Protein 5UJ6 (pdb70)

Organism: NCBI:txid1339349

Radius of gyration: 36.15 Å; Cα contacts (8 Å, |Δi|>4): 4536; chains: 2; bounding box: 78×77×113 Å

B-factor: mean 30.23, std 11.71, range [11.15, 104.85]

Structure (mmCIF, N/CA/C/O backbone):
data_5UJ6
#
_entry.id   5UJ6
#
_cell.length_a   74.728
_cell.length_b   142.943
_cell.length_c   181.686
_cell.angle_alpha   90.00
_cell.angle_beta   90.00
_cell.angle_gamma   90.00
#
_symmetry.space_group_name_H-M   'P 21 21 21'
#
loop_
_entity.id
_entity.type
_entity.pdbx_description
1 polymer 'Glycosyl hydrolases family 2, sugar binding domain protein'
2 non-polymer GLYCEROL
3 non-polymer 'CALCIUM ION'
4 non-polymer 'SODIUM ION'
5 water water
#
loop_
_atom_site.group_PDB
_atom_site.id
_atom_site.type_symbol
_atom_site.label_atom_id
_atom_site.label_alt_id
_atom_site.label_comp_id
_atom_site.label_asym_id
_atom_site.label_entity_id
_atom_site.label_seq_id
_atom_site.pdbx_PDB_ins_code
_atom_site.Cartn_x
_atom_site.Cartn_y
_atom_site.Cartn_z
_atom_site.occupancy
_atom_site.B_iso_or_equiv
_atom_site.auth_seq_id
_atom_site.auth_comp_id
_atom_site.auth_asym_id
_atom_site.auth_atom_id
_atom_site.pdbx_PDB_model_num
ATOM 1 N N . GLN A 1 24 ? -26.266 -6.071 -6.843 1.00 52.44 32 GLN A N 1
ATOM 2 C CA . GLN A 1 24 ? -24.961 -6.726 -6.747 1.00 38.58 32 GLN A CA 1
ATOM 3 C C . GLN A 1 24 ? -24.042 -6.343 -7.934 1.00 39.46 32 GLN A C 1
ATOM 4 O O . GLN A 1 24 ? -24.419 -5.549 -8.811 1.00 39.29 32 GLN A O 1
ATOM 17 N N . ARG A 1 25 ? -22.834 -6.908 -7.947 1.00 29.19 33 ARG A N 1
ATOM 18 C CA . ARG A 1 25 ? -21.859 -6.613 -8.997 1.00 26.34 33 ARG A CA 1
ATOM 19 C C . ARG A 1 25 ? -22.117 -7.481 -10.234 1.00 28.55 33 ARG A C 1
ATOM 20 O O . ARG A 1 25 ? -22.324 -8.692 -10.123 1.00 29.13 33 ARG A O 1
ATOM 41 N N . GLN A 1 26 ? -22.062 -6.870 -11.410 1.00 26.48 34 GLN A N 1
ATOM 42 C CA . GLN A 1 26 ? -22.032 -7.638 -12.651 1.00 29.29 34 GLN A CA 1
ATOM 43 C C . GLN A 1 26 ? -20.889 -7.187 -13.531 1.00 28.41 34 GLN A C 1
ATOM 44 O O . GLN A 1 26 ? -20.810 -6.018 -13.876 1.00 26.28 34 GLN A O 1
ATOM 58 N N . THR A 1 27 ? -20.026 -8.132 -13.889 1.00 27.30 35 THR A N 1
ATOM 59 C CA . THR A 1 27 ? -18.878 -7.876 -14.756 1.00 23.55 35 THR A CA 1
ATOM 60 C C . THR A 1 27 ? -18.952 -8.717 -16.033 1.00 23.65 35 THR A C 1
ATOM 61 O O . THR A 1 27 ? -19.163 -9.938 -15.973 1.00 19.23 35 THR A O 1
ATOM 72 N N . GLN A 1 28 ? -18.755 -8.061 -17.170 1.00 22.68 36 GLN A N 1
ATOM 73 C CA . GLN A 1 28 ? -18.726 -8.743 -18.449 1.00 21.47 36 GLN A CA 1
ATOM 74 C C . GLN A 1 28 ? -17.897 -7.946 -19.454 1.00 22.16 36 GLN A C 1
ATOM 75 O O . GLN A 1 28 ? -17.661 -6.737 -19.278 1.00 19.41 36 GLN A O 1
ATOM 89 N N . THR A 1 29 ? -17.452 -8.619 -20.506 1.00 22.49 37 THR A N 1
ATOM 90 C CA . THR A 1 29 ? -16.631 -7.952 -21.526 1.00 21.10 37 THR A CA 1
ATOM 91 C C . THR A 1 29 ? -17.478 -7.177 -22.502 1.00 19.33 37 THR A C 1
ATOM 92 O O . THR A 1 29 ? -18.653 -7.502 -22.745 1.00 20.02 37 THR A O 1
ATOM 103 N N . ILE A 1 30 ? -16.869 -6.134 -23.060 1.00 17.70 38 ILE A N 1
ATOM 104 C CA . ILE A 1 30 ? -17.369 -5.477 -24.235 1.00 15.19 38 ILE A CA 1
ATOM 105 C C . ILE A 1 30 ? -16.275 -5.513 -25.322 1.00 19.37 38 ILE A C 1
ATOM 106 O O . ILE A 1 30 ? -15.905 -4.492 -25.918 1.00 20.70 38 ILE A O 1
ATOM 122 N N . ASN A 1 31 ? -15.779 -6.721 -25.587 1.00 18.95 39 ASN A N 1
ATOM 123 C CA . ASN A 1 31 ? -14.777 -6.946 -26.645 1.00 20.08 39 ASN A CA 1
ATOM 124 C C . ASN A 1 31 ? -15.324 -7.009 -28.076 1.00 19.23 39 ASN A C 1
ATOM 125 O O . ASN A 1 31 ? -14.580 -6.884 -29.059 1.00 18.77 39 ASN A O 1
ATOM 136 N N . ASP A 1 32 ? -16.625 -7.257 -28.180 1.00 18.47 40 ASP A N 1
ATOM 137 C CA . ASP A 1 32 ? -17.299 -7.465 -29.441 1.00 16.91 40 ASP A CA 1
ATOM 138 C C . ASP A 1 32 ? -17.778 -6.163 -30.032 1.00 19.53 40 ASP A C 1
ATOM 139 O O . ASP A 1 32 ? -17.847 -5.145 -29.340 1.00 20.52 40 ASP A O 1
ATOM 148 N N . SER A 1 33 ? -18.051 -6.220 -31.327 1.00 16.85 41 SER A N 1
ATOM 149 C CA . SER A 1 33 ? -18.816 -5.220 -32.081 1.00 22.64 41 SER A CA 1
ATOM 150 C C . SER A 1 33 ? -18.142 -3.855 -32.217 1.00 23.37 41 SER A C 1
ATOM 151 O O . SER A 1 33 ? -18.804 -2.813 -32.199 1.00 25.73 41 SER A O 1
ATOM 159 N N . TRP A 1 34 ? -16.830 -3.858 -32.400 1.00 22.92 42 TRP A N 1
ATOM 160 C CA . TRP A 1 34 ? -16.090 -2.614 -32.600 1.00 16.60 42 TRP A CA 1
ATOM 161 C C . TRP A 1 34 ? -15.887 -2.253 -34.074 1.00 21.92 42 TRP A C 1
ATOM 162 O O . TRP A 1 34 ? -15.902 -3.115 -34.963 1.00 21.10 42 TRP A O 1
ATOM 183 N N . LYS A 1 35 ? -15.718 -0.955 -34.303 1.00 22.38 43 LYS A N 1
ATOM 184 C CA . LYS A 1 35 ? -15.190 -0.419 -35.553 1.00 19.94 43 LYS A CA 1
ATOM 185 C C . LYS A 1 35 ? -13.803 0.198 -35.301 1.00 22.28 43 LYS A C 1
ATOM 186 O O . LYS A 1 35 ? -13.548 0.771 -34.233 1.00 20.94 43 LYS A O 1
ATOM 205 N N . PHE A 1 36 ? -12.913 0.072 -36.280 1.00 19.75 44 PHE A N 1
ATOM 206 C CA . PHE A 1 36 ? -11.537 0.537 -36.126 1.00 20.30 44 PHE A CA 1
ATOM 207 C C . PHE A 1 36 ? -11.081 1.340 -37.350 1.00 19.45 44 PHE A C 1
ATOM 208 O O . PHE A 1 36 ? -11.432 1.024 -38.487 1.00 20.19 44 PHE A O 1
ATOM 225 N N . LEU A 1 37 ? -10.302 2.388 -37.087 1.00 19.03 45 LEU A N 1
ATOM 226 C CA . LEU A 1 37 ? -9.675 3.192 -38.135 1.00 22.97 45 LEU A CA 1
ATOM 227 C C . LEU A 1 37 ? -8.218 3.445 -37.777 1.00 18.59 45 LEU A C 1
ATOM 228 O O . LEU A 1 37 ? -7.905 3.954 -36.697 1.00 19.45 45 LEU A O 1
ATOM 244 N N . LYS A 1 38 ? -7.312 3.079 -38.680 1.00 18.68 46 LYS A N 1
ATOM 245 C CA . LYS A 1 38 ? -5.914 3.419 -38.466 1.00 20.89 46 LYS A CA 1
ATOM 246 C C . LYS A 1 38 ? -5.678 4.881 -38.903 1.00 26.24 46 LYS A C 1
ATOM 247 O O . LYS A 1 38 ? -6.106 5.288 -39.977 1.00 29.13 46 LYS A O 1
ATOM 266 N N . GLY A 1 39 ? -4.988 5.640 -38.060 1.00 24.68 47 GLY A N 1
ATOM 267 C CA . GLY A 1 39 ? -4.673 7.034 -38.321 1.00 28.54 47 GLY A CA 1
ATOM 268 C C . GLY A 1 39 ? -5.542 8.004 -37.547 1.00 28.33 47 GLY A C 1
ATOM 269 O O . GLY A 1 39 ? -6.464 7.578 -36.836 1.00 25.22 47 GLY A O 1
ATOM 273 N N . GLU A 1 40 ? -5.230 9.302 -37.669 1.00 33.96 48 GLU A N 1
ATOM 274 C CA . GLU A 1 40 ? -5.960 10.356 -36.953 1.00 34.16 48 GLU A CA 1
ATOM 275 C C . GLU A 1 40 ? -7.229 10.644 -37.715 1.00 32.62 48 GLU A C 1
ATOM 276 O O . GLU A 1 40 ? -7.355 10.313 -38.905 1.00 32.16 48 GLU A O 1
ATOM 288 N N . CYS A 1 41 ? -8.208 11.228 -37.039 1.00 33.72 49 CYS A N 1
ATOM 289 C CA . CYS A 1 41 ? -9.486 11.428 -37.684 1.00 30.96 49 CYS A CA 1
ATOM 290 C C . CYS A 1 41 ? -10.349 12.447 -36.981 1.00 40.68 49 CYS A C 1
ATOM 291 O O . CYS A 1 41 ? -10.562 12.351 -35.769 1.00 34.31 49 CYS A O 1
ATOM 299 N N . THR A 1 42 ? -10.876 13.364 -37.792 1.00 46.74 50 THR A N 1
ATOM 300 C CA . THR A 1 42 ? -11.723 14.472 -37.359 1.00 50.42 50 THR A CA 1
ATOM 301 C C . THR A 1 42 ? -13.105 14.023 -36.902 1.00 41.29 50 THR A C 1
ATOM 302 O O . THR A 1 42 ? -13.821 13.331 -37.629 1.00 45.08 50 THR A O 1
ATOM 313 N N . ALA A 1 43 ? -13.475 14.420 -35.692 1.00 32.57 51 ALA A N 1
ATOM 314 C CA . ALA A 1 43 ? -14.802 14.162 -35.167 1.00 44.04 51 ALA A CA 1
ATOM 315 C C . ALA A 1 43 ? -15.031 12.679 -34.883 1.00 31.38 51 ALA A C 1
ATOM 316 O O . ALA A 1 43 ? -16.174 12.275 -34.678 1.00 32.57 51 ALA A O 1
ATOM 323 N N . ALA A 1 44 ? -13.956 11.881 -34.856 1.00 28.43 52 ALA A N 1
ATOM 324 C CA . ALA A 1 44 ? -14.077 10.428 -34.625 1.00 33.90 52 ALA A CA 1
ATOM 325 C C . ALA A 1 44 ? -14.713 10.049 -33.276 1.00 28.26 52 ALA A C 1
ATOM 326 O O . ALA A 1 44 ? -15.299 8.976 -33.166 1.00 30.32 52 ALA A O 1
ATOM 333 N N . ALA A 1 45 ? -14.591 10.907 -32.263 1.00 27.47 53 ALA A N 1
ATOM 334 C CA . ALA A 1 45 ? -15.221 10.647 -30.954 1.00 28.96 53 ALA A CA 1
ATOM 335 C C . ALA A 1 45 ? -16.731 10.955 -30.896 1.00 42.30 53 ALA A C 1
ATOM 336 O O . ALA A 1 45 ? -17.402 10.542 -29.950 1.00 37.33 53 ALA A O 1
ATOM 343 N N . ASP A 1 46 ? -17.271 11.646 -31.898 1.00 36.61 54 ASP A N 1
ATOM 344 C CA . ASP A 1 46 ? -18.671 12.081 -31.853 1.00 40.97 54 ASP A CA 1
ATOM 345 C C . ASP A 1 46 ? -19.686 10.959 -31.977 1.00 38.48 54 ASP A C 1
ATOM 346 O O . ASP A 1 46 ? -19.515 10.023 -32.749 1.00 35.49 54 ASP A O 1
ATOM 355 N N . SER A 1 47 ? -20.787 11.101 -31.252 1.00 36.67 55 SER A N 1
ATOM 356 C CA . SER A 1 47 ? -21.850 10.109 -31.283 1.00 42.95 55 SER A CA 1
ATOM 357 C C . SER A 1 47 ? -22.436 9.927 -32.676 1.00 44.34 55 SER A C 1
ATOM 358 O O . SER A 1 47 ? -22.802 8.817 -33.068 1.00 51.33 55 SER A O 1
ATOM 366 N N . ALA A 1 48 ? -22.525 11.026 -33.416 1.00 40.70 56 ALA A N 1
ATOM 367 C CA . ALA A 1 48 ? -23.252 11.027 -34.674 1.00 45.74 56 ALA A CA 1
ATOM 368 C C . ALA A 1 48 ? -22.338 10.755 -35.864 1.00 49.13 56 ALA A C 1
ATOM 369 O O . ALA A 1 48 ? -22.784 10.755 -37.014 1.00 57.60 56 ALA A O 1
ATOM 376 N N . PHE A 1 49 ? -21.062 10.519 -35.580 1.00 48.84 57 PHE A N 1
ATOM 377 C CA . PHE A 1 49 ? -20.077 10.161 -36.605 1.00 39.99 57 PHE A CA 1
ATOM 378 C C . PHE A 1 49 ? -20.484 8.925 -37.417 1.00 44.22 57 PHE A C 1
ATOM 379 O O . PHE A 1 49 ? -20.997 7.951 -36.859 1.00 45.09 57 PHE A O 1
ATOM 396 N N . ASP A 1 50 ? -20.273 8.976 -38.734 1.00 37.77 58 ASP A N 1
ATOM 397 C CA . ASP A 1 50 ? -20.522 7.823 -39.594 1.00 39.04 58 ASP A CA 1
ATOM 398 C C . ASP A 1 50 ? -19.272 6.935 -39.701 1.00 35.64 58 ASP A C 1
ATOM 399 O O . ASP A 1 50 ? -18.301 7.279 -40.394 1.00 30.53 58 ASP A O 1
ATOM 408 N N . ASP A 1 51 ? -19.307 5.783 -39.046 1.00 34.41 59 ASP A N 1
ATOM 409 C CA . ASP A 1 51 ? -18.148 4.903 -39.064 1.00 31.12 59 ASP A CA 1
ATOM 410 C C . ASP A 1 51 ? -18.450 3.619 -39.812 1.00 30.87 59 ASP A C 1
ATOM 411 O O . ASP A 1 51 ? -17.760 2.632 -39.638 1.00 26.89 59 ASP A O 1
ATOM 420 N N . SER A 1 52 ? -19.458 3.656 -40.680 1.00 32.89 60 SER A N 1
ATOM 421 C CA . SER A 1 52 ? -19.878 2.471 -41.423 1.00 33.69 60 SER A CA 1
ATOM 422 C C . SER A 1 52 ? -18.783 1.892 -42.341 1.00 42.74 60 SER A C 1
ATOM 423 O O . SER A 1 52 ? -18.733 0.675 -42.556 1.00 35.70 60 SER A O 1
ATOM 431 N N . LYS A 1 53 ? -17.915 2.753 -42.876 1.00 32.61 61 LYS A N 1
ATOM 432 C CA . LYS A 1 53 ? -16.806 2.306 -43.720 1.00 35.14 61 LYS A CA 1
ATOM 433 C C . LYS A 1 53 ? -15.524 1.935 -42.933 1.00 27.32 61 LYS A C 1
ATOM 434 O O . LYS A 1 53 ? -14.531 1.503 -43.522 1.00 28.56 61 LYS A O 1
ATOM 453 N N . TRP A 1 54 ? -15.550 2.089 -41.615 1.00 25.43 62 TRP A N 1
ATOM 454 C CA . TRP A 1 54 ? -14.453 1.626 -40.775 1.00 24.77 62 TRP A CA 1
ATOM 455 C C . TRP A 1 54 ? -14.379 0.078 -40.804 1.00 22.82 62 TRP A C 1
ATOM 456 O O . TRP A 1 54 ? -15.294 -0.586 -41.281 1.00 23.53 62 TRP A O 1
ATOM 477 N N . THR A 1 55 ? -13.287 -0.475 -40.288 1.00 22.90 63 THR A N 1
ATOM 478 C CA . THR A 1 55 ? -13.076 -1.903 -40.272 1.00 21.49 63 THR A CA 1
ATOM 479 C C . THR A 1 55 ? -13.757 -2.514 -39.043 1.00 21.43 63 THR A C 1
ATOM 480 O O . THR A 1 55 ? -13.537 -2.072 -37.917 1.00 22.01 63 THR A O 1
ATOM 491 N N . SER A 1 56 ? -14.587 -3.530 -39.269 1.00 24.24 64 SER A N 1
ATOM 492 C CA . SER A 1 56 ? -15.132 -4.338 -38.173 1.00 22.10 64 SER A CA 1
ATOM 493 C C . SER A 1 56 ? -14.087 -5.220 -37.507 1.00 23.52 64 SER A C 1
ATOM 494 O O . SER A 1 56 ? -13.419 -5.992 -38.173 1.00 21.19 64 SER A O 1
ATOM 502 N N . ILE A 1 57 ? -13.950 -5.100 -36.191 1.00 18.84 65 ILE A N 1
ATOM 503 C CA . ILE A 1 57 ? -12.968 -5.865 -35.451 1.00 19.32 65 ILE A CA 1
ATOM 504 C C . ILE A 1 57 ? -13.530 -6.363 -34.129 1.00 22.01 65 ILE A C 1
ATOM 505 O O . ILE A 1 57 ? -14.558 -5.886 -33.665 1.00 19.47 65 ILE A O 1
ATOM 521 N N . HIS A 1 58 ? -12.828 -7.307 -33.525 1.00 21.04 66 HIS A N 1
ATOM 522 C CA . HIS A 1 58 ? -13.190 -7.847 -32.212 1.00 15.59 66 HIS A CA 1
ATOM 523 C C . HIS A 1 58 ? -11.930 -7.803 -31.372 1.00 22.65 66 HIS A C 1
ATOM 524 O O . HIS A 1 58 ? -10.863 -8.208 -31.822 1.00 18.69 66 HIS A O 1
ATOM 538 N N . LEU A 1 59 ? -12.033 -7.311 -30.150 1.00 16.85 67 LEU A N 1
ATOM 539 C CA . LEU A 1 59 ? -10.888 -7.246 -29.263 1.00 16.58 67 LEU A CA 1
ATOM 540 C C . LEU A 1 59 ? -10.632 -8.631 -28.711 1.00 14.94 67 LEU A C 1
ATOM 541 O O . LEU A 1 59 ? -11.575 -9.417 -28.589 1.00 19.11 67 LEU A O 1
ATOM 557 N N . PRO A 1 60 ? -9.371 -8.949 -28.371 1.00 17.68 68 PRO A N 1
ATOM 558 C CA . PRO A 1 60 ? -8.196 -8.063 -28.448 1.00 16.43 68 PRO A CA 1
ATOM 559 C C . PRO A 1 60 ? -7.765 -7.847 -29.894 1.00 19.29 68 PRO A C 1
ATOM 560 O O . PRO A 1 60 ? -8.047 -8.673 -30.767 1.00 17.94 68 PRO A O 1
ATOM 571 N N . HIS A 1 61 ? -7.096 -6.719 -30.125 1.00 18.17 69 HIS A N 1
ATOM 572 C CA . HIS A 1 61 ? -6.729 -6.261 -31.462 1.00 20.21 69 HIS A CA 1
ATOM 573 C C . HIS A 1 61 ? -5.399 -5.497 -31.383 1.00 20.44 69 HIS A C 1
ATOM 574 O O . HIS A 1 61 ? -5.125 -4.778 -30.415 1.00 17.28 69 HIS A O 1
ATOM 588 N N . THR A 1 62 ? -4.564 -5.706 -32.394 1.00 16.94 70 THR A N 1
ATOM 589 C CA . THR A 1 62 ? -3.455 -4.819 -32.673 1.00 15.97 70 THR A CA 1
ATOM 590 C C . THR A 1 62 ? -3.517 -4.391 -34.141 1.00 17.54 70 THR A C 1
ATOM 591 O O . THR A 1 62 ? -3.936 -5.169 -35.003 1.00 17.42 70 THR A O 1
ATOM 602 N N . TRP A 1 63 ? -3.105 -3.156 -34.425 1.00 17.82 71 TRP A N 1
ATOM 603 C CA . TRP A 1 63 ? -2.981 -2.729 -35.797 1.00 17.41 71 TRP A CA 1
ATOM 604 C C . TRP A 1 63 ? -1.591 -3.009 -36.387 1.00 17.31 71 TRP A C 1
ATOM 605 O O . TRP A 1 63 ? -1.305 -2.622 -37.519 1.00 19.65 71 TRP A O 1
ATOM 626 N N . ASN A 1 64 ? -0.769 -3.731 -35.647 1.00 16.46 72 ASN A N 1
ATOM 627 C CA . ASN A 1 64 ? 0.614 -3.954 -36.045 1.00 18.12 72 ASN A CA 1
ATOM 628 C C . ASN A 1 64 ? 0.979 -5.408 -36.406 1.00 19.52 72 ASN A C 1
ATOM 629 O O . ASN A 1 64 ? 2.046 -5.894 -36.056 1.00 19.18 72 ASN A O 1
ATOM 640 N N A THR A 1 65 ? 0.098 -6.119 -37.101 0.55 17.49 73 THR A N 1
ATOM 641 N N B THR A 1 65 ? 0.084 -6.098 -37.093 0.45 17.55 73 THR A N 1
ATOM 642 C CA A THR A 1 65 ? 0.504 -7.411 -37.631 0.55 18.63 73 THR A CA 1
ATOM 643 C CA B THR A 1 65 ? 0.454 -7.370 -37.671 0.45 18.65 73 THR A CA 1
ATOM 644 C C A THR A 1 65 ? 1.543 -7.198 -38.740 0.55 22.79 73 THR A C 1
ATOM 645 C C B THR A 1 65 ? 1.603 -7.165 -38.656 0.45 22.81 73 THR A C 1
ATOM 646 O O A THR A 1 65 ? 2.249 -8.136 -39.128 0.55 19.58 73 THR A O 1
ATOM 647 O O B THR A 1 65 ? 2.422 -8.069 -38.889 0.45 19.22 73 THR A O 1
ATOM 668 N N . ASP A 1 66 ? 1.671 -5.952 -39.198 1.00 19.80 74 ASP A N 1
ATOM 669 C CA . ASP A 1 66 ? 2.684 -5.584 -40.186 1.00 25.01 74 ASP A CA 1
ATOM 670 C C . ASP A 1 66 ? 4.103 -5.806 -39.659 1.00 25.54 74 ASP A C 1
ATOM 671 O O . ASP A 1 66 ? 5.035 -6.074 -40.434 1.00 19.24 74 ASP A O 1
ATOM 681 N N . ALA A 1 67 ? 4.262 -5.758 -38.345 1.00 22.50 75 ALA A N 1
ATOM 682 C CA . ALA A 1 67 ? 5.561 -5.930 -37.738 1.00 17.47 75 ALA A CA 1
ATOM 683 C C . ALA A 1 67 ? 6.172 -7.313 -37.990 1.00 18.35 75 ALA A C 1
ATOM 684 O O . ALA A 1 67 ? 7.368 -7.497 -37.769 1.00 17.56 75 ALA A O 1
ATOM 691 N N . TYR A 1 68 ? 5.362 -8.285 -38.385 1.00 21.25 76 TYR A N 1
ATOM 692 C CA . TYR A 1 68 ? 5.890 -9.620 -38.682 1.00 19.69 76 TYR A CA 1
ATOM 693 C C . TYR A 1 68 ? 6.495 -9.708 -40.097 1.00 20.55 76 TYR A C 1
ATOM 694 O O . TYR A 1 68 ? 7.095 -10.718 -40.438 1.00 22.78 76 TYR A O 1
ATOM 712 N N . THR A 1 69 ? 6.368 -8.660 -40.896 1.00 18.90 77 THR A N 1
ATOM 713 C CA . THR A 1 69 ? 7.064 -8.614 -42.174 1.00 26.59 77 THR A CA 1
ATOM 714 C C . THR A 1 69 ? 7.881 -7.322 -42.325 1.00 26.34 77 THR A C 1
ATOM 715 O O . THR A 1 69 ? 9.027 -7.357 -42.792 1.00 27.91 77 THR A O 1
ATOM 726 N N . GLU A 1 70 ? 7.329 -6.197 -41.874 1.00 23.07 78 GLU A N 1
ATOM 727 C CA . GLU A 1 70 ? 7.961 -4.880 -42.073 1.00 25.01 78 GLU A CA 1
ATOM 728 C C . GLU A 1 70 ? 8.741 -4.421 -40.875 1.00 23.60 78 GLU A C 1
ATOM 729 O O . GLU A 1 70 ? 8.228 -4.396 -39.767 1.00 24.87 78 GLU A O 1
ATOM 741 N N . LYS A 1 71 ? 9.974 -3.999 -41.097 1.00 21.08 79 LYS A N 1
ATOM 742 C CA . LYS A 1 71 ? 10.778 -3.433 -40.028 1.00 20.57 79 LYS A CA 1
ATOM 743 C C . LYS A 1 71 ? 10.194 -2.102 -39.549 1.00 26.55 79 LYS A C 1
ATOM 744 O O . LYS A 1 71 ? 10.208 -1.795 -38.361 1.00 22.44 79 LYS A O 1
ATOM 763 N N . ASP A 1 72 ? 9.666 -1.325 -40.485 1.00 23.72 80 ASP A N 1
ATOM 764 C CA . ASP A 1 72 ? 9.135 -0.010 -40.173 1.00 31.90 80 ASP A CA 1
ATOM 765 C C . ASP A 1 72 ? 7.619 -0.099 -39.956 1.00 24.28 80 ASP A C 1
ATOM 766 O O . ASP A 1 72 ? 6.814 0.415 -40.747 1.00 23.56 80 ASP A O 1
ATOM 775 N N . TYR A 1 73 ? 7.234 -0.773 -38.881 1.00 28.03 81 TYR A N 1
ATOM 776 C CA . TYR A 1 73 ? 5.823 -0.951 -38.572 1.00 19.86 81 TYR A CA 1
ATOM 777 C C . TYR A 1 73 ? 5.191 0.374 -38.129 1.00 20.47 81 TYR A C 1
ATOM 778 O O . TYR A 1 73 ? 5.868 1.254 -37.557 1.00 22.26 81 TYR A O 1
ATOM 796 N N . TYR A 1 74 ? 3.893 0.504 -38.377 1.00 21.03 82 TYR A N 1
ATOM 797 C CA . TYR A 1 74 ? 3.187 1.763 -38.121 1.00 24.15 82 TYR A CA 1
ATOM 798 C C . TYR A 1 74 ? 3.130 2.145 -36.646 1.00 24.57 82 TYR A C 1
ATOM 799 O O . TYR A 1 74 ? 2.640 1.384 -35.787 1.00 21.60 82 TYR A O 1
ATOM 817 N N A ARG A 1 75 ? 3.645 3.331 -36.350 0.61 23.62 83 ARG A N 1
ATOM 818 N N B ARG A 1 75 ? 3.643 3.334 -36.349 0.39 23.65 83 ARG A N 1
ATOM 819 C CA A ARG A 1 75 ? 3.520 3.906 -35.022 0.61 24.48 83 ARG A CA 1
ATOM 820 C CA B ARG A 1 75 ? 3.511 3.919 -35.023 0.39 24.50 83 ARG A CA 1
ATOM 821 C C A ARG A 1 75 ? 2.808 5.242 -35.167 0.61 26.47 83 ARG A C 1
ATOM 822 C C B ARG A 1 75 ? 2.806 5.251 -35.165 0.39 26.44 83 ARG A C 1
ATOM 823 O O A ARG A 1 75 ? 3.284 6.145 -35.857 0.61 22.10 83 ARG A O 1
ATOM 824 O O B ARG A 1 75 ? 3.287 6.158 -35.842 0.39 22.25 83 ARG A O 1
ATOM 865 N N . GLY A 1 76 ? 1.631 5.339 -34.555 1.00 23.56 84 GLY A N 1
ATOM 866 C CA . GLY A 1 76 ? 0.800 6.518 -34.680 1.00 27.55 84 GLY A CA 1
ATOM 867 C C . GLY A 1 76 ? -0.482 6.283 -33.929 1.00 26.26 84 GLY A C 1
ATOM 868 O O . GLY A 1 76 ? -0.483 5.607 -32.909 1.00 22.62 84 GLY A O 1
ATOM 873 N N . THR A 1 77 ? -1.562 6.816 -34.481 1.00 20.87 85 THR A N 1
ATOM 874 C CA . THR A 1 77 ? -2.877 6.809 -33.872 1.00 24.95 85 THR A CA 1
ATOM 875 C C . THR A 1 77 ? -3.812 5.777 -34.535 1.00 26.92 85 THR A C 1
ATOM 876 O O . THR A 1 77 ? -3.726 5.510 -35.728 1.00 26.36 85 THR A O 1
ATOM 887 N N . GLY A 1 78 ? -4.677 5.174 -33.723 1.00 22.89 86 GLY A N 1
ATOM 888 C CA . GLY A 1 78 ? -5.767 4.347 -34.191 1.00 24.56 86 GLY A CA 1
ATOM 889 C C . GLY A 1 78 ? -6.988 4.636 -33.316 1.00 21.09 86 GLY A C 1
ATOM 890 O O . GLY A 1 78 ? -6.863 4.851 -32.114 1.00 23.81 86 GLY A O 1
ATOM 894 N N . TRP A 1 79 ? -8.148 4.692 -33.949 1.00 22.77 87 TRP A N 1
ATOM 895 C CA . TRP A 1 79 ? -9.409 4.943 -33.265 1.00 22.13 87 TRP A CA 1
ATOM 896 C C . TRP A 1 79 ? -10.267 3.703 -33.205 1.00 20.36 87 TRP A C 1
ATOM 897 O O . TRP A 1 79 ? -10.337 2.943 -34.161 1.00 20.54 87 TRP A O 1
ATOM 918 N N . TYR A 1 80 ? -10.945 3.546 -32.075 1.00 20.91 88 TYR A N 1
ATOM 919 C CA . TYR A 1 80 ? -11.898 2.472 -31.882 1.00 16.53 88 TYR A CA 1
ATOM 920 C C . TYR A 1 80 ? -13.242 3.047 -31.456 1.00 20.01 88 TYR A C 1
ATOM 921 O O . TYR A 1 80 ? -13.274 3.931 -30.608 1.00 26.09 88 TYR A O 1
ATOM 939 N N . ARG A 1 81 ? -14.327 2.509 -32.011 1.00 19.73 89 ARG A N 1
ATOM 940 C CA . ARG A 1 81 ? -15.698 2.899 -31.655 1.00 19.95 89 ARG A CA 1
ATOM 941 C C . ARG A 1 81 ? -16.606 1.704 -31.396 1.00 22.83 89 ARG A C 1
ATOM 942 O O . ARG A 1 81 ? -16.584 0.727 -32.144 1.00 24.44 89 ARG A O 1
ATOM 963 N N . ARG A 1 82 ? -17.392 1.785 -30.322 1.00 21.49 90 ARG A N 1
ATOM 964 C CA . ARG A 1 82 ? -18.430 0.802 -30.006 1.00 25.55 90 ARG A CA 1
ATOM 965 C C . ARG A 1 82 ? -19.658 1.498 -29.430 1.00 31.81 90 ARG A C 1
ATOM 966 O O . ARG A 1 82 ? -19.540 2.449 -28.640 1.00 29.17 90 ARG A O 1
ATOM 987 N N . GLN A 1 83 ? -20.827 1.011 -29.815 1.00 27.42 91 GLN A N 1
ATOM 988 C CA . GLN A 1 83 ? -22.068 1.420 -29.175 1.00 31.63 91 GLN A CA 1
ATOM 989 C C . GLN A 1 83 ? -22.224 0.715 -27.843 1.00 28.27 91 GLN A C 1
ATOM 990 O O . GLN A 1 83 ? -21.896 -0.453 -27.704 1.00 29.15 91 GLN A O 1
ATOM 1004 N N . LEU A 1 84 ? -22.703 1.454 -26.849 1.00 28.58 92 LEU A N 1
ATOM 1005 C CA . LEU A 1 84 ? -23.023 0.900 -25.539 1.00 34.35 92 LEU A CA 1
ATOM 1006 C C . LEU A 1 84 ? -24.500 1.126 -25.322 1.00 36.71 92 LEU A C 1
ATOM 1007 O O . LEU A 1 84 ? -24.930 2.275 -25.215 1.00 31.74 92 LEU A O 1
ATOM 1023 N N . THR A 1 85 ? -25.269 0.048 -25.299 1.00 35.62 93 THR A N 1
ATOM 1024 C CA . THR A 1 85 ? -26.668 0.124 -24.917 1.00 42.97 93 THR A CA 1
ATOM 1025 C C . THR A 1 85 ? -26.830 -0.620 -23.603 1.00 37.14 93 THR A C 1
ATOM 1026 O O . THR A 1 85 ? -26.663 -1.834 -23.530 1.00 40.67 93 THR A O 1
ATOM 1037 N N . LEU A 1 86 ? -27.133 0.147 -22.566 1.00 35.87 94 LEU A N 1
ATOM 1038 C CA . LEU A 1 86 ? -27.095 -0.340 -21.207 1.00 38.62 94 LEU A CA 1
ATOM 1039 C C . LEU A 1 86 ? -28.385 -1.046 -20.821 1.00 40.14 94 LEU A C 1
ATOM 1040 O O . LEU A 1 86 ? -29.472 -0.614 -21.203 1.00 40.79 94 LEU A O 1
ATOM 1056 N N . PRO A 1 87 ? -28.268 -2.116 -20.028 1.00 37.40 95 PRO A N 1
ATOM 1057 C CA . PRO A 1 87 ? -29.481 -2.717 -19.482 1.00 41.93 95 PRO A CA 1
ATOM 1058 C C . PRO A 1 87 ? -30.253 -1.712 -18.623 1.00 47.63 95 PRO A C 1
ATOM 1059 O O . PRO A 1 87 ? -29.650 -0.782 -18.057 1.00 37.41 95 PRO A O 1
ATOM 1070 N N . GLN A 1 88 ? -31.564 -1.898 -18.523 1.00 44.32 96 GLN A N 1
ATOM 1071 C CA . GLN A 1 88 ? -32.381 -1.075 -17.629 1.00 55.35 96 GLN A CA 1
ATOM 1072 C C . GLN A 1 88 ? -32.063 -1.416 -16.191 1.00 47.02 96 GLN A C 1
ATOM 1073 O O . GLN A 1 88 ? -32.153 -0.570 -15.305 1.00 46.51 96 GLN A O 1
ATOM 1087 N N . GLY A 1 89 ? -31.665 -2.663 -15.969 1.00 39.95 97 GLY A N 1
ATOM 1088 C CA . GLY A 1 89 ? -31.256 -3.110 -14.657 1.00 33.01 97 GLY A CA 1
ATOM 1089 C C . GLY A 1 89 ? -30.047 -2.392 -14.076 1.00 36.61 97 GLY A C 1
ATOM 1090 O O . GLY A 1 89 ? -29.742 -2.569 -12.898 1.00 37.64 97 GLY A O 1
ATOM 1094 N N . TRP A 1 90 ? -29.355 -1.591 -14.889 1.00 42.26 98 TRP A N 1
ATOM 1095 C CA . TRP A 1 90 ? -28.151 -0.868 -14.447 1.00 40.42 98 TRP A CA 1
ATOM 1096 C C . TRP A 1 90 ? -28.428 0.599 -14.176 1.00 35.38 98 TRP A C 1
ATOM 1097 O O . TRP A 1 90 ? -27.545 1.329 -13.739 1.00 36.38 98 TRP A O 1
ATOM 1118 N N . LYS A 1 91 ? -29.655 1.022 -14.461 1.00 37.74 99 LYS A N 1
ATOM 1119 C CA . LYS A 1 91 ? -30.058 2.426 -14.376 1.00 44.68 99 LYS A CA 1
ATOM 1120 C C . LYS A 1 91 ? -29.631 3.130 -13.072 1.00 38.81 99 LYS A C 1
ATOM 1121 O O . LYS A 1 91 ? -29.294 4.318 -13.100 1.00 45.77 99 LYS A O 1
ATOM 1140 N N . GLU A 1 92 ? -29.610 2.401 -11.955 1.00 31.88 100 GLU A N 1
ATOM 1141 C CA . GLU A 1 92 ? -29.266 2.992 -10.660 1.00 49.66 100 GLU A CA 1
ATOM 1142 C C . GLU A 1 92 ? -27.889 2.554 -10.131 1.00 43.88 100 GLU A C 1
ATOM 1143 O O . GLU A 1 92 ? -27.589 2.718 -8.948 1.00 37.70 100 GLU A O 1
ATOM 1155 N N . LYS A 1 93 ? -27.047 2.012 -11.006 1.00 37.47 101 LYS A N 1
ATOM 1156 C CA . LYS A 1 93 ? -25.755 1.486 -10.580 1.00 30.19 101 LYS A CA 1
ATOM 1157 C C . LYS A 1 93 ? -24.606 2.391 -11.068 1.00 28.32 101 LYS A C 1
ATOM 1158 O O . LYS A 1 93 ? -24.804 3.233 -11.947 1.00 33.87 101 LYS A O 1
ATOM 1177 N N . GLN A 1 94 ? -23.427 2.249 -10.455 1.00 30.04 102 GLN A N 1
ATOM 1178 C CA . GLN A 1 94 ? -22.211 2.861 -10.986 1.00 27.81 102 GLN A CA 1
ATOM 1179 C C . GLN A 1 94 ? -21.651 1.917 -12.062 1.00 26.36 102 GLN A C 1
ATOM 1180 O O . GLN A 1 94 ? -21.640 0.706 -11.869 1.00 27.94 102 GLN A O 1
ATOM 1194 N N . ILE A 1 95 ? -21.214 2.485 -13.185 1.00 25.44 103 ILE A N 1
ATOM 1195 C CA . ILE A 1 95 ? -20.679 1.714 -14.306 1.00 27.65 103 ILE A CA 1
ATOM 1196 C C . ILE A 1 95 ? -19.203 2.022 -14.495 1.00 22.08 103 ILE A C 1
ATOM 1197 O O . ILE A 1 95 ? -18.850 3.146 -14.834 1.00 25.89 103 ILE A O 1
ATOM 1213 N N . ILE A 1 96 ? -18.349 1.026 -14.233 1.00 25.62 104 ILE A N 1
ATOM 1214 C CA . ILE A 1 96 ? -16.895 1.200 -14.320 1.00 20.56 104 ILE A CA 1
ATOM 1215 C C . ILE A 1 96 ? -16.387 0.514 -15.589 1.00 25.54 104 ILE A C 1
ATOM 1216 O O . ILE A 1 96 ? -16.641 -0.660 -15.825 1.00 22.20 104 ILE A O 1
ATOM 1232 N N . LEU A 1 97 ? -15.709 1.296 -16.410 1.00 21.40 105 LEU A N 1
ATOM 1233 C CA . LEU A 1 97 ? -15.059 0.811 -17.632 1.00 21.62 105 LEU A CA 1
ATOM 1234 C C . LEU A 1 97 ? -13.617 0.459 -17.309 1.00 24.79 105 LEU A C 1
ATOM 1235 O O . LEU A 1 97 ? -12.914 1.286 -16.721 1.00 26.51 105 LEU A O 1
ATOM 1251 N N . ARG A 1 98 ? -13.179 -0.756 -17.663 1.00 19.99 106 ARG A N 1
ATOM 1252 C CA . ARG A 1 98 ? -11.795 -1.162 -17.448 1.00 18.58 106 ARG A CA 1
ATOM 1253 C C . ARG A 1 98 ? -11.216 -1.607 -18.788 1.00 23.64 106 ARG A C 1
ATOM 1254 O O . ARG A 1 98 ? -11.780 -2.476 -19.434 1.00 18.68 106 ARG A O 1
ATOM 1275 N N . LEU A 1 99 ? -10.102 -0.991 -19.171 1.00 20.20 107 LEU A N 1
ATOM 1276 C CA . LEU A 1 99 ? -9.264 -1.428 -20.297 1.00 19.04 107 LEU A CA 1
ATOM 1277 C C . LEU A 1 99 ? -8.045 -2.124 -19.713 1.00 16.48 107 LEU A C 1
ATOM 1278 O O . LEU A 1 99 ? -7.205 -1.486 -19.076 1.00 19.78 107 LEU A O 1
ATOM 1294 N N . ASP A 1 100 ? -7.942 -3.435 -19.911 1.00 18.27 108 ASP A N 1
ATOM 1295 C CA . ASP A 1 100 ? -6.838 -4.175 -19.302 1.00 14.53 108 ASP A CA 1
ATOM 1296 C C . ASP A 1 100 ? -5.496 -3.796 -19.932 1.00 13.96 108 ASP A C 1
ATOM 1297 O O . ASP A 1 100 ? -4.472 -3.855 -19.256 1.00 17.71 108 ASP A O 1
ATOM 1306 N N . ALA A 1 101 ? -5.513 -3.382 -21.190 1.00 19.29 109 ALA A N 1
ATOM 1307 C CA . ALA A 1 101 ? -4.294 -2.877 -21.847 1.00 18.85 109 ALA A CA 1
ATOM 1308 C C . ALA A 1 101 ? -4.585 -2.218 -23.174 1.00 19.41 109 ALA A C 1
ATOM 1309 O O . ALA A 1 101 ? -5.441 -2.654 -23.958 1.00 19.50 109 ALA A O 1
ATOM 1316 N N . ALA A 1 102 ? -3.869 -1.130 -23.427 1.00 20.13 110 ALA A N 1
ATOM 1317 C CA . ALA A 1 102 ? -3.901 -0.465 -24.724 1.00 18.90 110 ALA A CA 1
ATOM 1318 C C . ALA A 1 102 ? -2.521 0.134 -24.988 1.00 22.85 110 ALA A C 1
ATOM 1319 O O . ALA A 1 102 ? -2.044 0.919 -24.185 1.00 22.05 110 ALA A O 1
ATOM 1326 N N . GLY A 1 103 ? -1.878 -0.252 -26.089 1.00 19.53 111 GLY A N 1
ATOM 1327 C CA . GLY A 1 103 ? -0.506 0.166 -26.339 1.00 24.33 111 GLY A CA 1
ATOM 1328 C C . GLY A 1 103 ? -0.478 1.370 -27.266 1.00 17.84 111 GLY A C 1
ATOM 1329 O O . GLY A 1 103 ? -1.109 1.291 -28.333 1.00 18.86 111 GLY A O 1
ATOM 1333 N N . LYS A 1 104 ? 0.228 2.468 -26.929 1.00 17.14 112 LYS A N 1
ATOM 1334 C CA . LYS A 1 104 ? 0.993 2.713 -25.697 1.00 21.09 112 LYS A CA 1
ATOM 1335 C C . LYS A 1 104 ? 0.231 3.586 -24.712 1.00 21.29 112 LYS A C 1
ATOM 1336 O O . LYS A 1 104 ? 0.644 3.726 -23.560 1.00 20.78 112 LYS A O 1
ATOM 1355 N N . SER A 1 105 ? -0.825 4.221 -25.208 1.00 21.74 113 SER A N 1
ATOM 1356 C CA . SER A 1 105 ? -1.607 5.186 -24.442 1.00 26.29 113 SER A CA 1
ATOM 1357 C C . SER A 1 105 ? -3.007 5.232 -25.013 1.00 25.18 113 SER A C 1
ATOM 1358 O O . SER A 1 105 ? -3.221 4.869 -26.167 1.00 22.89 113 SER A O 1
ATOM 1366 N N . ALA A 1 106 ? -3.973 5.660 -24.215 1.00 23.39 114 ALA A N 1
ATOM 1367 C CA . ALA A 1 106 ? -5.354 5.695 -24.683 1.00 21.89 114 ALA A CA 1
ATOM 1368 C C . ALA A 1 106 ? -6.082 6.882 -24.098 1.00 23.91 114 ALA A C 1
ATOM 1369 O O . ALA A 1 106 ? -5.848 7.231 -22.953 1.00 24.30 114 ALA A O 1
ATOM 1376 N N . THR A 1 107 ? -6.962 7.468 -24.905 1.00 21.32 115 THR A N 1
ATOM 1377 C CA . THR A 1 107 ? -7.880 8.506 -24.463 1.00 25.14 115 THR A CA 1
ATOM 1378 C C . THR A 1 107 ? -9.295 8.034 -24.698 1.00 17.68 115 THR A C 1
ATOM 1379 O O . THR A 1 107 ? -9.661 7.637 -25.808 1.00 21.57 115 THR A O 1
ATOM 1390 N N . ILE A 1 108 ? -10.079 8.035 -23.629 1.00 22.12 116 ILE A N 1
ATOM 1391 C CA . ILE A 1 108 ? -11.465 7.544 -23.680 1.00 22.12 116 ILE A CA 1
ATOM 1392 C C . ILE A 1 108 ? -12.514 8.658 -23.785 1.00 24.57 116 ILE A C 1
ATOM 1393 O O . ILE A 1 108 ? -12.504 9.619 -23.001 1.00 25.13 116 ILE A O 1
ATOM 1409 N N . TYR A 1 109 ? -13.431 8.486 -24.726 1.00 21.33 117 TYR A N 1
ATOM 1410 C CA . TYR A 1 109 ? -14.557 9.379 -24.924 1.00 24.48 117 TYR A CA 1
ATOM 1411 C C . TYR A 1 109 ? -15.867 8.617 -24.777 1.00 30.82 117 TYR A C 1
ATOM 1412 O O . TYR A 1 109 ? -15.995 7.508 -25.283 1.00 28.00 117 TYR A O 1
ATOM 1430 N N . ILE A 1 110 ? -16.844 9.229 -24.111 1.00 25.86 118 ILE A N 1
ATOM 1431 C CA . ILE A 1 110 ? -18.208 8.704 -24.033 1.00 25.33 118 ILE A CA 1
ATOM 1432 C C . ILE A 1 110 ? -19.113 9.792 -24.579 1.00 26.22 118 ILE A C 1
ATOM 1433 O O . ILE A 1 110 ? -19.132 10.897 -24.051 1.00 30.12 118 ILE A O 1
ATOM 1449 N N . ASN A 1 111 ? -19.843 9.481 -25.635 1.00 28.23 119 ASN A N 1
ATOM 1450 C CA . ASN A 1 111 ? -20.716 10.450 -26.304 1.00 33.06 119 ASN A CA 1
ATOM 1451 C C . ASN A 1 111 ? -20.035 11.778 -26.649 1.00 39.47 119 ASN A C 1
ATOM 1452 O O . ASN A 1 111 ? -20.634 12.854 -26.538 1.00 33.05 119 ASN A O 1
ATOM 1463 N N . GLY A 1 112 ? -18.780 11.693 -27.086 1.00 33.50 120 GLY A N 1
ATOM 1464 C CA . GLY A 1 112 ? -18.048 12.854 -27.558 1.00 37.68 120 GLY A CA 1
ATOM 1465 C C . GLY A 1 112 ? -17.241 13.536 -26.466 1.00 29.46 120 GLY A C 1
ATOM 1466 O O . GLY A 1 112 ? -16.416 14.393 -26.756 1.00 38.39 120 GLY A O 1
ATOM 1470 N N . LYS A 1 113 ? -17.467 13.147 -25.216 1.00 30.31 121 LYS A N 1
ATOM 1471 C CA . LYS A 1 113 ? -16.830 13.794 -24.076 1.00 31.91 121 LYS A CA 1
ATOM 1472 C C . LYS A 1 113 ? -15.635 13.007 -23.561 1.00 34.26 121 LYS A C 1
ATOM 1473 O O . LYS A 1 113 ? -15.744 11.826 -23.254 1.00 27.48 121 LYS A O 1
ATOM 1492 N N . ASN A 1 114 ? -14.506 13.698 -23.437 1.00 29.46 122 ASN A N 1
ATOM 1493 C CA . ASN A 1 114 ? -13.271 13.130 -22.908 1.00 34.12 122 ASN A CA 1
ATOM 1494 C C . ASN A 1 114 ? -13.448 12.731 -21.456 1.00 34.59 122 ASN A C 1
ATOM 1495 O O . ASN A 1 114 ? -13.680 13.571 -20.613 1.00 38.28 122 ASN A O 1
ATOM 1506 N N . VAL A 1 115 ? -13.349 11.431 -21.181 1.00 24.21 123 VAL A N 1
ATOM 1507 C CA . VAL A 1 115 ? -13.551 10.879 -19.857 1.00 27.39 123 VAL A CA 1
ATOM 1508 C C . VAL A 1 115 ? -12.261 10.759 -19.077 1.00 33.10 123 VAL A C 1
ATOM 1509 O O . VAL A 1 115 ? -12.264 10.840 -17.858 1.00 32.47 123 VAL A O 1
ATOM 1522 N N . GLY A 1 116 ? -11.151 10.555 -19.777 1.00 27.12 124 GLY A N 1
ATOM 1523 C CA . GLY A 1 116 ? -9.886 10.304 -19.117 1.00 28.94 124 GLY A CA 1
ATOM 1524 C C . GLY A 1 116 ? -8.853 9.716 -20.076 1.00 20.67 124 GLY A C 1
ATOM 1525 O O . GLY A 1 116 ? -9.115 9.526 -21.272 1.00 25.43 124 GLY A O 1
ATOM 1529 N N . GLU A 1 117 ? -7.683 9.415 -19.549 1.00 24.67 125 GLU A N 1
ATOM 1530 C CA . GLU A 1 117 ? -6.626 8.892 -20.394 1.00 26.27 125 GLU A CA 1
ATOM 1531 C C . GLU A 1 117 ? -5.703 8.025 -19.600 1.00 27.52 125 GLU A C 1
ATOM 1532 O O . GLU A 1 117 ? -5.732 8.062 -18.376 1.00 25.60 125 GLU A O 1
ATOM 1544 N N . HIS A 1 118 ? -4.880 7.245 -20.306 1.00 21.93 126 HIS A N 1
ATOM 1545 C CA . HIS A 1 118 ? -3.898 6.403 -19.659 1.00 20.04 126 HIS A CA 1
ATOM 1546 C C . HIS A 1 118 ? -2.642 6.290 -20.504 1.00 18.23 126 HIS A C 1
ATOM 1547 O O . HIS A 1 118 ? -2.718 6.135 -21.704 1.00 21.75 126 HIS A O 1
ATOM 1562 N N . ALA A 1 119 ? -1.506 6.405 -19.836 1.00 24.08 127 ALA A N 1
ATOM 1563 C CA . ALA A 1 119 ? -0.199 6.309 -20.445 1.00 26.42 127 ALA A CA 1
ATOM 1564 C C . ALA A 1 119 ? 0.449 5.017 -19.970 1.00 24.94 127 ALA A C 1
ATOM 1565 O O . ALA A 1 119 ? 0.702 4.845 -18.779 1.00 21.28 127 ALA A O 1
ATOM 1572 N N . GLY A 1 120 ? 0.692 4.096 -20.908 1.00 22.52 128 GLY A N 1
ATOM 1573 C CA . GLY A 1 120 ? 1.407 2.863 -20.614 1.00 23.54 128 GLY A CA 1
ATOM 1574 C C . GLY A 1 120 ? 0.682 1.692 -21.262 1.00 20.39 128 GLY A C 1
ATOM 1575 O O . GLY A 1 120 ? -0.532 1.551 -21.128 1.00 19.31 128 GLY A O 1
ATOM 1579 N N . GLY A 1 121 ? 1.414 0.862 -21.990 1.00 20.50 129 GLY A N 1
ATOM 1580 C CA . GLY A 1 121 ? 0.778 -0.151 -22.812 1.00 21.07 129 GLY A CA 1
ATOM 1581 C C . GLY A 1 121 ? 0.551 -1.506 -22.169 1.00 17.80 129 GLY A C 1
ATOM 1582 O O . GLY A 1 121 ? 0.088 -2.383 -22.861 1.00 20.31 129 GLY A O 1
ATOM 1586 N N . TYR A 1 122 ? 0.878 -1.679 -20.883 1.00 15.56 130 TYR A N 1
ATOM 1587 C CA . TYR A 1 122 ? 0.861 -3.008 -20.279 1.00 18.11 130 TYR A CA 1
ATOM 1588 C C . TYR A 1 122 ? 0.146 -3.082 -18.937 1.00 20.23 130 TYR A C 1
ATOM 1589 O O . TYR A 1 122 ? 0.126 -4.131 -18.294 1.00 18.36 130 TYR A O 1
ATOM 1607 N N . THR A 1 123 ? -0.418 -1.958 -18.523 1.00 21.53 131 THR A N 1
ATOM 1608 C CA . THR A 1 123 ? -1.180 -1.889 -17.282 1.00 21.07 131 THR A CA 1
ATOM 1609 C C . THR A 1 123 ? -2.611 -1.433 -17.542 1.00 16.35 131 THR A C 1
ATOM 1610 O O . THR A 1 123 ? -2.893 -0.748 -18.524 1.00 21.18 131 THR A O 1
ATOM 1621 N N . ALA A 1 124 ? -3.517 -1.822 -16.645 1.00 18.44 132 ALA A N 1
ATOM 1622 C CA . ALA A 1 124 ? -4.929 -1.504 -16.837 1.00 16.91 132 ALA A CA 1
ATOM 1623 C C . ALA A 1 124 ? -5.242 -0.062 -16.444 1.00 15.09 132 ALA A C 1
ATOM 1624 O O . ALA A 1 124 ? -4.507 0.558 -15.669 1.00 18.87 132 ALA A O 1
ATOM 1631 N N . CYS A 1 125 ? -6.339 0.446 -16.984 1.00 21.80 133 CYS A N 1
ATOM 1632 C CA . CYS A 1 125 ? -6.942 1.680 -16.507 1.00 20.48 133 CYS A CA 1
ATOM 1633 C C . CYS A 1 125 ? -8.441 1.471 -16.376 1.00 27.33 133 CYS A C 1
ATOM 1634 O O . CYS A 1 125 ? -9.028 0.584 -17.008 1.00 22.50 133 CYS A O 1
ATOM 1642 N N . SER A 1 126 ? -9.049 2.293 -15.533 1.00 22.91 134 SER A N 1
ATOM 1643 C CA . SER A 1 126 ? -10.473 2.233 -15.323 1.00 19.79 134 SER A CA 1
ATOM 1644 C C . SER A 1 126 ? -11.056 3.583 -14.972 1.00 23.09 134 SER A C 1
ATOM 1645 O O . SER A 1 126 ? -10.381 4.455 -14.433 1.00 21.79 134 SER A O 1
ATOM 1653 N N . PHE A 1 127 ? -12.320 3.745 -15.306 1.00 23.56 135 PHE A N 1
ATOM 1654 C CA . PHE A 1 127 ? -13.007 5.008 -15.163 1.00 24.93 135 PHE A CA 1
ATOM 1655 C C . PHE A 1 127 ? -14.425 4.763 -14.734 1.00 27.99 135 PHE A C 1
ATOM 1656 O O . PHE A 1 127 ? -15.083 3.885 -15.277 1.00 21.87 135 PHE A O 1
ATOM 1673 N N . ASN A 1 128 ? -14.910 5.534 -13.769 1.00 27.95 136 ASN A N 1
ATOM 1674 C CA . ASN A 1 128 ? -16.344 5.570 -13.543 1.00 24.81 136 ASN A CA 1
ATOM 1675 C C . ASN A 1 128 ? -16.997 6.411 -14.624 1.00 26.48 136 ASN A C 1
ATOM 1676 O O . ASN A 1 128 ? -16.804 7.642 -14.691 1.00 24.60 136 ASN A O 1
ATOM 1687 N N . ILE A 1 129 ? -17.783 5.767 -15.484 1.00 20.80 137 ILE A N 1
ATOM 1688 C CA . ILE A 1 129 ? -18.318 6.470 -16.638 1.00 21.65 137 ILE A CA 1
ATOM 1689 C C . ILE A 1 129 ? -19.798 6.829 -16.480 1.00 20.58 137 ILE A C 1
ATOM 1690 O O . ILE A 1 129 ? -20.402 7.370 -17.398 1.00 22.57 137 ILE A O 1
ATOM 1706 N N . THR A 1 130 ? -20.343 6.585 -15.297 1.00 25.88 138 THR A N 1
ATOM 1707 C CA . THR A 1 130 ? -21.776 6.760 -15.051 1.00 30.93 138 THR A CA 1
ATOM 1708 C C . THR A 1 130 ? -22.300 8.144 -15.438 1.00 26.29 138 THR A C 1
ATOM 1709 O O . THR A 1 130 ? -23.314 8.252 -16.129 1.00 31.55 138 THR A O 1
ATOM 1720 N N . PRO A 1 131 ? -21.586 9.208 -15.059 1.00 28.57 139 PRO A N 1
ATOM 1721 C CA . PRO A 1 131 ? -22.126 10.548 -15.355 1.00 37.51 139 PRO A CA 1
ATOM 1722 C C . PRO A 1 131 ? -22.267 10.875 -16.840 1.00 45.75 139 PRO A C 1
ATOM 1723 O O . PRO A 1 131 ? -23.078 11.729 -17.197 1.00 35.64 139 PRO A O 1
ATOM 1734 N N . PHE A 1 132 ? -21.507 10.197 -17.698 1.00 34.74 140 PHE A N 1
ATOM 1735 C CA . PHE A 1 132 ? -21.481 10.535 -19.107 1.00 26.85 140 PHE A CA 1
ATOM 1736 C C . PHE A 1 132 ? -22.477 9.752 -19.932 1.00 26.87 140 PHE A C 1
ATOM 1737 O O . PHE A 1 132 ? -22.632 10.019 -21.121 1.00 35.06 140 PHE A O 1
ATOM 1754 N N . LEU A 1 133 ? -23.110 8.762 -19.312 1.00 29.08 141 LEU A N 1
ATOM 1755 C CA . LEU A 1 133 ? -23.977 7.825 -20.013 1.00 26.70 141 LEU A CA 1
ATOM 1756 C C . LEU A 1 133 ? -25.446 8.219 -19.943 1.00 44.31 141 LEU A C 1
ATOM 1757 O O . LEU A 1 133 ? -25.894 8.796 -18.949 1.00 37.49 141 LEU A O 1
ATOM 1773 N N . SER A 1 134 ? -26.174 7.894 -21.009 1.00 34.14 142 SER A N 1
ATOM 1774 C CA . SER A 1 134 ? -27.633 7.927 -21.024 1.00 39.62 142 SER A CA 1
ATOM 1775 C C . SER A 1 134 ? -28.197 6.511 -20.899 1.00 46.96 142 SER A C 1
ATOM 1776 O O . SER A 1 134 ? -27.536 5.538 -21.282 1.00 47.76 142 SER A O 1
ATOM 1784 N N . PHE A 1 135 ? -29.404 6.393 -20.346 1.00 43.33 143 PHE A N 1
ATOM 1785 C CA . PHE A 1 135 ? -30.105 5.114 -20.288 1.00 41.25 143 PHE A CA 1
ATOM 1786 C C . PHE A 1 135 ? -31.342 5.094 -21.170 1.00 43.35 143 PHE A C 1
ATOM 1787 O O . PHE A 1 135 ? -32.069 4.108 -21.182 1.00 49.72 143 PHE A O 1
ATOM 1804 N N . ASP A 1 136 ? -31.568 6.182 -21.904 1.00 43.02 144 ASP A N 1
ATOM 1805 C CA . ASP A 1 136 ? -32.668 6.278 -22.865 1.00 49.42 144 ASP A CA 1
ATOM 1806 C C . ASP A 1 136 ? -32.194 6.036 -24.286 1.00 55.42 144 ASP A C 1
ATOM 1807 O O . ASP A 1 136 ? -32.801 5.270 -25.033 1.00 65.04 144 ASP A O 1
ATOM 1816 N N . THR A 1 137 ? -31.116 6.724 -24.658 1.00 57.10 145 THR A N 1
ATOM 1817 C CA . THR A 1 137 ? -30.522 6.603 -25.985 1.00 58.49 145 THR A CA 1
ATOM 1818 C C . THR A 1 137 ? -29.257 5.749 -25.966 1.00 47.58 145 THR A C 1
ATOM 1819 O O . THR A 1 137 ? -28.669 5.516 -24.905 1.00 48.22 145 THR A O 1
ATOM 1830 N N . PRO A 1 138 ? -28.829 5.278 -27.146 1.00 52.50 146 PRO A N 1
ATOM 1831 C CA . PRO A 1 138 ? -27.567 4.533 -27.219 1.00 48.32 146 PRO A CA 1
ATOM 1832 C C . PRO A 1 138 ? -26.362 5.435 -27.004 1.00 40.55 146 PRO A C 1
ATOM 1833 O O . PRO A 1 138 ? -26.381 6.593 -27.412 1.00 49.83 146 PRO A O 1
ATOM 1844 N N . ASN A 1 139 ? -25.335 4.899 -26.355 1.00 34.88 147 ASN A N 1
ATOM 1845 C CA . ASN A 1 139 ? -24.107 5.641 -26.096 1.00 28.10 147 ASN A CA 1
ATOM 1846 C C . ASN A 1 139 ? -22.994 5.243 -27.056 1.00 38.39 147 ASN A C 1
ATOM 1847 O O . ASN A 1 139 ? -23.037 4.160 -27.653 1.00 36.64 147 ASN A O 1
ATOM 1858 N N . THR A 1 140 ? -22.024 6.136 -27.221 1.00 31.39 148 THR A N 1
ATOM 1859 C CA . THR A 1 140 ? -20.881 5.905 -28.102 1.00 28.93 148 THR A CA 1
ATOM 1860 C C . THR A 1 140 ? -19.615 5.904 -27.273 1.00 30.50 148 THR A C 1
ATOM 1861 O O . THR A 1 140 ? -19.286 6.904 -26.630 1.00 32.18 148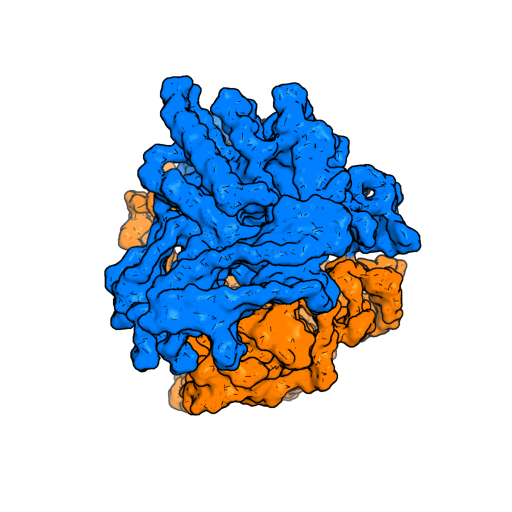 THR A O 1
ATOM 1872 N N . LEU A 1 141 ? -18.919 4.766 -27.256 1.00 28.22 149 LEU A N 1
ATOM 1873 C CA . LEU A 1 141 ? -17.596 4.666 -26.637 1.00 19.59 149 LEU A CA 1
ATOM 1874 C C . LEU A 1 141 ? -16.572 4.817 -27.751 1.00 28.65 149 LEU A C 1
ATOM 1875 O O . LEU A 1 141 ? -16.618 4.072 -28.726 1.00 23.77 149 LEU A O 1
ATOM 1891 N N . ALA A 1 142 ? -15.679 5.792 -27.623 1.00 23.09 150 ALA A N 1
ATOM 1892 C CA . ALA A 1 142 ? -14.603 5.958 -28.589 1.00 20.66 150 ALA A CA 1
ATOM 1893 C C . ALA A 1 142 ? -13.288 6.045 -27.850 1.00 22.92 150 ALA A C 1
ATOM 1894 O O . ALA A 1 142 ? -13.186 6.647 -26.775 1.00 27.36 150 ALA A O 1
ATOM 1901 N N . VAL A 1 143 ? -12.292 5.358 -28.395 1.00 22.01 151 VAL A N 1
ATOM 1902 C CA . VAL A 1 143 ? -10.983 5.289 -27.772 1.00 23.35 151 VAL A CA 1
ATOM 1903 C C . VAL A 1 143 ? -9.945 5.648 -28.810 1.00 22.64 151 VAL A C 1
ATOM 1904 O O . VAL A 1 143 ? -9.901 5.045 -29.874 1.00 22.59 151 VAL A O 1
ATOM 1917 N N . CYS A 1 144 ? -9.121 6.629 -28.471 1.00 18.21 152 CYS A N 1
ATOM 1918 C CA . CYS A 1 144 ? -8.036 7.075 -29.321 1.00 19.84 152 CYS A CA 1
ATOM 1919 C C . CYS A 1 144 ? -6.747 6.511 -28.771 1.00 21.99 152 CYS A C 1
ATOM 1920 O O . CYS A 1 144 ? -6.322 6.889 -27.671 1.00 24.33 152 CYS A O 1
ATOM 1928 N N . VAL A 1 145 ? -6.139 5.578 -29.510 1.00 20.43 153 VAL A N 1
ATOM 1929 C CA . VAL A 1 145 ? -4.969 4.864 -29.027 1.00 20.39 153 VAL A CA 1
ATOM 1930 C C . VAL A 1 145 ? -3.788 5.372 -29.826 1.00 15.13 153 VAL A C 1
ATOM 1931 O O . VAL A 1 145 ? -3.950 5.698 -30.986 1.00 19.61 153 VAL A O 1
ATOM 1944 N N . ASP A 1 146 ? -2.619 5.444 -29.191 1.00 18.72 154 ASP A N 1
ATOM 1945 C CA . ASP A 1 146 ? -1.425 6.016 -29.801 1.00 22.77 154 ASP A CA 1
ATOM 1946 C C . ASP A 1 146 ? -0.234 5.191 -29.408 1.00 16.91 154 ASP A C 1
ATOM 1947 O O . ASP A 1 146 ? -0.005 4.985 -28.216 1.00 20.41 154 ASP A O 1
ATOM 1956 N N . ASN A 1 147 ? 0.542 4.707 -30.380 1.00 21.53 155 ASN A N 1
ATOM 1957 C CA . ASN A 1 147 ? 1.789 3.996 -30.019 1.00 18.87 155 ASN A CA 1
ATOM 1958 C C . ASN A 1 147 ? 3.052 4.656 -30.544 1.00 23.91 155 ASN A C 1
ATOM 1959 O O . ASN A 1 147 ? 4.072 3.992 -30.685 1.00 22.12 155 ASN A O 1
ATOM 1970 N N . ALA A 1 148 ? 2.979 5.968 -30.778 1.00 22.37 156 ALA A N 1
ATOM 1971 C CA . ALA A 1 148 ? 4.147 6.764 -31.182 1.00 25.76 156 ALA A CA 1
ATOM 1972 C C . ALA A 1 148 ? 4.810 7.543 -30.062 1.00 36.53 156 ALA A C 1
ATOM 1973 O O . ALA A 1 148 ? 5.895 8.096 -30.248 1.00 35.63 156 ALA A O 1
ATOM 1980 N N . ARG A 1 149 ? 4.171 7.591 -28.902 1.00 29.06 157 ARG A N 1
ATOM 1981 C CA . ARG A 1 149 ? 4.592 8.489 -27.820 1.00 29.36 157 ARG A CA 1
ATOM 1982 C C . ARG A 1 149 ? 5.931 8.173 -27.163 1.00 24.33 157 ARG A C 1
ATOM 1983 O O . ARG A 1 149 ? 6.130 7.117 -26.576 1.00 30.93 157 ARG A O 1
ATOM 2004 N N . GLN A 1 150 ? 6.849 9.127 -27.252 1.00 20.77 158 GLN A N 1
ATOM 2005 C CA . GLN A 1 150 ? 8.206 8.936 -26.752 1.00 21.63 158 GLN A CA 1
ATOM 2006 C C . GLN A 1 150 ? 8.365 9.196 -25.250 1.00 23.59 158 GLN A C 1
ATOM 2007 O O . GLN A 1 150 ? 9.443 9.011 -24.697 1.00 28.43 158 GLN A O 1
ATOM 2021 N N . ASP A 1 151 ? 7.302 9.624 -24.591 1.00 23.65 159 ASP A N 1
ATOM 2022 C CA . ASP A 1 151 ? 7.368 9.870 -23.155 1.00 22.44 159 ASP A CA 1
ATOM 2023 C C . ASP A 1 151 ? 6.824 8.709 -22.328 1.00 24.72 159 ASP A C 1
ATOM 2024 O O . ASP A 1 151 ? 6.613 8.878 -21.134 1.00 21.93 159 ASP A O 1
ATOM 2033 N N . ILE A 1 152 ? 6.612 7.549 -22.960 1.00 18.83 160 ILE A N 1
ATOM 2034 C CA . ILE A 1 152 ? 6.026 6.366 -22.303 1.00 18.12 160 ILE A CA 1
ATOM 2035 C C . ILE A 1 152 ? 6.922 5.163 -22.565 1.00 21.83 160 ILE A C 1
ATOM 2036 O O . ILE A 1 152 ? 7.233 4.879 -23.706 1.00 24.15 160 ILE A O 1
ATOM 2052 N N . ALA A 1 153 ? 7.358 4.500 -21.503 1.00 22.59 161 ALA A N 1
ATOM 2053 C CA . ALA A 1 153 ? 8.186 3.308 -21.620 1.00 21.65 161 ALA A CA 1
ATOM 2054 C C . ALA A 1 153 ? 7.396 2.172 -22.304 1.00 21.45 161 ALA A C 1
ATOM 2055 O O . ALA A 1 153 ? 6.201 1.996 -22.051 1.00 20.27 161 ALA A O 1
ATOM 2062 N N . PRO A 1 154 ? 8.053 1.396 -23.173 1.00 20.61 162 PRO A N 1
ATOM 2063 C CA . PRO A 1 154 ? 9.463 1.462 -23.553 1.00 22.78 162 PRO A CA 1
ATOM 2064 C C . PRO A 1 154 ? 9.688 2.482 -24.661 1.00 23.46 162 PRO A C 1
ATOM 2065 O O . PRO A 1 154 ? 8.787 2.685 -25.464 1.00 20.99 162 PRO A O 1
ATOM 2076 N N . ILE A 1 155 ? 10.867 3.091 -24.738 1.00 23.85 163 ILE A N 1
ATOM 2077 C CA . ILE A 1 155 ? 11.201 3.849 -25.945 1.00 29.92 163 ILE A CA 1
ATOM 2078 C C . ILE A 1 155 ? 12.318 3.172 -26.701 1.00 22.48 163 ILE A C 1
ATOM 2079 O O . ILE A 1 155 ? 12.703 3.583 -27.792 1.00 26.89 163 ILE A O 1
ATOM 2095 N N . SER A 1 156 ? 12.827 2.108 -26.123 1.00 22.47 164 SER A N 1
ATOM 2096 C CA . SER A 1 156 ? 13.883 1.335 -26.751 1.00 26.44 164 SER A CA 1
ATOM 2097 C C . SER A 1 156 ? 13.801 -0.066 -26.152 1.00 28.06 164 SER A C 1
ATOM 2098 O O . SER A 1 156 ? 13.447 -0.217 -24.987 1.00 27.21 164 SER A O 1
ATOM 2106 N N . GLY A 1 157 ? 14.093 -1.094 -26.939 1.00 22.91 165 GLY A N 1
ATOM 2107 C CA . GLY A 1 157 ? 14.118 -2.442 -26.410 1.00 19.99 165 GLY A CA 1
ATOM 2108 C C . GLY A 1 157 ? 13.940 -3.427 -27.550 1.00 20.38 165 GLY A C 1
ATOM 2109 O O . GLY A 1 157 ? 13.441 -3.066 -28.591 1.00 20.62 165 GLY A O 1
ATOM 2113 N N . ASP A 1 158 ? 14.307 -4.672 -27.316 1.00 20.49 166 ASP A N 1
ATOM 2114 C CA . ASP A 1 158 ? 14.357 -5.662 -28.377 1.00 21.18 166 ASP A CA 1
ATOM 2115 C C . ASP A 1 158 ? 13.002 -6.392 -28.528 1.00 18.14 166 ASP A C 1
ATOM 2116 O O . ASP A 1 158 ? 12.919 -7.598 -28.399 1.00 20.17 166 ASP A O 1
ATOM 2125 N N . PHE A 1 159 ? 11.946 -5.632 -28.772 1.00 15.96 167 PHE A N 1
ATOM 2126 C CA . PHE A 1 159 ? 10.646 -6.200 -29.091 1.00 17.54 167 PHE A CA 1
ATOM 2127 C C . PHE A 1 159 ? 9.812 -5.131 -29.749 1.00 16.91 167 PHE A C 1
ATOM 2128 O O . PHE A 1 159 ? 10.169 -3.946 -29.772 1.00 19.72 167 PHE A O 1
ATOM 2145 N N . THR A 1 160 ? 8.696 -5.547 -30.309 1.00 15.53 168 THR A N 1
ATOM 2146 C CA . THR A 1 160 ? 7.836 -4.677 -31.080 1.00 17.58 168 THR A CA 1
ATOM 2147 C C . THR A 1 160 ? 6.896 -3.943 -30.151 1.00 24.65 168 THR A C 1
ATOM 2148 O O . THR A 1 160 ? 6.347 -4.559 -29.227 1.00 16.74 168 THR A O 1
ATOM 2159 N N . PHE A 1 161 ? 6.732 -2.634 -30.381 1.00 19.15 169 PHE A N 1
ATOM 2160 C CA . PHE A 1 161 ? 5.844 -1.797 -29.547 1.00 21.33 169 PHE A CA 1
ATOM 2161 C C . PHE A 1 161 ? 4.455 -1.738 -30.179 1.00 19.89 169 PHE A C 1
ATOM 2162 O O . PHE A 1 161 ? 4.009 -0.715 -30.710 1.00 18.56 169 PHE A O 1
ATOM 2179 N N . PHE A 1 162 ? 3.775 -2.880 -30.130 1.00 19.83 170 PHE A N 1
ATOM 2180 C CA . PHE A 1 162 ? 2.486 -3.066 -30.791 1.00 16.43 170 PHE A CA 1
ATOM 2181 C C . PHE A 1 162 ? 1.454 -2.036 -30.355 1.00 16.02 170 PHE A C 1
ATOM 2182 O O . PHE A 1 162 ? 1.314 -1.764 -29.158 1.00 21.09 170 PHE A O 1
ATOM 2199 N N . GLY A 1 163 ? 0.710 -1.511 -31.316 1.00 18.94 171 GLY A N 1
ATOM 2200 C CA . GLY A 1 163 ? -0.356 -0.568 -31.031 1.00 17.38 171 GLY A CA 1
ATOM 2201 C C . GLY A 1 163 ? -1.717 -1.238 -30.965 1.00 20.97 171 GLY A C 1
ATOM 2202 O O . GLY A 1 163 ? -1.979 -2.172 -31.705 1.00 15.72 171 GLY A O 1
ATOM 2206 N N . GLY A 1 164 ? -2.557 -0.797 -30.027 1.00 16.77 172 GLY A N 1
ATOM 2207 C CA . GLY A 1 164 ? -3.971 -1.149 -30.033 1.00 17.12 172 GLY A CA 1
ATOM 2208 C C . GLY A 1 164 ? -4.462 -1.703 -28.696 1.00 14.24 172 GLY A C 1
ATOM 2209 O O . GLY A 1 164 ? -3.725 -1.756 -27.729 1.00 19.20 172 GLY A O 1
ATOM 2213 N N . ILE A 1 165 ? -5.727 -2.086 -28.679 1.00 15.92 173 ILE A N 1
ATOM 2214 C CA . ILE A 1 165 ? -6.380 -2.577 -27.472 1.00 18.12 173 ILE A CA 1
ATOM 2215 C C . ILE A 1 165 ? -6.327 -4.098 -27.510 1.00 15.55 173 ILE A C 1
ATOM 2216 O O . ILE A 1 165 ? -7.224 -4.749 -28.062 1.00 17.39 173 ILE A O 1
ATOM 2232 N N . TYR A 1 166 ? -5.260 -4.645 -26.932 1.00 16.85 174 TYR A N 1
ATOM 2233 C CA A TYR A 1 166 ? -4.939 -6.058 -27.128 0.53 17.06 174 TYR A CA 1
ATOM 2234 C CA B TYR A 1 166 ? -4.901 -6.049 -27.118 0.47 17.07 174 TYR A CA 1
ATOM 2235 C C . TYR A 1 166 ? -5.144 -6.910 -25.875 1.00 19.73 174 TYR A C 1
ATOM 2236 O O . TYR A 1 166 ? -4.671 -8.042 -25.809 1.00 22.38 174 TYR A O 1
ATOM 2271 N N . ARG A 1 167 ? -5.862 -6.375 -24.879 1.00 16.69 175 ARG A N 1
ATOM 2272 C CA . ARG A 1 167 ? -6.375 -7.188 -23.762 1.00 14.34 175 ARG A CA 1
ATOM 2273 C C . ARG A 1 167 ? -7.864 -6.879 -23.577 1.00 15.61 175 ARG A C 1
ATOM 2274 O O . ARG A 1 167 ? -8.402 -5.965 -24.219 1.00 17.89 175 ARG A O 1
ATOM 2295 N N . ASP A 1 168 ? -8.505 -7.656 -22.710 1.00 18.15 176 ASP A N 1
ATOM 2296 C CA . ASP A 1 168 ? -9.945 -7.559 -22.442 1.00 16.61 176 ASP A CA 1
ATOM 2297 C C . ASP A 1 168 ? -10.367 -6.138 -22.062 1.00 20.43 176 ASP A C 1
ATOM 2298 O O . ASP A 1 168 ? -9.629 -5.423 -21.399 1.00 16.61 176 ASP A O 1
ATOM 2307 N N . VAL A 1 169 ? -11.551 -5.746 -22.508 1.00 16.70 177 VAL A N 1
ATOM 2308 C CA . VAL A 1 169 ? -12.217 -4.534 -22.036 1.00 20.10 177 VAL A CA 1
ATOM 2309 C C . VAL A 1 169 ? -13.495 -4.943 -21.328 1.00 24.69 177 VAL A C 1
ATOM 2310 O O . VAL A 1 169 ? -14.276 -5.738 -21.869 1.00 19.09 177 VAL A O 1
ATOM 2323 N N . TRP A 1 170 ? -13.721 -4.360 -20.154 1.00 20.02 178 TRP A N 1
ATOM 2324 C CA . TRP A 1 170 ? -14.829 -4.754 -19.296 1.00 21.90 178 TRP A CA 1
ATOM 2325 C C . TRP A 1 170 ? -15.766 -3.595 -18.956 1.00 25.30 178 TRP A C 1
ATOM 2326 O O . TRP A 1 170 ? -15.360 -2.427 -18.914 1.00 20.54 178 TRP A O 1
ATOM 2347 N N . LEU A 1 171 ? -17.021 -3.938 -18.692 1.00 22.27 179 LEU A N 1
ATOM 2348 C CA . LEU A 1 171 ? -17.912 -3.061 -17.933 1.00 18.95 179 LEU A CA 1
ATOM 2349 C C . LEU A 1 171 ? -18.281 -3.767 -16.662 1.00 27.41 179 LEU A C 1
ATOM 2350 O O . LEU A 1 171 ? -18.580 -4.947 -16.691 1.00 24.48 179 LEU A O 1
ATOM 2366 N N . THR A 1 172 ? -18.208 -3.054 -15.545 1.00 22.32 180 THR A N 1
ATOM 2367 C CA . THR A 1 172 ? -18.598 -3.600 -14.256 1.00 21.43 180 THR A CA 1
ATOM 2368 C C . THR A 1 172 ? -19.651 -2.641 -13.711 1.00 33.52 180 THR A C 1
ATOM 2369 O O . THR A 1 172 ? -19.419 -1.425 -13.646 1.00 27.75 180 THR A O 1
ATOM 2380 N N . ALA A 1 173 ? -20.813 -3.193 -13.386 1.00 28.33 181 ALA A N 1
ATOM 2381 C CA . ALA A 1 173 ? -21.915 -2.437 -12.806 1.00 30.47 181 ALA A CA 1
ATOM 2382 C C . ALA A 1 173 ? -22.007 -2.811 -11.333 1.00 25.15 181 ALA A C 1
ATOM 2383 O O . ALA A 1 173 ? -22.012 -3.997 -10.993 1.00 25.03 181 ALA A O 1
ATOM 2390 N N . VAL A 1 174 ? -22.007 -1.802 -10.458 1.00 23.96 182 VAL A N 1
ATOM 2391 C CA . VAL A 1 174 ? -22.036 -2.027 -9.020 1.00 24.17 182 VAL A CA 1
ATOM 2392 C C . VAL A 1 174 ? -23.028 -1.071 -8.402 1.00 24.02 182 VAL A C 1
ATOM 2393 O O . VAL A 1 174 ? -23.348 -0.054 -8.997 1.00 26.33 182 VAL A O 1
ATOM 2406 N N . PRO A 1 175 ? -23.530 -1.398 -7.202 1.00 27.26 183 PRO A N 1
ATOM 2407 C CA . PRO A 1 175 ? -24.456 -0.445 -6.582 1.00 26.46 183 PRO A CA 1
ATOM 2408 C C . PRO A 1 175 ? -23.725 0.796 -6.056 1.00 32.08 183 PRO A C 1
ATOM 2409 O O . PRO A 1 175 ? -22.494 0.835 -6.094 1.00 31.01 183 PRO A O 1
ATOM 2420 N N . ASN A 1 176 ? -24.449 1.806 -5.575 1.00 33.36 184 ASN A N 1
ATOM 2421 C CA . ASN A 1 176 ? -23.788 3.063 -5.203 1.00 28.67 184 ASN A CA 1
ATOM 2422 C C . ASN A 1 176 ? -22.764 2.945 -4.081 1.00 30.18 184 ASN A C 1
ATOM 2423 O O . ASN A 1 176 ? -21.870 3.788 -3.995 1.00 31.79 184 ASN A O 1
ATOM 2434 N N . GLN A 1 177 ? -22.881 1.924 -3.236 1.00 25.72 185 GLN A N 1
ATOM 2435 C CA . GLN A 1 177 ? -21.828 1.612 -2.278 1.00 31.48 185 GLN A CA 1
ATOM 2436 C C . GLN A 1 177 ? -21.113 0.344 -2.754 1.00 29.94 185 GLN A C 1
ATOM 2437 O O . GLN A 1 177 ? -21.740 -0.688 -2.953 1.00 27.41 185 GLN A O 1
ATOM 2451 N N . HIS A 1 178 ? -19.796 0.437 -2.906 1.00 28.42 186 HIS A N 1
ATOM 2452 C CA . HIS A 1 178 ? -19.024 -0.581 -3.621 1.00 24.70 186 HIS A CA 1
ATOM 2453 C C . HIS A 1 178 ? -17.553 -0.430 -3.318 1.00 30.17 186 HIS A C 1
ATOM 2454 O O . HIS A 1 178 ? -17.109 0.584 -2.775 1.00 30.71 186 HIS A O 1
ATOM 2469 N N . PHE A 1 179 ? -16.787 -1.454 -3.636 1.00 26.93 187 PHE A N 1
ATOM 2470 C CA . PHE A 1 179 ? -15.355 -1.371 -3.416 1.00 26.02 187 PHE A CA 1
ATOM 2471 C C . PHE A 1 179 ? -14.790 -0.423 -4.480 1.00 23.22 187 PHE A C 1
ATOM 2472 O O . PHE A 1 179 ? -15.371 -0.272 -5.558 1.00 23.23 187 PHE A O 1
ATOM 2489 N N . ASN A 1 180 ? -13.696 0.253 -4.137 1.00 24.33 188 ASN A N 1
ATOM 2490 C CA . ASN A 1 180 ? -13.116 1.252 -5.015 1.00 24.75 188 ASN A CA 1
ATOM 2491 C C . ASN A 1 180 ? -12.534 0.514 -6.221 1.00 17.78 188 ASN A C 1
ATOM 2492 O O . ASN A 1 180 ? -11.646 -0.313 -6.068 1.00 25.11 188 ASN A O 1
ATOM 2503 N N . LEU A 1 181 ? -13.087 0.793 -7.379 1.00 22.62 189 LEU A N 1
ATOM 2504 C CA . LEU A 1 181 ? -12.614 0.194 -8.624 1.00 29.85 189 LEU A CA 1
ATOM 2505 C C . LEU A 1 181 ? -11.806 1.147 -9.500 1.00 32.85 189 LEU A C 1
ATOM 2506 O O . LEU A 1 181 ? -11.448 0.771 -10.609 1.00 23.70 189 LEU A O 1
ATOM 2522 N N . THR A 1 182 ? -11.516 2.359 -9.006 1.00 24.91 190 THR A N 1
ATOM 2523 C CA . THR A 1 182 ? -10.774 3.340 -9.776 1.00 20.90 190 THR A CA 1
ATOM 2524 C C . THR A 1 182 ? -9.506 3.829 -9.071 1.00 24.20 190 THR A C 1
ATOM 2525 O O . THR A 1 182 ? -9.093 4.974 -9.246 1.00 29.13 190 THR A O 1
ATOM 2536 N N . ASN A 1 183 ? -8.897 2.940 -8.293 1.00 20.04 191 ASN A N 1
ATOM 2537 C CA . ASN A 1 183 ? -7.560 3.130 -7.729 1.00 27.61 191 ASN A CA 1
ATOM 2538 C C . ASN A 1 183 ? -6.502 2.489 -8.636 1.00 21.92 191 ASN A C 1
ATOM 2539 O O . ASN A 1 183 ? -6.169 1.322 -8.469 1.00 20.80 191 ASN A O 1
ATOM 2550 N N . HIS A 1 184 ? -6.009 3.246 -9.607 1.00 23.24 192 HIS A N 1
ATOM 2551 C CA . HIS A 1 184 ? -4.893 2.786 -10.451 1.00 20.02 192 HIS A CA 1
ATOM 2552 C C . HIS A 1 184 ? -5.253 1.510 -11.207 1.00 22.25 192 HIS A C 1
ATOM 2553 O O . HIS A 1 184 ? -4.430 0.609 -11.336 1.00 22.66 192 HIS A O 1
ATOM 2567 N N . GLY A 1 185 ? -6.484 1.453 -11.685 1.00 18.65 193 GLY A N 1
ATOM 2568 C CA . GLY A 1 185 ? -6.979 0.332 -12.445 1.00 24.06 193 GLY A CA 1
ATOM 2569 C C . GLY A 1 185 ? -6.996 -1.012 -11.745 1.00 27.31 193 GLY A C 1
ATOM 2570 O O . GLY A 1 185 ? -7.055 -2.039 -12.424 1.00 23.54 193 GLY A O 1
ATOM 2574 N N . SER A 1 186 ? -6.950 -1.013 -10.410 1.00 22.20 194 SER A N 1
ATOM 2575 C CA . SER A 1 186 ? -6.925 -2.242 -9.616 1.00 19.99 194 SER A CA 1
ATOM 2576 C C . SER A 1 186 ? -8.306 -2.632 -9.063 1.00 22.48 194 SER A C 1
ATOM 2577 O O . SER A 1 186 ? -9.309 -1.949 -9.302 1.00 25.40 194 SER A O 1
ATOM 2585 N N . ASP A 1 187 ? -8.340 -3.742 -8.331 1.00 22.32 195 ASP A N 1
ATOM 2586 C CA . ASP A 1 187 ? -9.558 -4.210 -7.661 1.00 28.36 195 ASP A CA 1
ATOM 2587 C C . ASP A 1 187 ? -9.852 -3.404 -6.383 1.00 26.19 195 ASP A C 1
ATOM 2588 O O . ASP A 1 187 ? -10.948 -3.493 -5.843 1.00 34.95 195 ASP A O 1
ATOM 2597 N N . GLY A 1 188 ? -8.860 -2.668 -5.884 1.00 25.55 196 GLY A N 1
ATOM 2598 C CA . GLY A 1 188 ? -9.078 -1.778 -4.744 1.00 34.63 196 GLY A CA 1
ATOM 2599 C C . GLY A 1 188 ? -8.892 -2.435 -3.385 1.00 28.81 196 GLY A C 1
ATOM 2600 O O . GLY A 1 188 ? -9.046 -1.776 -2.339 1.00 28.72 196 GLY A O 1
ATOM 2604 N N . LEU A 1 189 ? -8.553 -3.726 -3.407 1.00 22.76 197 LEU A N 1
ATOM 2605 C CA . LEU A 1 189 ? -8.252 -4.502 -2.211 1.00 20.86 197 LEU A CA 1
ATOM 2606 C C . LEU A 1 189 ? -6.854 -5.043 -2.244 1.00 26.00 197 LEU A C 1
ATOM 2607 O O . LEU A 1 189 ? -6.329 -5.463 -3.279 1.00 27.29 197 LEU A O 1
ATOM 2623 N N . PHE A 1 190 ? -6.264 -5.067 -1.069 1.00 21.38 198 PHE A N 1
ATOM 2624 C CA . PHE A 1 190 ? -4.876 -5.436 -0.900 1.00 24.89 198 PHE A CA 1
ATOM 2625 C C . PHE A 1 190 ? -4.763 -6.330 0.327 1.00 31.19 198 PHE A C 1
ATOM 2626 O O . PHE A 1 190 ? -5.142 -5.945 1.431 1.00 25.81 198 PHE A O 1
ATOM 2643 N N . ILE A 1 191 ? -4.303 -7.553 0.086 1.00 24.98 199 ILE A N 1
ATOM 2644 C CA . ILE A 1 191 ? -4.167 -8.589 1.100 1.00 24.56 199 ILE A CA 1
ATOM 2645 C C . ILE A 1 191 ? -2.728 -9.044 1.201 1.00 27.70 199 ILE A C 1
ATOM 2646 O O . ILE A 1 191 ? -2.105 -9.325 0.196 1.00 27.35 199 ILE A O 1
ATOM 2662 N N . SER A 1 192 ? -2.188 -9.112 2.412 1.00 27.73 200 SER A N 1
ATOM 2663 C CA . SER A 1 192 ? -0.813 -9.546 2.594 1.00 28.55 200 SER A CA 1
ATOM 2664 C C . SER A 1 192 ? -0.658 -10.257 3.928 1.00 28.15 200 SER A C 1
ATOM 2665 O O . SER A 1 192 ? -1.573 -10.240 4.757 1.00 27.03 200 SER A O 1
ATOM 2673 N N . THR A 1 193 ? 0.503 -10.878 4.111 1.00 28.07 201 THR A N 1
ATOM 2674 C CA . THR A 1 193 ? 0.779 -11.746 5.253 1.00 27.19 201 THR A CA 1
ATOM 2675 C C . THR A 1 193 ? 2.038 -11.222 5.939 1.00 35.52 201 THR A C 1
ATOM 2676 O O . THR A 1 193 ? 3.151 -11.579 5.564 1.00 28.26 201 THR A O 1
ATOM 2687 N N . PRO A 1 194 ? 1.862 -10.358 6.952 1.00 36.14 202 PRO A N 1
ATOM 2688 C CA . PRO A 1 194 ? 3.008 -9.673 7.546 1.00 27.73 202 PRO A CA 1
ATOM 2689 C C . PRO A 1 194 ? 3.998 -10.623 8.198 1.00 28.45 202 PRO A C 1
ATOM 2690 O O . PRO A 1 194 ? 5.189 -10.345 8.193 1.00 36.64 202 PRO A O 1
ATOM 2701 N N . GLN A 1 195 ? 3.515 -11.724 8.752 1.00 34.21 203 GLN A N 1
ATOM 2702 C CA . GLN A 1 195 ? 4.404 -12.745 9.305 1.00 32.84 203 GLN A CA 1
ATOM 2703 C C . GLN A 1 195 ? 3.996 -14.131 8.812 1.00 28.81 203 GLN A C 1
ATOM 2704 O O . GLN A 1 195 ? 2.813 -14.463 8.779 1.00 32.36 203 GLN A O 1
ATOM 2718 N N . VAL A 1 196 ? 4.987 -14.929 8.418 1.00 27.91 204 VAL A N 1
ATOM 2719 C CA . VAL A 1 196 ? 4.758 -16.316 8.037 1.00 28.82 204 VAL A CA 1
ATOM 2720 C C . VAL A 1 196 ? 5.871 -17.214 8.541 1.00 32.49 204 VAL A C 1
ATOM 2721 O O . VAL A 1 196 ? 7.062 -16.925 8.387 1.00 29.67 204 VAL A O 1
ATOM 2734 N N . SER A 1 197 ? 5.450 -18.309 9.155 1.00 30.33 205 SER A N 1
ATOM 2735 C CA . SER A 1 197 ? 6.337 -19.382 9.553 1.00 30.56 205 SER A CA 1
ATOM 2736 C C . SER A 1 197 ? 5.550 -20.670 9.503 1.00 27.86 205 SER A C 1
ATOM 2737 O O . SER A 1 197 ? 4.348 -20.665 9.238 1.00 39.86 205 SER A O 1
ATOM 2745 N N . GLU A 1 198 ? 6.222 -21.781 9.760 1.00 29.75 206 GLU A N 1
ATOM 2746 C CA . GLU A 1 198 ? 5.548 -23.056 9.787 1.00 37.75 206 GLU A CA 1
ATOM 2747 C C . GLU A 1 198 ? 4.456 -23.068 10.879 1.00 39.26 206 GLU A C 1
ATOM 2748 O O . GLU A 1 198 ? 3.366 -23.592 10.686 1.00 35.92 206 GLU A O 1
ATOM 2760 N N . GLU A 1 199 ? 4.747 -22.442 12.010 1.00 40.28 207 GLU A N 1
ATOM 2761 C CA . GLU A 1 199 ? 3.879 -22.537 13.181 1.00 43.73 207 GLU A CA 1
ATOM 2762 C C . GLU A 1 199 ? 2.646 -21.655 13.039 1.00 32.72 207 GLU A C 1
ATOM 2763 O O . GLU A 1 199 ? 1.529 -22.052 13.389 1.00 35.13 207 GLU A O 1
ATOM 2775 N N . GLN A 1 200 ? 2.830 -20.456 12.507 1.00 34.73 208 GLN A N 1
ATOM 2776 C CA . GLN A 1 200 ? 1.686 -19.583 12.294 1.00 39.15 208 GLN A CA 1
ATOM 2777 C C . GLN A 1 200 ? 1.992 -18.488 11.303 1.00 35.40 208 GLN A C 1
ATOM 2778 O O . GLN A 1 200 ? 3.149 -18.215 10.986 1.00 34.73 208 GLN A O 1
ATOM 2792 N N . ALA A 1 201 ? 0.928 -17.871 10.810 1.00 33.92 209 ALA A N 1
ATOM 2793 C CA . ALA A 1 201 ? 1.061 -16.724 9.953 1.00 33.64 209 ALA A CA 1
ATOM 2794 C C . ALA A 1 201 ? -0.046 -15.751 10.256 1.00 36.12 209 ALA A C 1
ATOM 2795 O O . ALA A 1 201 ? -1.124 -16.140 10.706 1.00 37.90 209 ALA A O 1
ATOM 2802 N N . THR A 1 202 ? 0.246 -14.479 10.017 1.00 37.70 210 THR A N 1
ATOM 2803 C CA . THR A 1 202 ? -0.712 -13.409 10.182 1.00 38.53 210 THR A CA 1
ATOM 2804 C C . THR A 1 202 ? -1.199 -12.954 8.812 1.00 38.62 210 THR A C 1
ATOM 2805 O O . THR A 1 202 ? -0.557 -13.213 7.801 1.00 31.14 210 THR A O 1
ATOM 2816 N N . LEU A 1 203 ? -2.343 -12.286 8.798 1.00 36.05 211 LEU A N 1
ATOM 2817 C CA . LEU A 1 203 ? -3.043 -11.952 7.570 1.00 32.98 211 LEU A CA 1
ATOM 2818 C C . LEU A 1 203 ? -3.702 -10.605 7.697 1.00 38.09 211 LEU A C 1
ATOM 2819 O O . LEU A 1 203 ? -4.536 -10.395 8.576 1.00 33.75 211 LEU A O 1
ATOM 2835 N N . SER A 1 204 ? -3.335 -9.706 6.796 1.00 28.08 212 SER A N 1
ATOM 2836 C CA . SER A 1 204 ? -3.884 -8.360 6.751 1.00 29.99 212 SER A CA 1
ATOM 2837 C C . SER A 1 204 ? -4.705 -8.121 5.483 1.00 32.81 212 SER A C 1
ATOM 2838 O O . SER A 1 204 ? -4.220 -8.343 4.373 1.00 28.94 212 SER A O 1
ATOM 2846 N N . ILE A 1 205 ? -5.926 -7.637 5.670 1.00 26.83 213 ILE A N 1
ATOM 2847 C CA . ILE A 1 205 ? -6.895 -7.405 4.590 1.00 23.67 213 ILE A CA 1
ATOM 2848 C C . ILE A 1 205 ? -7.323 -5.939 4.514 1.00 40.42 213 ILE A C 1
ATOM 2849 O O . ILE A 1 205 ? -8.039 -5.438 5.389 1.00 34.04 213 ILE A O 1
ATOM 2865 N N . ARG A 1 206 ? -6.899 -5.259 3.454 1.00 30.73 214 ARG A N 1
ATOM 2866 C CA . ARG A 1 206 ? -7.038 -3.811 3.350 1.00 24.29 214 ARG A CA 1
ATOM 2867 C C . ARG A 1 206 ? -7.734 -3.401 2.058 1.00 36.59 214 ARG A C 1
ATOM 2868 O O . ARG A 1 206 ? -7.769 -4.173 1.093 1.00 28.95 214 ARG A O 1
ATOM 2889 N N . GLY A 1 207 ? -8.295 -2.197 2.034 1.00 32.88 215 GLY A N 1
ATOM 2890 C CA . GLY A 1 207 ? -8.973 -1.713 0.841 1.00 29.51 215 GLY A CA 1
ATOM 2891 C C . GLY A 1 207 ? -9.768 -0.445 1.048 1.00 31.62 215 GLY A C 1
ATOM 2892 O O . GLY A 1 207 ? -9.633 0.211 2.077 1.00 34.71 215 GLY A O 1
ATOM 2896 N N . GLU A 1 208 ? -10.586 -0.103 0.061 1.00 28.93 216 GLU A N 1
ATOM 2897 C CA . GLU A 1 208 ? -11.425 1.087 0.138 1.00 34.44 216 GLU A CA 1
ATOM 2898 C C . GLU A 1 208 ? -12.847 0.792 -0.304 1.00 32.33 216 GLU A C 1
ATOM 2899 O O . GLU A 1 208 ? -13.083 0.018 -1.237 1.00 26.25 216 GLU A O 1
ATOM 2911 N N . VAL A 1 209 ? -13.793 1.402 0.403 1.00 29.10 217 VAL A N 1
ATOM 2912 C CA . VAL A 1 209 ? -15.204 1.411 0.017 1.00 28.02 217 VAL A CA 1
ATOM 2913 C C . VAL A 1 209 ? -15.570 2.815 -0.374 1.00 32.27 217 VAL A C 1
ATOM 2914 O O . VAL A 1 209 ? -15.142 3.786 0.270 1.00 31.66 217 VAL A O 1
ATOM 2927 N N . LYS A 1 210 ? -16.378 2.912 -1.419 1.00 24.64 218 LYS A N 1
ATOM 2928 C CA . LYS A 1 210 ? -16.813 4.175 -1.975 1.00 31.13 218 LYS A CA 1
ATOM 2929 C C . LYS A 1 210 ? -18.323 4.275 -1.865 1.00 36.65 218 LYS A C 1
ATOM 2930 O O . LYS A 1 210 ? -19.042 3.343 -2.205 1.00 28.18 218 LYS A O 1
ATOM 2949 N N . ASN A 1 211 ? -18.800 5.417 -1.390 1.00 33.75 219 ASN A N 1
ATOM 2950 C CA . ASN A 1 211 ? -20.223 5.717 -1.423 1.00 32.18 219 ASN A CA 1
ATOM 2951 C C . ASN A 1 211 ? -20.528 6.752 -2.488 1.00 30.94 219 ASN A C 1
ATOM 2952 O O . ASN A 1 211 ? -20.248 7.936 -2.312 1.00 36.65 219 ASN A O 1
ATOM 2963 N N . ASP A 1 212 ? -21.099 6.307 -3.601 1.00 26.14 220 ASP A N 1
ATOM 2964 C CA . ASP A 1 212 ? -21.327 7.186 -4.735 1.00 26.15 220 ASP A CA 1
ATOM 2965 C C . ASP A 1 212 ? -22.770 7.671 -4.754 1.00 34.32 220 ASP A C 1
ATOM 2966 O O . ASP A 1 212 ? -23.188 8.371 -5.676 1.00 32.37 220 ASP A O 1
ATOM 2975 N N . ALA A 1 213 ? -23.513 7.314 -3.712 1.00 37.74 221 ALA A N 1
ATOM 2976 C CA . ALA A 1 213 ? -24.875 7.809 -3.516 1.00 41.39 221 ALA A CA 1
ATOM 2977 C C . ALA A 1 213 ? -24.879 9.257 -3.012 1.00 36.81 221 ALA A C 1
ATOM 2978 O O . ALA A 1 213 ? -23.891 9.726 -2.441 1.00 31.53 221 ALA A O 1
ATOM 2985 N N . PRO A 1 214 ? -25.998 9.973 -3.222 1.00 41.20 222 PRO A N 1
ATOM 2986 C CA . PRO A 1 214 ? -26.117 11.352 -2.738 1.00 46.76 222 PRO A CA 1
ATOM 2987 C C . PRO A 1 214 ? -26.412 11.421 -1.231 1.00 56.44 222 PRO A C 1
ATOM 2988 O O . PRO A 1 214 ? -26.306 12.489 -0.623 1.00 51.07 222 PRO A O 1
ATOM 2999 N N . GLU A 1 215 ? -26.761 10.286 -0.636 1.00 43.99 223 GLU A N 1
ATOM 3000 C CA . GLU A 1 215 ? -27.056 10.229 0.789 1.00 44.38 223 GLU A CA 1
ATOM 3001 C C . GLU A 1 215 ? -26.058 9.350 1.542 1.00 48.77 223 GLU A C 1
ATOM 3002 O O . GLU A 1 215 ? -25.451 8.451 0.958 1.00 45.15 223 GLU A O 1
ATOM 3014 N N . LYS A 1 216 ? -25.892 9.603 2.840 1.00 37.85 224 LYS A N 1
ATOM 3015 C CA . LYS A 1 216 ? -25.010 8.783 3.665 1.00 34.39 224 LYS A CA 1
ATOM 3016 C C . LYS A 1 216 ? -25.477 7.317 3.677 1.00 33.19 224 LYS A C 1
ATOM 3017 O O . LYS A 1 216 ? -26.568 6.990 3.193 1.00 36.41 224 LYS A O 1
ATOM 3036 N N . ALA A 1 217 ? -24.632 6.437 4.202 1.00 32.32 225 ALA A N 1
ATOM 3037 C CA . ALA A 1 217 ? -24.938 5.018 4.198 1.00 34.70 225 ALA A CA 1
ATOM 3038 C C . ALA A 1 217 ? -24.284 4.293 5.354 1.00 28.42 225 ALA A C 1
ATOM 3039 O O . ALA A 1 217 ? -23.189 4.655 5.810 1.00 34.10 225 ALA A O 1
ATOM 3046 N N . THR A 1 218 ? -24.976 3.265 5.839 1.00 28.75 226 THR A N 1
ATOM 3047 C CA . THR A 1 218 ? -24.498 2.463 6.962 1.00 33.41 226 THR A CA 1
ATOM 3048 C C . THR A 1 218 ? -24.393 1.046 6.470 1.00 30.32 226 THR A C 1
ATOM 3049 O O . THR A 1 218 ? -25.376 0.454 6.012 1.00 38.32 226 THR A O 1
ATOM 3060 N N . LEU A 1 219 ? -23.182 0.517 6.583 1.00 36.52 227 LEU A N 1
ATOM 3061 C CA . LEU A 1 219 ? -22.810 -0.709 5.915 1.00 36.03 227 LEU A CA 1
ATOM 3062 C C . LEU A 1 219 ? -22.177 -1.673 6.887 1.00 37.40 227 LEU A C 1
ATOM 3063 O O . LEU A 1 219 ? -21.687 -1.271 7.948 1.00 38.82 227 LEU A O 1
ATOM 3079 N N . GLU A 1 220 ? -22.204 -2.949 6.518 1.00 32.25 228 GLU A N 1
ATOM 3080 C CA . GLU A 1 220 ? -21.414 -3.963 7.194 1.00 33.49 228 GLU A CA 1
ATOM 3081 C C . GLU A 1 220 ? -20.455 -4.580 6.178 1.00 36.85 228 GLU A C 1
ATOM 3082 O O . GLU A 1 220 ? -20.844 -4.936 5.076 1.00 34.60 228 GLU A O 1
ATOM 3094 N N . LEU A 1 221 ? -19.205 -4.708 6.585 1.00 32.65 229 LEU A N 1
ATOM 3095 C CA . LEU A 1 221 ? -18.156 -5.236 5.749 1.00 39.18 229 LEU A CA 1
ATOM 3096 C C . LEU A 1 221 ? -17.773 -6.590 6.319 1.00 38.16 229 LEU A C 1
ATOM 3097 O O . LEU A 1 221 ? -17.517 -6.699 7.515 1.00 31.51 229 LEU A O 1
ATOM 3113 N N . THR A 1 222 ? -17.758 -7.629 5.488 1.00 33.10 230 THR A N 1
ATOM 3114 C CA . THR A 1 222 ? -17.368 -8.966 5.967 1.00 29.87 230 THR A CA 1
ATOM 3115 C C . THR A 1 222 ? -16.232 -9.575 5.140 1.00 29.69 230 THR A C 1
ATOM 3116 O O . THR A 1 222 ? -16.267 -9.537 3.922 1.00 34.19 230 THR A O 1
ATOM 3127 N N . HIS A 1 223 ? -15.226 -10.104 5.827 1.00 33.53 231 HIS A N 1
ATOM 3128 C CA . HIS A 1 223 ? -14.166 -10.882 5.182 1.00 33.37 231 HIS A CA 1
ATOM 3129 C C . HIS A 1 223 ? -14.334 -12.308 5.641 1.00 35.66 231 HIS A C 1
ATOM 3130 O O . HIS A 1 223 ? -14.222 -12.594 6.831 1.00 39.41 231 HIS A O 1
ATOM 3144 N N . THR A 1 224 ? -14.613 -13.196 4.694 1.00 32.16 232 THR A N 1
ATOM 3145 C CA . THR A 1 224 ? -14.616 -14.624 4.952 1.00 28.53 232 THR A CA 1
ATOM 3146 C C . THR A 1 224 ? -13.364 -15.281 4.393 1.00 33.20 232 THR A C 1
ATOM 3147 O O . THR A 1 224 ? -13.035 -15.085 3.231 1.00 28.69 232 THR A O 1
ATOM 3158 N N . ILE A 1 225 ? -12.667 -16.046 5.224 1.00 27.76 233 ILE A N 1
ATOM 3159 C CA . ILE A 1 225 ? -11.443 -16.719 4.815 1.00 28.30 233 ILE A CA 1
ATOM 3160 C C . ILE A 1 225 ? -11.600 -18.235 4.842 1.00 35.28 233 ILE A C 1
ATOM 3161 O O . ILE A 1 225 ? -12.050 -18.819 5.840 1.00 31.53 233 ILE A O 1
ATOM 3177 N N . TYR A 1 226 ? -11.199 -18.859 3.736 1.00 27.80 234 TYR A N 1
ATOM 3178 C CA . TYR A 1 226 ? -11.398 -20.276 3.503 1.00 25.89 234 TYR A CA 1
ATOM 3179 C C . TYR A 1 226 ? -10.070 -21.016 3.388 1.00 31.58 234 TYR A C 1
ATOM 3180 O O . TYR A 1 226 ? -9.077 -20.499 2.853 1.00 28.43 234 TYR A O 1
ATOM 3198 N N . ARG A 1 227 ? -10.057 -22.240 3.893 1.00 24.96 235 ARG A N 1
ATOM 3199 C CA . ARG A 1 227 ? -8.897 -23.098 3.777 1.00 26.96 235 ARG A CA 1
ATOM 3200 C C . ARG A 1 227 ? -8.803 -23.562 2.330 1.00 24.96 235 ARG A C 1
ATOM 3201 O O . ARG A 1 227 ? -9.775 -23.472 1.591 1.00 24.81 235 ARG A O 1
ATOM 3222 N N . PRO A 1 228 ? -7.637 -24.079 1.937 1.00 27.12 236 PRO A N 1
ATOM 3223 C CA . PRO A 1 228 ? -7.450 -24.674 0.606 1.00 28.32 236 PRO A CA 1
ATOM 3224 C C . PRO A 1 228 ? -8.516 -25.710 0.279 1.00 30.75 236 PRO A C 1
ATOM 3225 O O . PRO A 1 228 ? -8.980 -25.736 -0.851 1.00 31.84 236 PRO A O 1
ATOM 3236 N N . ASP A 1 229 ? -8.945 -26.519 1.250 1.00 31.96 237 ASP A N 1
ATOM 3237 C CA . ASP A 1 229 ? -9.986 -27.514 0.968 1.00 27.71 237 ASP A CA 1
ATOM 3238 C C . ASP A 1 229 ? -11.367 -26.894 0.843 1.00 29.58 237 ASP A C 1
ATOM 3239 O O . ASP A 1 229 ? -12.318 -27.573 0.483 1.00 38.80 237 ASP A O 1
ATOM 3248 N N . GLY A 1 230 ? -11.490 -25.608 1.152 1.00 29.40 238 GLY A N 1
ATOM 3249 C CA . GLY A 1 230 ? -12.732 -24.894 0.894 1.00 28.05 238 GLY A CA 1
ATOM 3250 C C . GLY A 1 230 ? -13.586 -24.661 2.133 1.00 32.77 238 GLY A C 1
ATOM 3251 O O . GLY A 1 230 ? -14.632 -24.010 2.062 1.00 35.26 238 GLY A O 1
ATOM 3255 N N . THR A 1 231 ? -13.143 -25.193 3.267 1.00 32.74 239 THR A N 1
ATOM 3256 C CA . THR A 1 231 ? -13.877 -25.031 4.517 1.00 36.30 239 THR A CA 1
ATOM 3257 C C . THR A 1 231 ? -13.661 -23.637 5.113 1.00 36.88 239 THR A C 1
ATOM 3258 O O . THR A 1 231 ? -12.616 -23.015 4.922 1.00 29.18 239 THR A O 1
ATOM 3269 N N . LEU A 1 232 ? -14.666 -23.132 5.824 1.00 32.44 240 LEU A N 1
ATOM 3270 C CA . LEU A 1 232 ? -14.563 -21.817 6.454 1.00 34.50 240 LEU A CA 1
ATOM 3271 C C . LEU A 1 232 ? -13.549 -21.825 7.607 1.00 39.74 240 LEU A C 1
ATOM 3272 O O . LEU A 1 232 ? -13.624 -22.667 8.513 1.00 38.00 240 LEU A O 1
ATOM 3288 N N . LEU A 1 233 ? -12.582 -20.906 7.556 1.00 30.22 241 LEU A N 1
ATOM 3289 C CA . LEU A 1 233 ? -11.576 -20.785 8.607 1.00 30.12 241 LEU A CA 1
ATOM 3290 C C . LEU A 1 233 ? -11.969 -19.687 9.555 1.00 39.13 241 LEU A C 1
ATOM 3291 O O . LEU A 1 233 ? -11.716 -19.767 10.763 1.00 37.71 241 LEU A O 1
ATOM 3307 N N . GLN A 1 234 ? -12.601 -18.655 9.028 1.00 32.15 242 GLN A N 1
ATOM 3308 C CA . GLN A 1 234 ? -12.710 -17.471 9.830 1.00 36.20 242 GLN A CA 1
ATOM 3309 C C . GLN A 1 234 ? -13.566 -16.426 9.175 1.00 43.31 242 GLN A C 1
ATOM 3310 O O . GLN A 1 234 ? -13.593 -16.315 7.947 1.00 37.13 242 GLN A O 1
ATOM 3324 N N . THR A 1 235 ? -14.294 -15.686 10.002 1.00 33.50 243 THR A N 1
ATOM 3325 C CA . THR A 1 235 ? -15.087 -14.547 9.539 1.00 45.50 243 THR A CA 1
ATOM 3326 C C . THR A 1 235 ? -14.755 -13.279 10.300 1.00 47.64 243 THR A C 1
ATOM 3327 O O . THR A 1 235 ? -14.722 -13.282 11.523 1.00 44.54 243 THR A O 1
ATOM 3338 N N . LEU A 1 236 ? -14.529 -12.196 9.562 1.00 38.87 244 LEU A N 1
ATOM 3339 C CA . LEU A 1 236 ? -14.303 -10.892 10.147 1.00 40.99 244 LEU A CA 1
ATOM 3340 C C . LEU A 1 236 ? -15.443 -9.994 9.757 1.00 44.18 244 LEU A C 1
ATOM 3341 O O . LEU A 1 236 ? -15.767 -9.906 8.583 1.00 33.54 244 LEU A O 1
ATOM 3357 N N . LYS A 1 237 ? -16.027 -9.304 10.735 1.00 45.18 245 LYS A N 1
ATOM 3358 C CA . LYS A 1 237 ? -17.108 -8.356 10.475 1.00 36.67 245 LYS A CA 1
ATOM 3359 C C . LYS A 1 237 ? -16.810 -6.981 11.070 1.00 45.79 245 LYS A C 1
ATOM 3360 O O . LYS A 1 237 ? -16.179 -6.852 12.117 1.00 46.36 245 LYS A O 1
ATOM 3379 N N . LYS A 1 238 ? -17.271 -5.948 10.387 1.00 36.84 246 LYS A N 1
ATOM 3380 C CA . LYS A 1 238 ? -17.008 -4.594 10.821 1.00 50.54 246 LYS A CA 1
ATOM 3381 C C . LYS A 1 238 ? -18.041 -3.647 10.220 1.00 49.12 246 LYS A C 1
ATOM 3382 O O . LYS A 1 238 ? -18.269 -3.647 9.012 1.00 41.25 246 LYS A O 1
ATOM 3401 N N . ASN A 1 239 ? -18.678 -2.852 11.073 1.00 48.95 247 ASN A N 1
ATOM 3402 C CA . ASN A 1 239 ? -19.643 -1.876 10.600 1.00 36.70 247 ASN A CA 1
ATOM 3403 C C . ASN A 1 239 ? -18.911 -0.622 10.161 1.00 40.04 247 ASN A C 1
ATOM 3404 O O . ASN A 1 239 ? -17.847 -0.291 10.694 1.00 40.41 247 ASN A O 1
ATOM 3415 N N . ILE A 1 240 ? -19.465 0.064 9.168 1.00 32.00 248 ILE A N 1
ATOM 3416 C CA . ILE A 1 240 ? -18.850 1.286 8.673 1.00 34.43 248 ILE A CA 1
ATOM 3417 C C . ILE A 1 240 ? -19.932 2.251 8.231 1.00 33.98 248 ILE A C 1
ATOM 3418 O O . ILE A 1 240 ? -20.989 1.842 7.748 1.00 33.91 248 ILE A O 1
ATOM 3434 N N . GLN A 1 241 ? -19.658 3.538 8.409 1.00 30.32 249 GLN A N 1
ATOM 3435 C CA . GLN A 1 241 ? -20.577 4.578 7.992 1.00 30.52 249 GLN A CA 1
ATOM 3436 C C . GLN A 1 241 ? -19.846 5.538 7.065 1.00 31.43 249 GLN A C 1
ATOM 3437 O O . GLN A 1 241 ? -18.714 5.948 7.341 1.00 42.12 249 GLN A O 1
ATOM 3451 N N . LEU A 1 242 ? -20.498 5.858 5.955 1.00 33.35 250 LEU A N 1
ATOM 3452 C CA . LEU A 1 242 ? -19.931 6.721 4.933 1.00 41.35 250 LEU A CA 1
ATOM 3453 C C . LEU A 1 242 ? -20.878 7.861 4.594 1.00 30.50 250 LEU A C 1
ATOM 3454 O O . LEU A 1 242 ? -22.040 7.641 4.244 1.00 38.86 250 LEU A O 1
ATOM 3470 N N . LYS A 1 243 ? -20.364 9.082 4.633 1.00 37.63 251 LYS A N 1
ATOM 3471 C CA . LYS A 1 243 ? -21.099 10.212 4.086 1.00 35.53 251 LYS A CA 1
ATOM 3472 C C . LYS A 1 243 ? -21.262 10.064 2.576 1.00 41.15 251 LYS A C 1
ATOM 3473 O O . LYS A 1 243 ? -20.528 9.310 1.941 1.00 34.05 251 LYS A O 1
ATOM 3492 N N . ALA A 1 244 ? -22.198 10.802 1.993 1.00 38.54 252 ALA A N 1
ATOM 3493 C CA . ALA A 1 244 ? -22.324 10.837 0.546 1.00 36.08 252 ALA A CA 1
ATOM 3494 C C . ALA A 1 244 ? -20.990 11.246 -0.083 1.00 37.71 252 ALA A C 1
ATOM 3495 O O . ALA A 1 244 ? -20.340 12.207 0.348 1.00 29.65 252 ALA A O 1
ATOM 3502 N N . GLY A 1 245 ? -20.561 10.471 -1.074 1.00 36.07 253 GLY A N 1
ATOM 3503 C CA . GLY A 1 245 ? -19.327 10.745 -1.779 1.00 27.83 253 GLY A CA 1
ATOM 3504 C C . GLY A 1 245 ? -18.043 10.342 -1.087 1.00 30.27 253 GLY A C 1
ATOM 3505 O O . GLY A 1 245 ? -16.954 10.578 -1.618 1.00 37.62 253 GLY A O 1
ATOM 3509 N N . GLU A 1 246 ? -18.145 9.731 0.087 1.00 34.60 254 GLU A N 1
ATOM 3510 C CA . GLU A 1 246 ? -16.962 9.404 0.877 1.00 32.34 254 GLU A CA 1
ATOM 3511 C C . GLU A 1 246 ? -16.287 8.131 0.402 1.00 37.20 254 GLU A C 1
ATOM 3512 O O . GLU A 1 246 ? -16.945 7.194 -0.047 1.00 34.16 254 GLU A O 1
ATOM 3524 N N . THR A 1 247 ? -14.965 8.120 0.517 1.00 32.70 255 THR A N 1
ATOM 3525 C CA . THR A 1 247 ? -14.173 6.921 0.338 1.00 36.60 255 THR A CA 1
ATOM 3526 C C . THR A 1 247 ? -13.650 6.507 1.688 1.00 33.36 255 THR A C 1
ATOM 3527 O O . THR A 1 247 ? -12.892 7.245 2.323 1.00 43.51 255 THR A O 1
ATOM 3538 N N . TYR A 1 248 ? -14.065 5.332 2.136 1.00 30.66 256 TYR A N 1
ATOM 3539 C CA . TYR A 1 248 ? -13.591 4.766 3.387 1.00 30.27 256 TYR A CA 1
ATOM 3540 C C . TYR A 1 248 ? -12.478 3.739 3.232 1.00 33.82 256 TYR A C 1
ATOM 3541 O O . TYR A 1 248 ? -12.679 2.712 2.594 1.00 36.71 256 TYR A O 1
ATOM 3559 N N . ALA A 1 249 ? -11.333 3.984 3.865 1.00 31.42 257 ALA A N 1
ATOM 3560 C CA . ALA A 1 249 ? -10.250 3.005 3.886 1.00 29.19 257 ALA A CA 1
ATOM 3561 C C . ALA A 1 249 ? -10.262 2.073 5.096 1.00 38.57 257 ALA A C 1
ATOM 3562 O O . ALA A 1 249 ? -10.100 2.522 6.221 1.00 39.88 257 ALA A O 1
ATOM 3569 N N . PHE A 1 250 ? -10.437 0.770 4.860 1.00 34.98 258 PHE A N 1
ATOM 3570 C CA . PHE A 1 250 ? -10.367 -0.232 5.935 1.00 31.65 258 PHE A CA 1
ATOM 3571 C C . PHE A 1 250 ? -9.049 -1.006 5.931 1.00 38.22 258 PHE A C 1
ATOM 3572 O O . PHE A 1 250 ? -8.363 -1.099 4.910 1.00 34.60 258 PHE A O 1
ATOM 3589 N N . SER A 1 251 ? -8.706 -1.550 7.091 1.00 28.12 259 SER A N 1
ATOM 3590 C CA . SER A 1 251 ? -7.548 -2.413 7.254 1.00 31.38 259 SER A CA 1
ATOM 3591 C C . SER A 1 251 ? -7.818 -3.361 8.404 1.00 36.62 259 SER A C 1
ATOM 3592 O O . SER A 1 251 ? -7.764 -2.974 9.568 1.00 37.23 259 SER A O 1
ATOM 3600 N N . ASN A 1 252 ? -8.131 -4.602 8.078 1.00 34.03 260 ASN A N 1
ATOM 3601 C CA . ASN A 1 252 ? -8.580 -5.558 9.078 1.00 34.10 260 ASN A CA 1
ATOM 3602 C C . ASN A 1 252 ? -7.613 -6.710 9.191 1.00 43.87 260 ASN A C 1
ATOM 3603 O O . ASN A 1 252 ? -7.174 -7.287 8.201 1.00 34.25 260 ASN A O 1
ATOM 3614 N N . GLU A 1 253 ? -7.242 -7.020 10.418 1.00 36.98 261 GLU A N 1
ATOM 3615 C CA . GLU A 1 253 ? -6.345 -8.125 10.656 1.00 30.65 261 GLU A CA 1
ATOM 3616 C C . GLU A 1 253 ? -7.158 -9.357 11.032 1.00 42.43 261 GLU A C 1
ATOM 3617 O O . GLU A 1 253 ? -8.174 -9.254 11.719 1.00 39.83 261 GLU A O 1
ATOM 3629 N N . ALA A 1 254 ? -6.739 -10.521 10.555 1.00 32.93 262 ALA A N 1
ATOM 3630 C CA . ALA A 1 254 ? -7.415 -11.745 10.922 1.00 37.31 262 ALA A CA 1
ATOM 3631 C C . ALA A 1 254 ? -6.804 -12.315 12.184 1.00 37.90 262 ALA A C 1
ATOM 3632 O O . ALA A 1 254 ? -5.747 -11.877 12.618 1.00 37.86 262 ALA A O 1
ATOM 3639 N N . THR A 1 255 ? -7.488 -13.294 12.769 1.00 42.71 263 THR A N 1
ATOM 3640 C CA . THR A 1 255 ? -6.889 -14.174 13.766 1.00 47.01 263 THR A CA 1
ATOM 3641 C C . THR A 1 255 ? -5.700 -14.860 13.114 1.00 42.03 263 THR A C 1
ATOM 3642 O O . THR A 1 255 ? -5.839 -15.373 12.017 1.00 40.90 263 THR A O 1
ATOM 3653 N N . PRO A 1 256 ? -4.535 -14.879 13.779 1.00 46.56 264 PRO A N 1
ATOM 3654 C CA . PRO A 1 256 ? -3.396 -15.604 13.205 1.00 45.37 264 PRO A CA 1
ATOM 3655 C C . PRO A 1 256 ? -3.765 -17.016 12.757 1.00 45.26 264 PRO A C 1
ATOM 3656 O O . PRO A 1 256 ? -4.545 -17.703 13.438 1.00 42.99 264 PRO A O 1
ATOM 3667 N N . VAL A 1 257 ? -3.239 -17.430 11.606 1.00 37.40 265 VAL A N 1
ATOM 3668 C CA . VAL A 1 257 ? -3.520 -18.757 11.070 1.00 37.99 265 VAL A CA 1
ATOM 3669 C C . VAL A 1 257 ? -2.506 -19.741 11.604 1.00 37.51 265 VAL A C 1
ATOM 3670 O O . VAL A 1 257 ? -1.291 -19.550 11.463 1.00 33.23 265 VAL A O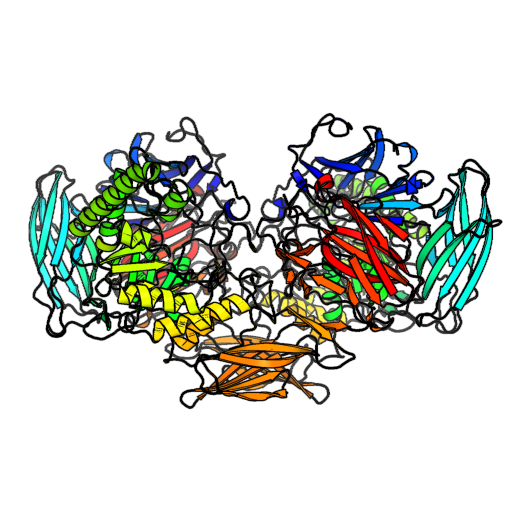 1
ATOM 3683 N N . LEU A 1 258 ? -3.018 -20.791 12.240 1.00 37.97 266 LEU A N 1
ATOM 3684 C CA . LEU A 1 258 ? -2.166 -21.768 12.895 1.00 36.42 266 LEU A CA 1
ATOM 3685 C C . LEU A 1 258 ? -1.847 -22.913 11.940 1.00 29.43 266 LEU A C 1
ATOM 3686 O O . LEU A 1 258 ? -2.727 -23.410 11.234 1.00 35.59 266 LEU A O 1
ATOM 3702 N N . LYS A 1 259 ? -0.582 -23.322 11.955 1.00 33.36 267 LYS A N 1
ATOM 3703 C CA . LYS A 1 259 ? -0.069 -24.378 11.084 1.00 41.09 267 LYS A CA 1
ATOM 3704 C C . LYS A 1 259 ? -0.548 -24.180 9.643 1.00 31.60 267 LYS A C 1
ATOM 3705 O O . LYS A 1 259 ? -1.130 -25.081 9.036 1.00 34.44 267 LYS A O 1
ATOM 3724 N N . PRO A 1 260 ? -0.303 -22.982 9.105 1.00 37.56 268 PRO A N 1
ATOM 3725 C CA . PRO A 1 260 ? -0.746 -22.653 7.747 1.00 33.54 268 PRO A CA 1
ATOM 3726 C C . PRO A 1 260 ? -0.212 -23.650 6.722 1.00 26.14 268 PRO A C 1
ATOM 3727 O O . PRO A 1 260 ? 0.925 -24.128 6.827 1.00 28.70 268 PRO A O 1
ATOM 3738 N N . GLU A 1 261 ? -1.076 -24.002 5.781 1.00 31.93 269 GLU A N 1
ATOM 3739 C CA . GLU A 1 261 ? -0.689 -24.780 4.622 1.00 33.42 269 GLU A CA 1
ATOM 3740 C C . GLU A 1 261 ? 0.098 -23.876 3.663 1.00 25.64 269 GLU A C 1
ATOM 3741 O O . GLU A 1 261 ? -0.444 -22.898 3.127 1.00 26.20 269 GLU A O 1
ATOM 3753 N N . LEU A 1 262 ? 1.379 -24.196 3.503 1.00 29.01 270 LEU A N 1
ATOM 3754 C CA . LEU A 1 262 ? 2.323 -23.340 2.802 1.00 28.86 270 LEU A CA 1
ATOM 3755 C C . LEU A 1 262 ? 2.232 -23.510 1.278 1.00 27.72 270 LEU A C 1
ATOM 3756 O O . LEU A 1 262 ? 1.966 -24.584 0.772 1.00 25.57 270 LEU A O 1
ATOM 3772 N N . TRP A 1 263 ? 2.464 -22.410 0.579 1.00 27.25 271 TRP A N 1
ATOM 3773 C CA . TRP A 1 263 ? 2.431 -22.373 -0.875 1.00 25.06 271 TRP A CA 1
ATOM 3774 C C . TRP A 1 263 ? 3.836 -22.585 -1.431 1.00 26.42 271 TRP A C 1
ATOM 3775 O O . TRP A 1 263 ? 4.797 -21.962 -0.976 1.00 22.08 271 TRP A O 1
ATOM 3796 N N . THR A 1 264 ? 3.945 -23.500 -2.388 1.00 25.40 272 THR A N 1
ATOM 3797 C CA . THR A 1 264 ? 5.112 -23.618 -3.254 1.00 24.87 272 THR A CA 1
ATOM 3798 C C . THR A 1 264 ? 4.581 -23.915 -4.653 1.00 25.74 272 THR A C 1
ATOM 3799 O O . THR A 1 264 ? 3.398 -24.254 -4.811 1.00 22.33 272 THR A O 1
ATOM 3810 N N . PRO A 1 265 ? 5.441 -23.795 -5.670 1.00 23.51 273 PRO A N 1
ATOM 3811 C CA . PRO A 1 265 ? 4.954 -24.163 -7.012 1.00 22.68 273 PRO A CA 1
ATOM 3812 C C . PRO A 1 265 ? 4.502 -25.625 -7.096 1.00 20.31 273 PRO A C 1
ATOM 3813 O O . PRO A 1 265 ? 3.619 -25.936 -7.880 1.00 22.80 273 PRO A O 1
ATOM 3824 N N . GLU A 1 266 ? 5.132 -26.501 -6.311 1.00 21.53 274 GLU A N 1
ATOM 3825 C CA . GLU A 1 266 ? 4.751 -27.917 -6.262 1.00 29.54 274 GLU A CA 1
ATOM 3826 C C . GLU A 1 266 ? 3.455 -28.149 -5.475 1.00 34.08 274 GLU A C 1
ATOM 3827 O O . GLU A 1 266 ? 2.676 -29.047 -5.784 1.00 33.15 274 GLU A O 1
ATOM 3839 N N . THR A 1 267 ? 3.254 -27.337 -4.440 1.00 29.46 275 THR A N 1
ATOM 3840 C CA . THR A 1 267 ? 2.080 -27.407 -3.582 1.00 23.44 275 THR A CA 1
ATOM 3841 C C . THR A 1 267 ? 1.393 -26.043 -3.481 1.00 24.60 275 THR A C 1
ATOM 3842 O O . THR A 1 267 ? 1.511 -25.350 -2.471 1.00 28.05 275 THR A O 1
ATOM 3853 N N . PRO A 1 268 ? 0.672 -25.649 -4.536 1.00 23.42 276 PRO A N 1
ATOM 3854 C CA . PRO A 1 268 ? 0.137 -24.288 -4.609 1.00 24.07 276 PRO A CA 1
ATOM 3855 C C . PRO A 1 268 ? -1.113 -24.085 -3.754 1.00 26.71 276 PRO A C 1
ATOM 3856 O O . PRO A 1 268 ? -2.183 -23.810 -4.287 1.00 20.33 276 PRO A O 1
ATOM 3867 N N . ARG A 1 269 ? -0.958 -24.192 -2.431 1.00 23.52 277 ARG A N 1
ATOM 3868 C CA . ARG A 1 269 ? -2.097 -24.041 -1.509 1.00 31.69 277 ARG A CA 1
ATOM 3869 C C . ARG A 1 269 ? -2.530 -22.583 -1.381 1.00 22.43 277 ARG A C 1
ATOM 3870 O O . ARG A 1 269 ? -1.752 -21.726 -0.990 1.00 22.63 277 ARG A O 1
ATOM 3891 N N . LEU A 1 270 ? -3.789 -22.333 -1.697 1.00 19.12 278 LEU A N 1
ATOM 3892 C CA . LEU A 1 270 ? -4.355 -21.007 -1.680 1.00 23.53 278 LEU A CA 1
ATOM 3893 C C . LEU A 1 270 ? -5.499 -20.906 -0.659 1.00 28.74 278 LEU A C 1
ATOM 3894 O O . LEU A 1 270 ? -6.313 -21.818 -0.565 1.00 28.81 278 LEU A O 1
ATOM 3910 N N . TYR A 1 271 ? -5.556 -19.791 0.072 1.00 25.51 279 TYR A N 1
ATOM 3911 C CA . TYR A 1 271 ? -6.686 -19.480 0.948 1.00 23.16 279 TYR A CA 1
ATOM 3912 C C . TYR A 1 271 ? -7.570 -18.441 0.279 1.00 24.45 279 TYR A C 1
ATOM 3913 O O . TYR A 1 271 ? -7.132 -17.320 0.001 1.00 26.95 279 TYR A O 1
ATOM 3931 N N . ARG A 1 272 ? -8.820 -18.789 -0.006 1.00 21.99 280 ARG A N 1
ATOM 3932 C CA . ARG A 1 272 ? -9.719 -17.813 -0.596 1.00 20.54 280 ARG A CA 1
ATOM 3933 C C . ARG A 1 272 ? -10.170 -16.779 0.453 1.00 29.35 280 ARG A C 1
ATOM 3934 O O . ARG A 1 272 ? -10.535 -17.144 1.570 1.00 26.72 280 ARG A O 1
ATOM 3955 N N . VAL A 1 273 ? -10.119 -15.498 0.076 1.00 25.52 281 VAL A N 1
ATOM 3956 C CA . VAL A 1 273 ? -10.652 -14.404 0.881 1.00 26.04 281 VAL A CA 1
ATOM 3957 C C . VAL A 1 273 ? -11.785 -13.744 0.119 1.00 27.29 281 VAL A C 1
ATOM 3958 O O . VAL A 1 273 ? -11.597 -13.133 -0.925 1.00 25.78 281 VAL A O 1
ATOM 3971 N N . GLU A 1 274 ? -12.979 -13.869 0.672 1.00 23.54 282 GLU A N 1
ATOM 3972 C CA . GLU A 1 274 ? -14.189 -13.320 0.083 1.00 22.68 282 GLU A CA 1
ATOM 3973 C C . GLU A 1 274 ? -14.566 -12.084 0.872 1.00 31.75 282 GLU A C 1
ATOM 3974 O O . GLU A 1 274 ? -14.780 -12.171 2.084 1.00 26.01 282 GLU A O 1
ATOM 3986 N N . THR A 1 275 ? -14.660 -10.946 0.198 1.00 27.53 283 THR A N 1
ATOM 3987 C CA . THR A 1 275 ? -14.937 -9.690 0.888 1.00 33.55 283 THR A CA 1
ATOM 3988 C C . THR A 1 275 ? -16.273 -9.186 0.410 1.00 30.19 283 THR A C 1
ATOM 3989 O O . THR A 1 275 ? -16.511 -9.040 -0.781 1.00 27.16 283 THR A O 1
ATOM 4000 N N . THR A 1 276 ? -17.170 -8.941 1.360 1.00 28.10 284 THR A N 1
ATOM 4001 C CA . THR A 1 276 ? -18.556 -8.637 1.023 1.00 23.76 284 THR A CA 1
ATOM 4002 C C . THR A 1 276 ? -19.041 -7.410 1.769 1.00 28.59 284 THR A C 1
ATOM 4003 O O . THR A 1 276 ? -18.644 -7.162 2.908 1.00 32.44 284 THR A O 1
ATOM 4014 N N . LEU A 1 277 ? -19.915 -6.673 1.104 1.00 28.39 285 LEU A N 1
ATOM 4015 C CA . LEU A 1 277 ? -20.457 -5.429 1.587 1.00 31.11 285 LEU A CA 1
ATOM 4016 C C . LEU A 1 277 ? -21.981 -5.518 1.609 1.00 40.44 285 LEU A C 1
ATOM 4017 O O . LEU A 1 277 ? -22.597 -5.838 0.586 1.00 32.88 285 LEU A O 1
ATOM 4033 N N . ARG A 1 278 ? -22.575 -5.233 2.772 1.00 38.96 286 ARG A N 1
ATOM 4034 C CA . ARG A 1 278 ? -24.033 -5.291 2.961 1.00 37.13 286 ARG A CA 1
ATOM 4035 C C . ARG A 1 278 ? -24.594 -4.007 3.545 1.00 33.69 286 ARG A C 1
ATOM 4036 O O . ARG A 1 278 ? -23.924 -3.341 4.322 1.00 36.40 286 ARG A O 1
ATOM 4057 N N . ASN A 1 279 ? -25.822 -3.669 3.176 1.00 32.70 287 ASN A N 1
ATOM 4058 C CA . ASN A 1 279 ? -26.555 -2.638 3.890 1.00 42.94 287 ASN A CA 1
ATOM 4059 C C . ASN A 1 279 ? -26.812 -3.148 5.307 1.00 46.05 287 ASN A C 1
ATOM 4060 O O . ASN A 1 279 ? -27.375 -4.220 5.478 1.00 47.44 287 ASN A O 1
ATOM 4071 N N . ARG A 1 280 ? -26.383 -2.393 6.317 1.00 34.73 288 ARG A N 1
ATOM 4072 C CA . ARG A 1 280 ? -26.388 -2.889 7.696 1.00 50.14 288 ARG A CA 1
ATOM 4073 C C . ARG A 1 280 ? -27.786 -3.257 8.192 1.00 53.81 288 ARG A C 1
ATOM 4074 O O . ARG A 1 280 ? -27.983 -4.323 8.784 1.00 50.32 288 ARG A O 1
ATOM 4095 N N . LYS A 1 281 ? -28.744 -2.370 7.933 1.00 51.57 289 LYS A N 1
ATOM 4096 C CA . LYS A 1 281 ? -30.139 -2.572 8.325 1.00 58.37 289 LYS A CA 1
ATOM 4097 C C . LYS A 1 281 ? -30.765 -3.753 7.586 1.00 54.23 289 LYS A C 1
ATOM 4098 O O . LYS A 1 281 ? -31.088 -4.781 8.188 1.00 59.28 289 LYS A O 1
ATOM 4117 N N . THR A 1 282 ? -30.920 -3.594 6.274 1.00 48.93 290 THR A N 1
ATOM 4118 C CA . THR A 1 282 ? -31.584 -4.585 5.429 1.00 50.02 290 THR A CA 1
ATOM 4119 C C . THR A 1 282 ? -30.755 -5.849 5.169 1.00 46.64 290 THR A C 1
ATOM 4120 O O . THR A 1 282 ? -31.294 -6.859 4.726 1.00 51.79 290 THR A O 1
ATOM 4131 N N . LYS A 1 283 ? -29.450 -5.778 5.429 1.00 51.08 291 LYS A N 1
ATOM 4132 C CA . LYS A 1 283 ? -28.533 -6.921 5.284 1.00 51.28 291 LYS A CA 1
ATOM 4133 C C . LYS A 1 283 ? -28.404 -7.393 3.823 1.00 47.25 291 LYS A C 1
ATOM 4134 O O . LYS A 1 283 ? -27.729 -8.395 3.535 1.00 45.25 291 LYS A O 1
ATOM 4153 N N . THR A 1 284 ? -29.021 -6.656 2.902 1.00 44.01 292 THR A N 1
ATOM 4154 C CA . THR A 1 284 ? -28.974 -7.015 1.493 1.00 49.48 292 THR A CA 1
ATOM 4155 C C . THR A 1 284 ? -27.565 -6.801 0.947 1.00 45.64 292 THR A C 1
ATOM 4156 O O . THR A 1 284 ? -26.911 -5.787 1.231 1.00 36.55 292 THR A O 1
ATOM 4167 N N . LEU A 1 285 ? -27.112 -7.771 0.160 1.00 45.26 293 LEU A N 1
ATOM 4168 C CA . LEU A 1 285 ? -25.771 -7.773 -0.391 1.00 37.18 293 LEU A CA 1
ATOM 4169 C C . LEU A 1 285 ? -25.608 -6.662 -1.417 1.00 36.03 293 LEU A C 1
ATOM 4170 O O . LEU A 1 285 ? -26.469 -6.500 -2.298 1.00 35.85 293 LEU A O 1
ATOM 4186 N N . LEU A 1 286 ? -24.519 -5.891 -1.302 1.00 30.44 294 LEU A N 1
ATOM 4187 C CA . LEU A 1 286 ? -24.264 -4.790 -2.243 1.00 32.49 294 LEU A CA 1
ATOM 4188 C C . LEU A 1 286 ? -23.120 -5.098 -3.228 1.00 34.54 294 LEU A C 1
ATOM 4189 O O . LEU A 1 286 ? -23.310 -5.024 -4.434 1.00 37.96 294 LEU A O 1
ATOM 4205 N N . ASP A 1 287 ? -21.944 -5.423 -2.711 1.00 32.38 295 ASP A N 1
ATOM 4206 C CA . ASP A 1 287 ? -20.780 -5.679 -3.559 1.00 29.18 295 ASP A CA 1
ATOM 4207 C C . ASP A 1 287 ? -19.988 -6.821 -2.950 1.00 30.63 295 ASP A C 1
ATOM 4208 O O . ASP A 1 287 ? -20.099 -7.127 -1.760 1.00 30.01 295 ASP A O 1
ATOM 4217 N N . GLN A 1 288 ? -19.220 -7.498 -3.793 1.00 30.32 296 GLN A N 1
ATOM 4218 C CA . GLN A 1 288 ? -18.444 -8.640 -3.357 1.00 29.91 296 GLN A CA 1
ATOM 4219 C C . GLN A 1 288 ? -17.213 -8.798 -4.247 1.00 24.35 296 GLN A C 1
ATOM 4220 O O . GLN A 1 288 ? -17.290 -8.545 -5.444 1.00 27.94 296 GLN A O 1
ATOM 4234 N N . SER A 1 289 ? -16.106 -9.212 -3.644 1.00 28.01 297 SER A N 1
ATOM 4235 C CA . SER A 1 289 ? -14.825 -9.306 -4.340 1.00 35.11 297 SER A CA 1
ATOM 4236 C C . SER A 1 289 ? -14.049 -10.464 -3.762 1.00 28.76 297 SER A C 1
ATOM 4237 O O . SER A 1 289 ? -13.800 -10.497 -2.562 1.00 33.73 297 SER A O 1
ATOM 4245 N N . ASN A 1 290 ? -13.692 -11.426 -4.612 1.00 27.81 298 ASN A N 1
ATOM 4246 C CA . ASN A 1 290 ? -12.878 -12.568 -4.208 1.00 23.09 298 ASN A CA 1
ATOM 4247 C C . ASN A 1 290 ? -11.420 -12.426 -4.609 1.00 22.26 298 ASN A C 1
ATOM 4248 O O . ASN A 1 290 ? -11.116 -11.958 -5.694 1.00 26.14 298 ASN A O 1
ATOM 4259 N N . HIS A 1 291 ? -10.543 -12.855 -3.719 1.00 24.86 299 HIS A N 1
ATOM 4260 C CA . HIS A 1 291 ? -9.119 -12.935 -3.980 1.00 24.62 299 HIS A CA 1
ATOM 4261 C C . HIS A 1 291 ? -8.564 -14.175 -3.309 1.00 31.20 299 HIS A C 1
ATOM 4262 O O . HIS A 1 291 ? -9.186 -14.738 -2.404 1.00 30.21 299 HIS A O 1
ATOM 4276 N N . TYR A 1 292 ? -7.389 -14.594 -3.749 1.00 23.78 300 TYR A N 1
ATOM 4277 C CA . TYR A 1 292 ? -6.614 -15.587 -3.022 1.00 23.26 300 TYR A CA 1
ATOM 4278 C C . TYR A 1 292 ? -5.469 -14.940 -2.278 1.00 30.81 300 TYR A C 1
ATOM 4279 O O . TYR A 1 292 ? -4.901 -13.943 -2.713 1.00 32.07 300 TYR A O 1
ATOM 4297 N N . THR A 1 293 ? -5.130 -15.531 -1.153 1.00 26.50 301 THR A N 1
ATOM 4298 C CA . THR A 1 293 ? -3.894 -15.240 -0.495 1.00 26.59 301 THR A CA 1
ATOM 4299 C C . THR A 1 293 ? -3.243 -16.584 -0.307 1.00 22.85 301 THR A C 1
ATOM 4300 O O . THR A 1 293 ? -3.829 -17.614 -0.634 1.00 26.90 301 THR A O 1
ATOM 4311 N N . ALA A 1 294 ? -2.015 -16.564 0.184 1.00 22.98 302 ALA A N 1
ATOM 4312 C CA . ALA A 1 294 ? -1.235 -17.765 0.379 1.00 29.68 302 ALA A CA 1
ATOM 4313 C C . ALA A 1 294 ? -0.141 -17.454 1.371 1.00 25.38 302 ALA A C 1
ATOM 4314 O O . ALA A 1 294 ? 0.229 -16.287 1.558 1.00 25.32 302 ALA A O 1
ATOM 4321 N N . PHE A 1 295 ? 0.388 -18.510 1.977 1.00 24.08 303 PHE A N 1
ATOM 4322 C CA . PHE A 1 295 ? 1.411 -18.389 3.004 1.00 26.96 303 PHE A CA 1
ATOM 4323 C C . PHE A 1 295 ? 2.749 -18.947 2.566 1.00 24.26 303 PHE A C 1
ATOM 4324 O O . PHE A 1 295 ? 2.919 -20.161 2.377 1.00 27.14 303 PHE A O 1
ATOM 4341 N N . ARG A 1 296 ? 3.708 -18.040 2.389 1.00 23.21 304 ARG A N 1
ATOM 4342 C CA . ARG A 1 296 ? 5.061 -18.466 2.111 1.00 22.82 304 ARG A CA 1
ATOM 4343 C C . ARG A 1 296 ? 6.019 -17.392 2.575 1.00 21.59 304 ARG A C 1
ATOM 4344 O O . ARG A 1 296 ? 5.641 -16.236 2.732 1.00 26.99 304 ARG A O 1
ATOM 4365 N N . TRP A 1 297 ? 7.263 -17.775 2.815 1.00 28.29 305 TRP A N 1
ATOM 4366 C CA . TRP A 1 297 ? 8.302 -16.773 3.002 1.00 31.97 305 TRP A CA 1
ATOM 4367 C C . TRP A 1 297 ? 9.510 -17.213 2.197 1.00 24.11 305 TRP A C 1
ATOM 4368 O O . TRP A 1 297 ? 9.658 -18.371 1.833 1.00 25.50 305 TRP A O 1
ATOM 4389 N N . PHE A 1 298 ? 10.348 -16.249 1.872 1.00 28.32 306 PHE A N 1
ATOM 4390 C CA . PHE A 1 298 ? 11.458 -16.519 0.993 1.00 29.92 306 PHE A CA 1
ATOM 4391 C C . PHE A 1 298 ? 12.573 -15.551 1.295 1.00 30.49 306 PHE A C 1
ATOM 4392 O O . PHE A 1 298 ? 12.340 -14.487 1.873 1.00 28.98 306 PHE A O 1
ATOM 4409 N N . ARG A 1 299 ? 13.788 -15.913 0.918 1.00 28.95 307 ARG A N 1
ATOM 4410 C CA . ARG A 1 299 ? 14.887 -14.964 0.998 1.00 33.23 307 ARG A CA 1
ATOM 4411 C C . ARG A 1 299 ? 15.966 -15.345 0.016 1.00 26.45 307 ARG A C 1
ATOM 4412 O O . ARG A 1 299 ? 16.022 -16.476 -0.447 1.00 26.20 307 ARG A O 1
ATOM 4433 N N . PHE A 1 300 ? 16.824 -14.382 -0.283 1.00 28.74 308 PHE A N 1
ATOM 4434 C CA . PHE A 1 300 ? 17.928 -14.570 -1.208 1.00 25.37 308 PHE A CA 1
ATOM 4435 C C . PHE A 1 300 ? 19.249 -14.371 -0.479 1.00 30.86 308 PHE A C 1
ATOM 4436 O O . PHE A 1 300 ? 19.458 -13.342 0.160 1.00 28.92 308 PHE A O 1
ATOM 4453 N N . ASP A 1 301 ? 20.137 -15.346 -0.594 1.00 26.91 309 ASP A N 1
ATOM 4454 C CA . ASP A 1 301 ? 21.430 -15.315 0.096 1.00 35.32 309 ASP A CA 1
ATOM 4455 C C . ASP A 1 301 ? 22.564 -15.252 -0.929 1.00 34.10 309 ASP A C 1
ATOM 4456 O O . ASP A 1 301 ? 22.574 -16.016 -1.882 1.00 35.83 309 ASP A O 1
ATOM 4465 N N . GLY A 1 302 ? 23.512 -14.340 -0.745 1.00 29.25 310 GLY A N 1
ATOM 4466 C CA . GLY A 1 302 ? 24.614 -14.197 -1.678 1.00 32.36 310 GLY A CA 1
ATOM 4467 C C . GLY A 1 302 ? 25.469 -15.443 -1.848 1.00 31.40 310 GLY A C 1
ATOM 4468 O O . GLY A 1 302 ? 26.076 -15.646 -2.895 1.00 34.11 310 GLY A O 1
ATOM 4472 N N . ASP A 1 303 ? 25.514 -16.289 -0.827 1.00 30.93 311 ASP A N 1
ATOM 4473 C CA . ASP A 1 303 ? 26.354 -17.481 -0.867 1.00 26.56 311 ASP A CA 1
ATOM 4474 C C . ASP A 1 303 ? 25.598 -18.763 -1.182 1.00 26.59 311 ASP A C 1
ATOM 4475 O O . ASP A 1 303 ? 26.116 -19.636 -1.872 1.00 31.60 311 ASP A O 1
ATOM 4484 N N . GLU A 1 304 ? 24.392 -18.886 -0.635 1.00 31.06 312 GLU A N 1
ATOM 4485 C CA . GLU A 1 304 ? 23.682 -20.163 -0.592 1.00 30.58 312 GLU A CA 1
ATOM 4486 C C . GLU A 1 304 ? 22.435 -20.198 -1.507 1.00 28.19 312 GLU A C 1
ATOM 4487 O O . GLU A 1 304 ? 21.819 -21.245 -1.686 1.00 27.73 312 GLU A O 1
ATOM 4499 N N . GLY A 1 305 ? 22.077 -19.060 -2.094 1.00 30.03 313 GLY A N 1
ATOM 4500 C CA . GLY A 1 305 ? 21.023 -19.023 -3.098 1.00 27.36 313 GLY A CA 1
ATOM 4501 C C . GLY A 1 305 ? 19.658 -18.669 -2.535 1.00 28.94 313 GLY A C 1
ATOM 4502 O O . GLY A 1 305 ? 19.545 -18.008 -1.504 1.00 29.95 313 GLY A O 1
ATOM 4506 N N . PHE A 1 306 ? 18.613 -19.125 -3.217 1.00 23.95 314 PHE A N 1
ATOM 4507 C CA . PHE A 1 306 ? 17.243 -18.791 -2.855 1.00 24.49 314 PHE A CA 1
ATOM 4508 C C . PHE A 1 306 ? 16.703 -19.811 -1.853 1.00 27.44 314 PHE A C 1
ATOM 4509 O O . PHE A 1 306 ? 17.021 -21.000 -1.931 1.00 24.71 314 PHE A O 1
ATOM 4526 N N . PHE A 1 307 ? 15.905 -19.320 -0.906 1.00 24.63 315 PHE A N 1
ATOM 4527 C CA . PHE A 1 307 ? 15.229 -20.157 0.079 1.00 27.71 315 PHE A CA 1
ATOM 4528 C C . PHE A 1 307 ? 13.733 -19.910 0.045 1.00 27.44 315 PHE A C 1
ATOM 4529 O O . PHE A 1 307 ? 13.285 -18.768 0.069 1.00 27.59 315 PHE A O 1
ATOM 4546 N N . LEU A 1 308 ? 12.971 -20.997 -0.033 1.00 24.40 316 LEU A N 1
ATOM 4547 C CA . LEU A 1 308 ? 11.514 -20.936 -0.028 1.00 23.35 316 LEU A CA 1
ATOM 4548 C C . LEU A 1 308 ? 10.951 -21.707 1.181 1.00 23.09 316 LEU A C 1
ATOM 4549 O O . LEU A 1 308 ? 11.157 -22.919 1.304 1.00 23.92 316 LEU A O 1
ATOM 4565 N N . ASN A 1 309 ? 10.226 -21.007 2.049 1.00 26.85 317 ASN A N 1
ATOM 4566 C CA . ASN A 1 309 ? 9.725 -21.617 3.291 1.00 27.11 317 ASN A CA 1
ATOM 4567 C C . ASN A 1 309 ? 10.836 -22.324 4.094 1.00 23.79 317 ASN A C 1
ATOM 4568 O O . ASN A 1 309 ? 10.663 -23.442 4.577 1.00 28.80 317 ASN A O 1
ATOM 4579 N N . GLY A 1 310 ? 11.986 -21.666 4.204 1.00 27.37 318 GLY A N 1
ATOM 4580 C CA . GLY A 1 310 ? 13.109 -22.193 4.955 1.00 32.94 318 GLY A CA 1
ATOM 4581 C C . GLY A 1 310 ? 13.992 -23.209 4.268 1.00 30.74 318 GLY A C 1
ATOM 4582 O O . GLY A 1 310 ? 15.042 -23.560 4.798 1.00 37.70 318 GLY A O 1
ATOM 4586 N N . LYS A 1 311 ? 13.596 -23.670 3.085 1.00 31.01 319 LYS A N 1
ATOM 4587 C CA . LYS A 1 311 ? 14.316 -24.752 2.412 1.00 25.94 319 LYS A CA 1
ATOM 4588 C C . LYS A 1 311 ? 15.084 -24.224 1.204 1.00 29.81 319 LYS A C 1
ATOM 4589 O O . LYS A 1 311 ? 14.579 -23.355 0.502 1.00 30.78 319 LYS A O 1
ATOM 4608 N N . PRO A 1 312 ? 16.304 -24.737 0.960 1.00 32.61 320 PRO A N 1
ATOM 4609 C CA . PRO A 1 312 ? 16.998 -24.314 -0.263 1.00 30.53 320 PRO A CA 1
ATOM 4610 C C . PRO A 1 312 ? 16.145 -24.674 -1.459 1.00 26.12 320 PRO A C 1
ATOM 4611 O O . PRO A 1 312 ? 15.579 -25.768 -1.476 1.00 22.84 320 PRO A O 1
ATOM 4622 N N . TYR A 1 313 ? 16.033 -23.769 -2.423 1.00 27.67 321 TYR A N 1
ATOM 4623 C CA . TYR A 1 313 ? 15.150 -23.957 -3.569 1.00 24.52 321 TYR A CA 1
ATOM 4624 C C . TYR A 1 313 ? 15.812 -23.329 -4.805 1.00 28.93 321 TYR A C 1
ATOM 4625 O O . TYR A 1 313 ? 16.114 -22.146 -4.792 1.00 24.58 321 TYR A O 1
ATOM 4643 N N . LYS A 1 314 ? 16.055 -24.127 -5.852 1.00 25.42 322 LYS A N 1
ATOM 4644 C CA . LYS A 1 314 ? 16.658 -23.613 -7.077 1.00 22.23 322 LYS A CA 1
ATOM 4645 C C . LYS A 1 314 ? 15.567 -23.089 -7.998 1.00 21.66 322 LYS A C 1
ATOM 4646 O O . LYS A 1 314 ? 14.586 -23.781 -8.291 1.00 22.33 322 LYS A O 1
ATOM 4665 N N . LEU A 1 315 ? 15.735 -21.851 -8.440 1.00 21.46 323 LEU A N 1
ATOM 4666 C CA . LEU A 1 315 ? 14.764 -21.231 -9.326 1.00 22.53 323 LEU A CA 1
ATOM 4667 C C . LEU A 1 315 ? 15.038 -21.732 -10.748 1.00 25.26 323 LEU A C 1
ATOM 4668 O O . LEU A 1 315 ? 16.128 -21.517 -11.307 1.00 23.31 323 LEU A O 1
ATOM 4684 N N . ARG A 1 316 ? 14.062 -22.471 -11.270 1.00 23.43 324 ARG A N 1
ATOM 4685 C CA . ARG A 1 316 ? 14.144 -23.104 -12.581 1.00 22.39 324 ARG A CA 1
ATOM 4686 C C . ARG A 1 316 ? 13.231 -22.322 -13.503 1.00 18.97 324 ARG A C 1
ATOM 4687 O O . ARG A 1 316 ? 12.029 -22.586 -13.627 1.00 18.24 324 ARG A O 1
ATOM 4708 N N . GLY A 1 317 ? 13.816 -21.320 -14.121 1.00 17.70 325 GLY A N 1
ATOM 4709 C CA . GLY A 1 317 ? 13.009 -20.278 -14.700 1.00 18.70 325 GLY A CA 1
ATOM 4710 C C . GLY A 1 317 ? 13.042 -20.139 -16.205 1.00 19.08 325 GLY A C 1
ATOM 4711 O O . GLY A 1 317 ? 13.991 -20.573 -16.858 1.00 18.39 325 GLY A O 1
ATOM 4715 N N . ILE A 1 318 ? 11.992 -19.494 -16.717 1.00 18.89 326 ILE A N 1
ATOM 4716 C CA . ILE A 1 318 ? 11.939 -18.991 -18.072 1.00 17.92 326 ILE A CA 1
ATOM 4717 C C . ILE A 1 318 ? 11.358 -17.589 -18.126 1.00 18.31 326 ILE A C 1
ATOM 4718 O O . ILE A 1 318 ? 10.644 -17.168 -17.241 1.00 20.09 326 ILE A O 1
ATOM 4734 N N . CYS A 1 319 ? 11.702 -16.870 -19.189 1.00 17.91 327 CYS A N 1
ATOM 4735 C CA . CYS A 1 319 ? 11.098 -15.585 -19.511 1.00 16.35 327 CYS A CA 1
ATOM 4736 C C . CYS A 1 319 ? 10.079 -15.855 -20.611 1.00 17.50 327 CYS A C 1
ATOM 4737 O O . CYS A 1 319 ? 10.228 -16.803 -21.393 1.00 17.19 327 CYS A O 1
ATOM 4745 N N . ARG A 1 320 ? 9.040 -15.031 -20.673 1.00 15.57 328 ARG A N 1
ATOM 4746 C CA . ARG A 1 320 ? 7.968 -15.219 -21.646 1.00 20.66 328 ARG A CA 1
ATOM 4747 C C . ARG A 1 320 ? 7.525 -13.869 -22.173 1.00 20.22 328 ARG A C 1
ATOM 4748 O O . ARG A 1 320 ? 7.079 -13.022 -21.400 1.00 19.66 328 ARG A O 1
ATOM 4769 N N . HIS A 1 321 ? 7.683 -13.660 -23.477 1.00 16.39 329 HIS A N 1
ATOM 4770 C CA . HIS A 1 321 ? 7.070 -12.518 -24.153 1.00 20.98 329 HIS A CA 1
ATOM 4771 C C . HIS A 1 321 ? 5.633 -12.891 -24.502 1.00 18.78 329 HIS A C 1
ATOM 4772 O O . HIS A 1 321 ? 5.290 -14.067 -24.478 1.00 17.50 329 HIS A O 1
ATOM 4786 N N . GLN A 1 322 ? 4.795 -11.906 -24.813 1.00 17.91 330 GLN A N 1
ATOM 4787 C CA . GLN A 1 322 ? 3.347 -12.140 -24.892 1.00 19.44 330 GLN A CA 1
ATOM 4788 C C . GLN A 1 322 ? 2.729 -12.172 -26.282 1.00 21.24 330 GLN A C 1
ATOM 4789 O O . GLN A 1 322 ? 1.491 -12.112 -26.425 1.00 17.63 330 GLN A O 1
ATOM 4803 N N . ASP A 1 323 ? 3.559 -12.241 -27.319 1.00 17.94 331 ASP A N 1
ATOM 4804 C CA . ASP A 1 323 ? 3.009 -12.187 -28.655 1.00 15.54 331 ASP A CA 1
ATOM 4805 C C . ASP A 1 323 ? 3.013 -13.564 -29.317 1.00 12.65 331 ASP A C 1
ATOM 4806 O O . ASP A 1 323 ? 3.692 -14.479 -28.872 1.00 16.90 331 ASP A O 1
ATOM 4815 N N . GLN A 1 324 ? 2.236 -13.659 -30.381 1.00 15.05 332 GLN A N 1
ATOM 4816 C CA . GLN A 1 324 ? 2.213 -14.829 -31.232 1.00 18.67 332 GLN A CA 1
ATOM 4817 C C . GLN A 1 324 ? 2.067 -14.457 -32.694 1.00 17.28 332 GLN A C 1
ATOM 4818 O O . GLN A 1 324 ? 1.082 -13.827 -33.098 1.00 18.32 332 GLN A O 1
ATOM 4832 N N . LYS A 1 325 ? 3.034 -14.873 -33.497 1.00 15.88 333 LYS A N 1
ATOM 4833 C CA . LYS A 1 325 ? 2.965 -14.627 -34.933 1.00 19.66 333 LYS A CA 1
ATOM 4834 C C . LYS A 1 325 ? 1.712 -15.297 -35.504 1.00 25.55 333 LYS A C 1
ATOM 4835 O O . LYS A 1 325 ? 1.417 -16.431 -35.157 1.00 22.66 333 LYS A O 1
ATOM 4854 N N . PRO A 1 326 ? 0.921 -14.590 -36.327 1.00 25.79 334 PRO A N 1
ATOM 4855 C CA . PRO A 1 326 ? 0.982 -13.204 -36.784 1.00 28.26 334 PRO A CA 1
ATOM 4856 C C . PRO A 1 326 ? -0.045 -12.298 -36.120 1.00 27.32 334 PRO A C 1
ATOM 4857 O O . PRO A 1 326 ? -0.326 -11.234 -36.673 1.00 27.40 334 PRO A O 1
ATOM 4868 N N . ILE A 1 327 ? -0.600 -12.683 -34.966 1.00 21.52 335 ILE A N 1
ATOM 4869 C CA . ILE A 1 327 ? -1.643 -11.883 -34.331 1.00 21.52 335 ILE A CA 1
ATOM 4870 C C . ILE A 1 327 ? -1.109 -10.891 -33.295 1.00 19.00 335 ILE A C 1
ATOM 4871 O O . ILE A 1 327 ? -1.863 -10.125 -32.712 1.00 22.35 335 ILE A O 1
ATOM 4887 N N . GLY A 1 328 ? 0.196 -10.910 -33.069 1.00 18.32 336 GLY A N 1
ATOM 4888 C CA . GLY A 1 328 ? 0.833 -10.009 -32.138 1.00 19.24 336 GLY A CA 1
ATOM 4889 C C . GLY A 1 328 ? 0.423 -10.346 -30.716 1.00 19.78 336 GLY A C 1
ATOM 4890 O O . GLY A 1 328 ? 0.303 -11.510 -30.361 1.00 17.31 336 GLY A O 1
ATOM 4894 N N . PRO A 1 329 ? 0.205 -9.325 -29.890 1.00 17.15 337 PRO A N 1
ATOM 4895 C CA . PRO A 1 329 ? -0.191 -9.583 -28.502 1.00 14.07 337 PRO A CA 1
ATOM 4896 C C . PRO A 1 329 ? -1.693 -9.759 -28.325 1.00 14.08 337 PRO A C 1
ATOM 4897 O O . PRO A 1 329 ? -2.159 -9.846 -27.182 1.00 18.78 337 PRO A O 1
ATOM 4908 N N . ALA A 1 330 ? -2.434 -9.853 -29.421 1.00 13.93 338 ALA A N 1
ATOM 4909 C CA . ALA A 1 330 ? -3.890 -10.002 -29.368 1.00 16.91 338 ALA A CA 1
ATOM 4910 C C . ALA A 1 330 ? -4.296 -11.474 -29.084 1.00 15.65 338 ALA A C 1
ATOM 4911 O O . ALA A 1 330 ? -5.018 -12.102 -29.858 1.00 16.82 338 ALA A O 1
ATOM 4918 N N . LEU A 1 331 ? -3.804 -12.001 -27.965 1.00 17.86 339 LEU A N 1
ATOM 4919 C CA . LEU A 1 331 ? -4.056 -13.384 -27.542 1.00 15.84 339 LEU A CA 1
ATOM 4920 C C . LEU A 1 331 ? -5.356 -13.449 -26.761 1.00 20.14 339 LEU A C 1
ATOM 4921 O O . LEU A 1 331 ? -5.626 -12.592 -25.928 1.00 19.54 339 LEU A O 1
ATOM 4937 N N . THR A 1 332 ? -6.157 -14.467 -27.017 1.00 20.49 340 THR A N 1
ATOM 4938 C CA . THR A 1 332 ? -7.267 -14.768 -26.112 1.00 18.57 340 THR A CA 1
ATOM 4939 C C . THR A 1 332 ? -6.716 -15.437 -24.871 1.00 19.02 340 THR A C 1
ATOM 4940 O O . THR A 1 332 ? -5.561 -15.890 -24.858 1.00 15.43 340 THR A O 1
ATOM 4951 N N . ASP A 1 333 ? -7.496 -15.472 -23.781 1.00 16.34 341 ASP A N 1
ATOM 4952 C CA . ASP A 1 333 ? -6.923 -15.937 -22.528 1.00 17.28 341 ASP A CA 1
ATOM 4953 C C . ASP A 1 333 ? -6.605 -17.448 -22.536 1.00 13.91 341 ASP A C 1
ATOM 4954 O O . ASP A 1 333 ? -5.732 -17.891 -21.784 1.00 15.80 341 ASP A O 1
ATOM 4963 N N . GLU A 1 334 ? -7.246 -18.232 -23.400 1.00 17.62 342 GLU A N 1
ATOM 4964 C CA . GLU A 1 334 ? -6.896 -19.647 -23.473 1.00 14.45 342 GLU A CA 1
ATOM 4965 C C . GLU A 1 334 ? -5.492 -19.809 -24.057 1.00 16.87 342 GLU A C 1
ATOM 4966 O O . GLU A 1 334 ? -4.796 -20.793 -23.759 1.00 14.57 342 GLU A O 1
ATOM 4978 N N . MET A 1 335 ? -5.062 -18.826 -24.845 1.00 18.51 343 MET A N 1
ATOM 4979 C CA . MET A 1 335 ? -3.682 -18.811 -25.333 1.00 18.00 343 MET A CA 1
ATOM 4980 C C . MET A 1 335 ? -2.678 -18.478 -24.242 1.00 17.80 343 MET A C 1
ATOM 4981 O O . MET A 1 335 ? -1.605 -19.059 -24.227 1.00 17.13 343 MET A O 1
ATOM 4995 N N . HIS A 1 336 ? -3.000 -17.552 -23.334 1.00 15.21 344 HIS A N 1
ATOM 4996 C CA . HIS A 1 336 ? -2.157 -17.331 -22.178 1.00 14.38 344 HIS A CA 1
ATOM 4997 C C . HIS A 1 336 ? -2.059 -18.603 -21.341 1.00 15.66 344 HIS A C 1
ATOM 4998 O O . HIS A 1 336 ? -0.974 -18.979 -20.930 1.00 15.65 344 HIS A O 1
ATOM 5012 N N . ARG A 1 337 ? -3.179 -19.297 -21.124 1.00 16.53 345 ARG A N 1
ATOM 5013 C CA . ARG A 1 337 ? -3.160 -20.519 -20.321 1.00 15.00 345 ARG A CA 1
ATOM 5014 C C . ARG A 1 337 ? -2.408 -21.647 -21.028 1.00 13.80 345 ARG A C 1
ATOM 5015 O O . ARG A 1 337 ? -1.723 -22.436 -20.395 1.00 15.54 345 ARG A O 1
ATOM 5036 N N . ARG A 1 338 ? -2.560 -21.735 -22.347 1.00 16.06 346 ARG A N 1
ATOM 5037 C CA . ARG A 1 338 ? -1.745 -22.650 -23.145 1.00 15.39 346 ARG A CA 1
ATOM 5038 C C . ARG A 1 338 ? -0.252 -22.449 -22.912 1.00 17.83 346 ARG A C 1
ATOM 5039 O O . ARG A 1 338 ? 0.468 -23.418 -22.664 1.00 15.65 346 ARG A O 1
ATOM 5060 N N . ASP A 1 339 ? 0.212 -21.204 -23.039 1.00 16.37 347 ASP A N 1
ATOM 5061 C CA . ASP A 1 339 ? 1.611 -20.883 -22.780 1.00 16.42 347 ASP A CA 1
ATOM 5062 C C . ASP A 1 339 ? 2.025 -21.322 -21.395 1.00 20.33 347 ASP A C 1
ATOM 5063 O O . ASP A 1 339 ? 3.081 -21.933 -21.221 1.00 18.03 347 ASP A O 1
ATOM 5072 N N . PHE A 1 340 ? 1.198 -20.999 -20.402 1.00 16.71 348 PHE A N 1
ATOM 5073 C CA . PHE A 1 340 ? 1.531 -21.367 -19.050 1.00 18.28 348 PHE A CA 1
ATOM 5074 C C . PHE A 1 340 ? 1.696 -22.881 -18.924 1.00 13.70 348 PHE A C 1
ATOM 5075 O O . PHE A 1 340 ? 2.674 -23.372 -18.354 1.00 16.23 348 PHE A O 1
ATOM 5092 N N . LEU A 1 341 ? 0.727 -23.617 -19.440 1.00 17.25 349 LEU A N 1
ATOM 5093 C CA . LEU A 1 341 ? 0.747 -25.070 -19.300 1.00 17.59 349 LEU A CA 1
ATOM 5094 C C . LEU A 1 341 ? 1.985 -25.694 -19.954 1.00 19.61 349 LEU A C 1
ATOM 5095 O O . LEU A 1 341 ? 2.598 -26.616 -19.381 1.00 17.33 349 LEU A O 1
ATOM 5111 N N . LEU A 1 342 ? 2.412 -25.154 -21.095 1.00 16.33 350 LEU A N 1
ATOM 5112 C CA . LEU A 1 342 ? 3.667 -25.625 -21.703 1.00 15.16 350 LEU A CA 1
ATOM 5113 C C . LEU A 1 342 ? 4.873 -25.371 -20.820 1.00 20.80 350 LEU A C 1
ATOM 5114 O O . LEU A 1 342 ? 5.789 -26.203 -20.750 1.00 19.82 350 LEU A O 1
ATOM 5130 N N . MET A 1 343 ? 4.893 -24.225 -20.141 1.00 18.31 351 MET A N 1
ATOM 5131 C CA . MET A 1 343 ? 6.031 -23.897 -19.286 1.00 14.38 351 MET A CA 1
ATOM 5132 C C . MET A 1 343 ? 6.030 -24.770 -18.042 1.00 17.38 351 MET A C 1
ATOM 5133 O O . MET A 1 343 ? 7.071 -25.233 -17.580 1.00 20.56 351 MET A O 1
ATOM 5147 N N . LYS A 1 344 ? 4.838 -25.001 -17.508 1.00 19.68 352 LYS A N 1
ATOM 5148 C CA . LYS A 1 344 ? 4.680 -25.830 -16.330 1.00 18.40 352 LYS A CA 1
ATOM 5149 C C . LYS A 1 344 ? 5.030 -27.290 -16.627 1.00 20.29 352 LYS A C 1
ATOM 5150 O O . LYS A 1 344 ? 5.727 -27.927 -15.837 1.00 22.20 352 LYS A O 1
ATOM 5169 N N . GLU A 1 345 ? 4.592 -27.805 -17.769 1.00 19.65 353 GLU A N 1
ATOM 5170 C CA . GLU A 1 345 ? 4.873 -29.186 -18.147 1.00 18.35 353 GLU A CA 1
ATOM 5171 C C . GLU A 1 345 ? 6.350 -29.374 -18.419 1.00 23.64 353 GLU A C 1
ATOM 5172 O O . GLU A 1 345 ? 6.844 -30.490 -18.319 1.00 23.09 353 GLU A O 1
ATOM 5184 N N . MET A 1 346 ? 7.059 -28.285 -18.725 1.00 18.32 354 MET A N 1
ATOM 5185 C CA . MET A 1 346 ? 8.512 -28.347 -18.911 1.00 17.90 354 MET A CA 1
ATOM 5186 C C . MET A 1 346 ? 9.288 -28.487 -17.604 1.00 21.29 354 MET A C 1
ATOM 5187 O O . MET A 1 346 ? 10.491 -28.822 -17.609 1.00 21.85 354 MET A O 1
ATOM 5201 N N . GLY A 1 347 ? 8.613 -28.221 -16.490 1.00 19.62 355 GLY A N 1
ATOM 5202 C CA . GLY A 1 347 ? 9.224 -28.340 -15.185 1.00 19.51 355 GLY A CA 1
ATOM 5203 C C . GLY A 1 347 ? 9.668 -26.994 -14.633 1.00 21.44 355 GLY A C 1
ATOM 5204 O O . GLY A 1 347 ? 10.312 -26.937 -13.590 1.00 20.55 355 GLY A O 1
ATOM 5208 N N . ALA A 1 348 ? 9.305 -25.900 -15.295 1.00 18.45 356 ALA A N 1
ATOM 5209 C CA . ALA A 1 348 ? 9.656 -24.577 -14.777 1.00 18.44 356 ALA A CA 1
ATOM 5210 C C . ALA A 1 348 ? 8.962 -24.331 -13.445 1.00 19.38 356 ALA A C 1
ATOM 5211 O O . ALA A 1 348 ? 7.798 -24.704 -13.283 1.00 18.61 356 ALA A O 1
ATOM 5218 N N . ASN A 1 349 ? 9.684 -23.732 -12.490 1.00 16.67 357 ASN A N 1
ATOM 5219 C CA . ASN A 1 349 ? 9.053 -23.307 -11.235 1.00 16.20 357 ASN A CA 1
ATOM 5220 C C . ASN A 1 349 ? 9.086 -21.782 -11.001 1.00 20.30 357 ASN A C 1
ATOM 5221 O O . ASN A 1 349 ? 8.630 -21.311 -9.959 1.00 19.01 357 ASN A O 1
ATOM 5232 N N . PHE A 1 350 ? 9.548 -21.020 -12.002 1.00 18.98 358 PHE A N 1
ATOM 5233 C CA . PHE A 1 350 ? 9.809 -19.585 -11.861 1.00 16.96 358 PHE A CA 1
ATOM 5234 C C . PHE A 1 350 ? 9.648 -18.941 -13.225 1.00 19.32 358 PHE A C 1
ATOM 5235 O O . PHE A 1 350 ? 10.094 -19.494 -14.216 1.00 17.67 358 PHE A O 1
ATOM 5252 N N . ILE A 1 351 ? 8.954 -17.819 -13.285 1.00 18.64 359 ILE A N 1
ATOM 5253 C CA . ILE A 1 351 ? 8.819 -17.093 -14.539 1.00 20.38 359 ILE A CA 1
ATOM 5254 C C . ILE A 1 351 ? 9.177 -15.632 -14.336 1.00 22.49 359 ILE A C 1
ATOM 5255 O O . ILE A 1 351 ? 8.813 -15.000 -13.342 1.00 20.82 359 ILE A O 1
ATOM 5271 N N . ARG A 1 352 ? 9.965 -15.133 -15.269 1.00 20.21 360 ARG A N 1
ATOM 5272 C CA . ARG A 1 352 ? 10.248 -13.713 -15.368 1.00 20.31 360 ARG A CA 1
ATOM 5273 C C . ARG A 1 352 ? 9.325 -13.147 -16.408 1.00 21.19 360 ARG A C 1
ATOM 5274 O O . ARG A 1 352 ? 9.502 -13.357 -17.632 1.00 21.09 360 ARG A O 1
ATOM 5295 N N . ILE A 1 353 ? 8.285 -12.484 -15.902 1.00 16.48 361 ILE A N 1
ATOM 5296 C CA . ILE A 1 353 ? 7.272 -11.860 -16.712 1.00 17.30 361 ILE A CA 1
ATOM 5297 C C . ILE A 1 353 ? 7.830 -10.531 -17.171 1.00 26.87 361 ILE A C 1
ATOM 5298 O O . ILE A 1 353 ? 7.885 -9.570 -16.407 1.00 24.01 361 ILE A O 1
ATOM 5314 N N . SER A 1 354 ? 8.276 -10.509 -18.419 1.00 22.10 362 SER A N 1
ATOM 5315 C CA . SER A 1 354 ? 9.144 -9.446 -18.906 1.00 25.07 362 SER A CA 1
ATOM 5316 C C . SER A 1 354 ? 8.846 -9.119 -20.376 1.00 19.92 362 SER A C 1
ATOM 5317 O O . SER A 1 354 ? 8.216 -9.910 -21.076 1.00 20.97 362 SER A O 1
ATOM 5325 N N . HIS A 1 355 ? 9.209 -7.927 -20.837 1.00 18.78 363 HIS A N 1
ATOM 5326 C CA . HIS A 1 355 ? 9.765 -6.835 -20.014 1.00 18.78 363 HIS A CA 1
ATOM 5327 C C . HIS A 1 355 ? 8.686 -5.940 -19.465 1.00 19.40 363 HIS A C 1
ATOM 5328 O O . HIS A 1 355 ? 8.946 -4.790 -19.047 1.00 18.67 363 HIS A O 1
ATOM 5343 N N . TYR A 1 356 ? 7.481 -6.482 -19.433 1.00 17.81 364 TYR A N 1
ATOM 5344 C CA . TYR A 1 356 ? 6.307 -5.725 -19.083 1.00 16.33 364 TYR A CA 1
ATOM 5345 C C . TYR A 1 356 ? 5.338 -6.625 -18.327 1.00 20.78 364 TYR A C 1
ATOM 5346 O O . TYR A 1 356 ? 5.391 -7.856 -18.449 1.00 18.55 364 TYR A O 1
ATOM 5364 N N . PRO A 1 357 ? 4.462 -6.020 -17.520 1.00 22.40 365 PRO A N 1
ATOM 5365 C CA . PRO A 1 357 ? 3.466 -6.846 -16.835 1.00 21.97 365 PRO A CA 1
ATOM 5366 C C . PRO A 1 357 ? 2.442 -7.414 -17.827 1.00 15.80 365 PRO A C 1
ATOM 5367 O O . PRO A 1 357 ? 2.181 -6.883 -18.927 1.00 17.10 365 PRO A O 1
ATOM 5378 N N . GLN A 1 358 ? 1.897 -8.571 -17.467 1.00 19.63 366 GLN A N 1
ATOM 5379 C CA . GLN A 1 358 ? 1.152 -9.353 -18.424 1.00 20.88 366 GLN A CA 1
ATOM 5380 C C . GLN A 1 358 ? -0.259 -9.706 -17.941 1.00 18.84 366 GLN A C 1
ATOM 5381 O O . GLN A 1 358 ? -0.707 -9.238 -16.914 1.00 18.10 366 GLN A O 1
ATOM 5395 N N . ASP A 1 359 ? -0.966 -10.469 -18.753 1.00 17.65 367 ASP A N 1
ATOM 5396 C CA . ASP A 1 359 ? -2.388 -10.709 -18.588 1.00 20.72 367 ASP A CA 1
ATOM 5397 C C . ASP A 1 359 ? -2.705 -11.315 -17.226 1.00 17.54 367 ASP A C 1
ATOM 5398 O O . ASP A 1 359 ? -2.000 -12.214 -16.757 1.00 18.84 367 ASP A O 1
ATOM 5407 N N . ASP A 1 360 ? -3.804 -10.862 -16.634 1.00 20.32 368 ASP A N 1
ATOM 5408 C CA . ASP A 1 360 ? -4.332 -11.488 -15.410 1.00 16.93 368 ASP A CA 1
ATOM 5409 C C . ASP A 1 360 ? -4.481 -13.008 -15.561 1.00 16.55 368 ASP A C 1
ATOM 5410 O O . ASP A 1 360 ? -4.281 -13.776 -14.601 1.00 19.32 368 ASP A O 1
ATOM 5419 N N . ALA A 1 361 ? -4.790 -13.459 -16.773 1.00 17.73 369 ALA A N 1
ATOM 5420 C CA . ALA A 1 361 ? -4.976 -14.882 -17.004 1.00 17.60 369 ALA A CA 1
ATOM 5421 C C . ALA A 1 361 ? -3.713 -15.671 -16.743 1.00 21.47 369 ALA A C 1
ATOM 5422 O O . ALA A 1 361 ? -3.779 -16.813 -16.316 1.00 18.94 369 ALA A O 1
ATOM 5429 N N . LEU A 1 362 ? -2.563 -15.081 -17.012 1.00 19.74 370 LEU A N 1
ATOM 5430 C CA . LEU A 1 362 ? -1.296 -15.742 -16.747 1.00 16.39 370 LEU A CA 1
ATOM 5431 C C . LEU A 1 362 ? -1.016 -15.843 -15.249 1.00 22.03 370 LEU A C 1
ATOM 5432 O O . LEU A 1 362 ? -0.672 -16.908 -14.740 1.00 19.52 370 LEU A O 1
ATOM 5448 N N . LEU A 1 363 ? -1.159 -14.729 -14.545 1.00 19.22 371 LEU A N 1
ATOM 5449 C CA . LEU A 1 363 ? -0.881 -14.707 -13.110 1.00 20.27 371 LEU A CA 1
ATOM 5450 C C . LEU A 1 363 ? -1.820 -15.613 -12.332 1.00 15.99 371 LEU A C 1
ATOM 5451 O O . LEU A 1 363 ? -1.408 -16.219 -11.356 1.00 18.69 371 LEU A O 1
ATOM 5467 N N . GLU A 1 364 ? -3.081 -15.685 -12.745 1.00 19.34 372 GLU A N 1
ATOM 5468 C CA . GLU A 1 364 ? -4.015 -16.616 -12.144 1.00 20.07 372 GLU A CA 1
ATOM 5469 C C . GLU A 1 364 ? -3.469 -18.049 -12.147 1.00 23.26 372 GLU A C 1
ATOM 5470 O O . GLU A 1 364 ? -3.598 -18.759 -11.164 1.00 20.14 372 GLU A O 1
ATOM 5482 N N . MET A 1 365 ? -2.885 -18.482 -13.260 1.00 22.54 373 MET A N 1
ATOM 5483 C CA . MET A 1 365 ? -2.305 -19.823 -13.340 1.00 21.80 373 MET A CA 1
ATOM 5484 C C . MET A 1 365 ? -1.060 -19.975 -12.476 1.00 18.45 373 MET A C 1
ATOM 5485 O O . MET A 1 365 ? -0.850 -21.030 -11.874 1.00 19.26 373 MET A O 1
ATOM 5499 N N . CYS A 1 366 ? -0.234 -18.930 -12.385 1.00 16.84 374 CYS A N 1
ATOM 5500 C CA . CYS A 1 366 ? 0.949 -18.981 -11.507 1.00 19.97 374 CYS A CA 1
ATOM 5501 C C . CYS A 1 366 ? 0.523 -19.238 -10.054 1.00 19.41 374 CYS A C 1
ATOM 5502 O O . CYS A 1 366 ? 1.126 -20.032 -9.336 1.00 19.38 374 CYS A O 1
ATOM 5510 N N . ASP A 1 367 ? -0.552 -18.586 -9.646 1.00 22.44 375 ASP A N 1
ATOM 5511 C CA . ASP A 1 367 ? -1.066 -18.773 -8.292 1.00 21.10 375 ASP A CA 1
ATOM 5512 C C . ASP A 1 367 ? -1.591 -20.197 -8.070 1.00 20.50 375 ASP A C 1
ATOM 5513 O O . ASP A 1 367 ? -1.274 -20.867 -7.080 1.00 23.17 375 ASP A O 1
ATOM 5522 N N . LYS A 1 368 ? -2.433 -20.638 -8.991 1.00 21.73 376 LYS A N 1
ATOM 5523 C CA . LYS A 1 368 ? -3.250 -21.814 -8.755 1.00 24.04 376 LYS A CA 1
ATOM 5524 C C . LYS A 1 368 ? -2.587 -23.111 -9.203 1.00 27.64 376 LYS A C 1
ATOM 5525 O O . LYS A 1 368 ? -2.803 -24.136 -8.571 1.00 20.58 376 LYS A O 1
ATOM 5544 N N . LEU A 1 369 ? -1.784 -23.082 -10.271 1.00 20.95 377 LEU A N 1
ATOM 5545 C CA . LEU A 1 369 ? -1.093 -24.284 -10.730 1.00 18.53 377 LEU A CA 1
ATOM 5546 C C . LEU A 1 369 ? 0.338 -24.281 -10.229 1.00 22.14 377 LEU A C 1
ATOM 5547 O O . LEU A 1 369 ? 0.987 -25.326 -10.155 1.00 22.16 377 LEU A O 1
ATOM 5563 N N . GLY A 1 370 ? 0.842 -23.100 -9.905 1.00 20.47 378 GLY A N 1
ATOM 5564 C CA . GLY A 1 370 ? 2.097 -23.002 -9.192 1.00 20.28 378 GLY A CA 1
ATOM 5565 C C . GLY A 1 370 ? 3.325 -22.629 -10.007 1.00 24.09 378 GLY A C 1
ATOM 5566 O O . GLY A 1 370 ? 3.975 -23.474 -10.625 1.00 20.57 378 GLY A O 1
ATOM 5570 N N . MET A 1 371 ? 3.671 -21.355 -9.960 1.00 23.06 379 MET A N 1
ATOM 5571 C CA . MET A 1 371 ? 4.934 -20.893 -10.520 1.00 16.03 379 MET A CA 1
ATOM 5572 C C . MET A 1 371 ? 5.298 -19.606 -9.818 1.00 17.43 379 MET A C 1
ATOM 5573 O O . MET A 1 371 ? 4.510 -18.685 -9.811 1.00 19.81 379 MET A O 1
ATOM 5587 N N . LEU A 1 372 ? 6.477 -19.553 -9.221 1.00 19.30 380 LEU A N 1
ATOM 5588 C CA . LEU A 1 372 ? 6.985 -18.302 -8.666 1.00 16.79 380 LEU A CA 1
ATOM 5589 C C . LEU A 1 372 ? 7.172 -17.317 -9.804 1.00 22.93 380 LEU A C 1
ATOM 5590 O O . LEU A 1 372 ? 7.426 -17.728 -10.934 1.00 23.98 380 LEU A O 1
ATOM 5606 N N . ALA A 1 373 ? 7.054 -16.026 -9.510 1.00 20.10 381 ALA A N 1
ATOM 5607 C CA . ALA A 1 373 ? 7.082 -15.020 -10.544 1.00 17.09 381 ALA A CA 1
ATOM 5608 C C . ALA A 1 373 ? 7.819 -13.730 -10.168 1.00 24.84 381 ALA A C 1
ATOM 5609 O O . ALA A 1 373 ? 7.837 -13.282 -9.017 1.00 21.43 381 ALA A O 1
ATOM 5616 N N . TRP A 1 374 ? 8.441 -13.182 -11.201 1.00 21.83 382 TRP A N 1
ATOM 5617 C CA . TRP A 1 374 ? 9.093 -11.881 -11.219 1.00 20.08 382 TRP A CA 1
ATOM 5618 C C . TRP A 1 374 ? 8.347 -11.106 -12.282 1.00 22.05 382 TRP A C 1
ATOM 5619 O O . TRP A 1 374 ? 8.150 -11.599 -13.412 1.00 22.33 382 TRP A O 1
ATOM 5640 N N . GLU A 1 375 ? 7.902 -9.904 -11.943 1.00 22.68 383 GLU A N 1
ATOM 5641 C CA . GLU A 1 375 ? 7.266 -9.052 -12.929 1.00 20.22 383 GLU A CA 1
ATOM 5642 C C . GLU A 1 375 ? 7.886 -7.654 -12.939 1.00 18.17 383 GLU A C 1
ATOM 5643 O O . GLU A 1 375 ? 8.228 -7.098 -11.897 1.00 19.77 383 GLU A O 1
ATOM 5655 N N . GLU A 1 376 ? 8.031 -7.096 -14.133 1.00 21.17 384 GLU A N 1
ATOM 5656 C CA . GLU A 1 376 ? 8.723 -5.817 -14.296 1.00 19.74 384 GLU A CA 1
ATOM 5657 C C . GLU A 1 376 ? 8.034 -4.916 -15.301 1.00 20.09 384 GLU A C 1
ATOM 5658 O O . GLU A 1 376 ? 7.228 -5.375 -16.098 1.00 17.62 384 GLU A O 1
ATOM 5670 N N . ILE A 1 377 ? 8.349 -3.616 -15.255 1.00 18.20 385 ILE A N 1
ATOM 5671 C CA . ILE A 1 377 ? 7.900 -2.681 -16.266 1.00 20.78 385 ILE A CA 1
ATOM 5672 C C . ILE A 1 377 ? 9.087 -2.362 -17.177 1.00 16.98 385 ILE A C 1
ATOM 5673 O O . ILE A 1 377 ? 10.238 -2.548 -16.766 1.00 20.41 385 ILE A O 1
ATOM 5689 N N . PRO A 1 378 ? 8.800 -1.971 -18.423 1.00 18.72 386 PRO A N 1
ATOM 5690 C CA . PRO A 1 378 ? 9.787 -1.900 -19.510 1.00 16.13 386 PRO A CA 1
ATOM 5691 C C . PRO A 1 378 ? 10.617 -0.610 -19.631 1.00 17.64 386 PRO A C 1
ATOM 5692 O O . PRO A 1 378 ? 10.588 0.063 -20.659 1.00 19.39 386 PRO A O 1
ATOM 5703 N N . ILE A 1 379 ? 11.407 -0.328 -18.618 1.00 19.70 387 ILE A N 1
ATOM 5704 C CA . ILE A 1 379 ? 12.354 0.771 -18.695 1.00 20.47 387 ILE A CA 1
ATOM 5705 C C . ILE A 1 379 ? 13.677 0.162 -19.089 1.00 17.53 387 ILE A C 1
ATOM 5706 O O . ILE A 1 379 ? 14.362 -0.406 -18.258 1.00 20.47 387 ILE A O 1
ATOM 5722 N N . ILE A 1 380 ? 14.051 0.350 -20.353 1.00 22.08 388 ILE A N 1
ATOM 5723 C CA . ILE A 1 380 ? 15.108 -0.439 -20.986 1.00 24.02 388 ILE A CA 1
ATOM 5724 C C . ILE A 1 380 ? 16.135 0.455 -21.691 1.00 20.28 388 ILE A C 1
ATOM 5725 O O . ILE A 1 380 ? 15.785 1.533 -22.148 1.00 22.79 388 ILE A O 1
ATOM 5741 N N . ASP A 1 381 ? 17.391 -0.000 -21.748 1.00 24.37 389 ASP A N 1
ATOM 5742 C CA . ASP A 1 381 ? 18.431 0.501 -22.699 1.00 24.68 389 ASP A CA 1
ATOM 5743 C C . ASP A 1 381 ? 19.063 1.851 -22.384 1.00 24.24 389 ASP A C 1
ATOM 5744 O O . ASP A 1 381 ? 20.284 2.012 -22.490 1.00 20.79 389 ASP A O 1
ATOM 5753 N N . ILE A 1 382 ? 18.225 2.834 -22.070 1.00 22.99 390 ILE A N 1
ATOM 5754 C CA . ILE A 1 382 ? 18.694 4.182 -21.830 1.00 23.27 390 ILE A CA 1
ATOM 5755 C C . ILE A 1 382 ? 17.558 4.965 -21.179 1.00 25.06 390 ILE A C 1
ATOM 5756 O O . ILE A 1 382 ? 16.396 4.800 -21.556 1.00 21.42 390 ILE A O 1
ATOM 5772 N N . VAL A 1 383 ? 17.902 5.769 -20.177 1.00 24.54 391 VAL A N 1
ATOM 5773 C CA . VAL A 1 383 ? 16.999 6.805 -19.682 1.00 24.70 391 VAL A CA 1
ATOM 5774 C C . VAL A 1 383 ? 17.198 8.076 -20.496 1.00 25.38 391 VAL A C 1
ATOM 5775 O O . VAL A 1 383 ? 18.198 8.751 -20.320 1.00 28.21 391 VAL A O 1
ATOM 5788 N N . PRO A 1 384 ? 16.245 8.406 -21.370 1.00 21.68 392 PRO A N 1
ATOM 5789 C CA . PRO A 1 384 ? 16.379 9.577 -22.244 1.00 32.94 392 PRO A CA 1
ATOM 5790 C C . PRO A 1 384 ? 16.117 10.885 -21.507 1.00 33.03 392 PRO A C 1
ATOM 5791 O O . PRO A 1 384 ? 15.535 10.819 -20.432 1.00 21.56 392 PRO A O 1
ATOM 5802 N N . ASN A 1 385 ? 16.528 12.033 -22.043 1.00 31.46 393 ASN A N 1
ATOM 5803 C CA . ASN A 1 385 ? 16.100 13.294 -21.443 1.00 34.35 393 ASN A CA 1
ATOM 5804 C C . ASN A 1 385 ? 14.802 13.670 -22.112 1.00 29.80 393 ASN A C 1
ATOM 5805 O O . ASN A 1 385 ? 14.774 14.557 -22.948 1.00 37.56 393 ASN A O 1
ATOM 5816 N N . THR A 1 386 ? 13.739 12.951 -21.766 1.00 33.22 394 THR A N 1
ATOM 5817 C CA . THR A 1 386 ? 12.427 13.177 -22.346 1.00 22.89 394 THR A CA 1
ATOM 5818 C C . THR A 1 386 ? 11.497 13.678 -21.268 1.00 22.44 394 THR A C 1
ATOM 5819 O O . THR A 1 386 ? 11.258 12.976 -20.280 1.00 25.19 394 THR A O 1
ATOM 5830 N N . PRO A 1 387 ? 10.962 14.893 -21.458 1.00 23.67 395 PRO A N 1
ATOM 5831 C CA . PRO A 1 387 ? 10.021 15.403 -20.462 1.00 22.27 395 PRO A CA 1
ATOM 5832 C C . PRO A 1 387 ? 8.830 14.475 -20.248 1.00 19.80 395 PRO A C 1
ATOM 5833 O O . PRO A 1 387 ? 8.154 14.047 -21.188 1.00 20.63 395 PRO A O 1
ATOM 5844 N N . GLY A 1 388 ? 8.583 14.201 -18.982 1.00 18.09 396 GLY A N 1
ATOM 5845 C CA . GLY A 1 388 ? 7.416 13.471 -18.558 1.00 25.61 396 GLY A CA 1
ATOM 5846 C C . GLY A 1 388 ? 7.658 11.971 -18.476 1.00 25.59 396 GLY A C 1
ATOM 5847 O O . GLY A 1 388 ? 6.844 11.263 -17.915 1.00 22.49 396 GLY A O 1
ATOM 5851 N N . TYR A 1 389 ? 8.781 11.496 -19.011 1.00 19.82 397 TYR A N 1
ATOM 5852 C CA . TYR A 1 389 ? 9.074 10.053 -19.051 1.00 21.86 397 TYR A CA 1
ATOM 5853 C C . TYR A 1 389 ? 9.160 9.445 -17.643 1.00 23.64 397 TYR A C 1
ATOM 5854 O O . TYR A 1 389 ? 8.477 8.450 -17.340 1.00 20.61 397 TYR A O 1
ATOM 5872 N N . GLY A 1 390 ? 9.961 10.060 -16.775 1.00 21.15 398 GLY A N 1
ATOM 5873 C CA . GLY A 1 390 ? 10.064 9.654 -15.387 1.00 25.98 398 GLY A CA 1
ATOM 5874 C C . GLY A 1 390 ? 8.739 9.540 -14.636 1.00 25.20 398 GLY A C 1
ATOM 5875 O O . GLY A 1 390 ? 8.523 8.561 -13.897 1.00 24.30 398 GLY A O 1
ATOM 5879 N N . ASP A 1 391 ? 7.880 10.547 -14.790 1.00 22.66 399 ASP A N 1
ATOM 5880 C CA . ASP A 1 391 ? 6.575 10.587 -14.123 1.00 28.11 399 ASP A CA 1
ATOM 5881 C C . ASP A 1 391 ? 5.691 9.449 -14.619 1.00 23.24 399 ASP A C 1
ATOM 5882 O O . ASP A 1 391 ? 4.941 8.858 -13.846 1.00 21.40 399 ASP A O 1
ATOM 5891 N N . ASN A 1 392 ? 5.783 9.132 -15.903 1.00 21.52 400 ASN A N 1
ATOM 5892 C CA . ASN A 1 392 ? 4.978 8.037 -16.444 1.00 20.84 400 ASN A CA 1
ATOM 5893 C C . ASN A 1 392 ? 5.465 6.659 -15.994 1.00 18.96 400 ASN A C 1
ATOM 5894 O O . ASN A 1 392 ? 4.652 5.756 -15.799 1.00 20.99 400 ASN A O 1
ATOM 5905 N N . CYS A 1 393 ? 6.776 6.497 -15.845 1.00 17.66 401 CYS A N 1
ATOM 5906 C CA . CYS A 1 393 ? 7.358 5.268 -15.310 1.00 18.28 401 CYS A CA 1
ATOM 5907 C C . CYS A 1 393 ? 6.943 5.044 -13.861 1.00 19.81 401 CYS A C 1
ATOM 5908 O O . CYS A 1 393 ? 6.631 3.926 -13.443 1.00 19.64 401 CYS A O 1
ATOM 5916 N N . GLU A 1 394 ? 6.948 6.117 -13.095 1.00 18.29 402 GLU A N 1
ATOM 5917 C CA . GLU A 1 394 ? 6.599 5.996 -11.704 1.00 19.06 402 GLU A CA 1
ATOM 5918 C C . GLU A 1 394 ? 5.147 5.501 -11.626 1.00 18.86 402 GLU A C 1
ATOM 5919 O O . GLU A 1 394 ? 4.801 4.636 -10.824 1.00 20.47 402 GLU A O 1
ATOM 5931 N N . ARG A 1 395 ? 4.302 6.063 -12.467 1.00 16.42 403 ARG A N 1
ATOM 5932 C CA . ARG A 1 395 ? 2.900 5.734 -12.409 1.00 22.74 403 ARG A CA 1
ATOM 5933 C C . ARG A 1 395 ? 2.683 4.297 -12.837 1.00 28.97 403 ARG A C 1
ATOM 5934 O O . ARG A 1 395 ? 1.844 3.588 -12.282 1.00 22.46 403 ARG A O 1
ATOM 5955 N N . ASN A 1 396 ? 3.455 3.862 -13.819 1.00 23.70 404 ASN A N 1
ATOM 5956 C CA . ASN A 1 396 ? 3.329 2.497 -14.329 1.00 21.91 404 ASN A CA 1
ATOM 5957 C C . ASN A 1 396 ? 3.771 1.501 -13.266 1.00 17.72 404 ASN A C 1
ATOM 5958 O O . ASN A 1 396 ? 3.193 0.414 -13.153 1.00 20.07 404 ASN A O 1
ATOM 5969 N N . LEU A 1 397 ? 4.797 1.845 -12.484 1.00 19.33 405 LEU A N 1
ATOM 5970 C CA . LEU A 1 397 ? 5.246 0.988 -11.399 1.00 20.64 405 LEU A CA 1
ATOM 5971 C C . LEU A 1 397 ? 4.147 0.855 -10.325 1.00 22.00 405 LEU A C 1
ATOM 5972 O O . LEU A 1 397 ? 3.845 -0.251 -9.868 1.00 18.84 405 LEU A O 1
ATOM 5988 N N . ARG A 1 398 ? 3.526 1.973 -9.955 1.00 23.88 406 ARG A N 1
ATOM 5989 C CA . ARG A 1 398 ? 2.416 1.918 -8.986 1.00 24.79 406 ARG A CA 1
ATOM 5990 C C . ARG A 1 398 ? 1.283 1.075 -9.533 1.00 18.17 406 ARG A C 1
ATOM 5991 O O . ARG A 1 398 ? 0.710 0.267 -8.806 1.00 19.68 406 ARG A O 1
ATOM 6012 N N . GLU A 1 399 ? 0.972 1.259 -10.813 1.00 18.37 407 GLU A N 1
ATOM 6013 C CA . GLU A 1 399 ? -0.119 0.532 -11.441 1.00 20.37 407 GLU A CA 1
ATOM 6014 C C . GLU A 1 399 ? 0.141 -0.966 -11.471 1.00 20.07 407 GLU A C 1
ATOM 6015 O O . GLU A 1 399 ? -0.758 -1.758 -11.192 1.00 19.28 407 GLU A O 1
ATOM 6027 N N . MET A 1 400 ? 1.356 -1.364 -11.846 1.00 20.71 408 MET A N 1
ATOM 6028 C CA . MET A 1 400 ? 1.692 -2.782 -11.871 1.00 18.60 408 MET A CA 1
ATOM 6029 C C . MET A 1 400 ? 1.513 -3.395 -10.471 1.00 18.46 408 MET A C 1
ATOM 6030 O O . MET A 1 400 ? 0.902 -4.451 -10.292 1.00 20.89 408 MET A O 1
ATOM 6044 N N . ILE A 1 401 ? 2.073 -2.728 -9.479 1.00 21.38 409 ILE A N 1
ATOM 6045 C CA . ILE A 1 401 ? 2.119 -3.309 -8.146 1.00 18.67 409 ILE A CA 1
ATOM 6046 C C . ILE A 1 401 ? 0.712 -3.357 -7.564 1.00 18.45 409 ILE A C 1
ATOM 6047 O O . ILE A 1 401 ? 0.342 -4.337 -6.928 1.00 22.41 409 ILE A O 1
ATOM 6063 N N . ARG A 1 402 ? -0.078 -2.315 -7.783 1.00 24.82 410 ARG A N 1
ATOM 6064 C CA . ARG A 1 402 ? -1.415 -2.310 -7.202 1.00 24.70 410 ARG A CA 1
ATOM 6065 C C . ARG A 1 402 ? -2.311 -3.315 -7.934 1.00 24.81 410 ARG A C 1
ATOM 6066 O O . ARG A 1 402 ? -3.105 -4.022 -7.309 1.00 22.07 410 ARG A O 1
ATOM 6087 N N . GLN A 1 403 ? -2.194 -3.392 -9.253 1.00 19.55 411 GLN A N 1
ATOM 6088 C CA . GLN A 1 403 ? -3.037 -4.316 -10.031 1.00 18.64 411 GLN A CA 1
ATOM 6089 C C . GLN A 1 403 ? -2.734 -5.783 -9.747 1.00 17.29 411 GLN A C 1
ATOM 6090 O O . GLN A 1 403 ? -3.655 -6.615 -9.732 1.00 19.03 411 GLN A O 1
ATOM 6104 N N . HIS A 1 404 ? -1.471 -6.115 -9.469 1.00 18.09 412 HIS A N 1
ATOM 6105 C CA . HIS A 1 404 ? -1.082 -7.503 -9.274 1.00 23.51 412 HIS A CA 1
ATOM 6106 C C . HIS A 1 404 ? -0.690 -7.828 -7.844 1.00 20.97 412 HIS A C 1
ATOM 6107 O O . HIS A 1 404 ? -0.055 -8.863 -7.572 1.00 20.52 412 HIS A O 1
ATOM 6121 N N . TYR A 1 405 ? -1.098 -6.942 -6.921 1.00 20.79 413 TYR A N 1
ATOM 6122 C CA . TYR A 1 405 ? -0.692 -7.017 -5.527 1.00 18.64 413 TYR A CA 1
ATOM 6123 C C . TYR A 1 405 ? -1.010 -8.366 -4.875 1.00 19.31 413 TYR A C 1
ATOM 6124 O O . TYR A 1 405 ? -0.219 -8.920 -4.087 1.00 21.63 413 TYR A O 1
ATOM 6142 N N . ASN A 1 406 ? -2.171 -8.894 -5.231 1.00 17.67 414 ASN A N 1
ATOM 6143 C CA . ASN A 1 406 ? -2.716 -10.075 -4.608 1.00 18.96 414 ASN A CA 1
ATOM 6144 C C . ASN A 1 406 ? -2.356 -11.402 -5.253 1.00 28.71 414 ASN A C 1
ATOM 6145 O O . ASN A 1 406 ? -3.050 -12.388 -5.040 1.00 34.50 414 ASN A O 1
ATOM 6156 N N . HIS A 1 407 ? -1.293 -11.426 -6.053 1.00 21.98 415 HIS A N 1
ATOM 6157 C CA . HIS A 1 407 ? -0.793 -12.683 -6.589 1.00 20.73 415 HIS A CA 1
ATOM 6158 C C . HIS A 1 407 ? 0.337 -13.250 -5.778 1.00 20.92 415 HIS A C 1
ATOM 6159 O O . HIS A 1 407 ? 1.453 -12.775 -5.861 1.00 24.41 415 HIS A O 1
ATOM 6173 N N . PRO A 1 408 ? 0.051 -14.272 -4.953 1.00 21.93 416 PRO A N 1
ATOM 6174 C CA . PRO A 1 408 ? 1.095 -14.831 -4.087 1.00 20.79 416 PRO A CA 1
ATOM 6175 C C . PRO A 1 408 ? 2.266 -15.412 -4.861 1.00 21.57 416 PRO A C 1
ATOM 6176 O O . PRO A 1 408 ? 3.359 -15.542 -4.312 1.00 22.31 416 PRO A O 1
ATOM 6187 N N . SER A 1 409 ? 2.031 -15.775 -6.113 1.00 23.36 417 SER A N 1
ATOM 6188 C CA . SER A 1 409 ? 3.104 -16.301 -6.960 1.00 21.47 417 SER A CA 1
ATOM 6189 C C . SER A 1 409 ? 4.233 -15.260 -7.125 1.00 16.37 417 SER A C 1
ATOM 6190 O O . SER A 1 409 ? 5.398 -15.612 -7.241 1.00 20.69 417 SER A O 1
ATOM 6198 N N . ILE A 1 410 ? 3.873 -13.983 -7.115 1.00 22.29 418 ILE A N 1
ATOM 6199 C CA . ILE A 1 410 ? 4.856 -12.915 -7.356 1.00 17.28 418 ILE A CA 1
ATOM 6200 C C . ILE A 1 410 ? 5.684 -12.656 -6.132 1.00 26.18 418 ILE A C 1
ATOM 6201 O O . ILE A 1 410 ? 5.135 -12.347 -5.074 1.00 21.53 418 ILE A O 1
ATOM 6217 N N . ILE A 1 411 ? 6.998 -12.805 -6.264 1.00 19.83 419 ILE A N 1
ATOM 6218 C CA . ILE A 1 411 ? 7.880 -12.563 -5.144 1.00 23.24 419 ILE A CA 1
ATOM 6219 C C . ILE A 1 411 ? 8.800 -11.371 -5.359 1.00 25.19 419 ILE A C 1
ATOM 6220 O O . ILE A 1 411 ? 9.428 -10.895 -4.405 1.00 24.00 419 ILE A O 1
ATOM 6236 N N . THR A 1 412 ? 8.872 -10.878 -6.592 1.00 22.51 420 THR A N 1
ATOM 6237 C CA . THR A 1 412 ? 9.801 -9.793 -6.904 1.00 20.17 420 THR A CA 1
ATOM 6238 C C . THR A 1 412 ? 9.301 -8.895 -8.023 1.00 23.57 420 THR A C 1
ATOM 6239 O O . THR A 1 412 ? 8.669 -9.337 -8.986 1.00 20.91 420 THR A O 1
ATOM 6250 N N . TRP A 1 413 ? 9.521 -7.604 -7.811 1.00 21.67 421 TRP A N 1
ATOM 6251 C CA . TRP A 1 413 ? 9.175 -6.570 -8.765 1.00 21.95 421 TRP A CA 1
ATOM 6252 C C . TRP A 1 413 ? 10.454 -6.006 -9.335 1.00 23.89 421 TRP A C 1
ATOM 6253 O O . TRP A 1 413 ? 11.401 -5.764 -8.600 1.00 21.32 421 TRP A O 1
ATOM 6274 N N . GLY A 1 414 ? 10.449 -5.743 -10.633 1.00 20.19 422 GLY A N 1
ATOM 6275 C CA . GLY A 1 414 ? 11.551 -5.050 -11.274 1.00 20.25 422 GLY A CA 1
ATOM 6276 C C . GLY A 1 414 ? 11.076 -3.848 -12.045 1.00 18.46 422 GLY A C 1
ATOM 6277 O O . GLY A 1 414 ? 9.881 -3.730 -12.352 1.00 19.49 422 GLY A O 1
ATOM 6281 N N . TYR A 1 415 ? 11.996 -2.942 -12.389 1.00 18.71 423 TYR A N 1
ATOM 6282 C CA . TYR A 1 415 ? 11.591 -1.798 -13.204 1.00 19.94 423 TYR A CA 1
ATOM 6283 C C . TYR A 1 415 ? 12.591 -1.406 -14.298 1.00 19.25 423 TYR A C 1
ATOM 6284 O O . TYR A 1 415 ? 12.233 -0.630 -15.190 1.00 26.49 423 TYR A O 1
ATOM 6302 N N . MET A 1 416 ? 13.808 -1.935 -14.250 1.00 22.27 424 MET A N 1
ATOM 6303 C CA . MET A 1 416 ? 14.796 -1.653 -15.285 1.00 21.01 424 MET A CA 1
ATOM 6304 C C . MET A 1 416 ? 15.506 -2.902 -15.825 1.00 18.72 424 MET A C 1
ATOM 6305 O O . MET A 1 416 ? 15.797 -3.851 -15.108 1.00 22.68 424 MET A O 1
ATOM 6319 N N . ASN A 1 417 ? 15.775 -2.861 -17.125 1.00 19.39 425 ASN A N 1
ATOM 6320 C CA . ASN A 1 417 ? 16.474 -3.933 -17.830 1.00 20.76 425 ASN A CA 1
ATOM 6321 C C . ASN A 1 417 ? 17.535 -3.335 -18.762 1.00 15.94 425 ASN A C 1
ATOM 6322 O O . ASN A 1 417 ? 17.186 -2.569 -19.655 1.00 19.86 425 ASN A O 1
ATOM 6333 N N . GLU A 1 418 ? 18.807 -3.664 -18.515 1.00 17.95 426 GLU A N 1
ATOM 6334 C CA . GLU A 1 418 ? 19.942 -3.233 -19.344 1.00 19.33 426 GLU A CA 1
ATOM 6335 C C . GLU A 1 418 ? 19.939 -1.731 -19.573 1.00 19.92 426 GLU A C 1
ATOM 6336 O O . GLU A 1 418 ? 20.087 -1.259 -20.708 1.00 20.00 426 GLU A O 1
ATOM 6348 N N . ILE A 1 419 ? 19.804 -0.969 -18.489 1.00 22.40 427 ILE A N 1
ATOM 6349 C CA . ILE A 1 419 ? 19.548 0.455 -18.620 1.00 16.48 427 ILE A CA 1
ATOM 6350 C C . ILE A 1 419 ? 20.797 1.220 -19.037 1.00 20.79 427 ILE A C 1
ATOM 6351 O O . ILE A 1 419 ? 20.723 2.400 -19.317 1.00 21.76 427 ILE A O 1
ATOM 6367 N N . LEU A 1 420 ? 21.942 0.545 -19.093 1.00 21.93 428 LEU A N 1
ATOM 6368 C CA . LEU A 1 420 ? 23.163 1.177 -19.604 1.00 23.92 428 LEU A CA 1
ATOM 6369 C C . LEU A 1 420 ? 23.531 0.751 -21.023 1.00 28.04 428 LEU A C 1
ATOM 6370 O O . LEU A 1 420 ? 24.474 1.287 -21.576 1.00 24.15 428 LEU A O 1
ATOM 6386 N N . LEU A 1 421 ? 22.785 -0.177 -21.621 1.00 20.35 429 LEU A N 1
ATOM 6387 C CA . LEU A 1 421 ? 23.208 -0.780 -22.888 1.00 24.72 429 LEU A CA 1
ATOM 6388 C C . LEU A 1 421 ? 23.348 0.256 -24.006 1.00 24.96 429 LEU A C 1
ATOM 6389 O O . LEU A 1 421 ? 24.416 0.378 -24.606 1.00 27.79 429 LEU A O 1
ATOM 6405 N N . VAL A 1 422 ? 22.296 1.017 -24.282 1.00 20.30 430 VAL A N 1
ATOM 6406 C CA . VAL A 1 422 ? 22.359 2.025 -25.340 1.00 24.32 430 VAL A CA 1
ATOM 6407 C C . VAL A 1 422 ? 23.120 3.256 -24.898 1.00 27.49 430 VAL A C 1
ATOM 6408 O O . VAL A 1 422 ? 23.825 3.878 -25.691 1.00 27.72 430 VAL A O 1
ATOM 6421 N N . THR A 1 423 ? 22.991 3.601 -23.628 1.00 23.72 431 THR A N 1
ATOM 6422 C CA . THR A 1 423 ? 23.750 4.702 -23.051 1.00 24.81 431 THR A CA 1
ATOM 6423 C C . THR A 1 423 ? 25.257 4.576 -23.341 1.00 29.86 431 THR A C 1
ATOM 6424 O O . THR A 1 423 ? 25.865 5.520 -23.835 1.00 28.36 431 THR A O 1
ATOM 6435 N N . GLN A 1 424 ? 25.835 3.402 -23.087 1.00 26.04 432 GLN A N 1
ATOM 6436 C CA . GLN A 1 424 ? 27.255 3.194 -23.302 1.00 24.52 432 GLN A CA 1
ATOM 6437 C C . GLN A 1 424 ? 27.602 3.149 -24.784 1.00 38.72 432 GLN A C 1
ATOM 6438 O O . GLN A 1 424 ? 28.722 3.465 -25.156 1.00 32.77 432 GLN A O 1
ATOM 6452 N N . ARG A 1 425 ? 26.655 2.752 -25.627 1.00 28.43 433 ARG A N 1
ATOM 6453 C CA . ARG A 1 425 ? 26.878 2.825 -27.071 1.00 35.38 433 ARG A CA 1
ATOM 6454 C C . ARG A 1 425 ? 26.878 4.265 -27.582 1.00 36.32 433 ARG A C 1
ATOM 6455 O O . ARG A 1 425 ? 27.689 4.609 -28.431 1.00 40.66 433 ARG A O 1
ATOM 6476 N N . LYS A 1 426 ? 25.996 5.110 -27.048 1.00 36.02 434 LYS A N 1
ATOM 6477 C CA . LYS A 1 426 ? 25.811 6.477 -27.557 1.00 33.85 434 LYS A CA 1
ATOM 6478 C C . LYS A 1 426 ? 26.786 7.512 -26.983 1.00 36.02 434 LYS A C 1
ATOM 6479 O O . LYS A 1 426 ? 27.095 8.490 -27.659 1.00 42.59 434 LYS A O 1
ATOM 6498 N N . TYR A 1 427 ? 27.243 7.307 -25.747 1.00 39.02 435 TYR A N 1
ATOM 6499 C CA . TYR A 1 427 ? 28.094 8.271 -25.046 1.00 36.57 435 TYR A CA 1
ATOM 6500 C C . TYR A 1 427 ? 29.363 7.614 -24.503 1.00 41.64 435 TYR A C 1
ATOM 6501 O O . TYR A 1 427 ? 29.309 6.753 -23.620 1.00 38.47 435 TYR A O 1
ATOM 6519 N N . LYS A 1 428 ? 30.510 8.050 -25.016 1.00 50.53 436 LYS A N 1
ATOM 6520 C CA . LYS A 1 428 ? 31.781 7.387 -24.735 1.00 51.83 436 LYS A CA 1
ATOM 6521 C C . LYS A 1 428 ? 32.623 8.117 -23.689 1.00 51.76 436 LYS A C 1
ATOM 6522 O O . LYS A 1 428 ? 33.196 7.488 -22.788 1.00 48.95 436 LYS A O 1
ATOM 6541 N N . THR A 1 429 ? 32.699 9.441 -23.809 1.00 47.63 437 THR A N 1
ATOM 6542 C CA . THR A 1 429 ? 33.528 10.245 -22.906 1.00 56.30 437 THR A CA 1
ATOM 6543 C C . THR A 1 429 ? 32.858 10.450 -21.550 1.00 56.30 437 THR A C 1
ATOM 6544 O O . THR A 1 429 ? 31.634 10.534 -21.463 1.00 45.10 437 THR A O 1
ATOM 6555 N N . GLU A 1 430 ? 33.667 10.544 -20.500 1.00 55.59 438 GLU A N 1
ATOM 6556 C CA . GLU A 1 430 ? 33.150 10.798 -19.166 1.00 53.44 438 GLU A CA 1
ATOM 6557 C C . GLU A 1 430 ? 32.312 12.078 -19.150 1.00 52.01 438 GLU A C 1
ATOM 6558 O O . GLU A 1 430 ? 31.315 12.164 -18.432 1.00 54.02 438 GLU A O 1
ATOM 6570 N N . ALA A 1 431 ? 32.689 13.056 -19.962 1.00 44.80 439 ALA A N 1
ATOM 6571 C CA . ALA A 1 431 ? 31.894 14.278 -20.078 1.00 49.22 439 ALA A CA 1
ATOM 6572 C C . ALA A 1 431 ? 30.488 13.992 -20.595 1.00 48.88 439 ALA A C 1
ATOM 6573 O O . ALA A 1 431 ? 29.508 14.480 -20.041 1.00 49.54 439 ALA A O 1
ATOM 6580 N N . GLU A 1 432 ? 30.396 13.207 -21.663 1.00 44.67 440 GLU A N 1
ATOM 6581 C CA . GLU A 1 432 ? 29.114 12.901 -22.302 1.00 40.46 440 GLU A CA 1
ATOM 6582 C C . GLU A 1 432 ? 28.216 12.050 -21.406 1.00 31.18 440 GLU A C 1
ATOM 6583 O O . GLU A 1 432 ? 26.993 12.213 -21.394 1.00 35.41 440 GLU A O 1
ATOM 6595 N N . LEU A 1 433 ? 28.841 11.141 -20.670 1.00 32.74 441 LEU A N 1
ATOM 6596 C CA . LEU A 1 433 ? 28.127 10.187 -19.850 1.00 36.37 441 LEU A CA 1
ATOM 6597 C C . LEU A 1 433 ? 27.512 10.814 -18.614 1.00 41.55 441 LEU A C 1
ATOM 6598 O O . LEU A 1 433 ? 26.482 10.328 -18.141 1.00 34.07 441 LEU A O 1
ATOM 6614 N N . LYS A 1 434 ? 28.120 11.889 -18.099 1.00 38.21 442 LYS A N 1
ATOM 6615 C CA . LYS A 1 434 ? 27.808 12.344 -16.739 1.00 39.37 442 LYS A CA 1
ATOM 6616 C C . LYS A 1 434 ? 26.324 12.666 -16.562 1.00 30.00 442 LYS A C 1
ATOM 6617 O O . LYS A 1 434 ? 25.705 12.125 -15.652 1.00 37.79 442 LYS A O 1
ATOM 6636 N N . PRO A 1 435 ? 25.742 13.516 -17.423 1.00 32.60 443 PRO A N 1
ATOM 6637 C CA . PRO A 1 435 ? 24.323 13.857 -17.282 1.00 39.38 443 PRO A CA 1
ATOM 6638 C C . PRO A 1 435 ? 23.422 12.637 -17.417 1.00 40.44 443 PRO A C 1
ATOM 6639 O O . PRO A 1 435 ? 22.381 12.527 -16.759 1.00 32.24 443 PRO A O 1
ATOM 6650 N N . VAL A 1 436 ? 23.810 11.727 -18.300 1.00 30.35 444 VAL A N 1
ATOM 6651 C CA . VAL A 1 436 ? 22.972 10.579 -18.571 1.00 32.06 444 VAL A CA 1
ATOM 6652 C C . VAL A 1 436 ? 23.021 9.649 -17.371 1.00 26.47 444 VAL A C 1
ATOM 6653 O O . VAL A 1 436 ? 21.985 9.163 -16.917 1.00 29.67 444 VAL A O 1
ATOM 6666 N N . LEU A 1 437 ? 24.205 9.415 -16.821 1.00 25.67 445 LEU A N 1
ATOM 6667 C CA . LEU A 1 437 ? 24.290 8.539 -15.668 1.00 24.87 445 LEU A CA 1
ATOM 6668 C C . LEU A 1 437 ? 23.585 9.166 -14.462 1.00 30.34 445 LEU A C 1
ATOM 6669 O O . LEU A 1 437 ? 23.011 8.455 -13.651 1.00 26.68 445 LEU A O 1
ATOM 6685 N N . GLU A 1 438 ? 23.615 10.491 -14.351 1.00 29.37 446 GLU A N 1
ATOM 6686 C CA . GLU A 1 438 ? 22.950 11.173 -13.237 1.00 32.61 446 GLU A CA 1
ATOM 6687 C C . GLU A 1 438 ? 21.441 10.936 -13.306 1.00 24.55 446 GLU A C 1
ATOM 6688 O O . GLU A 1 438 ? 20.793 10.545 -12.330 1.00 27.87 446 GLU A O 1
ATOM 6700 N N . ARG A 1 439 ? 20.911 11.205 -14.484 1.00 24.73 447 ARG A N 1
ATOM 6701 C CA . ARG A 1 439 ? 19.522 10.980 -14.829 1.00 28.22 447 ARG A CA 1
ATOM 6702 C C . ARG A 1 439 ? 19.085 9.526 -14.576 1.00 29.25 447 ARG A C 1
ATOM 6703 O O . ARG A 1 439 ? 17.966 9.269 -14.124 1.00 28.10 447 ARG A O 1
ATOM 6724 N N . THR A 1 440 ? 19.968 8.589 -14.905 1.00 25.17 448 THR A N 1
ATOM 6725 C CA . THR A 1 440 ? 19.692 7.163 -14.755 1.00 25.55 448 THR A CA 1
ATOM 6726 C C . THR A 1 440 ? 19.640 6.754 -13.299 1.00 26.31 448 THR A C 1
ATOM 6727 O O . THR A 1 440 ? 18.675 6.104 -12.851 1.00 24.50 448 THR A O 1
ATOM 6738 N N . LEU A 1 441 ? 20.684 7.120 -12.566 1.00 24.35 449 LEU A N 1
ATOM 6739 C CA . LEU A 1 441 ? 20.775 6.776 -11.156 1.00 21.51 449 LEU A CA 1
ATOM 6740 C C . LEU A 1 441 ? 19.620 7.416 -10.383 1.00 21.19 449 LEU A C 1
ATOM 6741 O O . LEU A 1 441 ? 19.063 6.786 -9.479 1.00 24.25 449 LEU A O 1
ATOM 6757 N N . ALA A 1 442 ? 19.245 8.637 -10.763 1.00 25.95 450 ALA A N 1
ATOM 6758 C CA . ALA A 1 442 ? 18.146 9.361 -10.105 1.00 28.42 450 ALA A CA 1
ATOM 6759 C C . ALA A 1 442 ? 16.812 8.632 -10.314 1.00 26.20 450 ALA A C 1
ATOM 6760 O O . ALA A 1 442 ? 16.049 8.440 -9.373 1.00 30.21 450 ALA A O 1
ATOM 6767 N N . LEU A 1 443 ? 16.533 8.215 -11.544 1.00 22.44 451 LEU A N 1
ATOM 6768 C CA . LEU A 1 443 ? 15.272 7.541 -11.834 1.00 24.44 451 LEU A CA 1
ATOM 6769 C C . LEU A 1 443 ? 15.222 6.167 -11.145 1.00 25.81 451 LEU A C 1
ATOM 6770 O O . LEU A 1 443 ? 14.173 5.749 -10.661 1.00 26.14 451 LEU A O 1
ATOM 6786 N N . ALA A 1 444 ? 16.359 5.483 -11.088 1.00 22.35 452 ALA A N 1
ATOM 6787 C CA . ALA A 1 444 ? 16.436 4.175 -10.443 1.00 25.45 452 ALA A CA 1
ATOM 6788 C C . ALA A 1 444 ? 16.195 4.263 -8.941 1.00 29.00 452 ALA A C 1
ATOM 6789 O O . ALA A 1 444 ? 15.480 3.442 -8.364 1.00 25.90 452 ALA A O 1
ATOM 6796 N N . ASN A 1 445 ? 16.807 5.250 -8.300 1.00 28.81 453 ASN A N 1
ATOM 6797 C CA . ASN A 1 445 ? 16.603 5.454 -6.873 1.00 31.42 453 ASN A CA 1
ATOM 6798 C C . ASN A 1 445 ? 15.181 5.895 -6.567 1.00 19.73 453 ASN A C 1
ATOM 6799 O O . ASN A 1 445 ? 14.591 5.436 -5.589 1.00 29.73 453 ASN A O 1
ATOM 6810 N N . ARG A 1 446 ? 14.619 6.743 -7.420 1.00 24.47 454 ARG A N 1
ATOM 6811 C CA . ARG A 1 446 ? 13.225 7.160 -7.287 1.00 26.81 454 ARG A CA 1
ATOM 6812 C C . ARG A 1 446 ? 12.239 5.994 -7.360 1.00 37.29 454 ARG A C 1
ATOM 6813 O O . ARG A 1 446 ? 11.295 5.904 -6.561 1.00 25.79 454 ARG A O 1
ATOM 6834 N N . LEU A 1 447 ? 12.436 5.108 -8.329 1.00 24.61 455 LEU A N 1
ATOM 6835 C CA . LEU A 1 447 ? 11.537 3.970 -8.489 1.00 22.94 455 LEU A CA 1
ATOM 6836 C C . LEU A 1 447 ? 11.717 2.944 -7.389 1.00 21.17 455 LEU A C 1
ATOM 6837 O O . LEU A 1 447 ? 10.735 2.338 -6.973 1.00 22.84 455 LEU A O 1
ATOM 6853 N N . GLU A 1 448 ? 12.948 2.760 -6.887 1.00 22.12 456 GLU A N 1
ATOM 6854 C CA . GLU A 1 448 ? 13.175 1.869 -5.772 1.00 21.84 456 GLU A CA 1
ATOM 6855 C C . GLU A 1 448 ? 12.334 2.329 -4.578 1.00 31.24 456 GLU A C 1
ATOM 6856 O O . GLU A 1 448 ? 11.730 1.502 -3.893 1.00 22.38 456 GLU A O 1
ATOM 6868 N N . ARG A 1 449 ? 12.310 3.643 -4.343 1.00 29.41 457 ARG A N 1
ATOM 6869 C CA . ARG A 1 449 ? 11.542 4.229 -3.224 1.00 37.01 457 ARG A CA 1
ATOM 6870 C C . ARG A 1 449 ? 10.046 3.989 -3.427 1.00 21.41 457 ARG A C 1
ATOM 6871 O O . ARG A 1 449 ? 9.368 3.567 -2.502 1.00 27.03 457 ARG A O 1
ATOM 6892 N N . VAL A 1 450 ? 9.549 4.269 -4.631 1.00 24.10 458 VAL A N 1
ATOM 6893 C CA . VAL A 1 450 ? 8.150 4.011 -4.997 1.00 26.26 458 VAL A CA 1
ATOM 6894 C C . VAL A 1 450 ? 7.779 2.545 -4.776 1.00 28.75 458 VAL A C 1
ATOM 6895 O O . VAL A 1 450 ? 6.740 2.220 -4.174 1.00 26.16 458 VAL A O 1
ATOM 6908 N N . LEU A 1 451 ? 8.633 1.660 -5.273 1.00 26.14 459 LEU A N 1
ATOM 6909 C CA . LEU A 1 451 ? 8.429 0.228 -5.128 1.00 22.11 459 LEU A CA 1
ATOM 6910 C C . LEU A 1 451 ? 8.197 -0.138 -3.667 1.00 29.66 459 LEU A C 1
ATOM 6911 O O . LEU A 1 451 ? 7.213 -0.824 -3.324 1.00 25.50 459 LEU A O 1
ATOM 6927 N N . LYS A 1 452 ? 9.113 0.310 -2.813 1.00 24.98 460 LYS A N 1
ATOM 6928 C CA . LYS A 1 452 ? 9.061 -0.036 -1.402 1.00 25.99 460 LYS A CA 1
ATOM 6929 C C . LYS A 1 452 ? 7.918 0.659 -0.655 1.00 26.63 460 LYS A C 1
ATOM 6930 O O . LYS A 1 452 ? 7.426 0.100 0.330 1.00 26.92 460 LYS A O 1
ATOM 6949 N N . GLU A 1 453 ? 7.492 1.835 -1.114 1.00 25.87 461 GLU A N 1
ATOM 6950 C CA . GLU A 1 453 ? 6.282 2.487 -0.596 1.00 30.38 461 GLU A CA 1
ATOM 6951 C C . GLU A 1 453 ? 5.052 1.664 -0.922 1.00 37.98 461 GLU A C 1
ATOM 6952 O O . GLU A 1 453 ? 4.142 1.543 -0.112 1.00 28.38 461 GLU A O 1
ATOM 6964 N N . GLU A 1 454 ? 4.999 1.155 -2.148 1.00 24.44 462 GLU A N 1
ATOM 6965 C CA . GLU A 1 454 ? 3.837 0.401 -2.617 1.00 27.33 462 GLU A CA 1
ATOM 6966 C C . GLU A 1 454 ? 3.755 -0.999 -2.025 1.00 24.93 462 GLU A C 1
ATOM 6967 O O . GLU A 1 454 ? 2.657 -1.528 -1.804 1.00 26.06 462 GLU A O 1
ATOM 6979 N N . ASP A 1 455 ? 4.910 -1.598 -1.759 1.00 24.67 463 ASP A N 1
ATOM 6980 C CA . ASP A 1 455 ? 4.953 -2.985 -1.358 1.00 23.40 463 ASP A CA 1
ATOM 6981 C C . ASP A 1 455 ? 6.200 -3.329 -0.551 1.00 30.77 463 ASP A C 1
ATOM 6982 O O . ASP A 1 455 ? 7.312 -3.388 -1.075 1.00 31.11 463 ASP A O 1
ATOM 6991 N N . SER A 1 456 ? 5.988 -3.593 0.731 1.00 33.06 464 SER A N 1
ATOM 6992 C CA . SER A 1 456 ? 7.069 -3.965 1.634 1.00 38.34 464 SER A CA 1
ATOM 6993 C C . SER A 1 456 ? 7.220 -5.483 1.735 1.00 40.84 464 SER A C 1
ATOM 6994 O O . SER A 1 456 ? 8.105 -5.976 2.438 1.00 38.22 464 SER A O 1
ATOM 7002 N N . THR A 1 457 ? 6.350 -6.218 1.041 1.00 31.83 465 THR A N 1
ATOM 7003 C CA . THR A 1 457 ? 6.284 -7.673 1.194 1.00 25.31 465 THR A CA 1
ATOM 7004 C C . THR A 1 457 ? 7.048 -8.434 0.108 1.00 32.61 465 THR A C 1
ATOM 7005 O O . THR A 1 457 ? 7.100 -9.652 0.138 1.00 26.79 465 THR A O 1
ATOM 7016 N N . ARG A 1 458 ? 7.613 -7.721 -0.855 1.00 27.41 466 ARG A N 1
ATOM 7017 C CA . ARG A 1 458 ? 8.324 -8.368 -1.960 1.00 26.76 466 ARG A CA 1
ATOM 7018 C C . ARG A 1 458 ? 9.726 -7.788 -2.155 1.00 39.37 466 ARG A C 1
ATOM 7019 O O . ARG A 1 458 ? 10.065 -6.746 -1.589 1.00 30.33 466 ARG A O 1
ATOM 7040 N N . ILE A 1 459 ? 10.530 -8.501 -2.938 1.00 22.33 467 ILE A N 1
ATOM 7041 C CA . ILE A 1 459 ? 11.933 -8.166 -3.185 1.00 28.11 467 ILE A CA 1
ATOM 7042 C C . ILE A 1 459 ? 12.054 -7.332 -4.467 1.00 27.82 467 ILE A C 1
ATOM 7043 O O . ILE A 1 459 ? 11.311 -7.540 -5.405 1.00 24.13 467 ILE A O 1
ATOM 7059 N N . SER A 1 460 ? 12.967 -6.367 -4.491 1.00 24.09 468 SER A N 1
ATOM 7060 C CA . SER A 1 460 ? 13.230 -5.605 -5.711 1.00 21.80 468 SER A CA 1
ATOM 7061 C C . SER A 1 460 ? 14.413 -6.231 -6.457 1.00 22.57 468 SER A C 1
ATOM 7062 O O . SER A 1 460 ? 15.368 -6.761 -5.861 1.00 21.67 468 SER A O 1
ATOM 7070 N N . THR A 1 461 ? 14.324 -6.159 -7.775 1.00 20.36 469 THR A N 1
ATOM 7071 C CA . THR A 1 461 ? 15.329 -6.694 -8.642 1.00 18.69 469 THR A CA 1
ATOM 7072 C C . THR A 1 461 ? 15.543 -5.732 -9.814 1.00 20.12 469 THR A C 1
ATOM 7073 O O . THR A 1 461 ? 14.701 -4.882 -10.111 1.00 23.46 469 THR A O 1
ATOM 7084 N N . MET A 1 462 ? 16.702 -5.860 -10.442 1.00 19.88 470 MET A N 1
ATOM 7085 C CA . MET A 1 462 ? 17.032 -5.157 -11.670 1.00 19.28 470 MET A CA 1
ATOM 7086 C C . MET A 1 462 ? 17.845 -6.120 -12.531 1.00 22.15 470 MET A C 1
ATOM 7087 O O . MET A 1 462 ? 18.583 -6.934 -11.989 1.00 23.19 470 MET A O 1
ATOM 7101 N N . ALA A 1 463 ? 17.708 -6.019 -13.850 1.00 21.38 471 ALA A N 1
ATOM 7102 C CA . ALA A 1 463 ? 18.470 -6.867 -14.776 1.00 21.44 471 ALA A CA 1
ATOM 7103 C C . ALA A 1 463 ? 19.500 -6.004 -15.483 1.00 20.78 471 ALA A C 1
ATOM 7104 O O . ALA A 1 463 ? 19.179 -4.905 -15.939 1.00 18.55 471 ALA A O 1
ATOM 7111 N N . PHE A 1 464 ? 20.723 -6.532 -15.557 1.00 21.51 472 PHE A N 1
ATOM 7112 C CA . PHE A 1 464 ? 21.882 -5.875 -16.168 1.00 21.57 472 PHE A CA 1
ATOM 7113 C C . PHE A 1 464 ? 22.337 -6.598 -17.434 1.00 24.02 472 PHE A C 1
ATOM 7114 O O . PHE A 1 464 ? 22.144 -7.811 -17.545 1.00 21.20 472 PHE A O 1
ATOM 7131 N N . HIS A 1 465 ? 22.989 -5.894 -18.360 1.00 21.94 473 HIS A N 1
ATOM 7132 C CA . HIS A 1 465 ? 23.707 -6.621 -19.404 1.00 23.13 473 HIS A CA 1
ATOM 7133 C C . HIS A 1 465 ? 25.087 -6.923 -18.848 1.00 27.78 473 HIS A C 1
ATOM 7134 O O . HIS A 1 465 ? 25.419 -6.483 -17.746 1.00 22.28 473 HIS A O 1
ATOM 7148 N N . GLY A 1 466 ? 25.862 -7.728 -19.564 1.00 22.34 474 GLY A N 1
ATOM 7149 C CA . GLY A 1 466 ? 27.046 -8.342 -18.981 1.00 20.50 474 GLY A CA 1
ATOM 7150 C C . GLY A 1 466 ? 28.221 -7.374 -18.968 1.00 27.20 474 GLY A C 1
ATOM 7151 O O . GLY A 1 466 ? 29.180 -7.523 -19.732 1.00 27.61 474 GLY A O 1
ATOM 7155 N N . SER A 1 467 ? 28.131 -6.353 -18.124 1.00 24.61 475 SER A N 1
ATOM 7156 C CA . SER A 1 467 ? 29.201 -5.370 -17.997 1.00 26.13 475 SER A CA 1
ATOM 7157 C C . SER A 1 467 ? 29.371 -4.969 -16.550 1.00 27.79 475 SER A C 1
ATOM 7158 O O . SER A 1 467 ? 28.391 -4.874 -15.831 1.00 23.88 475 SER A O 1
ATOM 7166 N N . ASN A 1 468 ? 30.595 -4.677 -16.122 1.00 29.68 476 ASN A N 1
ATOM 7167 C CA . ASN A 1 468 ? 30.781 -4.284 -14.730 1.00 25.64 476 ASN A CA 1
ATOM 7168 C C . ASN A 1 468 ? 30.378 -2.830 -14.479 1.00 24.86 476 ASN A C 1
ATOM 7169 O O . ASN A 1 468 ? 30.374 -2.380 -13.327 1.00 27.18 476 ASN A O 1
ATOM 7180 N N . SER A 1 469 ? 30.011 -2.101 -15.535 1.00 26.43 477 SER A N 1
ATOM 7181 C CA . SER A 1 469 ? 29.621 -0.702 -15.367 1.00 27.47 477 SER A CA 1
ATOM 7182 C C . SER A 1 469 ? 28.385 -0.599 -14.438 1.00 29.44 477 SER A C 1
ATOM 7183 O O . SER A 1 469 ? 28.180 0.410 -13.764 1.00 28.20 477 SER A O 1
ATOM 7191 N N . TYR A 1 470 ? 27.589 -1.663 -14.361 1.00 24.59 478 TYR A N 1
ATOM 7192 C CA . TYR A 1 470 ? 26.465 -1.677 -13.428 1.00 25.90 478 TYR A CA 1
ATOM 7193 C C . TYR A 1 470 ? 26.953 -1.659 -11.982 1.00 23.63 478 TYR A C 1
ATOM 7194 O O . TYR A 1 470 ? 26.249 -1.145 -11.108 1.00 24.98 478 TYR A O 1
ATOM 7212 N N . ASN A 1 471 ? 28.145 -2.200 -11.734 1.00 22.59 479 ASN A N 1
ATOM 7213 C CA . ASN A 1 471 ? 28.764 -2.087 -10.401 1.00 25.77 479 ASN A CA 1
ATOM 7214 C C . ASN A 1 471 ? 29.454 -0.744 -10.207 1.00 30.84 479 ASN A C 1
ATOM 7215 O O . ASN A 1 471 ? 29.274 -0.093 -9.182 1.00 31.55 479 ASN A O 1
ATOM 7226 N N . GLU A 1 472 ? 30.229 -0.323 -11.198 1.00 28.69 480 GLU A N 1
ATOM 7227 C CA . GLU A 1 472 ? 30.987 0.930 -11.113 1.00 33.88 480 GLU A CA 1
ATOM 7228 C C . GLU A 1 472 ? 30.121 2.192 -10.966 1.00 37.41 480 GLU A C 1
ATOM 7229 O O . GLU A 1 472 ? 30.497 3.135 -10.280 1.00 31.57 480 GLU A O 1
ATOM 7241 N N . THR A 1 473 ? 28.970 2.206 -11.622 1.00 25.90 481 THR A N 1
ATOM 7242 C CA . THR A 1 473 ? 28.039 3.333 -11.585 1.00 26.87 481 THR A CA 1
ATOM 7243 C C . THR A 1 473 ? 27.199 3.403 -10.324 1.00 24.07 481 THR A C 1
ATOM 7244 O O . THR A 1 473 ? 26.477 4.379 -10.119 1.00 31.84 481 THR A O 1
ATOM 7255 N N . GLY A 1 474 ? 27.243 2.352 -9.510 1.00 26.16 482 GLY A N 1
ATOM 7256 C CA . GLY A 1 474 ? 26.372 2.253 -8.346 1.00 35.37 482 GLY A CA 1
ATOM 7257 C C . GLY A 1 474 ? 24.972 1.663 -8.557 1.00 31.83 482 GLY A C 1
ATOM 7258 O O . GLY A 1 474 ? 24.180 1.558 -7.611 1.00 26.72 482 GLY A O 1
ATOM 7262 N N . LEU A 1 475 ? 24.643 1.260 -9.778 1.00 28.10 483 LEU A N 1
ATOM 7263 C CA . LEU A 1 475 ? 23.291 0.772 -10.052 1.00 22.08 483 LEU A CA 1
ATOM 7264 C C . LEU A 1 475 ? 23.005 -0.510 -9.291 1.00 22.44 483 LEU A C 1
ATOM 7265 O O . LEU A 1 475 ? 21.872 -0.743 -8.885 1.00 26.42 483 LEU A O 1
ATOM 7281 N N . SER A 1 476 ? 24.037 -1.318 -9.077 1.00 23.18 484 SER A N 1
ATOM 7282 C CA . SER A 1 476 ? 23.893 -2.628 -8.469 1.00 23.13 484 SER A CA 1
ATOM 7283 C C . SER A 1 476 ? 23.757 -2.587 -6.946 1.00 26.96 484 SER A C 1
ATOM 7284 O O . SER A 1 476 ? 23.548 -3.627 -6.308 1.00 30.97 484 SER A O 1
ATOM 7292 N N . LYS A 1 477 ? 23.870 -1.401 -6.355 1.00 30.98 485 LYS A N 1
ATOM 7293 C CA . LYS A 1 477 ? 23.660 -1.285 -4.908 1.00 26.46 485 LYS A CA 1
ATOM 7294 C C . LYS A 1 477 ? 22.177 -1.020 -4.567 1.00 30.20 485 LYS A C 1
ATOM 7295 O O . LYS A 1 477 ? 21.771 -1.121 -3.405 1.00 37.16 485 LYS A O 1
ATOM 7314 N N . ILE A 1 478 ? 21.371 -0.712 -5.579 1.00 22.64 486 ILE A N 1
ATOM 7315 C CA . ILE A 1 478 ? 20.044 -0.130 -5.357 1.00 24.73 486 ILE A CA 1
ATOM 7316 C C . ILE A 1 478 ? 18.974 -1.141 -4.983 1.00 28.09 486 ILE A C 1
ATOM 7317 O O . ILE A 1 478 ? 18.210 -0.899 -4.050 1.00 25.94 486 ILE A O 1
ATOM 7333 N N . THR A 1 479 ? 18.921 -2.275 -5.681 1.00 25.44 487 THR A N 1
ATOM 7334 C CA . THR A 1 479 ? 17.837 -3.231 -5.485 1.00 22.58 487 THR A CA 1
ATOM 7335 C C . THR A 1 479 ? 18.273 -4.307 -4.497 1.00 22.62 487 THR A C 1
ATOM 7336 O O . THR A 1 479 ? 19.457 -4.375 -4.114 1.00 27.89 487 THR A O 1
ATOM 7347 N N . ASP A 1 480 ? 17.315 -5.132 -4.067 1.00 25.54 488 ASP A N 1
ATOM 7348 C CA . ASP A 1 480 ? 17.581 -6.238 -3.138 1.00 21.09 488 ASP A CA 1
ATOM 7349 C C . ASP A 1 480 ? 18.409 -7.349 -3.751 1.00 26.46 488 ASP A C 1
ATOM 7350 O O . ASP A 1 480 ? 19.286 -7.912 -3.103 1.00 22.06 488 ASP A O 1
ATOM 7359 N N . ILE A 1 481 ? 18.123 -7.684 -5.002 1.00 24.02 489 ILE A N 1
ATOM 7360 C CA . ILE A 1 481 ? 18.901 -8.724 -5.700 1.00 26.00 489 ILE A CA 1
ATOM 7361 C C . ILE A 1 481 ? 19.224 -8.213 -7.098 1.00 21.06 489 ILE A C 1
ATOM 7362 O O . ILE A 1 481 ? 18.667 -7.201 -7.548 1.00 20.72 489 ILE A O 1
ATOM 7378 N N . VAL A 1 482 ? 20.133 -8.893 -7.785 1.00 22.21 490 VAL A N 1
ATOM 7379 C CA . VAL A 1 482 ? 20.514 -8.442 -9.112 1.00 23.11 490 VAL A CA 1
ATOM 7380 C C . VAL A 1 482 ? 20.363 -9.568 -10.123 1.00 24.39 490 VAL A C 1
ATOM 7381 O O . VAL A 1 482 ? 20.573 -10.730 -9.800 1.00 17.46 490 VAL A O 1
ATOM 7394 N N . GLY A 1 483 ? 19.984 -9.196 -11.340 1.00 21.55 491 GLY A N 1
ATOM 7395 C CA . GLY A 1 483 ? 19.963 -10.123 -12.459 1.00 21.58 491 GLY A CA 1
ATOM 7396 C C . GLY A 1 483 ? 21.011 -9.813 -13.520 1.00 17.49 491 GLY A C 1
ATOM 7397 O O . GLY A 1 483 ? 21.130 -8.674 -13.974 1.00 20.71 491 GLY A O 1
ATOM 7401 N N . TRP A 1 484 ? 21.760 -10.839 -13.918 1.00 20.41 492 TRP A N 1
ATOM 7402 C CA . TRP A 1 484 ? 22.708 -10.737 -15.032 1.00 19.86 492 TRP A CA 1
ATOM 7403 C C . TRP A 1 484 ? 22.155 -11.401 -16.288 1.00 19.18 492 TRP A C 1
ATOM 7404 O O . TRP A 1 484 ? 21.744 -12.572 -16.255 1.00 21.00 492 TRP A O 1
ATOM 7425 N N . ASN A 1 485 ? 22.088 -10.618 -17.360 1.00 19.58 493 ASN A N 1
ATOM 7426 C CA . ASN A 1 485 ? 21.718 -11.108 -18.695 1.00 18.41 493 ASN A CA 1
ATOM 7427 C C . ASN A 1 485 ? 23.015 -11.490 -19.383 1.00 19.48 493 ASN A C 1
ATOM 7428 O O . ASN A 1 485 ? 23.809 -10.612 -19.713 1.00 19.09 493 ASN A O 1
ATOM 7439 N N . LEU A 1 486 ? 23.241 -12.792 -19.546 1.00 20.79 494 LEU A N 1
ATOM 7440 C CA . LEU A 1 486 ? 24.535 -13.332 -19.987 1.00 19.84 494 LEU A CA 1
ATOM 7441 C C . LEU A 1 486 ? 24.466 -14.226 -21.220 1.00 23.24 494 LEU A C 1
ATOM 7442 O O . LEU A 1 486 ? 23.682 -15.171 -21.286 1.00 23.32 494 LEU A O 1
ATOM 7458 N N . TYR A 1 487 ? 25.371 -13.953 -22.144 1.00 21.96 495 TYR A N 1
ATOM 7459 C CA . TYR A 1 487 ? 25.339 -14.517 -23.471 1.00 17.82 495 TYR A CA 1
ATOM 7460 C C . TYR A 1 487 ? 26.723 -14.921 -23.957 1.00 23.37 495 TYR A C 1
ATOM 7461 O O . TYR A 1 487 ? 26.982 -14.919 -25.158 1.00 22.81 495 TYR A O 1
ATOM 7479 N N . GLN A 1 488 ? 27.608 -15.262 -23.028 1.00 20.35 496 GLN A N 1
ATOM 7480 C CA . GLN A 1 488 ? 28.917 -15.779 -23.404 1.00 23.63 496 GLN A CA 1
ATOM 7481 C C . GLN A 1 488 ? 28.747 -17.055 -24.208 1.00 23.16 496 GLN A C 1
ATOM 7482 O O . GLN A 1 488 ? 28.052 -17.970 -23.796 1.00 21.14 496 GLN A O 1
ATOM 7496 N N . GLY A 1 489 ? 29.421 -17.124 -25.345 1.00 23.39 497 GLY A N 1
ATOM 7497 C CA . GLY A 1 489 ? 29.243 -18.244 -26.249 1.00 22.31 497 GLY A CA 1
ATOM 7498 C C . GLY A 1 489 ? 28.171 -18.014 -27.269 1.00 24.21 497 GLY A C 1
ATOM 7499 O O . GLY A 1 489 ? 27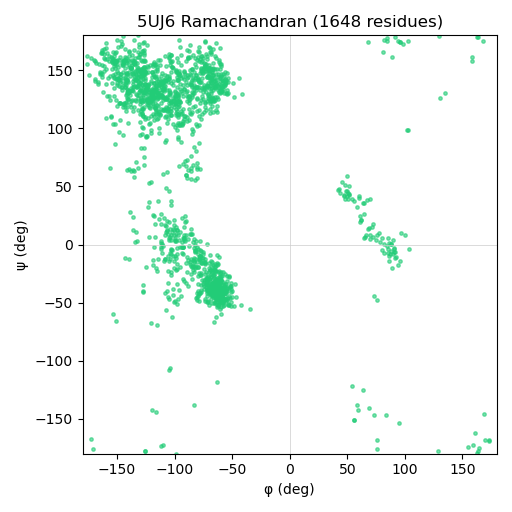.940 -18.872 -28.118 1.00 27.11 497 GLY A O 1
ATOM 7503 N N . TRP A 1 490 ? 27.493 -16.876 -27.188 1.00 23.63 498 TRP A N 1
ATOM 7504 C CA . TRP A 1 490 ? 26.576 -16.483 -28.259 1.00 21.20 498 TRP A CA 1
ATOM 7505 C C . TRP A 1 490 ? 26.987 -15.148 -28.873 1.00 29.01 498 TRP A C 1
ATOM 7506 O O . TRP A 1 490 ? 27.367 -15.117 -30.041 1.00 28.82 498 TRP A O 1
ATOM 7527 N N . TYR A 1 491 ? 26.892 -14.050 -28.113 1.00 28.83 499 TYR A N 1
ATOM 7528 C CA . TYR A 1 491 ? 27.426 -12.753 -28.561 1.00 32.33 499 TYR A CA 1
ATOM 7529 C C . TYR A 1 491 ? 28.905 -12.737 -28.172 1.00 38.69 499 TYR A C 1
ATOM 7530 O O . TYR A 1 491 ? 29.289 -12.112 -27.185 1.00 43.22 499 TYR A O 1
ATOM 7548 N N . GLY A 1 492 ? 29.723 -13.451 -28.931 1.00 37.11 500 GLY A N 1
ATOM 7549 C CA . GLY A 1 492 ? 31.155 -13.492 -28.691 1.00 46.53 500 GLY A CA 1
ATOM 7550 C C . GLY A 1 492 ? 31.531 -14.195 -27.399 1.00 34.40 500 GLY A C 1
ATOM 7551 O O . GLY A 1 492 ? 30.667 -14.575 -26.596 1.00 36.46 500 GLY A O 1
ATOM 7555 N N . GLY A 1 493 ? 32.832 -14.356 -27.189 1.00 30.04 501 GLY A N 1
ATOM 7556 C CA . GLY A 1 493 ? 33.333 -15.028 -26.008 1.00 32.88 501 GLY A CA 1
ATOM 7557 C C . GLY A 1 493 ? 33.170 -16.524 -26.099 1.00 32.94 501 GLY A C 1
ATOM 7558 O O . GLY A 1 493 ? 32.859 -17.053 -27.155 1.00 34.14 501 GLY A O 1
ATOM 7562 N N . ASP A 1 494 ? 33.373 -17.200 -24.972 1.00 31.69 502 ASP A N 1
ATOM 7563 C CA . ASP A 1 494 ? 33.328 -18.660 -24.910 1.00 35.79 502 ASP A CA 1
ATOM 7564 C C . ASP A 1 494 ? 32.227 -19.110 -23.965 1.00 28.09 502 ASP A C 1
ATOM 7565 O O . ASP A 1 494 ? 31.868 -18.376 -23.052 1.00 27.54 502 ASP A O 1
ATOM 7574 N N . LEU A 1 495 ? 31.722 -20.325 -24.160 1.00 25.03 503 LEU A N 1
ATOM 7575 C CA . LEU A 1 495 ? 30.693 -20.860 -23.267 1.00 27.35 503 LEU A CA 1
ATOM 7576 C C . LEU A 1 495 ? 31.185 -20.826 -21.817 1.00 28.25 503 LEU A C 1
ATOM 7577 O O . LEU A 1 495 ? 30.438 -20.461 -20.918 1.00 27.02 503 LEU A O 1
ATOM 7593 N N . THR A 1 496 ? 32.457 -21.157 -21.604 1.00 26.61 504 THR A N 1
ATOM 7594 C CA . THR A 1 496 ? 33.024 -21.188 -20.260 1.00 26.75 504 THR A CA 1
ATOM 7595 C C . THR A 1 496 ? 33.141 -19.798 -19.625 1.00 23.47 504 THR A C 1
ATOM 7596 O O . THR A 1 496 ? 33.310 -19.692 -18.410 1.00 25.41 504 THR A O 1
ATOM 7607 N N . GLY A 1 497 ? 33.014 -18.742 -20.426 1.00 22.41 505 GLY A N 1
ATOM 7608 C CA . GLY A 1 497 ? 32.998 -17.394 -19.889 1.00 24.41 505 GLY A CA 1
ATOM 7609 C C . GLY A 1 497 ? 31.776 -17.092 -19.027 1.00 24.18 505 GLY A C 1
ATOM 7610 O O . GLY A 1 497 ? 31.748 -16.139 -18.253 1.00 26.15 505 GLY A O 1
ATOM 7614 N N . PHE A 1 498 ? 30.750 -17.914 -19.165 1.00 22.24 506 PHE A N 1
ATOM 7615 C CA . PHE A 1 498 ? 29.541 -17.783 -18.368 1.00 24.07 506 PHE A CA 1
ATOM 7616 C C . PHE A 1 498 ? 29.819 -18.016 -16.878 1.00 25.09 506 PHE A C 1
ATOM 7617 O O . PHE A 1 498 ? 29.634 -17.120 -16.042 1.00 26.51 506 PHE A O 1
ATOM 7634 N N . GLU A 1 499 ? 30.264 -19.225 -16.542 1.00 25.07 507 GLU A N 1
ATOM 7635 C CA . GLU A 1 499 ? 30.529 -19.554 -15.136 1.00 24.32 507 GLU A CA 1
ATOM 7636 C C . GLU A 1 499 ? 31.654 -18.676 -14.569 1.00 35.28 507 GLU A C 1
ATOM 7637 O O . GLU A 1 499 ? 31.675 -18.389 -13.362 1.00 25.09 507 GLU A O 1
ATOM 7649 N N . LYS A 1 500 ? 32.566 -18.245 -15.437 1.00 22.96 508 LYS A N 1
ATOM 7650 C CA . LYS A 1 500 ? 33.650 -17.349 -15.046 1.00 25.28 508 LYS A CA 1
ATOM 7651 C C . LYS A 1 500 ? 33.178 -15.957 -14.681 1.00 32.68 508 LYS A C 1
ATOM 7652 O O . LYS A 1 500 ? 33.637 -15.381 -13.687 1.00 27.16 508 LYS A O 1
ATOM 7671 N N . PHE A 1 501 ? 32.271 -15.415 -15.483 1.00 22.98 509 PHE A N 1
ATOM 7672 C CA . PHE A 1 501 ? 31.687 -14.120 -15.193 1.00 26.49 509 PHE A CA 1
ATOM 7673 C C . PHE A 1 501 ? 31.001 -14.154 -13.828 1.00 28.54 509 PHE A C 1
ATOM 7674 O O . PHE A 1 501 ? 31.208 -13.274 -12.971 1.00 28.40 509 PHE A O 1
ATOM 7691 N N . LEU A 1 502 ? 30.184 -15.179 -13.629 1.00 24.15 510 LEU A N 1
ATOM 7692 C CA . LEU A 1 502 ? 29.452 -15.329 -12.366 1.00 24.61 510 LEU A CA 1
ATOM 7693 C C . LEU A 1 502 ? 30.397 -15.515 -11.174 1.00 28.27 510 LEU A C 1
ATOM 7694 O O . LEU A 1 502 ? 30.153 -14.978 -10.108 1.00 23.98 510 LEU A O 1
ATOM 7710 N N . ALA A 1 503 ? 31.477 -16.262 -11.364 1.00 28.15 511 ALA A N 1
ATOM 7711 C CA . ALA A 1 503 ? 32.413 -16.520 -10.283 1.00 26.73 511 ALA A CA 1
ATOM 7712 C C . ALA A 1 503 ? 33.083 -15.212 -9.851 1.00 28.56 511 ALA A C 1
ATOM 7713 O O . ALA A 1 503 ? 33.253 -14.957 -8.651 1.00 34.47 511 ALA A O 1
ATOM 7720 N N . GLN A 1 504 ? 33.430 -14.369 -10.821 1.00 25.75 512 GLN A N 1
ATOM 7721 C CA . GLN A 1 504 ? 34.041 -13.073 -10.515 1.00 30.59 512 GLN A CA 1
ATOM 7722 C C . GLN A 1 504 ? 33.063 -12.116 -9.830 1.00 32.38 512 GLN A C 1
ATOM 7723 O O . GLN A 1 504 ? 33.436 -11.403 -8.895 1.00 27.43 512 GLN A O 1
ATOM 7737 N N . GLN A 1 505 ? 31.822 -12.083 -10.296 1.00 27.60 513 GLN A N 1
ATOM 7738 C CA . GLN A 1 505 ? 30.783 -11.327 -9.607 1.00 24.55 513 GLN A CA 1
ATOM 7739 C C . GLN A 1 505 ? 30.659 -11.782 -8.166 1.00 29.51 513 GLN A C 1
ATOM 7740 O O . GLN A 1 505 ? 30.574 -10.960 -7.254 1.00 29.31 513 GLN A O 1
ATOM 7754 N N . HIS A 1 506 ? 30.673 -13.090 -7.945 1.00 30.22 514 HIS A N 1
ATOM 7755 C CA . HIS A 1 506 ? 30.470 -13.594 -6.592 1.00 28.55 514 HIS A CA 1
ATOM 7756 C C . HIS A 1 506 ? 31.667 -13.259 -5.682 1.00 35.85 514 HIS A C 1
ATOM 7757 O O . HIS A 1 506 ? 31.483 -12.886 -4.511 1.00 28.33 514 HIS A O 1
ATOM 7771 N N . GLN A 1 507 ? 32.881 -13.392 -6.218 1.00 27.81 515 GLN A N 1
ATOM 7772 C CA . GLN A 1 507 ? 34.091 -12.940 -5.519 1.00 34.85 515 GLN A CA 1
ATOM 7773 C C . GLN A 1 507 ? 34.051 -11.449 -5.156 1.00 34.14 515 GLN A C 1
ATOM 7774 O O . GLN A 1 507 ? 34.375 -11.052 -4.036 1.00 31.22 515 GLN A O 1
ATOM 7788 N N . ASN A 1 508 ? 33.676 -10.617 -6.112 1.00 31.23 516 ASN A N 1
ATOM 7789 C CA . ASN A 1 508 ? 33.763 -9.186 -5.916 1.00 34.42 516 ASN A CA 1
ATOM 7790 C C . ASN A 1 508 ? 32.547 -8.571 -5.225 1.00 31.65 516 ASN A C 1
ATOM 7791 O O . ASN A 1 508 ? 32.668 -7.525 -4.588 1.00 29.43 516 ASN A O 1
ATOM 7802 N N . HIS A 1 509 ? 31.388 -9.211 -5.339 1.00 24.65 517 HIS A N 1
ATOM 7803 C CA . HIS A 1 509 ? 30.169 -8.679 -4.740 1.00 35.06 517 HIS A CA 1
ATOM 7804 C C . HIS A 1 509 ? 29.359 -9.763 -4.081 1.00 32.28 517 HIS A C 1
ATOM 7805 O O . HIS A 1 509 ? 28.218 -10.024 -4.483 1.00 30.86 517 HIS A O 1
ATOM 7819 N N . PRO A 1 510 ? 29.938 -10.398 -3.046 1.00 31.12 518 PRO A N 1
ATOM 7820 C CA . PRO A 1 510 ? 29.323 -11.601 -2.473 1.00 28.44 518 PRO A CA 1
ATOM 7821 C C . PRO A 1 510 ? 27.994 -11.345 -1.767 1.00 30.37 518 PRO A C 1
ATOM 7822 O O . PRO A 1 510 ? 27.289 -12.318 -1.511 1.00 32.06 518 PRO A O 1
ATOM 7833 N N . THR A 1 511 ? 27.657 -10.094 -1.455 1.00 29.12 519 THR A N 1
ATOM 7834 C CA . THR A 1 511 ? 26.387 -9.800 -0.763 1.00 35.47 519 THR A CA 1
ATOM 7835 C C . THR A 1 511 ? 25.262 -9.403 -1.710 1.00 35.34 519 THR A C 1
ATOM 7836 O O . THR A 1 511 ? 24.180 -9.040 -1.261 1.00 32.05 519 THR A O 1
ATOM 7847 N N . HIS A 1 512 ? 25.527 -9.440 -3.012 1.00 30.28 520 HIS A N 1
ATOM 7848 C CA . HIS A 1 512 ? 24.495 -9.190 -4.024 1.00 25.22 520 HIS A CA 1
ATOM 7849 C C . HIS A 1 512 ? 23.994 -10.533 -4.558 1.00 25.74 520 HIS A C 1
ATOM 7850 O O . HIS A 1 512 ? 24.688 -11.160 -5.351 1.00 25.86 520 HIS A O 1
ATOM 7864 N N . PRO A 1 513 ? 22.827 -11.009 -4.097 1.00 26.38 521 PRO A N 1
ATOM 7865 C CA . PRO A 1 513 ? 22.413 -12.323 -4.608 1.00 24.58 521 PRO A CA 1
ATOM 7866 C C . PRO A 1 513 ? 22.092 -12.232 -6.085 1.00 23.61 521 PRO A C 1
ATOM 7867 O O . PRO A 1 513 ? 21.518 -11.226 -6.501 1.00 27.86 521 PRO A O 1
ATOM 7878 N N . MET A 1 514 ? 22.441 -13.264 -6.848 1.00 26.35 522 MET A N 1
ATOM 7879 C CA . MET A 1 514 ? 22.341 -13.223 -8.302 1.00 22.15 522 MET A CA 1
ATOM 7880 C C . MET A 1 514 ? 21.321 -14.193 -8.845 1.00 16.82 522 MET A C 1
ATOM 7881 O O . MET A 1 514 ? 21.231 -15.358 -8.406 1.00 22.74 522 MET A O 1
ATOM 7895 N N . ILE A 1 515 ? 20.566 -13.697 -9.814 1.00 22.43 523 ILE A N 1
ATOM 7896 C CA . ILE A 1 515 ? 19.822 -14.536 -10.749 1.00 18.35 523 ILE A CA 1
ATOM 7897 C C . ILE A 1 515 ? 20.408 -14.320 -12.148 1.00 20.68 523 ILE A C 1
ATOM 7898 O O . ILE A 1 515 ? 20.746 -13.199 -12.522 1.00 21.23 523 ILE A O 1
ATOM 7914 N N . VAL A 1 516 ? 20.517 -15.378 -12.936 1.00 23.58 524 VAL A N 1
ATOM 7915 C CA . VAL A 1 516 ? 20.839 -15.192 -14.343 1.00 22.73 524 VAL A CA 1
ATOM 7916 C C . VAL A 1 516 ? 19.519 -14.903 -15.053 1.00 20.70 524 VAL A C 1
ATOM 7917 O O . VAL A 1 516 ? 18.780 -15.820 -15.408 1.00 21.74 524 VAL A O 1
ATOM 7930 N N . SER A 1 517 ? 19.235 -13.618 -15.273 1.00 18.00 525 SER A N 1
ATOM 7931 C CA . SER A 1 517 ? 17.908 -13.184 -15.665 1.00 20.54 525 SER A CA 1
ATOM 7932 C C . SER A 1 517 ? 17.671 -13.328 -17.170 1.00 19.71 525 SER A C 1
ATOM 7933 O O . SER A 1 517 ? 16.539 -13.224 -17.623 1.00 22.81 525 SER A O 1
ATOM 7941 N N . GLU A 1 518 ? 18.743 -13.530 -17.938 1.00 19.65 526 GLU A N 1
ATOM 7942 C CA . GLU A 1 518 ? 18.636 -13.926 -19.346 1.00 18.52 526 GLU A CA 1
ATOM 7943 C C . GLU A 1 518 ? 19.833 -14.782 -19.714 1.00 19.98 526 GLU A C 1
ATOM 7944 O O . GLU A 1 518 ? 20.952 -14.561 -19.235 1.00 19.10 526 GLU A O 1
ATOM 7956 N N . TYR A 1 519 ? 19.571 -15.770 -20.557 1.00 19.01 527 TYR A N 1
ATOM 7957 C CA . TYR A 1 519 ? 20.602 -16.511 -21.290 1.00 19.14 527 TYR A CA 1
ATOM 7958 C C . TYR A 1 519 ? 19.891 -17.243 -22.412 1.00 18.87 527 TYR A C 1
ATOM 7959 O O . TYR A 1 519 ? 18.732 -17.629 -22.258 1.00 19.01 527 TYR A O 1
ATOM 7977 N N . GLY A 1 520 ? 20.564 -17.422 -23.534 1.00 21.20 528 GLY A N 1
ATOM 7978 C CA . GLY A 1 520 ? 19.957 -18.115 -24.655 1.00 23.87 528 GLY A CA 1
ATOM 7979 C C . GLY A 1 520 ? 20.753 -17.966 -25.937 1.00 20.96 528 GLY A C 1
ATOM 7980 O O . GLY A 1 520 ? 21.732 -17.228 -26.004 1.00 21.10 528 GLY A O 1
ATOM 7984 N N . ALA A 1 521 ? 20.301 -18.667 -26.961 1.00 17.80 529 ALA A N 1
ATOM 7985 C CA . ALA A 1 521 ? 20.992 -18.687 -28.240 1.00 15.66 529 ALA A CA 1
ATOM 7986 C C . ALA A 1 521 ? 19.945 -18.878 -29.303 1.00 18.45 529 ALA A C 1
ATOM 7987 O O . ALA A 1 521 ? 18.997 -19.625 -29.110 1.00 18.23 529 ALA A O 1
ATOM 7994 N N . GLY A 1 522 ? 20.133 -18.221 -30.435 1.00 17.36 530 GLY A N 1
ATOM 7995 C CA . GLY A 1 522 ? 19.186 -18.305 -31.519 1.00 19.10 530 GLY A CA 1
ATOM 7996 C C . GLY A 1 522 ? 19.214 -19.633 -32.259 1.00 20.45 530 GLY A C 1
ATOM 7997 O O . GLY A 1 522 ? 20.259 -20.287 -32.360 1.00 20.94 530 GLY A O 1
ATOM 8001 N N . SER A 1 523 ? 18.066 -20.026 -32.785 1.00 16.58 531 SER A N 1
ATOM 8002 C CA . SER A 1 523 ? 17.996 -21.237 -33.620 1.00 19.50 531 SER A CA 1
ATOM 8003 C C . SER A 1 523 ? 16.883 -21.139 -34.634 1.00 19.10 531 SER A C 1
ATOM 8004 O O . SER A 1 523 ? 15.923 -20.382 -34.468 1.00 16.72 531 SER A O 1
ATOM 8012 N N . ASP A 1 524 ? 17.043 -21.932 -35.688 1.00 17.86 532 ASP A N 1
ATOM 8013 C CA . ASP A 1 524 ? 16.239 -21.894 -36.891 1.00 16.53 532 ASP A CA 1
ATOM 8014 C C . ASP A 1 524 ? 16.073 -23.353 -37.344 1.00 17.32 532 ASP A C 1
ATOM 8015 O O . ASP A 1 524 ? 17.060 -24.030 -37.644 1.00 16.56 532 ASP A O 1
ATOM 8024 N N . LYS A 1 525 ? 14.831 -23.824 -37.380 1.00 13.65 533 LYS A N 1
ATOM 8025 C CA . LYS A 1 525 ? 14.510 -25.194 -37.765 1.00 16.17 533 LYS A CA 1
ATOM 8026 C C . LYS A 1 525 ? 15.118 -25.612 -39.110 1.00 17.39 533 LYS A C 1
ATOM 8027 O O . LYS A 1 525 ? 15.354 -26.809 -39.368 1.00 16.69 533 LYS A O 1
ATOM 8046 N N . ARG A 1 526 ? 15.345 -24.633 -39.968 1.00 17.12 534 ARG A N 1
ATOM 8047 C CA . ARG A 1 526 ? 15.841 -24.907 -41.318 1.00 17.39 534 ARG A CA 1
ATOM 8048 C C . ARG A 1 526 ? 17.323 -25.250 -41.359 1.00 16.00 534 ARG A C 1
ATOM 8049 O O . ARG A 1 526 ? 17.823 -25.689 -42.397 1.00 16.04 534 ARG A O 1
ATOM 8070 N N . LEU A 1 527 ? 18.029 -25.032 -40.250 1.00 16.31 535 LEU A N 1
ATOM 8071 C CA . LEU A 1 527 ? 19.489 -25.093 -40.242 1.00 17.64 535 LEU A CA 1
ATOM 8072 C C . LEU A 1 527 ? 20.004 -26.153 -39.295 1.00 20.23 535 LEU A C 1
ATOM 8073 O O . LEU A 1 527 ? 19.647 -26.178 -38.108 1.00 17.61 535 LEU A O 1
ATOM 8089 N N . HIS A 1 528 ? 20.883 -27.007 -39.820 1.00 17.74 536 HIS A N 1
ATOM 8090 C CA . HIS A 1 528 ? 21.520 -28.065 -39.027 1.00 20.93 536 HIS A CA 1
ATOM 8091 C C . HIS A 1 528 ? 22.985 -28.194 -39.365 1.00 20.32 536 HIS A C 1
ATOM 8092 O O . HIS A 1 528 ? 23.368 -27.955 -40.477 1.00 18.51 536 HIS A O 1
ATOM 8107 N N . SER A 1 529 ? 23.802 -28.519 -38.366 1.00 18.47 537 SER A N 1
ATOM 8108 C CA . SER A 1 529 ? 25.239 -28.579 -38.561 1.00 27.03 537 SER A CA 1
ATOM 8109 C C . SER A 1 529 ? 25.865 -29.739 -37.811 1.00 24.56 537 SER A C 1
ATOM 8110 O O . SER A 1 529 ? 25.464 -30.049 -36.695 1.00 21.11 537 SER A O 1
ATOM 8118 N N . LEU A 1 530 ? 26.847 -30.379 -38.436 1.00 21.17 538 LEU A N 1
ATOM 8119 C CA . LEU A 1 530 ? 27.669 -31.367 -37.743 1.00 25.21 538 LEU A CA 1
ATOM 8120 C C . LEU A 1 530 ? 28.787 -30.684 -36.958 1.00 26.11 538 LEU A C 1
ATOM 8121 O O . LEU A 1 530 ? 29.409 -31.293 -36.085 1.00 32.48 538 LEU A O 1
ATOM 8137 N N . HIS A 1 531 ? 29.015 -29.413 -37.269 1.00 30.34 539 HIS A N 1
ATOM 8138 C CA . HIS A 1 531 ? 30.044 -28.611 -36.605 1.00 31.84 539 HIS A CA 1
ATOM 8139 C C . HIS A 1 531 ? 29.449 -27.272 -36.178 1.00 24.84 539 HIS A C 1
ATOM 8140 O O . HIS A 1 531 ? 29.817 -26.220 -36.693 1.00 27.88 539 HIS A O 1
ATOM 8154 N N . PRO A 1 532 ? 28.502 -27.318 -35.243 1.00 26.02 540 PRO A N 1
ATOM 8155 C CA . PRO A 1 532 ? 27.744 -26.106 -34.927 1.00 25.40 540 PRO A CA 1
ATOM 8156 C C . PRO A 1 532 ? 28.617 -25.038 -34.304 1.00 22.83 540 PRO A C 1
ATOM 8157 O O . PRO A 1 532 ? 29.512 -25.319 -33.490 1.00 23.30 540 PRO A O 1
ATOM 8168 N N . ARG A 1 533 ? 28.327 -23.809 -34.697 1.00 22.94 541 ARG A N 1
ATOM 8169 C CA . ARG A 1 533 ? 29.088 -22.637 -34.298 1.00 27.09 541 ARG A CA 1
ATOM 8170 C C . ARG A 1 533 ? 28.113 -21.512 -33.971 1.00 24.39 541 ARG A C 1
ATOM 8171 O O . ARG A 1 533 ? 27.035 -21.441 -34.549 1.00 20.17 541 ARG A O 1
ATOM 8192 N N . ALA A 1 534 ? 28.497 -20.597 -33.092 1.00 23.50 542 ALA A N 1
ATOM 8193 C CA . ALA A 1 534 ? 27.627 -19.481 -32.789 1.00 19.47 542 ALA A CA 1
ATOM 8194 C C . ALA A 1 534 ? 27.379 -18.634 -34.028 1.00 23.09 542 ALA A C 1
ATOM 8195 O O . ALA A 1 534 ? 28.296 -18.343 -34.802 1.00 22.81 542 ALA A O 1
ATOM 8202 N N . PHE A 1 535 ? 26.114 -18.262 -34.202 1.00 20.56 543 PHE A N 1
ATOM 8203 C CA . PHE A 1 535 ? 25.604 -17.458 -35.315 1.00 20.15 543 PHE A CA 1
ATOM 8204 C C . PHE A 1 535 ? 25.552 -18.166 -36.672 1.00 17.69 543 PHE A C 1
ATOM 8205 O O . PHE A 1 535 ? 25.338 -17.509 -37.694 1.00 21.83 543 PHE A O 1
ATOM 8222 N N . ASP A 1 536 ? 25.659 -19.492 -36.672 1.00 20.91 544 ASP A N 1
ATOM 8223 C CA . ASP A 1 536 ? 25.195 -20.264 -37.827 1.00 22.52 544 ASP A CA 1
ATOM 8224 C C . ASP A 1 536 ? 23.682 -20.510 -37.721 1.00 22.92 544 ASP A C 1
ATOM 8225 O O . ASP A 1 536 ? 23.024 -20.871 -38.709 1.00 20.57 544 ASP A O 1
ATOM 8234 N N . PHE A 1 537 ? 23.134 -20.248 -36.538 1.00 19.46 545 PHE A N 1
ATOM 8235 C CA . PHE A 1 537 ? 21.707 -20.388 -36.235 1.00 17.19 545 PHE A CA 1
ATOM 8236 C C . PHE A 1 537 ? 21.178 -21.820 -36.377 1.00 18.62 545 PHE A C 1
ATOM 8237 O O . PHE A 1 537 ? 19.972 -22.052 -36.413 1.00 18.66 545 PHE A O 1
ATOM 8254 N N . SER A 1 538 ? 22.079 -22.788 -36.315 1.00 17.79 546 SER A N 1
ATOM 8255 C CA . SER A 1 538 ? 21.682 -24.192 -36.331 1.00 18.01 546 SER A CA 1
ATOM 8256 C C . SER A 1 538 ? 20.932 -24.569 -35.070 1.00 20.56 546 SER A C 1
ATOM 8257 O O . SER A 1 538 ? 21.167 -24.013 -33.992 1.00 19.64 546 SER A O 1
ATOM 8265 N N . ILE A 1 539 ? 20.007 -25.504 -35.217 1.00 16.60 547 ILE A N 1
ATOM 8266 C CA . ILE A 1 539 ? 19.333 -26.092 -34.086 1.00 16.15 547 ILE A CA 1
ATOM 8267 C C . ILE A 1 539 ? 20.383 -26.632 -33.112 1.00 20.53 547 ILE A C 1
ATOM 8268 O O . ILE A 1 539 ? 20.254 -26.521 -31.882 1.00 17.25 547 ILE A O 1
ATOM 8284 N N . GLU A 1 540 ? 21.461 -27.181 -33.651 1.00 18.99 548 GLU A N 1
ATOM 8285 C CA . GLU A 1 540 ? 22.418 -27.875 -32.794 1.00 20.13 548 GLU A CA 1
ATOM 8286 C C . GLU A 1 540 ? 23.248 -26.943 -31.922 1.00 17.57 548 GLU A C 1
ATOM 8287 O O . GLU A 1 540 ? 23.640 -27.333 -30.811 1.00 19.19 548 GLU A O 1
ATOM 8299 N N . TYR A 1 541 ? 23.545 -25.742 -32.402 1.00 16.36 549 TYR A N 1
ATOM 8300 C CA . TYR A 1 541 ? 24.360 -24.856 -31.587 1.00 17.76 549 TYR A CA 1
ATOM 8301 C C . TYR A 1 541 ? 23.568 -24.368 -30.368 1.00 22.84 549 TYR A C 1
ATOM 8302 O O . TYR A 1 541 ? 24.115 -24.325 -29.256 1.00 18.81 549 TYR A O 1
ATOM 8320 N N . GLN A 1 542 ? 22.295 -24.014 -30.543 1.00 20.63 550 GLN A N 1
ATOM 8321 C CA . GLN A 1 542 ? 21.487 -23.651 -29.376 1.00 19.84 550 GLN A CA 1
ATOM 8322 C C . GLN A 1 542 ? 21.487 -24.792 -28.340 1.00 18.53 550 GLN A C 1
ATOM 8323 O O . GLN A 1 542 ? 21.622 -24.561 -27.132 1.00 19.02 550 GLN A O 1
ATOM 8337 N N . GLN A 1 543 ? 21.397 -26.032 -28.805 1.00 18.85 551 GLN A N 1
ATOM 8338 C CA . GLN A 1 543 ? 21.483 -27.168 -27.890 1.00 21.47 551 GLN A CA 1
ATOM 8339 C C . GLN A 1 543 ? 22.812 -27.215 -27.145 1.00 19.81 551 GLN A C 1
ATOM 8340 O O . GLN A 1 543 ? 22.850 -27.406 -25.922 1.00 21.67 551 GLN A O 1
ATOM 8354 N N . LYS A 1 544 ? 23.902 -27.043 -27.879 1.00 19.67 552 LYS A N 1
ATOM 8355 C CA . LYS A 1 544 ? 25.226 -26.999 -27.278 1.00 20.27 552 LYS A CA 1
ATOM 8356 C C . LYS A 1 544 ? 25.305 -25.932 -26.172 1.00 19.52 552 LYS A C 1
ATOM 8357 O O . LYS A 1 544 ? 25.783 -26.183 -25.082 1.00 19.94 552 LYS A O 1
ATOM 8376 N N . TYR A 1 545 ? 24.819 -24.745 -26.491 1.00 19.78 553 TYR A N 1
ATOM 8377 C CA . TYR A 1 545 ? 24.820 -23.631 -25.564 1.00 18.99 553 TYR A CA 1
ATOM 8378 C C . TYR A 1 545 ? 24.007 -23.954 -24.322 1.00 21.33 553 TYR A C 1
ATOM 8379 O O . TYR A 1 545 ? 24.503 -23.798 -23.195 1.00 19.52 553 TYR A O 1
ATOM 8397 N N . LEU A 1 546 ? 22.777 -24.435 -24.499 1.00 19.35 554 LEU A N 1
ATOM 8398 C CA . LEU A 1 546 ? 21.904 -24.641 -23.356 1.00 18.84 554 LEU A CA 1
ATOM 8399 C C . LEU A 1 546 ? 22.367 -25.843 -22.532 1.00 21.07 554 LEU A C 1
ATOM 8400 O O . LEU A 1 546 ? 22.205 -25.865 -21.312 1.00 20.11 554 LEU A O 1
ATOM 8416 N N . GLU A 1 547 ? 22.998 -26.817 -23.186 1.00 21.70 555 GLU A N 1
ATOM 8417 C CA . GLU A 1 547 ? 23.507 -27.988 -22.490 1.00 18.12 555 GLU A CA 1
ATOM 8418 C C . GLU A 1 547 ? 24.711 -27.657 -21.597 1.00 18.78 555 GLU A C 1
ATOM 8419 O O . GLU A 1 547 ? 25.009 -28.396 -20.658 1.00 22.78 555 GLU A O 1
ATOM 8431 N N . HIS A 1 548 ? 25.397 -26.573 -21.932 1.00 19.90 556 HIS A N 1
ATOM 8432 C CA . HIS A 1 548 ? 26.473 -26.038 -21.109 1.00 23.71 556 HIS A CA 1
ATOM 8433 C C . HIS A 1 548 ? 25.909 -25.207 -19.947 1.00 24.12 556 HIS A C 1
ATOM 8434 O O . HIS A 1 548 ? 26.301 -25.376 -18.790 1.00 24.56 556 HIS A O 1
ATOM 8448 N N . TYR A 1 549 ? 24.978 -24.315 -20.256 1.00 20.61 557 TYR A N 1
ATOM 8449 C CA . TYR A 1 549 ? 24.452 -23.398 -19.252 1.00 19.21 557 TYR A CA 1
ATOM 8450 C C . TYR A 1 549 ? 23.648 -24.057 -18.152 1.00 20.96 557 TYR A C 1
ATOM 8451 O O . TYR A 1 549 ? 23.814 -23.673 -16.979 1.00 21.69 557 TYR A O 1
ATOM 8469 N N . LEU A 1 550 ? 22.802 -25.040 -18.475 1.00 18.74 558 LEU A N 1
ATOM 8470 C CA . LEU A 1 550 ? 21.816 -25.495 -17.483 1.00 22.92 558 LEU A CA 1
ATOM 8471 C C . LEU A 1 550 ? 22.490 -26.164 -16.278 1.00 24.14 558 LEU A C 1
ATOM 8472 O O . LEU A 1 550 ? 22.103 -25.899 -15.138 1.00 20.59 558 LEU A O 1
ATOM 8488 N N . PRO A 1 551 ? 23.509 -27.011 -16.517 1.00 24.92 559 PRO A N 1
ATOM 8489 C CA . PRO A 1 551 ? 24.191 -27.610 -15.352 1.00 25.25 559 PRO A CA 1
ATOM 8490 C C . PRO A 1 551 ? 24.921 -26.579 -14.469 1.00 24.26 559 PRO A C 1
ATOM 8491 O O . PRO A 1 551 ? 24.979 -26.765 -13.252 1.00 22.94 559 PRO A O 1
ATOM 8502 N N . VAL A 1 552 ? 25.460 -25.515 -15.061 1.00 24.31 560 VAL A N 1
ATOM 8503 C CA . VAL A 1 552 ? 26.082 -24.470 -14.259 1.00 24.35 560 VAL A CA 1
ATOM 8504 C C . VAL A 1 552 ? 25.017 -23.856 -13.354 1.00 25.80 560 VAL A C 1
ATOM 8505 O O . VAL A 1 552 ? 25.240 -23.685 -12.161 1.00 25.23 560 VAL A O 1
ATOM 8518 N N . LEU A 1 553 ? 23.844 -23.565 -13.901 1.00 24.88 561 LEU A N 1
ATOM 8519 C CA . LEU A 1 553 ? 22.764 -23.007 -13.093 1.00 23.19 561 LEU A CA 1
ATOM 8520 C C . LEU A 1 553 ? 22.364 -23.966 -11.965 1.00 25.34 561 LEU A C 1
ATOM 8521 O O . LEU A 1 553 ? 22.167 -23.549 -10.823 1.00 23.42 561 LEU A O 1
ATOM 8537 N N . GLU A 1 554 ? 22.211 -25.241 -12.301 1.00 21.68 562 GLU A N 1
ATOM 8538 C CA . GLU A 1 554 ? 21.771 -26.247 -11.326 1.00 24.25 562 GLU A CA 1
ATOM 8539 C C . GLU A 1 554 ? 22.757 -26.516 -10.185 1.00 22.25 562 GLU A C 1
ATOM 8540 O O . GLU A 1 554 ? 22.336 -26.759 -9.045 1.00 25.65 562 GLU A O 1
ATOM 8552 N N . ASP A 1 555 ? 24.053 -26.471 -10.494 1.00 24.86 563 ASP A N 1
ATOM 8553 C CA . ASP A 1 555 ? 25.084 -26.999 -9.609 1.00 31.89 563 ASP A CA 1
ATOM 8554 C C . ASP A 1 555 ? 25.846 -25.914 -8.836 1.00 32.23 563 ASP A C 1
ATOM 8555 O O . ASP A 1 555 ? 26.621 -26.234 -7.952 1.00 32.14 563 ASP A O 1
ATOM 8564 N N . THR A 1 556 ? 25.617 -24.642 -9.155 1.00 29.66 564 THR A N 1
ATOM 8565 C CA . THR A 1 556 ? 26.339 -23.538 -8.492 1.00 32.02 564 THR A CA 1
ATOM 8566 C C . THR A 1 556 ? 25.499 -22.916 -7.373 1.00 31.77 564 THR A C 1
ATOM 8567 O O . THR A 1 556 ? 24.469 -22.297 -7.641 1.00 26.34 564 THR A O 1
ATOM 8578 N N . PRO A 1 557 ? 25.937 -23.068 -6.110 1.00 29.90 565 PRO A N 1
ATOM 8579 C CA . PRO A 1 557 ? 25.015 -22.720 -5.020 1.00 34.75 565 PRO A CA 1
ATOM 8580 C C . PRO A 1 557 ? 24.673 -21.235 -4.957 1.00 31.77 565 PRO A C 1
ATOM 8581 O O . PRO A 1 557 ? 23.546 -20.902 -4.579 1.00 32.07 565 PRO A O 1
ATOM 8592 N N . TYR A 1 558 ? 25.611 -20.367 -5.335 1.00 23.78 566 TYR A N 1
ATOM 8593 C CA . TYR A 1 558 ? 25.396 -18.922 -5.234 1.00 26.21 566 TYR A CA 1
ATOM 8594 C C . TYR A 1 558 ? 24.655 -18.349 -6.429 1.00 26.72 566 TYR A C 1
ATOM 8595 O O . TYR A 1 558 ? 24.458 -17.145 -6.520 1.00 31.90 566 TYR A O 1
ATOM 8613 N N . ILE A 1 559 ? 24.267 -19.218 -7.359 1.00 27.86 567 ILE A N 1
ATOM 8614 C CA . ILE A 1 559 ? 23.343 -18.838 -8.423 1.00 23.33 567 ILE A CA 1
ATOM 8615 C C . ILE A 1 559 ? 21.941 -19.158 -7.903 1.00 24.39 567 ILE A C 1
ATOM 8616 O O . ILE A 1 559 ? 21.580 -20.335 -7.746 1.00 25.27 567 ILE A O 1
ATOM 8632 N N . CYS A 1 560 ? 21.148 -18.132 -7.628 1.00 22.46 568 CYS A N 1
ATOM 8633 C CA . CYS A 1 560 ? 19.820 -18.374 -7.060 1.00 22.74 568 CYS A CA 1
ATOM 8634 C C . CYS A 1 560 ? 18.985 -19.172 -8.041 1.00 23.44 568 CYS A C 1
ATOM 8635 O O . CYS A 1 560 ? 18.234 -20.088 -7.663 1.00 23.97 568 CYS A O 1
ATOM 8643 N N . GLY A 1 561 ? 19.148 -18.829 -9.313 1.00 23.81 569 GLY A N 1
ATOM 8644 C CA . GLY A 1 561 ? 18.488 -19.545 -10.395 1.00 25.42 569 GLY A CA 1
ATOM 8645 C C . GLY A 1 561 ? 18.738 -18.806 -11.696 1.00 22.71 569 GLY A C 1
ATOM 8646 O O . GLY A 1 561 ? 19.561 -17.903 -11.753 1.00 20.57 569 GLY A O 1
ATOM 8650 N N . GLY A 1 562 ? 18.005 -19.190 -12.729 1.00 23.30 570 GLY A N 1
ATOM 8651 C CA . GLY A 1 562 ? 18.104 -18.551 -14.016 1.00 20.70 570 GLY A CA 1
ATOM 8652 C C . GLY A 1 562 ? 16.737 -18.472 -14.659 1.00 16.53 570 GLY A C 1
ATOM 8653 O O . GLY A 1 562 ? 15.835 -19.211 -14.287 1.00 20.06 570 GLY A O 1
ATOM 8657 N N . THR A 1 563 ? 16.580 -17.553 -15.606 1.00 21.20 571 THR A N 1
ATOM 8658 C CA . THR A 1 563 ? 15.344 -17.442 -16.387 1.00 15.03 571 THR A CA 1
ATOM 8659 C C . THR A 1 563 ? 15.743 -17.398 -17.849 1.00 17.27 571 THR A C 1
ATOM 8660 O O . THR A 1 563 ? 16.260 -16.389 -18.346 1.00 18.91 571 THR A O 1
ATOM 8671 N N . HIS A 1 564 ? 15.512 -18.526 -18.521 1.00 18.02 572 HIS A N 1
ATOM 8672 C CA . HIS A 1 564 ? 15.884 -18.692 -19.926 1.00 16.28 572 HIS A CA 1
ATOM 8673 C C . HIS A 1 564 ? 15.255 -17.656 -20.850 1.00 18.85 572 HIS A C 1
ATOM 8674 O O . HIS A 1 564 ? 14.061 -17.435 -20.796 1.00 17.40 572 HIS A O 1
ATOM 8688 N N . TRP A 1 565 ? 16.051 -17.079 -21.744 1.00 14.97 573 TRP A N 1
ATOM 8689 C CA . TRP A 1 565 ? 15.579 -16.087 -22.688 1.00 17.59 573 TRP A CA 1
ATOM 8690 C C . TRP A 1 565 ? 15.530 -16.721 -24.078 1.00 17.80 573 TRP A C 1
ATOM 8691 O O . TRP A 1 565 ? 16.582 -17.000 -24.624 1.00 18.40 573 TRP A O 1
ATOM 8712 N N . ASN A 1 566 ? 14.373 -16.964 -24.671 1.00 16.73 574 ASN A N 1
ATOM 8713 C CA . ASN A 1 566 ? 13.035 -16.721 -24.149 1.00 17.74 574 ASN A CA 1
ATOM 8714 C C . ASN A 1 566 ? 12.260 -18.030 -24.269 1.00 18.76 574 ASN A C 1
ATOM 8715 O O . ASN A 1 566 ? 12.711 -18.959 -24.957 1.00 18.78 574 ASN A O 1
ATOM 8726 N N . PHE A 1 567 ? 11.109 -18.147 -23.616 1.00 16.80 575 PHE A N 1
ATOM 8727 C CA . PHE A 1 567 ? 10.300 -19.355 -23.820 1.00 18.73 575 PHE A CA 1
ATOM 8728 C C . PHE A 1 567 ? 9.893 -19.485 -25.283 1.00 16.11 575 PHE A C 1
ATOM 8729 O O . PHE A 1 567 ? 9.889 -20.591 -25.835 1.00 17.33 575 PHE A O 1
ATOM 8746 N N . ILE A 1 568 ? 9.576 -18.362 -25.913 1.00 18.40 576 ILE A N 1
ATOM 8747 C CA . ILE A 1 568 ? 9.089 -18.373 -27.289 1.00 15.15 576 ILE A CA 1
ATOM 8748 C C . ILE A 1 568 ? 10.012 -17.630 -28.237 1.00 15.17 576 ILE A C 1
ATOM 8749 O O . ILE A 1 568 ? 10.766 -16.741 -27.823 1.00 15.24 576 ILE A O 1
ATOM 8765 N N . ASP A 1 569 ? 9.941 -18.004 -29.509 1.00 14.26 577 ASP A N 1
ATOM 8766 C CA . ASP A 1 569 ? 10.369 -17.118 -30.607 1.00 16.03 577 ASP A CA 1
ATOM 8767 C C . ASP A 1 569 ? 9.376 -15.982 -30.667 1.00 16.92 577 ASP A C 1
ATOM 8768 O O . ASP A 1 569 ? 8.176 -16.237 -30.812 1.00 16.65 577 ASP A O 1
ATOM 8777 N N . PHE A 1 570 ? 9.849 -14.740 -30.563 1.00 15.93 578 PHE A N 1
ATOM 8778 C CA . PHE A 1 570 ? 8.951 -13.611 -30.420 1.00 14.78 578 PHE A CA 1
ATOM 8779 C C . PHE A 1 570 ? 9.223 -12.449 -31.382 1.00 13.99 578 PHE A C 1
ATOM 8780 O O . PHE A 1 570 ? 10.286 -12.349 -31.999 1.00 14.16 578 PHE A O 1
ATOM 8797 N N . SER A 1 571 ? 8.233 -11.570 -31.506 1.00 16.22 579 SER A N 1
ATOM 8798 C CA . SER A 1 571 ? 8.327 -10.425 -32.386 1.00 18.08 579 SER A CA 1
ATOM 8799 C C . SER A 1 571 ? 9.328 -9.363 -31.922 1.00 21.54 579 SER A C 1
ATOM 8800 O O . SER A 1 571 ? 9.207 -8.789 -30.847 1.00 17.16 579 SER A O 1
ATOM 8808 N N . SER A 1 572 ? 10.294 -9.074 -32.781 1.00 17.49 580 SER A N 1
ATOM 8809 C CA . SER A 1 572 ? 11.151 -7.924 -32.591 1.00 16.43 580 SER A CA 1
ATOM 8810 C C . SER A 1 572 ? 11.444 -7.391 -33.982 1.00 18.50 580 SER A C 1
ATOM 8811 O O . SER A 1 572 ? 12.349 -7.858 -34.664 1.00 18.58 580 SER A O 1
ATOM 8819 N N . ALA A 1 573 ? 10.644 -6.422 -34.394 1.00 16.28 581 ALA A N 1
ATOM 8820 C CA . ALA A 1 573 ? 10.669 -5.897 -35.754 1.00 18.78 581 ALA A CA 1
ATOM 8821 C C . ALA A 1 573 ? 12.042 -5.411 -36.232 1.00 20.83 581 ALA A C 1
ATOM 8822 O O . ALA A 1 573 ? 12.329 -5.510 -37.418 1.00 19.76 581 ALA A O 1
ATOM 8829 N N . LEU A 1 574 ? 12.892 -4.905 -35.347 1.00 20.53 582 LEU A N 1
ATOM 8830 C CA . LEU A 1 574 ? 14.168 -4.364 -35.816 1.00 21.20 582 LEU A CA 1
ATOM 8831 C C . LEU A 1 574 ? 15.197 -5.464 -36.134 1.00 19.31 582 LEU A C 1
ATOM 8832 O O . LEU A 1 574 ? 16.225 -5.185 -36.742 1.00 25.61 582 LEU A O 1
ATOM 8848 N N . ARG A 1 575 ? 14.915 -6.716 -35.782 1.00 17.65 583 ARG A N 1
ATOM 8849 C CA . ARG A 1 575 ? 15.886 -7.784 -35.983 1.00 22.00 583 ARG A CA 1
ATOM 8850 C C . ARG A 1 575 ? 15.909 -8.262 -37.424 1.00 15.80 583 ARG A C 1
ATOM 8851 O O . ARG A 1 575 ? 14.877 -8.332 -38.108 1.00 16.10 583 ARG A O 1
ATOM 8872 N N . ASP A 1 576 ? 17.126 -8.548 -37.873 1.00 18.37 584 ASP A N 1
ATOM 8873 C CA . ASP A 1 576 ? 17.352 -9.294 -39.104 1.00 20.01 584 ASP A CA 1
ATOM 8874 C C . ASP A 1 576 ? 17.778 -10.724 -38.686 1.00 22.12 584 ASP A C 1
ATOM 8875 O O . ASP A 1 576 ? 16.972 -11.504 -38.155 1.00 18.64 584 ASP A O 1
ATOM 8884 N N . GLU A 1 577 ? 19.054 -11.052 -38.872 1.00 18.41 585 GLU A N 1
ATOM 8885 C CA . GLU A 1 577 ? 19.581 -12.393 -38.591 1.00 18.30 585 GLU A CA 1
ATOM 8886 C C . GLU A 1 577 ? 18.805 -13.482 -39.370 1.00 14.84 585 GLU A C 1
ATOM 8887 O O . GLU A 1 577 ? 18.359 -13.222 -40.491 1.00 17.91 585 GLU A O 1
ATOM 8899 N N . SER A 1 578 ? 18.698 -14.704 -38.870 1.00 17.21 586 SER A N 1
ATOM 8900 C CA . SER A 1 578 ? 18.273 -15.779 -39.779 1.00 17.48 586 SER A CA 1
ATOM 8901 C C . SER A 1 578 ? 16.769 -15.733 -40.034 1.00 20.38 586 SER A C 1
ATOM 8902 O O . SER A 1 578 ? 16.304 -16.160 -41.087 1.00 18.90 586 SER A O 1
ATOM 8910 N N . MET A 1 579 ? 16.015 -15.188 -39.082 1.00 21.02 587 MET A N 1
ATOM 8911 C CA . MET A 1 579 ? 14.568 -15.071 -39.219 1.00 16.59 587 MET A CA 1
ATOM 8912 C C . MET A 1 579 ? 14.163 -13.625 -38.979 1.00 20.52 587 MET A C 1
ATOM 8913 O O . MET A 1 579 ? 13.770 -13.268 -37.857 1.00 19.52 587 MET A O 1
ATOM 8927 N N . PRO A 1 580 ? 14.263 -12.778 -40.023 1.00 17.61 588 PRO A N 1
ATOM 8928 C CA . PRO A 1 580 ? 13.994 -11.345 -39.818 1.00 17.60 588 PRO A CA 1
ATOM 8929 C C . PRO A 1 580 ? 12.601 -11.054 -39.219 1.00 17.46 588 PRO A C 1
ATOM 8930 O O . PRO A 1 580 ? 11.628 -11.747 -39.506 1.00 18.56 588 PRO A O 1
ATOM 8941 N N . ARG A 1 581 ? 12.584 -10.055 -38.343 1.00 19.06 589 ARG A N 1
ATOM 8942 C CA . ARG A 1 581 ? 11.431 -9.632 -37.544 1.00 19.83 589 ARG A CA 1
ATOM 8943 C C . ARG A 1 581 ? 11.203 -10.510 -36.295 1.00 16.62 589 ARG A C 1
ATOM 8944 O O . ARG A 1 581 ? 10.319 -10.192 -35.481 1.00 18.29 589 ARG A O 1
ATOM 8965 N N . ILE A 1 582 ? 11.976 -11.583 -36.127 1.00 15.78 590 ILE A N 1
ATOM 8966 C CA . ILE A 1 582 ? 11.794 -12.516 -35.003 1.00 18.84 590 ILE A CA 1
ATOM 8967 C C . ILE A 1 582 ? 13.065 -12.710 -34.169 1.00 21.12 590 ILE A C 1
ATOM 8968 O O . ILE A 1 582 ? 14.132 -12.908 -34.729 1.00 17.97 590 ILE A O 1
ATOM 8984 N N . ASN A 1 583 ? 12.937 -12.685 -32.836 1.00 16.11 591 ASN A N 1
ATOM 8985 C CA . ASN A 1 583 ? 13.998 -13.140 -31.950 1.00 18.14 591 ASN A CA 1
ATOM 8986 C C . ASN A 1 583 ? 13.788 -14.630 -31.789 1.00 19.34 591 ASN A C 1
ATOM 8987 O O . ASN A 1 583 ? 12.772 -15.053 -31.235 1.00 16.07 591 ASN A O 1
ATOM 8998 N N . ASN A 1 584 ? 14.722 -15.422 -32.303 1.00 14.26 592 ASN A N 1
ATOM 8999 C CA . ASN A 1 584 ? 14.505 -16.862 -32.398 1.00 18.80 592 ASN A CA 1
ATOM 9000 C C . ASN A 1 584 ? 15.256 -17.642 -31.323 1.00 15.62 592 ASN A C 1
ATOM 9001 O O . ASN A 1 584 ? 15.698 -18.766 -31.550 1.00 17.84 592 ASN A O 1
ATOM 9012 N N . LYS A 1 585 ? 15.326 -17.091 -30.116 1.00 14.05 593 LYS A N 1
ATOM 9013 C CA . LYS A 1 585 ? 15.974 -17.796 -29.008 1.00 15.23 593 LYS A CA 1
ATOM 9014 C C . LYS A 1 585 ? 14.993 -18.655 -28.186 1.00 14.89 593 LYS A C 1
ATOM 9015 O O . LYS A 1 585 ? 15.327 -19.095 -27.088 1.00 17.69 593 LYS A O 1
ATOM 9034 N N . GLY A 1 586 ? 13.802 -18.897 -28.730 1.00 15.94 594 GLY A N 1
ATOM 9035 C CA . GLY A 1 586 ? 12.776 -19.661 -28.046 1.00 16.79 594 GLY A CA 1
ATOM 9036 C C . GLY A 1 586 ? 13.139 -21.088 -27.721 1.00 19.47 594 GLY A C 1
ATOM 9037 O O . GLY A 1 586 ? 14.009 -21.688 -28.382 1.00 18.54 594 GLY A O 1
ATOM 9041 N N . LEU A 1 587 ? 12.455 -21.648 -26.721 1.00 16.38 595 LEU A N 1
ATOM 9042 C CA . LEU A 1 587 ? 12.457 -23.101 -26.493 1.00 17.84 595 LEU A CA 1
ATOM 9043 C C . LEU A 1 587 ? 11.301 -23.740 -27.275 1.00 15.25 595 LEU A C 1
ATOM 9044 O O . LEU A 1 587 ? 11.247 -24.969 -27.454 1.00 17.57 595 LEU A O 1
ATOM 9060 N N . VAL A 1 588 ? 10.362 -22.897 -27.704 1.00 15.15 596 VAL A N 1
ATOM 9061 C CA . VAL A 1 588 ? 9.252 -23.301 -28.557 1.00 14.71 596 VAL A CA 1
ATOM 9062 C C . VAL A 1 588 ? 9.168 -22.305 -29.683 1.00 15.79 596 VAL A C 1
ATOM 9063 O O . VAL A 1 588 ? 9.608 -21.155 -29.532 1.00 15.83 596 VAL A O 1
ATOM 9076 N N . TYR A 1 589 ? 8.668 -22.752 -30.830 1.00 15.78 597 TYR A N 1
ATOM 9077 C CA . TYR A 1 589 ? 8.484 -21.893 -31.994 1.00 13.95 597 TYR A CA 1
ATOM 9078 C C . TYR A 1 589 ? 7.378 -20.875 -31.746 1.00 19.67 597 TYR A C 1
ATOM 9079 O O . TYR A 1 589 ? 6.638 -20.978 -30.769 1.00 17.51 597 TYR A O 1
ATOM 9097 N N . ALA A 1 590 ? 7.255 -19.907 -32.629 1.00 17.55 598 ALA A N 1
ATOM 9098 C CA . ALA A 1 590 ? 6.282 -18.844 -32.424 1.00 17.50 598 ALA A CA 1
ATOM 9099 C C . ALA A 1 590 ? 4.865 -19.439 -32.328 1.00 18.77 598 ALA A C 1
ATOM 9100 O O . ALA A 1 590 ? 4.014 -18.901 -31.613 1.00 17.08 598 ALA A O 1
ATOM 9107 N N . ASP A 1 591 ? 4.610 -20.559 -33.010 1.00 17.18 599 ASP A N 1
ATOM 9108 C CA . ASP A 1 591 ? 3.276 -21.183 -32.924 1.00 20.12 599 ASP A CA 1
ATOM 9109 C C . ASP A 1 591 ? 3.106 -22.125 -31.732 1.00 18.27 599 ASP A C 1
ATOM 9110 O O . ASP A 1 591 ? 2.103 -22.837 -31.619 1.00 20.55 599 ASP A O 1
ATOM 9119 N N . ARG A 1 592 ? 4.097 -22.110 -30.860 1.00 16.19 600 ARG A N 1
ATOM 9120 C CA . ARG A 1 592 ? 4.111 -22.834 -29.575 1.00 17.82 600 ARG A CA 1
ATOM 9121 C C . ARG A 1 592 ? 4.357 -24.347 -29.716 1.00 16.71 600 ARG A C 1
ATOM 9122 O O . ARG A 1 592 ? 4.257 -25.079 -28.731 1.00 19.13 600 ARG A O 1
ATOM 9143 N N . THR A 1 593 ? 4.697 -24.808 -30.927 1.00 16.34 601 THR A N 1
ATOM 9144 C CA . THR A 1 593 ? 5.246 -26.141 -31.093 1.00 14.11 601 THR A CA 1
ATOM 9145 C C . THR A 1 593 ? 6.622 -26.159 -30.399 1.00 16.06 601 THR A C 1
ATOM 9146 O O . THR A 1 593 ? 7.468 -25.346 -30.716 1.00 17.00 601 THR A O 1
ATOM 9157 N N . PRO A 1 594 ? 6.861 -27.103 -29.482 1.00 16.31 602 PRO A N 1
ATOM 9158 C CA . PRO A 1 594 ? 8.187 -27.091 -28.852 1.00 16.60 602 PRO A CA 1
ATOM 9159 C C . PRO A 1 594 ? 9.343 -27.459 -29.794 1.00 20.84 602 PRO A C 1
ATOM 9160 O O . PRO A 1 594 ? 9.209 -28.317 -30.666 1.00 16.97 602 PRO A O 1
ATOM 9171 N N . LYS A 1 595 ? 10.473 -26.795 -29.614 1.00 18.42 603 LYS A N 1
ATOM 9172 C CA . LYS A 1 595 ? 11.713 -27.251 -30.224 1.00 16.75 603 LYS A CA 1
ATOM 9173 C C . LYS A 1 595 ? 12.149 -28.499 -29.479 1.00 18.87 603 LYS A C 1
ATOM 9174 O O . LYS A 1 595 ? 11.670 -28.761 -28.392 1.00 16.63 603 LYS A O 1
ATOM 9193 N N . ASP A 1 596 ? 13.032 -29.296 -30.050 1.00 17.40 604 ASP A N 1
ATOM 9194 C CA . ASP A 1 596 ? 13.478 -30.503 -29.365 1.00 22.11 604 ASP A CA 1
ATOM 9195 C C . ASP A 1 596 ? 14.112 -30.191 -28.010 1.00 17.23 604 ASP A C 1
ATOM 9196 O O . ASP A 1 596 ? 13.975 -30.967 -27.048 1.00 17.53 604 ASP A O 1
ATOM 9205 N N . VAL A 1 597 ? 14.813 -29.067 -27.932 1.00 16.23 605 VAL A N 1
ATOM 9206 C CA . VAL A 1 597 ? 15.563 -28.728 -26.723 1.00 18.29 605 VAL A CA 1
ATOM 9207 C C . VAL A 1 597 ? 14.639 -28.406 -25.511 1.00 20.92 605 VAL A C 1
ATOM 9208 O O . VAL A 1 597 ? 15.075 -28.434 -24.360 1.00 20.59 605 VAL A O 1
ATOM 9221 N N . TYR A 1 598 ? 13.370 -28.111 -25.771 1.00 15.03 606 TYR A N 1
ATOM 9222 C CA . TYR A 1 598 ? 12.363 -28.045 -24.715 1.00 21.75 606 TYR A CA 1
ATOM 9223 C C . TYR A 1 598 ? 12.413 -29.290 -23.852 1.00 20.70 606 TYR A C 1
ATOM 9224 O O . TYR A 1 598 ? 12.289 -29.226 -22.637 1.00 19.69 606 TYR A O 1
ATOM 9242 N N . HIS A 1 599 ? 12.611 -30.441 -24.495 1.00 18.39 607 HIS A N 1
ATOM 9243 C CA . HIS A 1 599 ? 12.678 -31.706 -23.780 1.00 19.76 607 HIS A CA 1
ATOM 9244 C C . HIS A 1 599 ? 13.987 -32.001 -23.048 1.00 17.07 607 HIS A C 1
ATOM 9245 O O . HIS A 1 599 ? 14.023 -32.886 -22.213 1.00 20.43 607 HIS A O 1
ATOM 9259 N N . TYR A 1 600 ? 15.046 -31.267 -23.352 1.00 17.90 608 TYR A N 1
ATOM 9260 C CA . TYR A 1 600 ? 16.232 -31.274 -22.505 1.00 20.83 608 TYR A CA 1
ATOM 9261 C C . TYR A 1 600 ? 15.895 -30.705 -21.146 1.00 21.14 608 TYR A C 1
ATOM 9262 O O . TYR A 1 600 ? 16.222 -31.296 -20.113 1.00 20.73 608 TYR A O 1
ATOM 9280 N N . TYR A 1 601 ? 15.242 -29.551 -21.151 1.00 21.20 609 TYR A N 1
ATOM 9281 C CA . TYR A 1 601 ? 14.778 -28.956 -19.916 1.00 17.33 609 TYR A CA 1
ATOM 9282 C C . TYR A 1 601 ? 13.814 -29.897 -19.232 1.00 20.12 609 TYR A C 1
ATOM 9283 O O . TYR A 1 601 ? 13.939 -30.151 -18.033 1.00 20.88 609 TYR A O 1
ATOM 9301 N N . GLN A 1 602 ? 12.825 -30.395 -19.965 1.00 16.13 610 GLN A N 1
ATOM 9302 C CA . GLN A 1 602 ? 11.856 -31.288 -19.325 1.00 20.73 610 GLN A CA 1
ATOM 9303 C C . GLN A 1 602 ? 12.546 -32.502 -18.681 1.00 22.19 610 GLN A C 1
ATOM 9304 O O . GLN A 1 602 ? 12.162 -32.939 -17.598 1.00 19.25 610 GLN A O 1
ATOM 9318 N N . ALA A 1 603 ? 13.576 -33.035 -19.328 1.00 24.31 611 ALA A N 1
ATOM 9319 C CA . ALA A 1 603 ? 14.290 -34.190 -18.772 1.00 21.28 611 ALA A CA 1
ATOM 9320 C C . ALA A 1 603 ? 15.006 -33.803 -17.496 1.00 25.03 611 ALA A C 1
ATOM 9321 O O . ALA A 1 603 ? 14.969 -34.532 -16.507 1.00 22.44 611 ALA A O 1
ATOM 9328 N N . ALA A 1 604 ? 15.658 -32.642 -17.518 1.00 21.27 612 ALA A N 1
ATOM 9329 C CA . ALA A 1 604 ? 16.407 -32.148 -16.365 1.00 24.25 612 ALA A CA 1
ATOM 9330 C C . ALA A 1 604 ? 15.520 -31.736 -15.203 1.00 26.82 612 ALA A C 1
ATOM 9331 O O . ALA A 1 604 ? 15.929 -31.823 -14.045 1.00 27.65 612 ALA A O 1
ATOM 9338 N N . TRP A 1 605 ? 14.304 -31.287 -15.493 1.00 22.74 613 TRP A N 1
ATOM 9339 C CA . TRP A 1 605 ? 13.490 -30.634 -14.465 1.00 22.88 613 TRP A CA 1
ATOM 9340 C C . TRP A 1 605 ? 12.309 -31.468 -13.979 1.00 25.27 613 TRP A C 1
ATOM 9341 O O . TRP A 1 605 ? 11.705 -31.124 -12.980 1.00 26.60 613 TRP A O 1
ATOM 9362 N N . ARG A 1 606 ? 11.978 -32.549 -14.681 1.00 23.51 614 ARG A N 1
ATOM 9363 C CA . ARG A 1 606 ? 10.864 -33.421 -14.285 1.00 28.25 614 ARG A CA 1
ATOM 9364 C C . ARG A 1 606 ? 11.400 -34.808 -13.891 1.00 31.88 614 ARG A C 1
ATOM 9365 O O . ARG A 1 606 ? 11.828 -35.587 -14.742 1.00 36.96 614 ARG A O 1
ATOM 9386 N N . LYS A 1 607 ? 11.361 -35.126 -12.608 1.00 32.97 615 LYS A N 1
ATOM 9387 C CA . LYS A 1 607 ? 11.680 -36.489 -12.170 1.00 35.51 615 LYS A CA 1
ATOM 9388 C C . LYS A 1 607 ? 10.426 -37.335 -11.943 1.00 36.69 615 LYS A C 1
ATOM 9389 O O . LYS A 1 607 ? 10.498 -38.566 -11.858 1.00 41.30 615 LYS A O 1
ATOM 9408 N N . ASP A 1 608 ? 9.280 -36.673 -11.835 1.00 36.55 616 ASP A N 1
ATOM 9409 C CA . ASP A 1 608 ? 8.031 -37.352 -11.503 1.00 32.13 616 ASP A CA 1
ATOM 9410 C C . ASP A 1 608 ? 7.464 -38.168 -12.648 1.00 33.02 616 ASP A C 1
ATOM 9411 O O . ASP A 1 608 ? 6.562 -38.973 -12.445 1.00 38.82 616 ASP A O 1
ATOM 9420 N N . ILE A 1 609 ? 7.959 -37.927 -13.862 1.00 26.88 617 ILE A N 1
ATOM 9421 C CA . ILE A 1 609 ? 7.519 -38.673 -15.031 1.00 29.91 617 ILE A CA 1
ATOM 9422 C C . ILE A 1 609 ? 8.739 -39.121 -15.812 1.00 28.24 617 ILE A C 1
ATOM 9423 O O . ILE A 1 609 ? 9.786 -38.491 -15.703 1.00 26.58 617 ILE A O 1
ATOM 9439 N N . PRO A 1 610 ? 8.603 -40.200 -16.605 1.00 25.33 618 PRO A N 1
ATOM 9440 C CA . PRO A 1 610 ? 9.664 -40.560 -17.534 1.00 34.02 618 PRO A CA 1
ATOM 9441 C C . PRO A 1 610 ? 9.697 -39.548 -18.677 1.00 25.82 618 PRO A C 1
ATOM 9442 O O . PRO A 1 610 ? 8.642 -39.155 -19.166 1.00 26.58 618 PRO A O 1
ATOM 9453 N N . VAL A 1 611 ? 10.884 -39.108 -19.056 1.00 23.79 619 VAL A N 1
ATOM 9454 C CA . VAL A 1 611 ? 11.032 -38.284 -20.246 1.00 21.77 619 VAL A CA 1
ATOM 9455 C C . VAL A 1 611 ? 11.945 -38.988 -21.203 1.00 20.98 619 VAL A C 1
ATOM 9456 O O . VAL A 1 611 ? 13.068 -39.355 -20.849 1.00 22.08 619 VAL A O 1
ATOM 9469 N N . LEU A 1 612 ? 11.454 -39.195 -22.417 1.00 20.54 620 LEU A N 1
ATOM 9470 C CA . LEU A 1 612 ? 12.240 -39.821 -23.443 1.00 19.93 620 LEU A CA 1
ATOM 9471 C C . LEU A 1 612 ? 11.822 -39.239 -24.774 1.00 21.57 620 LEU A C 1
ATOM 9472 O O . LEU A 1 612 ? 10.738 -39.515 -25.280 1.00 22.04 620 LEU A O 1
ATOM 9488 N N . HIS A 1 613 ? 12.697 -38.411 -25.329 1.00 20.56 621 HIS A N 1
ATOM 9489 C CA . HIS A 1 613 ? 12.396 -37.675 -26.539 1.00 19.22 621 HIS A CA 1
ATOM 9490 C C . HIS A 1 613 ? 13.516 -37.780 -27.582 1.00 16.79 621 HIS A C 1
ATOM 9491 O O . HIS A 1 613 ? 14.634 -37.309 -27.374 1.00 21.13 621 HIS A O 1
ATOM 9505 N N . ILE A 1 614 ? 13.197 -38.395 -28.711 1.00 20.58 622 ILE A N 1
ATOM 9506 C CA . ILE A 1 614 ? 14.102 -38.411 -29.853 1.00 18.79 622 ILE A CA 1
ATOM 9507 C C . ILE A 1 614 ? 14.148 -36.982 -30.403 1.00 17.74 622 ILE A C 1
ATOM 9508 O O . ILE A 1 614 ? 13.147 -36.491 -30.947 1.00 19.49 622 ILE A O 1
ATOM 9524 N N . ALA A 1 615 ? 15.302 -36.333 -30.291 1.00 19.28 623 ALA A N 1
ATOM 9525 C CA . ALA A 1 615 ? 15.419 -34.937 -30.671 1.00 23.49 623 ALA A CA 1
ATOM 9526 C C . ALA A 1 615 ? 15.668 -34.806 -32.163 1.00 21.87 623 ALA A C 1
ATOM 9527 O O . ALA A 1 615 ? 16.734 -34.391 -32.603 1.00 20.37 623 ALA A O 1
ATOM 9534 N N . SER A 1 616 ? 14.652 -35.157 -32.933 1.00 17.52 624 SER A N 1
ATOM 9535 C CA . SER A 1 616 ? 14.711 -35.013 -34.350 1.00 19.29 624 SER A CA 1
ATOM 9536 C C . SER A 1 616 ? 13.445 -34.431 -34.911 1.00 18.26 624 SER A C 1
ATOM 9537 O O . SER A 1 616 ? 13.269 -34.436 -36.118 1.00 19.77 624 SER A O 1
ATOM 9545 N N . ARG A 1 617 ? 12.563 -33.901 -34.065 1.00 19.60 625 ARG A N 1
ATOM 9546 C CA . ARG A 1 617 ? 11.399 -33.207 -34.587 1.00 18.04 625 ARG A CA 1
ATOM 9547 C C . ARG A 1 617 ? 11.810 -31.913 -35.310 1.00 18.08 625 ARG A C 1
ATOM 9548 O O . ARG A 1 617 ? 11.126 -31.446 -36.213 1.00 21.35 625 ARG A O 1
ATOM 9569 N N . ASP A 1 618 ? 12.939 -31.349 -34.932 1.00 17.07 626 ASP A N 1
ATOM 9570 C CA . ASP A 1 618 ? 13.474 -30.172 -35.618 1.00 16.76 626 ASP A CA 1
ATOM 9571 C C . ASP A 1 618 ? 14.248 -30.536 -36.892 1.00 19.62 626 ASP A C 1
ATOM 9572 O O . ASP A 1 618 ? 14.665 -29.656 -37.650 1.00 19.64 626 ASP A O 1
ATOM 9581 N N . TRP A 1 619 ? 14.443 -31.826 -37.114 1.00 19.71 627 TRP A N 1
ATOM 9582 C CA . TRP A 1 619 ? 15.307 -32.294 -38.192 1.00 17.11 627 TRP A CA 1
ATOM 9583 C C . TRP A 1 619 ? 14.700 -33.503 -38.890 1.00 21.51 627 TRP A C 1
ATOM 9584 O O . TRP A 1 619 ? 15.253 -34.607 -38.861 1.00 22.05 627 TRP A O 1
ATOM 9605 N N . THR A 1 620 ? 13.564 -33.266 -39.540 1.00 18.86 628 THR A N 1
ATOM 9606 C CA . THR A 1 620 ? 12.777 -34.338 -40.112 1.00 22.25 628 THR A CA 1
ATOM 9607 C C . THR A 1 620 ? 13.064 -34.491 -41.591 1.00 20.30 628 THR A C 1
ATOM 9608 O O . THR A 1 620 ? 12.564 -35.411 -42.224 1.00 22.51 628 THR A O 1
ATOM 9619 N N . ASP A 1 621 ? 13.825 -33.553 -42.151 1.00 21.11 629 ASP A N 1
ATOM 9620 C CA . ASP A 1 621 ? 14.131 -33.603 -43.575 1.00 19.16 629 ASP A CA 1
ATOM 9621 C C . ASP A 1 621 ? 15.629 -33.573 -43.758 1.00 24.47 629 ASP A C 1
ATOM 9622 O O . ASP A 1 621 ? 16.263 -32.521 -43.805 1.00 24.90 629 ASP A O 1
ATOM 9631 N N . ARG A 1 622 ? 16.179 -34.783 -43.819 1.00 24.56 630 ARG A N 1
ATOM 9632 C CA . ARG A 1 622 ? 17.610 -35.006 -43.831 1.00 21.73 630 ARG A CA 1
ATOM 9633 C C . ARG A 1 622 ? 18.113 -35.312 -45.231 1.00 23.70 630 ARG A C 1
ATOM 9634 O O . ARG A 1 622 ? 17.372 -35.835 -46.074 1.00 18.42 630 ARG A O 1
ATOM 9655 N N . ALA A 1 623 ? 19.377 -34.972 -45.456 1.00 24.71 631 ALA A N 1
ATOM 9656 C CA . ALA A 1 623 ? 20.076 -35.307 -46.686 1.00 22.26 631 ALA A CA 1
ATOM 9657 C C . ALA A 1 623 ? 21.545 -35.448 -46.348 1.00 27.18 631 ALA A C 1
ATOM 9658 O O . ALA A 1 623 ? 21.981 -35.064 -45.264 1.00 23.48 631 ALA A O 1
ATOM 9665 N N . GLY A 1 624 ? 22.312 -36.031 -47.258 1.00 25.18 632 GLY A N 1
ATOM 9666 C CA . GLY A 1 624 ? 23.730 -36.214 -47.023 1.00 27.03 632 GLY A CA 1
ATOM 9667 C C . GLY A 1 624 ? 24.415 -36.822 -48.233 1.00 27.32 632 GLY A C 1
ATOM 9668 O O . GLY A 1 624 ? 23.777 -37.489 -49.029 1.00 22.65 632 GLY A O 1
ATOM 9672 N N . VAL A 1 625 ? 25.716 -36.580 -48.352 1.00 28.89 633 VAL A N 1
ATOM 9673 C CA . VAL A 1 625 ? 26.514 -37.119 -49.443 1.00 24.17 633 VAL A CA 1
ATOM 9674 C C . VAL A 1 625 ? 26.809 -38.583 -49.142 1.00 23.88 633 VAL A C 1
ATOM 9675 O O . VAL A 1 625 ? 27.207 -38.943 -48.030 1.00 25.71 633 VAL A O 1
ATOM 9688 N N . GLN A 1 626 ? 26.600 -39.416 -50.150 1.00 27.79 634 GLN A N 1
ATOM 9689 C CA . GLN A 1 626 ? 26.690 -40.865 -50.011 1.00 20.93 634 GLN A CA 1
ATOM 9690 C C . GLN A 1 626 ? 27.826 -41.375 -50.884 1.00 28.02 634 GLN A C 1
ATOM 9691 O O . GLN A 1 626 ? 27.949 -40.931 -52.020 1.00 25.74 634 GLN A O 1
ATOM 9705 N N . GLN A 1 627 ? 28.641 -42.290 -50.366 1.00 31.68 635 GLN A N 1
ATOM 9706 C CA . GLN A 1 627 ? 29.679 -42.948 -51.178 1.00 35.24 635 GLN A CA 1
ATOM 9707 C C . GLN A 1 627 ? 29.146 -44.291 -51.661 1.00 32.33 635 GLN A C 1
ATOM 9708 O O . GLN A 1 627 ? 28.912 -45.197 -50.872 1.00 31.90 635 GLN A O 1
ATOM 9722 N N . GLY A 1 628 ? 28.925 -44.411 -52.960 1.00 31.56 636 GLY A N 1
ATOM 9723 C CA . GLY A 1 628 ? 28.337 -45.619 -53.504 1.00 33.99 636 GLY A CA 1
ATOM 9724 C C . GLY A 1 628 ? 26.934 -45.839 -52.985 1.00 34.17 636 GLY A C 1
ATOM 9725 O O . GLY A 1 628 ? 26.065 -44.973 -53.113 1.00 38.88 636 GLY A O 1
ATOM 9729 N N . ASN A 1 629 ? 26.708 -47.009 -52.406 1.00 34.19 637 ASN A N 1
ATOM 9730 C CA . ASN A 1 629 ? 25.430 -47.318 -51.774 1.00 30.66 637 ASN A CA 1
ATOM 9731 C C . ASN A 1 629 ? 25.623 -47.582 -50.271 1.00 29.58 637 ASN A C 1
ATOM 9732 O O . ASN A 1 629 ? 24.815 -48.261 -49.628 1.00 32.11 637 ASN A O 1
ATOM 9743 N N . ALA A 1 630 ? 26.696 -47.021 -49.723 1.00 30.09 638 ALA A N 1
ATOM 9744 C CA . ALA A 1 630 ? 26.984 -47.131 -48.294 1.00 35.16 638 ALA A CA 1
ATOM 9745 C C . ALA A 1 630 ? 26.071 -46.186 -47.510 1.00 34.42 638 ALA A C 1
ATOM 9746 O O . ALA A 1 630 ? 25.725 -45.110 -48.009 1.00 29.69 638 ALA A O 1
ATOM 9753 N N . PRO A 1 631 ? 25.690 -46.575 -46.279 1.00 32.22 639 PRO A N 1
ATOM 9754 C CA . PRO A 1 631 ? 24.862 -45.689 -45.445 1.00 29.44 639 PRO A CA 1
ATOM 9755 C C . PRO A 1 631 ? 25.496 -44.309 -45.230 1.00 30.58 639 PRO A C 1
ATOM 9756 O O . PRO A 1 631 ? 26.735 -44.174 -45.214 1.00 25.29 639 PRO A O 1
ATOM 9767 N N . VAL A 1 632 ? 24.649 -43.286 -45.092 1.00 28.76 640 VAL A N 1
ATOM 9768 C CA . VAL A 1 632 ? 25.112 -41.948 -44.740 1.00 27.69 640 VAL A CA 1
ATOM 9769 C C . VAL A 1 632 ? 24.888 -41.732 -43.254 1.00 31.12 640 VAL A C 1
ATOM 9770 O O . VAL A 1 632 ? 23.762 -41.829 -42.789 1.00 26.78 640 VAL A O 1
ATOM 9783 N N . TYR A 1 633 ? 25.949 -41.460 -42.503 1.00 26.54 641 TYR A N 1
ATOM 9784 C CA . TYR A 1 633 ? 25.811 -41.296 -41.066 1.00 27.37 641 TYR A CA 1
ATOM 9785 C C . TYR A 1 633 ? 25.489 -39.848 -40.667 1.00 23.24 641 TYR A C 1
ATOM 9786 O O . TYR A 1 633 ? 26.190 -38.915 -41.044 1.00 23.69 641 TYR A O 1
ATOM 9804 N N . LEU A 1 634 ? 24.420 -39.684 -39.894 1.00 27.80 642 LEU A N 1
ATOM 9805 C CA . LEU A 1 634 ? 24.077 -38.389 -39.313 1.00 24.64 642 LEU A CA 1
ATOM 9806 C C . LEU A 1 634 ? 23.748 -38.600 -37.847 1.00 21.53 642 LEU A C 1
ATOM 9807 O O . LEU A 1 634 ? 23.229 -39.641 -37.469 1.00 22.62 642 LEU A O 1
ATOM 9823 N N . PRO A 1 635 ? 24.063 -37.616 -36.997 1.00 25.55 643 PRO A N 1
ATOM 9824 C CA . PRO A 1 635 ? 23.720 -37.760 -35.576 1.00 22.26 643 PRO A CA 1
ATOM 9825 C C . PRO A 1 635 ? 22.216 -37.705 -35.300 1.00 22.33 643 PRO A C 1
ATOM 9826 O O . PRO A 1 635 ? 21.522 -36.902 -35.908 1.00 23.94 643 PRO A O 1
ATOM 9837 N N . VAL A 1 636 ? 21.736 -38.527 -34.377 1.00 21.72 644 VAL A N 1
ATOM 9838 C CA . VAL A 1 636 ? 20.388 -38.391 -33.836 1.00 21.83 644 VAL A CA 1
ATOM 9839 C C . VAL A 1 636 ? 20.538 -38.326 -32.321 1.00 24.38 644 VAL A C 1
ATOM 9840 O O . VAL A 1 636 ? 21.067 -39.251 -31.680 1.00 24.85 644 VAL A O 1
ATOM 9853 N N . LYS A 1 637 ? 20.108 -37.196 -31.772 1.00 22.21 645 LYS A N 1
ATOM 9854 C CA . LYS A 1 637 ? 20.199 -36.910 -30.351 1.00 20.94 645 LYS A CA 1
ATOM 9855 C C . LYS A 1 637 ? 18.930 -37.348 -29.650 1.00 21.55 645 LYS A C 1
ATOM 9856 O O . LYS A 1 637 ? 17.840 -37.356 -30.237 1.00 22.29 645 LYS A O 1
ATOM 9875 N N . ILE A 1 638 ? 19.096 -37.738 -28.392 1.00 21.90 646 ILE A N 1
ATOM 9876 C CA . ILE A 1 638 ? 17.982 -38.127 -27.533 1.00 18.20 646 ILE A CA 1
ATOM 9877 C C . ILE A 1 638 ? 18.066 -37.294 -26.259 1.00 20.12 646 ILE A C 1
ATOM 9878 O O . ILE A 1 638 ? 19.134 -37.175 -25.688 1.00 22.42 646 ILE A O 1
ATOM 9894 N N . TYR A 1 639 ? 16.959 -36.687 -25.843 1.00 21.51 647 TYR A N 1
ATOM 9895 C CA . TYR A 1 639 ? 16.865 -36.080 -24.504 1.00 19.28 647 TYR A CA 1
ATOM 9896 C C . TYR A 1 639 ? 16.029 -36.945 -23.593 1.00 20.06 647 TYR A C 1
ATOM 9897 O O . TYR A 1 639 ? 14.912 -37.335 -23.945 1.00 21.30 647 TYR A O 1
ATOM 9915 N N . THR A 1 640 ? 16.556 -37.237 -22.412 1.00 20.46 648 THR A N 1
ATOM 9916 C CA . THR A 1 640 ? 15.888 -38.172 -21.546 1.00 21.29 648 THR A CA 1
ATOM 9917 C C . THR A 1 640 ? 16.382 -38.075 -20.113 1.00 20.38 648 THR A C 1
ATOM 9918 O O . THR A 1 640 ? 17.504 -37.637 -19.863 1.00 20.11 648 THR A O 1
ATOM 9929 N N . ASN A 1 641 ? 15.533 -38.474 -19.171 1.00 24.79 649 ASN A N 1
ATOM 9930 C CA . ASN A 1 641 ? 15.980 -38.619 -17.782 1.00 23.35 649 ASN A CA 1
ATOM 9931 C C . ASN A 1 641 ? 16.194 -40.096 -17.412 1.00 25.39 649 ASN A C 1
ATOM 9932 O O . ASN A 1 641 ? 16.451 -40.417 -16.251 1.00 25.30 649 ASN A O 1
ATOM 9943 N N . LEU A 1 642 ? 16.121 -40.979 -18.406 1.00 26.54 650 LEU A N 1
ATOM 9944 C CA . LEU A 1 642 ? 16.497 -42.389 -18.240 1.00 28.06 650 LEU A CA 1
ATOM 9945 C C . LEU A 1 642 ? 18.007 -42.478 -18.173 1.00 29.30 650 LEU A C 1
ATOM 9946 O O . LEU A 1 642 ? 18.705 -41.637 -18.753 1.00 23.12 650 LEU A O 1
ATOM 9962 N N . SER A 1 643 ? 18.525 -43.502 -17.498 1.00 25.20 651 SER A N 1
ATOM 9963 C CA . SER A 1 643 ? 19.973 -43.637 -17.359 1.00 28.06 651 SER A CA 1
ATOM 9964 C C . SER A 1 643 ? 20.605 -44.287 -18.595 1.00 32.37 651 SER A C 1
ATOM 9965 O O . SER A 1 643 ? 21.803 -44.133 -18.840 1.00 32.40 651 SER A O 1
ATOM 9973 N N . GLU A 1 644 ? 19.796 -44.989 -19.380 1.00 25.99 652 GLU A N 1
ATOM 9974 C CA . GLU A 1 644 ? 20.291 -45.664 -20.561 1.00 27.13 65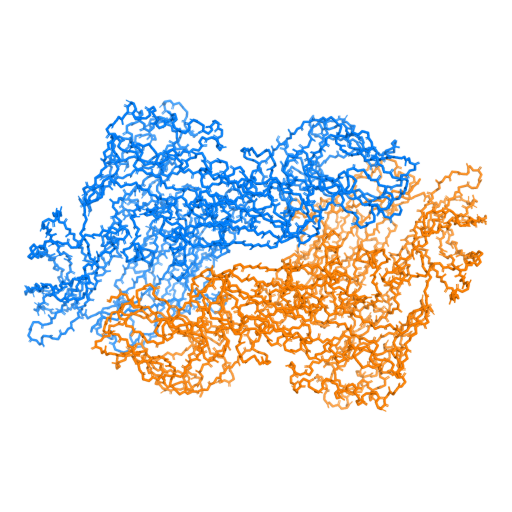2 GLU A CA 1
ATOM 9975 C C . GLU A 1 644 ? 19.183 -45.796 -21.592 1.00 25.65 652 GLU A C 1
ATOM 9976 O O . GLU A 1 644 ? 18.026 -46.042 -21.239 1.00 27.13 652 GLU A O 1
ATOM 9988 N N . VAL A 1 645 ? 19.542 -45.659 -22.867 1.00 23.30 653 VAL A N 1
ATOM 9989 C CA . VAL A 1 645 ? 18.557 -45.703 -23.954 1.00 26.55 653 VAL A CA 1
ATOM 9990 C C . VAL A 1 645 ? 19.089 -46.475 -25.137 1.00 22.38 653 VAL A C 1
ATOM 9991 O O . VAL A 1 645 ? 20.284 -46.484 -25.392 1.00 27.64 653 VAL A O 1
ATOM 10004 N N . GLU A 1 646 ? 18.168 -47.121 -25.839 1.00 25.27 654 GLU A N 1
ATOM 10005 C CA . GLU A 1 646 ? 18.463 -47.864 -27.050 1.00 30.14 654 GLU A CA 1
ATOM 10006 C C . GLU A 1 646 ? 17.722 -47.214 -28.203 1.00 25.65 654 GLU A C 1
ATOM 10007 O O . GLU A 1 646 ? 16.541 -46.922 -28.071 1.00 26.96 654 GLU A O 1
ATOM 10019 N N . LEU A 1 647 ? 18.423 -46.971 -29.307 1.00 24.66 655 LEU A N 1
ATOM 10020 C CA . LEU A 1 647 ? 17.822 -46.394 -30.515 1.00 26.23 655 LEU A CA 1
ATOM 10021 C C . LEU A 1 647 ? 17.849 -47.438 -31.623 1.00 32.30 655 LEU A C 1
ATOM 10022 O O . LEU A 1 647 ? 18.849 -48.182 -31.772 1.00 28.02 655 LEU A O 1
ATOM 10038 N N . PHE A 1 648 ? 16.742 -47.488 -32.373 1.00 28.72 656 PHE A N 1
ATOM 10039 C CA . PHE A 1 648 ? 16.568 -48.365 -33.530 1.00 24.88 656 PHE A CA 1
ATOM 10040 C C . PHE A 1 648 ? 16.322 -47.519 -34.760 1.00 28.59 656 PHE A C 1
ATOM 10041 O O . PHE A 1 648 ? 15.715 -46.455 -34.650 1.00 22.49 656 PHE A O 1
ATOM 10058 N N . ILE A 1 649 ? 16.758 -47.980 -35.929 1.00 24.71 657 ILE A N 1
ATOM 10059 C CA . ILE A 1 649 ? 16.316 -47.368 -37.174 1.00 24.20 657 ILE A CA 1
ATOM 10060 C C . ILE A 1 649 ? 15.834 -48.491 -38.082 1.00 29.51 657 ILE A C 1
ATOM 10061 O O . ILE A 1 649 ? 16.553 -49.449 -38.339 1.00 32.76 657 ILE A O 1
ATOM 10077 N N . ASP A 1 650 ? 14.583 -48.367 -38.512 1.00 26.50 658 ASP A N 1
ATOM 10078 C CA . ASP A 1 650 ? 13.888 -49.411 -39.256 1.00 32.16 658 ASP A CA 1
ATOM 10079 C C . ASP A 1 650 ? 14.145 -50.785 -38.652 1.00 38.21 658 ASP A C 1
ATOM 10080 O O . ASP A 1 650 ? 14.474 -51.730 -39.358 1.00 28.35 658 ASP A O 1
ATOM 10089 N N . GLY A 1 651 ? 14.002 -50.866 -37.332 1.00 29.22 659 GLY A N 1
ATOM 10090 C CA . GLY A 1 651 ? 13.992 -52.135 -36.631 1.00 31.80 659 GLY A CA 1
ATOM 10091 C C . GLY A 1 651 ? 15.359 -52.642 -36.247 1.00 27.08 659 GLY A C 1
ATOM 10092 O O . GLY A 1 651 ? 15.467 -53.616 -35.519 1.00 30.78 659 GLY A O 1
ATOM 10096 N N . ILE A 1 652 ? 16.406 -51.984 -36.715 1.00 25.11 660 ILE A N 1
ATOM 10097 C CA . ILE A 1 652 ? 17.764 -52.412 -36.388 1.00 31.94 660 ILE A CA 1
ATOM 10098 C C . ILE A 1 652 ? 18.306 -51.643 -35.185 1.00 32.96 660 ILE A C 1
ATOM 10099 O O . ILE A 1 652 ? 18.334 -50.421 -35.204 1.00 30.26 660 ILE A O 1
ATOM 10115 N N . SER A 1 653 ? 18.707 -52.364 -34.136 1.00 29.05 661 SER A N 1
ATOM 10116 C CA . SER A 1 653 ? 19.310 -51.757 -32.956 1.00 22.44 661 SER A CA 1
ATOM 10117 C C . SER A 1 653 ? 20.645 -51.098 -33.262 1.00 30.24 661 SER A C 1
ATOM 10118 O O . SER A 1 653 ? 21.483 -51.679 -33.945 1.00 30.86 661 SER A O 1
ATOM 10126 N N . LEU A 1 654 ? 20.832 -49.880 -32.751 1.00 26.39 662 LEU A N 1
ATOM 10127 C CA . LEU A 1 654 ? 22.107 -49.174 -32.840 1.00 27.42 662 LEU A CA 1
ATOM 10128 C C . LEU A 1 654 ? 22.885 -49.273 -31.532 1.00 30.04 662 LEU A C 1
ATOM 10129 O O . LEU A 1 654 ? 23.930 -48.624 -31.359 1.00 31.13 662 LEU A O 1
ATOM 10145 N N . GLY A 1 655 ? 22.372 -50.101 -30.622 1.00 27.72 663 GLY A N 1
ATOM 10146 C CA . GLY A 1 655 ? 23.006 -50.324 -29.343 1.00 28.35 663 GLY A CA 1
ATOM 10147 C C . GLY A 1 655 ? 22.386 -49.498 -28.234 1.00 28.38 663 GLY A C 1
ATOM 10148 O O . GLY A 1 655 ? 21.531 -48.644 -28.466 1.00 31.33 663 GLY A O 1
ATOM 10152 N N . LYS A 1 656 ? 22.813 -49.777 -27.014 1.00 32.75 664 LYS A N 1
ATOM 10153 C CA . LYS A 1 656 ? 22.428 -48.989 -25.857 1.00 33.48 664 LYS A CA 1
ATOM 10154 C C . LYS A 1 656 ? 23.505 -47.964 -25.581 1.00 34.61 664 LYS A C 1
ATOM 10155 O O . LYS A 1 656 ? 24.686 -48.225 -25.818 1.00 36.93 664 LYS A O 1
ATOM 10174 N N . GLN A 1 657 ? 23.098 -46.797 -25.089 1.00 34.84 665 GLN A N 1
ATOM 10175 C CA . GLN A 1 657 ? 24.047 -45.810 -24.592 1.00 36.48 665 GLN A CA 1
ATOM 10176 C C . GLN A 1 657 ? 23.636 -45.274 -23.236 1.00 35.06 665 GLN A C 1
ATOM 10177 O O . GLN A 1 657 ? 22.458 -45.071 -22.969 1.00 29.24 665 GLN A O 1
ATOM 10191 N N . LYS A 1 658 ? 24.637 -45.083 -22.379 1.00 29.80 666 LYS A N 1
ATOM 10192 C CA . LYS A 1 658 ? 24.476 -44.417 -21.104 1.00 31.58 666 LYS A CA 1
ATOM 10193 C C . LYS A 1 658 ? 24.264 -42.924 -21.370 1.00 29.09 666 LYS A C 1
ATOM 10194 O O . LYS A 1 658 ? 24.930 -42.320 -22.227 1.00 28.87 666 LYS A O 1
ATOM 10213 N N . THR A 1 659 ? 23.322 -42.335 -20.653 1.00 33.13 667 THR A N 1
ATOM 10214 C CA . THR A 1 659 ? 23.021 -40.920 -20.854 1.00 31.51 667 THR A CA 1
ATOM 10215 C C . THR A 1 659 ? 23.907 -40.102 -19.928 1.00 30.19 667 THR A C 1
ATOM 10216 O O . THR A 1 659 ? 24.224 -40.540 -18.821 1.00 31.04 667 THR A O 1
ATOM 10227 N N . GLU A 1 660 ? 24.313 -38.927 -20.387 1.00 25.11 668 GLU A N 1
ATOM 10228 C CA . GLU A 1 660 ? 25.035 -37.979 -19.544 1.00 31.53 668 GLU A CA 1
ATOM 10229 C C . GLU A 1 660 ? 24.426 -36.606 -19.826 1.00 27.70 668 GLU A C 1
ATOM 10230 O O . GLU A 1 660 ? 24.114 -36.294 -20.967 1.00 28.77 668 GLU A O 1
ATOM 10242 N N . ASN A 1 661 ? 24.222 -35.809 -18.786 1.00 25.09 669 ASN A N 1
ATOM 10243 C CA . ASN A 1 661 ? 23.539 -34.523 -18.938 1.00 25.35 669 ASN A CA 1
ATOM 10244 C C . ASN A 1 661 ? 22.244 -34.676 -19.733 1.00 23.49 669 ASN A C 1
ATOM 10245 O O . ASN A 1 661 ? 21.977 -33.907 -20.644 1.00 21.90 669 ASN A O 1
ATOM 10256 N N . TYR A 1 662 ? 21.467 -35.698 -19.377 1.00 24.95 670 TYR A N 1
ATOM 10257 C CA . TYR A 1 662 ? 20.131 -35.921 -19.913 1.00 22.83 670 TYR A CA 1
ATOM 10258 C C . TYR A 1 662 ? 20.093 -36.126 -21.419 1.00 19.80 670 TYR A C 1
ATOM 10259 O O . TYR A 1 662 ? 19.067 -35.889 -22.052 1.00 20.19 670 TYR A O 1
ATOM 10277 N N . THR A 1 663 ? 21.204 -36.578 -21.980 1.00 24.40 671 THR A N 1
ATOM 10278 C CA . THR A 1 663 ? 21.296 -36.708 -23.418 1.00 23.85 671 THR A CA 1
ATOM 10279 C C . THR A 1 663 ? 22.234 -37.850 -23.835 1.00 25.75 671 THR A C 1
ATOM 10280 O O . THR A 1 663 ? 23.103 -38.282 -23.086 1.00 23.76 671 THR A O 1
ATOM 10291 N N . ALA A 1 664 ? 21.984 -38.345 -25.035 1.00 22.79 672 ALA A N 1
ATOM 10292 C CA . ALA A 1 664 ? 22.803 -39.344 -25.720 1.00 27.06 672 ALA A CA 1
ATOM 10293 C C . ALA A 1 664 ? 22.660 -39.080 -27.218 1.00 30.72 672 ALA A C 1
ATOM 10294 O O . ALA A 1 664 ? 21.578 -38.700 -27.670 1.00 26.89 672 ALA A O 1
ATOM 10301 N N . THR A 1 665 ? 23.744 -39.239 -27.976 1.00 25.02 673 THR A N 1
ATOM 10302 C CA . THR A 1 665 ? 23.695 -39.069 -29.419 1.00 23.18 673 THR A CA 1
ATOM 10303 C C . THR A 1 665 ? 24.176 -40.335 -30.076 1.00 28.42 673 THR A C 1
ATOM 10304 O O . THR A 1 665 ? 25.208 -40.911 -29.688 1.00 26.36 673 THR A O 1
ATOM 10315 N N . PHE A 1 666 ? 23.416 -40.759 -31.074 1.00 28.26 674 PHE A N 1
ATOM 10316 C CA . PHE A 1 666 ? 23.761 -41.908 -31.889 1.00 24.15 674 PHE A CA 1
ATOM 10317 C C . PHE A 1 666 ? 24.213 -41.472 -33.253 1.00 25.44 674 PHE A C 1
ATOM 10318 O O . PHE A 1 666 ? 23.650 -40.537 -33.826 1.00 27.88 674 PHE A O 1
ATOM 10335 N N . GLU A 1 667 ? 25.218 -42.147 -33.792 1.00 25.57 675 GLU A N 1
ATOM 10336 C CA . GLU A 1 667 ? 25.587 -41.969 -35.192 1.00 24.38 675 GLU A CA 1
ATOM 10337 C C . GLU A 1 667 ? 24.761 -42.959 -35.995 1.00 26.18 675 GLU A C 1
ATOM 10338 O O . GLU A 1 667 ? 24.956 -44.163 -35.919 1.00 31.01 675 GLU A O 1
ATOM 10350 N N . VAL A 1 668 ? 23.816 -42.435 -36.751 1.00 25.59 676 VAL A N 1
ATOM 10351 C CA . VAL A 1 668 ? 22.767 -43.248 -37.337 1.00 23.44 676 VAL A CA 1
ATOM 10352 C C . VAL A 1 668 ? 23.024 -43.479 -38.814 1.00 23.52 676 VAL A C 1
ATOM 10353 O O . VAL A 1 668 ? 23.302 -42.539 -39.540 1.00 22.69 676 VAL A O 1
ATOM 10366 N N . PRO A 1 669 ? 22.945 -44.743 -39.261 1.00 23.92 677 PRO A N 1
ATOM 10367 C CA . PRO A 1 669 ? 23.115 -45.048 -40.680 1.00 29.89 677 PRO A CA 1
ATOM 10368 C C . PRO A 1 669 ? 21.853 -44.814 -41.509 1.00 24.75 677 PRO A C 1
ATOM 10369 O O . PRO A 1 669 ? 20.936 -45.631 -41.491 1.00 30.96 677 PRO A O 1
ATOM 10380 N N . PHE A 1 670 ? 21.820 -43.719 -42.252 1.00 24.58 678 PHE A N 1
ATOM 10381 C CA . PHE A 1 670 ? 20.686 -43.439 -43.110 1.00 31.89 678 PHE A CA 1
ATOM 10382 C C . PHE A 1 670 ? 20.863 -44.013 -44.508 1.00 33.59 678 PHE A C 1
ATOM 10383 O O . PHE A 1 670 ? 21.952 -43.960 -45.090 1.00 30.00 678 PHE A O 1
ATOM 10400 N N . SER A 1 671 ? 19.767 -44.552 -45.028 1.00 29.92 679 SER A N 1
ATOM 10401 C CA . SER A 1 671 ? 19.753 -45.133 -46.353 1.00 33.38 679 SER A CA 1
ATOM 10402 C C . SER A 1 671 ? 18.377 -45.040 -46.999 1.00 28.46 679 SER A C 1
ATOM 10403 O O . SER A 1 671 ? 18.211 -44.351 -47.999 1.00 26.86 679 SER A O 1
ATOM 10411 N N . ASN A 1 672 ? 17.394 -45.742 -46.432 1.00 27.24 680 ASN A N 1
ATOM 10412 C CA . ASN A 1 672 ? 16.019 -45.676 -46.942 1.00 26.52 680 ASN A CA 1
ATOM 10413 C C . ASN A 1 672 ? 15.466 -44.262 -46.844 1.00 32.01 680 ASN A C 1
ATOM 10414 O O . ASN A 1 672 ? 15.928 -43.470 -46.030 1.00 28.94 680 ASN A O 1
ATOM 10425 N N . ARG A 1 673 ? 14.448 -43.969 -47.646 1.00 24.12 681 ARG A N 1
ATOM 10426 C CA . ARG A 1 673 ? 13.946 -42.616 -47.783 1.00 25.19 681 ARG A CA 1
ATOM 10427 C C . ARG A 1 673 ? 13.028 -42.167 -46.631 1.00 26.31 681 ARG A C 1
ATOM 10428 O O . ARG A 1 673 ? 12.898 -40.977 -46.387 1.00 20.63 681 ARG A O 1
ATOM 10449 N N . ASN A 1 674 ? 12.384 -43.109 -45.945 1.00 26.35 682 ASN A N 1
ATOM 10450 C CA . ASN A 1 674 ? 11.377 -42.759 -44.931 1.00 22.86 682 ASN A CA 1
ATOM 10451 C C . ASN A 1 674 ? 11.557 -43.588 -43.669 1.00 20.21 682 ASN A C 1
ATOM 10452 O O . ASN A 1 674 ? 10.650 -44.304 -43.251 1.00 24.74 682 ASN A O 1
ATOM 10463 N N . PRO A 1 675 ? 12.744 -43.497 -43.053 1.00 23.30 683 PRO A N 1
ATOM 10464 C CA . PRO A 1 675 ? 13.057 -44.356 -41.907 1.00 20.73 683 PRO A CA 1
ATOM 10465 C C . PRO A 1 675 ? 12.207 -44.075 -40.680 1.00 27.33 683 PRO A C 1
ATOM 10466 O O . PRO A 1 675 ? 11.756 -42.943 -40.461 1.00 22.66 683 PRO A O 1
ATOM 10477 N N . PHE A 1 676 ? 12.024 -45.114 -39.876 1.00 23.95 684 PHE A N 1
ATOM 10478 C CA . PHE A 1 676 ? 11.294 -45.030 -38.621 1.00 23.95 684 PHE A CA 1
ATOM 10479 C C . PHE A 1 676 ? 12.292 -45.148 -37.484 1.00 26.55 684 PHE A C 1
ATOM 10480 O O . PHE A 1 676 ? 12.954 -46.169 -37.356 1.00 22.88 684 PHE A O 1
ATOM 10497 N N . LEU A 1 677 ? 12.426 -44.093 -36.685 1.00 24.87 685 LEU A N 1
ATOM 10498 C CA . LEU A 1 677 ? 13.339 -44.098 -35.525 1.00 20.61 685 LEU A CA 1
ATOM 10499 C C . LEU A 1 677 ? 12.558 -44.464 -34.282 1.00 26.37 685 LEU A C 1
ATOM 10500 O O . LEU A 1 677 ? 11.449 -43.974 -34.071 1.00 21.01 685 LEU A O 1
ATOM 10516 N N . PHE A 1 678 ? 13.146 -45.308 -33.445 1.00 20.71 686 PHE A N 1
ATOM 10517 C CA . PHE A 1 678 ? 12.452 -45.811 -32.270 1.00 21.57 686 PHE A CA 1
ATOM 10518 C C . PHE A 1 678 ? 13.440 -45.893 -31.132 1.00 20.73 686 PHE A C 1
ATOM 10519 O O . PHE A 1 678 ? 14.539 -46.380 -31.327 1.00 22.92 686 PHE A O 1
ATOM 10536 N N . ALA A 1 679 ? 13.052 -45.410 -29.947 1.00 20.96 687 ALA A N 1
ATOM 10537 C CA . ALA A 1 679 ? 13.908 -45.464 -28.769 1.00 21.23 687 ALA A CA 1
ATOM 10538 C C . ALA A 1 679 ? 13.173 -46.050 -27.593 1.00 21.13 687 ALA A C 1
ATOM 10539 O O . ALA A 1 679 ? 11.949 -45.961 -27.494 1.00 23.72 687 ALA A O 1
ATOM 10546 N N . GLN A 1 680 ? 13.915 -46.691 -26.705 1.00 24.84 688 GLN A N 1
ATOM 10547 C CA . GLN A 1 680 ? 13.293 -47.193 -25.497 1.00 24.74 688 GLN A CA 1
ATOM 10548 C C . GLN A 1 680 ? 14.286 -47.376 -24.384 1.00 23.13 688 GLN A C 1
ATOM 10549 O O . GLN A 1 680 ? 15.504 -47.411 -24.592 1.00 24.73 688 GLN A O 1
ATOM 10563 N N . GLY A 1 681 ? 13.736 -47.474 -23.183 1.00 25.95 689 GLY A N 1
ATOM 10564 C CA . GLY A 1 681 ? 14.524 -47.770 -22.005 1.00 28.57 689 GLY A CA 1
ATOM 10565 C C . GLY A 1 681 ? 13.601 -47.983 -20.837 1.00 26.76 689 GLY A C 1
ATOM 10566 O O . GLY A 1 681 ? 12.394 -48.132 -21.013 1.00 31.21 689 GLY A O 1
ATOM 10570 N N . ASN A 1 682 ? 14.173 -48.001 -19.643 1.00 26.59 690 ASN A N 1
ATOM 10571 C CA . ASN A 1 682 ? 13.419 -48.287 -18.441 1.00 35.37 690 ASN A CA 1
ATOM 10572 C C . ASN A 1 682 ? 13.575 -47.171 -17.449 1.00 31.42 690 ASN A C 1
ATOM 10573 O O . ASN A 1 682 ? 14.673 -46.645 -17.252 1.00 36.24 690 ASN A O 1
ATOM 10584 N N . TYR A 1 683 ? 12.445 -46.787 -16.872 1.00 34.62 691 TYR A N 1
ATOM 10585 C CA . TYR A 1 683 ? 12.406 -45.733 -15.868 1.00 34.17 691 TYR A CA 1
ATOM 10586 C C . TYR A 1 683 ? 11.467 -46.131 -14.739 1.00 34.09 691 TYR A C 1
ATOM 10587 O O . TYR A 1 683 ? 10.299 -46.435 -14.978 1.00 37.41 691 TYR A O 1
ATOM 10605 N N . GLN A 1 684 ? 12.000 -46.151 -13.519 1.00 40.42 692 GLN A N 1
ATOM 10606 C CA . GLN A 1 684 ? 11.233 -46.524 -12.329 1.00 45.67 692 GLN A CA 1
ATOM 10607 C C . GLN A 1 684 ? 10.429 -47.815 -12.546 1.00 37.60 692 GLN A C 1
ATOM 10608 O O . GLN A 1 684 ? 9.255 -47.909 -12.172 1.00 45.25 692 GLN A O 1
ATOM 10622 N N . GLY A 1 685 ? 11.072 -48.794 -13.181 1.00 42.00 69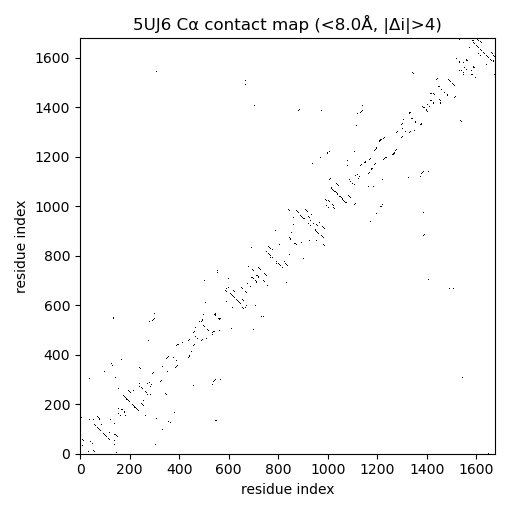3 GLY A N 1
ATOM 10623 C CA . GLY A 1 685 ? 10.493 -50.119 -13.338 1.00 34.29 693 GLY A CA 1
ATOM 10624 C C . GLY A 1 685 ? 9.614 -50.358 -14.557 1.00 48.72 693 GLY A C 1
ATOM 10625 O O . GLY A 1 685 ? 9.194 -51.486 -14.799 1.00 57.51 693 GLY A O 1
ATOM 10629 N N . LYS A 1 686 ? 9.335 -49.313 -15.331 1.00 44.44 694 LYS A N 1
ATOM 10630 C CA . LYS A 1 686 ? 8.458 -49.432 -16.502 1.00 39.23 694 LYS A CA 1
ATOM 10631 C C . LYS A 1 686 ? 9.223 -49.165 -17.809 1.00 35.13 694 LYS A C 1
ATOM 10632 O O . LYS A 1 686 ? 10.180 -48.382 -17.835 1.00 36.06 694 LYS A O 1
ATOM 10651 N N . THR A 1 687 ? 8.803 -49.815 -18.890 1.00 34.28 695 THR A N 1
ATOM 10652 C CA . THR A 1 687 ? 9.407 -49.571 -20.196 1.00 32.81 695 THR A CA 1
ATOM 10653 C C . THR A 1 687 ? 8.814 -48.297 -20.787 1.00 35.83 695 THR A C 1
ATOM 10654 O O . THR A 1 687 ? 7.605 -48.069 -20.716 1.00 31.59 695 THR A O 1
ATOM 10665 N N . VAL A 1 688 ? 9.703 -47.477 -21.341 1.00 27.75 696 VAL A N 1
ATOM 10666 C CA . VAL A 1 688 ? 9.365 -46.187 -21.923 1.00 24.99 696 VAL A CA 1
ATOM 10667 C C . VAL A 1 688 ? 9.835 -46.185 -23.378 1.00 22.63 696 VAL A C 1
ATOM 10668 O O . VAL A 1 688 ? 10.949 -46.630 -23.668 1.00 25.72 696 VAL A O 1
ATOM 10681 N N . GLN A 1 689 ? 8.992 -45.677 -24.266 1.00 21.31 697 GLN A N 1
ATOM 10682 C CA . GLN A 1 689 ? 9.288 -45.635 -25.695 1.00 18.66 697 GLN A CA 1
ATOM 10683 C C . GLN A 1 689 ? 8.952 -44.284 -26.356 1.00 21.52 697 GLN A C 1
ATOM 10684 O O . GLN A 1 689 ? 8.113 -43.530 -25.881 1.00 20.81 697 GLN A O 1
ATOM 10698 N N . ASP A 1 690 ? 9.635 -44.011 -27.464 1.00 21.35 698 ASP A N 1
ATOM 10699 C CA . ASP A 1 690 ? 9.322 -42.896 -28.345 1.00 18.90 698 ASP A CA 1
ATOM 10700 C C . ASP A 1 690 ? 9.606 -43.356 -29.759 1.00 17.30 698 ASP A C 1
ATOM 10701 O O . ASP A 1 690 ? 10.342 -44.314 -29.960 1.00 21.63 698 ASP A O 1
ATOM 10710 N N . GLY A 1 691 ? 9.009 -42.696 -30.741 1.00 17.80 699 GLY A N 1
ATOM 10711 C CA . GLY A 1 691 ? 9.360 -42.978 -32.119 1.00 17.97 699 GLY A CA 1
ATOM 10712 C C . GLY A 1 691 ? 8.793 -41.951 -33.060 1.00 21.23 699 GLY A C 1
ATOM 10713 O O . GLY A 1 691 ? 7.826 -41.235 -32.729 1.00 20.78 699 GLY A O 1
ATOM 10717 N N . LEU A 1 692 ? 9.430 -41.827 -34.216 1.00 21.85 700 LEU A N 1
ATOM 10718 C CA . LEU A 1 692 ? 8.899 -40.969 -35.260 1.00 21.64 700 LEU A CA 1
ATOM 10719 C C . LEU A 1 692 ? 9.533 -41.357 -36.583 1.00 19.09 700 LEU A C 1
ATOM 10720 O O . LEU A 1 692 ? 10.632 -41.860 -36.607 1.00 20.44 700 LEU A O 1
ATOM 10736 N N . ARG A 1 693 ? 8.819 -41.101 -37.667 1.00 20.20 701 ARG A N 1
ATOM 10737 C CA . ARG A 1 693 ? 9.373 -41.181 -39.011 1.00 19.70 701 ARG A CA 1
ATOM 10738 C C . ARG A 1 693 ? 9.996 -39.867 -39.445 1.00 22.30 701 ARG A C 1
ATOM 10739 O O . ARG A 1 693 ? 9.492 -38.794 -39.119 1.00 22.56 701 ARG A O 1
ATOM 10760 N N . ILE A 1 694 ? 11.080 -39.944 -40.196 1.00 18.26 702 ILE A N 1
ATOM 10761 C CA . ILE A 1 694 ? 11.586 -38.756 -40.850 1.00 19.16 702 ILE A CA 1
ATOM 10762 C C . ILE A 1 694 ? 11.866 -39.090 -42.321 1.00 22.04 702 ILE A C 1
ATOM 10763 O O . ILE A 1 694 ? 11.602 -40.206 -42.785 1.00 20.75 702 ILE A O 1
ATOM 10779 N N . ASN A 1 695 ? 12.336 -38.080 -43.043 1.00 22.71 703 ASN A N 1
ATOM 10780 C CA . ASN A 1 695 ? 12.674 -38.173 -44.446 1.00 21.21 703 ASN A CA 1
ATOM 10781 C C . ASN A 1 695 ? 14.184 -38.074 -44.642 1.00 20.67 703 ASN A C 1
ATOM 10782 O O . ASN A 1 695 ? 14.849 -37.264 -44.005 1.00 21.10 703 ASN A O 1
ATOM 10793 N N . PHE A 1 696 ? 14.706 -38.890 -45.552 1.00 22.61 704 PHE A N 1
ATOM 10794 C CA . PHE A 1 696 ? 16.113 -38.861 -45.879 1.00 22.26 704 PHE A CA 1
ATOM 10795 C C . PHE A 1 696 ? 16.330 -38.940 -47.379 1.00 23.31 704 PHE A C 1
ATOM 10796 O O . PHE A 1 696 ? 15.702 -39.744 -48.055 1.00 21.96 704 PHE A O 1
ATOM 10813 N N . THR A 1 697 ? 17.232 -38.097 -47.876 1.00 23.43 705 THR A N 1
ATOM 10814 C CA . THR A 1 697 ? 17.564 -38.012 -49.290 1.00 21.45 705 THR A CA 1
ATOM 10815 C C . THR A 1 697 ? 19.072 -38.122 -49.492 1.00 23.99 705 THR A C 1
ATOM 10816 O O . THR A 1 697 ? 19.798 -37.221 -49.113 1.00 22.08 705 THR A O 1
ATOM 10827 N N . PRO A 1 698 ? 19.550 -39.213 -50.108 1.00 25.48 706 PRO A N 1
ATOM 10828 C CA . PRO A 1 698 ? 20.994 -39.310 -50.371 1.00 25.94 706 PRO A CA 1
ATOM 10829 C C . PRO A 1 698 ? 21.414 -38.558 -51.623 1.00 26.57 706 PRO A C 1
ATOM 10830 O O . PRO A 1 698 ? 20.696 -38.533 -52.622 1.00 25.01 706 PRO A O 1
ATOM 10841 N N . ILE A 1 699 ? 22.594 -37.954 -51.565 1.00 23.30 707 ILE A N 1
ATOM 10842 C CA . ILE A 1 699 ? 23.136 -37.225 -52.681 1.00 22.07 707 ILE A CA 1
ATOM 10843 C C . ILE A 1 699 ? 24.473 -37.887 -53.081 1.00 23.69 707 ILE A C 1
ATOM 10844 O O . ILE A 1 699 ? 25.325 -38.110 -52.231 1.00 22.37 707 ILE A O 1
ATOM 10860 N N . PRO A 1 700 ? 24.667 -38.192 -54.374 1.00 28.64 708 PRO A N 1
ATOM 10861 C CA . PRO A 1 700 ? 25.900 -38.923 -54.688 1.00 27.21 708 PRO A CA 1
ATOM 10862 C C . PRO A 1 700 ? 27.189 -38.099 -54.538 1.00 22.05 708 PRO A C 1
ATOM 10863 O O . PRO A 1 700 ? 27.283 -36.951 -54.970 1.00 25.57 708 PRO A O 1
ATOM 10874 N N . ALA A 1 701 ? 28.189 -38.708 -53.898 1.00 25.89 709 ALA A N 1
ATOM 10875 C CA . ALA A 1 701 ? 29.537 -38.142 -53.868 1.00 24.36 709 ALA A CA 1
ATOM 10876 C C . ALA A 1 701 ? 30.163 -38.140 -55.275 1.00 29.24 709 ALA A C 1
ATOM 10877 O O . ALA A 1 701 ? 30.920 -37.229 -55.602 1.00 28.24 709 ALA A O 1
ATOM 10884 N N . CYS A 1 702 ? 29.826 -39.156 -56.079 1.00 28.13 710 CYS A N 1
ATOM 10885 C CA . CYS A 1 702 ? 30.362 -39.332 -57.443 1.00 33.03 710 CYS A CA 1
ATOM 10886 C C . CYS A 1 702 ? 29.252 -39.469 -58.487 1.00 22.17 710 CYS A C 1
ATOM 10887 O O . CYS A 1 702 ? 28.548 -40.482 -58.546 1.00 30.46 710 CYS A O 1
ATOM 10895 N N . LEU A 1 703 ? 29.101 -38.419 -59.281 1.00 25.53 711 LEU A N 1
ATOM 10896 C CA . LEU A 1 703 ? 28.047 -38.316 -60.270 1.00 23.76 711 LEU A CA 1
ATOM 10897 C C . LEU A 1 703 ? 28.348 -39.198 -61.466 1.00 35.47 711 LEU A C 1
ATOM 10898 O O . LEU A 1 703 ? 29.471 -39.217 -61.951 1.00 29.62 711 LEU A O 1
ATOM 10914 N N . ASP A 1 704 ? 27.333 -39.923 -61.914 1.00 29.70 712 ASP A N 1
ATOM 10915 C CA . ASP A 1 704 ? 27.367 -40.622 -63.199 1.00 34.38 712 ASP A CA 1
ATOM 10916 C C . ASP A 1 704 ? 25.974 -40.615 -63.842 1.00 35.95 712 ASP A C 1
ATOM 10917 O O . ASP A 1 704 ? 25.023 -40.086 -63.270 1.00 33.21 712 ASP A O 1
ATOM 10926 N N . ALA A 1 705 ? 25.844 -41.203 -65.023 1.00 35.70 713 ALA A N 1
ATOM 10927 C CA . ALA A 1 705 ? 24.605 -41.091 -65.795 1.00 45.59 713 ALA A CA 1
ATOM 10928 C C . ALA A 1 705 ? 23.379 -41.683 -65.090 1.00 38.77 713 ALA A C 1
ATOM 10929 O O . ALA A 1 705 ? 22.269 -41.155 -65.229 1.00 42.71 713 ALA A O 1
ATOM 10936 N N . ASN A 1 706 ? 23.570 -42.756 -64.329 1.00 33.91 714 ASN A N 1
ATOM 10937 C CA . ASN A 1 706 ? 22.453 -43.374 -63.620 1.00 38.16 714 ASN A CA 1
ATOM 10938 C C . ASN A 1 706 ? 21.998 -42.556 -62.413 1.00 43.60 714 ASN A C 1
ATOM 10939 O O . ASN A 1 706 ? 20.802 -42.298 -62.250 1.00 36.72 714 ASN A O 1
ATOM 10950 N N . ASN A 1 707 ? 22.937 -42.102 -61.592 1.00 30.55 715 ASN A N 1
ATOM 10951 C CA . ASN A 1 707 ? 22.535 -41.421 -60.364 1.00 30.86 715 ASN A CA 1
ATOM 10952 C C . ASN A 1 707 ? 22.179 -39.934 -60.554 1.00 25.13 715 ASN A C 1
ATOM 10953 O O . ASN A 1 707 ? 21.730 -39.287 -59.616 1.00 27.95 715 ASN A O 1
ATOM 10964 N N . LEU A 1 708 ? 22.278 -39.432 -61.784 1.00 27.52 716 LEU A N 1
ATOM 10965 C CA . LEU A 1 708 ? 21.849 -38.077 -62.114 1.00 27.46 716 LEU A CA 1
ATOM 10966 C C . LEU A 1 708 ? 20.361 -37.975 -62.398 1.00 25.05 716 LEU A C 1
ATOM 10967 O O . LEU A 1 708 ? 19.784 -36.906 -62.307 1.00 24.79 716 LEU A O 1
ATOM 10983 N N . LYS A 1 709 ? 19.734 -39.086 -62.761 1.00 23.44 717 LYS A N 1
ATOM 10984 C CA . LYS A 1 709 ? 18.312 -39.063 -63.051 1.00 31.14 717 LYS A CA 1
ATOM 10985 C C . LYS A 1 709 ? 17.557 -38.721 -61.770 1.00 29.26 717 LYS A C 1
ATOM 10986 O O . LYS A 1 709 ? 17.739 -39.368 -60.724 1.00 25.35 717 LYS A O 1
ATOM 11005 N N . GLY A 1 710 ? 16.719 -37.703 -61.875 1.00 24.50 718 GLY A N 1
ATOM 11006 C CA . GLY A 1 710 ? 15.956 -37.193 -60.748 1.00 30.58 718 GLY A CA 1
ATOM 11007 C C . GLY A 1 710 ? 16.771 -36.420 -59.717 1.00 23.21 718 GLY A C 1
ATOM 11008 O O . GLY A 1 710 ? 16.248 -36.066 -58.660 1.00 25.73 718 GLY A O 1
ATOM 11012 N N . LEU A 1 711 ? 18.041 -36.163 -59.996 1.00 19.48 719 LEU A N 1
ATOM 11013 C CA . LEU A 1 711 ? 18.893 -35.545 -58.983 1.00 21.93 719 LEU A CA 1
ATOM 11014 C C . LEU A 1 711 ? 18.825 -34.036 -59.080 1.00 22.48 719 LEU A C 1
ATOM 11015 O O . LEU A 1 711 ? 18.837 -33.456 -60.171 1.00 20.42 719 LEU A O 1
ATOM 11031 N N . GLU A 1 712 ? 18.737 -33.395 -57.924 1.00 21.45 720 GLU A N 1
ATOM 11032 C CA . GLU A 1 712 ? 18.826 -31.952 -57.871 1.00 21.14 720 GLU A CA 1
ATOM 11033 C C . GLU A 1 712 ? 19.891 -31.668 -56.817 1.00 26.43 720 GLU A C 1
ATOM 11034 O O . GLU A 1 712 ? 19.634 -31.770 -55.616 1.00 22.82 720 GLU A O 1
ATOM 11046 N N . LEU A 1 713 ? 21.095 -31.350 -57.285 1.00 17.98 721 LEU A N 1
ATOM 11047 C CA . LEU A 1 713 ? 22.261 -31.264 -56.421 1.00 20.21 721 LEU A CA 1
ATOM 11048 C C . LEU A 1 713 ? 22.405 -29.826 -55.949 1.00 17.30 721 LEU A C 1
ATOM 11049 O O . LEU A 1 713 ? 22.833 -28.964 -56.705 1.00 19.80 721 LEU A O 1
ATOM 11065 N N . ALA A 1 714 ? 22.035 -29.579 -54.694 1.00 20.04 722 ALA A N 1
ATOM 11066 C CA . ALA A 1 714 ? 21.959 -28.213 -54.179 1.00 18.42 722 ALA A CA 1
ATOM 11067 C C . ALA A 1 714 ? 22.926 -28.030 -53.015 1.00 15.81 722 ALA A C 1
ATOM 11068 O O . ALA A 1 714 ? 22.998 -28.860 -52.090 1.00 18.07 722 ALA A O 1
ATOM 11075 N N . VAL A 1 715 ? 23.670 -26.933 -53.065 1.00 18.93 723 VAL A N 1
ATOM 11076 C CA . VAL A 1 715 ? 24.767 -26.702 -52.133 1.00 18.60 723 VAL A CA 1
ATOM 11077 C C . VAL A 1 715 ? 24.747 -25.306 -51.509 1.00 15.19 723 VAL A C 1
ATOM 11078 O O . VAL A 1 715 ? 24.710 -24.289 -52.210 1.00 22.04 723 VAL A O 1
ATOM 11091 N N . ASN A 1 716 ? 24.783 -25.299 -50.177 1.00 20.98 724 ASN A N 1
ATOM 11092 C CA . ASN A 1 716 ? 24.814 -24.062 -49.408 1.00 19.53 724 ASN A CA 1
ATOM 11093 C C . ASN A 1 716 ? 26.266 -23.605 -49.367 1.00 20.33 724 ASN A C 1
ATOM 11094 O O . ASN A 1 716 ? 26.989 -23.903 -48.425 1.00 22.22 724 ASN A O 1
ATOM 11105 N N . VAL A 1 717 ? 26.690 -22.913 -50.413 1.00 21.77 725 VAL A N 1
ATOM 11106 C CA . VAL A 1 717 ? 28.089 -22.547 -50.565 1.00 25.33 725 VAL A CA 1
ATOM 11107 C C . VAL A 1 717 ? 28.526 -21.591 -49.457 1.00 20.07 725 VAL A C 1
ATOM 11108 O O . VAL A 1 717 ? 27.804 -20.663 -49.096 1.00 20.07 725 VAL A O 1
ATOM 11121 N N . GLY A 1 718 ? 29.701 -21.861 -48.895 1.00 24.27 726 GLY A N 1
ATOM 11122 C CA . GLY A 1 718 ? 30.267 -21.032 -47.846 1.00 28.12 726 GLY A CA 1
ATOM 11123 C C . GLY A 1 718 ? 29.779 -21.386 -46.443 1.00 27.50 726 GLY A C 1
ATOM 11124 O O . GLY A 1 718 ? 30.105 -20.707 -45.477 1.00 27.98 726 GLY A O 1
ATOM 11128 N N . SER A 1 719 ? 29.004 -22.456 -46.317 1.00 22.83 727 SER A N 1
ATOM 11129 C CA . SER A 1 719 ? 28.416 -22.814 -45.025 1.00 21.86 727 SER A CA 1
ATOM 11130 C C . SER A 1 719 ? 28.765 -24.226 -44.668 1.00 26.99 727 SER A C 1
ATOM 11131 O O . SER A 1 719 ? 28.956 -25.044 -45.560 1.00 27.19 727 SER A O 1
ATOM 11139 N N . GLN A 1 720 ? 28.835 -24.508 -43.359 1.00 21.13 728 GLN A N 1
ATOM 11140 C CA . GLN A 1 720 ? 28.886 -25.865 -42.847 1.00 27.25 728 GLN A CA 1
ATOM 11141 C C . GLN A 1 720 ? 27.524 -26.365 -42.367 1.00 21.05 728 GLN A C 1
ATOM 11142 O O . GLN A 1 720 ? 27.448 -27.394 -41.705 1.00 28.32 728 GLN A O 1
ATOM 11156 N N . CYS A 1 721 ? 26.452 -25.667 -42.744 1.00 22.79 729 CYS A N 1
ATOM 11157 C CA . CYS A 1 721 ? 25.084 -26.069 -42.382 1.00 21.16 729 CYS A CA 1
ATOM 11158 C C . CYS A 1 721 ? 24.323 -26.673 -43.541 1.00 19.56 729 CYS A C 1
ATOM 11159 O O . CYS A 1 721 ? 24.422 -26.177 -44.652 1.00 22.51 729 CYS A O 1
ATOM 11167 N N . PHE A 1 722 ? 23.521 -27.690 -43.246 1.00 17.38 730 PHE A N 1
ATOM 11168 C CA . PHE A 1 722 ? 22.400 -28.072 -44.098 1.00 19.94 730 PHE A CA 1
ATOM 11169 C C . PHE A 1 722 ? 21.319 -27.007 -43.994 1.00 16.25 730 PHE A C 1
ATOM 11170 O O . PHE A 1 722 ? 20.929 -26.662 -42.890 1.00 21.51 730 PHE A O 1
ATOM 11187 N N . PHE A 1 723 ? 20.821 -26.516 -45.120 1.00 14.79 731 PHE A N 1
ATOM 11188 C CA . PHE A 1 723 ? 19.706 -25.586 -45.119 1.00 14.80 731 PHE A CA 1
ATOM 11189 C C . PHE A 1 723 ? 18.544 -26.236 -45.830 1.00 20.42 731 PHE A C 1
ATOM 11190 O O . PHE A 1 723 ? 18.639 -26.534 -47.016 1.00 17.61 731 PHE A O 1
ATOM 11207 N N . THR A 1 724 ? 17.446 -26.458 -45.118 1.00 17.13 732 THR A N 1
ATOM 11208 C CA . THR A 1 724 ? 16.218 -26.952 -45.751 1.00 18.12 732 THR A CA 1
ATOM 11209 C C . THR A 1 724 ? 15.223 -25.811 -45.846 1.00 16.41 732 THR A C 1
ATOM 11210 O O . THR A 1 724 ? 14.740 -25.342 -44.837 1.00 17.11 732 THR A O 1
ATOM 11221 N N . SER A 1 725 ? 14.895 -25.402 -47.061 1.00 20.12 733 SER A N 1
ATOM 11222 C CA . SER A 1 725 ? 13.877 -24.379 -47.287 1.00 18.57 733 SER A CA 1
ATOM 11223 C C . SER A 1 725 ? 12.509 -24.814 -46.731 1.00 17.07 733 SER A C 1
ATOM 11224 O O . SER A 1 725 ? 12.069 -25.920 -46.986 1.00 17.49 733 SER A O 1
ATOM 11232 N N . ASP A 1 726 ? 11.827 -23.926 -46.016 1.00 16.84 734 ASP A N 1
ATOM 11233 C CA . ASP A 1 726 ? 10.504 -24.257 -45.540 1.00 19.69 734 ASP A CA 1
ATOM 11234 C C . ASP A 1 726 ? 9.471 -23.812 -46.541 1.00 23.98 734 ASP A C 1
ATOM 11235 O O . ASP A 1 726 ? 8.277 -23.874 -46.286 1.00 23.59 734 ASP A O 1
ATOM 11244 N N . GLU A 1 727 ? 9.931 -23.376 -47.705 1.00 19.72 735 GLU A N 1
ATOM 11245 C CA . GLU A 1 727 ? 9.028 -22.980 -48.768 1.00 22.16 735 GLU A CA 1
ATOM 11246 C C . GLU A 1 727 ? 9.050 -24.010 -49.884 1.00 20.09 735 GLU A C 1
ATOM 11247 O O . GLU A 1 727 ? 7.999 -24.410 -50.404 1.00 21.33 735 GLU A O 1
ATOM 11259 N N . SER A 1 728 ? 10.245 -24.499 -50.218 1.00 24.54 736 SER A N 1
ATOM 11260 C CA . SER A 1 728 ? 10.395 -25.509 -51.267 1.00 23.09 736 SER A CA 1
ATOM 11261 C C . SER A 1 728 ? 10.675 -26.927 -50.781 1.00 26.13 736 SER A C 1
ATOM 11262 O O . SER A 1 728 ? 10.621 -27.846 -51.571 1.00 20.30 736 SER A O 1
ATOM 11270 N N . GLN A 1 729 ? 11.040 -27.075 -49.505 1.00 20.30 737 GLN A N 1
ATOM 11271 C CA . GLN A 1 729 ? 11.371 -28.355 -48.866 1.00 18.95 737 GLN A CA 1
ATOM 11272 C C . GLN A 1 729 ? 12.693 -28.960 -49.374 1.00 23.87 737 GLN A C 1
ATOM 11273 O O . GLN A 1 729 ? 13.078 -30.056 -48.998 1.00 20.18 737 GLN A O 1
ATOM 11287 N N . LEU A 1 730 ? 13.398 -28.229 -50.215 1.00 18.44 738 LEU A N 1
ATOM 11288 C CA . LEU A 1 730 ? 14.699 -28.696 -50.728 1.00 19.44 738 LEU A CA 1
ATOM 11289 C C . LEU A 1 730 ? 15.832 -28.484 -49.699 1.00 20.88 738 LEU A C 1
ATOM 11290 O O . LEU A 1 730 ? 15.936 -27.397 -49.133 1.00 19.07 738 LEU A O 1
ATOM 11306 N N . THR A 1 731 ? 16.698 -29.479 -49.507 1.00 18.33 739 THR A N 1
ATOM 11307 C CA . THR A 1 731 ? 17.884 -29.305 -48.667 1.00 19.02 739 THR A CA 1
ATOM 11308 C C . THR A 1 731 ? 19.117 -28.986 -49.495 1.00 21.25 739 THR A C 1
ATOM 11309 O O . THR A 1 731 ? 19.451 -29.672 -50.474 1.00 20.00 739 THR A O 1
ATOM 11320 N N . TRP A 1 732 ? 19.747 -27.896 -49.096 1.00 20.60 740 TRP A N 1
ATOM 11321 C CA . TRP A 1 732 ? 21.004 -27.389 -49.642 1.00 16.20 740 TRP A CA 1
ATOM 11322 C C . TRP A 1 732 ? 22.111 -27.881 -48.711 1.00 20.05 740 TRP A C 1
ATOM 11323 O O . TRP A 1 732 ? 22.093 -27.600 -47.516 1.00 21.30 740 TRP A O 1
ATOM 11344 N N . LEU A 1 733 ? 23.033 -28.676 -49.249 1.00 19.33 741 LEU A N 1
ATOM 11345 C CA . LEU A 1 733 ? 24.076 -29.344 -48.471 1.00 18.20 741 LEU A CA 1
ATOM 11346 C C . LEU A 1 733 ? 25.186 -28.421 -47.993 1.00 17.22 741 LEU A C 1
ATOM 11347 O O . LEU A 1 733 ? 25.447 -27.400 -48.595 1.00 20.21 741 LEU A O 1
ATOM 11363 N N . PRO A 1 734 ? 25.870 -28.808 -46.909 1.00 14.81 742 PRO A N 1
ATOM 11364 C CA . PRO A 1 734 ? 27.072 -28.045 -46.547 1.00 24.99 742 PRO A CA 1
ATOM 11365 C C . PRO A 1 734 ? 28.096 -28.072 -47.681 1.00 24.87 742 PRO A C 1
ATOM 11366 O O . PRO A 1 734 ? 28.187 -29.058 -48.406 1.00 23.92 742 PRO A O 1
ATOM 11377 N N . ASP A 1 735 ? 28.808 -26.974 -47.839 1.00 21.77 743 ASP A N 1
ATOM 11378 C CA . ASP A 1 735 ? 29.855 -26.840 -48.833 1.00 23.87 743 ASP A CA 1
ATOM 11379 C C . ASP A 1 735 ? 30.948 -27.889 -48.556 1.00 30.14 743 ASP A C 1
ATOM 11380 O O . ASP A 1 735 ? 31.132 -28.323 -47.415 1.00 29.43 743 ASP A O 1
ATOM 11389 N N . GLN A 1 736 ? 31.634 -28.317 -49.614 1.00 25.53 744 GLN A N 1
ATOM 11390 C CA . GLN A 1 736 ? 32.729 -29.287 -49.516 1.00 25.24 744 GLN A CA 1
ATOM 11391 C C . GLN A 1 736 ? 33.729 -28.937 -50.616 1.00 25.47 744 GLN A C 1
ATOM 11392 O O . GLN A 1 736 ? 33.322 -28.501 -51.679 1.00 27.07 744 GLN A O 1
ATOM 11406 N N . PRO A 1 737 ? 35.042 -29.097 -50.352 1.00 29.25 745 PRO A N 1
ATOM 11407 C CA . PRO A 1 737 ? 36.054 -28.842 -51.386 1.00 29.48 745 PRO A CA 1
ATOM 11408 C C . PRO A 1 737 ? 36.021 -29.894 -52.497 1.00 22.29 745 PRO A C 1
ATOM 11409 O O . PRO A 1 737 ? 35.662 -31.056 -52.273 1.00 29.12 745 PRO A O 1
ATOM 11420 N N . TYR A 1 738 ? 36.375 -29.472 -53.695 1.00 26.81 746 TYR A N 1
ATOM 11421 C CA . TYR A 1 738 ? 36.444 -30.385 -54.810 1.00 31.71 746 TYR A CA 1
ATOM 11422 C C . TYR A 1 738 ? 37.489 -31.467 -54.528 1.00 31.14 746 TYR A C 1
ATOM 11423 O O . TYR A 1 738 ? 38.563 -31.173 -54.027 1.00 36.83 746 TYR A O 1
ATOM 11441 N N . ALA A 1 739 ? 37.136 -32.714 -54.800 1.00 29.20 747 ALA A N 1
ATOM 11442 C CA . ALA A 1 739 ? 38.104 -33.804 -54.847 1.00 32.75 747 ALA A CA 1
ATOM 11443 C C . ALA A 1 739 ? 37.862 -34.612 -56.120 1.00 38.36 747 ALA A C 1
ATOM 11444 O O . ALA A 1 739 ? 36.730 -34.696 -56.597 1.00 31.94 747 ALA A O 1
ATOM 11451 N N . ALA A 1 740 ? 38.926 -35.197 -56.672 1.00 47.30 748 ALA A N 1
ATOM 11452 C CA . ALA A 1 740 ? 38.838 -35.915 -57.947 1.00 32.57 748 ALA A CA 1
ATOM 11453 C C . ALA A 1 740 ? 37.755 -36.991 -57.906 1.00 26.23 748 ALA A C 1
ATOM 11454 O O . ALA A 1 740 ? 37.674 -37.777 -56.960 1.00 32.35 748 ALA A O 1
ATOM 11461 N N . GLY A 1 741 ? 36.887 -36.966 -58.911 1.00 32.64 749 GLY A N 1
ATOM 11462 C CA . GLY A 1 741 ? 35.777 -37.903 -59.006 1.00 38.86 749 GLY A CA 1
ATOM 11463 C C . GLY A 1 741 ? 34.485 -37.350 -58.413 1.00 36.94 749 GLY A C 1
ATOM 11464 O O . GLY A 1 741 ? 33.372 -37.834 -58.704 1.00 33.23 749 GLY A O 1
ATOM 11468 N N . SER A 1 742 ? 34.637 -36.308 -57.604 1.00 30.22 750 SER A N 1
ATOM 11469 C CA . SER A 1 742 ? 33.518 -35.738 -56.863 1.00 32.19 750 SER A CA 1
ATOM 11470 C C . SER A 1 742 ? 33.223 -34.315 -57.289 1.00 27.99 750 SER A C 1
ATOM 11471 O O . SER A 1 742 ? 33.339 -33.965 -58.453 1.00 25.25 750 SER A O 1
ATOM 11479 N N . TRP A 1 743 ? 32.825 -33.485 -56.331 1.00 24.99 751 TRP A N 1
ATOM 11480 C CA . TRP A 1 743 ? 32.403 -32.129 -56.635 1.00 22.41 751 TRP A CA 1
ATOM 11481 C C . TRP A 1 743 ? 32.657 -31.238 -55.430 1.00 19.40 751 TRP A C 1
ATOM 11482 O O . TRP A 1 743 ? 32.756 -31.721 -54.302 1.00 28.26 751 TRP A O 1
ATOM 11503 N N . GLY A 1 744 ? 32.767 -29.945 -55.676 1.00 24.36 752 GLY A N 1
ATOM 11504 C CA . GLY A 1 744 ? 33.041 -29.016 -54.597 1.00 27.45 752 GLY A CA 1
ATOM 11505 C C . GLY A 1 744 ? 33.721 -27.741 -55.025 1.00 24.59 752 GLY A C 1
ATOM 11506 O O . GLY A 1 744 ? 33.917 -27.489 -56.220 1.00 26.23 752 GLY A O 1
ATOM 11510 N N . TYR A 1 745 ? 34.083 -26.929 -54.031 1.00 21.30 753 TYR A N 1
ATOM 11511 C CA . TYR A 1 745 ? 34.614 -25.617 -54.300 1.00 25.12 753 TYR A CA 1
ATOM 11512 C C . TYR A 1 745 ? 36.129 -25.698 -54.529 1.00 24.05 753 TYR A C 1
ATOM 11513 O O . TYR A 1 745 ? 36.779 -26.668 -54.142 1.00 28.24 753 TYR A O 1
ATOM 11531 N N . ILE A 1 746 ? 36.641 -24.654 -55.149 1.00 26.79 754 ILE A N 1
ATOM 11532 C CA . ILE A 1 746 ? 38.051 -24.451 -55.333 1.00 35.55 754 ILE A CA 1
ATOM 11533 C C . ILE A 1 746 ? 38.375 -23.055 -54.838 1.00 24.08 754 ILE A C 1
ATOM 11534 O O . ILE A 1 746 ? 37.872 -22.055 -55.369 1.00 25.91 754 ILE A O 1
ATOM 11550 N N . GLY A 1 747 ? 39.194 -22.993 -53.791 1.00 34.16 755 GLY A N 1
ATOM 11551 C CA . GLY A 1 747 ? 39.656 -21.717 -53.265 1.00 35.98 755 GLY A CA 1
ATOM 11552 C C . GLY A 1 747 ? 38.616 -20.956 -52.451 1.00 42.18 755 GLY A C 1
ATOM 11553 O O . GLY A 1 747 ? 37.517 -21.445 -52.206 1.00 32.60 755 GLY A O 1
ATOM 11557 N N . GLY A 1 748 ? 38.980 -19.755 -52.024 1.00 34.36 756 GLY A N 1
ATOM 11558 C CA . GLY A 1 748 ? 38.072 -18.877 -51.310 1.00 38.34 756 GLY A CA 1
ATOM 11559 C C . GLY A 1 748 ? 38.002 -19.137 -49.813 1.00 37.00 756 GLY A C 1
ATOM 11560 O O . GLY A 1 748 ? 38.599 -20.080 -49.285 1.00 39.06 756 GLY A O 1
ATOM 11564 N N . LYS A 1 749 ? 37.250 -18.281 -49.124 1.00 33.78 757 LYS A N 1
ATOM 11565 C CA . LYS A 1 749 ? 37.054 -18.404 -47.684 1.00 34.16 757 LYS A CA 1
ATOM 11566 C C . LYS A 1 749 ? 35.567 -18.163 -47.356 1.00 26.91 757 LYS A C 1
ATOM 11567 O O . LYS A 1 749 ? 34.867 -17.475 -48.113 1.00 28.14 757 LYS A O 1
ATOM 11586 N N . GLU A 1 750 ? 35.102 -18.728 -46.244 1.00 31.49 758 GLU A N 1
ATOM 11587 C CA . GLU A 1 750 ? 33.726 -18.530 -45.787 1.00 24.49 758 GLU A CA 1
ATOM 11588 C C . GLU A 1 750 ? 33.471 -17.085 -45.395 1.00 29.08 758 GLU A C 1
ATOM 11589 O O . GLU A 1 750 ? 34.308 -16.458 -44.754 1.00 30.71 758 GLU A O 1
ATOM 11601 N N . GLY A 1 751 ? 32.318 -16.558 -45.800 1.00 26.71 759 GLY A N 1
ATOM 11602 C CA . GLY A 1 751 ? 31.865 -15.237 -45.399 1.00 25.74 759 GLY A CA 1
ATOM 11603 C C . GLY A 1 751 ? 30.417 -15.304 -44.900 1.00 32.70 759 GLY A C 1
ATOM 11604 O O . GLY A 1 751 ? 29.651 -16.148 -45.351 1.00 24.01 759 GLY A O 1
ATOM 11608 N N . THR A 1 752 ? 30.046 -14.420 -43.971 1.00 30.15 760 THR A N 1
ATOM 11609 C CA . THR A 1 752 ? 28.716 -14.425 -43.345 1.00 29.88 760 THR A CA 1
ATOM 11610 C C . THR A 1 752 ? 28.207 -13.021 -43.115 1.00 31.59 760 THR A C 1
ATOM 11611 O O . THR A 1 752 ? 28.973 -12.142 -42.739 1.00 29.75 760 THR A O 1
ATOM 11622 N N . ALA A 1 753 ? 26.910 -12.833 -43.324 1.00 22.85 761 ALA A N 1
ATOM 11623 C CA . ALA A 1 753 ? 26.211 -11.587 -42.991 1.00 24.61 761 ALA A CA 1
ATOM 11624 C C . ALA A 1 753 ? 24.988 -11.890 -42.106 1.00 23.76 761 ALA A C 1
ATOM 11625 O O . ALA A 1 753 ? 24.495 -13.001 -42.124 1.00 24.83 761 ALA A O 1
ATOM 11632 N N . GLN A 1 754 ? 24.502 -10.912 -41.341 1.00 20.62 762 GLN A N 1
ATOM 11633 C CA . GLN A 1 754 ? 23.288 -11.119 -40.558 1.00 19.41 762 GLN A CA 1
ATOM 11634 C C . GLN A 1 754 ? 22.202 -10.141 -41.026 1.00 21.42 762 GLN A C 1
ATOM 11635 O O . GLN A 1 754 ? 21.060 -10.190 -40.567 1.00 22.99 762 GLN A O 1
ATOM 11649 N N . THR A 1 755 ? 22.532 -9.284 -41.986 1.00 19.97 763 THR A N 1
ATOM 11650 C CA . THR A 1 755 ? 21.541 -8.383 -42.561 1.00 19.30 763 THR A CA 1
ATOM 11651 C C . THR A 1 755 ? 20.497 -9.185 -43.363 1.00 20.72 763 THR A C 1
ATOM 11652 O O . THR A 1 755 ? 20.824 -10.205 -43.964 1.00 20.31 763 THR A O 1
ATOM 11663 N N . GLU A 1 756 ? 19.253 -8.715 -43.350 1.00 17.47 764 GLU A N 1
ATOM 11664 C CA . GLU A 1 756 ? 18.160 -9.363 -44.070 1.00 16.82 764 GLU A CA 1
ATOM 11665 C C . GLU A 1 756 ? 18.437 -9.327 -45.577 1.00 23.34 764 GLU A C 1
ATOM 11666 O O . GLU A 1 756 ? 18.907 -8.317 -46.117 1.00 20.06 764 GLU A O 1
ATOM 11678 N N . ILE A 1 757 ? 18.178 -10.438 -46.243 1.00 18.68 765 ILE A N 1
ATOM 11679 C CA . ILE A 1 757 ? 18.333 -10.503 -47.685 1.00 17.80 765 ILE A CA 1
ATOM 11680 C C . ILE A 1 757 ? 16.981 -10.291 -48.352 1.00 21.27 765 ILE A C 1
ATOM 11681 O O . ILE A 1 757 ? 16.016 -10.995 -48.085 1.00 19.95 765 ILE A O 1
ATOM 11697 N N . GLN A 1 758 ? 16.923 -9.292 -49.213 1.00 17.24 766 GLN A N 1
ATOM 11698 C CA . GLN A 1 758 ? 15.741 -9.014 -50.019 1.00 21.77 766 GLN A CA 1
ATOM 11699 C C . GLN A 1 758 ? 15.481 -10.100 -51.047 1.00 22.34 766 GLN A C 1
ATOM 11700 O O . GLN A 1 758 ? 16.416 -10.696 -51.572 1.00 17.34 766 GLN A O 1
ATOM 11714 N N . ASN A 1 759 ? 14.205 -10.295 -51.354 1.00 16.28 767 ASN A N 1
ATOM 11715 C CA . ASN A 1 759 ? 13.744 -11.125 -52.477 1.00 18.97 767 ASN A CA 1
ATOM 11716 C C . ASN A 1 759 ? 14.093 -12.581 -52.361 1.00 21.76 767 ASN A C 1
ATOM 11717 O O . ASN A 1 759 ? 14.391 -13.228 -53.367 1.00 20.91 767 ASN A O 1
ATOM 11728 N N . THR A 1 760 ? 14.064 -13.102 -51.146 1.00 19.40 768 THR A N 1
ATOM 11729 C CA . THR A 1 760 ? 14.080 -14.536 -50.965 1.00 18.80 768 THR A CA 1
ATOM 11730 C C . THR A 1 760 ? 13.358 -14.878 -49.665 1.00 20.42 768 THR A C 1
ATOM 11731 O O . THR A 1 760 ? 13.361 -14.089 -48.740 1.00 18.15 768 THR A O 1
ATOM 11742 N N . ALA A 1 761 ? 12.777 -16.067 -49.620 1.00 18.50 769 ALA A N 1
ATOM 11743 C CA . ALA A 1 761 ? 12.285 -16.653 -48.391 1.00 23.15 769 ALA A CA 1
ATOM 11744 C C . ALA A 1 761 ? 13.389 -17.430 -47.722 1.00 24.13 769 ALA A C 1
ATOM 11745 O O . ALA A 1 761 ? 13.269 -17.810 -46.582 1.00 20.92 769 ALA A O 1
ATOM 11752 N N . ASP A 1 762 ? 14.470 -17.676 -48.452 1.00 19.62 770 ASP A N 1
ATOM 11753 C CA . ASP A 1 762 ? 15.531 -18.549 -47.974 1.00 14.16 770 ASP A CA 1
ATOM 11754 C C . ASP A 1 762 ? 16.749 -17.771 -47.531 1.00 20.46 770 ASP A C 1
ATOM 11755 O O . ASP A 1 762 ? 17.870 -18.108 -47.898 1.00 19.75 770 ASP A O 1
ATOM 11764 N N . GLY A 1 763 ? 16.514 -16.720 -46.755 1.00 21.68 771 GLY A N 1
ATOM 11765 C CA . GLY A 1 763 ? 17.573 -15.866 -46.247 1.00 16.72 771 GLY A CA 1
ATOM 11766 C C . GLY A 1 763 ? 18.911 -16.500 -45.889 1.00 21.04 771 GLY A C 1
ATOM 11767 O O . GLY A 1 763 ? 19.947 -16.054 -46.348 1.00 19.74 771 GLY A O 1
ATOM 11771 N N . PRO A 1 764 ? 18.915 -17.513 -45.015 1.00 19.59 772 PRO A N 1
ATOM 11772 C CA . PRO A 1 764 ? 20.206 -18.001 -44.530 1.00 18.62 772 PRO A CA 1
ATOM 11773 C C . PRO A 1 764 ? 21.095 -18.630 -45.609 1.00 22.08 772 PRO A C 1
ATOM 11774 O O . PRO A 1 764 ? 22.319 -18.678 -45.455 1.00 19.50 772 PRO A O 1
ATOM 11785 N N . LEU A 1 765 ? 20.478 -19.090 -46.689 1.00 22.35 773 LEU A N 1
ATOM 11786 C CA . LEU A 1 765 ? 21.216 -19.629 -47.825 1.00 22.17 773 LEU A CA 1
ATOM 11787 C C . LEU A 1 765 ? 22.069 -18.534 -48.477 1.00 19.90 773 LEU A C 1
ATOM 11788 O O . LEU A 1 765 ? 23.224 -18.759 -48.860 1.00 22.24 773 LEU A O 1
ATOM 11804 N N . PHE A 1 766 ? 21.510 -17.333 -48.570 1.00 20.20 774 PHE A N 1
ATOM 11805 C CA . PHE A 1 766 ? 22.205 -16.195 -49.155 1.00 19.51 774 PHE A CA 1
ATOM 11806 C C . PHE A 1 766 ? 23.094 -15.405 -48.184 1.00 22.15 774 PHE A C 1
ATOM 11807 O O . PHE A 1 766 ? 23.927 -14.622 -48.618 1.00 21.96 774 PHE A O 1
ATOM 11824 N N . GLN A 1 767 ? 22.893 -15.588 -46.886 1.00 16.64 775 GLN A N 1
ATOM 11825 C CA . GLN A 1 767 ? 23.645 -14.878 -45.858 1.00 20.91 775 GLN A CA 1
ATOM 11826 C C . GLN A 1 767 ? 25.030 -15.464 -45.657 1.00 25.41 775 GLN A C 1
ATOM 11827 O O . GLN A 1 767 ? 25.851 -14.868 -44.960 1.00 24.95 775 GLN A O 1
ATOM 11841 N N . THR A 1 768 ? 25.289 -16.628 -46.257 1.00 19.34 776 THR A N 1
ATOM 11842 C CA . THR A 1 768 ? 26.620 -17.247 -46.215 1.00 18.07 776 THR A CA 1
ATOM 11843 C C . THR A 1 768 ? 27.140 -17.378 -47.644 1.00 22.34 776 THR A C 1
ATOM 11844 O O . THR A 1 768 ? 26.367 -17.550 -48.594 1.00 20.61 776 THR A O 1
ATOM 11855 N N . LEU A 1 769 ? 28.451 -17.291 -47.796 1.00 23.58 777 LEU A N 1
ATOM 11856 C CA . LEU A 1 769 ? 29.030 -17.344 -49.129 1.00 21.86 777 LEU A CA 1
ATOM 11857 C C . LEU A 1 769 ? 30.488 -17.744 -49.066 1.00 25.41 777 LEU A C 1
ATOM 11858 O O . LEU A 1 769 ? 31.094 -17.756 -47.993 1.00 23.62 777 LEU A O 1
ATOM 11874 N N . ARG A 1 770 ? 31.025 -18.124 -50.226 1.00 22.05 778 ARG A N 1
ATOM 11875 C CA . ARG A 1 770 ? 32.458 -18.371 -50.370 1.00 28.06 778 ARG A CA 1
ATOM 11876 C C . ARG A 1 770 ? 33.020 -17.152 -51.078 1.00 26.44 778 ARG A C 1
ATOM 11877 O O . ARG A 1 770 ? 32.626 -16.827 -52.191 1.00 26.55 778 ARG A O 1
ATOM 11898 N N . ASN A 1 771 ? 33.874 -16.421 -50.375 1.00 26.33 779 ASN A N 1
ATOM 11899 C CA . ASN A 1 771 ? 34.434 -15.183 -50.876 1.00 25.53 779 ASN A CA 1
ATOM 11900 C C . ASN A 1 771 ? 35.838 -15.439 -51.450 1.00 25.61 779 ASN A C 1
ATOM 11901 O O . ASN A 1 771 ? 36.548 -16.320 -50.965 1.00 29.11 779 ASN A O 1
ATOM 11912 N N . GLU A 1 772 ? 36.225 -14.653 -52.451 1.00 26.65 780 GLU A N 1
ATOM 11913 C CA . GLU A 1 772 ? 37.475 -14.888 -53.181 1.00 36.06 780 GLU A CA 1
ATOM 11914 C C . GLU A 1 772 ? 37.487 -16.300 -53.736 1.00 36.91 780 GLU A C 1
ATOM 11915 O O . GLU A 1 772 ? 38.515 -16.980 -53.776 1.00 33.15 780 GLU A O 1
ATOM 11927 N N . ILE A 1 773 ? 36.317 -16.747 -54.171 1.00 30.06 781 ILE A N 1
ATOM 11928 C CA . ILE A 1 773 ? 36.200 -18.090 -54.704 1.00 25.76 781 ILE A CA 1
ATOM 11929 C C . ILE A 1 773 ? 36.910 -18.129 -56.073 1.00 20.48 781 ILE A C 1
ATOM 11930 O O . ILE A 1 773 ? 36.789 -17.188 -56.861 1.00 24.76 781 ILE A O 1
ATOM 11946 N N . GLU A 1 774 ? 37.631 -19.218 -56.321 1.00 26.92 782 GLU A N 1
ATOM 11947 C CA . GLU A 1 774 ? 38.321 -19.417 -57.599 1.00 30.43 782 GLU A CA 1
ATOM 11948 C C . GLU A 1 774 ? 37.480 -20.241 -58.576 1.00 26.28 782 GLU A C 1
ATOM 11949 O O . GLU A 1 774 ? 37.366 -19.885 -59.753 1.00 26.21 782 GLU A O 1
ATOM 11961 N N . GLY A 1 775 ? 36.884 -21.323 -58.073 1.00 24.11 783 GLY A N 1
ATOM 11962 C CA . GLY A 1 775 ? 36.085 -22.199 -58.918 1.00 26.86 783 GLY A CA 1
ATOM 11963 C C . GLY A 1 775 ? 35.107 -23.068 -58.175 1.00 25.15 783 GLY A C 1
ATOM 11964 O O . GLY A 1 775 ? 35.135 -23.164 -56.940 1.00 25.01 783 GLY A O 1
ATOM 11968 N N . TYR A 1 776 ? 34.228 -23.697 -58.953 1.00 28.20 784 TYR A N 1
ATOM 11969 C CA . TYR A 1 776 ? 33.373 -24.760 -58.465 1.00 27.70 784 TYR A CA 1
ATOM 11970 C C . TYR A 1 776 ? 33.332 -25.817 -59.537 1.00 23.18 784 TYR A C 1
ATOM 11971 O O . TYR A 1 776 ? 33.062 -25.522 -60.695 1.00 25.53 784 TYR A O 1
ATOM 11989 N N . ARG A 1 777 ? 33.606 -27.044 -59.137 1.00 27.23 785 ARG A N 1
ATOM 11990 C CA . ARG A 1 777 ? 33.751 -28.119 -60.097 1.00 27.62 785 ARG A CA 1
ATOM 11991 C C . ARG A 1 777 ? 32.918 -29.346 -59.771 1.00 23.61 785 ARG A C 1
ATOM 11992 O O . ARG A 1 777 ? 32.895 -29.822 -58.634 1.00 28.81 785 ARG A O 1
ATOM 12013 N N . PHE A 1 778 ? 32.229 -29.848 -60.798 1.00 24.79 786 PHE A N 1
ATOM 12014 C CA . PHE A 1 778 ? 31.551 -31.136 -60.739 1.00 22.56 786 PHE A CA 1
ATOM 12015 C C . PHE A 1 778 ? 32.105 -32.120 -61.781 1.00 21.68 786 PHE A C 1
ATOM 12016 O O . PHE A 1 778 ? 32.026 -31.857 -62.980 1.00 25.57 786 PHE A O 1
ATOM 12033 N N . ASP A 1 779 ? 32.621 -33.254 -61.331 1.00 26.07 787 ASP A N 1
ATOM 12034 C CA . ASP A 1 779 ? 32.962 -34.339 -62.257 1.00 29.25 787 ASP A CA 1
ATOM 12035 C C . ASP A 1 779 ? 31.685 -35.059 -62.677 1.00 30.47 787 ASP A C 1
ATOM 12036 O O . ASP A 1 779 ? 31.053 -35.766 -61.885 1.00 34.73 787 ASP A O 1
ATOM 12045 N N . ALA A 1 780 ? 31.292 -34.839 -63.925 1.00 28.05 788 ALA A N 1
ATOM 12046 C CA . ALA A 1 780 ? 30.031 -35.347 -64.433 1.00 28.80 788 ALA A CA 1
ATOM 12047 C C . ALA A 1 780 ? 30.136 -35.737 -65.912 1.00 29.93 788 ALA A C 1
ATOM 12048 O O . ALA A 1 780 ? 30.958 -35.177 -66.640 1.00 32.36 788 ALA A O 1
ATOM 12055 N N . PRO A 1 781 ? 29.274 -36.663 -66.368 1.00 28.29 789 PRO A N 1
ATOM 12056 C CA . PRO A 1 781 ? 29.266 -37.089 -67.775 1.00 35.49 789 PRO A CA 1
ATOM 12057 C C . PRO A 1 781 ? 28.891 -35.983 -68.738 1.00 33.59 789 PRO A C 1
ATOM 12058 O O . PRO A 1 781 ? 28.285 -34.988 -68.343 1.00 26.60 789 PRO A O 1
ATOM 12069 N N . GLN A 1 782 ? 29.242 -36.170 -70.004 1.00 27.09 790 GLN A N 1
ATOM 12070 C CA . GLN A 1 782 ? 28.792 -35.280 -71.058 1.00 23.99 790 GLN A CA 1
ATOM 12071 C C . GLN A 1 782 ? 27.280 -35.226 -71.090 1.00 22.44 790 GLN A C 1
ATOM 12072 O O . GLN A 1 782 ? 26.609 -36.216 -70.839 1.00 28.37 790 GLN A O 1
ATOM 12086 N N . GLY A 1 783 ? 26.760 -34.055 -71.418 1.00 25.56 791 GLY A N 1
ATOM 12087 C CA . GLY A 1 783 ? 25.334 -33.857 -71.496 1.00 27.58 791 GLY A CA 1
ATOM 12088 C C . GLY A 1 783 ? 24.981 -32.392 -71.375 1.00 30.50 791 GLY A C 1
ATOM 12089 O O . GLY A 1 783 ? 25.864 -31.525 -71.392 1.00 26.43 791 GLY A O 1
ATOM 12093 N N . VAL A 1 784 ? 23.678 -32.119 -71.284 1.00 22.31 792 VAL A N 1
ATOM 12094 C CA . VAL A 1 784 ? 23.181 -30.772 -71.098 1.00 18.09 792 VAL A CA 1
ATOM 12095 C C . VAL A 1 784 ? 22.740 -30.617 -69.637 1.00 21.65 792 VAL A C 1
ATOM 12096 O O . VAL A 1 784 ? 22.054 -31.473 -69.098 1.00 20.79 792 VAL A O 1
ATOM 12109 N N . TYR A 1 785 ? 23.188 -29.541 -69.004 1.00 20.95 793 TYR A N 1
ATOM 12110 C CA . TYR A 1 785 ? 22.958 -29.342 -67.578 1.00 20.86 793 TYR A CA 1
ATOM 12111 C C . TYR A 1 785 ? 22.339 -27.972 -67.322 1.00 19.94 793 TYR A C 1
ATOM 12112 O O . TYR A 1 785 ? 22.565 -27.013 -68.057 1.00 22.07 793 TYR A O 1
ATOM 12130 N N . GLU A 1 786 ? 21.530 -27.918 -66.267 1.00 22.24 794 GLU A N 1
ATOM 12131 C CA . GLU A 1 786 ? 20.969 -26.680 -65.776 1.00 19.61 794 GLU A CA 1
ATOM 12132 C C . GLU A 1 786 ? 21.809 -26.324 -64.571 1.00 20.33 794 GLU A C 1
ATOM 12133 O O . GLU A 1 786 ? 21.952 -27.141 -63.651 1.00 21.09 794 GLU A O 1
ATOM 12145 N N . ILE A 1 787 ? 22.402 -25.134 -64.591 1.00 19.03 795 ILE A N 1
ATOM 12146 C CA . ILE A 1 787 ? 23.217 -24.696 -63.479 1.00 18.48 795 ILE A CA 1
ATOM 12147 C C . ILE A 1 787 ? 22.571 -23.443 -62.942 1.00 17.87 795 ILE A C 1
ATOM 12148 O O . ILE A 1 787 ? 22.322 -22.520 -63.706 1.00 19.16 795 ILE A O 1
ATOM 12164 N N . GLU A 1 788 ? 22.281 -23.440 -61.640 1.00 20.39 796 GLU A N 1
ATOM 12165 C CA . GLU A 1 788 ? 21.732 -22.259 -60.971 1.00 19.95 796 GLU A CA 1
ATOM 12166 C C . GLU A 1 788 ? 22.782 -21.695 -60.034 1.00 13.52 796 GLU A C 1
ATOM 12167 O O . GLU A 1 788 ? 23.347 -22.413 -59.233 1.00 16.89 796 GLU A O 1
ATOM 12179 N N . LEU A 1 789 ? 23.055 -20.406 -60.195 1.00 17.13 797 LEU A N 1
ATOM 12180 C CA . LEU A 1 789 ? 24.036 -19.718 -59.360 1.00 21.90 797 LEU A CA 1
ATOM 12181 C C . LEU A 1 789 ? 23.272 -18.714 -58.514 1.00 17.46 797 LEU A C 1
ATOM 12182 O O . LEU A 1 789 ? 22.427 -17.980 -59.029 1.00 18.62 797 LEU A O 1
ATOM 12198 N N . LEU A 1 790 ? 23.592 -18.725 -57.227 1.00 18.19 798 LEU A N 1
ATOM 12199 C CA . LEU A 1 790 ? 22.983 -17.831 -56.251 1.00 16.93 798 LEU A CA 1
ATOM 12200 C C . LEU A 1 790 ? 23.999 -16.782 -55.791 1.00 15.80 798 LEU A C 1
ATOM 12201 O O . LEU A 1 790 ? 25.078 -17.149 -55.321 1.00 19.05 798 LEU A O 1
ATOM 12217 N N . PHE A 1 791 ? 23.627 -15.504 -55.906 1.00 16.32 799 PHE A N 1
ATOM 12218 C CA . PHE A 1 791 ? 24.463 -14.399 -55.412 1.00 24.08 799 PHE A CA 1
ATOM 12219 C C . PHE A 1 791 ? 23.736 -13.425 -54.495 1.00 19.90 799 PHE A C 1
ATOM 12220 O O . PHE A 1 791 ? 22.548 -13.143 -54.671 1.00 21.84 799 PHE A O 1
ATOM 12237 N N . THR A 1 792 ? 24.492 -12.930 -53.528 1.00 21.20 800 THR A N 1
ATOM 12238 C CA . THR A 1 792 ? 24.153 -11.735 -52.762 1.00 21.81 800 THR A CA 1
ATOM 12239 C C . THR A 1 792 ? 25.459 -11.064 -52.318 1.00 17.01 800 THR A C 1
ATOM 12240 O O . THR A 1 792 ? 26.329 -11.673 -51.672 1.00 19.65 800 THR A O 1
ATOM 12251 N N . ASP A 1 793 ? 25.586 -9.803 -52.677 1.00 20.85 801 ASP A N 1
ATOM 12252 C CA . ASP A 1 793 ? 26.739 -9.037 -52.225 1.00 23.55 801 ASP A CA 1
ATOM 12253 C C . ASP A 1 793 ? 26.459 -8.489 -50.830 1.00 20.28 801 ASP A C 1
ATOM 12254 O O . ASP A 1 793 ? 25.527 -7.715 -50.643 1.00 20.71 801 ASP A O 1
ATOM 12263 N N . ILE A 1 794 ? 27.276 -8.910 -49.878 1.00 23.15 802 ILE A N 1
ATOM 12264 C CA . ILE A 1 794 ? 27.090 -8.540 -48.479 1.00 25.52 802 ILE A CA 1
ATOM 12265 C C . ILE A 1 794 ? 28.119 -7.531 -47.962 1.00 38.29 802 ILE A C 1
ATOM 12266 O O . ILE A 1 794 ? 28.190 -7.294 -46.762 1.00 33.21 802 ILE A O 1
ATOM 12282 N N . PHE A 1 795 ? 28.900 -6.940 -48.865 1.00 29.85 803 PHE A N 1
ATOM 12283 C CA . PHE A 1 795 ? 30.066 -6.130 -48.474 1.00 43.32 803 PHE A CA 1
ATOM 12284 C C . PHE A 1 795 ? 29.836 -4.657 -48.748 1.00 37.27 803 PHE A C 1
ATOM 12285 O O . PHE A 1 795 ? 30.547 -4.049 -49.545 1.00 45.72 803 PHE A O 1
ATOM 12302 N N . ARG A 1 796 ? 28.818 -4.098 -48.106 1.00 33.82 804 ARG A N 1
ATOM 12303 C CA . ARG A 1 796 ? 28.507 -2.693 -48.254 1.00 39.23 804 ARG A CA 1
ATOM 12304 C C . ARG A 1 796 ? 29.456 -1.854 -47.394 1.00 50.76 804 ARG A C 1
ATOM 12305 O O . ARG A 1 796 ? 30.475 -1.357 -47.887 1.00 56.41 804 ARG A O 1
ATOM 12326 N N . ARG A 1 814 ? 37.133 -1.522 -55.993 1.00 60.07 822 ARG A N 1
ATOM 12327 C CA . ARG A 1 814 ? 35.852 -0.963 -55.564 1.00 64.37 822 ARG A CA 1
ATOM 12328 C C . ARG A 1 814 ? 34.751 -2.049 -55.442 1.00 64.82 822 ARG A C 1
ATOM 12329 O O . ARG A 1 814 ? 34.873 -2.988 -54.636 1.00 52.06 822 ARG A O 1
ATOM 12349 N N . GLU A 1 815 ? 33.688 -1.922 -56.243 1.00 62.94 823 GLU A N 1
ATOM 12350 C CA . GLU A 1 815 ? 32.523 -2.804 -56.160 1.00 48.22 823 GLU A CA 1
ATOM 12351 C C . GLU A 1 815 ? 32.733 -4.106 -56.929 1.00 42.97 823 GLU A C 1
ATOM 12352 O O . GLU A 1 815 ? 33.192 -4.100 -58.072 1.00 42.91 823 GLU A O 1
ATOM 12364 N N . SER A 1 816 ? 32.391 -5.224 -56.300 1.00 34.16 824 SER A N 1
ATOM 12365 C CA . SER A 1 816 ? 32.737 -6.531 -56.846 1.00 31.96 824 SER A CA 1
ATOM 12366 C C . SER A 1 816 ? 32.088 -6.788 -58.216 1.00 37.50 824 SER A C 1
ATOM 12367 O O . SER A 1 816 ? 30.873 -6.662 -58.393 1.00 31.09 824 SER A O 1
ATOM 12375 N N . THR A 1 817 ? 32.954 -7.122 -59.174 1.00 37.29 825 THR A N 1
ATOM 12376 C CA . THR A 1 817 ? 32.602 -7.372 -60.569 1.00 34.77 825 THR A CA 1
ATOM 12377 C C . THR A 1 817 ? 33.498 -8.517 -61.021 1.00 35.62 825 THR A C 1
ATOM 12378 O O . THR A 1 817 ? 34.695 -8.531 -60.706 1.00 35.56 825 THR A O 1
ATOM 12389 N N . PHE A 1 818 ? 32.936 -9.497 -61.723 1.00 29.60 826 PHE A N 1
ATOM 12390 C CA . PHE A 1 818 ? 33.716 -10.680 -62.081 1.00 32.71 826 PHE A CA 1
ATOM 12391 C C . PHE A 1 818 ? 33.096 -11.467 -63.230 1.00 33.77 826 PHE A C 1
ATOM 12392 O O . PHE A 1 818 ? 31.882 -11.475 -63.423 1.00 27.89 826 PHE A O 1
ATOM 12409 N N . GLY A 1 819 ? 33.955 -12.114 -64.007 1.00 30.76 827 GLY A N 1
ATOM 12410 C CA . GLY A 1 819 ? 33.498 -12.981 -65.074 1.00 28.81 827 GLY A CA 1
ATOM 12411 C C . GLY A 1 819 ? 33.325 -14.400 -64.575 1.00 24.66 827 GLY A C 1
ATOM 12412 O O . GLY A 1 819 ? 33.939 -14.822 -63.574 1.00 26.42 827 GLY A O 1
ATOM 12416 N N . ILE A 1 820 ? 32.497 -15.149 -65.293 1.00 21.69 828 ILE A N 1
ATOM 12417 C CA . ILE A 1 820 ? 32.323 -16.563 -65.024 1.00 24.82 828 ILE A CA 1
ATOM 12418 C C . ILE A 1 820 ? 32.476 -17.343 -66.320 1.00 21.30 828 ILE A C 1
ATOM 12419 O O . ILE A 1 820 ? 31.891 -17.001 -67.313 1.00 26.12 828 ILE A O 1
ATOM 12435 N N . SER A 1 821 ? 33.265 -18.400 -66.274 1.00 29.42 829 SER A N 1
ATOM 12436 C CA . SER A 1 821 ? 33.420 -19.270 -67.418 1.00 30.59 829 SER A CA 1
ATOM 12437 C C . SER A 1 821 ? 33.124 -20.672 -66.969 1.00 32.35 829 SER A C 1
ATOM 12438 O O . SER A 1 821 ? 33.337 -21.026 -65.811 1.00 25.78 829 SER A O 1
ATOM 12446 N N . ILE A 1 822 ? 32.621 -21.467 -67.895 1.00 28.91 830 ILE A N 1
ATOM 12447 C CA . ILE A 1 822 ? 32.382 -22.867 -67.639 1.00 26.79 830 ILE A CA 1
ATOM 12448 C C . ILE A 1 822 ? 33.022 -23.706 -68.736 1.00 23.07 830 ILE A C 1
ATOM 12449 O O . ILE A 1 822 ? 32.723 -23.536 -69.922 1.00 28.42 830 ILE A O 1
ATOM 12465 N N . ASN A 1 823 ? 33.907 -24.598 -68.320 1.00 29.06 831 ASN A N 1
ATOM 12466 C CA . ASN A 1 823 ? 34.690 -25.418 -69.251 1.00 36.96 831 ASN A CA 1
ATOM 12467 C C . ASN A 1 823 ? 35.335 -24.603 -70.372 1.00 34.21 831 ASN A C 1
ATOM 12468 O O . ASN A 1 823 ? 35.365 -25.024 -71.516 1.00 30.89 831 ASN A O 1
ATOM 12479 N N . GLY A 1 824 ? 35.830 -23.420 -70.043 1.00 30.11 832 GLY A N 1
ATOM 12480 C CA . GLY A 1 824 ? 36.571 -22.633 -71.006 1.00 34.20 832 GLY A CA 1
ATOM 12481 C C . GLY A 1 824 ? 35.731 -21.599 -71.728 1.00 39.89 832 GLY A C 1
ATOM 12482 O O . GLY A 1 824 ? 36.281 -20.688 -72.363 1.00 33.38 832 GLY A O 1
ATOM 12486 N N . GLU A 1 825 ? 34.409 -21.723 -71.628 1.00 28.72 833 GLU A N 1
ATOM 12487 C CA . GLU A 1 825 ? 33.495 -20.766 -72.263 1.00 29.38 833 GLU A CA 1
ATOM 12488 C C . GLU A 1 825 ? 32.994 -19.708 -71.295 1.00 29.01 833 GLU A C 1
ATOM 12489 O O . GLU A 1 825 ? 32.571 -20.034 -70.191 1.00 27.00 833 GLU A O 1
ATOM 12501 N N . VAL A 1 826 ? 32.990 -18.452 -71.729 1.00 25.42 834 VAL A N 1
ATOM 12502 C CA . VAL A 1 826 ? 32.500 -17.365 -70.882 1.00 35.07 834 VAL A CA 1
ATOM 12503 C C . VAL A 1 826 ? 30.967 -17.375 -70.815 1.00 37.18 834 VAL A C 1
ATOM 12504 O O . VAL A 1 826 ? 30.286 -17.333 -71.839 1.00 32.33 834 VAL A O 1
ATOM 12517 N N . VAL A 1 827 ? 30.438 -17.426 -69.599 1.00 29.56 835 VAL A N 1
ATOM 12518 C CA . VAL A 1 827 ? 29.001 -17.419 -69.381 1.00 30.56 835 VAL A CA 1
ATOM 12519 C C . VAL A 1 827 ? 28.536 -16.068 -68.844 1.00 35.81 835 VAL A C 1
ATOM 12520 O O . VAL A 1 827 ? 27.414 -15.636 -69.103 1.00 28.24 835 VAL A O 1
ATOM 12533 N N . GLU A 1 828 ? 29.401 -15.426 -68.058 1.00 30.87 836 GLU A N 1
ATOM 12534 C CA . GLU A 1 828 ? 29.228 -14.021 -67.680 1.00 26.08 836 GLU A CA 1
ATOM 12535 C C . GLU A 1 828 ? 30.488 -13.264 -68.031 1.00 29.52 836 GLU A C 1
ATOM 12536 O O . GLU A 1 828 ? 31.564 -13.619 -67.562 1.00 29.56 836 GLU A O 1
ATOM 12548 N N . GLU A 1 829 ? 30.361 -12.224 -68.841 1.00 37.37 837 GLU A N 1
ATOM 12549 C CA . GLU A 1 829 ? 31.521 -11.410 -69.185 1.00 42.17 837 GLU A CA 1
ATOM 12550 C C . GLU A 1 829 ? 31.910 -10.565 -68.019 1.00 40.36 837 GLU A C 1
ATOM 12551 O O . GLU A 1 829 ? 33.084 -10.499 -67.658 1.00 35.87 837 GLU A O 1
ATOM 12563 N N . SER A 1 830 ? 30.902 -9.903 -67.455 1.00 40.09 838 SER A N 1
ATOM 12564 C CA . SER A 1 830 ? 31.101 -8.962 -66.369 1.00 43.64 838 SER A CA 1
ATOM 12565 C C . SER A 1 830 ? 29.870 -8.840 -65.433 1.00 34.56 838 SER A C 1
ATOM 12566 O O . SER A 1 830 ? 29.021 -7.968 -65.602 1.00 40.75 838 SER A O 1
ATOM 12574 N N . LEU A 1 831 ? 29.799 -9.722 -64.444 1.00 35.95 839 LEU A N 1
ATOM 12575 C CA . LEU A 1 831 ? 28.681 -9.749 -63.517 1.00 29.85 839 LEU A CA 1
ATOM 12576 C C . LEU A 1 831 ? 29.018 -8.974 -62.255 1.00 23.73 839 LEU A C 1
ATOM 12577 O O . LEU A 1 831 ? 30.025 -9.267 -61.584 1.00 24.95 839 LEU A O 1
ATOM 12593 N N . SER A 1 832 ? 28.169 -8.008 -61.938 1.00 28.64 840 SER A N 1
ATOM 12594 C CA . SER A 1 832 ? 28.250 -7.295 -60.673 1.00 30.86 840 SER A CA 1
ATOM 12595 C C . SER A 1 832 ? 26.928 -7.369 -59.896 1.00 28.45 840 SER A C 1
ATOM 12596 O O . SER A 1 832 ? 26.041 -6.547 -60.106 1.00 25.86 840 SER A O 1
ATOM 12604 N N . PRO A 1 833 ? 26.791 -8.363 -58.993 1.00 27.77 841 PRO A N 1
ATOM 12605 C CA . PRO A 1 833 ? 25.513 -8.455 -58.277 1.00 33.85 841 PRO A CA 1
ATOM 12606 C C . PRO A 1 833 ? 25.069 -7.121 -57.644 1.00 27.68 841 PRO A C 1
ATOM 12607 O O . PRO A 1 833 ? 23.882 -6.751 -57.740 1.00 26.66 841 PRO A O 1
ATOM 12618 N N . CYS A 1 834 ? 26.004 -6.377 -57.050 1.00 25.83 842 CYS A N 1
ATOM 12619 C CA . CYS A 1 834 ? 25.610 -5.147 -56.366 1.00 26.12 842 CYS A CA 1
ATOM 12620 C C . CYS A 1 834 ? 25.201 -4.028 -57.340 1.00 29.00 842 CYS A C 1
ATOM 12621 O O . CYS A 1 834 ? 24.340 -3.207 -57.006 1.00 29.61 842 CYS A O 1
ATOM 12629 N N . LYS A 1 835 ? 25.772 -3.990 -58.540 1.00 32.89 843 LYS A N 1
ATOM 12630 C CA . LYS A 1 835 ? 25.378 -2.975 -59.522 1.00 32.43 843 LYS A CA 1
ATOM 12631 C C . LYS A 1 835 ? 23.991 -3.278 -60.088 1.00 33.12 843 LYS A C 1
ATOM 12632 O O . LYS A 1 835 ? 23.214 -2.368 -60.364 1.00 32.68 843 LYS A O 1
ATOM 12651 N N . GLU A 1 836 ? 23.703 -4.568 -60.264 1.00 29.25 844 GLU A N 1
ATOM 12652 C CA . GLU A 1 836 ? 22.464 -5.030 -60.887 1.00 30.38 844 GLU A CA 1
ATOM 12653 C C . GLU A 1 836 ? 21.298 -4.961 -59.939 1.00 31.64 844 GLU A C 1
ATOM 12654 O O . GLU A 1 836 ? 20.207 -4.544 -60.333 1.00 25.31 844 GLU A O 1
ATOM 12666 N N . SER A 1 837 ? 21.549 -5.367 -58.690 1.00 28.16 845 SER A N 1
ATOM 12667 C CA . SER A 1 837 ? 20.489 -5.579 -57.704 1.00 29.75 845 SER A CA 1
ATOM 12668 C C . SER A 1 837 ? 20.670 -4.797 -56.404 1.00 32.65 845 SER A C 1
ATOM 12669 O O . SER A 1 837 ? 19.720 -4.612 -55.656 1.00 33.57 845 SER A O 1
ATOM 12677 N N . GLY A 1 838 ? 21.888 -4.357 -56.128 1.00 30.14 846 GLY A N 1
ATOM 12678 C CA . GLY A 1 838 ? 22.161 -3.657 -54.891 1.00 32.08 846 GLY A CA 1
ATOM 12679 C C . GLY A 1 838 ? 22.689 -4.659 -53.908 1.00 29.41 846 GLY A C 1
ATOM 12680 O O . GLY A 1 838 ? 22.750 -5.862 -54.186 1.00 30.21 846 GLY A O 1
ATOM 12684 N N . TYR A 1 839 ? 23.096 -4.168 -52.756 1.00 23.14 847 TYR A N 1
ATOM 12685 C CA . TYR A 1 839 ? 23.581 -5.045 -51.719 1.00 20.99 847 TYR A CA 1
ATOM 12686 C C . TYR A 1 839 ? 22.423 -5.759 -50.989 1.00 21.68 847 TYR A C 1
ATOM 12687 O O . TYR A 1 839 ? 21.305 -5.272 -50.963 1.00 21.22 847 TYR A O 1
ATOM 12705 N N . PHE A 1 840 ? 22.752 -6.887 -50.386 1.00 18.50 848 PHE A N 1
ATOM 12706 C CA . PHE A 1 840 ? 21.826 -7.706 -49.595 1.00 21.91 848 PHE A CA 1
ATOM 12707 C C . PHE A 1 840 ? 20.518 -7.993 -50.317 1.00 26.42 848 PHE A C 1
ATOM 12708 O O . PHE A 1 840 ? 19.427 -7.856 -49.761 1.00 22.29 848 PHE A O 1
ATOM 12725 N N . ARG A 1 841 ? 20.630 -8.386 -51.576 1.00 20.51 849 ARG A N 1
ATOM 12726 C CA . ARG A 1 841 ? 19.466 -8.733 -52.354 1.00 21.25 849 ARG A CA 1
ATOM 12727 C C . ARG A 1 841 ? 19.814 -9.946 -53.168 1.00 26.94 849 ARG A C 1
ATOM 12728 O O . ARG A 1 841 ? 20.875 -10.007 -53.788 1.00 18.69 849 ARG A O 1
ATOM 12749 N N . ALA A 1 842 ? 18.934 -10.933 -53.118 1.00 18.41 850 ALA A N 1
ATOM 12750 C CA . ALA A 1 842 ? 19.165 -12.183 -53.825 1.00 17.18 850 ALA A CA 1
ATOM 12751 C C . ALA A 1 842 ? 19.124 -12.044 -55.345 1.00 18.83 850 ALA A C 1
ATOM 12752 O O . ALA A 1 842 ? 18.274 -11.362 -55.909 1.00 17.79 850 ALA A O 1
ATOM 12759 N N A LEU A 1 843 ? 20.085 -12.695 -56.000 0.69 18.77 851 LEU A N 1
ATOM 12760 N N B LEU A 1 843 ? 20.061 -12.763 -55.959 0.31 18.95 851 LEU A N 1
ATOM 12761 C CA A LEU A 1 843 ? 20.053 -12.934 -57.436 0.69 21.28 851 LEU A CA 1
ATOM 12762 C CA B LEU A 1 843 ? 20.187 -12.921 -57.395 0.31 21.32 851 LEU A CA 1
ATOM 12763 C C A LEU A 1 843 ? 20.202 -14.420 -57.631 0.69 18.81 851 LEU A C 1
ATOM 12764 C C B LEU A 1 843 ? 20.274 -14.420 -57.701 0.31 18.92 851 LEU A C 1
ATOM 12765 O O A LEU A 1 843 ? 21.141 -15.038 -57.129 0.69 23.32 851 LEU A O 1
ATOM 12766 O O B LEU A 1 843 ? 21.256 -15.057 -57.329 0.31 23.22 851 LEU A O 1
ATOM 12797 N N . ARG A 1 844 ? 19.245 -14.990 -58.336 1.00 19.21 852 ARG A N 1
ATOM 12798 C CA . ARG A 1 844 ? 19.265 -16.407 -58.726 1.00 19.39 852 ARG A CA 1
ATOM 12799 C C . ARG A 1 844 ? 19.294 -16.466 -60.249 1.00 15.18 852 ARG A C 1
ATOM 12800 O O . ARG A 1 844 ? 18.363 -16.006 -60.899 1.00 20.25 852 ARG A O 1
ATOM 12822 N N . LYS A 1 845 ? 20.371 -17.036 -60.791 1.00 19.41 853 LYS A N 1
ATOM 12823 C CA . LYS A 1 845 ? 20.555 -17.098 -62.245 1.00 18.99 853 LYS A CA 1
ATOM 12824 C C . LYS A 1 845 ? 20.703 -18.526 -62.697 1.00 17.41 853 LYS A C 1
ATOM 12825 O O . LYS A 1 845 ? 21.555 -19.252 -62.184 1.00 22.80 853 LYS A O 1
ATOM 12844 N N . LYS A 1 846 ? 19.875 -18.916 -63.661 1.00 21.33 854 LYS A N 1
ATOM 12845 C CA . LYS A 1 846 ? 19.931 -20.259 -64.224 1.00 18.64 854 LYS A CA 1
ATOM 12846 C C . LYS A 1 846 ? 20.558 -20.195 -65.610 1.00 15.19 854 LYS A C 1
ATOM 12847 O O . LYS A 1 846 ? 20.271 -19.273 -66.380 1.00 17.80 854 LYS A O 1
ATOM 12866 N N . TYR A 1 847 ? 21.396 -21.190 -65.891 1.00 19.71 855 TYR A N 1
ATOM 12867 C CA . TYR A 1 847 ? 22.053 -21.335 -67.193 1.00 21.14 855 TYR A CA 1
ATOM 12868 C C . TYR A 1 847 ? 21.875 -22.753 -67.731 1.00 19.21 855 TYR A C 1
ATOM 12869 O O . TYR A 1 847 ? 22.021 -23.708 -66.973 1.00 20.32 855 TYR A O 1
ATOM 12887 N N . TYR A 1 848 ? 21.614 -22.893 -69.035 1.00 22.01 856 TYR A N 1
ATOM 12888 C CA . TYR A 1 848 ? 21.746 -24.190 -69.694 1.00 19.18 856 TYR A CA 1
ATOM 12889 C C . TYR A 1 848 ? 23.139 -24.291 -70.359 1.00 24.27 856 TYR A C 1
ATOM 12890 O O . TYR A 1 848 ? 23.502 -23.471 -71.192 1.00 23.50 856 TYR A O 1
ATOM 12908 N N . ILE A 1 849 ? 23.871 -25.313 -69.967 1.00 19.47 857 ILE A N 1
ATOM 12909 C CA . ILE A 1 849 ? 25.247 -25.556 -70.330 1.00 24.60 857 ILE A CA 1
ATOM 12910 C C . ILE A 1 849 ? 25.369 -26.918 -71.006 1.00 24.04 857 ILE A C 1
ATOM 12911 O O . ILE A 1 849 ? 24.864 -27.933 -70.502 1.00 24.13 857 ILE A O 1
ATOM 12927 N N . THR A 1 850 ? 26.046 -26.953 -72.148 1.00 27.05 858 THR A N 1
ATOM 12928 C CA . THR A 1 850 ? 26.375 -28.228 -72.778 1.00 25.13 858 THR A CA 1
ATOM 12929 C C . THR A 1 850 ? 27.800 -28.622 -72.443 1.00 25.43 858 THR A C 1
ATOM 12930 O O . THR A 1 850 ? 28.749 -27.923 -72.794 1.00 33.97 858 THR A O 1
ATOM 12941 N N . ASN A 1 851 ? 27.921 -29.738 -71.730 1.00 24.15 859 ASN A N 1
ATOM 12942 C CA . ASN A 1 851 ? 29.183 -30.278 -71.302 1.00 23.72 859 ASN A CA 1
ATOM 12943 C C . ASN A 1 851 ? 29.668 -31.318 -72.306 1.00 33.08 859 ASN A C 1
ATOM 12944 O O . ASN A 1 851 ? 29.034 -32.356 -72.469 1.00 27.86 859 ASN A O 1
ATOM 12955 N N . ASP A 1 852 ? 30.781 -31.041 -72.979 1.00 31.74 860 ASP A N 1
ATOM 12956 C CA . ASP A 1 852 ? 31.391 -32.061 -73.842 1.00 33.01 860 ASP A CA 1
ATOM 12957 C C . ASP A 1 852 ? 32.666 -32.625 -73.225 1.00 38.07 860 ASP A C 1
ATOM 12958 O O . ASP A 1 852 ? 33.401 -33.355 -73.883 1.00 33.59 860 ASP A O 1
ATOM 12967 N N . LYS A 1 853 ? 32.901 -32.319 -71.947 1.00 31.68 861 LYS A N 1
ATOM 12968 C CA . LYS A 1 853 ? 33.992 -32.931 -71.183 1.00 31.42 861 LYS A CA 1
ATOM 12969 C C . LYS A 1 853 ? 33.452 -33.880 -70.113 1.00 35.14 861 LYS A C 1
ATOM 12970 O O . LYS A 1 853 ? 32.252 -34.167 -70.077 1.00 34.29 861 LYS A O 1
ATOM 12989 N N . GLU A 1 854 ? 34.348 -34.378 -69.263 1.00 30.26 862 GLU A N 1
ATOM 12990 C CA . GLU A 1 854 ? 34.002 -35.303 -68.187 1.00 32.85 862 GLU A CA 1
ATOM 12991 C C . GLU A 1 854 ? 33.918 -34.570 -66.843 1.00 28.19 862 GLU A C 1
ATOM 12992 O O . GLU A 1 854 ? 34.001 -35.175 -65.771 1.00 32.90 862 GLU A O 1
ATOM 13004 N N . TYR A 1 855 ? 33.736 -33.265 -66.928 1.00 27.13 863 TYR A N 1
ATOM 13005 C CA . TYR A 1 855 ? 33.664 -32.413 -65.755 1.00 31.60 863 TYR A CA 1
ATOM 13006 C C . TYR A 1 855 ? 32.997 -31.113 -66.151 1.00 27.52 863 TYR A C 1
ATOM 13007 O O . TYR A 1 855 ? 32.941 -30.725 -67.335 1.00 29.33 863 TYR A O 1
ATOM 13025 N N . ILE A 1 856 ? 32.505 -30.423 -65.133 1.00 29.76 864 ILE A N 1
ATOM 13026 C CA . ILE A 1 856 ? 31.913 -29.114 -65.295 1.00 27.35 864 ILE A CA 1
ATOM 13027 C C . ILE A 1 856 ? 32.715 -28.218 -64.365 1.00 26.45 864 ILE A C 1
ATOM 13028 O O . ILE A 1 856 ? 32.607 -28.332 -63.155 1.00 25.12 864 ILE A O 1
ATOM 13044 N N . ASP A 1 857 ? 33.534 -27.356 -64.949 1.00 28.17 865 ASP A N 1
ATOM 13045 C CA . ASP A 1 857 ? 34.522 -26.604 -64.191 1.00 29.10 865 ASP A CA 1
ATOM 13046 C C . ASP A 1 857 ? 34.185 -25.135 -64.340 1.00 29.80 865 ASP A C 1
ATOM 13047 O O . ASP A 1 857 ? 34.355 -24.528 -65.400 1.00 24.27 865 ASP A O 1
ATOM 13056 N N . ILE A 1 858 ? 33.666 -24.576 -63.256 1.00 22.87 866 ILE A N 1
ATOM 13057 C CA . ILE A 1 858 ? 33.177 -23.215 -63.248 1.00 24.10 866 ILE A CA 1
ATOM 13058 C C . ILE A 1 858 ? 34.283 -22.358 -62.655 1.00 26.61 866 ILE A C 1
ATOM 13059 O O . ILE A 1 858 ? 34.779 -22.678 -61.585 1.00 27.84 866 ILE A O 1
ATOM 13075 N N . ARG A 1 859 ? 34.675 -21.293 -63.344 1.00 27.16 867 ARG A N 1
ATOM 13076 C CA . ARG A 1 859 ? 35.790 -20.471 -62.870 1.00 29.77 867 ARG A CA 1
ATOM 13077 C C . ARG A 1 859 ? 35.374 -19.022 -62.768 1.00 25.57 867 ARG A C 1
ATOM 13078 O O . ARG A 1 859 ? 34.628 -18.513 -63.608 1.00 26.57 867 ARG A O 1
ATOM 13099 N N . PHE A 1 860 ? 35.866 -18.366 -61.712 1.00 28.93 868 PHE A N 1
ATOM 13100 C CA . PHE A 1 860 ? 35.560 -16.966 -61.442 1.00 25.23 868 PHE A CA 1
ATOM 13101 C C . PHE A 1 860 ? 36.788 -16.108 -61.683 1.00 25.24 868 PHE A C 1
ATOM 13102 O O . PHE A 1 860 ? 37.875 -16.443 -61.224 1.00 32.20 868 PHE A O 1
ATOM 13119 N N . HIS A 1 861 ? 36.579 -15.021 -62.410 1.00 28.49 869 HIS A N 1
ATOM 13120 C CA . HIS A 1 861 ? 37.644 -14.127 -62.890 1.00 36.54 869 HIS A CA 1
ATOM 13121 C C . HIS A 1 861 ? 37.428 -12.719 -62.340 1.00 22.04 869 HIS A C 1
ATOM 13122 O O . HIS A 1 861 ? 36.628 -11.961 -62.879 1.00 34.36 869 HIS A O 1
ATOM 13136 N N . SER A 1 862 ? 38.125 -12.373 -61.264 1.00 36.46 870 SER A N 1
ATOM 13137 C CA . SER A 1 862 ? 37.963 -11.060 -60.641 1.00 40.00 870 SER A CA 1
ATOM 13138 C C . SER A 1 862 ? 38.475 -9.906 -61.500 1.00 43.07 870 SER A C 1
ATOM 13139 O O . SER A 1 862 ? 39.608 -9.953 -61.975 1.00 42.14 870 SER A O 1
ATOM 13147 N N . THR A 1 863 ? 37.659 -8.867 -61.678 1.00 34.53 871 THR A N 1
ATOM 13148 C CA . THR A 1 863 ? 38.121 -7.635 -62.317 1.00 41.40 871 THR A CA 1
ATOM 13149 C C . THR A 1 863 ? 38.013 -6.439 -61.371 1.00 45.31 871 THR A C 1
ATOM 13150 O O . THR A 1 863 ? 38.657 -5.418 -61.580 1.00 43.21 871 THR A O 1
ATOM 13161 N N . SER A 1 864 ? 37.222 -6.583 -60.313 1.00 39.80 872 SER A N 1
ATOM 13162 C CA . SER A 1 864 ? 37.039 -5.521 -59.334 1.00 35.75 872 SER A CA 1
ATOM 13163 C C . SER A 1 864 ? 36.528 -6.175 -58.062 1.00 38.64 872 SER A C 1
ATOM 13164 O O . SER A 1 864 ? 35.702 -7.075 -58.138 1.00 32.55 872 SER A O 1
ATOM 13172 N N . GLY A 1 865 ? 37.022 -5.758 -56.901 1.00 39.13 873 GLY A N 1
ATOM 13173 C CA . GLY A 1 865 ? 36.611 -6.388 -55.657 1.00 38.81 873 GLY A CA 1
ATOM 13174 C C . GLY A 1 865 ? 36.925 -7.872 -55.677 1.00 36.42 873 GLY A C 1
ATOM 13175 O O . GLY A 1 865 ? 37.982 -8.285 -56.161 1.00 39.39 873 GLY A O 1
ATOM 13179 N N . THR A 1 866 ? 35.999 -8.688 -55.176 1.00 29.25 874 THR A N 1
ATOM 13180 C CA . THR A 1 866 ? 36.259 -10.106 -55.007 1.00 27.81 874 THR A CA 1
ATOM 13181 C C . THR A 1 866 ? 35.174 -10.901 -55.719 1.00 27.81 874 THR A C 1
ATOM 13182 O O . THR A 1 866 ? 34.080 -10.381 -55.961 1.00 29.26 874 THR A O 1
ATOM 13193 N N . CYS A 1 867 ? 35.499 -12.146 -56.055 1.00 33.07 875 CYS A N 1
ATOM 13194 C CA . CYS A 1 867 ? 34.493 -13.104 -56.552 1.00 28.06 875 CYS A CA 1
ATOM 13195 C C . CYS A 1 867 ? 33.855 -13.750 -55.358 1.00 22.41 875 CYS A C 1
ATOM 13196 O O . CYS A 1 867 ? 34.543 -14.103 -54.397 1.00 28.18 875 CYS A O 1
ATOM 13204 N N . PHE A 1 868 ? 32.540 -13.943 -55.435 1.00 24.87 876 PHE A N 1
ATOM 13205 C CA . PHE A 1 868 ? 31.844 -14.660 -54.389 1.00 24.89 876 PHE A CA 1
ATOM 13206 C C . PHE A 1 868 ? 30.707 -15.494 -54.989 1.00 18.86 876 PHE A C 1
ATOM 13207 O O . PHE A 1 868 ? 30.198 -15.196 -56.085 1.00 19.79 876 PHE A O 1
ATOM 13224 N N . LEU A 1 869 ? 30.352 -16.547 -54.253 1.00 23.68 877 LEU A N 1
ATOM 13225 C CA . LEU A 1 869 ? 29.233 -17.436 -54.586 1.00 23.89 877 LEU A CA 1
ATOM 13226 C C . LEU A 1 869 ? 28.465 -17.812 -53.318 1.00 18.32 877 LEU A C 1
ATOM 13227 O O . LEU A 1 869 ? 29.079 -18.223 -52.347 1.00 21.35 877 LEU A O 1
ATOM 13243 N N . ASN A 1 870 ? 27.135 -17.708 -53.334 1.00 17.67 878 ASN A N 1
ATOM 13244 C CA . ASN A 1 870 ? 26.348 -18.006 -52.125 1.00 18.59 878 ASN A CA 1
ATOM 13245 C C . ASN A 1 870 ? 25.655 -19.373 -52.179 1.00 18.62 878 ASN A C 1
ATOM 13246 O O . ASN A 1 870 ? 25.334 -19.982 -51.135 1.00 20.16 878 ASN A O 1
ATOM 13257 N N . GLY A 1 871 ? 25.433 -19.869 -53.394 1.00 18.38 879 GLY A N 1
ATOM 13258 C CA . GLY A 1 871 ? 24.815 -21.151 -53.567 1.00 17.25 879 GLY A CA 1
ATOM 13259 C C . GLY A 1 871 ? 24.908 -21.622 -54.988 1.00 15.45 879 GLY A C 1
ATOM 13260 O O . GLY A 1 871 ? 25.065 -20.824 -55.893 1.00 20.39 879 GLY A O 1
ATOM 13264 N N . ILE A 1 872 ? 24.796 -22.928 -55.167 1.00 18.18 880 ILE A N 1
ATOM 13265 C CA . ILE A 1 872 ? 24.803 -23.499 -56.503 1.00 20.65 880 ILE A CA 1
ATOM 13266 C C . ILE A 1 872 ? 23.939 -24.756 -56.520 1.00 14.68 880 ILE A C 1
ATOM 13267 O O . ILE A 1 872 ? 23.835 -25.481 -55.521 1.00 16.81 880 ILE A O 1
ATOM 13283 N N . LYS A 1 873 ? 23.310 -24.985 -57.671 1.00 17.71 881 LYS A N 1
ATOM 13284 C CA . LYS A 1 873 ? 22.415 -26.104 -57.839 1.00 19.24 881 LYS A CA 1
ATOM 13285 C C . LYS A 1 873 ? 22.605 -26.661 -59.248 1.00 17.65 881 LYS A C 1
ATOM 13286 O O . LYS A 1 873 ? 22.598 -25.907 -60.224 1.00 20.95 881 LYS A O 1
ATOM 13305 N N . LEU A 1 874 ? 22.811 -27.969 -59.326 1.00 19.85 882 LEU A N 1
ATOM 13306 C CA . LEU A 1 874 ? 23.017 -28.671 -60.605 1.00 17.30 882 LEU A CA 1
ATOM 13307 C C . LEU A 1 874 ? 21.947 -29.706 -60.902 1.00 16.65 882 LEU A C 1
ATOM 13308 O O . LEU A 1 874 ? 21.556 -30.491 -60.021 1.00 19.07 882 LEU A O 1
ATOM 13324 N N . ARG A 1 875 ? 21.469 -29.712 -62.145 1.00 20.76 883 ARG A N 1
ATOM 13325 C CA . ARG A 1 875 ? 20.605 -30.779 -62.643 1.00 17.80 883 ARG A CA 1
ATOM 13326 C C . ARG A 1 875 ? 21.054 -31.187 -64.033 1.00 15.34 883 ARG A C 1
ATOM 13327 O O . ARG A 1 875 ? 21.373 -30.331 -64.847 1.00 17.45 883 ARG A O 1
ATOM 13348 N N . ASN A 1 876 ? 21.009 -32.484 -64.303 1.00 18.41 884 ASN A N 1
ATOM 13349 C CA . ASN A 1 876 ? 21.175 -32.975 -65.660 1.00 17.32 884 ASN A CA 1
ATOM 13350 C C . ASN A 1 876 ? 19.851 -32.949 -66.402 1.00 22.58 884 ASN A C 1
ATOM 13351 O O . ASN A 1 876 ? 18.849 -33.456 -65.914 1.00 22.03 884 ASN A O 1
ATOM 13362 N N . ILE A 1 877 ? 19.858 -32.352 -67.584 1.00 17.71 885 ILE A N 1
ATOM 13363 C CA . ILE A 1 877 ? 18.690 -32.247 -68.441 1.00 22.15 885 ILE A CA 1
ATOM 13364 C C . ILE A 1 877 ? 18.709 -33.294 -69.558 1.00 28.75 885 ILE A C 1
ATOM 13365 O O . ILE A 1 877 ? 17.703 -33.952 -69.795 1.00 26.20 885 ILE A O 1
ATOM 13381 N N . TYR A 1 878 ? 19.845 -33.396 -70.256 1.00 22.87 886 TYR A N 1
ATOM 13382 C CA . TYR A 1 878 ? 20.040 -34.357 -71.346 1.00 22.15 886 TYR A CA 1
ATOM 13383 C C . TYR A 1 878 ? 21.372 -35.075 -71.196 1.00 34.34 886 TYR A C 1
ATOM 13384 O O . TYR A 1 878 ? 22.322 -34.531 -70.626 1.00 21.92 886 TYR A O 1
ATOM 13403 N N . GLN B 1 24 ? 27.583 -20.624 -80.935 1.00 54.08 32 GLN B N 1
ATOM 13404 C CA . GLN B 1 24 ? 26.717 -21.504 -80.144 1.00 49.64 32 GLN B CA 1
ATOM 13405 C C . GLN B 1 24 ? 25.521 -20.769 -79.527 1.00 47.68 32 GLN B C 1
ATOM 13406 O O . GLN B 1 24 ? 25.391 -19.545 -79.630 1.00 48.06 32 GLN B O 1
ATOM 13419 N N . ARG B 1 25 ? 24.651 -21.547 -78.895 1.00 39.04 33 ARG B N 1
ATOM 13420 C CA . ARG B 1 25 ? 23.450 -21.025 -78.251 1.00 25.52 33 ARG B CA 1
ATOM 13421 C C . ARG B 1 25 ? 23.738 -20.785 -76.781 1.00 25.57 33 ARG B C 1
ATOM 13422 O O . ARG B 1 25 ? 24.295 -21.651 -76.101 1.00 26.65 33 ARG B O 1
ATOM 13443 N N . GLN B 1 26 ? 23.355 -19.608 -76.300 1.00 27.22 34 GLN B N 1
ATOM 13444 C CA . GLN B 1 26 ? 23.447 -19.287 -74.888 1.00 27.41 34 GLN B CA 1
ATOM 13445 C C . GLN B 1 26 ? 22.053 -18.945 -74.373 1.00 21.51 34 GLN B C 1
ATOM 13446 O O . GLN B 1 26 ? 21.412 -18.031 -74.869 1.00 23.58 34 GLN B O 1
ATOM 13460 N N . THR B 1 27 ? 21.614 -19.680 -73.361 1.00 22.42 35 THR B N 1
ATOM 13461 C CA . THR B 1 27 ? 20.300 -19.474 -72.755 1.00 24.79 35 THR B CA 1
ATOM 13462 C C . THR B 1 27 ? 20.488 -19.308 -71.243 1.00 17.87 35 THR B C 1
ATOM 13463 O O . THR B 1 27 ? 21.158 -20.129 -70.590 1.00 20.37 35 THR B O 1
ATOM 13474 N N . GLN B 1 28 ? 19.933 -18.219 -70.723 1.00 18.28 36 GLN B N 1
ATOM 13475 C CA . GLN B 1 28 ? 20.020 -17.921 -69.304 1.00 22.08 36 GLN B CA 1
ATOM 13476 C C . GLN B 1 28 ? 18.809 -17.108 -68.861 1.00 18.27 36 GLN B C 1
ATOM 13477 O O . GLN B 1 28 ? 18.195 -16.430 -69.666 1.00 19.87 36 GLN B O 1
ATOM 13491 N N . THR B 1 29 ? 18.471 -17.176 -67.563 1.00 18.22 37 THR B N 1
ATOM 13492 C CA . THR B 1 29 ? 17.361 -16.391 -67.042 1.00 16.12 37 THR B CA 1
ATOM 13493 C C . THR B 1 29 ? 17.728 -14.915 -66.849 1.00 21.33 37 THR B C 1
ATOM 13494 O O . THR B 1 29 ? 18.881 -14.571 -66.593 1.00 21.51 37 THR B O 1
ATOM 13505 N N . ILE B 1 30 ? 16.723 -14.066 -66.976 1.00 17.57 38 ILE B N 1
ATOM 13506 C CA . ILE B 1 30 ? 16.794 -12.690 -66.504 1.00 20.85 38 ILE B CA 1
ATOM 13507 C C . ILE B 1 30 ? 15.674 -12.465 -65.457 1.00 19.95 38 ILE B C 1
ATOM 13508 O O . ILE B 1 30 ? 14.838 -11.566 -65.581 1.00 20.15 38 ILE B O 1
ATOM 13524 N N . ASN B 1 31 ? 15.651 -13.332 -64.444 1.00 19.34 39 ASN B N 1
ATOM 13525 C CA . ASN B 1 31 ? 14.594 -13.294 -63.414 1.00 19.28 39 ASN B CA 1
ATOM 13526 C C . ASN B 1 31 ? 14.901 -12.293 -62.337 1.00 17.06 39 ASN B C 1
ATOM 13527 O O . ASN B 1 31 ? 14.026 -11.908 -61.560 1.00 18.05 39 ASN B O 1
ATOM 13538 N N . ASP B 1 32 ? 16.175 -11.916 -62.263 1.00 19.51 40 ASP B N 1
ATOM 13539 C CA . ASP B 1 32 ? 16.685 -11.030 -61.211 1.00 19.32 40 ASP B CA 1
ATOM 13540 C C . ASP B 1 32 ? 16.589 -9.549 -61.552 1.00 20.32 40 ASP B C 1
ATOM 13541 O O . ASP B 1 32 ? 16.473 -9.166 -62.725 1.00 17.65 40 ASP B O 1
ATOM 13550 N N . SER B 1 33 ? 16.645 -8.740 -60.501 1.00 23.72 41 SER B N 1
ATOM 13551 C CA . SER B 1 33 ? 16.901 -7.308 -60.595 1.00 19.76 41 SER B CA 1
ATOM 13552 C C . SER B 1 33 ? 15.770 -6.526 -61.219 1.00 24.55 41 SER B C 1
ATOM 13553 O O . SER B 1 33 ? 16.009 -5.580 -61.960 1.00 25.15 41 SER B O 1
ATOM 13561 N N . TRP B 1 34 ? 14.529 -6.879 -60.901 1.00 17.94 42 TRP B N 1
ATOM 13562 C CA . TRP B 1 34 ? 13.400 -6.169 -61.463 1.00 17.98 42 TRP B CA 1
ATOM 13563 C C . TRP B 1 34 ? 12.866 -5.104 -60.497 1.00 17.23 42 TRP B C 1
ATOM 13564 O O . TRP B 1 34 ? 13.103 -5.159 -59.287 1.00 22.47 42 TRP B O 1
ATOM 13585 N N . LYS B 1 35 ? 12.135 -4.165 -61.069 1.00 21.54 43 LYS B N 1
ATOM 13586 C CA . LYS B 1 35 ? 11.326 -3.220 -60.315 1.00 23.97 43 LYS B CA 1
ATOM 13587 C C . LYS B 1 35 ? 9.902 -3.424 -60.708 1.00 20.86 43 LYS B C 1
ATOM 13588 O O . LYS B 1 35 ? 9.595 -3.719 -61.879 1.00 22.73 43 LYS B O 1
ATOM 13607 N N . PHE B 1 36 ? 9.024 -3.257 -59.731 1.00 20.15 44 PHE B N 1
ATOM 13608 C CA . PHE B 1 36 ? 7.612 -3.504 -59.952 1.00 16.49 44 PHE B CA 1
ATOM 13609 C C . PHE B 1 36 ? 6.742 -2.397 -59.409 1.00 19.64 44 PHE B C 1
ATOM 13610 O O . PHE B 1 36 ? 7.003 -1.868 -58.325 1.00 21.30 44 PHE B O 1
ATOM 13627 N N . LEU B 1 37 ? 5.695 -2.084 -60.152 1.00 18.15 45 LEU B N 1
ATOM 13628 C CA . LEU B 1 37 ? 4.674 -1.150 -59.702 1.00 25.78 45 LEU B CA 1
ATOM 13629 C C . LEU B 1 37 ? 3.280 -1.660 -60.026 1.00 21.08 45 LEU B C 1
ATOM 13630 O O . LEU B 1 37 ? 2.921 -1.910 -61.176 1.00 24.00 45 LEU B O 1
ATOM 13646 N N . LYS B 1 38 ? 2.450 -1.753 -59.006 1.00 20.65 46 LYS B N 1
ATOM 13647 C CA . LYS B 1 38 ? 1.050 -2.075 -59.234 1.00 21.34 46 LYS B CA 1
ATOM 13648 C C . LYS B 1 38 ? 0.289 -0.883 -59.765 1.00 26.92 46 LYS B C 1
ATOM 13649 O O . LYS B 1 38 ? 0.524 0.251 -59.344 1.00 30.61 46 LYS B O 1
ATOM 13668 N N . GLY B 1 39 ? -0.651 -1.146 -60.666 1.00 24.52 47 GLY B N 1
ATOM 13669 C CA . GLY B 1 39 ? -1.489 -0.099 -61.243 1.00 26.11 47 GLY B CA 1
ATOM 13670 C C . GLY B 1 39 ? -0.959 0.532 -62.530 1.00 34.07 47 GLY B C 1
ATOM 13671 O O . GLY B 1 39 ? 0.113 0.178 -63.031 1.00 30.82 47 GLY B O 1
ATOM 13675 N N . GLU B 1 40 ? -1.738 1.467 -63.066 1.00 27.69 48 GLU B N 1
ATOM 13676 C CA . GLU B 1 40 ? -1.364 2.222 -64.260 1.00 29.70 48 GLU B CA 1
ATOM 13677 C C . GLU B 1 40 ? -0.225 3.200 -64.000 1.00 33.42 48 GLU B C 1
ATOM 13678 O O . GLU B 1 40 ? -0.059 3.712 -62.891 1.00 32.53 48 GLU B O 1
ATOM 13690 N N . CYS B 1 41 ? 0.557 3.463 -65.038 1.00 32.96 49 CYS B N 1
ATOM 13691 C CA . CYS B 1 41 ? 1.651 4.414 -64.935 1.00 36.81 49 CYS B CA 1
ATOM 13692 C C . CYS B 1 41 ? 2.060 4.923 -66.306 1.00 39.51 49 CYS B C 1
ATOM 13693 O O . CYS B 1 41 ? 2.651 4.213 -67.120 1.00 34.85 49 CYS B O 1
ATOM 13701 N N . THR B 1 42 ? 1.739 6.181 -66.549 1.00 50.74 50 THR B N 1
ATOM 13702 C CA . THR B 1 42 ? 2.110 6.808 -67.798 1.00 56.25 50 THR B CA 1
ATOM 13703 C C . THR B 1 42 ? 3.646 6.893 -67.890 1.00 38.80 50 THR B C 1
ATOM 13704 O O . THR B 1 42 ? 4.323 7.178 -66.894 1.00 46.35 50 THR B O 1
ATOM 13715 N N . ALA B 1 43 ? 4.176 6.601 -69.075 1.00 38.27 51 ALA B N 1
ATOM 13716 C CA . ALA B 1 43 ? 5.615 6.671 -69.361 1.00 34.19 51 ALA B CA 1
ATOM 13717 C C . ALA B 1 43 ? 6.446 5.595 -68.672 1.00 25.31 51 ALA B C 1
ATOM 13718 O O . ALA B 1 43 ? 7.673 5.658 -68.695 1.00 29.44 51 ALA B O 1
ATOM 13725 N N . ALA B 1 44 ? 5.785 4.618 -68.041 1.00 30.76 52 ALA B N 1
ATOM 13726 C CA . ALA B 1 44 ? 6.489 3.521 -67.370 1.00 32.25 52 ALA B CA 1
ATOM 13727 C C . ALA B 1 44 ? 7.407 2.734 -68.326 1.00 31.19 52 ALA B C 1
ATOM 13728 O O . ALA B 1 44 ? 8.398 2.124 -67.888 1.00 31.27 52 ALA B O 1
ATOM 13735 N N . ALA B 1 45 ? 7.110 2.785 -69.627 1.00 29.43 53 ALA B N 1
ATOM 13736 C CA . ALA B 1 45 ? 7.929 2.081 -70.636 1.00 30.37 53 ALA B CA 1
ATOM 13737 C C . ALA B 1 45 ? 9.214 2.827 -71.016 1.00 37.40 53 ALA B C 1
ATOM 13738 O O . ALA B 1 45 ? 10.155 2.221 -71.531 1.00 31.74 53 ALA B O 1
ATOM 13745 N N . ASP B 1 46 ? 9.266 4.133 -70.741 1.00 38.57 54 ASP B N 1
ATOM 13746 C CA . ASP B 1 46 ? 10.390 4.967 -71.195 1.00 39.58 54 ASP B CA 1
ATOM 13747 C C . ASP B 1 46 ? 11.705 4.593 -70.543 1.00 38.21 54 ASP B C 1
ATOM 13748 O O . ASP B 1 46 ? 11.759 4.272 -69.367 1.00 35.14 54 ASP B O 1
ATOM 13757 N N . SER B 1 47 ? 12.776 4.673 -71.317 1.00 35.27 55 SER B N 1
ATOM 13758 C CA . SER B 1 47 ? 14.100 4.272 -70.857 1.00 39.36 55 SER B CA 1
ATOM 13759 C C . SER B 1 47 ? 14.582 5.140 -69.683 1.00 45.71 55 SER B C 1
ATOM 13760 O O . SER B 1 47 ? 15.253 4.656 -68.759 1.00 49.98 55 SER B O 1
ATOM 13768 N N . ALA B 1 48 ? 14.202 6.415 -69.707 1.00 44.17 56 ALA B N 1
ATOM 13769 C CA . ALA B 1 48 ? 14.697 7.390 -68.736 1.00 48.56 56 ALA B CA 1
ATOM 13770 C C . ALA B 1 48 ? 13.792 7.531 -67.501 1.00 45.96 56 ALA B C 1
ATOM 13771 O O . ALA B 1 48 ? 14.095 8.296 -66.587 1.00 52.65 56 ALA B O 1
ATOM 13778 N N . PHE B 1 49 ? 12.677 6.810 -67.489 1.00 41.54 57 PHE B N 1
ATOM 13779 C CA . PHE B 1 49 ? 11.759 6.819 -66.355 1.00 33.87 57 PHE B CA 1
ATOM 13780 C C . PHE B 1 49 ? 12.475 6.445 -65.054 1.00 39.22 57 PHE B C 1
ATOM 13781 O O . PHE B 1 49 ? 13.369 5.582 -65.034 1.00 38.50 57 PHE B O 1
ATOM 13798 N N . ASP B 1 50 ? 12.078 7.128 -63.978 1.00 38.07 58 ASP B N 1
ATOM 13799 C CA . ASP B 1 50 ? 12.678 6.959 -62.656 1.00 34.39 58 ASP B CA 1
ATOM 13800 C C . ASP B 1 50 ? 11.872 5.968 -61.802 1.00 35.00 58 ASP B C 1
ATOM 13801 O O . ASP B 1 50 ? 10.801 6.298 -61.280 1.00 31.02 58 ASP B O 1
ATOM 13810 N N . ASP B 1 51 ? 12.386 4.747 -61.685 1.00 34.92 59 ASP B N 1
ATOM 13811 C CA . ASP B 1 51 ? 11.666 3.693 -60.970 1.00 30.87 59 ASP B CA 1
ATOM 13812 C C . ASP B 1 51 ? 12.368 3.374 -59.665 1.00 29.73 59 ASP B C 1
ATOM 13813 O O . ASP B 1 51 ? 12.169 2.306 -59.097 1.00 28.27 59 ASP B O 1
ATOM 13822 N N . SER B 1 52 ? 13.154 4.320 -59.156 1.00 31.88 60 SER B N 1
ATOM 13823 C CA . SER B 1 52 ? 13.934 4.070 -57.948 1.00 41.30 60 SER B CA 1
ATOM 13824 C C . SER B 1 52 ? 13.032 3.839 -56.712 1.00 29.23 60 SER B C 1
ATOM 13825 O O . SER B 1 52 ? 13.469 3.197 -55.750 1.00 35.04 60 SER B O 1
ATOM 13833 N N . LYS B 1 53 ? 11.783 4.321 -56.743 1.00 28.37 61 LYS B N 1
ATOM 13834 C CA . LYS B 1 53 ? 10.879 4.091 -55.611 1.00 34.00 61 LYS B CA 1
ATOM 13835 C C . LYS B 1 53 ? 9.927 2.921 -55.850 1.00 28.84 61 LYS B C 1
ATOM 13836 O O . LYS B 1 53 ? 9.055 2.639 -55.016 1.00 27.04 61 LYS B O 1
ATOM 13855 N N . TRP B 1 54 ? 10.077 2.244 -56.984 1.00 25.85 62 TRP B N 1
ATOM 13856 C CA . TRP B 1 54 ? 9.292 1.043 -57.236 1.00 23.95 62 TRP B CA 1
ATOM 13857 C C . TRP B 1 54 ? 9.772 -0.070 -56.317 1.00 23.57 62 TRP B C 1
ATOM 13858 O O . TRP B 1 54 ? 10.827 0.037 -55.687 1.00 25.36 62 TRP B O 1
ATOM 13879 N N . THR B 1 55 ? 9.019 -1.164 -56.272 1.00 23.97 63 THR B N 1
ATOM 13880 C CA . THR B 1 55 ? 9.379 -2.306 -55.429 1.00 23.87 63 THR B CA 1
ATOM 13881 C C . THR B 1 55 ? 10.374 -3.223 -56.129 1.00 24.88 63 THR B C 1
ATOM 13882 O O . THR B 1 55 ? 10.171 -3.608 -57.271 1.00 21.92 63 THR B O 1
ATOM 13893 N N . SER B 1 56 ? 11.446 -3.558 -55.429 1.00 18.87 64 SER B N 1
ATOM 13894 C CA . SER B 1 56 ? 12.461 -4.477 -55.939 1.00 24.49 64 SER B CA 1
ATOM 13895 C C . SER B 1 56 ? 11.922 -5.895 -55.815 1.00 30.34 64 SER B C 1
ATOM 13896 O O . SER B 1 56 ? 11.547 -6.301 -54.724 1.00 21.44 64 SER B O 1
ATOM 13904 N N . ILE B 1 57 ? 11.878 -6.632 -56.921 1.00 21.76 65 ILE B N 1
ATOM 13905 C CA . ILE B 1 57 ? 11.344 -7.997 -56.926 1.00 22.58 65 ILE B CA 1
ATOM 13906 C C . ILE B 1 57 ? 12.227 -8.913 -57.752 1.00 22.52 65 ILE B C 1
ATOM 13907 O O . ILE B 1 57 ? 13.067 -8.447 -58.513 1.00 20.19 65 ILE B O 1
ATOM 13923 N N . HIS B 1 58 ? 12.051 -10.220 -57.561 1.00 19.57 66 HIS B N 1
ATOM 13924 C CA . HIS B 1 58 ? 12.777 -11.248 -58.305 1.00 17.52 66 HIS B CA 1
ATOM 13925 C C . HIS B 1 58 ? 11.707 -12.164 -58.859 1.00 20.52 66 HIS B C 1
ATOM 13926 O O . HIS B 1 58 ? 10.803 -12.544 -58.126 1.00 16.08 66 HIS B O 1
ATOM 13940 N N . LEU B 1 59 ? 11.759 -12.477 -60.157 1.00 19.55 67 LEU B N 1
ATOM 13941 C CA . LEU B 1 59 ? 10.794 -13.377 -60.762 1.00 17.92 67 LEU B CA 1
ATOM 13942 C C . LEU B 1 59 ? 11.125 -14.811 -60.352 1.00 14.29 67 LEU B C 1
ATOM 13943 O O . LEU B 1 59 ? 12.289 -15.140 -60.075 1.00 17.75 67 LEU B O 1
ATOM 13959 N N . PRO B 1 60 ? 10.108 -15.672 -60.282 1.00 15.40 68 PRO B N 1
ATOM 13960 C CA . PRO B 1 60 ? 8.682 -15.418 -60.551 1.00 14.62 68 PRO B CA 1
ATOM 13961 C C . PRO B 1 60 ? 7.985 -14.542 -59.517 1.00 14.55 68 PRO B C 1
ATOM 13962 O O . PRO B 1 60 ? 8.339 -14.506 -58.344 1.00 17.25 68 PRO B O 1
ATOM 13973 N N . HIS B 1 61 ? 6.931 -13.888 -59.963 1.00 18.17 69 HIS B N 1
ATOM 13974 C CA . HIS B 1 61 ? 6.237 -12.919 -59.133 1.00 17.95 69 HIS B CA 1
ATOM 13975 C C . HIS B 1 61 ? 4.768 -12.892 -59.442 1.00 17.89 69 HIS B C 1
ATOM 13976 O O . HIS B 1 61 ? 4.354 -13.005 -60.600 1.00 17.04 69 HIS B O 1
ATOM 13990 N N . THR B 1 62 ? 3.956 -12.779 -58.390 1.00 17.82 70 THR B N 1
ATOM 13991 C CA . THR B 1 62 ? 2.564 -12.397 -58.568 1.00 13.52 70 THR B CA 1
ATOM 13992 C C . THR B 1 62 ? 2.291 -11.203 -57.681 1.00 16.62 70 THR B C 1
ATOM 13993 O O . THR B 1 62 ? 2.847 -11.098 -56.591 1.00 18.09 70 THR B O 1
ATOM 14004 N N . TRP B 1 63 ? 1.387 -10.352 -58.126 1.00 16.48 71 TRP B N 1
ATOM 14005 C CA . TRP B 1 63 ? 0.935 -9.260 -57.271 1.00 18.98 71 TRP B CA 1
ATOM 14006 C C . TRP B 1 63 ? -0.358 -9.624 -56.509 1.00 22.95 71 TRP B C 1
ATOM 14007 O O . TRP B 1 63 ? -0.956 -8.758 -55.840 1.00 20.51 71 TRP B O 1
ATOM 14028 N N . ASN B 1 64 ? -0.754 -10.902 -56.548 1.00 17.36 72 ASN B N 1
ATOM 14029 C CA . ASN B 1 64 ? -2.018 -11.300 -55.937 1.00 18.11 72 ASN B CA 1
ATOM 14030 C C . ASN B 1 64 ? -1.876 -12.238 -54.727 1.00 19.49 72 ASN B C 1
ATOM 14031 O O . ASN B 1 64 ? -2.710 -13.105 -54.512 1.00 18.82 72 ASN B O 1
ATOM 14042 N N . THR B 1 65 ? -0.862 -12.036 -53.907 1.00 18.22 73 THR B N 1
ATOM 14043 C CA . THR B 1 65 ? -0.839 -12.758 -52.641 1.00 19.87 73 THR B CA 1
ATOM 14044 C C . THR B 1 65 ? -2.028 -12.293 -51.781 1.00 22.29 73 THR B C 1
ATOM 14045 O O . THR B 1 65 ? -2.463 -13.032 -50.879 1.00 21.71 73 THR B O 1
ATOM 14056 N N . ASP B 1 66 ? -2.594 -11.123 -52.092 1.00 21.82 74 ASP B N 1
ATOM 14057 C CA . ASP B 1 66 ? -3.829 -10.681 -51.431 1.00 21.18 74 ASP B CA 1
ATOM 14058 C C . ASP B 1 66 ? -4.978 -11.701 -51.527 1.00 22.59 74 ASP B C 1
ATOM 14059 O O . ASP B 1 66 ? -5.845 -11.748 -50.631 1.00 21.19 74 ASP B O 1
ATOM 14068 N N . ALA B 1 67 ? -4.985 -12.541 -52.560 1.00 21.17 75 ALA B N 1
ATOM 14069 C CA . ALA B 1 67 ? -6.080 -13.494 -52.737 1.00 18.52 75 ALA B CA 1
ATOM 14070 C C . ALA B 1 67 ? -6.175 -14.556 -51.629 1.00 19.16 75 ALA B C 1
ATOM 14071 O O . ALA B 1 67 ? -7.190 -15.243 -51.530 1.00 17.77 75 ALA B O 1
ATOM 14078 N N . TYR B 1 68 ? -5.123 -14.732 -50.844 1.00 16.75 76 TYR B N 1
ATOM 14079 C CA . TYR B 1 68 ? -5.155 -15.732 -49.783 1.00 17.60 76 TYR B CA 1
ATOM 14080 C C . TYR B 1 68 ? -5.857 -15.181 -48.520 1.00 24.04 76 TYR B C 1
ATOM 14081 O O . TYR B 1 68 ? -6.067 -15.921 -47.570 1.00 21.54 76 TYR B O 1
ATOM 14099 N N . THR B 1 69 ? -6.230 -13.904 -48.536 1.00 22.45 77 THR B N 1
ATOM 14100 C CA . THR B 1 69 ? -7.025 -13.307 -47.446 1.00 25.66 77 THR B CA 1
ATOM 14101 C C . THR B 1 69 ? -8.265 -12.602 -48.002 1.00 28.13 77 THR B C 1
ATOM 14102 O O . THR B 1 69 ? -9.371 -12.711 -47.456 1.00 30.87 77 THR B O 1
ATOM 14113 N N . GLU B 1 70 ? -8.088 -11.905 -49.114 1.00 20.80 78 GLU B N 1
ATOM 14114 C CA . GLU B 1 70 ? -9.153 -11.066 -49.673 1.00 19.73 78 GLU B CA 1
ATOM 14115 C C . GLU B 1 70 ? -9.867 -11.721 -50.832 1.00 25.37 78 GLU B C 1
ATOM 14116 O O . GLU B 1 70 ? -9.247 -12.148 -51.808 1.00 28.20 78 GLU B O 1
ATOM 14128 N N . LYS B 1 71 ? -11.186 -11.799 -50.735 1.00 20.95 79 LYS B N 1
ATOM 14129 C CA . LYS B 1 71 ? -11.991 -12.295 -51.832 1.00 19.15 79 LYS B CA 1
ATOM 14130 C C . LYS B 1 71 ? -11.866 -11.403 -53.061 1.00 26.59 79 LYS B C 1
ATOM 14131 O O . LYS B 1 71 ? -11.807 -11.890 -54.198 1.00 24.37 79 LYS B O 1
ATOM 14150 N N . ASP B 1 72 ? -11.866 -10.093 -52.826 1.00 26.86 80 ASP B N 1
ATOM 14151 C CA . ASP B 1 72 ? -11.866 -9.114 -53.913 1.00 24.26 80 ASP B CA 1
ATOM 14152 C C . ASP B 1 72 ? -10.421 -8.768 -54.279 1.00 30.60 80 ASP B C 1
ATOM 14153 O O . ASP B 1 72 ? -9.959 -7.655 -54.073 1.00 27.17 80 ASP B O 1
ATOM 14162 N N . TYR B 1 73 ? -9.704 -9.740 -54.830 1.00 22.36 81 TYR B N 1
ATOM 14163 C CA . TYR B 1 73 ? -8.288 -9.554 -55.083 1.00 20.50 81 TYR B CA 1
ATOM 14164 C C . TYR B 1 73 ? -8.098 -8.616 -56.282 1.00 18.89 81 TYR B C 1
ATOM 14165 O O . TYR B 1 73 ? -8.963 -8.516 -57.169 1.00 23.59 81 TYR B O 1
ATOM 14183 N N . TYR B 1 74 ? -6.966 -7.924 -56.312 1.00 23.05 82 TYR B N 1
ATOM 14184 C CA . TYR B 1 74 ? -6.761 -6.892 -57.340 1.00 22.09 82 TYR B CA 1
ATOM 14185 C C . TYR B 1 74 ? -6.628 -7.452 -58.743 1.00 22.66 82 TYR B C 1
ATOM 14186 O O . TYR B 1 74 ? -5.764 -8.282 -59.039 1.00 19.30 82 TYR B O 1
ATOM 14204 N N . ARG B 1 75 ? -7.493 -6.973 -59.626 1.00 22.64 83 ARG B N 1
ATOM 14205 C CA . ARG B 1 75 ? -7.383 -7.305 -61.030 1.00 24.89 83 ARG B CA 1
ATOM 14206 C C . ARG B 1 75 ? -7.225 -6.004 -61.793 1.00 26.10 83 ARG B C 1
ATOM 14207 O O . ARG B 1 75 ? -8.012 -5.086 -61.627 1.00 25.80 83 ARG B O 1
ATOM 14228 N N . GLY B 1 76 ? -6.145 -5.913 -62.554 1.00 21.50 84 GLY B N 1
ATOM 14229 C CA . GLY B 1 76 ? -5.812 -4.713 -63.301 1.00 23.50 84 GLY B CA 1
ATOM 14230 C C . GLY B 1 76 ? -4.402 -4.801 -63.843 1.00 25.92 84 GLY B C 1
ATOM 14231 O O . GLY B 1 76 ? -3.920 -5.883 -64.210 1.00 21.29 84 GLY B O 1
ATOM 14235 N N . THR B 1 77 ? -3.737 -3.656 -63.888 1.00 20.87 85 THR B N 1
ATOM 14236 C CA . THR B 1 77 ? -2.422 -3.536 -64.487 1.00 23.25 85 THR B CA 1
ATOM 14237 C C . THR B 1 77 ? -1.310 -3.599 -63.463 1.00 24.17 85 THR B C 1
ATOM 14238 O O . THR B 1 77 ? -1.473 -3.191 -62.303 1.00 23.98 85 THR B O 1
ATOM 14249 N N . GLY B 1 78 ? -0.175 -4.139 -63.901 1.00 22.98 86 GLY B N 1
ATOM 14250 C CA . GLY B 1 78 ? 1.057 -4.094 -63.144 1.00 20.18 86 GLY B CA 1
ATOM 14251 C C . GLY B 1 78 ? 2.236 -3.909 -64.095 1.00 24.38 86 GLY B C 1
ATOM 14252 O O . GLY B 1 78 ? 2.273 -4.530 -65.163 1.00 28.31 86 GLY B O 1
ATOM 14256 N N . TRP B 1 79 ? 3.186 -3.055 -63.721 1.00 19.94 87 TRP B N 1
ATOM 14257 C CA . TRP B 1 79 ? 4.377 -2.806 -64.539 1.00 21.72 87 TRP B CA 1
ATOM 14258 C C . TRP B 1 79 ? 5.651 -3.395 -63.953 1.00 20.31 87 TRP B C 1
ATOM 14259 O O . TRP B 1 79 ? 5.934 -3.278 -62.743 1.00 23.22 87 TRP B O 1
ATOM 14280 N N . TYR B 1 80 ? 6.431 -3.998 -64.838 1.00 15.96 88 TYR B N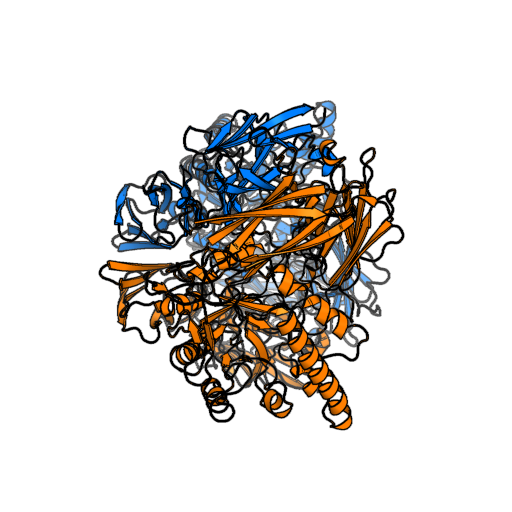 1
ATOM 14281 C CA . TYR B 1 80 ? 7.753 -4.534 -64.535 1.00 19.97 88 TYR B CA 1
ATOM 14282 C C . TYR B 1 80 ? 8.831 -3.820 -65.365 1.00 21.39 88 TYR B C 1
ATOM 14283 O O . TYR B 1 80 ? 8.623 -3.591 -66.566 1.00 21.61 88 TYR B O 1
ATOM 14301 N N . ARG B 1 81 ? 9.974 -3.511 -64.751 1.00 21.52 89 ARG B N 1
ATOM 14302 C CA . ARG B 1 81 ? 11.111 -2.885 -65.447 1.00 24.35 89 ARG B CA 1
ATOM 14303 C C . ARG B 1 81 ? 12.427 -3.527 -65.037 1.00 21.90 89 ARG B C 1
ATOM 14304 O O . ARG B 1 81 ? 12.687 -3.731 -63.846 1.00 23.95 89 ARG B O 1
ATOM 14325 N N . ARG B 1 82 ? 13.255 -3.854 -66.031 1.00 23.39 90 ARG B N 1
ATOM 14326 C CA . ARG B 1 82 ? 14.607 -4.381 -65.812 1.00 22.18 90 ARG B CA 1
ATOM 14327 C C . ARG B 1 82 ? 15.585 -3.683 -66.774 1.00 23.89 90 ARG B C 1
ATOM 14328 O O . ARG B 1 82 ? 15.221 -3.351 -67.896 1.00 26.75 90 ARG B O 1
ATOM 14349 N N . GLN B 1 83 ? 16.822 -3.478 -66.333 1.00 25.16 91 GLN B N 1
ATOM 14350 C CA . GLN B 1 83 ? 17.892 -3.085 -67.250 1.00 24.99 91 GLN B CA 1
ATOM 14351 C C . GLN B 1 83 ? 18.520 -4.323 -67.888 1.00 28.70 91 GLN B C 1
ATOM 14352 O O . GLN B 1 83 ? 18.750 -5.342 -67.219 1.00 29.39 91 GLN B O 1
ATOM 14366 N N . LEU B 1 84 ? 18.772 -4.244 -69.195 1.00 28.88 92 LEU B N 1
ATOM 14367 C CA . LEU B 1 84 ? 19.552 -5.264 -69.899 1.00 31.14 92 LEU B CA 1
ATOM 14368 C C . LEU B 1 84 ? 20.867 -4.678 -70.399 1.00 34.24 92 LEU B C 1
ATOM 14369 O O . LEU B 1 84 ? 20.865 -3.799 -71.252 1.00 31.28 92 LEU B O 1
ATOM 14385 N N . THR B 1 85 ? 21.979 -5.148 -69.855 1.00 34.02 93 THR B N 1
ATOM 14386 C CA . THR B 1 85 ? 23.287 -4.819 -70.411 1.00 46.12 93 THR B CA 1
ATOM 14387 C C . THR B 1 85 ? 23.853 -6.052 -71.092 1.00 39.32 93 THR B C 1
ATOM 14388 O O . THR B 1 85 ? 24.226 -7.036 -70.449 1.00 37.72 93 THR B O 1
ATOM 14399 N N . LEU B 1 86 ? 23.899 -5.980 -72.414 1.00 32.53 94 LEU B N 1
ATOM 14400 C CA . LEU B 1 86 ? 24.249 -7.133 -73.215 1.00 35.11 94 LEU B CA 1
ATOM 14401 C C . LEU B 1 86 ? 25.739 -7.418 -73.292 1.00 31.95 94 LEU B C 1
ATOM 14402 O O . LEU B 1 86 ? 26.563 -6.502 -73.350 1.00 37.03 94 LEU B O 1
ATOM 14418 N N . PRO B 1 87 ? 26.085 -8.701 -73.267 1.00 32.11 95 PRO B N 1
ATOM 14419 C CA . PRO B 1 87 ? 27.477 -9.101 -73.421 1.00 34.39 95 PRO B CA 1
ATOM 14420 C C . PRO B 1 87 ? 28.046 -8.598 -74.752 1.00 38.40 95 PRO B C 1
ATOM 14421 O O . PRO B 1 87 ? 27.348 -8.632 -75.771 1.00 31.63 95 PRO B O 1
ATOM 14432 N N . GLN B 1 88 ? 29.300 -8.165 -74.756 1.00 37.13 96 GLN B N 1
ATOM 14433 C CA . GLN B 1 88 ? 29.949 -7.809 -76.016 1.00 46.04 96 GLN B CA 1
ATOM 14434 C C . GLN B 1 88 ? 29.921 -8.993 -76.997 1.00 39.16 96 GLN B C 1
ATOM 14435 O O . GLN B 1 88 ? 29.771 -8.801 -78.204 1.00 34.15 96 GLN B O 1
ATOM 14449 N N . GLY B 1 89 ? 30.055 -10.212 -76.464 1.00 36.07 97 GLY B N 1
ATOM 14450 C CA . GLY B 1 89 ? 30.032 -11.426 -77.256 1.00 35.56 97 GLY B CA 1
ATOM 14451 C C . GLY B 1 89 ? 28.731 -11.705 -77.981 1.00 31.72 97 GLY B C 1
ATOM 14452 O O . GLY B 1 89 ? 28.677 -12.633 -78.787 1.00 35.46 97 GLY B O 1
ATOM 14456 N N . TRP B 1 90 ? 27.686 -10.929 -77.693 1.00 28.70 98 TRP B N 1
ATOM 14457 C CA . TRP B 1 90 ? 26.379 -11.114 -78.334 1.00 32.80 98 TRP B CA 1
ATOM 14458 C C . TRP B 1 90 ? 26.130 -10.141 -79.489 1.00 33.07 98 TRP B C 1
ATOM 14459 O O . TRP B 1 90 ? 25.045 -10.144 -80.092 1.00 29.53 98 TRP B O 1
ATOM 14480 N N . LYS B 1 91 ? 27.130 -9.311 -79.808 1.00 30.10 99 LYS B N 1
ATOM 14481 C CA . LYS B 1 91 ? 26.928 -8.220 -80.762 1.00 31.39 99 LYS B CA 1
ATOM 14482 C C . LYS B 1 91 ? 26.435 -8.698 -82.120 1.00 27.69 99 LYS B C 1
ATOM 14483 O O . LYS B 1 91 ? 25.623 -8.028 -82.756 1.00 35.96 99 LYS B O 1
ATOM 14502 N N . GLU B 1 92 ? 26.919 -9.859 -82.558 1.00 33.67 100 GLU B N 1
ATOM 14503 C CA . GLU B 1 92 ? 26.564 -10.373 -83.881 1.00 40.00 100 GLU B CA 1
ATOM 14504 C C . GLU B 1 92 ? 25.481 -11.445 -83.824 1.00 30.46 100 GLU B C 1
ATOM 14505 O O . GLU B 1 92 ? 25.229 -12.123 -84.816 1.00 37.38 100 GLU B O 1
ATOM 14517 N N . LYS B 1 93 ? 24.832 -11.587 -82.670 1.00 29.66 101 LYS B N 1
ATOM 14518 C CA . LYS B 1 93 ? 23.863 -12.654 -82.479 1.00 28.21 101 LYS B CA 1
ATOM 14519 C C . LYS B 1 93 ? 22.417 -12.146 -82.516 1.00 27.71 101 LYS B C 1
ATOM 14520 O O . LYS B 1 93 ? 22.131 -10.956 -82.373 1.00 26.77 101 LYS B O 1
ATOM 14539 N N . GLN B 1 94 ? 21.501 -13.077 -82.739 1.00 23.72 102 GLN B N 1
ATOM 14540 C CA . GLN B 1 94 ? 20.105 -12.801 -82.564 1.00 16.06 102 GLN B CA 1
ATOM 14541 C C . GLN B 1 94 ? 19.754 -13.051 -81.091 1.00 23.66 102 GLN B C 1
ATOM 14542 O O . GLN B 1 94 ? 20.183 -14.054 -80.519 1.00 23.49 102 GLN B O 1
ATOM 14556 N N . ILE B 1 95 ? 18.950 -12.161 -80.526 1.00 23.85 103 ILE B N 1
ATOM 14557 C CA . ILE B 1 95 ? 18.592 -12.204 -79.117 1.00 21.70 103 ILE B CA 1
ATOM 14558 C C . ILE B 1 95 ? 17.104 -12.450 -79.022 1.00 19.23 103 ILE B C 1
ATOM 14559 O O . ILE B 1 95 ? 16.301 -11.622 -79.463 1.00 21.12 103 ILE B O 1
ATOM 14575 N N . ILE B 1 96 ? 16.743 -13.599 -78.446 1.00 21.60 104 ILE B N 1
ATOM 14576 C CA . ILE B 1 96 ? 15.350 -13.995 -78.290 1.00 16.16 104 ILE B CA 1
ATOM 14577 C C . ILE B 1 96 ? 14.899 -13.920 -76.819 1.00 16.65 104 ILE B C 1
ATOM 14578 O O . ILE B 1 96 ? 15.511 -14.526 -75.948 1.00 19.11 104 ILE B O 1
ATOM 14594 N N . LEU B 1 97 ? 13.815 -13.194 -76.604 1.00 20.76 105 LEU B N 1
ATOM 14595 C CA . LEU B 1 97 ? 13.198 -13.032 -75.274 1.00 23.45 105 LEU B CA 1
ATOM 14596 C C . LEU B 1 97 ? 12.009 -13.969 -75.158 1.00 15.70 105 LEU B C 1
ATOM 14597 O O . LEU B 1 97 ? 11.152 -13.969 -76.036 1.00 22.86 105 LEU B O 1
ATOM 14613 N N . ARG B 1 98 ? 11.968 -14.760 -74.079 1.00 17.84 106 ARG B N 1
ATOM 14614 C CA . ARG B 1 98 ? 10.874 -15.679 -73.819 1.00 19.31 106 ARG B CA 1
ATOM 14615 C C . ARG B 1 98 ? 10.381 -15.466 -72.385 1.00 15.54 106 ARG B C 1
ATOM 14616 O O . ARG B 1 98 ? 11.164 -15.555 -71.437 1.00 19.45 106 ARG B O 1
ATOM 14637 N N . LEU B 1 99 ? 9.103 -15.133 -72.282 1.00 14.77 107 LEU B N 1
ATOM 14638 C CA . LEU B 1 99 ? 8.348 -15.138 -71.044 1.00 19.64 107 LEU B CA 1
ATOM 14639 C C . LEU B 1 99 ? 7.546 -16.436 -70.993 1.00 13.69 107 LEU B C 1
ATOM 14640 O O . LEU B 1 99 ? 6.600 -16.642 -71.771 1.00 19.41 107 LEU B O 1
ATOM 14656 N N . ASP B 1 100 ? 7.919 -17.317 -70.088 1.00 16.36 108 ASP B N 1
ATOM 14657 C CA . ASP B 1 100 ? 7.225 -18.598 -69.985 1.00 16.87 108 ASP B CA 1
ATOM 14658 C C . ASP B 1 100 ? 5.766 -18.441 -69.525 1.00 18.04 108 ASP B C 1
ATOM 14659 O O . ASP B 1 100 ? 4.930 -19.280 -69.853 1.00 18.27 108 ASP B O 1
ATOM 14668 N N . ALA B 1 101 ? 5.459 -17.369 -68.786 1.00 16.08 109 ALA B N 1
ATOM 14669 C CA . ALA B 1 101 ? 4.079 -17.053 -68.423 1.00 13.14 109 ALA B CA 1
ATOM 14670 C C . ALA B 1 101 ? 3.940 -15.667 -67.803 1.00 16.81 109 ALA B C 1
ATOM 14671 O O . ALA B 1 101 ? 4.820 -15.220 -67.063 1.00 17.62 109 ALA B O 1
ATOM 14678 N N . ALA B 1 102 ? 2.839 -15.002 -68.155 1.00 19.41 110 ALA B N 1
ATOM 14679 C CA . ALA B 1 102 ? 2.422 -13.748 -67.520 1.00 23.26 110 ALA B CA 1
ATOM 14680 C C . ALA B 1 102 ? 0.893 -13.685 -67.537 1.00 18.41 110 ALA B C 1
ATOM 14681 O O . ALA B 1 102 ? 0.265 -13.798 -68.586 1.00 21.00 110 ALA B O 1
ATOM 14688 N N . GLY B 1 103 ? 0.302 -13.576 -66.349 1.00 19.59 111 GLY B N 1
ATOM 14689 C CA . GLY B 1 103 ? -1.134 -13.672 -66.202 1.00 22.61 111 GLY B CA 1
ATOM 14690 C C . GLY B 1 103 ? -1.769 -12.296 -66.167 1.00 17.42 111 GLY B C 1
ATOM 14691 O O . GLY B 1 103 ? -1.349 -11.502 -65.337 1.00 18.19 111 GLY B O 1
ATOM 14695 N N . LYS B 1 104 ? -2.781 -11.988 -66.991 1.00 16.97 112 LYS B N 1
ATOM 14696 C CA . LYS B 1 104 ? -3.339 -12.809 -68.069 1.00 20.94 112 LYS B CA 1
ATOM 14697 C C . LYS B 1 104 ? -2.776 -12.388 -69.436 1.00 19.95 112 LYS B C 1
ATOM 14698 O O . LYS B 1 104 ? -2.997 -13.059 -70.411 1.00 17.28 112 LYS B O 1
ATOM 14717 N N . SER B 1 105 ? -2.098 -11.249 -69.495 1.00 20.84 113 SER B N 1
ATOM 14718 C CA . SER B 1 105 ? -1.584 -10.698 -70.755 1.00 23.00 113 SER B CA 1
ATOM 14719 C C . SER B 1 105 ? -0.367 -9.830 -70.490 1.00 26.29 113 SER B C 1
ATOM 14720 O O . SER B 1 105 ? -0.195 -9.346 -69.386 1.00 22.24 113 SER B O 1
ATOM 14728 N N . ALA B 1 106 ? 0.488 -9.666 -71.496 1.00 20.71 114 ALA B N 1
ATOM 14729 C CA . ALA B 1 106 ? 1.698 -8.870 -71.366 1.00 19.05 114 ALA B CA 1
ATOM 14730 C C . ALA B 1 106 ? 1.935 -8.078 -72.650 1.00 26.17 114 ALA B C 1
ATOM 14731 O O . ALA B 1 106 ? 1.668 -8.573 -73.742 1.00 22.81 114 ALA B O 1
ATOM 14738 N N . THR B 1 107 ? 2.410 -6.848 -72.492 1.00 25.13 115 THR B N 1
ATOM 14739 C CA . THR B 1 107 ? 2.883 -6.029 -73.610 1.00 24.96 115 THR B CA 1
ATOM 14740 C C . THR B 1 107 ? 4.331 -5.723 -73.297 1.00 20.24 115 THR B C 1
ATOM 14741 O O . THR B 1 107 ? 4.660 -5.302 -72.193 1.00 20.84 115 THR B O 1
ATOM 14752 N N . ILE B 1 108 ? 5.206 -5.992 -74.259 1.00 21.29 116 ILE B N 1
ATOM 14753 C CA . ILE B 1 108 ? 6.641 -5.897 -74.021 1.00 20.74 116 ILE B CA 1
ATOM 14754 C C . ILE B 1 108 ? 7.205 -4.639 -74.714 1.00 23.35 116 ILE B C 1
ATOM 14755 O O . ILE B 1 108 ? 6.922 -4.377 -75.887 1.00 22.06 116 ILE B O 1
ATOM 14771 N N . TYR B 1 109 ? 8.003 -3.879 -73.977 1.00 23.87 117 TYR B N 1
ATOM 14772 C CA . TYR B 1 109 ? 8.655 -2.689 -74.516 1.00 23.93 117 TYR B CA 1
ATOM 14773 C C . TYR B 1 109 ? 10.155 -2.810 -74.348 1.00 25.67 117 TYR B C 1
ATOM 14774 O O . TYR B 1 109 ? 10.624 -3.250 -73.310 1.00 26.00 117 TYR B O 1
ATOM 14792 N N . ILE B 1 110 ? 10.914 -2.413 -75.365 1.00 24.84 118 ILE B N 1
ATOM 14793 C CA . ILE B 1 110 ? 12.364 -2.332 -75.245 1.00 23.59 118 ILE B CA 1
ATOM 14794 C C . ILE B 1 110 ? 12.743 -0.905 -75.612 1.00 26.50 118 ILE B C 1
ATOM 14795 O O . ILE B 1 110 ? 12.448 -0.460 -76.722 1.00 27.00 118 ILE B O 1
ATOM 14811 N N . ASN B 1 111 ? 13.379 -0.217 -74.670 1.00 26.34 119 ASN B N 1
ATOM 14812 C CA . ASN B 1 111 ? 13.754 1.195 -74.820 1.00 33.35 119 ASN B CA 1
ATOM 14813 C C . ASN B 1 111 ? 12.596 2.062 -75.284 1.00 32.78 119 ASN B C 1
ATOM 14814 O O . ASN B 1 111 ? 12.760 2.899 -76.151 1.00 32.58 119 ASN B O 1
ATOM 14825 N N . GLY B 1 112 ? 11.415 1.819 -74.721 1.00 29.00 120 GLY B N 1
ATOM 14826 C CA . GLY B 1 112 ? 10.219 2.587 -75.021 1.00 26.95 120 GLY B CA 1
ATOM 14827 C C . GLY B 1 112 ? 9.419 2.128 -76.225 1.00 23.21 120 GLY B C 1
ATOM 14828 O O . GLY B 1 112 ? 8.298 2.594 -76.420 1.00 30.31 120 GLY B O 1
ATOM 14832 N N . LYS B 1 113 ? 9.973 1.205 -77.015 1.00 25.05 121 LYS B N 1
ATOM 14833 C CA . LYS B 1 113 ? 9.323 0.746 -78.246 1.00 22.66 121 LYS B CA 1
ATOM 14834 C C . LYS B 1 113 ? 8.534 -0.522 -77.980 1.00 27.05 121 LYS B C 1
ATOM 14835 O O . LYS B 1 113 ? 9.053 -1.427 -77.353 1.00 24.66 121 LYS B O 1
ATOM 14854 N N . ASN B 1 114 ? 7.303 -0.573 -78.469 1.00 28.75 122 ASN B N 1
ATOM 14855 C CA . ASN B 1 114 ? 6.436 -1.727 -78.305 1.00 30.78 122 ASN B CA 1
ATOM 14856 C C . ASN B 1 114 ? 6.920 -2.859 -79.196 1.00 32.89 122 ASN B C 1
ATOM 14857 O O . ASN B 1 114 ? 6.915 -2.741 -80.410 1.00 28.59 122 ASN B O 1
ATOM 14868 N N . VAL B 1 115 ? 7.348 -3.948 -78.579 1.00 25.85 123 VAL B N 1
ATOM 14869 C CA . VAL B 1 115 ? 7.958 -5.070 -79.284 1.00 22.14 123 VAL B CA 1
ATOM 14870 C C . VAL B 1 115 ? 6.915 -6.112 -79.684 1.00 31.49 123 VAL B C 1
ATOM 14871 O O . VAL B 1 115 ? 7.056 -6.784 -80.693 1.00 28.92 123 VAL B O 1
ATOM 14884 N N . GLY B 1 116 ? 5.870 -6.251 -78.885 1.00 26.60 124 GLY B N 1
ATOM 14885 C CA . GLY B 1 116 ? 4.875 -7.276 -79.125 1.00 27.39 124 GLY B CA 1
ATOM 14886 C C . GLY B 1 116 ? 4.054 -7.504 -77.870 1.00 23.60 124 GLY B C 1
ATOM 14887 O O . GLY B 1 116 ? 4.285 -6.870 -76.840 1.00 24.69 124 GLY B O 1
ATOM 14891 N N . GLU B 1 117 ? 3.086 -8.400 -77.969 1.00 23.64 125 GLU B N 1
ATOM 14892 C CA . GLU B 1 117 ? 2.135 -8.616 -76.883 1.00 25.23 125 GLU B CA 1
ATOM 14893 C C . GLU B 1 117 ? 1.713 -10.070 -76.870 1.00 34.38 125 GLU B C 1
ATOM 14894 O O . GLU B 1 117 ? 1.882 -10.779 -77.874 1.00 26.28 125 GLU B O 1
ATOM 14906 N N . HIS B 1 118 ? 1.166 -10.511 -75.738 1.00 20.15 126 HIS B N 1
ATOM 14907 C CA . HIS B 1 118 ? 0.644 -11.857 -75.634 1.00 22.21 126 HIS B CA 1
ATOM 14908 C C . HIS B 1 118 ? -0.642 -11.908 -74.783 1.00 22.45 126 HIS B C 1
ATOM 14909 O O . HIS B 1 118 ? -0.745 -11.232 -73.765 1.00 25.65 126 HIS B O 1
ATOM 14923 N N . ALA B 1 119 ? -1.608 -12.717 -75.209 1.00 17.42 127 ALA B N 1
ATOM 14924 C CA . ALA B 1 119 ? -2.861 -12.894 -74.486 1.00 21.12 127 ALA B CA 1
ATOM 14925 C C . ALA B 1 119 ? -2.963 -14.341 -74.036 1.00 21.46 127 ALA B C 1
ATOM 14926 O O . ALA B 1 119 ? -2.931 -15.249 -74.863 1.00 24.25 127 ALA B O 1
ATOM 14933 N N . GLY B 1 120 ? -3.086 -14.549 -72.734 1.00 22.19 128 GLY B N 1
ATOM 14934 C CA . GLY B 1 120 ? -3.173 -15.896 -72.185 1.00 20.00 128 GLY B CA 1
ATOM 14935 C C . GLY B 1 120 ? -2.203 -16.050 -71.038 1.00 18.11 128 GLY B C 1
ATOM 14936 O O . GLY B 1 120 ? -1.021 -15.784 -71.185 1.00 19.87 128 GLY B O 1
ATOM 14940 N N . GLY B 1 121 ? -2.694 -16.483 -69.879 1.00 19.66 129 GLY B N 1
ATOM 14941 C CA . GLY B 1 121 ? -1.876 -16.430 -68.687 1.00 17.29 129 GLY B CA 1
ATOM 14942 C C . GLY B 1 121 ? -1.061 -17.666 -68.386 1.00 16.66 129 GLY B C 1
ATOM 14943 O O . GLY B 1 121 ? -0.429 -17.714 -67.342 1.00 18.15 129 GLY B O 1
ATOM 14947 N N . TYR B 1 122 ? -1.053 -18.658 -69.287 1.00 17.12 130 TYR B N 1
ATOM 14948 C CA . TYR B 1 122 ? -0.436 -19.946 -68.960 1.00 18.14 130 TYR B CA 1
ATOM 14949 C C . TYR B 1 122 ? 0.467 -20.533 -70.042 1.00 17.35 130 TYR B C 1
ATOM 14950 O O . TYR B 1 122 ? 1.000 -21.612 -69.880 1.00 16.30 130 TYR B O 1
ATOM 14968 N N . THR B 1 123 ? 0.625 -19.799 -71.140 1.00 17.27 131 THR B N 1
ATOM 14969 C CA . THR B 1 123 ? 1.450 -20.230 -72.266 1.00 16.47 131 THR B CA 1
ATOM 14970 C C . THR B 1 123 ? 2.583 -19.224 -72.480 1.00 19.62 131 THR B C 1
ATOM 14971 O O . THR B 1 123 ? 2.466 -18.048 -72.114 1.00 17.91 131 THR B O 1
ATOM 14982 N N . ALA B 1 124 ? 3.678 -19.692 -73.056 1.00 20.13 132 ALA B N 1
ATOM 14983 C CA . ALA B 1 124 ? 4.851 -18.857 -73.246 1.00 16.53 132 ALA B CA 1
ATOM 14984 C C . ALA B 1 124 ? 4.643 -17.922 -74.438 1.00 20.21 132 ALA B C 1
ATOM 14985 O O . ALA B 1 124 ? 3.790 -18.172 -75.291 1.00 19.56 132 ALA B O 1
ATOM 14992 N N . CYS B 1 125 ? 5.419 -16.840 -74.479 1.00 17.23 133 CYS B N 1
ATOM 14993 C CA . CYS B 1 125 ? 5.539 -16.024 -75.684 1.00 19.60 133 CYS B CA 1
ATOM 14994 C C . CYS B 1 125 ? 7.020 -15.736 -75.897 1.00 19.43 133 CYS B C 1
ATOM 14995 O O . CYS B 1 125 ? 7.815 -15.786 -74.958 1.00 15.15 133 CYS B O 1
ATOM 15003 N N . SER B 1 126 ? 7.398 -15.462 -77.142 1.00 19.13 134 SER B N 1
ATOM 15004 C CA . SER B 1 126 ? 8.786 -15.150 -77.435 1.00 20.21 134 SER B CA 1
ATOM 15005 C C . SER B 1 126 ? 8.864 -14.096 -78.542 1.00 16.98 134 SER B C 1
ATOM 15006 O O . SER B 1 126 ? 7.961 -13.983 -79.368 1.00 16.78 134 SER B O 1
ATOM 15014 N N . PHE B 1 127 ? 9.964 -13.360 -78.538 1.00 20.05 135 PHE B N 1
ATOM 15015 C CA . PHE B 1 127 ? 10.150 -12.233 -79.453 1.00 26.29 135 PHE B CA 1
ATOM 15016 C C . PHE B 1 127 ? 11.614 -12.119 -79.813 1.00 19.71 135 PHE B C 1
ATOM 15017 O O . PHE B 1 127 ? 12.464 -12.196 -78.953 1.00 21.53 135 PHE B O 1
ATOM 15034 N N . ASN B 1 128 ? 11.902 -11.920 -81.095 1.00 21.98 136 ASN B N 1
ATOM 15035 C CA . ASN B 1 128 ? 13.250 -11.536 -81.494 1.00 19.16 136 ASN B CA 1
ATOM 15036 C C . ASN B 1 128 ? 13.380 -10.038 -81.217 1.00 20.56 136 ASN B C 1
ATOM 15037 O O . ASN B 1 128 ? 12.720 -9.234 -81.887 1.00 24.19 136 ASN B O 1
ATOM 15048 N N . ILE B 1 129 ? 14.191 -9.675 -80.221 1.00 23.22 137 ILE B N 1
ATOM 15049 C CA . ILE B 1 129 ? 14.273 -8.273 -79.790 1.00 24.35 137 ILE B CA 1
ATOM 15050 C C . ILE B 1 129 ? 15.553 -7.585 -80.315 1.00 27.19 137 ILE B C 1
ATOM 15051 O O . ILE B 1 129 ? 15.810 -6.413 -79.999 1.00 24.32 137 ILE B O 1
ATOM 15067 N N . THR B 1 130 ? 16.330 -8.313 -81.120 1.00 23.55 138 THR B N 1
ATOM 15068 C CA . THR B 1 130 ? 17.625 -7.834 -81.612 1.00 28.10 138 THR B CA 1
ATOM 15069 C C . THR B 1 130 ? 17.496 -6.423 -82.206 1.00 22.78 138 THR B C 1
ATOM 15070 O O . THR B 1 130 ? 18.311 -5.560 -81.884 1.00 26.18 138 THR B O 1
ATOM 15081 N N . PRO B 1 131 ? 16.457 -6.175 -83.027 1.00 30.86 139 PRO B N 1
ATOM 15082 C CA . PRO B 1 131 ? 16.308 -4.862 -83.674 1.00 34.75 139 PRO B CA 1
ATOM 15083 C C . PRO B 1 131 ? 16.125 -3.688 -82.722 1.00 37.05 139 PRO B C 1
ATOM 15084 O O . PRO B 1 131 ? 16.325 -2.548 -83.151 1.00 34.88 139 PRO B O 1
ATOM 15095 N N . PHE B 1 132 ? 15.771 -3.957 -81.466 1.00 30.96 140 PHE B N 1
ATOM 15096 C CA . PHE B 1 132 ? 15.394 -2.919 -80.521 1.00 26.34 140 PHE B CA 1
ATOM 15097 C C . PHE B 1 132 ? 16.508 -2.570 -79.559 1.00 28.16 140 PHE B C 1
ATOM 15098 O O . PHE B 1 132 ? 16.406 -1.608 -78.802 1.00 33.97 140 PHE B O 1
ATOM 15115 N N . LEU B 1 133 ? 17.562 -3.364 -79.573 1.00 25.52 141 LEU B N 1
ATOM 15116 C CA . LEU B 1 133 ? 18.600 -3.266 -78.576 1.00 30.17 141 LEU B CA 1
ATOM 15117 C C . LEU B 1 133 ? 19.805 -2.471 -79.071 1.00 38.55 141 LEU B C 1
ATOM 15118 O O . LEU B 1 133 ? 20.097 -2.467 -80.258 1.00 32.63 141 LEU B O 1
ATOM 15134 N N . SER B 1 134 ? 20.486 -1.814 -78.134 1.00 32.04 142 SER B N 1
ATOM 15135 C CA . SER B 1 134 ? 21.832 -1.271 -78.338 1.00 33.49 142 SER B CA 1
ATOM 15136 C C . SER B 1 134 ? 22.904 -2.066 -77.575 1.00 40.18 142 SER B C 1
ATOM 15137 O O . SER B 1 134 ? 22.682 -2.464 -76.445 1.00 38.58 142 SER B O 1
ATOM 15145 N N . PHE B 1 135 ? 24.071 -2.277 -78.192 1.00 41.30 143 PHE B N 1
ATOM 15146 C CA . PHE B 1 135 ? 25.204 -2.948 -77.538 1.00 42.34 143 PHE B CA 1
ATOM 15147 C C . PHE B 1 135 ? 26.242 -1.962 -77.031 1.00 50.51 143 PHE B C 1
ATOM 15148 O O . PHE B 1 135 ? 27.295 -2.347 -76.506 1.00 53.04 143 PHE B O 1
ATOM 15165 N N . ASP B 1 136 ? 25.932 -0.684 -77.184 1.00 43.17 144 ASP B N 1
ATOM 15166 C CA . ASP B 1 136 ? 26.822 0.373 -76.744 1.00 51.92 144 ASP B CA 1
ATOM 15167 C C . ASP B 1 136 ? 26.309 0.973 -75.448 1.00 50.40 144 ASP B C 1
ATOM 15168 O O . ASP B 1 136 ? 27.086 1.486 -74.650 1.00 54.12 144 ASP B O 1
ATOM 15177 N N . THR B 1 137 ? 25.000 0.888 -75.237 1.00 45.64 145 THR B N 1
ATOM 15178 C CA . THR B 1 137 ? 24.369 1.487 -74.060 1.00 50.40 145 THR B CA 1
ATOM 15179 C C . THR B 1 137 ? 23.421 0.522 -73.346 1.00 51.88 145 THR B C 1
ATOM 15180 O O . THR B 1 137 ? 22.986 -0.476 -73.932 1.00 41.01 145 THR B O 1
ATOM 15191 N N . PRO B 1 138 ? 23.093 0.814 -72.074 1.00 47.36 146 PRO B N 1
ATOM 15192 C CA . PRO B 1 138 ? 22.147 -0.056 -71.363 1.00 47.26 146 PRO B CA 1
ATOM 15193 C C . PRO B 1 138 ? 20.765 0.006 -72.006 1.00 39.83 146 PRO B C 1
ATOM 15194 O O . PRO B 1 138 ? 20.440 1.028 -72.616 1.00 34.16 146 PRO B O 1
ATOM 15205 N N . ASN B 1 139 ? 19.993 -1.076 -71.901 1.00 29.22 147 ASN B N 1
ATOM 15206 C CA . ASN B 1 139 ? 18.638 -1.125 -72.450 1.00 30.16 147 ASN B CA 1
ATOM 15207 C C . ASN B 1 139 ? 17.602 -1.278 -71.346 1.00 25.47 147 ASN B C 1
ATOM 15208 O O . ASN B 1 139 ? 17.881 -1.853 -70.292 1.00 28.38 147 ASN B O 1
ATOM 15219 N N . THR B 1 140 ? 16.415 -0.756 -71.606 1.00 26.13 148 THR B N 1
ATOM 15220 C CA . THR B 1 140 ? 15.301 -0.881 -70.701 1.00 28.89 148 THR B CA 1
ATOM 15221 C C . THR B 1 140 ? 14.246 -1.862 -71.230 1.00 24.43 148 THR B C 1
ATOM 15222 O O . THR B 1 140 ? 13.684 -1.675 -72.296 1.00 30.10 148 THR B O 1
ATOM 15233 N N . LEU B 1 141 ? 14.022 -2.935 -70.473 1.00 23.23 149 LEU B N 1
ATOM 15234 C CA . LEU B 1 141 ? 12.922 -3.872 -70.747 1.00 23.68 149 LEU B CA 1
ATOM 15235 C C . LEU B 1 141 ? 11.763 -3.519 -69.814 1.00 22.62 149 LEU B C 1
ATOM 15236 O O . LEU B 1 141 ? 11.923 -3.513 -68.604 1.00 21.11 149 LEU B O 1
ATOM 15252 N N . ALA B 1 142 ? 10.615 -3.196 -70.389 1.00 19.58 150 ALA B N 1
ATOM 15253 C CA . ALA B 1 142 ? 9.417 -2.890 -69.610 1.00 24.99 150 ALA B CA 1
ATOM 15254 C C . ALA B 1 142 ? 8.315 -3.818 -70.059 1.00 26.03 150 ALA B C 1
ATOM 15255 O O . ALA B 1 142 ? 8.126 -4.026 -71.260 1.00 23.59 150 ALA B O 1
ATOM 15262 N N . VAL B 1 143 ? 7.584 -4.377 -69.097 1.00 23.30 151 VAL B N 1
ATOM 15263 C CA . VAL B 1 143 ? 6.451 -5.230 -69.407 1.00 19.58 151 VAL B CA 1
ATOM 15264 C C . VAL B 1 143 ? 5.234 -4.728 -68.670 1.00 20.75 151 VAL B C 1
ATOM 15265 O O . VAL B 1 143 ? 5.263 -4.569 -67.442 1.00 23.70 151 VAL B O 1
ATOM 15278 N N . CYS B 1 144 ? 4.184 -4.460 -69.434 1.00 22.36 152 CYS B N 1
ATOM 15279 C CA . CYS B 1 144 ? 2.896 -4.108 -68.901 1.00 22.20 152 CYS B CA 1
ATOM 15280 C C . CYS B 1 144 ? 2.030 -5.356 -68.876 1.00 23.71 152 CYS B C 1
ATOM 15281 O O . CYS B 1 144 ? 1.650 -5.869 -69.917 1.00 20.21 152 CYS B O 1
ATOM 15289 N N . VAL B 1 145 ? 1.721 -5.823 -67.674 1.00 21.91 153 VAL B N 1
ATOM 15290 C CA . VAL B 1 145 ? 0.920 -7.015 -67.480 1.00 20.31 153 VAL B CA 1
ATOM 15291 C C . VAL B 1 145 ? -0.464 -6.623 -66.998 1.00 20.99 153 VAL B C 1
ATOM 15292 O O . VAL B 1 145 ? -0.614 -5.656 -66.243 1.00 23.51 153 VAL B O 1
ATOM 15305 N N . ASP B 1 146 ? -1.467 -7.379 -67.424 1.00 18.77 154 ASP B N 1
ATOM 15306 C CA . ASP B 1 146 ? -2.864 -7.076 -67.120 1.00 23.36 154 ASP B CA 1
ATOM 15307 C C . ASP B 1 146 ? -3.622 -8.353 -66.784 1.00 17.54 154 ASP B C 1
ATOM 15308 O O . ASP B 1 146 ? -3.669 -9.241 -67.625 1.00 22.54 154 ASP B O 1
ATOM 15317 N N . ASN B 1 147 ? -4.220 -8.472 -65.591 1.00 20.71 155 ASN B N 1
ATOM 15318 C CA . ASN B 1 147 ? -5.074 -9.629 -65.311 1.00 23.08 155 ASN B CA 1
ATOM 15319 C C . ASN B 1 147 ? -6.570 -9.275 -65.155 1.00 27.42 155 ASN B C 1
ATOM 15320 O O . ASN B 1 147 ? -7.312 -10.007 -64.520 1.00 20.89 155 ASN B O 1
ATOM 15331 N N . ALA B 1 148 ? -7.008 -8.180 -65.783 1.00 21.83 156 ALA B N 1
ATOM 15332 C CA . ALA B 1 148 ? -8.426 -7.773 -65.780 1.00 27.69 156 ALA B CA 1
ATOM 15333 C C . ALA B 1 148 ? -9.170 -8.018 -67.104 1.00 37.94 156 ALA B C 1
ATOM 15334 O O . ALA B 1 148 ? -10.393 -7.885 -67.182 1.00 33.15 156 ALA B O 1
ATOM 15341 N N . ARG B 1 149 ? -8.437 -8.367 -68.146 1.00 26.38 157 ARG B N 1
ATOM 15342 C CA . ARG B 1 149 ? -9.021 -8.529 -69.478 1.00 26.62 157 ARG B CA 1
ATOM 15343 C C . ARG B 1 149 ? -10.069 -9.631 -69.664 1.00 29.33 157 ARG B C 1
ATOM 15344 O O . ARG B 1 149 ? -9.819 -10.802 -69.368 1.00 31.04 157 ARG B O 1
ATOM 15365 N N . GLN B 1 150 ? -11.230 -9.253 -70.209 1.00 23.67 158 GLN B N 1
ATOM 15366 C CA . GLN B 1 150 ? -12.371 -10.175 -70.299 1.00 27.61 158 GLN B CA 1
ATOM 15367 C C . GLN B 1 150 ? -12.435 -10.946 -71.620 1.00 24.12 158 GLN B C 1
ATOM 15368 O O . GLN B 1 150 ? -13.286 -11.804 -71.800 1.00 23.96 158 GLN B O 1
ATOM 15382 N N . ASP B 1 151 ? -11.503 -10.669 -72.520 1.00 22.41 159 ASP B N 1
ATOM 15383 C CA . ASP B 1 151 ? -11.451 -11.350 -73.808 1.00 24.48 159 ASP B CA 1
ATOM 15384 C C . ASP B 1 151 ? -10.400 -12.459 -73.829 1.00 26.04 159 ASP B C 1
ATOM 15385 O O . ASP B 1 151 ? -10.000 -12.917 -74.900 1.00 22.34 159 ASP B O 1
ATOM 15394 N N . ILE B 1 152 ? -9.961 -12.876 -72.644 1.00 21.99 160 ILE B N 1
ATOM 15395 C CA . ILE B 1 152 ? -8.930 -13.912 -72.478 1.00 23.10 160 ILE B CA 1
ATOM 15396 C C . ILE B 1 152 ? -9.422 -14.938 -71.465 1.00 21.63 160 ILE B C 1
ATOM 15397 O O . ILE B 1 152 ? -9.840 -14.565 -70.369 1.00 22.86 160 ILE B O 1
ATOM 15413 N N . ALA B 1 153 ? -9.369 -16.222 -71.816 1.00 22.30 161 ALA B N 1
ATOM 15414 C CA . ALA B 1 153 ? -9.778 -17.260 -70.866 1.00 21.00 161 ALA B CA 1
ATOM 15415 C C . ALA B 1 153 ? -8.769 -17.401 -69.728 1.00 19.73 161 ALA B C 1
ATOM 15416 O O . ALA B 1 153 ? -7.562 -17.229 -69.913 1.00 22.90 161 ALA B O 1
ATOM 15423 N N . PRO B 1 154 ? -9.251 -17.706 -68.527 1.00 20.23 162 PRO B N 1
ATOM 15424 C CA . PRO B 1 154 ? -10.623 -17.917 -68.075 1.00 20.10 162 PRO B CA 1
ATOM 15425 C C . PRO B 1 154 ? -11.300 -16.593 -67.713 1.00 21.42 162 PRO B C 1
ATOM 15426 O O . PRO B 1 154 ? -10.610 -15.664 -67.272 1.00 19.50 162 PRO B O 1
ATOM 15437 N N . ILE B 1 155 ? -12.612 -16.518 -67.865 1.00 20.43 163 ILE B N 1
ATOM 15438 C CA . ILE B 1 155 ? -13.359 -15.410 -67.270 1.00 22.97 163 ILE B CA 1
ATOM 15439 C C . ILE B 1 155 ? -14.265 -15.886 -66.148 1.00 23.33 163 ILE B C 1
ATOM 15440 O O . ILE B 1 155 ? -14.947 -15.086 -65.526 1.00 26.40 163 ILE B O 1
ATOM 15456 N N . SER B 1 156 ? -14.227 -17.189 -65.870 1.00 22.07 164 SER B N 1
ATOM 15457 C CA . SER B 1 156 ? -15.038 -17.813 -64.830 1.00 22.58 164 SER B CA 1
ATOM 15458 C C . SER B 1 156 ? -14.340 -19.117 -64.459 1.00 21.35 164 SER B C 1
ATOM 15459 O O . SER B 1 156 ? -13.778 -19.756 -65.330 1.00 23.12 164 SER B O 1
ATOM 15467 N N . GLY B 1 157 ? -14.351 -19.511 -63.188 1.00 23.62 165 GLY B N 1
ATOM 15468 C CA . GLY B 1 157 ? -13.723 -20.768 -62.791 1.00 25.87 165 GLY B CA 1
ATOM 15469 C C . GLY B 1 157 ? -13.393 -20.751 -61.313 1.00 21.76 165 GLY B C 1
ATOM 15470 O O . GLY B 1 157 ? -13.256 -19.691 -60.720 1.00 22.92 165 GLY B O 1
ATOM 15474 N N . ASP B 1 158 ? -13.255 -21.922 -60.715 1.00 18.66 166 ASP B N 1
ATOM 15475 C CA . ASP B 1 158 ? -13.063 -22.013 -59.260 1.00 19.53 166 ASP B CA 1
ATOM 15476 C C . ASP B 1 158 ? -11.581 -21.968 -58.880 1.00 20.45 166 ASP B C 1
ATOM 15477 O O . ASP B 1 158 ? -11.045 -22.899 -58.270 1.00 18.37 166 ASP B O 1
ATOM 15486 N N . PHE B 1 159 ? -10.919 -20.878 -59.248 1.00 15.10 167 PHE B N 1
ATOM 15487 C CA . PHE B 1 159 ? -9.542 -20.647 -58.874 1.00 15.83 167 PHE B CA 1
ATOM 15488 C C . PHE B 1 159 ? -9.225 -19.183 -59.081 1.00 19.59 167 PHE B C 1
ATOM 15489 O O . PHE B 1 159 ? -9.983 -18.464 -59.723 1.00 20.60 167 PHE B O 1
ATOM 15506 N N . THR B 1 160 ? -8.113 -18.750 -58.509 1.00 16.58 168 THR B N 1
ATOM 15507 C CA . THR B 1 160 ? -7.726 -17.350 -58.496 1.00 17.66 168 THR B CA 1
ATOM 15508 C C . THR B 1 160 ? -6.989 -16.990 -59.777 1.00 23.48 168 THR B C 1
ATOM 15509 O O . THR B 1 160 ? -6.066 -17.697 -60.167 1.00 18.51 168 THR B O 1
ATOM 15520 N N . PHE B 1 161 ? -7.378 -15.892 -60.423 1.00 20.50 169 PHE B N 1
ATOM 15521 C CA . PHE B 1 161 ? -6.747 -15.505 -61.689 1.00 19.26 169 PHE B CA 1
ATOM 15522 C C . PHE B 1 161 ? -5.568 -14.578 -61.385 1.00 19.20 169 PHE B C 1
ATOM 15523 O O . PHE B 1 161 ? -5.627 -13.362 -61.629 1.00 18.34 169 PHE B O 1
ATOM 15540 N N . PHE B 1 162 ? -4.501 -15.174 -60.838 1.00 17.55 170 PHE B N 1
ATOM 15541 C CA . PHE B 1 162 ? -3.322 -14.450 -60.385 1.00 17.98 170 PHE B CA 1
ATOM 15542 C C . PHE B 1 162 ? -2.686 -13.610 -61.508 1.00 21.74 170 PHE B C 1
ATOM 15543 O O . PHE B 1 162 ? -2.513 -14.067 -62.639 1.00 17.10 170 PHE B O 1
ATOM 15560 N N . GLY B 1 163 ? -2.318 -12.392 -61.159 1.00 15.46 171 GLY B N 1
ATOM 15561 C CA . GLY B 1 163 ? -1.638 -11.481 -62.053 1.00 19.69 171 GLY B CA 1
ATOM 15562 C C . GLY B 1 163 ? -0.144 -11.483 -61.834 1.00 16.91 171 GLY B C 1
ATOM 15563 O O . GLY B 1 163 ? 0.312 -11.650 -60.722 1.00 18.13 171 GLY B O 1
ATOM 15567 N N . GLY B 1 164 ? 0.617 -11.343 -62.919 1.00 18.01 172 GLY B N 1
ATOM 15568 C CA . GLY B 1 164 ? 2.048 -11.144 -62.815 1.00 17.40 172 GLY B CA 1
ATOM 15569 C C . GLY B 1 164 ? 2.861 -12.075 -63.686 1.00 18.02 172 GLY B C 1
ATOM 15570 O O . GLY B 1 164 ? 2.319 -12.945 -64.383 1.00 18.07 172 GLY B O 1
ATOM 15574 N N . ILE B 1 165 ? 4.172 -11.905 -63.627 1.00 17.33 173 ILE B N 1
ATOM 15575 C CA . ILE B 1 165 ? 5.092 -12.723 -64.412 1.00 19.65 173 ILE B CA 1
ATOM 15576 C C . ILE B 1 165 ? 5.590 -13.840 -63.478 1.00 20.18 173 ILE B C 1
ATOM 15577 O O . ILE B 1 165 ? 6.587 -13.671 -62.765 1.00 17.22 173 ILE B O 1
ATOM 15593 N N . TYR B 1 166 ? 4.890 -14.978 -63.502 1.00 17.39 174 TYR B N 1
ATOM 15594 C CA A TYR B 1 166 ? 5.066 -15.999 -62.464 0.56 17.37 174 TYR B CA 1
ATOM 15595 C CA B TYR B 1 166 ? 5.038 -16.004 -62.472 0.44 17.37 174 TYR B CA 1
ATOM 15596 C C . TYR B 1 166 ? 5.749 -17.266 -62.968 1.00 17.94 174 TYR B C 1
ATOM 15597 O O . TYR B 1 166 ? 5.779 -18.288 -62.265 1.00 19.70 174 TYR B O 1
ATOM 15632 N N . ARG B 1 167 ? 6.307 -17.210 -64.176 1.00 14.96 175 ARG B N 1
ATOM 15633 C CA . ARG B 1 167 ? 7.268 -18.228 -64.603 1.00 14.89 175 ARG B CA 1
ATOM 15634 C C . ARG B 1 167 ? 8.557 -17.589 -65.114 1.00 17.64 175 ARG B C 1
ATOM 15635 O O . ARG B 1 167 ? 8.638 -16.373 -65.287 1.00 17.28 175 ARG B O 1
ATOM 15656 N N . ASP B 1 168 ? 9.536 -18.434 -65.402 1.00 15.65 176 ASP B N 1
ATOM 15657 C CA . ASP B 1 168 ? 10.868 -17.980 -65.826 1.00 16.64 176 ASP B CA 1
ATOM 15658 C C . ASP B 1 168 ? 10.825 -17.048 -67.034 1.00 18.41 176 ASP B C 1
ATOM 15659 O O . ASP B 1 168 ? 9.952 -17.177 -67.888 1.00 17.79 176 ASP B O 1
ATOM 15668 N N . VAL B 1 169 ? 11.772 -16.103 -67.072 1.00 18.93 177 VAL B N 1
ATOM 15669 C CA . VAL B 1 169 ? 11.990 -15.232 -68.234 1.00 14.87 177 VAL B CA 1
ATOM 15670 C C . VAL B 1 169 ? 13.414 -15.469 -68.704 1.00 20.30 177 VAL B C 1
ATOM 15671 O O . VAL B 1 169 ? 14.344 -15.488 -67.900 1.00 18.19 177 VAL B O 1
ATOM 15684 N N . TRP B 1 170 ? 13.564 -15.658 -70.012 1.00 18.48 178 TRP B N 1
ATOM 15685 C CA . TRP B 1 170 ? 14.838 -16.065 -70.605 1.00 19.81 178 TRP B CA 1
ATOM 15686 C C . TRP B 1 170 ? 15.342 -15.104 -71.672 1.00 15.18 178 TRP B C 1
ATOM 15687 O O . TRP B 1 170 ? 14.536 -14.500 -72.392 1.00 17.41 178 TRP B O 1
ATOM 15708 N N . LEU B 1 171 ? 16.668 -15.007 -71.770 1.00 20.43 179 LEU B N 1
ATOM 15709 C CA . LEU B 1 171 ? 17.313 -14.507 -72.994 1.00 20.22 179 LEU B CA 1
ATOM 15710 C C . LEU B 1 171 ? 18.008 -15.664 -73.638 1.00 20.40 179 LEU B C 1
ATOM 15711 O O . LEU B 1 171 ? 18.689 -16.432 -72.966 1.00 19.99 179 LEU B O 1
ATOM 15727 N N . THR B 1 172 ? 17.829 -15.797 -74.951 1.00 22.60 180 THR B N 1
ATOM 15728 C CA . THR B 1 172 ? 18.552 -16.803 -75.699 1.00 19.78 180 THR B CA 1
ATOM 15729 C C . THR B 1 172 ? 19.315 -16.108 -76.823 1.00 21.25 180 THR B C 1
ATOM 15730 O O . THR B 1 172 ? 18.710 -15.414 -77.614 1.00 23.21 180 THR B O 1
ATOM 15741 N N . ALA B 1 173 ? 20.630 -16.313 -76.878 1.00 21.44 181 ALA B N 1
ATOM 15742 C CA . ALA B 1 173 ? 21.449 -15.733 -77.941 1.00 19.08 181 ALA B CA 1
ATOM 15743 C C . ALA B 1 173 ? 21.875 -16.827 -78.909 1.00 18.10 181 ALA B C 1
ATOM 15744 O O . ALA B 1 173 ? 22.487 -17.810 -78.497 1.00 22.51 181 ALA B O 1
ATOM 15751 N N . VAL B 1 174 ? 21.573 -16.630 -80.192 1.00 22.59 182 VAL B N 1
ATOM 15752 C CA . VAL B 1 174 ? 21.922 -17.621 -81.212 1.00 22.29 182 VAL B CA 1
ATOM 15753 C C . VAL B 1 174 ? 22.531 -16.911 -82.421 1.00 24.36 182 VAL B C 1
ATOM 15754 O O . VAL B 1 174 ? 22.353 -15.713 -82.592 1.00 22.53 182 VAL B O 1
ATOM 15767 N N . PRO B 1 175 ? 23.258 -17.661 -83.255 1.00 31.91 183 PRO B N 1
ATOM 15768 C CA . PRO B 1 175 ? 23.816 -17.101 -84.493 1.00 32.52 183 PRO B CA 1
ATOM 15769 C C . PRO B 1 175 ? 22.730 -16.662 -85.456 1.00 31.28 183 PRO B C 1
ATOM 15770 O O . PRO B 1 175 ? 21.560 -16.918 -85.195 1.00 28.73 183 PRO B O 1
ATOM 15781 N N . ASN B 1 176 ? 23.077 -16.010 -86.568 1.00 28.02 184 ASN B N 1
ATOM 15782 C CA . ASN B 1 176 ? 22.035 -15.532 -87.475 1.00 25.97 184 ASN B CA 1
ATOM 15783 C C . ASN B 1 176 ? 21.257 -16.679 -88.144 1.00 17.45 184 ASN B C 1
ATOM 15784 O O . ASN B 1 176 ? 20.131 -16.478 -88.585 1.00 28.74 184 ASN B O 1
ATOM 15795 N N . GLN B 1 177 ? 21.867 -17.857 -88.188 1.00 23.88 185 GLN B N 1
ATOM 15796 C CA . GLN B 1 177 ? 21.162 -19.078 -88.581 1.00 33.51 185 GLN B CA 1
ATOM 15797 C C . GLN B 1 177 ? 20.975 -19.957 -87.354 1.00 19.95 185 GLN B C 1
ATOM 15798 O O . GLN B 1 177 ? 21.938 -20.335 -86.688 1.00 24.79 185 GLN B O 1
ATOM 15812 N N . HIS B 1 178 ? 19.724 -20.305 -87.114 1.00 23.48 186 HIS B N 1
ATOM 15813 C CA . HIS B 1 178 ? 19.348 -20.939 -85.857 1.00 22.15 186 HIS B CA 1
ATOM 15814 C C . HIS B 1 178 ? 17.993 -21.585 -86.020 1.00 18.08 186 HIS B C 1
ATOM 15815 O O . HIS B 1 178 ? 17.287 -21.327 -86.974 1.00 21.90 186 HIS B O 1
ATOM 15830 N N . PHE B 1 179 ? 17.608 -22.421 -85.061 1.00 18.90 187 PHE B N 1
ATOM 15831 C CA . PHE B 1 179 ? 16.268 -22.984 -85.077 1.00 20.11 187 PHE B CA 1
ATOM 15832 C C . PHE B 1 179 ? 15.271 -21.897 -84.720 1.00 17.48 187 PHE B C 1
ATOM 15833 O O . PHE B 1 179 ? 15.576 -21.006 -83.929 1.00 25.83 187 PHE B O 1
ATOM 15850 N N . ASN B 1 180 ? 14.109 -21.954 -85.352 1.00 18.06 188 ASN B N 1
ATOM 15851 C CA . ASN B 1 180 ? 13.064 -20.965 -85.185 1.00 20.62 188 ASN B CA 1
ATOM 15852 C C . ASN B 1 180 ? 12.573 -20.966 -83.758 1.00 25.96 188 ASN B C 1
ATOM 15853 O O . ASN B 1 180 ? 11.974 -21.940 -83.331 1.00 19.27 188 ASN B O 1
ATOM 15864 N N . LEU B 1 181 ? 12.807 -19.873 -83.040 1.00 26.39 189 LEU B N 1
ATOM 15865 C CA . LEU B 1 181 ? 12.406 -19.793 -81.646 1.00 23.03 189 LEU B CA 1
ATOM 15866 C C . LEU B 1 181 ? 11.228 -18.857 -81.466 1.00 22.31 189 LEU B C 1
ATOM 15867 O O . LEU B 1 181 ? 10.841 -18.583 -80.340 1.00 20.91 189 LEU B O 1
ATOM 15883 N N . THR B 1 182 ? 10.623 -18.393 -82.554 1.00 23.18 190 THR B N 1
ATOM 15884 C CA . THR B 1 182 ? 9.457 -17.516 -82.425 1.00 19.72 190 THR B CA 1
ATOM 15885 C C . THR B 1 182 ? 8.229 -18.063 -83.128 1.00 21.99 190 THR B C 1
ATOM 15886 O O . THR B 1 182 ? 7.400 -17.322 -83.619 1.00 24.33 190 THR B O 1
ATOM 15897 N N . ASN B 1 183 ? 8.074 -19.388 -83.086 1.00 23.74 191 ASN B N 1
ATOM 15898 C CA . ASN B 1 183 ? 6.845 -20.032 -83.534 1.00 19.01 191 ASN B CA 1
ATOM 15899 C C . ASN B 1 183 ? 5.989 -20.324 -82.321 1.00 19.68 191 ASN B C 1
ATOM 15900 O O . ASN B 1 183 ? 6.256 -21.285 -81.617 1.00 19.95 191 ASN B O 1
ATOM 15911 N N . HIS B 1 184 ? 5.021 -19.453 -82.056 1.00 19.58 192 HIS B N 1
ATOM 15912 C CA . HIS B 1 184 ? 4.097 -19.589 -80.918 1.00 23.14 192 HIS B CA 1
ATOM 15913 C C . HIS B 1 184 ? 4.805 -19.913 -79.609 1.00 17.26 192 HIS B C 1
ATOM 15914 O O . HIS B 1 184 ? 4.317 -20.725 -78.805 1.00 22.06 192 HIS B O 1
ATOM 15928 N N . GLY B 1 185 ? 5.932 -19.259 -79.369 1.00 17.37 193 GLY B N 1
ATOM 15929 C CA . GLY B 1 185 ? 6.659 -19.419 -78.124 1.00 21.78 193 GLY B CA 1
ATOM 15930 C C . GLY B 1 185 ? 7.305 -20.776 -77.875 1.00 21.24 193 GLY B C 1
ATOM 15931 O O . GLY B 1 185 ? 7.710 -21.060 -76.740 1.00 19.36 193 GLY B O 1
ATOM 15935 N N . SER B 1 186 ? 7.399 -21.606 -78.913 1.00 18.97 194 SER B N 1
ATOM 15936 C CA . SER B 1 186 ? 7.891 -22.987 -78.813 1.00 19.02 194 SER B CA 1
ATOM 15937 C C . SER B 1 186 ? 9.373 -23.102 -79.163 1.00 22.60 194 SER B C 1
ATOM 15938 O O . SER B 1 186 ? 10.003 -22.113 -79.555 1.00 21.44 194 SER B O 1
ATOM 15946 N N . ASP B 1 187 ? 9.921 -24.306 -79.016 1.00 17.65 195 ASP B N 1
ATOM 15947 C CA . ASP B 1 187 ? 11.322 -24.601 -79.396 1.00 20.45 195 ASP B CA 1
ATOM 15948 C C . ASP B 1 187 ? 11.523 -24.683 -80.922 1.00 17.65 195 ASP B C 1
ATOM 15949 O O . ASP B 1 187 ? 12.659 -24.772 -81.401 1.00 21.29 195 ASP B O 1
ATOM 15958 N N . GLY B 1 188 ? 10.416 -24.735 -81.646 1.00 20.36 196 GLY B N 1
ATOM 15959 C CA . GLY B 1 188 ? 10.424 -24.769 -83.103 1.00 19.99 196 GLY B CA 1
ATOM 15960 C C . GLY B 1 188 ? 10.663 -26.106 -83.783 1.00 20.16 196 GLY B C 1
ATOM 15961 O O . GLY B 1 188 ? 10.743 -26.166 -85.007 1.00 22.95 196 GLY B O 1
ATOM 15965 N N . LEU B 1 189 ? 10.838 -27.158 -82.994 1.00 17.25 197 LEU B N 1
ATOM 15966 C CA . LEU B 1 189 ? 11.027 -28.522 -83.485 1.00 19.44 197 LEU B CA 1
ATOM 15967 C C . LEU B 1 189 ? 9.891 -29.407 -82.972 1.00 21.39 197 LEU B C 1
ATOM 15968 O O . LEU B 1 189 ? 9.426 -29.206 -81.855 1.00 20.31 197 LEU B O 1
ATOM 15984 N N . PHE B 1 190 ? 9.491 -30.394 -83.777 1.00 19.78 198 PHE B N 1
ATOM 15985 C CA . PHE B 1 190 ? 8.315 -31.227 -83.528 1.00 17.51 198 PHE B CA 1
ATOM 15986 C C . PHE B 1 190 ? 8.643 -32.636 -83.954 1.00 21.83 198 PHE B C 1
ATOM 15987 O O . PHE B 1 190 ? 8.917 -32.902 -85.124 1.00 19.57 198 PHE B O 1
ATOM 16004 N N . ILE B 1 191 ? 8.676 -33.523 -82.976 1.00 17.40 199 ILE B N 1
ATOM 16005 C CA . ILE B 1 191 ? 9.085 -34.907 -83.200 1.00 18.54 199 ILE B CA 1
ATOM 16006 C C . ILE B 1 191 ? 7.929 -35.824 -82.825 1.00 22.42 199 ILE B C 1
ATOM 16007 O O . ILE B 1 191 ? 7.330 -35.675 -81.774 1.00 17.68 199 ILE B O 1
ATOM 16023 N N . SER B 1 192 ? 7.579 -36.746 -83.707 1.00 20.96 200 SER B N 1
ATOM 16024 C CA . SER B 1 192 ? 6.526 -37.692 -83.387 1.00 20.34 200 SER B CA 1
ATOM 16025 C C . SER B 1 192 ? 6.816 -39.037 -84.031 1.00 21.21 200 SER B C 1
ATOM 16026 O O . SER B 1 192 ? 7.742 -39.163 -84.818 1.00 22.17 200 SER B O 1
ATOM 16034 N N . THR B 1 193 ? 6.011 -40.032 -83.654 1.00 19.35 201 THR B N 1
ATOM 16035 C CA . THR B 1 193 ? 6.198 -41.421 -84.038 1.00 18.21 201 THR B CA 1
ATOM 16036 C C . THR B 1 193 ? 4.953 -41.881 -84.789 1.00 23.04 201 THR B C 1
ATOM 16037 O O . THR B 1 193 ? 3.954 -42.257 -84.181 1.00 20.80 201 THR B O 1
ATOM 16048 N N . PRO B 1 194 ? 4.989 -41.830 -86.128 1.00 17.86 202 PRO B N 1
ATOM 16049 C CA . PRO B 1 194 ? 3.746 -42.108 -86.849 1.00 20.59 202 PRO B CA 1
ATOM 16050 C C . PRO B 1 194 ? 3.171 -43.535 -86.650 1.00 25.38 202 PRO B C 1
ATOM 16051 O O . PRO B 1 194 ? 1.952 -43.696 -86.649 1.00 23.93 202 PRO B O 1
ATOM 16062 N N . GLN B 1 195 ? 4.034 -44.531 -86.486 1.00 20.76 203 GLN B N 1
ATOM 16063 C CA . GLN B 1 195 ? 3.623 -45.910 -86.213 1.00 24.50 203 GLN B CA 1
ATOM 16064 C C . GLN B 1 195 ? 4.457 -46.450 -85.073 1.00 20.74 203 GLN B C 1
ATOM 16065 O O . GLN B 1 195 ? 5.671 -46.240 -85.045 1.00 22.46 203 GLN B O 1
ATOM 16079 N N . VAL B 1 196 ? 3.814 -47.131 -84.130 1.00 19.38 204 VAL B N 1
ATOM 16080 C CA . VAL B 1 196 ? 4.524 -47.820 -83.049 1.00 15.61 204 VAL B CA 1
ATOM 16081 C C . VAL B 1 196 ? 3.870 -49.175 -82.737 1.00 18.72 204 VAL B C 1
ATOM 16082 O O . VAL B 1 196 ? 2.655 -49.265 -82.550 1.00 20.47 204 VAL B O 1
ATOM 16095 N N . SER B 1 197 ? 4.709 -50.202 -82.662 1.00 20.25 205 SER B N 1
ATOM 16096 C CA . SER B 1 197 ? 4.335 -51.541 -82.214 1.00 20.09 205 SER B CA 1
ATOM 16097 C C . SER B 1 197 ? 5.522 -52.096 -81.480 1.00 18.12 205 SER B C 1
ATOM 16098 O O . SER B 1 197 ? 6.587 -51.492 -81.481 1.00 18.83 205 SER B O 1
ATOM 16106 N N . GLU B 1 198 ? 5.357 -53.258 -80.853 1.00 21.34 206 GLU B N 1
ATOM 16107 C CA . GLU B 1 198 ? 6.488 -53.922 -80.192 1.00 25.01 206 GLU B CA 1
ATOM 16108 C C . GLU B 1 198 ? 7.611 -54.251 -81.185 1.00 21.91 206 GLU B C 1
ATOM 16109 O O . GLU B 1 198 ? 8.789 -54.284 -80.822 1.00 21.99 206 GLU B O 1
ATOM 16121 N N . GLU B 1 199 ? 7.231 -54.486 -82.442 1.00 24.61 207 GLU B N 1
ATOM 16122 C CA . GLU B 1 199 ? 8.164 -54.956 -83.454 1.00 20.67 207 GLU B CA 1
ATOM 16123 C C . GLU B 1 199 ? 8.997 -53.829 -84.011 1.00 21.90 207 GLU B C 1
ATOM 16124 O O . GLU B 1 199 ? 10.193 -53.990 -84.231 1.00 21.32 207 GLU B O 1
ATOM 16136 N N . GLN B 1 200 ? 8.352 -52.708 -84.295 1.00 20.79 208 GLN B N 1
ATOM 16137 C CA . GLN B 1 200 ? 9.086 -51.548 -84.751 1.00 23.66 208 GLN B CA 1
ATOM 16138 C C . GLN B 1 200 ? 8.277 -50.263 -84.637 1.00 20.95 208 GLN B C 1
ATOM 16139 O O . GLN B 1 200 ? 7.053 -50.279 -84.486 1.00 22.23 208 GLN B O 1
ATOM 16153 N N . ALA B 1 201 ? 8.999 -49.155 -84.745 1.00 23.12 209 ALA B N 1
ATOM 16154 C CA . ALA B 1 201 ? 8.399 -47.843 -84.738 1.00 21.67 209 ALA B CA 1
ATOM 16155 C C . ALA B 1 201 ? 9.062 -46.925 -85.762 1.00 21.56 209 ALA B C 1
ATOM 16156 O O . ALA B 1 201 ? 10.237 -47.080 -86.097 1.00 24.06 209 ALA B O 1
ATOM 16163 N N . THR B 1 202 ? 8.285 -45.966 -86.229 1.00 20.75 210 THR B N 1
ATOM 16164 C CA . THR B 1 202 ? 8.783 -44.921 -87.115 1.00 20.28 210 THR B CA 1
ATOM 16165 C C . THR B 1 202 ? 8.942 -43.616 -86.332 1.00 24.90 210 THR B C 1
ATOM 16166 O O . THR B 1 202 ? 8.351 -43.438 -85.278 1.00 19.65 210 THR B O 1
ATOM 16177 N N . LEU B 1 203 ? 9.788 -42.732 -86.839 1.00 22.04 211 LEU B N 1
ATOM 16178 C CA . LEU B 1 203 ? 10.174 -41.536 -86.130 1.00 21.95 211 LEU B CA 1
ATOM 16179 C C . LEU B 1 203 ? 10.336 -40.397 -87.122 1.00 25.67 211 LEU B C 1
ATOM 16180 O O . LEU B 1 203 ? 11.121 -40.498 -88.059 1.00 23.07 211 LEU B O 1
ATOM 16196 N N . SER B 1 204 ? 9.553 -39.352 -86.909 1.00 19.34 212 SER B N 1
ATOM 16197 C CA . SER B 1 204 ? 9.476 -38.177 -87.768 1.00 23.40 212 SER B CA 1
ATOM 16198 C C . SER B 1 204 ? 10.052 -36.963 -87.026 1.00 24.44 212 SER B C 1
ATOM 16199 O O . SER B 1 204 ? 9.555 -36.630 -85.965 1.00 20.10 212 SER B O 1
ATOM 16207 N N . ILE B 1 205 ? 11.081 -36.312 -87.584 1.00 19.91 213 ILE B N 1
ATOM 16208 C CA . ILE B 1 205 ? 11.770 -35.201 -86.923 1.00 20.04 213 ILE B CA 1
ATOM 16209 C C . ILE B 1 205 ? 11.598 -33.957 -87.790 1.00 26.02 213 ILE B C 1
ATOM 16210 O O . ILE B 1 205 ? 12.129 -33.899 -88.903 1.00 23.17 213 ILE B O 1
ATOM 16226 N N . ARG B 1 206 ? 10.819 -32.996 -87.302 1.00 20.07 214 ARG B N 1
ATOM 16227 C CA . ARG B 1 206 ? 10.414 -31.855 -88.097 1.00 21.85 214 ARG B CA 1
ATOM 16228 C C . ARG B 1 206 ? 10.721 -30.542 -87.364 1.00 25.28 214 ARG B C 1
ATOM 16229 O O . ARG B 1 206 ? 10.843 -30.502 -86.151 1.00 20.48 214 ARG B O 1
ATOM 16250 N N . GLY B 1 207 ? 10.835 -29.462 -88.109 1.00 18.36 215 GLY B N 1
ATOM 16251 C CA . GLY B 1 207 ? 11.064 -28.164 -87.494 1.00 23.47 215 GLY B CA 1
ATOM 16252 C C . GLY B 1 207 ? 11.343 -27.076 -88.510 1.00 22.66 215 GLY B C 1
ATOM 16253 O O . GLY B 1 207 ? 11.168 -27.283 -89.707 1.00 22.85 215 GLY B O 1
ATOM 16257 N N . GLU B 1 208 ? 11.779 -25.914 -88.032 1.00 19.43 216 GLU B N 1
ATOM 16258 C CA . GLU B 1 208 ? 12.133 -24.826 -88.945 1.00 19.00 216 GLU B CA 1
ATOM 16259 C C . GLU B 1 208 ? 13.498 -24.250 -88.564 1.00 27.72 216 GLU B C 1
ATOM 16260 O O . GLU B 1 208 ? 13.886 -24.188 -87.384 1.00 23.16 216 GLU B O 1
ATOM 16272 N N . VAL B 1 209 ? 14.235 -23.860 -89.597 1.00 20.89 217 VAL B N 1
ATOM 16273 C CA . VAL B 1 209 ? 15.487 -23.135 -89.461 1.00 23.96 217 VAL B CA 1
ATOM 16274 C C . VAL B 1 209 ? 15.248 -21.710 -89.989 1.00 31.12 217 VAL B C 1
ATOM 16275 O O . VAL B 1 209 ? 14.545 -21.527 -90.988 1.00 29.27 217 VAL B O 1
ATOM 16288 N N . LYS B 1 210 ? 15.800 -20.714 -89.294 1.00 28.40 218 LYS B N 1
ATOM 16289 C CA . LYS B 1 210 ? 15.693 -19.290 -89.696 1.00 27.02 218 LYS B CA 1
ATOM 16290 C C . LYS B 1 210 ? 17.057 -18.737 -90.082 1.00 35.25 218 LYS B C 1
ATOM 16291 O O . LYS B 1 210 ? 18.051 -19.019 -89.405 1.00 28.86 218 LYS B O 1
ATOM 16310 N N . ASN B 1 211 ? 17.128 -17.969 -91.176 1.00 32.12 219 ASN B N 1
ATOM 16311 C CA . ASN B 1 211 ? 18.380 -17.317 -91.553 1.00 42.89 219 ASN B CA 1
ATOM 16312 C C . ASN B 1 211 ? 18.168 -15.838 -91.405 1.00 43.41 219 ASN B C 1
ATOM 16313 O O . ASN B 1 211 ? 17.551 -15.229 -92.276 1.00 41.36 219 ASN B O 1
ATOM 16324 N N . ASP B 1 212 ? 18.653 -15.273 -90.297 1.00 34.34 220 ASP B N 1
ATOM 16325 C CA . ASP B 1 212 ? 18.449 -13.843 -90.014 1.00 37.18 220 ASP B CA 1
ATOM 16326 C C . ASP B 1 212 ? 19.622 -12.984 -90.557 1.00 54.12 220 ASP B C 1
ATOM 16327 O O . ASP B 1 212 ? 19.671 -11.771 -90.317 1.00 57.42 220 ASP B O 1
ATOM 16336 N N . ALA B 1 213 ? 20.559 -13.602 -91.284 1.00 46.45 221 ALA B N 1
ATOM 16337 C CA . ALA B 1 213 ? 21.716 -12.876 -91.842 1.00 45.50 221 ALA B CA 1
ATOM 16338 C C . ALA B 1 213 ? 21.380 -12.302 -93.236 1.00 42.39 221 ALA B C 1
ATOM 16339 O O . ALA B 1 213 ? 20.420 -12.759 -93.869 1.00 45.37 221 ALA B O 1
ATOM 16346 N N . PRO B 1 214 ? 22.153 -11.283 -93.717 1.00 55.26 222 PRO B N 1
ATOM 16347 C CA . PRO B 1 214 ? 21.932 -10.663 -95.048 1.00 53.88 222 PRO B CA 1
ATOM 16348 C C . PRO B 1 214 ? 22.503 -11.478 -96.216 1.00 50.40 222 PRO B C 1
ATOM 16349 O O . PRO B 1 214 ? 22.294 -11.154 -97.384 1.00 46.52 222 PRO B O 1
ATOM 16360 N N . GLU B 1 215 ? 23.251 -12.519 -95.876 1.00 49.46 223 GLU B N 1
ATOM 16361 C CA . GLU B 1 215 ? 23.831 -13.412 -96.859 1.00 51.34 223 GLU B CA 1
ATOM 16362 C C . GLU B 1 215 ? 23.200 -14.808 -96.804 1.00 61.44 223 GLU B C 1
ATOM 16363 O O . GLU B 1 215 ? 22.966 -15.374 -95.723 1.00 41.21 223 GLU B O 1
ATOM 16375 N N . LYS B 1 216 ? 22.915 -15.338 -97.987 1.00 52.70 224 LYS B N 1
ATOM 16376 C CA . LYS B 1 216 ? 22.541 -16.731 -98.153 1.00 48.00 224 LYS B CA 1
ATOM 16377 C C . LYS B 1 216 ? 23.452 -17.625 -97.326 1.00 48.35 224 LYS B C 1
ATOM 16378 O O . LYS B 1 216 ? 24.665 -17.368 -97.176 1.00 36.62 224 LYS B O 1
ATOM 16397 N N . ALA B 1 217 ? 22.853 -18.679 -96.780 1.00 42.06 225 ALA B N 1
ATOM 16398 C CA . ALA B 1 217 ? 23.593 -19.621 -95.977 1.00 40.07 225 ALA B CA 1
ATOM 16399 C C . ALA B 1 217 ? 23.391 -21.011 -96.507 1.00 26.83 225 ALA B C 1
ATOM 16400 O O . ALA B 1 217 ? 22.267 -21.421 -96.842 1.00 35.69 225 ALA B O 1
ATOM 16407 N N . THR B 1 218 ? 24.501 -21.722 -96.525 1.00 32.75 226 THR B N 1
ATOM 16408 C CA . THR B 1 218 ? 24.538 -23.088 -96.922 1.00 38.24 226 THR B CA 1
ATOM 16409 C C . THR B 1 218 ? 24.987 -23.848 -95.695 1.00 39.79 226 THR B C 1
ATOM 16410 O O . THR B 1 218 ? 26.082 -23.633 -95.143 1.00 34.42 226 THR B O 1
ATOM 16421 N N . LEU B 1 219 ? 24.094 -24.729 -95.262 1.00 36.91 227 LEU B N 1
ATOM 16422 C CA . LEU B 1 219 ? 24.155 -25.320 -93.938 1.00 30.42 227 LEU B CA 1
ATOM 16423 C C . LEU B 1 219 ? 24.034 -26.833 -94.020 1.00 30.20 227 LEU B C 1
ATOM 16424 O O . LEU B 1 219 ? 23.639 -27.382 -95.055 1.00 32.04 227 LEU B O 1
ATOM 16440 N N . GLU B 1 220 ? 24.404 -27.480 -92.923 1.00 27.55 228 GLU B N 1
ATOM 16441 C CA . GLU B 1 220 ? 24.196 -28.903 -92.713 1.00 30.68 228 GLU B CA 1
ATOM 16442 C C . GLU B 1 220 ? 23.324 -29.083 -91.460 1.00 31.14 228 GLU B C 1
ATOM 16443 O O . GLU B 1 220 ? 23.647 -28.539 -90.405 1.00 29.67 228 GLU B O 1
ATOM 16455 N N . LEU B 1 221 ? 22.221 -29.813 -91.610 1.00 31.66 229 LEU B N 1
ATOM 16456 C CA . LEU B 1 221 ? 21.344 -30.201 -90.493 1.00 25.73 229 LEU B CA 1
ATOM 16457 C C . LEU B 1 221 ? 21.664 -31.636 -90.102 1.00 27.36 229 LEU B C 1
ATOM 16458 O O . LEU B 1 221 ? 21.706 -32.526 -90.958 1.00 24.80 229 LEU B O 1
ATOM 16474 N N . THR B 1 222 ? 21.959 -31.843 -88.824 1.00 23.34 230 THR B N 1
ATOM 16475 C CA . THR B 1 222 ? 22.226 -33.175 -88.290 1.00 24.12 230 THR B CA 1
ATOM 16476 C C . THR B 1 222 ? 21.223 -33.542 -87.188 1.00 27.66 230 THR B C 1
ATOM 16477 O O . THR B 1 222 ? 21.016 -32.764 -86.262 1.00 22.95 230 THR B O 1
ATOM 16488 N N . HIS B 1 223 ? 20.594 -34.705 -87.301 1.00 23.84 231 HIS B N 1
ATOM 16489 C CA . HIS B 1 223 ? 19.870 -35.303 -86.167 1.00 24.68 231 HIS B CA 1
ATOM 16490 C C . HIS B 1 223 ? 20.606 -36.524 -85.696 1.00 23.91 231 HIS B C 1
ATOM 16491 O O . HIS B 1 223 ? 20.850 -37.451 -86.466 1.00 27.56 231 HIS B O 1
ATOM 16505 N N . THR B 1 224 ? 20.940 -36.538 -84.419 1.00 21.27 232 THR B N 1
ATOM 16506 C CA . THR B 1 224 ? 21.543 -37.700 -83.798 1.00 21.84 232 THR B CA 1
ATOM 16507 C C . THR B 1 224 ? 20.562 -38.303 -82.778 1.00 25.78 232 THR B C 1
ATOM 16508 O O . THR B 1 224 ? 19.998 -37.591 -81.958 1.00 24.56 232 THR B O 1
ATOM 16519 N N . ILE B 1 225 ? 20.324 -39.607 -82.877 1.00 24.40 233 ILE B N 1
ATOM 16520 C CA . ILE B 1 225 ? 19.299 -40.271 -82.082 1.00 20.63 233 ILE B CA 1
ATOM 16521 C C . ILE B 1 225 ? 19.983 -41.284 -81.226 1.00 20.34 233 ILE B C 1
ATOM 16522 O O . ILE B 1 225 ? 20.743 -42.122 -81.725 1.00 24.13 233 ILE B O 1
ATOM 16538 N N . TYR B 1 226 ? 19.695 -41.219 -79.927 1.00 18.50 234 TYR B N 1
ATOM 16539 C CA . TYR B 1 226 ? 20.316 -42.076 -78.931 1.00 20.81 234 TYR B CA 1
ATOM 16540 C C . TYR B 1 226 ? 19.306 -43.023 -78.312 1.00 20.76 234 TYR B C 1
ATOM 16541 O O . TYR B 1 226 ? 18.157 -42.631 -78.100 1.00 18.39 234 TYR B O 1
ATOM 16559 N N . ARG B 1 227 ? 19.733 -44.253 -78.034 1.00 21.10 235 ARG B N 1
ATOM 16560 C CA . ARG B 1 227 ? 18.925 -45.202 -77.265 1.00 21.61 235 ARG B CA 1
ATOM 16561 C C . ARG B 1 227 ? 18.810 -44.732 -75.820 1.00 22.82 235 ARG B C 1
ATOM 16562 O O . ARG B 1 227 ? 19.610 -43.917 -75.360 1.00 18.15 235 ARG B O 1
ATOM 16583 N N . PRO B 1 228 ? 17.849 -45.298 -75.067 1.00 19.23 236 PRO B N 1
ATOM 16584 C CA . PRO B 1 228 ? 17.737 -44.975 -73.647 1.00 19.26 236 PRO B CA 1
ATOM 16585 C C . PRO B 1 228 ? 19.044 -45.131 -72.873 1.00 24.15 236 PRO B C 1
ATOM 16586 O O . PRO B 1 228 ? 19.328 -44.315 -72.006 1.00 23.90 236 PRO B O 1
ATOM 16597 N N . ASP B 1 229 ? 19.862 -46.116 -73.198 1.00 25.20 237 ASP B N 1
ATOM 16598 C CA . ASP B 1 229 ? 21.114 -46.287 -72.480 1.00 25.34 237 ASP B CA 1
ATOM 16599 C C . ASP B 1 229 ? 22.212 -45.310 -72.906 1.00 25.57 237 ASP B C 1
ATOM 16600 O O . ASP B 1 229 ? 23.331 -45.378 -72.401 1.00 28.37 237 ASP B O 1
ATOM 16609 N N . GLY B 1 230 ? 21.887 -44.398 -73.818 1.00 24.12 238 GLY B N 1
ATOM 16610 C CA . GLY B 1 230 ? 22.795 -43.343 -74.239 1.00 29.73 238 GLY B CA 1
ATOM 16611 C C . GLY B 1 230 ? 23.691 -43.655 -75.427 1.00 28.76 238 GLY B C 1
ATOM 16612 O O . GLY B 1 230 ? 24.430 -42.797 -75.892 1.00 25.66 238 GLY B O 1
ATOM 16616 N N . THR B 1 231 ? 23.624 -44.874 -75.930 1.00 29.93 239 THR B N 1
ATOM 16617 C CA . THR B 1 231 ? 24.385 -45.236 -77.125 1.00 31.37 239 THR B CA 1
ATOM 16618 C C . THR B 1 231 ? 23.752 -44.667 -78.394 1.00 30.92 239 THR B C 1
ATOM 16619 O O . THR B 1 231 ? 22.539 -44.519 -78.494 1.00 27.00 239 THR B O 1
ATOM 16630 N N . LEU B 1 232 ? 24.591 -44.341 -79.371 1.00 26.88 240 LEU B N 1
ATOM 16631 C CA . LEU B 1 232 ? 24.129 -43.770 -80.619 1.00 24.25 240 LEU B CA 1
ATOM 16632 C C . LEU B 1 232 ? 23.366 -44.773 -81.478 1.00 24.61 240 LEU B C 1
ATOM 16633 O O . LEU B 1 232 ? 23.856 -45.869 -81.770 1.00 31.35 240 LEU B O 1
ATOM 16649 N N . LEU B 1 233 ? 22.170 -44.385 -81.903 1.00 25.96 241 LEU B N 1
ATOM 16650 C CA . LEU B 1 233 ? 21.334 -45.240 -82.715 1.00 28.78 241 LEU B CA 1
ATOM 16651 C C . LEU B 1 233 ? 21.479 -44.894 -84.194 1.00 36.97 241 LEU B C 1
ATOM 16652 O O . LEU B 1 233 ? 21.625 -45.777 -85.024 1.00 29.32 241 LEU B O 1
ATOM 16668 N N . GLN B 1 234 ? 21.415 -43.612 -84.521 1.00 27.11 242 GLN B N 1
ATOM 16669 C CA . GLN B 1 234 ? 21.470 -43.184 -85.905 1.00 26.56 242 GLN B CA 1
ATOM 16670 C C . GLN B 1 234 ? 21.794 -41.704 -85.981 1.00 30.07 242 GLN B C 1
ATOM 16671 O O . GLN B 1 234 ? 21.413 -40.919 -85.123 1.00 27.22 242 GLN B O 1
ATOM 16685 N N . THR B 1 235 ? 22.522 -41.348 -87.033 1.00 28.50 243 THR B N 1
ATOM 16686 C CA . THR B 1 235 ? 22.822 -39.966 -87.381 1.00 28.16 243 THR B CA 1
ATOM 16687 C C . THR B 1 235 ? 22.227 -39.687 -88.750 1.00 34.37 243 THR B C 1
ATOM 16688 O O . THR B 1 235 ? 22.491 -40.433 -89.691 1.00 31.88 243 THR B O 1
ATOM 16699 N N . LEU B 1 236 ? 21.384 -38.663 -88.851 1.00 25.26 244 LEU B N 1
ATOM 16700 C CA . LEU B 1 236 ? 20.824 -38.241 -90.128 1.00 26.27 244 LEU B CA 1
ATOM 16701 C C . LEU B 1 236 ? 21.481 -36.928 -90.457 1.00 35.81 244 LEU B C 1
ATOM 16702 O O . LEU B 1 236 ? 21.576 -36.099 -89.562 1.00 26.70 244 LEU B O 1
ATOM 16718 N N . LYS B 1 237 ? 21.898 -36.707 -91.708 1.00 27.20 245 LYS B N 1
ATOM 16719 C CA . LYS B 1 237 ? 22.511 -35.431 -92.098 1.00 26.47 245 LYS B CA 1
ATOM 16720 C C . LYS B 1 237 ? 21.897 -34.915 -93.392 1.00 31.80 245 LYS B C 1
ATOM 16721 O O . LYS B 1 237 ? 21.702 -35.670 -94.324 1.00 31.87 245 LYS B O 1
ATOM 16740 N N . LYS B 1 238 ? 21.604 -33.626 -93.443 1.00 24.55 246 LYS B N 1
ATOM 16741 C CA . LYS B 1 238 ? 20.999 -33.020 -94.622 1.00 30.32 246 LYS B CA 1
ATOM 16742 C C . LYS B 1 238 ? 21.548 -31.623 -94.933 1.00 31.32 246 LYS B C 1
ATOM 16743 O O . LYS B 1 238 ? 21.623 -30.773 -94.065 1.00 27.56 246 LYS B O 1
ATOM 16762 N N . ASN B 1 239 ? 21.924 -31.402 -96.191 1.00 33.19 247 ASN B N 1
ATOM 16763 C CA . ASN B 1 239 ? 22.253 -30.065 -96.689 1.00 29.12 247 ASN B CA 1
ATOM 16764 C C . ASN B 1 239 ? 21.013 -29.257 -96.921 1.00 30.45 247 ASN B C 1
ATOM 16765 O O . ASN B 1 239 ? 20.046 -29.736 -97.509 1.00 27.21 247 ASN B O 1
ATOM 16776 N N . ILE B 1 240 ? 21.035 -28.011 -96.474 1.00 31.08 248 ILE B N 1
ATOM 16777 C CA . ILE B 1 240 ? 19.916 -27.145 -96.716 1.00 27.89 248 ILE B CA 1
ATOM 16778 C C . ILE B 1 240 ? 20.461 -25.772 -97.100 1.00 25.87 248 ILE B C 1
ATOM 16779 O O . ILE B 1 240 ? 21.564 -25.411 -96.721 1.00 27.53 248 ILE B O 1
ATOM 16795 N N . GLN B 1 241 ? 19.687 -25.036 -97.879 1.00 34.32 249 GLN B N 1
ATOM 16796 C CA . GLN B 1 241 ? 20.099 -23.709 -98.284 1.00 33.80 249 GLN B CA 1
ATOM 16797 C C . GLN B 1 241 ? 18.978 -22.745 -98.084 1.00 28.09 249 GLN B C 1
ATOM 16798 O O . GLN B 1 241 ? 17.842 -22.962 -98.531 1.00 37.30 249 GLN B O 1
ATOM 16812 N N . LEU B 1 242 ? 19.321 -21.663 -97.393 1.00 28.72 250 LEU B N 1
ATOM 16813 C CA . LEU B 1 242 ? 18.370 -20.632 -97.095 1.00 33.86 250 LEU B CA 1
ATOM 16814 C C . LEU B 1 242 ? 18.844 -19.316 -97.697 1.00 29.90 250 LEU B C 1
ATOM 16815 O O . LEU B 1 242 ? 19.997 -18.883 -97.517 1.00 34.36 250 LEU B O 1
ATOM 16831 N N . LYS B 1 243 ? 17.914 -18.691 -98.385 1.00 31.34 251 LYS B N 1
ATOM 16832 C CA . LYS B 1 243 ? 18.083 -17.327 -98.834 1.00 46.01 251 LYS B CA 1
ATOM 16833 C C . LYS B 1 243 ? 18.226 -16.462 -97.582 1.00 54.80 251 LYS B C 1
ATOM 16834 O O . LYS B 1 243 ? 17.643 -16.809 -96.543 1.00 39.68 251 LYS B O 1
ATOM 16853 N N . ALA B 1 244 ? 19.016 -15.386 -97.637 1.00 44.83 252 ALA B N 1
ATOM 16854 C CA . ALA B 1 244 ? 18.951 -14.393 -96.566 1.00 45.02 252 ALA B CA 1
ATOM 16855 C C . ALA B 1 244 ? 17.442 -14.173 -96.195 1.00 41.96 252 ALA B C 1
ATOM 16856 O O . ALA B 1 244 ? 16.612 -14.042 -97.085 1.00 29.43 252 ALA B O 1
ATOM 16863 N N . GLY B 1 245 ? 17.079 -14.244 -94.904 1.00 40.69 253 GLY B N 1
ATOM 16864 C CA . GLY B 1 245 ? 15.690 -14.033 -94.459 1.00 26.94 253 GLY B CA 1
ATOM 16865 C C . GLY B 1 245 ? 14.691 -15.208 -94.466 1.00 41.82 253 GLY B C 1
ATOM 16866 O O . GLY B 1 245 ? 13.558 -15.106 -93.982 1.00 30.16 253 GLY B O 1
ATOM 16870 N N . GLU B 1 246 ? 15.078 -16.344 -95.015 1.00 34.59 254 GLU B N 1
ATOM 16871 C CA . GLU B 1 246 ? 14.093 -17.410 -95.217 1.00 37.40 254 GLU B CA 1
ATOM 16872 C C . GLU B 1 246 ? 13.804 -18.207 -93.924 1.00 35.86 254 GLU B C 1
ATOM 16873 O O . GLU B 1 246 ? 14.700 -18.416 -93.113 1.00 35.34 254 GLU B O 1
ATOM 16885 N N . THR B 1 247 ? 12.549 -18.613 -93.742 1.00 31.22 255 THR B N 1
ATOM 16886 C CA . THR B 1 247 ? 12.182 -19.658 -92.767 1.00 40.68 255 THR B CA 1
ATOM 16887 C C . THR B 1 247 ? 12.059 -21.009 -93.489 1.00 38.84 255 THR B C 1
ATOM 16888 O O . THR B 1 247 ? 11.122 -21.212 -94.263 1.00 46.20 255 THR B O 1
ATOM 16899 N N . TYR B 1 248 ? 13.000 -21.919 -93.236 1.00 30.74 256 TYR B N 1
ATOM 16900 C CA . TYR B 1 248 ? 13.046 -23.232 -93.917 1.00 30.65 256 TYR B CA 1
ATOM 16901 C C . TYR B 1 248 ? 12.487 -24.379 -93.069 1.00 34.48 256 TYR B C 1
ATOM 16902 O O . TYR B 1 248 ? 13.034 -24.685 -92.008 1.00 24.31 256 TYR B O 1
ATOM 16920 N N . ALA B 1 249 ? 11.422 -25.006 -93.556 1.00 25.03 257 ALA B N 1
ATOM 16921 C CA . ALA B 1 249 ? 10.790 -26.114 -92.864 1.00 27.60 257 ALA B CA 1
ATOM 16922 C C . ALA B 1 249 ? 11.431 -27.426 -93.281 1.00 37.36 257 ALA B C 1
ATOM 16923 O O . ALA B 1 249 ? 11.548 -27.715 -94.474 1.00 31.07 257 ALA B O 1
ATOM 16930 N N . PHE B 1 250 ? 11.855 -28.216 -92.301 1.00 26.60 258 PHE B N 1
ATOM 16931 C CA . PHE B 1 250 ? 12.423 -29.521 -92.575 1.00 24.68 258 PHE B CA 1
ATOM 16932 C C . PHE B 1 250 ? 11.556 -30.613 -91.961 1.00 29.88 258 PHE B C 1
ATOM 16933 O O . PHE B 1 250 ? 10.818 -30.392 -90.984 1.00 27.41 258 PHE B O 1
ATOM 16950 N N . SER B 1 251 ? 11.654 -31.795 -92.553 1.00 27.15 259 SER B N 1
ATOM 16951 C CA . SER B 1 251 ? 10.906 -32.962 -92.112 1.00 23.54 259 SER B CA 1
ATOM 16952 C C . SER B 1 251 ? 11.698 -34.186 -92.530 1.00 28.22 259 SER B C 1
ATOM 16953 O O . SER B 1 251 ? 11.743 -34.527 -93.714 1.00 26.79 259 SER B O 1
ATOM 16961 N N . ASN B 1 252 ? 12.371 -34.797 -91.561 1.00 19.32 260 ASN B N 1
ATOM 16962 C CA . ASN B 1 252 ? 13.237 -35.934 -91.813 1.00 24.97 260 ASN B CA 1
ATOM 16963 C C . ASN B 1 252 ? 12.809 -37.196 -91.076 1.00 31.60 260 ASN B C 1
ATOM 16964 O O . ASN B 1 252 ? 12.703 -37.201 -89.857 1.00 29.23 260 ASN B O 1
ATOM 16975 N N . GLU B 1 253 ? 12.603 -38.264 -91.838 1.00 27.70 261 GLU B N 1
ATOM 16976 C CA . GLU B 1 253 ? 12.284 -39.588 -91.294 1.00 29.50 261 GLU B CA 1
ATOM 16977 C C . GLU B 1 253 ? 13.547 -40.326 -90.871 1.00 30.35 261 GLU B C 1
ATOM 16978 O O . GLU B 1 253 ? 14.505 -40.407 -91.627 1.00 27.82 261 GLU B O 1
ATOM 16990 N N . ALA B 1 254 ? 13.560 -40.870 -89.664 1.00 22.15 262 ALA B N 1
ATOM 16991 C CA . ALA B 1 254 ? 14.644 -41.736 -89.265 1.00 23.05 262 ALA B CA 1
ATOM 16992 C C . ALA B 1 254 ? 14.437 -43.120 -89.866 1.00 25.20 262 ALA B C 1
ATOM 16993 O O . ALA B 1 254 ? 13.362 -43.431 -90.371 1.00 21.61 262 ALA B O 1
ATOM 17000 N N . THR B 1 255 ? 15.479 -43.935 -89.837 1.00 26.80 263 THR B N 1
ATOM 17001 C CA . THR B 1 255 ? 15.328 -45.360 -90.104 1.00 30.24 263 THR B CA 1
ATOM 17002 C C . THR B 1 255 ? 14.402 -45.934 -89.030 1.00 26.45 263 THR B C 1
ATOM 17003 O O . THR B 1 255 ? 14.555 -45.576 -87.868 1.00 25.78 263 THR B O 1
ATOM 17014 N N . PRO B 1 256 ? 13.464 -46.819 -89.408 1.00 28.26 264 PRO B N 1
ATOM 17015 C CA . PRO B 1 256 ? 12.588 -47.420 -88.394 1.00 27.44 264 PRO B CA 1
ATOM 17016 C C . PRO B 1 256 ? 13.377 -48.049 -87.273 1.00 29.80 264 PRO B C 1
ATOM 17017 O O . PRO B 1 256 ? 14.433 -48.624 -87.491 1.00 24.53 264 PRO B O 1
ATOM 17028 N N . VAL B 1 257 ? 12.877 -47.868 -86.057 1.00 26.65 265 VAL B N 1
ATOM 17029 C CA . VAL B 1 257 ? 13.504 -48.386 -84.870 1.00 24.76 265 VAL B CA 1
ATOM 17030 C C . VAL B 1 257 ? 12.983 -49.805 -84.652 1.00 23.12 265 VAL B C 1
ATOM 17031 O O . VAL B 1 257 ? 11.780 -49.998 -84.549 1.00 22.43 265 VAL B O 1
ATOM 17044 N N . LEU B 1 258 ? 13.885 -50.784 -84.617 1.00 20.97 266 LEU B N 1
ATOM 17045 C CA . LEU B 1 258 ? 13.501 -52.189 -84.461 1.00 25.07 266 LEU B CA 1
ATOM 17046 C C . LEU B 1 258 ? 13.428 -52.553 -83.008 1.00 21.15 266 LEU B C 1
ATOM 17047 O O . LEU B 1 258 ? 14.347 -52.264 -82.265 1.00 26.25 266 LEU B O 1
ATOM 17063 N N . LYS B 1 259 ? 12.342 -53.214 -82.618 1.00 24.51 267 LYS B N 1
ATOM 17064 C CA . LYS B 1 259 ? 12.147 -53.593 -81.224 1.00 21.53 267 LYS B CA 1
ATOM 17065 C C . LYS B 1 259 ? 12.378 -52.407 -80.276 1.00 21.69 267 LYS B C 1
ATOM 17066 O O . LYS B 1 259 ? 13.229 -52.458 -79.370 1.00 23.14 267 LYS B O 1
ATOM 17085 N N . PRO B 1 260 ? 11.601 -51.332 -80.469 1.00 18.07 268 PRO B N 1
ATOM 17086 C CA . PRO B 1 260 ? 11.803 -50.137 -79.658 1.00 18.88 268 PRO B CA 1
ATOM 17087 C C . PRO B 1 260 ? 11.602 -50.433 -78.197 1.00 20.26 268 PRO B C 1
ATOM 17088 O O . PRO B 1 260 ? 10.740 -51.244 -77.863 1.00 20.65 268 PRO B O 1
ATOM 17099 N N . GLU B 1 261 ? 12.388 -49.798 -77.339 1.00 18.44 269 GLU B N 1
ATOM 17100 C CA . GLU B 1 261 ? 12.119 -49.836 -75.909 1.00 19.78 269 GLU B CA 1
ATOM 17101 C C . GLU B 1 261 ? 10.913 -48.939 -75.603 1.00 20.98 269 GLU B C 1
ATOM 17102 O O . GLU B 1 261 ? 10.958 -47.736 -75.843 1.00 22.15 269 GLU B O 1
ATOM 17114 N N . LEU B 1 262 ? 9.833 -49.525 -75.084 1.00 17.27 270 LEU B N 1
ATOM 17115 C CA . LEU B 1 262 ? 8.574 -48.814 -74.965 1.00 19.05 270 LEU B CA 1
ATOM 17116 C C . LEU B 1 262 ? 8.507 -48.014 -73.682 1.00 19.04 270 LEU B C 1
ATOM 17117 O O . LEU B 1 262 ? 9.017 -48.409 -72.640 1.00 20.78 270 LEU B O 1
ATOM 17133 N N . TRP B 1 263 ? 7.838 -46.880 -73.783 1.00 16.45 271 TRP B N 1
ATOM 17134 C CA . TRP B 1 263 ? 7.664 -45.984 -72.655 1.00 17.52 271 TRP B CA 1
ATOM 17135 C C . TRP B 1 263 ? 6.366 -46.320 -71.915 1.00 16.15 271 TRP B C 1
ATOM 17136 O O . TRP B 1 263 ? 5.322 -46.510 -72.536 1.00 15.63 271 TRP B O 1
ATOM 17157 N N . THR B 1 264 ? 6.465 -46.384 -70.587 1.00 17.47 272 THR B N 1
ATOM 17158 C CA . THR B 1 264 ? 5.328 -46.330 -69.685 1.00 16.06 272 THR B CA 1
ATOM 17159 C C . THR B 1 264 ? 5.736 -45.534 -68.446 1.00 13.95 272 THR B C 1
ATOM 17160 O O . THR B 1 264 ? 6.913 -45.314 -68.206 1.00 14.80 272 THR B O 1
ATOM 17171 N N . PRO B 1 265 ? 4.765 -45.164 -67.610 1.00 19.25 273 PRO B N 1
ATOM 17172 C CA . PRO B 1 265 ? 5.127 -44.505 -66.342 1.00 16.21 273 PRO B CA 1
ATOM 17173 C C . PRO B 1 265 ? 6.054 -45.328 -65.467 1.00 18.16 273 PRO B C 1
ATOM 17174 O O . PRO B 1 265 ? 6.920 -44.803 -64.759 1.00 18.88 273 PRO B O 1
ATOM 17185 N N . GLU B 1 266 ? 5.898 -46.641 -65.554 1.00 17.03 274 GLU B N 1
ATOM 17186 C CA . GLU B 1 266 ? 6.731 -47.548 -64.788 1.00 21.06 274 GLU B CA 1
ATOM 17187 C C . GLU B 1 266 ? 8.094 -47.752 -65.428 1.00 19.94 274 GLU B C 1
ATOM 17188 O O . GLU B 1 266 ? 9.068 -48.019 -64.733 1.00 24.51 274 GLU B O 1
ATOM 17200 N N . THR B 1 267 ? 8.163 -47.601 -66.747 1.00 19.51 275 THR B N 1
ATOM 17201 C CA . THR B 1 267 ? 9.381 -47.836 -67.542 1.00 19.56 275 THR B CA 1
ATOM 17202 C C . THR B 1 267 ? 9.595 -46.671 -68.518 1.00 15.76 275 THR B C 1
ATOM 17203 O O . THR B 1 267 ? 9.393 -46.813 -69.719 1.00 18.58 275 THR B O 1
ATOM 17214 N N . PRO B 1 268 ? 9.967 -45.501 -67.997 1.00 15.37 276 PRO B N 1
ATOM 17215 C CA . PRO B 1 268 ? 9.948 -44.262 -68.800 1.00 15.80 276 PRO B CA 1
ATOM 17216 C C . PRO B 1 268 ? 11.183 -44.132 -69.712 1.00 18.70 276 PRO B C 1
ATOM 17217 O O . PRO B 1 268 ? 11.997 -43.223 -69.576 1.00 20.46 276 PRO B O 1
ATOM 17228 N N . ARG B 1 269 ? 11.273 -45.051 -70.670 1.00 19.48 277 ARG B N 1
ATOM 17229 C CA . ARG B 1 269 ? 12.396 -45.112 -71.597 1.00 19.87 277 ARG B CA 1
ATOM 17230 C C . ARG B 1 269 ? 12.301 -43.996 -72.609 1.00 14.71 277 ARG B C 1
ATOM 17231 O O . ARG B 1 269 ? 11.307 -43.886 -73.338 1.00 18.18 277 ARG B O 1
ATOM 17252 N N . LEU B 1 270 ? 13.342 -43.176 -72.654 1.00 18.40 278 LEU B N 1
ATOM 17253 C CA . LEU B 1 270 ? 13.391 -42.033 -73.557 1.00 16.64 278 LEU B CA 1
ATOM 17254 C C . LEU B 1 270 ? 14.562 -42.109 -74.523 1.00 17.93 278 LEU B C 1
ATOM 17255 O O . LEU B 1 270 ? 15.663 -42.474 -74.126 1.00 19.47 278 LEU B O 1
ATOM 17271 N N . TYR B 1 271 ? 14.302 -41.699 -75.765 1.00 18.85 279 TYR B N 1
ATOM 17272 C CA . TYR B 1 271 ? 15.321 -41.624 -76.809 1.00 16.88 279 TYR B CA 1
ATOM 17273 C C . TYR B 1 271 ? 15.669 -40.177 -77.053 1.00 15.53 279 TYR B C 1
ATOM 17274 O O . TYR B 1 271 ? 14.835 -39.418 -77.501 1.00 21.23 279 TYR B O 1
ATOM 17292 N N . ARG B 1 272 ? 16.898 -39.788 -76.760 1.00 15.96 280 ARG B N 1
ATOM 17293 C CA . ARG B 1 272 ? 17.288 -38.409 -77.008 1.00 16.34 280 ARG B CA 1
ATOM 17294 C C . ARG B 1 272 ? 17.455 -38.151 -78.493 1.00 17.64 280 ARG B C 1
ATOM 17295 O O . ARG B 1 272 ? 18.073 -38.963 -79.184 1.00 21.72 280 ARG B O 1
ATOM 17316 N N . VAL B 1 273 ? 16.906 -37.025 -78.960 1.00 19.23 281 VAL B N 1
ATOM 17317 C CA . VAL B 1 273 ? 17.132 -36.530 -80.327 1.00 20.30 281 VAL B CA 1
ATOM 17318 C C . VAL B 1 273 ? 17.850 -35.186 -80.265 1.00 27.09 281 VAL B C 1
ATOM 17319 O O . VAL B 1 273 ? 17.291 -34.184 -79.798 1.00 20.94 281 VAL B O 1
ATOM 17332 N N . GLU B 1 274 ? 19.101 -35.191 -80.723 1.00 20.01 282 GLU B N 1
ATOM 17333 C CA . GLU B 1 274 ? 19.952 -33.994 -80.717 1.00 21.68 282 GLU B CA 1
ATOM 17334 C C . GLU B 1 274 ? 20.012 -33.421 -82.120 1.00 26.50 282 GLU B C 1
ATOM 17335 O O . GLU B 1 274 ? 20.413 -34.119 -83.065 1.00 23.71 282 GLU B O 1
ATOM 17347 N N . THR B 1 275 ? 19.607 -32.164 -82.269 1.00 19.38 283 THR B N 1
ATOM 17348 C CA . THR B 1 275 ? 19.510 -31.569 -83.599 1.00 19.10 283 THR B CA 1
ATOM 17349 C C . THR B 1 275 ? 20.498 -30.426 -83.677 1.00 27.76 283 THR B C 1
ATOM 17350 O O . THR B 1 275 ? 20.553 -29.577 -82.800 1.00 21.33 283 THR B O 1
ATOM 17361 N N . THR B 1 276 ? 21.276 -30.416 -84.748 1.00 23.31 284 THR B N 1
ATOM 17362 C CA . THR B 1 276 ? 22.433 -29.550 -84.835 1.00 24.48 284 THR B CA 1
ATOM 17363 C C . THR B 1 276 ? 22.466 -28.896 -86.198 1.00 28.07 284 THR B C 1
ATOM 17364 O O . THR B 1 276 ? 22.112 -29.515 -87.211 1.00 26.06 284 THR B O 1
ATOM 17375 N N . LEU B 1 277 ? 22.887 -27.632 -86.197 1.00 24.90 285 LEU B N 1
ATOM 17376 C CA . LEU B 1 277 ? 23.009 -26.837 -87.401 1.00 32.96 285 LEU B CA 1
ATOM 17377 C C . LEU B 1 277 ? 24.475 -26.386 -87.504 1.00 40.30 285 LEU B C 1
ATOM 17378 O O . LEU B 1 277 ? 25.022 -25.863 -86.539 1.00 28.82 285 LEU B O 1
ATOM 17394 N N . ARG B 1 278 ? 25.117 -26.638 -88.646 1.00 30.92 286 ARG B N 1
ATOM 17395 C CA . ARG B 1 278 ? 26.515 -26.265 -88.851 1.00 30.55 286 ARG B CA 1
ATOM 17396 C C . ARG B 1 278 ? 26.664 -25.497 -90.169 1.00 39.37 286 ARG B C 1
ATOM 17397 O O . ARG B 1 278 ? 25.915 -25.736 -91.121 1.00 33.37 286 ARG B O 1
ATOM 17418 N N . ASN B 1 279 ? 27.619 -24.575 -90.234 1.00 45.08 287 ASN B N 1
ATOM 17419 C CA . ASN B 1 279 ? 27.903 -23.923 -91.513 1.00 41.23 287 ASN B CA 1
ATOM 17420 C C . ASN B 1 279 ? 28.582 -24.946 -92.416 1.00 32.13 287 ASN B C 1
ATOM 17421 O O . ASN B 1 279 ? 29.554 -25.587 -92.024 1.00 39.92 287 ASN B O 1
ATOM 17432 N N . ARG B 1 280 ? 28.068 -25.105 -93.626 1.00 41.80 288 ARG B N 1
ATOM 17433 C CA . ARG B 1 280 ? 28.503 -26.225 -94.450 1.00 47.05 288 ARG B CA 1
ATOM 17434 C C . ARG B 1 280 ? 29.974 -26.127 -94.846 1.00 46.36 288 ARG B C 1
ATOM 17435 O O . ARG B 1 280 ? 30.691 -27.124 -94.803 1.00 50.08 288 ARG B O 1
ATOM 17456 N N . LYS B 1 281 ? 30.428 -24.925 -95.196 1.00 51.54 289 LYS B N 1
ATOM 17457 C CA . LYS B 1 281 ? 31.818 -24.737 -95.610 1.00 52.96 289 LYS B CA 1
ATOM 17458 C C . LYS B 1 281 ? 32.792 -24.837 -94.460 1.00 46.08 289 LYS B C 1
ATOM 17459 O O . LYS B 1 281 ? 33.798 -25.538 -94.543 1.00 64.53 289 LYS B O 1
ATOM 17478 N N . THR B 1 282 ? 32.502 -24.115 -93.387 1.00 59.44 290 THR B N 1
ATOM 17479 C CA . THR B 1 282 ? 33.405 -24.062 -92.251 1.00 48.49 290 THR B CA 1
ATOM 17480 C C . THR B 1 282 ? 33.173 -25.228 -91.291 1.00 50.59 290 THR B C 1
ATOM 17481 O O . THR B 1 282 ? 34.042 -25.549 -90.478 1.00 52.19 290 THR B O 1
ATOM 17492 N N . LYS B 1 283 ? 31.996 -25.852 -91.385 1.00 49.94 291 LYS B N 1
ATOM 17493 C CA . LYS B 1 283 ? 31.592 -26.929 -90.473 1.00 53.64 291 LYS B CA 1
ATOM 17494 C C . LYS B 1 283 ? 31.421 -26.428 -89.017 1.00 55.01 291 LYS B C 1
ATOM 17495 O O . LYS B 1 283 ? 31.171 -27.216 -88.097 1.00 48.18 291 LYS B O 1
ATOM 17514 N N . THR B 1 284 ? 31.518 -25.112 -88.828 1.00 52.55 292 THR B N 1
ATOM 17515 C CA . THR B 1 284 ? 31.339 -24.479 -87.521 1.00 50.93 292 THR B CA 1
ATOM 17516 C C . THR B 1 284 ? 29.951 -24.740 -86.932 1.00 42.53 292 THR B C 1
ATOM 17517 O O . THR B 1 284 ? 28.949 -24.499 -87.599 1.00 37.38 292 THR B O 1
ATOM 17528 N N . LEU B 1 285 ? 29.893 -25.156 -85.669 1.00 46.11 293 LEU B N 1
ATOM 17529 C CA . LEU B 1 285 ? 28.601 -25.335 -85.001 1.00 46.00 293 LEU B CA 1
ATOM 17530 C C . LEU B 1 285 ? 27.852 -24.020 -84.795 1.00 33.61 293 LEU B C 1
ATOM 17531 O O . LEU B 1 285 ? 28.368 -23.082 -84.182 1.00 43.65 293 LEU B O 1
ATOM 17547 N N . LEU B 1 286 ? 26.616 -23.971 -85.282 1.00 29.46 294 LEU B N 1
ATOM 17548 C CA . LEU B 1 286 ? 25.794 -22.781 -85.145 1.00 28.52 294 LEU B CA 1
ATOM 17549 C C . LEU B 1 286 ? 24.714 -22.857 -84.032 1.00 36.95 294 LEU B C 1
ATOM 17550 O O . LEU B 1 286 ? 24.700 -22.039 -83.113 1.00 37.38 294 LEU B O 1
ATOM 17566 N N . ASP B 1 287 ? 23.776 -23.782 -84.158 1.00 22.62 295 ASP B N 1
ATOM 17567 C CA . ASP B 1 287 ? 22.697 -23.929 -83.151 1.00 16.67 295 ASP B CA 1
ATOM 17568 C C . ASP B 1 287 ? 22.509 -25.405 -82.835 1.00 28.71 295 ASP B C 1
ATOM 17569 O O . ASP B 1 287 ? 22.848 -26.276 -83.636 1.00 24.59 295 ASP B O 1
ATOM 17578 N N . GLN B 1 288 ? 21.969 -25.684 -81.656 1.00 22.88 296 GLN B N 1
ATOM 17579 C CA . GLN B 1 288 ? 21.783 -27.051 -81.225 1.00 18.87 296 GLN B CA 1
ATOM 17580 C C . GLN B 1 288 ? 20.577 -27.083 -80.324 1.00 24.27 296 GLN B C 1
ATOM 17581 O O . GLN B 1 288 ? 20.400 -26.192 -79.507 1.00 21.43 296 GLN B O 1
ATOM 17595 N N . SER B 1 289 ? 19.736 -28.088 -80.507 1.00 21.32 297 SER B N 1
ATOM 17596 C CA . SER B 1 289 ? 18.506 -28.228 -79.727 1.00 24.66 297 SER B CA 1
ATOM 17597 C C . SER B 1 289 ? 18.288 -29.712 -79.413 1.00 22.46 297 SER B C 1
ATOM 17598 O O . SER B 1 289 ? 18.322 -30.542 -80.311 1.00 27.97 297 SER B O 1
ATOM 17606 N N . ASN B 1 290 ? 18.112 -30.050 -78.135 1.00 18.80 298 ASN B N 1
ATOM 17607 C CA . ASN B 1 290 ? 17.819 -31.418 -77.716 1.00 19.09 298 ASN B CA 1
ATOM 17608 C C . ASN B 1 290 ? 16.352 -31.595 -77.315 1.00 21.54 298 ASN B C 1
ATOM 17609 O O . ASN B 1 290 ? 15.764 -30.714 -76.707 1.00 18.63 298 ASN B O 1
ATOM 17620 N N . HIS B 1 291 ? 15.793 -32.751 -77.644 1.00 17.86 299 HIS B N 1
ATOM 17621 C CA . HIS B 1 291 ? 14.448 -33.144 -77.217 1.00 17.63 299 HIS B CA 1
ATOM 17622 C C . HIS B 1 291 ? 14.462 -34.619 -76.948 1.00 25.52 299 HIS B C 1
ATOM 17623 O O . HIS B 1 291 ? 15.334 -35.335 -77.432 1.00 26.43 299 HIS B O 1
ATOM 17637 N N . TYR B 1 292 ? 13.516 -35.072 -76.143 1.00 21.01 300 TYR B N 1
ATOM 17638 C CA . TYR B 1 292 ? 13.255 -36.495 -76.047 1.00 20.57 300 TYR B CA 1
ATOM 17639 C C . TYR B 1 292 ? 12.118 -36.894 -76.947 1.00 19.88 300 TYR B C 1
ATOM 17640 O O . TYR B 1 292 ? 11.195 -36.121 -77.211 1.00 22.39 300 TYR B O 1
ATOM 17658 N N . THR B 1 293 ? 12.199 -38.122 -77.432 1.00 20.60 301 THR B N 1
ATOM 17659 C CA . THR B 1 293 ? 11.045 -38.792 -77.975 1.00 27.43 301 THR B CA 1
ATOM 17660 C C . THR B 1 293 ? 10.902 -40.096 -77.196 1.00 20.07 301 THR B C 1
ATOM 17661 O O . THR B 1 293 ? 11.747 -40.447 -76.363 1.00 18.35 301 THR B O 1
ATOM 17672 N N . ALA B 1 294 ? 9.806 -40.782 -77.433 1.00 17.17 302 ALA B N 1
ATOM 17673 C CA . ALA B 1 294 ? 9.588 -42.080 -76.816 1.00 19.91 302 ALA B CA 1
ATOM 17674 C C . ALA B 1 294 ? 8.573 -42.828 -77.625 1.00 14.85 302 ALA B C 1
ATOM 17675 O O . ALA B 1 294 ? 7.808 -42.231 -78.387 1.00 18.30 302 ALA B O 1
ATOM 17682 N N . PHE B 1 295 ? 8.582 -44.144 -77.450 1.00 16.21 303 PHE B N 1
ATOM 17683 C CA . PHE B 1 295 ? 7.721 -45.044 -78.194 1.00 17.88 303 PHE B CA 1
ATOM 17684 C C . PHE B 1 295 ? 6.640 -45.650 -77.330 1.00 15.60 303 PHE B C 1
ATOM 17685 O O . PHE B 1 295 ? 6.902 -46.416 -76.398 1.00 14.44 303 PHE B O 1
ATOM 17702 N N A ARG B 1 296 ? 5.400 -45.276 -77.617 0.00 15.88 304 ARG B N 1
ATOM 17703 N N B ARG B 1 296 ? 5.406 -45.279 -77.639 1.00 15.49 304 ARG B N 1
ATOM 17704 C CA A ARG B 1 296 ? 4.256 -45.892 -76.965 0.00 18.61 304 ARG B CA 1
ATOM 17705 C CA B ARG B 1 296 ? 4.255 -45.875 -76.965 1.00 18.89 304 ARG B CA 1
ATOM 17706 C C A ARG B 1 296 ? 3.027 -45.682 -77.828 0.00 18.04 304 ARG B C 1
ATOM 17707 C C B ARG B 1 296 ? 3.050 -45.713 -77.867 1.00 18.13 304 ARG B C 1
ATOM 17708 O O A ARG B 1 296 ? 2.988 -44.762 -78.646 0.00 16.92 304 ARG B O 1
ATOM 17709 O O B ARG B 1 296 ? 3.054 -44.864 -78.764 1.00 16.35 304 ARG B O 1
ATOM 17750 N N . TRP B 1 297 ? 2.029 -46.541 -77.656 1.00 15.94 305 TRP B N 1
ATOM 17751 C CA . TRP B 1 297 ? 0.757 -46.336 -78.314 1.00 15.31 305 TRP B CA 1
ATOM 17752 C C . TRP B 1 297 ? -0.335 -46.610 -77.294 1.00 17.27 305 TRP B C 1
ATOM 17753 O O . TRP B 1 297 ? -0.106 -47.248 -76.280 1.00 17.64 305 TRP B O 1
ATOM 17775 N N . PHE B 1 298 ? -1.506 -46.035 -77.527 1.00 15.94 306 PHE B N 1
ATOM 17776 C CA . PHE B 1 298 ? -2.551 -46.106 -76.542 1.00 16.47 306 PHE B CA 1
ATOM 17777 C C . PHE B 1 298 ? -3.906 -46.027 -77.177 1.00 17.13 306 PHE B C 1
ATOM 17778 O O . PHE B 1 298 ? -4.067 -45.602 -78.318 1.00 17.69 306 PHE B O 1
ATOM 17795 N N . ARG B 1 299 ? -4.899 -46.452 -76.410 1.00 17.24 307 ARG B N 1
ATOM 17796 C CA . ARG B 1 299 ? -6.247 -46.618 -76.930 1.00 18.87 307 ARG B CA 1
ATOM 17797 C C . ARG B 1 299 ? -7.229 -46.473 -75.777 1.00 20.46 307 ARG B C 1
ATOM 17798 O O . ARG B 1 299 ? -6.984 -47.003 -74.700 1.00 18.09 307 ARG B O 1
ATOM 17819 N N . PHE B 1 300 ? -8.335 -45.777 -76.039 1.00 16.26 308 PHE B N 1
ATOM 17820 C CA . PHE B 1 300 ? -9.464 -45.670 -75.117 1.00 21.05 308 PHE B CA 1
ATOM 17821 C C . PHE B 1 300 ? -10.666 -46.430 -75.702 1.00 21.43 308 PHE B C 1
ATOM 17822 O O . PHE B 1 300 ? -11.063 -46.191 -76.831 1.00 20.37 308 PHE B O 1
ATOM 17839 N N . ASP B 1 301 ? -11.246 -47.322 -74.912 1.00 19.16 309 ASP B N 1
ATOM 17840 C CA . ASP B 1 301 ? -12.370 -48.139 -75.339 1.00 21.63 309 ASP B CA 1
ATOM 17841 C C . ASP B 1 301 ? -13.535 -47.948 -74.373 1.00 22.80 309 ASP B C 1
ATOM 17842 O O . ASP B 1 301 ? -13.346 -47.905 -73.166 1.00 23.15 309 ASP B O 1
ATOM 17851 N N . GLY B 1 302 ? -14.734 -47.815 -74.926 1.00 20.95 310 GLY B N 1
ATOM 17852 C CA . GLY B 1 302 ? -15.937 -47.622 -74.137 1.00 25.39 310 GLY B CA 1
ATOM 17853 C C . GLY B 1 302 ? -16.309 -48.793 -73.220 1.00 23.18 310 GLY B C 1
ATOM 17854 O O . GLY B 1 302 ? -16.925 -48.567 -72.189 1.00 25.85 310 GLY B O 1
ATOM 17858 N N . ASP B 1 303 ? -15.963 -50.025 -73.584 1.00 22.64 311 ASP B N 1
ATOM 17859 C CA . ASP B 1 303 ? -16.225 -51.189 -72.723 1.00 25.37 311 ASP B CA 1
ATOM 17860 C C . ASP B 1 303 ? -15.052 -51.605 -71.853 1.00 23.30 311 ASP B C 1
ATOM 17861 O O . ASP B 1 303 ? -15.251 -52.061 -70.737 1.00 23.52 311 ASP B O 1
ATOM 17870 N N . GLU B 1 304 ? -13.841 -51.537 -72.399 1.00 23.92 312 GLU B N 1
ATOM 17871 C CA . GLU B 1 304 ? -12.685 -52.166 -71.768 1.00 24.93 312 GLU B CA 1
ATOM 17872 C C . GLU B 1 304 ? -11.668 -51.175 -71.201 1.00 18.30 312 GLU B C 1
ATOM 17873 O O . GLU B 1 304 ? -10.641 -51.583 -70.636 1.00 19.30 312 GLU B O 1
ATOM 17885 N N . GLY B 1 305 ? -11.945 -49.879 -71.323 1.00 16.29 313 GLY B N 1
ATOM 17886 C CA . GLY B 1 305 ? -11.107 -48.879 -70.695 1.00 17.18 313 GLY B CA 1
ATOM 17887 C C . GLY B 1 305 ? -9.878 -48.503 -71.505 1.00 19.96 313 GLY B C 1
ATOM 17888 O O . GLY B 1 305 ? -9.899 -48.507 -72.722 1.00 20.11 313 GLY B O 1
ATOM 17892 N N . PHE B 1 306 ? -8.804 -48.188 -70.801 1.00 18.39 314 PHE B N 1
ATOM 17893 C CA . PHE B 1 306 ? -7.589 -47.690 -71.410 1.00 16.94 314 PHE B CA 1
ATOM 17894 C C . PHE B 1 306 ? -6.570 -48.796 -71.588 1.00 15.17 314 PHE B C 1
ATOM 17895 O O . PHE B 1 306 ? -6.391 -49.650 -70.711 1.00 16.42 314 PHE B O 1
ATOM 17912 N N . PHE B 1 307 ? -5.865 -48.734 -72.715 1.00 14.32 315 PHE B N 1
ATOM 17913 C CA . PHE B 1 307 ? -4.794 -49.662 -73.054 1.00 17.85 315 PHE B CA 1
ATOM 17914 C C . PHE B 1 307 ? -3.523 -48.893 -73.360 1.00 15.66 315 PHE B C 1
ATOM 17915 O O . PHE B 1 307 ? -3.561 -47.923 -74.112 1.00 16.36 315 PHE B O 1
ATOM 17932 N N . LEU B 1 308 ? -2.414 -49.364 -72.803 1.00 16.14 316 LEU B N 1
ATOM 17933 C CA . LEU B 1 308 ? -1.106 -48.789 -73.049 1.00 17.30 316 LEU B CA 1
ATOM 17934 C C . LEU B 1 308 ? -0.186 -49.867 -73.582 1.00 12.98 316 LEU B C 1
ATOM 17935 O O . LEU B 1 308 ? 0.003 -50.908 -72.958 1.00 15.86 316 LEU B O 1
ATOM 17951 N N . ASN B 1 309 ? 0.355 -49.603 -74.758 1.00 15.14 317 ASN B N 1
ATOM 17952 C CA . ASN B 1 309 ? 1.215 -50.542 -75.472 1.00 14.99 317 ASN B CA 1
ATOM 17953 C C . ASN B 1 309 ? 0.571 -51.918 -75.586 1.00 20.29 317 ASN B C 1
ATOM 17954 O O . ASN B 1 309 ? 1.237 -52.930 -75.411 1.00 17.84 317 ASN B O 1
ATOM 17965 N N . GLY B 1 310 ? -0.727 -51.924 -75.898 1.00 16.79 318 GLY B N 1
ATOM 17966 C CA . GLY B 1 310 ? -1.459 -53.141 -76.158 1.00 21.74 318 GLY B CA 1
ATOM 17967 C C . GLY B 1 310 ? -1.990 -53.854 -74.926 1.00 23.44 318 GLY B C 1
ATOM 17968 O O . GLY B 1 310 ? -2.674 -54.849 -75.062 1.00 24.74 318 GLY B O 1
ATOM 17972 N N . LYS B 1 311 ? -1.718 -53.314 -73.747 1.00 16.33 319 LYS B N 1
ATOM 17973 C CA . LYS B 1 311 ? -2.085 -53.932 -72.471 1.00 17.24 319 LYS B CA 1
ATOM 17974 C C . LYS B 1 311 ? -3.086 -53.085 -71.673 1.00 20.39 319 LYS B C 1
ATOM 17975 O O . LYS B 1 311 ? -2.984 -51.857 -71.644 1.00 17.98 319 LYS B O 1
ATOM 17994 N N . PRO B 1 312 ? -4.035 -53.742 -70.981 1.00 18.64 320 PRO B N 1
ATOM 17995 C CA . PRO B 1 312 ? -4.986 -52.991 -70.159 1.00 17.57 320 PRO B CA 1
ATOM 17996 C C . PRO B 1 312 ? -4.244 -52.224 -69.094 1.00 17.32 320 PRO B C 1
ATOM 17997 O O . PRO B 1 312 ? -3.264 -52.744 -68.544 1.00 16.31 320 PRO B O 1
ATOM 18008 N N . TYR B 1 313 ? -4.679 -51.003 -68.829 1.00 19.45 321 TYR B N 1
ATOM 18009 C CA . TYR B 1 313 ? -3.940 -50.091 -67.971 1.00 19.16 321 TYR B CA 1
ATOM 18010 C C . TYR B 1 313 ? -4.928 -49.165 -67.277 1.00 19.38 321 TYR B C 1
ATOM 18011 O O . TYR B 1 313 ? -5.674 -48.459 -67.925 1.00 17.31 321 TYR B O 1
ATOM 18029 N N . LYS B 1 314 ? -4.963 -49.207 -65.948 1.00 15.85 322 LYS B N 1
ATOM 18030 C CA . LYS B 1 314 ? -5.875 -48.360 -65.188 1.00 16.86 322 LYS B CA 1
ATOM 18031 C C . LYS B 1 314 ? -5.200 -47.011 -64.928 1.00 14.25 322 LYS B C 1
ATOM 18032 O O . LYS B 1 314 ? -4.100 -46.955 -64.400 1.00 18.01 322 LYS B O 1
ATOM 18051 N N . LEU B 1 315 ? -5.850 -45.937 -65.334 1.00 17.11 323 LEU B N 1
ATOM 18052 C CA . LEU B 1 315 ? -5.315 -44.616 -65.091 1.00 16.36 323 LEU B CA 1
ATOM 18053 C C . LEU B 1 315 ? -5.594 -44.212 -63.638 1.00 16.27 323 LEU B C 1
ATOM 18054 O O . LEU B 1 315 ? -6.735 -44.043 -63.211 1.00 17.90 323 LEU B O 1
ATOM 18070 N N . ARG B 1 316 ? -4.504 -44.055 -62.917 1.00 13.62 324 ARG B N 1
ATOM 18071 C CA . ARG B 1 316 ? -4.511 -43.741 -61.499 1.00 13.50 324 ARG B CA 1
ATOM 18072 C C . ARG B 1 316 ? -4.053 -42.302 -61.360 1.00 12.54 324 ARG B C 1
ATOM 18073 O O . ARG B 1 316 ? -2.859 -42.020 -61.261 1.00 14.97 324 ARG B O 1
ATOM 18094 N N . GLY B 1 317 ? -5.021 -41.401 -61.434 1.00 15.04 325 GLY B N 1
ATOM 18095 C CA . GLY B 1 317 ? -4.741 -40.000 -61.642 1.00 16.51 325 GLY B CA 1
ATOM 18096 C C . GLY B 1 317 ? -5.048 -39.060 -60.517 1.00 14.81 325 GLY B C 1
ATOM 18097 O O . GLY B 1 317 ? -5.851 -39.348 -59.621 1.00 14.16 325 GLY B O 1
ATOM 18101 N N . ILE B 1 318 ? -4.378 -37.924 -60.612 1.00 15.00 326 ILE B N 1
ATOM 18102 C CA . ILE B 1 318 ? -4.565 -36.744 -59.774 1.00 16.12 326 ILE B CA 1
ATOM 18103 C C . ILE B 1 318 ? -4.637 -35.525 -60.694 1.00 17.14 326 ILE B C 1
ATOM 18104 O O . ILE B 1 318 ? -4.066 -35.520 -61.788 1.00 15.45 326 ILE B O 1
ATOM 18120 N N . CYS B 1 319 ? -5.370 -34.518 -60.248 1.00 14.38 327 CYS B N 1
ATOM 18121 C CA . CYS B 1 319 ? -5.331 -33.171 -60.812 1.00 16.04 327 CYS B CA 1
ATOM 18122 C C . CYS B 1 319 ? -4.407 -32.327 -59.957 1.00 16.61 327 CYS B C 1
ATOM 18123 O O . CYS B 1 319 ? -4.323 -32.540 -58.750 1.00 18.51 327 CYS B O 1
ATOM 18131 N N . ARG B 1 320 ? -3.701 -31.379 -60.565 1.00 11.56 328 ARG B N 1
ATOM 18132 C CA . ARG B 1 320 ? -2.796 -30.510 -59.798 1.00 14.50 328 ARG B CA 1
ATOM 18133 C C . ARG B 1 320 ? -2.921 -29.061 -60.217 1.00 16.46 328 ARG B C 1
ATOM 18134 O O . ARG B 1 320 ? -2.601 -28.746 -61.337 1.00 15.12 328 ARG B O 1
ATOM 18155 N N . HIS B 1 321 ? -3.386 -28.193 -59.307 1.00 17.37 329 HIS B N 1
ATOM 18156 C CA . HIS B 1 321 ? -3.303 -26.760 -59.485 1.00 16.29 329 HIS B CA 1
ATOM 18157 C C . HIS B 1 321 ? -1.895 -26.296 -59.142 1.00 18.57 329 HIS B C 1
ATOM 18158 O O . HIS B 1 321 ? -1.168 -27.012 -58.467 1.00 15.31 329 HIS B O 1
ATOM 18172 N N . GLN B 1 322 ? -1.517 -25.094 -59.593 1.00 15.78 330 GLN B N 1
ATOM 18173 C CA . GLN B 1 322 ? -0.095 -24.688 -59.582 1.00 15.35 330 GLN B CA 1
ATOM 18174 C C . GLN B 1 322 ? 0.310 -23.665 -58.500 1.00 20.38 330 GLN B C 1
ATOM 18175 O O . GLN B 1 322 ? 1.425 -23.164 -58.516 1.00 17.50 330 GLN B O 1
ATOM 18189 N N . ASP B 1 323 ? -0.572 -23.351 -57.553 1.00 19.68 331 ASP B N 1
ATOM 18190 C CA . ASP B 1 323 ? -0.257 -22.300 -56.584 1.00 14.92 331 ASP B CA 1
ATOM 18191 C C . ASP B 1 323 ? 0.127 -22.907 -55.257 1.00 16.59 331 ASP B C 1
ATOM 18192 O O . ASP B 1 323 ? -0.147 -24.080 -54.992 1.00 15.81 331 ASP B O 1
ATOM 18201 N N . GLN B 1 324 ? 0.760 -22.092 -54.429 1.00 16.32 332 GLN B N 1
ATOM 18202 C CA . GLN B 1 324 ? 1.110 -22.478 -53.076 1.00 15.47 332 GLN B CA 1
ATOM 18203 C C . GLN B 1 324 ? 0.914 -21.277 -52.163 1.00 18.82 332 GLN B C 1
ATOM 18204 O O . GLN B 1 324 ? 1.495 -20.228 -52.382 1.00 19.60 332 GLN B O 1
ATOM 18218 N N . LYS B 1 325 ? 0.089 -21.436 -51.142 1.00 19.04 333 LYS B N 1
ATOM 18219 C CA . LYS B 1 325 ? -0.096 -20.388 -50.147 1.00 21.37 333 LYS B CA 1
ATOM 18220 C C . LYS B 1 325 ? 1.223 -20.089 -49.433 1.00 21.16 333 LYS B C 1
ATOM 18221 O O . LYS B 1 325 ? 1.900 -21.008 -48.997 1.00 22.22 333 LYS B O 1
ATOM 18240 N N . PRO B 1 326 ? 1.612 -18.807 -49.314 1.00 25.40 334 PRO B N 1
ATOM 18241 C CA . PRO B 1 326 ? 0.980 -17.572 -49.776 1.00 27.48 334 PRO B CA 1
ATOM 18242 C C . PRO B 1 326 ? 1.663 -16.930 -50.973 1.00 28.08 334 PRO B C 1
ATOM 18243 O O . PRO B 1 326 ? 1.464 -15.738 -51.215 1.00 25.24 334 PRO B O 1
ATOM 18254 N N . ILE B 1 327 ? 2.446 -17.698 -51.727 1.00 21.70 335 ILE B N 1
ATOM 18255 C CA . ILE B 1 327 ? 3.210 -17.127 -52.802 1.00 16.90 335 ILE B CA 1
ATOM 18256 C C . ILE B 1 327 ? 2.493 -17.241 -54.136 1.00 19.09 335 ILE B C 1
ATOM 18257 O O . ILE B 1 327 ? 2.985 -16.765 -55.136 1.00 22.02 335 ILE B O 1
ATOM 18273 N N . GLY B 1 328 ? 1.321 -17.869 -54.166 1.00 17.97 336 GLY B N 1
ATOM 18274 C CA . GLY B 1 328 ? 0.563 -17.912 -55.397 1.00 16.62 336 GLY B CA 1
ATOM 18275 C C . GLY B 1 328 ? 1.248 -18.879 -56.345 1.00 17.85 336 GLY B C 1
ATOM 18276 O O . GLY B 1 328 ? 1.831 -19.880 -55.905 1.00 15.02 336 GLY B O 1
ATOM 18280 N N . PRO B 1 329 ? 1.183 -18.593 -57.646 1.00 16.24 337 PRO B N 1
ATOM 18281 C CA . PRO B 1 329 ? 1.812 -19.448 -58.647 1.00 15.77 337 PRO B CA 1
ATOM 18282 C C . PRO B 1 329 ? 3.291 -19.154 -58.882 1.00 17.27 337 PRO B C 1
ATOM 18283 O O . PRO B 1 329 ? 3.900 -19.722 -59.812 1.00 17.01 337 PRO B O 1
ATOM 18294 N N . ALA B 1 330 ? 3.870 -18.313 -58.039 1.00 14.47 338 ALA B N 1
ATOM 18295 C CA . ALA B 1 330 ? 5.262 -17.904 -58.227 1.00 19.03 338 ALA B CA 1
ATOM 18296 C C . ALA B 1 330 ? 6.210 -18.950 -57.648 1.00 16.35 338 ALA B C 1
ATOM 18297 O O . ALA B 1 330 ? 7.028 -18.666 -56.794 1.00 16.38 338 ALA B O 1
ATOM 18304 N N . LEU B 1 331 ? 6.060 -20.188 -58.115 1.00 17.43 339 LEU B N 1
ATOM 18305 C CA . LEU B 1 331 ? 6.840 -21.308 -57.630 1.00 15.10 339 LEU B CA 1
ATOM 18306 C C . LEU B 1 331 ? 8.167 -21.336 -58.350 1.00 16.36 339 LEU B C 1
ATOM 18307 O O . LEU B 1 331 ? 8.236 -21.083 -59.559 1.00 14.12 339 LEU B O 1
ATOM 18323 N N . THR B 1 332 ? 9.226 -21.665 -57.632 1.00 16.47 340 THR B N 1
ATOM 18324 C CA . THR B 1 332 ? 10.460 -21.996 -58.327 1.00 17.51 340 THR B CA 1
ATOM 18325 C C . THR B 1 332 ? 10.362 -23.440 -58.841 1.00 14.51 340 THR B C 1
ATOM 18326 O O . THR B 1 332 ? 9.482 -24.215 -58.442 1.00 15.34 340 THR B O 1
ATOM 18337 N N . ASP B 1 333 ? 11.269 -23.817 -59.724 1.00 15.59 341 ASP B N 1
ATOM 18338 C CA . ASP B 1 333 ? 11.102 -25.080 -60.408 1.00 18.42 341 ASP B CA 1
ATOM 18339 C C . ASP B 1 333 ? 11.367 -26.269 -59.474 1.00 14.65 341 ASP B C 1
ATOM 18340 O O . ASP B 1 333 ? 10.815 -27.341 -59.709 1.00 15.58 341 ASP B O 1
ATOM 18349 N N . GLU B 1 334 ? 12.139 -26.089 -58.399 1.00 14.33 342 GLU B N 1
ATOM 18350 C CA . GLU B 1 334 ? 12.293 -27.185 -57.465 1.00 16.73 342 GLU B CA 1
ATOM 18351 C C . GLU B 1 334 ? 10.973 -27.400 -56.720 1.00 13.69 342 GLU B C 1
ATOM 18352 O O . GLU B 1 334 ? 10.745 -28.482 -56.185 1.00 15.41 342 GLU B O 1
ATOM 18364 N N . MET B 1 335 ? 10.104 -26.393 -56.698 1.00 14.98 343 MET B N 1
ATOM 18365 C CA . MET B 1 335 ? 8.778 -26.592 -56.115 1.00 16.40 343 MET B CA 1
ATOM 18366 C C . MET B 1 335 ? 7.869 -27.409 -57.032 1.00 16.76 343 MET B C 1
ATOM 18367 O O . MET B 1 335 ? 7.110 -28.257 -56.554 1.00 16.07 343 MET B O 1
ATOM 18381 N N . HIS B 1 336 ? 7.957 -27.184 -58.346 1.00 14.77 344 HIS B N 1
ATOM 18382 C CA . HIS B 1 336 ? 7.240 -28.029 -59.301 1.00 14.33 344 HIS B CA 1
ATOM 18383 C C . HIS B 1 336 ? 7.718 -29.462 -59.173 1.00 13.81 344 HIS B C 1
ATOM 18384 O O . HIS B 1 336 ? 6.917 -30.393 -59.152 1.00 14.85 344 HIS B O 1
ATOM 18398 N N . ARG B 1 337 ? 9.034 -29.652 -59.091 1.00 16.35 345 ARG B N 1
ATOM 18399 C CA . ARG B 1 337 ? 9.569 -30.996 -58.960 1.00 14.62 345 ARG B CA 1
ATOM 18400 C C . ARG B 1 337 ? 9.186 -31.631 -57.627 1.00 15.12 345 ARG B C 1
ATOM 18401 O O . ARG B 1 337 ? 8.913 -32.832 -57.576 1.00 15.25 345 ARG B O 1
ATOM 18422 N N . ARG B 1 338 ? 9.145 -30.847 -56.549 1.00 13.04 346 ARG B N 1
ATOM 18423 C CA . ARG B 1 338 ? 8.656 -31.378 -55.272 1.00 16.22 346 ARG B CA 1
ATOM 18424 C C . ARG B 1 338 ? 7.229 -31.914 -55.420 1.00 15.52 346 ARG B C 1
ATOM 18425 O O . ARG B 1 338 ? 6.914 -33.014 -54.943 1.00 15.28 346 ARG B O 1
ATOM 18446 N N . ASP B 1 339 ? 6.363 -31.129 -56.059 1.00 14.59 347 ASP B N 1
ATOM 18447 C CA . ASP B 1 339 ? 4.974 -31.541 -56.241 1.00 13.45 347 ASP B CA 1
ATOM 18448 C C . ASP B 1 339 ? 4.936 -32.837 -57.014 1.00 16.59 347 ASP B C 1
ATOM 18449 O O . ASP B 1 339 ? 4.219 -33.759 -56.654 1.00 13.90 347 ASP B O 1
ATOM 18458 N N . PHE B 1 340 ? 5.702 -32.908 -58.103 1.00 13.99 348 PHE B N 1
ATOM 18459 C CA . PHE B 1 340 ? 5.710 -34.122 -58.903 1.00 15.89 348 PHE B CA 1
ATOM 18460 C C . PHE B 1 340 ? 6.164 -35.345 -58.109 1.00 15.23 348 PHE B C 1
ATOM 18461 O O . PHE B 1 340 ? 5.535 -36.418 -58.195 1.00 13.63 348 PHE B O 1
ATOM 18478 N N A LEU B 1 341 ? 7.252 -35.208 -57.353 0.62 15.46 349 LEU B N 1
ATOM 18479 N N B LEU B 1 341 ? 7.243 -35.207 -57.344 0.38 15.56 349 LEU B N 1
ATOM 18480 C CA A LEU B 1 341 ? 7.760 -36.340 -56.597 0.62 17.60 349 LEU B CA 1
ATOM 18481 C CA B LEU B 1 341 ? 7.764 -36.343 -56.602 0.38 17.60 349 LEU B CA 1
ATOM 18482 C C A LEU B 1 341 ? 6.704 -36.831 -55.599 0.62 18.71 349 LEU B C 1
ATOM 18483 C C B LEU B 1 341 ? 6.751 -36.826 -55.554 0.38 18.69 349 LEU B C 1
ATOM 18484 O O A LEU B 1 341 ? 6.507 -38.029 -55.427 0.62 14.80 349 LEU B O 1
ATOM 18485 O O B LEU B 1 341 ? 6.647 -38.019 -55.293 0.38 15.07 349 LEU B O 1
ATOM 18516 N N . LEU B 1 342 ? 6.000 -35.909 -54.956 1.00 17.08 350 LEU B N 1
ATOM 18517 C CA . LEU B 1 342 ? 4.941 -36.317 -54.045 1.00 16.30 350 LEU B CA 1
ATOM 18518 C C . LEU B 1 342 ? 3.830 -37.113 -54.748 1.00 13.90 350 LEU B C 1
ATOM 18519 O O . LEU B 1 342 ? 3.355 -38.115 -54.224 1.00 14.70 350 LEU B O 1
ATOM 18536 N N . MET B 1 343 ? 3.430 -36.681 -55.943 1.00 13.71 351 MET B N 1
ATOM 18537 C CA . MET B 1 343 ? 2.399 -37.378 -56.702 1.00 14.20 351 MET B CA 1
ATOM 18538 C C . MET B 1 343 ? 2.884 -38.762 -57.142 1.00 18.33 351 MET B C 1
ATOM 18539 O O . MET B 1 343 ? 2.152 -39.747 -57.043 1.00 15.72 351 MET B O 1
ATOM 18553 N N . LYS B 1 344 ? 4.123 -38.827 -57.623 1.00 13.78 352 LYS B N 1
ATOM 18554 C CA . LYS B 1 344 ? 4.734 -40.074 -58.075 1.00 16.71 352 LYS B CA 1
ATOM 18555 C C . LYS B 1 344 ? 4.882 -41.062 -56.919 1.00 16.62 352 LYS B C 1
ATOM 18556 O O . LYS B 1 344 ? 4.622 -42.256 -57.065 1.00 15.16 352 LYS B O 1
ATOM 18575 N N . GLU B 1 345 ? 5.278 -40.576 -55.755 1.00 14.40 353 GLU B N 1
ATOM 18576 C CA . GLU B 1 345 ? 5.452 -41.457 -54.596 1.00 16.81 353 GLU B CA 1
ATOM 18577 C C . GLU B 1 345 ? 4.137 -42.007 -54.054 1.00 14.64 353 GLU B C 1
ATOM 18578 O O . GLU B 1 345 ? 4.127 -43.066 -53.403 1.00 14.62 353 GLU B O 1
ATOM 18590 N N . MET B 1 346 ? 3.044 -41.316 -54.351 1.00 13.05 354 MET B N 1
ATOM 18591 C CA . MET B 1 346 ? 1.714 -41.774 -53.975 1.00 14.06 354 MET B CA 1
ATOM 18592 C C . MET B 1 346 ? 1.285 -42.944 -54.861 1.00 15.15 354 MET B C 1
ATOM 18593 O O . MET B 1 346 ? 0.327 -43.644 -54.535 1.00 15.98 354 MET B O 1
ATOM 18607 N N . GLY B 1 347 ? 1.981 -43.137 -55.997 1.00 14.62 355 GLY B N 1
ATOM 18608 C CA . GLY B 1 347 ? 1.643 -44.196 -56.947 1.00 17.86 355 GLY B CA 1
ATOM 18609 C C . GLY B 1 347 ? 0.771 -43.755 -58.107 1.00 18.05 355 GLY B C 1
ATOM 18610 O O . GLY B 1 347 ? 0.268 -44.590 -58.868 1.00 15.88 355 GLY B O 1
ATOM 18614 N N . ALA B 1 348 ? 0.569 -42.444 -58.254 1.00 15.04 356 ALA B N 1
ATOM 18615 C CA . ALA B 1 348 ? -0.162 -41.960 -59.421 1.00 13.83 356 ALA B CA 1
ATOM 18616 C C . ALA B 1 348 ? 0.605 -42.317 -60.698 1.00 15.92 356 ALA B C 1
ATOM 18617 O O . ALA B 1 348 ? 1.842 -42.308 -60.715 1.00 14.30 356 ALA B O 1
ATOM 18624 N N . ASN B 1 349 ? -0.126 -42.632 -61.760 1.00 17.32 357 ASN B N 1
ATOM 18625 C CA . ASN B 1 349 ? 0.492 -42.843 -63.078 1.00 14.50 357 ASN B CA 1
ATOM 18626 C C . ASN B 1 349 ? -0.071 -41.914 -64.155 1.00 13.68 357 ASN B C 1
ATOM 18627 O O . ASN B 1 349 ? 0.237 -42.075 -65.335 1.00 15.78 357 ASN B O 1
ATOM 18638 N N . PHE B 1 350 ? -0.928 -40.972 -63.744 1.00 13.19 358 PHE B N 1
ATOM 18639 C CA . PHE B 1 350 ? -1.669 -40.100 -64.656 1.00 15.37 358 PHE B CA 1
ATOM 18640 C C . PHE B 1 350 ? -1.883 -38.761 -63.972 1.00 16.28 358 PHE B C 1
ATOM 18641 O O . PHE B 1 350 ? -2.223 -38.714 -62.808 1.00 13.05 358 PHE B O 1
ATOM 18658 N N . ILE B 1 351 ? -1.681 -37.672 -64.692 1.00 15.06 359 ILE B N 1
ATOM 18659 C CA . ILE B 1 351 ? -1.943 -36.347 -64.123 1.00 16.29 359 ILE B CA 1
ATOM 18660 C C . ILE B 1 351 ? -2.789 -35.555 -65.090 1.00 17.21 359 ILE B C 1
ATOM 18661 O O . ILE B 1 351 ? -2.517 -35.518 -66.294 1.00 13.68 359 ILE B O 1
ATOM 18677 N N . ARG B 1 352 ? -3.854 -34.962 -64.560 1.00 16.12 360 ARG B N 1
ATOM 18678 C CA . ARG B 1 352 ? -4.660 -34.027 -65.308 1.00 12.53 360 ARG B CA 1
ATOM 18679 C C . ARG B 1 352 ? -4.133 -32.642 -64.961 1.00 17.72 360 ARG B C 1
ATOM 18680 O O . ARG B 1 352 ? -4.368 -32.109 -63.879 1.00 16.24 360 ARG B O 1
ATOM 18701 N N . ILE B 1 353 ? -3.402 -32.082 -65.912 1.00 15.32 361 ILE B N 1
ATOM 18702 C CA . ILE B 1 353 ? -2.751 -30.789 -65.759 1.00 15.10 361 ILE B CA 1
ATOM 18703 C C . ILE B 1 353 ? -3.807 -29.748 -66.118 1.00 18.31 361 ILE B C 1
ATOM 18704 O O . ILE B 1 353 ? -4.143 -29.529 -67.299 1.00 18.45 361 ILE B O 1
ATOM 18720 N N . SER B 1 354 ? -4.400 -29.198 -65.076 1.00 16.26 362 SER B N 1
ATOM 18721 C CA . SER B 1 354 ? -5.634 -28.459 -65.224 1.00 19.59 362 SER B CA 1
ATOM 18722 C C . SER B 1 354 ? -5.679 -27.265 -64.267 1.00 17.15 362 SER B C 1
ATOM 18723 O O . SER B 1 354 ? -4.907 -27.199 -63.304 1.00 16.29 362 SER B O 1
ATOM 18731 N N . HIS B 1 355 ? -6.501 -26.268 -64.578 1.00 17.52 363 HIS B N 1
ATOM 18732 C CA . HIS B 1 355 ? -7.304 -26.180 -65.802 1.00 16.74 363 HIS B CA 1
ATOM 18733 C C . HIS B 1 355 ? -6.550 -25.447 -66.906 1.00 14.76 363 HIS B C 1
ATOM 18734 O O . HIS B 1 355 ? -7.154 -24.873 -67.809 1.00 20.46 363 HIS B O 1
ATOM 18748 N N . TYR B 1 356 ? -5.240 -25.467 -66.815 1.00 17.21 364 TYR B N 1
ATOM 18749 C CA . TYR B 1 356 ? -4.367 -24.652 -67.660 1.00 14.99 364 TYR B CA 1
ATOM 18750 C C . TYR B 1 356 ? -3.053 -25.393 -67.802 1.00 18.30 364 TYR B C 1
ATOM 18751 O O . TYR B 1 356 ? -2.689 -26.209 -66.946 1.00 14.75 364 TYR B O 1
ATOM 18769 N N . PRO B 1 357 ? -2.315 -25.110 -68.875 1.00 17.04 365 PRO B N 1
ATOM 18770 C CA . PRO B 1 357 ? -1.022 -25.764 -69.052 1.00 16.20 365 PRO B CA 1
ATOM 18771 C C . PRO B 1 357 ? -0.007 -25.226 -68.044 1.00 16.26 365 PRO B C 1
ATOM 18772 O O . PRO B 1 357 ? -0.145 -24.104 -67.565 1.00 16.66 365 PRO B O 1
ATOM 18783 N N . GLN B 1 358 ? 0.970 -26.052 -67.675 1.00 15.50 366 GLN B N 1
ATOM 18784 C CA . GLN B 1 358 ? 1.797 -25.750 -66.512 1.00 14.92 366 GLN B CA 1
ATOM 18785 C C . GLN B 1 358 ? 3.272 -25.770 -66.866 1.00 16.31 366 GLN B C 1
ATOM 18786 O O . GLN B 1 358 ? 3.639 -25.862 -68.045 1.00 19.46 366 GLN B O 1
ATOM 18800 N N . ASP B 1 359 ? 4.102 -25.553 -65.858 1.00 17.61 367 ASP B N 1
ATOM 18801 C CA . ASP B 1 359 ? 5.523 -25.325 -66.062 1.00 20.05 367 ASP B CA 1
ATOM 18802 C C . ASP B 1 359 ? 6.221 -26.445 -66.816 1.00 20.95 367 ASP B C 1
ATOM 18803 O O . ASP B 1 359 ? 5.946 -27.631 -66.616 1.00 16.81 367 ASP B O 1
ATOM 18812 N N . ASP B 1 360 ? 7.144 -26.047 -67.687 1.00 16.47 368 ASP B N 1
ATOM 18813 C CA . ASP B 1 360 ? 8.023 -26.987 -68.348 1.00 16.65 368 ASP B CA 1
ATOM 18814 C C . ASP B 1 360 ? 8.685 -27.915 -67.328 1.00 14.57 368 ASP B C 1
ATOM 18815 O O . ASP B 1 360 ? 8.856 -29.086 -67.601 1.00 17.45 368 ASP B O 1
ATOM 18824 N N . ALA B 1 361 ? 9.010 -27.413 -66.132 1.00 17.17 369 ALA B N 1
ATOM 18825 C CA . ALA B 1 361 ? 9.643 -28.251 -65.128 1.00 14.98 369 ALA B CA 1
ATOM 18826 C C . ALA B 1 361 ? 8.795 -29.483 -64.782 1.00 16.95 369 ALA B C 1
ATOM 18827 O O . ALA B 1 361 ? 9.347 -30.549 -64.560 1.00 16.53 369 ALA B O 1
ATOM 18834 N N . LEU B 1 362 ? 7.470 -29.321 -64.735 1.00 16.88 370 LEU B N 1
ATOM 18835 C CA . LEU B 1 362 ? 6.575 -30.425 -64.407 1.00 17.22 370 LEU B CA 1
ATOM 18836 C C . LEU B 1 362 ? 6.560 -31.499 -65.511 1.00 15.97 370 LEU B C 1
ATOM 18837 O O . LEU B 1 362 ? 6.682 -32.687 -65.233 1.00 15.22 370 LEU B O 1
ATOM 18853 N N . LEU B 1 363 ? 6.428 -31.065 -66.754 1.00 14.71 371 LEU B N 1
ATOM 18854 C CA . LEU B 1 363 ? 6.332 -31.984 -67.894 1.00 15.61 371 LEU B CA 1
ATOM 18855 C C . LEU B 1 363 ? 7.647 -32.755 -68.095 1.00 19.72 371 LEU B C 1
ATOM 18856 O O . LEU B 1 363 ? 7.618 -33.919 -68.489 1.00 17.86 371 LEU B O 1
ATOM 18872 N N . GLU B 1 364 ? 8.788 -32.126 -67.793 1.00 17.00 372 GLU B N 1
ATOM 18873 C CA . GLU B 1 364 ? 10.084 -32.818 -67.848 1.00 18.14 372 GLU B CA 1
ATOM 18874 C C . GLU B 1 364 ? 10.092 -34.046 -66.969 1.00 14.55 372 GLU B C 1
ATOM 18875 O O . GLU B 1 364 ? 10.644 -35.103 -67.347 1.00 16.40 372 GLU B O 1
ATOM 18887 N N . MET B 1 365 ? 9.504 -33.919 -65.781 1.00 14.81 373 MET B N 1
ATOM 18888 C CA . MET B 1 365 ? 9.477 -35.011 -64.824 1.00 14.69 373 MET B CA 1
ATOM 18889 C C . MET B 1 365 ? 8.486 -36.068 -65.248 1.00 12.44 373 MET B C 1
ATOM 18890 O O . MET B 1 365 ? 8.764 -37.259 -65.073 1.00 15.98 373 MET B O 1
ATOM 18904 N N . CYS B 1 366 ? 7.363 -35.656 -65.845 1.00 15.06 374 CYS B N 1
ATOM 18905 C CA . CYS B 1 366 ? 6.401 -36.629 -66.374 1.00 14.49 374 CYS B CA 1
ATOM 18906 C C . CYS B 1 366 ? 7.054 -37.532 -67.426 1.00 16.41 374 CYS B C 1
ATOM 18907 O O . CYS B 1 366 ? 6.810 -38.747 -67.450 1.00 14.71 374 CYS B O 1
ATOM 18915 N N . ASP B 1 367 ? 7.867 -36.938 -68.304 1.00 15.80 375 ASP B N 1
ATOM 18916 C CA . ASP B 1 367 ? 8.619 -37.722 -69.299 1.00 14.56 375 ASP B CA 1
ATOM 18917 C C . ASP B 1 367 ? 9.651 -38.642 -68.677 1.00 15.40 375 ASP B C 1
ATOM 18918 O O . ASP B 1 367 ? 9.717 -39.823 -69.016 1.00 15.43 375 ASP B O 1
ATOM 18927 N N . LYS B 1 368 ? 10.470 -38.091 -67.783 1.00 12.17 376 LYS B N 1
ATOM 18928 C CA . LYS B 1 368 ? 11.675 -38.771 -67.337 1.00 16.56 376 LYS B CA 1
ATOM 18929 C C . LYS B 1 368 ? 11.471 -39.699 -66.133 1.00 17.51 376 LYS B C 1
ATOM 18930 O O . LYS B 1 368 ? 12.098 -40.752 -66.071 1.00 16.38 376 LYS B O 1
ATOM 18949 N N . LEU B 1 369 ? 10.593 -39.334 -65.204 1.00 17.97 377 LEU B N 1
ATOM 18950 C CA . LEU B 1 369 ? 10.297 -40.163 -64.026 1.00 16.89 377 LEU B CA 1
ATOM 18951 C C . LEU B 1 369 ? 9.027 -40.977 -64.238 1.00 16.81 377 LEU B C 1
ATOM 18952 O O . LEU B 1 369 ? 8.837 -41.998 -63.596 1.00 17.00 377 LEU B O 1
ATOM 18968 N N . GLY B 1 370 ? 8.175 -40.539 -65.163 1.00 14.95 378 GLY B N 1
ATOM 18969 C CA . GLY B 1 370 ? 7.109 -41.382 -65.670 1.00 15.59 378 GLY B CA 1
ATOM 18970 C C . GLY B 1 370 ? 5.729 -41.100 -65.107 1.00 15.48 378 GLY B C 1
ATOM 18971 O O . GLY B 1 370 ? 5.396 -41.542 -64.022 1.00 15.77 378 GLY B O 1
ATOM 18975 N N . MET B 1 371 ? 4.934 -40.346 -65.851 1.00 16.15 379 MET B N 1
ATOM 18976 C CA . MET B 1 371 ? 3.528 -40.151 -65.535 1.00 13.74 379 MET B CA 1
ATOM 18977 C C . MET B 1 371 ? 2.833 -39.747 -66.819 1.00 15.57 379 MET B C 1
ATOM 18978 O O . MET B 1 371 ? 3.254 -38.814 -67.463 1.00 16.59 379 MET B O 1
ATOM 18992 N N . LEU B 1 372 ? 1.761 -40.434 -67.176 1.00 13.83 380 LEU B N 1
ATOM 18993 C CA . LEU B 1 372 ? 0.938 -40.027 -68.298 1.00 15.23 380 LEU B CA 1
ATOM 18994 C C . LEU B 1 372 ? 0.257 -38.704 -67.985 1.00 16.35 380 LEU B C 1
ATOM 18995 O O . LEU B 1 372 ? 0.009 -38.385 -66.831 1.00 14.29 380 LEU B O 1
ATOM 19011 N N . ALA B 1 373 ? -0.023 -37.915 -69.014 1.00 13.67 381 ALA B N 1
ATOM 19012 C CA . ALA B 1 373 ? -0.637 -36.619 -68.804 1.00 13.07 381 ALA B CA 1
ATOM 19013 C C . ALA B 1 373 ? -1.770 -36.238 -69.764 1.00 15.78 381 ALA B C 1
ATOM 19014 O O . ALA B 1 373 ? -1.805 -36.587 -70.956 1.00 14.73 381 ALA B O 1
ATOM 19021 N N . TRP B 1 374 ? -2.681 -35.481 -69.170 1.00 12.11 382 TRP B N 1
ATOM 19022 C CA . TRP B 1 374 ? -3.746 -34.764 -69.821 1.00 15.01 382 TRP B CA 1
ATOM 19023 C C . TRP B 1 374 ? -3.437 -33.308 -69.573 1.00 16.87 382 TRP B C 1
ATOM 19024 O O . TRP B 1 374 ? -3.230 -32.904 -68.409 1.00 16.64 382 TRP B O 1
ATOM 19045 N N . GLU B 1 375 ? -3.394 -32.500 -70.635 1.00 15.33 383 GLU B N 1
ATOM 19046 C CA . GLU B 1 375 ? -3.217 -31.062 -70.438 1.00 14.26 383 GLU B CA 1
ATOM 19047 C C . GLU B 1 375 ? -4.288 -30.264 -71.177 1.00 17.13 383 GLU B C 1
ATOM 19048 O O . GLU B 1 375 ? -4.630 -30.576 -72.319 1.00 15.26 383 GLU B O 1
ATOM 19060 N N . GLU B 1 376 ? -4.816 -29.230 -70.512 1.00 15.58 384 GLU B N 1
ATOM 19061 C CA . GLU B 1 376 ? -5.928 -28.466 -71.065 1.00 13.09 384 GLU B CA 1
ATOM 19062 C C . GLU B 1 376 ? -5.737 -26.974 -70.885 1.00 18.00 384 GLU B C 1
ATOM 19063 O O . GLU B 1 376 ? -4.959 -26.538 -70.047 1.00 14.56 384 GLU B O 1
ATOM 19075 N N . ILE B 1 377 ? -6.432 -26.191 -71.711 1.00 15.27 385 ILE B N 1
ATOM 19076 C CA . ILE B 1 377 ? -6.542 -24.746 -71.490 1.00 18.75 385 ILE B CA 1
ATOM 19077 C C . ILE B 1 377 ? -7.844 -24.380 -70.781 1.00 13.28 385 ILE B C 1
ATOM 19078 O O . ILE B 1 377 ? -8.834 -25.128 -70.853 1.00 16.55 385 ILE B O 1
ATOM 19094 N N . PRO B 1 378 ? -7.865 -23.217 -70.106 1.00 17.00 386 PRO B N 1
ATOM 19095 C CA . PRO B 1 378 ? -8.961 -22.922 -69.169 1.00 20.49 386 PRO B CA 1
ATOM 19096 C C . PRO B 1 378 ? -10.196 -22.235 -69.749 1.00 21.08 386 PRO B C 1
ATOM 19097 O O . PRO B 1 378 ? -10.517 -21.121 -69.318 1.00 25.11 386 PRO B O 1
ATOM 19108 N N . ILE B 1 379 ? -10.907 -22.908 -70.645 1.00 19.10 387 ILE B N 1
ATOM 19109 C CA . ILE B 1 379 ? -12.215 -22.419 -71.114 1.00 18.57 387 ILE B CA 1
ATOM 19110 C C . ILE B 1 379 ? -13.293 -23.066 -70.248 1.00 20.01 387 ILE B C 1
ATOM 19111 O O . ILE B 1 379 ? -13.629 -24.231 -70.420 1.00 21.54 387 ILE B O 1
ATOM 19127 N N . ILE B 1 380 ? -13.838 -22.298 -69.313 1.00 16.69 388 ILE B N 1
ATOM 19128 C CA . ILE B 1 380 ? -14.628 -22.863 -68.226 1.00 20.57 388 ILE B CA 1
ATOM 19129 C C . ILE B 1 380 ? -15.997 -22.184 -68.057 1.00 22.73 388 ILE B C 1
ATOM 19130 O O . ILE B 1 380 ? -16.132 -21.006 -68.353 1.00 23.65 388 ILE B O 1
ATOM 19146 N N . ASP B 1 381 ? -17.006 -22.951 -67.625 1.00 24.23 389 ASP B N 1
ATOM 19147 C CA . ASP B 1 381 ? -18.307 -22.423 -67.095 1.00 26.73 389 ASP B CA 1
ATOM 19148 C C . ASP B 1 381 ? -19.321 -21.821 -68.077 1.00 22.19 389 ASP B C 1
ATOM 19149 O O . ASP B 1 381 ? -20.531 -22.067 -67.959 1.00 22.08 389 ASP B O 1
ATOM 19158 N N . ILE B 1 382 ? -18.845 -20.994 -69.005 1.00 22.65 390 ILE B N 1
ATOM 19159 C CA . ILE B 1 382 ? -19.719 -20.297 -69.939 1.00 23.54 390 ILE B CA 1
ATOM 19160 C C . ILE B 1 382 ? -18.853 -19.723 -71.040 1.00 20.92 390 ILE B C 1
ATOM 19161 O O . ILE B 1 382 ? -17.750 -19.261 -70.776 1.00 22.56 390 ILE B O 1
ATOM 19177 N N . VAL B 1 383 ? -19.340 -19.794 -72.278 1.00 19.67 391 VAL B N 1
ATOM 19178 C CA . VAL B 1 383 ? -18.671 -19.149 -73.374 1.00 19.19 391 VAL B CA 1
ATOM 19179 C C . VAL B 1 383 ? -19.332 -17.788 -73.501 1.00 24.36 391 VAL B C 1
ATOM 19180 O O . VAL B 1 383 ? -20.511 -17.723 -73.836 1.00 25.66 391 VAL B O 1
ATOM 19193 N N . PRO B 1 384 ? -18.584 -16.709 -73.217 1.00 23.60 392 PRO B N 1
ATOM 19194 C CA . PRO B 1 384 ? -19.145 -15.358 -73.259 1.00 26.46 392 PRO B CA 1
ATOM 19195 C C . PRO B 1 384 ? -19.330 -14.866 -74.687 1.00 28.20 392 PRO B C 1
ATOM 19196 O O . PRO B 1 384 ? -18.752 -15.410 -75.627 1.00 25.63 392 PRO B O 1
ATOM 19207 N N . ASN B 1 385 ? -20.186 -13.860 -74.835 1.00 32.79 393 ASN B N 1
ATOM 19208 C CA . ASN B 1 385 ? -20.368 -13.162 -76.109 1.00 33.34 393 ASN B CA 1
ATOM 19209 C C . ASN B 1 385 ? -19.411 -11.982 -76.189 1.00 38.18 393 ASN B C 1
ATOM 19210 O O . ASN B 1 385 ? -19.835 -10.840 -76.276 1.00 47.90 393 ASN B O 1
ATOM 19221 N N . THR B 1 386 ? -18.120 -12.272 -76.119 1.00 32.29 394 THR B N 1
ATOM 19222 C CA . THR B 1 386 ? -17.082 -11.254 -75.999 1.00 29.05 394 THR B CA 1
ATOM 19223 C C . THR B 1 386 ? -16.245 -11.303 -77.262 1.00 28.86 394 THR B C 1
ATOM 19224 O O . THR B 1 386 ? -15.666 -12.332 -77.570 1.00 30.60 394 THR B O 1
ATOM 19235 N N . PRO B 1 387 ? -16.194 -10.197 -78.010 1.00 28.48 395 PRO B N 1
ATOM 19236 C CA . PRO B 1 387 ? -15.377 -10.222 -79.223 1.00 26.74 395 PRO B CA 1
ATOM 19237 C C . PRO B 1 387 ? -13.935 -10.566 -78.913 1.00 22.52 395 PRO B C 1
ATOM 19238 O O . PRO B 1 387 ? -13.393 -10.079 -77.905 1.00 29.21 395 PRO B O 1
ATOM 19249 N N . GLY B 1 388 ? -13.329 -11.396 -79.759 1.00 22.41 396 GLY B N 1
ATOM 19250 C CA . GLY B 1 388 ? -11.932 -11.773 -79.615 1.00 27.36 396 GLY B CA 1
ATOM 19251 C C . GLY B 1 388 ? -11.667 -12.965 -78.685 1.00 24.69 396 GLY B C 1
ATOM 19252 O O . GLY B 1 388 ? -10.573 -13.521 -78.692 1.00 18.51 396 GLY B O 1
ATOM 19256 N N . TYR B 1 389 ? -12.659 -13.347 -77.886 1.00 22.22 397 TYR B N 1
ATOM 19257 C CA . TYR B 1 389 ? -12.479 -14.408 -76.889 1.00 25.68 397 TYR B CA 1
ATOM 19258 C C . TYR B 1 389 ? -12.156 -15.744 -77.549 1.00 23.62 397 TYR B C 1
ATOM 19259 O O . TYR B 1 389 ? -11.156 -16.385 -77.208 1.00 20.80 397 TYR B O 1
ATOM 19277 N N . GLY B 1 390 ? -12.995 -16.161 -78.493 1.00 23.49 398 GLY B N 1
ATOM 19278 C CA . GLY B 1 390 ? -12.740 -17.359 -79.270 1.00 23.99 398 GLY B CA 1
ATOM 19279 C C . GLY B 1 390 ? -11.394 -17.359 -79.983 1.00 25.84 398 GLY B C 1
ATOM 19280 O O . GLY B 1 390 ? -10.706 -18.395 -80.010 1.00 23.30 398 GLY B O 1
ATOM 19284 N N . ASP B 1 391 ? -11.009 -16.218 -80.565 1.00 21.65 399 ASP B N 1
ATOM 19285 C CA . ASP B 1 391 ? -9.728 -16.115 -81.283 1.00 25.29 399 ASP B CA 1
ATOM 19286 C C . ASP B 1 391 ? -8.564 -16.330 -80.320 1.00 19.67 399 ASP B C 1
ATOM 19287 O O . ASP B 1 391 ? -7.559 -16.950 -80.672 1.00 19.90 399 ASP B O 1
ATOM 19296 N N . ASN B 1 392 ? -8.680 -15.774 -79.112 1.00 19.42 400 ASN B N 1
ATOM 19297 C CA . ASN B 1 392 ? -7.611 -15.922 -78.136 1.00 16.51 400 ASN B CA 1
ATOM 19298 C C . ASN B 1 392 ? -7.566 -17.356 -77.617 1.00 19.24 400 ASN B C 1
ATOM 19299 O O . ASN B 1 392 ? -6.499 -17.871 -77.335 1.00 19.47 400 ASN B O 1
ATOM 19310 N N . CYS B 1 393 ? -8.722 -17.991 -77.495 1.00 19.95 401 CYS B N 1
ATOM 19311 C CA . CYS B 1 393 ? -8.760 -19.391 -77.099 1.00 22.17 401 CYS B CA 1
ATOM 19312 C C . CYS B 1 393 ? -8.080 -20.275 -78.154 1.00 21.35 401 CYS B C 1
ATOM 19313 O O . CYS B 1 393 ? -7.283 -21.180 -77.826 1.00 21.21 401 CYS B O 1
ATOM 19321 N N . GLU B 1 394 ? -8.407 -20.037 -79.424 1.00 17.73 402 GLU B N 1
ATOM 19322 C CA . GLU B 1 394 ? -7.746 -20.769 -80.501 1.00 20.20 402 GLU B CA 1
ATOM 19323 C C . GLU B 1 394 ? -6.232 -20.598 -80.433 1.00 19.10 402 GLU B C 1
ATOM 19324 O O . GLU B 1 394 ? -5.500 -21.583 -80.531 1.00 18.98 402 GLU B O 1
ATOM 19336 N N . ARG B 1 395 ? -5.741 -19.366 -80.259 1.00 17.18 403 ARG B N 1
ATOM 19337 C CA . ARG B 1 395 ? -4.300 -19.140 -80.209 1.00 20.48 403 ARG B CA 1
ATOM 19338 C C . ARG B 1 395 ? -3.674 -19.867 -78.997 1.00 19.15 403 ARG B C 1
ATOM 19339 O O . ARG B 1 395 ? -2.586 -20.460 -79.071 1.00 17.48 403 ARG B O 1
ATOM 19360 N N . ASN B 1 396 ? -4.366 -19.821 -77.872 1.00 17.70 404 ASN B N 1
ATOM 19361 C CA . ASN B 1 396 ? -3.847 -20.475 -76.669 1.00 15.45 404 ASN B CA 1
ATOM 19362 C C . ASN B 1 396 ? -3.749 -21.994 -76.844 1.00 17.39 404 ASN B C 1
ATOM 19363 O O . ASN B 1 396 ? -2.806 -22.610 -76.331 1.00 17.74 404 ASN B O 1
ATOM 19374 N N . LEU B 1 397 ? -4.717 -22.577 -77.551 1.00 18.57 405 LEU B N 1
ATOM 19375 C CA . LEU B 1 397 ? -4.718 -24.019 -77.832 1.00 19.99 405 LEU B CA 1
ATOM 19376 C C . LEU B 1 397 ? -3.539 -24.366 -78.717 1.00 18.95 405 LEU B C 1
ATOM 19377 O O . LEU B 1 397 ? -2.814 -25.333 -78.448 1.00 16.81 405 LEU B O 1
ATOM 19393 N N A ARG B 1 398 ? -3.322 -23.571 -79.764 0.22 18.43 406 ARG B N 1
ATOM 19394 N N B ARG B 1 398 ? -3.327 -23.564 -79.765 0.78 18.36 406 ARG B N 1
ATOM 19395 C CA A ARG B 1 398 ? -2.177 -23.794 -80.641 0.22 19.56 406 ARG B CA 1
ATOM 19396 C CA B ARG B 1 398 ? -2.196 -23.797 -80.660 0.78 19.59 406 ARG B CA 1
ATOM 19397 C C A ARG B 1 398 ? -0.876 -23.644 -79.878 0.22 14.64 406 ARG B C 1
ATOM 19398 C C B ARG B 1 398 ? -0.883 -23.631 -79.899 0.78 14.37 406 ARG B C 1
ATOM 19399 O O A ARG B 1 398 ? 0.050 -24.427 -80.061 0.22 17.76 406 ARG B O 1
ATOM 19400 O O B ARG B 1 398 ? 0.042 -24.405 -80.090 0.78 17.71 406 ARG B O 1
ATOM 19441 N N . GLU B 1 399 ? -0.806 -22.630 -79.020 1.00 17.99 407 GLU B N 1
ATOM 19442 C CA . GLU B 1 399 ? 0.389 -22.407 -78.217 1.00 13.76 407 GLU B CA 1
ATOM 19443 C C . GLU B 1 399 ? 0.684 -23.564 -77.268 1.00 16.79 407 GLU B C 1
ATOM 19444 O O . GLU B 1 399 ? 1.823 -23.994 -77.145 1.00 16.41 407 GLU B O 1
ATOM 19457 N N . MET B 1 400 ? -0.336 -24.051 -76.578 1.00 14.51 408 MET B N 1
ATOM 19458 C CA . MET B 1 400 ? -0.145 -25.192 -75.685 1.00 15.33 408 MET B CA 1
ATOM 19459 C C . MET B 1 400 ? 0.429 -26.399 -76.445 1.00 18.51 408 MET B C 1
ATOM 19460 O O . MET B 1 400 ? 1.432 -26.972 -76.026 1.00 14.40 408 MET B O 1
ATOM 19474 N N . ILE B 1 401 ? -0.210 -26.770 -77.552 1.00 12.69 409 ILE B N 1
ATOM 19475 C CA . ILE B 1 401 ? 0.148 -27.949 -78.278 1.00 16.40 409 ILE B CA 1
ATOM 19476 C C . ILE B 1 401 ? 1.567 -27.793 -78.858 1.00 19.55 409 ILE B C 1
ATOM 19477 O O . ILE B 1 401 ? 2.379 -28.687 -78.718 1.00 15.58 409 ILE B O 1
ATOM 19493 N N . ARG B 1 402 ? 1.875 -26.653 -79.471 1.00 18.54 410 ARG B N 1
ATOM 19494 C CA . ARG B 1 402 ? 3.208 -26.475 -80.035 1.00 20.64 410 ARG B CA 1
ATOM 19495 C C . ARG B 1 402 ? 4.288 -26.415 -78.970 1.00 14.80 410 ARG B C 1
ATOM 19496 O O . ARG B 1 402 ? 5.358 -26.961 -79.142 1.00 16.23 410 ARG B O 1
ATOM 19517 N N . GLN B 1 403 ? 4.020 -25.768 -77.845 1.00 14.01 411 GLN B N 1
ATOM 19518 C CA . GLN B 1 403 ? 5.028 -25.628 -76.822 1.00 13.59 411 GLN B CA 1
ATOM 19519 C C . GLN B 1 403 ? 5.338 -26.935 -76.131 1.00 18.23 411 GLN B C 1
ATOM 19520 O O . GLN B 1 403 ? 6.481 -27.211 -75.774 1.00 16.37 411 GLN B O 1
ATOM 19534 N N . HIS B 1 404 ? 4.306 -27.744 -75.946 1.00 13.40 412 HIS B N 1
ATOM 19535 C CA . HIS B 1 404 ? 4.442 -28.987 -75.220 1.00 14.96 412 HIS B CA 1
ATOM 19536 C C . HIS B 1 404 ? 4.390 -30.239 -76.130 1.00 16.65 412 HIS B C 1
ATOM 19537 O O . HIS B 1 404 ? 4.269 -31.368 -75.654 1.00 14.75 412 HIS B O 1
ATOM 19551 N N . TYR B 1 405 ? 4.560 -30.033 -77.436 1.00 16.86 413 TYR B N 1
ATOM 19552 C CA . TYR B 1 405 ? 4.425 -31.110 -78.419 1.00 16.59 413 TYR B CA 1
ATOM 19553 C C . TYR B 1 405 ? 5.319 -32.311 -78.138 1.00 12.35 413 TYR B C 1
ATOM 19554 O O . TYR B 1 405 ? 4.925 -33.459 -78.388 1.00 15.26 413 TYR B O 1
ATOM 19572 N N . ASN B 1 406 ? 6.528 -32.050 -77.649 1.00 16.05 414 ASN B N 1
ATOM 19573 C CA . ASN B 1 406 ? 7.548 -33.095 -77.545 1.00 18.56 414 ASN B CA 1
ATOM 19574 C C . ASN B 1 406 ? 7.624 -33.810 -76.208 1.00 23.22 414 ASN B C 1
ATOM 19575 O O . ASN B 1 406 ? 8.656 -34.370 -75.855 1.00 26.40 414 ASN B O 1
ATOM 19586 N N . HIS B 1 407 ? 6.530 -33.785 -75.469 1.00 18.52 415 HIS B N 1
ATOM 19587 C CA . HIS B 1 407 ? 6.454 -34.532 -74.210 1.00 18.70 415 HIS B CA 1
ATOM 19588 C C . HIS B 1 407 ? 5.680 -35.819 -74.425 1.00 14.48 415 HIS B C 1
ATOM 19589 O O . HIS B 1 407 ? 4.469 -35.800 -74.540 1.00 18.84 415 HIS B O 1
ATOM 19604 N N . PRO B 1 408 ? 6.383 -36.951 -74.509 1.00 15.35 416 PRO B N 1
ATOM 19605 C CA . PRO B 1 408 ? 5.693 -38.225 -74.731 1.00 18.17 416 PRO B CA 1
ATOM 19606 C C . PRO B 1 408 ? 4.749 -38.621 -73.596 1.00 16.07 416 PRO B C 1
ATOM 19607 O O . PRO B 1 408 ? 3.902 -39.493 -73.779 1.00 17.24 416 PRO B O 1
ATOM 19618 N N . SER B 1 409 ? 4.900 -37.988 -72.440 1.00 16.96 417 SER B N 1
ATOM 19619 C CA . SER B 1 409 ? 3.996 -38.238 -71.326 1.00 17.72 417 SER B CA 1
ATOM 19620 C C . SER B 1 409 ? 2.575 -37.792 -71.655 1.00 15.16 417 SER B C 1
ATOM 19621 O O . SER B 1 409 ? 1.611 -38.368 -71.163 1.00 13.25 417 SER B O 1
ATOM 19629 N N . ILE B 1 410 ? 2.439 -36.778 -72.507 1.00 14.68 418 ILE B N 1
ATOM 19630 C CA . ILE B 1 410 ? 1.129 -36.229 -72.800 1.00 16.28 418 ILE B CA 1
ATOM 19631 C C . ILE B 1 410 ? 0.446 -37.120 -73.825 1.00 18.22 418 ILE B C 1
ATOM 19632 O O . ILE B 1 410 ? 1.018 -37.381 -74.886 1.00 13.73 418 ILE B O 1
ATOM 19648 N N . ILE B 1 411 ? -0.768 -37.581 -73.503 1.00 14.68 419 ILE B N 1
ATOM 19649 C CA . ILE B 1 411 ? -1.520 -38.400 -74.432 1.00 16.10 419 ILE B CA 1
ATOM 19650 C C . ILE B 1 411 ? -2.842 -37.751 -74.834 1.00 15.36 419 ILE B C 1
ATOM 19651 O O . ILE B 1 411 ? -3.450 -38.137 -75.847 1.00 16.24 419 ILE B O 1
ATOM 19667 N N . THR B 1 412 ? -3.256 -36.714 -74.120 1.00 16.69 420 THR B N 1
ATOM 19668 C CA . THR B 1 412 ? -4.506 -36.077 -74.452 1.00 16.21 420 THR B CA 1
ATOM 19669 C C . THR B 1 412 ? -4.508 -34.569 -74.132 1.00 18.53 420 THR B C 1
ATOM 19670 O O . THR B 1 412 ? -3.895 -34.114 -73.163 1.00 15.75 420 THR B O 1
ATOM 19681 N N . TRP B 1 413 ? -5.166 -33.829 -75.024 1.00 18.63 421 TRP B N 1
ATOM 19682 C CA . TRP B 1 413 ? -5.345 -32.386 -74.934 1.00 14.93 421 TRP B CA 1
ATOM 19683 C C . TRP B 1 413 ? -6.802 -32.110 -74.700 1.00 15.15 421 TRP B C 1
ATOM 19684 O O . TRP B 1 413 ? -7.648 -32.715 -75.371 1.00 14.60 421 TRP B O 1
ATOM 19705 N N . GLY B 1 414 ? -7.095 -31.164 -73.812 1.00 17.29 422 GLY B N 1
ATOM 19706 C CA . GLY B 1 414 ? -8.452 -30.687 -73.589 1.00 18.45 422 GLY B CA 1
ATOM 19707 C C . GLY B 1 414 ? -8.542 -29.177 -73.716 1.00 17.35 422 GLY B C 1
ATOM 19708 O O . GLY B 1 414 ? -7.527 -28.489 -73.722 1.00 19.38 422 GLY B O 1
ATOM 19712 N N . TYR B 1 415 ? -9.751 -28.654 -73.848 1.00 19.98 423 TYR B N 1
ATOM 19713 C CA . TYR B 1 415 ? -9.910 -27.211 -73.952 1.00 17.05 423 TYR B CA 1
ATOM 19714 C C . TYR B 1 415 ? -11.144 -26.638 -73.260 1.00 19.74 423 TYR B C 1
ATOM 19715 O O . TYR B 1 415 ? -11.228 -25.428 -73.112 1.00 22.66 423 TYR B O 1
ATOM 19733 N N . MET B 1 416 ? -12.084 -27.475 -72.838 1.00 18.09 424 MET B N 1
ATOM 19734 C CA . MET B 1 416 ? -13.209 -27.005 -72.029 1.00 18.36 424 MET B CA 1
ATOM 19735 C C . MET B 1 416 ? -13.448 -27.826 -70.782 1.00 20.91 424 MET B C 1
ATOM 19736 O O . MET B 1 416 ? -13.281 -29.051 -70.771 1.00 18.22 424 MET B O 1
ATOM 19750 N N . ASN B 1 417 ? -13.866 -27.122 -69.738 1.00 18.31 425 ASN B N 1
ATOM 19751 C CA . ASN B 1 417 ? -14.255 -27.737 -68.478 1.00 17.73 425 ASN B CA 1
ATOM 19752 C C . ASN B 1 417 ? -15.584 -27.141 -68.000 1.00 14.43 425 ASN B C 1
ATOM 19753 O O . ASN B 1 417 ? -15.682 -25.938 -67.828 1.00 17.60 425 ASN B O 1
ATOM 19764 N N . GLU B 1 418 ? -16.576 -28.002 -67.781 1.00 19.75 426 GLU B N 1
ATOM 19765 C CA . GLU B 1 418 ? -17.889 -27.640 -67.250 1.00 17.34 426 GLU B CA 1
ATOM 19766 C C . GLU B 1 418 ? -18.460 -26.438 -67.973 1.00 19.91 426 GLU B C 1
ATOM 19767 O O . GLU B 1 418 ? -18.893 -25.476 -67.349 1.00 17.93 426 GLU B O 1
ATOM 19779 N N . ILE B 1 419 ? -18.472 -26.504 -69.295 1.00 19.31 427 ILE B N 1
ATOM 19780 C CA . ILE B 1 419 ? -18.747 -25.309 -70.077 1.00 18.28 427 ILE B CA 1
ATOM 19781 C C . ILE B 1 419 ? -20.244 -24.939 -70.112 1.00 20.57 427 ILE B C 1
ATOM 19782 O O . ILE B 1 419 ? -20.604 -23.882 -70.627 1.00 20.36 427 ILE B O 1
ATOM 19798 N N . LEU B 1 420 ? -21.098 -25.791 -69.541 1.00 21.02 428 LEU B N 1
ATOM 19799 C CA . LEU B 1 420 ? -22.518 -25.484 -69.381 1.00 22.40 428 LEU B CA 1
ATOM 19800 C C . LEU B 1 420 ? -22.927 -25.050 -67.968 1.00 22.22 428 LEU B C 1
ATOM 19801 O O . LEU B 1 420 ? -24.075 -24.693 -67.745 1.00 20.59 428 LEU B O 1
ATOM 19817 N N . LEU B 1 421 ? -22.000 -25.079 -67.018 1.00 21.33 429 LEU B N 1
ATOM 19818 C CA . LEU B 1 421 ? -22.370 -24.908 -65.620 1.00 25.03 429 LEU B CA 1
ATOM 19819 C C . LEU B 1 421 ? -23.004 -23.526 -65.324 1.00 23.01 429 LEU B C 1
ATOM 19820 O O . LEU B 1 421 ? -24.079 -23.456 -64.741 1.00 24.06 429 LEU B O 1
ATOM 19836 N N . VAL B 1 422 ? -22.338 -22.441 -65.704 1.00 21.12 430 VAL B N 1
ATOM 19837 C CA . VAL B 1 422 ? -22.851 -21.095 -65.413 1.00 22.26 430 VAL B CA 1
ATOM 19838 C C . VAL B 1 422 ? -23.932 -20.742 -66.428 1.00 26.16 430 VAL B C 1
ATOM 19839 O O . VAL B 1 422 ? -24.907 -20.071 -66.111 1.00 25.77 430 VAL B O 1
ATOM 19852 N N . THR B 1 423 ? -23.761 -21.214 -67.648 1.00 23.03 431 THR B N 1
ATOM 19853 C CA . THR B 1 423 ? -24.777 -21.053 -68.668 1.00 23.47 431 THR B CA 1
ATOM 19854 C C . THR B 1 423 ? -26.163 -21.512 -68.187 1.00 23.77 431 THR B C 1
ATOM 19855 O O . THR B 1 423 ? -27.139 -20.753 -68.266 1.00 26.33 431 THR B O 1
ATOM 19866 N N . GLN B 1 424 ? -26.247 -22.734 -67.677 1.00 24.80 432 GLN B N 1
ATOM 19867 C CA . GLN B 1 424 ? -27.524 -23.272 -67.266 1.00 24.36 432 GLN B CA 1
ATOM 19868 C C . GLN B 1 424 ? -28.012 -22.653 -65.963 1.00 28.63 432 GLN B C 1
ATOM 19869 O O . GLN B 1 424 ? -29.196 -22.682 -65.681 1.00 30.42 432 GLN B O 1
ATOM 19883 N N . ARG B 1 425 ? -27.105 -22.091 -65.175 1.00 24.74 433 ARG B N 1
ATOM 19884 C CA . ARG B 1 425 ? -27.519 -21.334 -63.979 1.00 28.65 433 ARG B CA 1
ATOM 19885 C C . ARG B 1 425 ? -28.152 -20.000 -64.346 1.00 28.19 433 ARG B C 1
ATOM 19886 O O . ARG B 1 425 ? -29.157 -19.602 -63.761 1.00 31.36 433 ARG B O 1
ATOM 19907 N N . LYS B 1 426 ? -27.561 -19.319 -65.326 1.00 28.45 434 LYS B N 1
ATOM 19908 C CA . LYS B 1 426 ? -27.919 -17.938 -65.647 1.00 30.27 434 LYS B CA 1
ATOM 19909 C C . LYS B 1 426 ? -29.169 -17.886 -66.493 1.00 33.45 434 LYS B C 1
ATOM 19910 O O . LYS B 1 426 ? -30.026 -17.033 -66.290 1.00 31.78 434 LYS B O 1
ATOM 19929 N N . TYR B 1 427 ? -29.250 -18.796 -67.455 1.00 29.28 435 TYR B N 1
ATOM 19930 C CA . TYR B 1 427 ? -30.275 -18.734 -68.500 1.00 32.12 435 TYR B CA 1
ATOM 19931 C C . TYR B 1 427 ? -31.268 -19.890 -68.441 1.00 34.55 435 TYR B C 1
ATOM 19932 O O . TYR B 1 427 ? -30.904 -21.044 -68.632 1.00 34.04 435 TYR B O 1
ATOM 19950 N N . LYS B 1 428 ? -32.523 -19.559 -68.160 1.00 32.68 436 LYS B N 1
ATOM 19951 C CA . LYS B 1 428 ? -33.544 -20.561 -67.923 1.00 37.78 436 LYS B CA 1
ATOM 19952 C C . LYS B 1 428 ? -34.567 -20.632 -69.061 1.00 37.58 436 LYS B C 1
ATOM 19953 O O . LYS B 1 428 ? -35.317 -21.606 -69.138 1.00 40.85 436 LYS B O 1
ATOM 19972 N N . THR B 1 429 ? -34.587 -19.625 -69.940 1.00 38.82 437 THR B N 1
ATOM 19973 C CA . THR B 1 429 ? -35.492 -19.635 -71.102 1.00 36.32 437 THR B CA 1
ATOM 19974 C C . THR B 1 429 ? -34.793 -20.090 -72.378 1.00 42.98 437 THR B C 1
ATOM 19975 O O . THR B 1 429 ? -33.598 -19.855 -72.573 1.00 32.50 437 THR B O 1
ATOM 19986 N N . GLU B 1 430 ? -35.551 -20.739 -73.256 1.00 38.68 438 GLU B N 1
ATOM 19987 C CA . GLU B 1 430 ? -34.991 -21.213 -74.507 1.00 38.16 438 GLU B CA 1
ATOM 19988 C C . GLU B 1 430 ? -34.518 -20.047 -75.354 1.00 27.93 438 GLU B C 1
ATOM 19989 O O . GLU B 1 430 ? -33.515 -20.167 -76.034 1.00 34.73 438 GLU B O 1
ATOM 20001 N N . ALA B 1 431 ? -35.216 -18.916 -75.291 1.00 29.52 439 ALA B N 1
ATOM 20002 C CA . ALA B 1 431 ? -34.790 -17.733 -76.028 1.00 40.21 439 ALA B CA 1
ATOM 20003 C C . ALA B 1 431 ? -33.412 -17.258 -75.560 1.00 39.91 439 ALA B C 1
ATOM 20004 O O . ALA B 1 431 ? -32.589 -16.898 -76.383 1.00 32.00 439 ALA B O 1
ATOM 20011 N N . GLU B 1 432 ? -33.158 -17.265 -74.253 1.00 34.52 440 GLU B N 1
ATOM 20012 C CA . GLU B 1 432 ? -31.864 -16.828 -73.734 1.00 34.93 440 GLU B CA 1
ATOM 20013 C C . GLU B 1 432 ? -30.798 -17.909 -73.943 1.00 36.61 440 GLU B C 1
ATOM 20014 O O . GLU B 1 432 ? -29.651 -17.600 -74.247 1.00 32.06 440 GLU B O 1
ATOM 20026 N N . LEU B 1 433 ? -31.183 -19.168 -73.762 1.00 26.23 441 LEU B N 1
ATOM 20027 C CA . LEU B 1 433 ? -30.246 -20.288 -73.879 1.00 33.44 441 LEU B CA 1
ATOM 20028 C C . LEU B 1 433 ? -29.741 -20.537 -75.292 1.00 32.56 441 LEU B C 1
ATOM 20029 O O . LEU B 1 433 ? -28.567 -20.823 -75.493 1.00 32.66 441 LEU B O 1
ATOM 20045 N N . LYS B 1 434 ? -30.637 -20.439 -76.263 1.00 33.25 442 LYS B N 1
ATOM 20046 C CA . LYS B 1 434 ? -30.356 -20.878 -77.615 1.00 33.18 442 LYS B CA 1
ATOM 20047 C C . LYS B 1 434 ? -29.084 -20.256 -78.194 1.00 30.58 442 LYS B C 1
ATOM 20048 O O . LYS B 1 434 ? -28.236 -20.984 -78.700 1.00 36.97 442 LYS B O 1
ATOM 20067 N N . PRO B 1 435 ? -28.937 -18.922 -78.129 1.00 29.85 443 PRO B N 1
ATOM 20068 C CA . PRO B 1 435 ? -27.713 -18.346 -78.694 1.00 31.89 443 PRO B CA 1
ATOM 20069 C C . PRO B 1 435 ? -26.466 -18.731 -77.926 1.00 28.82 443 PRO B C 1
ATOM 20070 O O . PRO B 1 435 ? -25.404 -18.829 -78.531 1.00 27.21 443 PRO B O 1
ATOM 20081 N N . VAL B 1 436 ? -26.589 -18.910 -76.614 1.00 26.10 444 VAL B N 1
ATOM 20082 C CA . VAL B 1 436 ? -25.428 -19.251 -75.804 1.00 31.96 444 VAL B CA 1
ATOM 20083 C C . VAL B 1 436 ? -24.963 -20.667 -76.149 1.00 29.17 444 VAL B C 1
ATOM 20084 O O . VAL B 1 436 ? -23.769 -20.903 -76.289 1.00 24.87 444 VAL B O 1
ATOM 20097 N N . LEU B 1 437 ? -25.901 -21.602 -76.292 1.00 24.60 445 LEU B N 1
ATOM 20098 C CA . LEU B 1 437 ? -25.547 -22.966 -76.654 1.00 23.56 445 LEU B CA 1
ATOM 20099 C C . LEU B 1 437 ? -24.980 -23.007 -78.054 1.00 27.85 445 LEU B C 1
ATOM 20100 O O . LEU B 1 437 ? -24.050 -23.750 -78.319 1.00 25.34 445 LEU B O 1
ATOM 20116 N N . GLU B 1 438 ? -25.533 -22.186 -78.937 1.00 26.57 446 GLU B N 1
ATOM 20117 C CA . GLU B 1 438 ? -25.085 -22.108 -80.321 1.00 22.92 446 GLU B CA 1
ATOM 20118 C C . GLU B 1 438 ? -23.616 -21.676 -80.396 1.00 25.88 446 GLU B C 1
ATOM 20119 O O . GLU B 1 438 ? -22.790 -22.281 -81.092 1.00 25.00 446 GLU B O 1
ATOM 20131 N N . ARG B 1 439 ? -23.331 -20.619 -79.651 1.00 23.89 447 ARG B N 1
ATOM 20132 C CA . ARG B 1 439 ? -22.005 -20.059 -79.456 1.00 25.66 447 ARG B CA 1
ATOM 20133 C C . ARG B 1 439 ? -21.022 -21.095 -78.865 1.00 24.74 447 ARG B C 1
ATOM 20134 O O . ARG B 1 439 ? -19.854 -21.189 -79.258 1.00 23.05 447 ARG B O 1
ATOM 20155 N N . THR B 1 440 ? -21.527 -21.853 -77.910 1.00 26.25 448 THR B N 1
ATOM 20156 C CA . THR B 1 440 ? -20.720 -22.807 -77.168 1.00 23.71 448 THR B CA 1
ATOM 20157 C C . THR B 1 440 ? -20.342 -23.988 -78.050 1.00 24.63 448 THR B C 1
ATOM 20158 O O . THR B 1 440 ? -19.170 -24.383 -78.111 1.00 20.92 448 THR B O 1
ATOM 20169 N N . LEU B 1 441 ? -21.334 -24.558 -78.733 1.00 21.87 449 LEU B N 1
ATOM 20170 C CA . LEU B 1 441 ? -21.079 -25.647 -79.670 1.00 17.83 449 LEU B CA 1
ATOM 20171 C C . LEU B 1 441 ? -20.151 -25.194 -80.811 1.00 26.39 449 LEU B C 1
ATOM 20172 O O . LEU B 1 441 ? -19.288 -25.961 -81.261 1.00 23.72 449 LEU B O 1
ATOM 20188 N N . ALA B 1 442 ? -20.321 -23.952 -81.264 1.00 25.26 450 ALA B N 1
ATOM 20189 C CA . ALA B 1 442 ? -19.485 -23.396 -82.332 1.00 23.99 450 ALA B CA 1
ATOM 20190 C C . ALA B 1 442 ? -18.007 -23.375 -81.906 1.00 23.11 450 ALA B C 1
ATOM 20191 O O . ALA B 1 442 ? -17.124 -23.813 -82.654 1.00 23.09 450 ALA B O 1
ATOM 20198 N N . LEU B 1 443 ? -17.742 -22.878 -80.704 1.00 22.23 451 LEU B N 1
ATOM 20199 C CA . LEU B 1 443 ? -16.376 -22.759 -80.239 1.00 20.39 451 LEU B CA 1
ATOM 20200 C C . LEU B 1 443 ? -15.799 -24.147 -80.026 1.00 16.24 451 LEU B C 1
ATOM 20201 O O . LEU B 1 443 ? -14.646 -24.393 -80.370 1.00 21.09 451 LEU B O 1
ATOM 20217 N N . ALA B 1 444 ? -16.594 -25.068 -79.494 1.00 20.16 452 ALA B N 1
ATOM 20218 C CA . ALA B 1 444 ? -16.104 -26.419 -79.242 1.00 17.65 452 ALA B CA 1
ATOM 20219 C C . ALA B 1 444 ? -15.699 -27.088 -80.539 1.00 24.24 452 ALA B C 1
ATOM 20220 O O . ALA B 1 444 ? -14.620 -27.662 -80.642 1.00 18.96 452 ALA B O 1
ATOM 20227 N N . ASN B 1 445 ? -16.555 -26.983 -81.547 1.00 22.11 453 ASN B N 1
ATOM 20228 C CA . ASN B 1 445 ? -16.222 -27.507 -82.860 1.00 19.22 453 ASN B CA 1
ATOM 20229 C C . ASN B 1 445 ? -15.015 -26.813 -83.502 1.00 21.74 453 ASN B C 1
ATOM 20230 O O . ASN B 1 445 ? -14.160 -27.478 -84.074 1.00 19.44 453 ASN B O 1
ATOM 20241 N N . ARG B 1 446 ? -14.911 -25.501 -83.356 1.00 20.11 454 ARG B N 1
ATOM 20242 C CA . ARG B 1 446 ? -13.740 -24.770 -83.841 1.00 19.23 454 ARG B CA 1
ATOM 20243 C C . ARG B 1 446 ? -12.436 -25.289 -83.211 1.00 22.88 454 ARG B C 1
ATOM 20244 O O . ARG B 1 446 ? -11.460 -25.569 -83.900 1.00 19.12 454 ARG B O 1
ATOM 20265 N N . LEU B 1 447 ? -12.427 -25.419 -81.890 1.00 20.79 455 LEU B N 1
ATOM 20266 C CA . LEU B 1 447 ? -11.222 -25.862 -81.198 1.00 16.15 455 LEU B CA 1
ATOM 20267 C C . LEU B 1 447 ? -10.880 -27.327 -81.445 1.00 17.99 455 LEU B C 1
ATOM 20268 O O . LEU B 1 447 ? -9.693 -27.675 -81.493 1.00 18.95 455 LEU B O 1
ATOM 20284 N N . GLU B 1 448 ? -11.890 -28.185 -81.619 1.00 19.03 456 GLU B N 1
ATOM 20285 C CA . GLU B 1 448 ? -11.642 -29.586 -81.953 1.00 19.03 456 GLU B CA 1
ATOM 20286 C C . GLU B 1 448 ? -10.918 -29.648 -83.285 1.00 22.72 456 GLU B C 1
ATOM 20287 O O . GLU B 1 448 ? -9.972 -30.389 -83.427 1.00 15.38 456 GLU B O 1
ATOM 20299 N N . ARG B 1 449 ? -11.385 -28.887 -84.272 1.00 21.26 457 ARG B N 1
ATOM 20300 C CA . ARG B 1 449 ? -10.656 -28.803 -85.542 1.00 20.85 457 ARG B CA 1
ATOM 20301 C C . ARG B 1 449 ? -9.210 -28.340 -85.380 1.00 19.85 457 ARG B C 1
ATOM 20302 O O . ARG B 1 449 ? -8.305 -28.953 -85.937 1.00 20.91 457 ARG B O 1
ATOM 20323 N N . VAL B 1 450 ? -8.992 -27.261 -84.625 1.00 19.95 458 VAL B N 1
ATOM 20324 C CA . VAL B 1 450 ? -7.652 -26.755 -84.361 1.00 29.02 458 VAL B CA 1
ATOM 20325 C C . VAL B 1 450 ? -6.763 -27.802 -83.697 1.00 21.52 458 VAL B C 1
ATOM 20326 O O . VAL B 1 450 ? -5.631 -28.030 -84.127 1.00 19.98 458 VAL B O 1
ATOM 20339 N N . LEU B 1 451 ? -7.261 -28.419 -82.633 1.00 16.93 459 LEU B N 1
ATOM 20340 C CA . LEU B 1 451 ? -6.538 -29.496 -81.975 1.00 15.06 459 LEU B CA 1
ATOM 20341 C C . LEU B 1 451 ? -6.013 -30.561 -82.965 1.00 18.39 459 LEU B C 1
ATOM 20342 O O . LEU B 1 451 ? -4.812 -30.905 -82.975 1.00 18.83 459 LEU B O 1
ATOM 20358 N N . LYS B 1 452 ? -6.909 -31.086 -83.786 1.00 18.80 460 LYS B N 1
ATOM 20359 C CA . LYS B 1 452 ? -6.557 -32.157 -84.695 1.00 19.19 460 LYS B CA 1
ATOM 20360 C C . LYS B 1 452 ? -5.679 -31.668 -85.854 1.00 22.42 460 LYS B C 1
ATOM 20361 O O . LYS B 1 452 ? -4.881 -32.445 -86.366 1.00 22.57 460 LYS B O 1
ATOM 20380 N N . GLU B 1 453 ? -5.811 -30.408 -86.262 1.00 20.00 461 GLU B N 1
ATOM 20381 C CA . GLU B 1 453 ? -4.865 -29.823 -87.241 1.00 20.54 461 GLU B CA 1
ATOM 20382 C C . GLU B 1 453 ? -3.470 -29.745 -86.628 1.00 27.31 461 GLU B C 1
ATOM 20383 O O . GLU B 1 453 ? -2.472 -29.996 -87.289 1.00 20.21 461 GLU B O 1
ATOM 20395 N N . GLU B 1 454 ? -3.406 -29.379 -85.351 1.00 21.85 462 GLU B N 1
ATOM 20396 C CA . GLU B 1 454 ? -2.125 -29.195 -84.663 1.00 18.43 462 GLU B CA 1
ATOM 20397 C C . GLU B 1 454 ? -1.430 -30.488 -84.279 1.00 20.53 462 GLU B C 1
ATOM 20398 O O . GLU B 1 454 ? -0.194 -30.556 -84.205 1.00 21.09 462 GLU B O 1
ATOM 20410 N N . ASP B 1 455 ? -2.216 -31.520 -84.014 1.00 17.55 463 ASP B N 1
ATOM 20411 C CA . ASP B 1 455 ? -1.663 -32.748 -83.466 1.00 19.72 463 ASP B CA 1
ATOM 20412 C C . ASP B 1 455 ? -2.545 -33.933 -83.806 1.00 22.70 463 ASP B C 1
ATOM 20413 O O . ASP B 1 455 ? -3.644 -34.077 -83.284 1.00 28.61 463 ASP B O 1
ATOM 20422 N N . SER B 1 456 ? -2.046 -34.781 -84.690 1.00 25.50 464 SER B N 1
ATOM 20423 C CA . SER B 1 456 ? -2.798 -35.946 -85.129 1.00 29.75 464 SER B CA 1
ATOM 20424 C C . SER B 1 456 ? -2.461 -37.189 -84.283 1.00 32.54 464 SER B C 1
ATOM 20425 O O . SER B 1 456 ? -2.941 -38.281 -84.556 1.00 31.30 464 SER B O 1
ATOM 20433 N N . THR B 1 457 ? -1.656 -36.997 -83.246 1.00 23.63 465 THR B N 1
ATOM 20434 C CA . THR B 1 457 ? -1.009 -38.094 -82.554 1.00 19.81 465 THR B CA 1
ATOM 20435 C C . THR B 1 457 ? -1.558 -38.268 -81.150 1.00 20.58 465 THR B C 1
ATOM 20436 O O . THR B 1 457 ? -1.122 -39.153 -80.428 1.00 24.40 465 THR B O 1
ATOM 20447 N N . ARG B 1 458 ? -2.474 -37.401 -80.746 1.00 20.53 466 ARG B N 1
ATOM 20448 C CA . ARG B 1 458 ? -2.966 -37.459 -79.380 1.00 16.27 466 ARG B CA 1
ATOM 20449 C C . ARG B 1 458 ? -4.484 -37.408 -79.403 1.00 21.96 466 ARG B C 1
ATOM 20450 O O . ARG B 1 458 ? -5.075 -37.111 -80.437 1.00 22.97 466 ARG B O 1
ATOM 20471 N N . ILE B 1 459 ? -5.091 -37.742 -78.264 1.00 18.90 467 ILE B N 1
ATOM 20472 C CA . ILE B 1 459 ? -6.534 -37.889 -78.108 1.00 17.90 467 ILE B CA 1
ATOM 20473 C C . ILE B 1 459 ? -7.136 -36.560 -77.624 1.00 20.35 467 ILE B C 1
ATOM 20474 O O . ILE B 1 459 ? -6.505 -35.860 -76.854 1.00 21.54 467 ILE B O 1
ATOM 20490 N N . SER B 1 460 ? -8.340 -36.205 -78.078 1.00 16.95 468 SER B N 1
ATOM 20491 C CA . SER B 1 460 ? -9.011 -35.007 -77.555 1.00 16.31 468 SER B CA 1
ATOM 20492 C C . SER B 1 460 ? -9.978 -35.380 -76.442 1.00 19.06 468 SER B C 1
ATOM 20493 O O . SER B 1 460 ? -10.633 -36.439 -76.477 1.00 19.26 468 SER B O 1
ATOM 20501 N N . THR B 1 461 ? -10.074 -34.498 -75.468 1.00 20.04 469 THR B N 1
ATOM 20502 C CA . THR B 1 461 ? -10.905 -34.741 -74.328 1.00 17.53 469 THR B CA 1
ATOM 20503 C C . THR B 1 461 ? -11.631 -33.463 -73.940 1.00 19.10 469 THR B C 1
ATOM 20504 O O . THR B 1 461 ? -11.229 -32.379 -74.349 1.00 18.52 469 THR B O 1
ATOM 20515 N N . MET B 1 462 ? -12.749 -33.630 -73.225 1.00 19.32 470 MET B N 1
ATOM 20516 C CA . MET B 1 462 ? -13.498 -32.544 -72.572 1.00 16.08 470 MET B CA 1
ATOM 20517 C C . MET B 1 462 ? -14.058 -33.022 -71.222 1.00 18.52 470 MET B C 1
ATOM 20518 O O . MET B 1 462 ? -14.488 -34.164 -71.102 1.00 20.42 470 MET B O 1
ATOM 20532 N N . ALA B 1 463 ? -14.073 -32.134 -70.235 1.00 16.42 471 ALA B N 1
ATOM 20533 C CA . ALA B 1 463 ? -14.603 -32.437 -68.925 1.00 14.68 471 ALA B CA 1
ATOM 20534 C C . ALA B 1 463 ? -15.977 -31.768 -68.721 1.00 16.24 471 ALA B C 1
ATOM 20535 O O . ALA B 1 463 ? -16.156 -30.588 -68.988 1.00 16.93 471 ALA B O 1
ATOM 20542 N N . PHE B 1 464 ? -16.913 -32.560 -68.210 1.00 18.20 472 PHE B N 1
ATOM 20543 C CA . PHE B 1 464 ? -18.302 -32.181 -67.974 1.00 19.52 472 PHE B CA 1
ATOM 20544 C C . PHE B 1 464 ? -18.627 -32.094 -66.494 1.00 17.98 472 PHE B C 1
ATOM 20545 O O . PHE B 1 464 ? -18.111 -32.901 -65.730 1.00 19.64 472 PHE B O 1
ATOM 20562 N N . HIS B 1 465 ? -19.521 -31.200 -66.083 1.00 20.56 473 HIS B N 1
ATOM 20563 C CA . HIS B 1 465 ? -20.101 -31.370 -64.735 1.00 17.96 473 HIS B CA 1
ATOM 20564 C C . HIS B 1 465 ? -21.178 -32.467 -64.848 1.00 24.63 473 HIS B C 1
ATOM 20565 O O . HIS B 1 465 ? -21.523 -32.926 -65.958 1.00 21.05 473 HIS B O 1
ATOM 20579 N N . GLY B 1 466 ? -21.674 -32.925 -63.704 1.00 19.76 474 GLY B N 1
ATOM 20580 C CA . GLY B 1 466 ? -22.440 -34.153 -63.659 1.00 22.61 474 GLY B CA 1
ATOM 20581 C C . GLY B 1 466 ? -23.884 -34.007 -64.080 1.00 27.17 474 GLY B C 1
ATOM 20582 O O . GLY B 1 466 ? -24.806 -34.183 -63.288 1.00 25.99 474 GLY B O 1
ATOM 20586 N N . SER B 1 467 ? -24.074 -33.713 -65.355 1.00 21.11 475 SER B N 1
ATOM 20587 C CA . SER B 1 467 ? -25.392 -33.447 -65.906 1.00 24.03 475 SER B CA 1
ATOM 20588 C C . SER B 1 467 ? -25.497 -34.044 -67.297 1.00 26.28 475 SER B C 1
ATOM 20589 O O . SER B 1 467 ? -24.573 -33.917 -68.103 1.00 22.78 475 SER B O 1
ATOM 20597 N N . ASN B 1 468 ? -26.634 -34.668 -67.590 1.00 25.85 476 ASN B N 1
ATOM 20598 C CA . ASN B 1 468 ? -26.843 -35.254 -68.907 1.00 27.95 476 ASN B CA 1
ATOM 20599 C C . ASN B 1 468 ? -26.985 -34.251 -70.018 1.00 21.49 476 ASN B C 1
ATOM 20600 O O . ASN B 1 468 ? -27.006 -34.621 -71.198 1.00 26.21 476 ASN B O 1
ATOM 20611 N N . SER B 1 469 ? -27.093 -32.983 -69.665 1.00 22.63 477 SER B N 1
ATOM 20612 C CA . SER B 1 469 ? -27.189 -31.921 -70.668 1.00 31.84 477 SER B CA 1
ATOM 20613 C C . SER B 1 469 ? -25.984 -31.874 -71.623 1.00 26.38 477 SER B C 1
ATOM 20614 O O . SER B 1 469 ? -26.123 -31.446 -72.765 1.00 21.13 477 SER B O 1
ATOM 20622 N N . TYR B 1 470 ? -24.816 -32.329 -71.176 1.00 21.04 478 TYR B N 1
ATOM 20623 C CA . TYR B 1 470 ? -23.674 -32.424 -72.076 1.00 22.39 478 TYR B CA 1
ATOM 20624 C C . TYR B 1 470 ? -23.929 -33.425 -73.231 1.00 22.55 478 TYR B C 1
ATOM 20625 O O . TYR B 1 470 ? -23.408 -33.251 -74.337 1.00 28.20 478 TYR B O 1
ATOM 20643 N N . ASN B 1 471 ? -24.734 -34.457 -72.984 1.00 22.08 479 ASN B N 1
ATOM 20644 C CA . ASN B 1 471 ? -25.153 -35.357 -74.062 1.00 22.63 479 ASN B CA 1
ATOM 20645 C C . ASN B 1 471 ? -26.275 -34.732 -74.893 1.00 27.80 479 ASN B C 1
ATOM 20646 O O . ASN B 1 471 ? -26.272 -34.805 -76.107 1.00 25.34 479 ASN B O 1
ATOM 20657 N N . GLU B 1 472 ? -27.227 -34.100 -74.218 1.00 25.73 480 GLU B N 1
ATOM 20658 C CA . GLU B 1 472 ? -28.422 -33.583 -74.879 1.00 27.11 480 GLU B CA 1
ATOM 20659 C C . GLU B 1 472 ? -28.109 -32.453 -75.850 1.00 28.21 480 GLU B C 1
ATOM 20660 O O . GLU B 1 472 ? -28.733 -32.352 -76.905 1.00 28.06 480 GLU B O 1
ATOM 20672 N N . THR B 1 473 ? -27.146 -31.609 -75.482 1.00 26.71 481 THR B N 1
ATOM 20673 C CA . THR B 1 473 ? -26.703 -30.485 -76.312 1.00 20.14 481 THR B CA 1
ATOM 20674 C C . THR B 1 473 ? -25.766 -30.884 -77.445 1.00 25.78 481 THR B C 1
ATOM 20675 O O . THR B 1 473 ? -25.494 -30.064 -78.320 1.00 28.25 481 THR B O 1
ATOM 20686 N N . GLY B 1 474 ? -25.256 -32.117 -77.420 1.00 25.21 482 GLY B N 1
ATOM 20687 C CA . GLY B 1 474 ? -24.330 -32.594 -78.435 1.00 25.64 482 GLY B CA 1
ATOM 20688 C C . GLY B 1 474 ? -22.853 -32.322 -78.162 1.00 24.48 482 GLY B C 1
ATOM 20689 O O . GLY B 1 474 ? -21.967 -32.683 -78.960 1.00 22.42 482 GLY B O 1
ATOM 20693 N N . LEU B 1 475 ? -22.567 -31.695 -77.030 1.00 23.50 483 LEU B N 1
ATOM 20694 C CA . LEU B 1 475 ? -21.182 -31.447 -76.632 1.00 21.91 483 LEU B CA 1
ATOM 20695 C C . LEU B 1 475 ? -20.385 -32.726 -76.473 1.00 26.13 483 LEU B C 1
ATOM 20696 O O . LEU B 1 475 ? -19.177 -32.713 -76.724 1.00 26.33 483 LEU B O 1
ATOM 20712 N N . SER B 1 476 ? -21.034 -33.832 -76.094 1.00 20.53 484 SER B N 1
ATOM 20713 C CA . SER B 1 476 ? -20.313 -35.072 -75.853 1.00 22.67 484 SER B CA 1
ATOM 20714 C C . SER B 1 476 ? -19.987 -35.837 -77.137 1.00 24.29 484 SER B C 1
ATOM 20715 O O . SER B 1 476 ? -19.365 -36.895 -77.075 1.00 24.65 484 SER B O 1
ATOM 20723 N N . LYS B 1 477 ? -20.413 -35.325 -78.292 1.00 25.06 485 LYS B N 1
ATOM 20724 C CA . LYS B 1 477 ? -20.133 -36.009 -79.560 1.00 27.64 485 LYS B CA 1
ATOM 20725 C C . LYS B 1 477 ? -18.946 -35.412 -80.292 1.00 27.88 485 LYS B C 1
ATOM 20726 O O . LYS B 1 477 ? -18.686 -35.784 -81.430 1.00 28.13 485 LYS B O 1
ATOM 20745 N N . ILE B 1 478 ? -18.221 -34.507 -79.640 1.00 23.66 486 ILE B N 1
ATOM 20746 C CA . ILE B 1 478 ? -17.200 -33.712 -80.324 1.00 21.23 486 ILE B CA 1
ATOM 20747 C C . ILE B 1 478 ? -15.813 -34.298 -80.123 1.00 23.91 486 ILE B C 1
ATOM 20748 O O . ILE B 1 478 ? -15.114 -34.551 -81.091 1.00 19.34 486 ILE B O 1
ATOM 20764 N N . THR B 1 479 ? -15.435 -34.559 -78.876 1.00 19.59 487 THR B N 1
ATOM 20765 C CA . THR B 1 479 ? -14.091 -35.033 -78.558 1.00 23.71 487 THR B CA 1
ATOM 20766 C C . THR B 1 479 ? -13.968 -36.557 -78.639 1.00 25.39 487 THR B C 1
ATOM 20767 O O . THR B 1 479 ? -14.967 -37.293 -78.698 1.00 20.24 487 THR B O 1
ATOM 20778 N N . ASP B 1 480 ? -12.735 -37.036 -78.630 1.00 19.85 488 ASP B N 1
ATOM 20779 C CA . ASP B 1 480 ? -12.495 -38.465 -78.686 1.00 18.22 488 ASP B CA 1
ATOM 20780 C C . ASP B 1 480 ? -12.987 -39.186 -77.429 1.00 19.79 488 ASP B C 1
ATOM 20781 O O . ASP B 1 480 ? -13.571 -40.268 -77.523 1.00 19.89 488 ASP B O 1
ATOM 20790 N N . ILE B 1 481 ? -12.712 -38.610 -76.253 1.00 20.96 489 ILE B N 1
ATOM 20791 C CA . ILE B 1 481 ? -13.165 -39.185 -74.987 1.00 18.78 489 ILE B CA 1
ATOM 20792 C C . ILE B 1 481 ? -13.845 -38.114 -74.133 1.00 18.21 489 ILE B C 1
ATOM 20793 O O . ILE B 1 481 ? -13.788 -36.913 -74.439 1.00 21.32 489 ILE B O 1
ATOM 20809 N N . VAL B 1 482 ? -14.478 -38.552 -73.059 1.00 17.12 490 VAL B N 1
ATOM 20810 C CA . VAL B 1 482 ? -15.205 -37.638 -72.207 1.00 15.25 490 VAL B CA 1
ATOM 20811 C C . VAL B 1 482 ? -14.765 -37.818 -70.762 1.00 17.00 490 VAL B C 1
ATOM 20812 O O . VAL B 1 482 ? -14.407 -38.907 -70.324 1.00 19.18 490 VAL B O 1
ATOM 20825 N N . GLY B 1 483 ? -14.801 -36.712 -70.047 1.00 15.76 491 GLY B N 1
ATOM 20826 C CA . GLY B 1 483 ? -14.496 -36.694 -68.627 1.00 16.98 491 GLY B CA 1
ATOM 20827 C C . GLY B 1 483 ? -15.714 -36.256 -67.841 1.00 17.29 491 GLY B C 1
ATOM 20828 O O . GLY B 1 483 ? -16.300 -35.239 -68.162 1.00 20.25 491 GLY B O 1
ATOM 20832 N N . TRP B 1 484 ? -16.099 -37.035 -66.838 1.00 17.14 492 TRP B N 1
ATOM 20833 C CA . TRP B 1 484 ? -17.150 -36.633 -65.907 1.00 18.09 492 TRP B CA 1
ATOM 20834 C C . TRP B 1 484 ? -16.597 -36.159 -64.550 1.00 15.52 492 TRP B C 1
ATOM 20835 O O . TRP B 1 484 ? -15.836 -36.877 -63.898 1.00 16.06 492 TRP B O 1
ATOM 20856 N N . ASN B 1 485 ? -16.945 -34.927 -64.172 1.00 18.73 493 ASN B N 1
ATOM 20857 C CA . ASN B 1 485 ? -16.618 -34.404 -62.855 1.00 17.23 493 ASN B CA 1
ATOM 20858 C C . ASN B 1 485 ? -17.776 -34.728 -61.917 1.00 17.11 493 ASN B C 1
ATOM 20859 O O . ASN B 1 485 ? -18.847 -34.168 -62.069 1.00 18.75 493 ASN B O 1
ATOM 20870 N N . LEU B 1 486 ? -17.544 -35.632 -60.976 1.00 16.17 494 LEU B N 1
ATOM 20871 C CA . LEU B 1 486 ? -18.628 -36.217 -60.186 1.00 15.35 494 LEU B CA 1
ATOM 20872 C C . LEU B 1 486 ? -18.434 -36.095 -58.686 1.00 20.09 494 LEU B C 1
ATOM 20873 O O . LEU B 1 486 ? -17.383 -36.431 -58.147 1.00 16.57 494 LEU B O 1
ATOM 20889 N N . TYR B 1 487 ? -19.493 -35.669 -58.013 1.00 17.55 495 TYR B N 1
ATOM 20890 C CA . TYR B 1 487 ? -19.414 -35.332 -56.594 1.00 18.24 495 TYR B CA 1
ATOM 20891 C C . TYR B 1 487 ? -20.587 -35.864 -55.793 1.00 22.04 495 TYR B C 1
ATOM 20892 O O . TYR B 1 487 ? -20.917 -35.315 -54.731 1.00 20.94 495 TYR B O 1
ATOM 20910 N N . GLN B 1 488 ? -21.229 -36.919 -56.294 1.00 19.84 496 GLN B N 1
ATOM 20911 C CA . GLN B 1 488 ? -22.270 -37.593 -55.493 1.00 18.50 496 GLN B CA 1
ATOM 20912 C C . GLN B 1 488 ? -21.723 -37.996 -54.112 1.00 20.75 496 GLN B C 1
ATOM 20913 O O . GLN B 1 488 ? -20.657 -38.598 -53.986 1.00 19.11 496 GLN B O 1
ATOM 20927 N N . GLY B 1 489 ? -22.468 -37.647 -53.071 1.00 22.03 497 GLY B N 1
ATOM 20928 C CA . GLY B 1 489 ? -22.035 -37.865 -51.704 1.00 19.63 497 GLY B CA 1
ATOM 20929 C C . GLY B 1 489 ? -21.284 -36.679 -51.115 1.00 21.56 497 GLY B C 1
ATOM 20930 O O . GLY B 1 489 ? -20.913 -36.694 -49.942 1.00 24.81 497 GLY B O 1
ATOM 20934 N N . TRP B 1 490 ? -21.013 -35.676 -51.938 1.00 20.80 498 TRP B N 1
ATOM 20935 C CA . TRP B 1 490 ? -20.457 -34.424 -51.448 1.00 23.24 498 TRP B CA 1
ATOM 20936 C C . TRP B 1 490 ? -21.474 -33.310 -51.685 1.00 29.89 498 TRP B C 1
ATOM 20937 O O . TRP B 1 490 ? -22.042 -32.792 -50.732 1.00 28.01 498 TRP B O 1
ATOM 20958 N N . TYR B 1 491 ? -21.686 -32.952 -52.953 1.00 27.26 499 TYR B N 1
ATOM 20959 C CA . TYR B 1 491 ? -22.681 -31.951 -53.361 1.00 28.80 499 TYR B CA 1
ATOM 20960 C C . TYR B 1 491 ? -24.055 -32.584 -53.548 1.00 44.53 499 TYR B C 1
ATOM 20961 O O . TYR B 1 491 ? -24.632 -32.519 -54.633 1.00 60.47 499 TYR B O 1
ATOM 20979 N N . GLY B 1 492 ? -24.564 -33.233 -52.515 1.00 43.29 500 GLY B N 1
ATOM 20980 C CA . GLY B 1 492 ? -25.851 -33.889 -52.603 1.00 39.51 500 GLY B CA 1
ATOM 20981 C C . GLY B 1 492 ? -25.758 -35.319 -53.092 1.00 46.05 500 GLY B C 1
ATOM 20982 O O . GLY B 1 492 ? -24.749 -35.730 -53.677 1.00 36.93 500 GLY B O 1
ATOM 20986 N N . GLY B 1 493 ? -26.816 -36.085 -52.843 1.00 36.70 501 GLY B N 1
ATOM 20987 C CA . GLY B 1 493 ? -26.848 -37.488 -53.220 1.00 41.17 501 GLY B CA 1
ATOM 20988 C C . GLY B 1 493 ? -26.124 -38.421 -52.261 1.00 37.17 501 GLY B C 1
ATOM 20989 O O . GLY B 1 493 ? -25.381 -37.990 -51.394 1.00 35.21 501 GLY B O 1
ATOM 20993 N N . ASP B 1 494 ? -26.383 -39.715 -52.400 1.00 32.16 502 ASP B N 1
ATOM 20994 C CA . ASP B 1 494 ? -25.625 -40.738 -51.711 1.00 27.43 502 ASP B CA 1
ATOM 20995 C C . ASP B 1 494 ? -24.332 -41.035 -52.482 1.00 24.92 502 ASP B C 1
ATOM 20996 O O . ASP B 1 494 ? -24.289 -40.835 -53.686 1.00 21.83 502 ASP B O 1
ATOM 21005 N N . LEU B 1 495 ? -23.314 -41.546 -51.783 1.00 24.85 503 LEU B N 1
ATOM 21006 C CA . LEU B 1 495 ? -22.070 -41.992 -52.408 1.00 25.34 503 LEU B CA 1
ATOM 21007 C C . LEU B 1 495 ? -22.297 -42.985 -53.542 1.00 22.67 503 LEU B C 1
ATOM 21008 O O . LEU B 1 495 ? -21.617 -42.924 -54.554 1.00 21.51 503 LEU B O 1
ATOM 21024 N N . THR B 1 496 ? -23.273 -43.875 -53.376 1.00 21.03 504 THR B N 1
ATOM 21025 C CA . THR B 1 496 ? -23.607 -44.869 -54.407 1.00 21.54 504 THR B CA 1
ATOM 21026 C C . THR B 1 496 ? -24.148 -44.276 -55.706 1.00 23.00 504 THR B C 1
ATOM 21027 O O . THR B 1 496 ? -24.172 -44.952 -56.738 1.00 21.25 504 THR B O 1
ATOM 21038 N N . GLY B 1 497 ? -24.603 -43.028 -55.642 1.00 22.14 505 GLY B N 1
ATOM 21039 C CA . GLY B 1 497 ? -24.999 -42.297 -56.825 1.00 22.15 505 GLY B CA 1
ATOM 21040 C C . GLY B 1 497 ? -23.857 -42.133 -57.829 1.00 21.59 505 GLY B C 1
ATOM 21041 O O . GLY B 1 497 ? -24.100 -41.906 -59.019 1.00 19.34 505 GLY B O 1
ATOM 21045 N N . PHE B 1 498 ? -22.619 -42.206 -57.334 1.00 20.20 506 PHE B N 1
ATOM 21046 C CA . PHE B 1 498 ? -21.423 -42.154 -58.182 1.00 23.57 506 PHE B CA 1
ATOM 21047 C C . PHE B 1 498 ? -21.408 -43.304 -59.216 1.00 20.03 506 PHE B C 1
ATOM 21048 O O . PHE B 1 498 ? -21.409 -43.060 -60.426 1.00 21.01 506 PHE B O 1
ATOM 21065 N N . GLU B 1 499 ? -21.423 -44.545 -58.742 1.00 21.38 507 GLU B N 1
ATOM 21066 C CA . GLU B 1 499 ? -21.402 -45.685 -59.665 1.00 20.23 507 GLU B CA 1
ATOM 21067 C C . GLU B 1 499 ? -22.704 -45.784 -60.469 1.00 23.04 507 GLU B C 1
ATOM 21068 O O . GLU B 1 499 ? -22.690 -46.261 -61.609 1.00 20.26 507 GLU B O 1
ATOM 21080 N N . LYS B 1 500 ? -23.818 -45.299 -59.913 1.00 20.67 508 LYS B N 1
ATOM 21081 C CA . LYS B 1 500 ? -25.075 -45.300 -60.661 1.00 24.43 508 LYS B CA 1
ATOM 21082 C C . LYS B 1 500 ? -25.012 -44.368 -61.848 1.00 23.95 508 LYS B C 1
ATOM 21083 O O . LYS B 1 500 ? -25.473 -44.707 -62.942 1.00 23.90 508 LYS B O 1
ATOM 21102 N N . PHE B 1 501 ? -24.478 -43.175 -61.627 1.00 22.32 509 PHE B N 1
ATOM 21103 C CA . PHE B 1 501 ? -24.359 -42.206 -62.705 1.00 21.84 509 PHE B CA 1
ATOM 21104 C C . PHE B 1 501 ? -23.534 -42.790 -63.852 1.00 22.39 509 PHE B C 1
ATOM 21105 O O . PHE B 1 501 ? -23.919 -42.714 -65.021 1.00 21.40 509 PHE B O 1
ATOM 21122 N N . LEU B 1 502 ? -22.408 -43.398 -63.512 1.00 19.43 510 LEU B N 1
ATOM 21123 C CA . LEU B 1 502 ? -21.496 -43.934 -64.518 1.00 21.18 510 LEU B CA 1
ATOM 21124 C C . LEU B 1 502 ? -22.115 -45.147 -65.248 1.00 20.14 510 LEU B C 1
ATOM 21125 O O . LEU B 1 502 ? -21.953 -45.307 -66.460 1.00 20.15 510 LEU B O 1
ATOM 21141 N N . ALA B 1 503 ? -22.853 -45.978 -64.527 1.00 20.92 511 ALA B N 1
ATOM 21142 C CA . ALA B 1 503 ? -23.488 -47.134 -65.147 1.00 21.94 511 ALA B CA 1
ATOM 21143 C C . ALA B 1 503 ? -24.526 -46.652 -66.163 1.00 20.52 511 ALA B C 1
ATOM 21144 O O . ALA B 1 503 ? -24.664 -47.221 -67.239 1.00 25.65 511 ALA B O 1
ATOM 21151 N N A GLN B 1 504 ? -25.232 -45.584 -65.820 0.50 22.24 512 GLN B N 1
ATOM 21152 N N B GLN B 1 504 ? -25.235 -45.589 -65.814 0.50 22.24 512 GLN B N 1
ATOM 21153 C CA A GLN B 1 504 ? -26.245 -45.014 -66.696 0.50 25.02 512 GLN B CA 1
ATOM 21154 C CA B GLN B 1 504 ? -26.239 -45.012 -66.691 0.50 25.01 512 GLN B CA 1
ATOM 21155 C C A GLN B 1 504 ? -25.614 -44.426 -67.966 0.50 28.38 512 GLN B C 1
ATOM 21156 C C B GLN B 1 504 ? -25.589 -44.466 -67.968 0.50 28.40 512 GLN B C 1
ATOM 21157 O O A GLN B 1 504 ? -26.144 -44.592 -69.068 0.50 25.15 512 GLN B O 1
ATOM 21158 O O B GLN B 1 504 ? -26.075 -44.708 -69.076 0.50 25.18 512 GLN B O 1
ATOM 21185 N N . GLN B 1 505 ? -24.493 -43.730 -67.811 1.00 22.46 513 GLN B N 1
ATOM 21186 C CA . GLN B 1 505 ? -23.724 -43.233 -68.972 1.00 21.67 513 GLN B CA 1
ATOM 21187 C C . GLN B 1 505 ? -23.250 -44.350 -69.863 1.00 20.14 513 GLN B C 1
ATOM 21188 O O . GLN B 1 505 ? -23.329 -44.256 -71.092 1.00 23.04 513 GLN B O 1
ATOM 21203 N N . HIS B 1 506 ? -22.719 -45.386 -69.241 1.00 22.43 514 HIS B N 1
ATOM 21204 C CA . HIS B 1 506 ? -22.169 -46.497 -69.976 1.00 22.43 514 HIS B CA 1
ATOM 21205 C C . HIS B 1 506 ? -23.287 -47.206 -70.737 1.00 31.68 514 HIS B C 1
ATOM 21206 O O . HIS B 1 506 ? -23.093 -47.646 -71.877 1.00 24.39 514 HIS B O 1
ATOM 21220 N N . GLN B 1 507 ? -24.455 -47.298 -70.109 1.00 24.71 515 GLN B N 1
ATOM 21221 C CA . GLN B 1 507 ? -25.635 -47.883 -70.751 1.00 25.78 515 GLN B CA 1
ATOM 21222 C C . GLN B 1 507 ? -26.088 -47.087 -71.983 1.00 24.98 515 GLN B C 1
ATOM 21223 O O . GLN B 1 507 ? -26.353 -47.664 -73.041 1.00 26.57 515 GLN B O 1
ATOM 21237 N N . ASN B 1 508 ? -26.179 -45.772 -71.851 1.00 24.70 516 ASN B N 1
ATOM 21238 C CA . ASN B 1 508 ? -26.731 -44.928 -72.905 1.00 32.56 516 ASN B CA 1
ATOM 21239 C C . ASN B 1 508 ? -25.714 -44.431 -73.924 1.00 27.26 516 ASN B C 1
ATOM 21240 O O . ASN B 1 508 ? -26.078 -44.096 -75.036 1.00 22.43 516 ASN B O 1
ATOM 21251 N N . HIS B 1 509 ? -24.448 -44.373 -73.535 1.00 22.95 517 HIS B N 1
ATOM 21252 C CA . HIS B 1 509 ? -23.410 -43.903 -74.430 1.00 22.25 517 HIS B CA 1
ATOM 21253 C C . HIS B 1 509 ? -22.195 -44.820 -74.352 1.00 28.29 517 HIS B C 1
ATOM 21254 O O . HIS B 1 509 ? -21.108 -44.411 -73.946 1.00 23.80 517 HIS B O 1
ATOM 21268 N N . PRO B 1 510 ? -22.383 -46.089 -74.745 1.00 24.73 518 PRO B N 1
ATOM 21269 C CA . PRO B 1 510 ? -21.344 -47.104 -74.578 1.00 27.13 518 PRO B CA 1
ATOM 21270 C C . PRO B 1 510 ? -20.085 -46.866 -75.410 1.00 25.59 518 PRO B C 1
ATOM 21271 O O . PRO B 1 510 ? -19.050 -47.402 -75.058 1.00 26.29 518 PRO B O 1
ATOM 21282 N N . THR B 1 511 ? -20.159 -46.077 -76.476 1.00 20.82 519 THR B N 1
ATOM 21283 C CA . THR B 1 511 ? -18.989 -45.844 -77.303 1.00 22.95 519 THR B CA 1
ATOM 21284 C C . THR B 1 511 ? -18.210 -44.603 -76.898 1.00 24.80 519 THR B C 1
ATOM 21285 O O . THR B 1 511 ? -17.209 -44.306 -77.511 1.00 27.41 519 THR B O 1
ATOM 21296 N N . HIS B 1 512 ? -18.678 -43.862 -75.897 1.00 21.90 520 HIS B N 1
ATOM 21297 C CA . HIS B 1 512 ? -17.898 -42.748 -75.387 1.00 19.40 520 HIS B CA 1
ATOM 21298 C C . HIS B 1 512 ? -17.029 -43.214 -74.212 1.00 21.46 520 HIS B C 1
ATOM 21299 O O . HIS B 1 512 ? -17.541 -43.410 -73.113 1.00 23.99 520 HIS B O 1
ATOM 21313 N N . PRO B 1 513 ? -15.715 -43.361 -74.424 1.00 18.87 521 PRO B N 1
ATOM 21314 C CA . PRO B 1 513 ? -14.893 -43.789 -73.287 1.00 21.32 521 PRO B CA 1
ATOM 21315 C C . PRO B 1 513 ? -14.829 -42.705 -72.222 1.00 17.02 521 PRO B C 1
ATOM 21316 O O . PRO B 1 513 ? -14.693 -41.535 -72.562 1.00 19.11 521 PRO B O 1
ATOM 21327 N N . MET B 1 514 ? -14.915 -43.117 -70.956 1.00 17.88 522 MET B N 1
ATOM 21328 C CA . MET B 1 514 ? -14.982 -42.213 -69.825 1.00 22.26 522 MET B CA 1
ATOM 21329 C C . MET B 1 514 ? -13.771 -42.222 -68.911 1.00 18.58 522 MET B C 1
ATOM 21330 O O . MET B 1 514 ? -13.255 -43.282 -68.544 1.00 17.90 522 MET B O 1
ATOM 21344 N N . ILE B 1 515 ? -13.345 -41.014 -68.548 1.00 16.17 523 ILE B N 1
ATOM 21345 C CA . ILE B 1 515 ? -12.504 -40.774 -67.393 1.00 17.43 523 ILE B CA 1
ATOM 21346 C C . ILE B 1 515 ? -13.365 -40.051 -66.347 1.00 17.67 523 ILE B C 1
ATOM 21347 O O . ILE B 1 515 ? -14.183 -39.214 -66.698 1.00 18.21 523 ILE B O 1
ATOM 21363 N N . VAL B 1 516 ? -13.199 -40.378 -65.076 1.00 14.71 524 VAL B N 1
ATOM 21364 C CA . VAL B 1 516 ? -13.796 -39.572 -64.029 1.00 14.68 524 VAL B CA 1
ATOM 21365 C C . VAL B 1 516 ? -12.792 -38.461 -63.783 1.00 17.09 524 VAL B C 1
ATOM 21366 O O . VAL B 1 516 ? -11.829 -38.646 -63.033 1.00 16.64 524 VAL B O 1
ATOM 21379 N N . SER B 1 517 ? -13.006 -37.314 -64.427 1.00 16.24 525 SER B N 1
ATOM 21380 C CA . SER B 1 517 ? -11.968 -36.299 -64.490 1.00 17.06 525 SER B CA 1
ATOM 21381 C C . SER B 1 517 ? -11.877 -35.398 -63.252 1.00 16.58 525 SER B C 1
ATOM 21382 O O . SER B 1 517 ? -10.912 -34.658 -63.097 1.00 13.21 525 SER B O 1
ATOM 21390 N N . GLU B 1 518 ? -12.881 -35.453 -62.379 1.00 13.22 526 GLU B N 1
ATOM 21391 C CA . GLU B 1 518 ? -12.781 -34.886 -61.045 1.00 13.86 526 GLU B CA 1
ATOM 21392 C C . GLU B 1 518 ? -13.613 -35.718 -60.107 1.00 18.04 526 GLU B C 1
ATOM 21393 O O . GLU B 1 518 ? -14.644 -36.240 -60.501 1.00 16.16 526 GLU B O 1
ATOM 21405 N N . TYR B 1 519 ? -13.166 -35.817 -58.868 1.00 14.41 527 TYR B N 1
ATOM 21406 C CA . TYR B 1 519 ? -13.972 -36.303 -57.753 1.00 14.61 527 TYR B CA 1
ATOM 21407 C C . TYR B 1 519 ? -13.229 -35.912 -56.487 1.00 16.65 527 TYR B C 1
ATOM 21408 O O . TYR B 1 519 ? -12.006 -35.886 -56.481 1.00 16.49 527 TYR B O 1
ATOM 21426 N N . GLY B 1 520 ? -13.951 -35.611 -55.417 1.00 15.98 528 GLY B N 1
ATOM 21427 C CA . GLY B 1 520 ? -13.312 -35.318 -54.151 1.00 15.19 528 GLY B CA 1
ATOM 21428 C C . GLY B 1 520 ? -14.221 -34.622 -53.170 1.00 14.59 528 GLY B C 1
ATOM 21429 O O . GLY B 1 520 ? -15.394 -34.359 -53.457 1.00 18.35 528 GLY B O 1
ATOM 21433 N N . ALA B 1 521 ? -13.671 -34.378 -51.991 1.00 15.05 529 ALA B N 1
ATOM 21434 C CA . ALA B 1 521 ? -14.424 -33.879 -50.834 1.00 16.81 529 ALA B CA 1
ATOM 21435 C C . ALA B 1 521 ? -13.531 -32.999 -49.973 1.00 13.03 529 ALA B C 1
ATOM 21436 O O . ALA B 1 521 ? -12.369 -33.312 -49.761 1.00 16.51 529 ALA B O 1
ATOM 21443 N N . GLY B 1 522 ? -14.095 -31.918 -49.432 1.00 16.55 530 GLY B N 1
ATOM 21444 C CA . GLY B 1 522 ? -13.332 -31.005 -48.616 1.00 15.58 530 GLY B CA 1
ATOM 21445 C C . GLY B 1 522 ? -12.980 -31.543 -47.251 1.00 17.15 530 GLY B C 1
ATOM 21446 O O . GLY B 1 522 ? -13.713 -32.330 -46.659 1.00 20.38 530 GLY B O 1
ATOM 21450 N N . SER B 1 523 ? -11.848 -31.108 -46.745 1.00 16.92 531 SER B N 1
ATOM 21451 C CA . SER B 1 523 ? -11.443 -31.464 -45.395 1.00 19.09 531 SER B CA 1
ATOM 21452 C C . SER B 1 523 ? -10.598 -30.382 -44.778 1.00 16.62 531 SER B C 1
ATOM 21453 O O . SER B 1 523 ? -9.971 -29.587 -45.468 1.00 16.04 531 SER B O 1
ATOM 21461 N N . ASP B 1 524 ? -10.578 -30.417 -43.442 1.00 16.50 532 ASP B N 1
ATOM 21462 C CA . ASP B 1 524 ? -10.026 -29.377 -42.600 1.00 17.17 532 ASP B CA 1
ATOM 21463 C C . ASP B 1 524 ? -9.409 -30.089 -41.413 1.00 15.57 532 ASP B C 1
ATOM 21464 O O . ASP B 1 524 ? -10.114 -30.767 -40.658 1.00 15.87 532 ASP B O 1
ATOM 21473 N N . LYS B 1 525 ? -8.094 -29.933 -41.248 1.00 15.41 533 LYS B N 1
ATOM 21474 C CA . LYS B 1 525 ? -7.332 -30.622 -40.210 1.00 14.33 533 LYS B CA 1
ATOM 21475 C C . LYS B 1 525 ? -7.878 -30.359 -38.807 1.00 16.01 533 LYS B C 1
ATOM 21476 O O . LYS B 1 525 ? -7.686 -31.184 -37.885 1.00 14.83 533 LYS B O 1
ATOM 21495 N N . ARG B 1 526 ? -8.548 -29.219 -38.654 1.00 14.61 534 ARG B N 1
ATOM 21496 C CA . ARG B 1 526 ? -9.077 -28.801 -37.352 1.00 14.20 534 ARG B CA 1
ATOM 21497 C C . ARG B 1 526 ? -10.347 -29.562 -36.925 1.00 17.93 534 ARG B C 1
ATOM 21498 O O . ARG B 1 526 ? -10.737 -29.506 -35.747 1.00 15.02 534 ARG B O 1
ATOM 21519 N N . LEU B 1 527 ? -10.991 -30.233 -37.877 1.00 15.16 535 LEU B N 1
ATOM 21520 C CA . LEU B 1 527 ? -12.291 -30.887 -37.642 1.00 14.09 535 LEU B CA 1
ATOM 21521 C C . LEU B 1 527 ? -12.258 -32.412 -37.711 1.00 19.65 535 LEU B C 1
ATOM 21522 O O . LEU B 1 527 ? -11.760 -33.006 -38.692 1.00 19.23 535 LEU B O 1
ATOM 21538 N N . HIS B 1 528 ? -12.782 -33.038 -36.657 1.00 15.23 536 HIS B N 1
ATOM 21539 C CA . HIS B 1 528 ? -12.879 -34.493 -36.598 1.00 15.05 536 HIS B CA 1
ATOM 21540 C C . HIS B 1 528 ? -14.219 -34.926 -36.085 1.00 22.43 536 HIS B C 1
ATOM 21541 O O . HIS B 1 528 ? -14.787 -34.275 -35.195 1.00 17.97 536 HIS B O 1
ATOM 21556 N N . SER B 1 529 ? -14.723 -36.045 -36.611 1.00 17.25 537 SER B N 1
ATOM 21557 C CA . SER B 1 529 ? -16.069 -36.476 -36.241 1.00 18.96 537 SER B CA 1
ATOM 21558 C C . SER B 1 529 ? -16.124 -37.985 -36.102 1.00 23.24 537 SER B C 1
ATOM 21559 O O . SER B 1 529 ? -15.473 -38.700 -36.853 1.00 19.49 537 SER B O 1
ATOM 21567 N N . LEU B 1 530 ? -16.861 -38.451 -35.095 1.00 18.97 538 LEU B N 1
ATOM 21568 C CA . LEU B 1 530 ? -17.156 -39.860 -34.944 1.00 20.05 538 LEU B CA 1
ATOM 21569 C C . LEU B 1 530 ? -18.323 -40.251 -35.835 1.00 21.82 538 LEU B C 1
ATOM 21570 O O . LEU B 1 530 ? -18.540 -41.429 -36.087 1.00 29.16 538 LEU B O 1
ATOM 21586 N N . HIS B 1 531 ? -19.098 -39.263 -36.264 1.00 23.02 539 HIS B N 1
ATOM 21587 C CA . HIS B 1 531 ? -20.215 -39.490 -37.193 1.00 32.38 539 HIS B CA 1
ATOM 21588 C C . HIS B 1 531 ? -20.084 -38.562 -38.388 1.00 24.79 539 HIS B C 1
ATOM 21589 O O . HIS B 1 531 ? -20.883 -37.650 -38.575 1.00 26.27 539 HIS B O 1
ATOM 21603 N N . PRO B 1 532 ? -19.074 -38.799 -39.217 1.00 23.76 540 PRO B N 1
ATOM 21604 C CA . PRO B 1 532 ? -18.811 -37.845 -40.300 1.00 25.19 540 PRO B CA 1
ATOM 21605 C C . PRO B 1 532 ? -19.979 -37.719 -41.251 1.00 19.22 540 PRO B C 1
ATOM 21606 O O . PRO B 1 532 ? -20.623 -38.716 -41.559 1.00 22.86 540 PRO B O 1
ATOM 21617 N N . ARG B 1 533 ? -20.217 -36.514 -41.738 1.00 19.31 541 ARG B N 1
ATOM 21618 C CA . ARG B 1 533 ? -21.234 -36.278 -42.740 1.00 20.35 541 ARG B CA 1
ATOM 21619 C C . ARG B 1 533 ? -20.742 -35.229 -43.715 1.00 22.23 541 ARG B C 1
ATOM 21620 O O . ARG B 1 533 ? -19.864 -34.440 -43.404 1.00 21.20 541 ARG B O 1
ATOM 21641 N N . ALA B 1 534 ? -21.313 -35.236 -44.906 1.00 17.92 542 ALA B N 1
ATOM 21642 C CA . ALA B 1 534 ? -20.990 -34.248 -45.908 1.00 19.55 542 ALA B CA 1
ATOM 21643 C C . ALA B 1 534 ? -21.180 -32.818 -45.391 1.00 27.30 542 ALA B C 1
ATOM 21644 O O . ALA B 1 534 ? -22.203 -32.490 -44.785 1.00 22.07 542 ALA B O 1
ATOM 21651 N N . PHE B 1 535 ? -20.165 -31.993 -45.646 1.00 18.22 543 PHE B N 1
ATOM 21652 C CA . PHE B 1 535 ? -20.126 -30.562 -45.334 1.00 20.17 543 PHE B CA 1
ATOM 21653 C C . PHE B 1 535 ? -19.970 -30.285 -43.847 1.00 20.22 543 PHE B C 1
ATOM 21654 O O . PHE B 1 535 ? -20.146 -29.153 -43.426 1.00 21.74 543 PHE B O 1
ATOM 21671 N N . ASP B 1 536 ? -19.543 -31.274 -43.066 1.00 19.10 544 ASP B N 1
ATOM 21672 C CA . ASP B 1 536 ? -19.006 -30.957 -41.731 1.00 22.57 544 ASP B CA 1
ATOM 21673 C C . ASP B 1 536 ? -17.501 -30.617 -41.830 1.00 17.30 544 ASP B C 1
ATOM 21674 O O . ASP B 1 536 ? -16.900 -30.098 -40.880 1.00 17.63 544 ASP B O 1
ATOM 21683 N N . PHE B 1 537 ? -16.917 -30.909 -42.986 1.00 18.01 545 PHE B N 1
ATOM 21684 C CA . PHE B 1 537 ? -15.499 -30.650 -43.321 1.00 16.21 545 PHE B CA 1
ATOM 21685 C C . PHE B 1 537 ? -14.520 -31.392 -42.439 1.00 15.83 545 PHE B C 1
ATOM 21686 O O . PHE B 1 537 ? -13.334 -31.091 -42.408 1.00 15.39 545 PHE B O 1
ATOM 21703 N N . SER B 1 538 ? -14.998 -32.458 -41.810 1.00 15.94 546 SER B N 1
ATOM 21704 C CA . SER B 1 538 ? -14.130 -33.325 -41.036 1.00 18.38 546 SER B CA 1
ATOM 21705 C C . SER B 1 538 ? -13.155 -34.068 -41.944 1.00 14.20 546 SER B C 1
ATOM 21706 O O . SER B 1 538 ? -13.445 -34.387 -43.105 1.00 16.07 546 SER B O 1
ATOM 21714 N N . ILE B 1 539 ? -12.013 -34.376 -41.361 1.00 15.22 547 ILE B N 1
ATOM 21715 C CA . ILE B 1 539 ? -11.036 -35.220 -41.999 1.00 13.75 547 ILE B CA 1
ATOM 21716 C C . ILE B 1 539 ? -11.679 -36.574 -42.324 1.00 16.07 547 ILE B C 1
ATOM 21717 O O . ILE B 1 539 ? -11.467 -37.151 -43.387 1.00 13.50 547 ILE B O 1
ATOM 21733 N N . GLU B 1 540 ? -12.514 -37.071 -41.417 1.00 14.92 548 GLU B N 1
ATOM 21734 C CA . GLU B 1 540 ? -13.071 -38.390 -41.592 1.00 14.99 548 GLU B CA 1
ATOM 21735 C C . GLU B 1 540 ? -14.078 -38.514 -42.728 1.00 17.78 548 GLU B C 1
ATOM 21736 O O . GLU B 1 540 ? -14.141 -39.584 -43.349 1.00 17.37 548 GLU B O 1
ATOM 21748 N N . TYR B 1 541 ? -14.849 -37.469 -43.041 1.00 16.67 549 TYR B N 1
ATOM 21749 C CA . TYR B 1 541 ? -15.799 -37.618 -44.138 1.00 18.60 549 TYR B CA 1
ATOM 21750 C C . TYR B 1 541 ? -15.066 -37.709 -45.492 1.00 20.36 549 TYR B C 1
ATOM 21751 O O . TYR B 1 541 ? -15.445 -38.507 -46.362 1.00 14.44 549 TYR B O 1
ATOM 21769 N N . GLN B 1 542 ? -14.029 -36.898 -45.685 1.00 16.53 550 GLN B N 1
ATOM 21770 C CA . GLN B 1 542 ? -13.295 -36.993 -46.946 1.00 14.72 550 GLN B CA 1
ATOM 21771 C C . GLN B 1 542 ? -12.746 -38.415 -47.097 1.00 12.10 550 GLN B C 1
ATOM 21772 O O . GLN B 1 542 ? -12.736 -38.967 -48.199 1.00 16.18 550 GLN B O 1
ATOM 21786 N N . GLN B 1 543 ? -12.302 -39.004 -45.997 1.00 16.45 551 GLN B N 1
ATOM 21787 C CA . GLN B 1 543 ? -11.832 -40.380 -46.019 1.00 13.90 551 GLN B CA 1
ATOM 21788 C C . GLN B 1 543 ? -12.941 -41.377 -46.423 1.00 16.72 551 GLN B C 1
ATOM 21789 O O . GLN B 1 543 ? -12.725 -42.239 -47.273 1.00 15.55 551 GLN B O 1
ATOM 21803 N N . LYS B 1 544 ? -14.130 -41.227 -45.848 1.00 17.99 552 LYS B N 1
ATOM 21804 C CA . LYS B 1 544 ? -15.280 -42.077 -46.220 1.00 16.50 552 LYS B CA 1
ATOM 21805 C C . LYS B 1 544 ? -15.608 -41.945 -47.705 1.00 18.31 552 LYS B C 1
ATOM 21806 O O . LYS B 1 544 ? -15.825 -42.947 -48.395 1.00 16.18 552 LYS B O 1
ATOM 21825 N N . TYR B 1 545 ? -15.614 -40.710 -48.191 1.00 17.30 553 TYR B N 1
ATOM 21826 C CA . TYR B 1 545 ? -15.883 -40.427 -49.596 1.00 14.47 553 TYR B CA 1
ATOM 21827 C C . TYR B 1 545 ? -14.858 -41.113 -50.492 1.00 18.99 553 TYR B C 1
ATOM 21828 O O . TYR B 1 545 ? -15.235 -41.851 -51.397 1.00 15.87 553 TYR B O 1
ATOM 21846 N N . LEU B 1 546 ? -13.571 -40.877 -50.235 1.00 15.55 554 LEU B N 1
ATOM 21847 C CA . LEU B 1 546 ? -12.523 -41.430 -51.082 1.00 17.09 554 LEU B CA 1
ATOM 21848 C C . LEU B 1 546 ? -12.408 -42.964 -50.959 1.00 18.10 554 LEU B C 1
ATOM 21849 O O . LEU B 1 546 ? -12.140 -43.655 -51.954 1.00 16.70 554 LEU B O 1
ATOM 21865 N N . GLU B 1 547 ? -12.666 -43.505 -49.775 1.00 16.20 555 GLU B N 1
ATOM 21866 C CA . GLU B 1 547 ? -12.669 -44.945 -49.589 1.00 15.96 555 GLU B CA 1
ATOM 21867 C C . GLU B 1 547 ? -13.779 -45.608 -50.366 1.00 19.16 555 GLU B C 1
ATOM 21868 O O . GLU B 1 547 ? -13.682 -46.794 -50.709 1.00 18.78 555 GLU B O 1
ATOM 21880 N N . HIS B 1 548 ? -14.836 -44.854 -50.639 1.00 16.62 556 HIS B N 1
ATOM 21881 C CA . HIS B 1 548 ? -15.887 -45.343 -51.487 1.00 17.50 556 HIS B CA 1
ATOM 21882 C C . HIS B 1 548 ? -15.534 -45.264 -52.974 1.00 20.31 556 HIS B C 1
ATOM 21883 O O . HIS B 1 548 ? -15.720 -46.233 -53.741 1.00 16.80 556 HIS B O 1
ATOM 21897 N N . TYR B 1 549 ? -15.047 -44.103 -53.387 1.00 14.81 557 TYR B N 1
ATOM 21898 C CA . TYR B 1 549 ? -14.779 -43.846 -54.795 1.00 14.03 557 TYR B CA 1
ATOM 21899 C C . TYR B 1 549 ? -13.649 -44.681 -55.383 1.00 15.52 557 TYR B C 1
ATOM 21900 O O . TYR B 1 549 ? -13.770 -45.172 -56.503 1.00 18.29 557 TYR B O 1
ATOM 21918 N N . LEU B 1 550 ? -12.540 -44.835 -54.669 1.00 15.12 558 LEU B N 1
ATOM 21919 C CA . LEU B 1 550 ? -11.370 -45.409 -55.309 1.00 14.46 558 LEU B CA 1
ATOM 21920 C C . LEU B 1 550 ? -11.599 -46.856 -55.763 1.00 19.66 558 LEU B C 1
ATOM 21921 O O . LEU B 1 550 ? -11.207 -47.234 -56.879 1.00 16.80 558 LEU B O 1
ATOM 21937 N N . PRO B 1 551 ? -12.268 -47.676 -54.938 1.00 16.57 559 PRO B N 1
ATOM 21938 C CA . PRO B 1 551 ? -12.523 -49.038 -55.428 1.00 17.68 559 PRO B CA 1
ATOM 21939 C C . PRO B 1 551 ? -13.450 -49.115 -56.638 1.00 17.25 559 PRO B C 1
ATOM 21940 O O . PRO B 1 551 ? -13.279 -50.013 -57.450 1.00 19.08 559 PRO B O 1
ATOM 21951 N N . VAL B 1 552 ? -14.396 -48.191 -56.780 1.00 13.92 560 VAL B N 1
ATOM 21952 C CA . VAL B 1 552 ? -15.214 -48.128 -57.982 1.00 14.44 560 VAL B CA 1
ATOM 21953 C C . VAL B 1 552 ? -14.335 -47.837 -59.201 1.00 18.87 560 VAL B C 1
ATOM 21954 O O . VAL B 1 552 ? -14.474 -48.460 -60.255 1.00 16.29 560 VAL B O 1
ATOM 21967 N N . LEU B 1 553 ? -13.407 -46.915 -59.040 1.00 18.39 561 LEU B N 1
ATOM 21968 C CA . LEU B 1 553 ? -12.519 -46.551 -60.114 1.00 19.52 561 LEU B CA 1
ATOM 21969 C C . LEU B 1 553 ? -11.649 -47.746 -60.510 1.00 16.37 561 LEU B C 1
ATOM 21970 O O . LEU B 1 553 ? -11.456 -48.018 -61.699 1.00 16.79 561 LEU B O 1
ATOM 21986 N N . GLU B 1 554 ? -11.124 -48.442 -59.511 1.00 15.96 562 GLU B N 1
ATOM 21987 C CA . GLU B 1 554 ? -10.212 -49.552 -59.732 1.00 18.87 562 GLU B CA 1
ATOM 21988 C C . GLU B 1 554 ? -10.895 -50.763 -60.370 1.00 20.20 562 GLU B C 1
ATOM 21989 O O . GLU B 1 554 ? -10.302 -51.461 -61.177 1.00 22.07 562 GLU B O 1
ATOM 22001 N N . ASP B 1 555 ? -12.142 -50.993 -60.006 1.00 16.99 563 ASP B N 1
ATOM 22002 C CA . ASP B 1 555 ? -12.799 -52.257 -60.285 1.00 23.38 563 ASP B CA 1
ATOM 22003 C C . ASP B 1 555 ? -13.802 -52.240 -61.429 1.00 23.47 563 ASP B C 1
ATOM 22004 O O . ASP B 1 555 ? -14.288 -53.286 -61.816 1.00 23.56 563 ASP B O 1
ATOM 22013 N N . THR B 1 556 ? -14.116 -51.073 -61.974 1.00 18.45 564 THR B N 1
ATOM 22014 C CA . THR B 1 556 ? -15.091 -50.969 -63.053 1.00 19.25 564 THR B CA 1
ATOM 22015 C C . THR B 1 556 ? -14.366 -50.900 -64.409 1.00 19.52 564 THR B C 1
ATOM 22016 O O . THR B 1 556 ? -13.675 -49.921 -64.671 1.00 18.80 564 THR B O 1
ATOM 22027 N N . PRO B 1 557 ? -14.537 -51.924 -65.279 1.00 18.01 565 PRO B N 1
ATOM 22028 C CA . PRO B 1 557 ? -13.720 -52.029 -66.495 1.00 22.62 565 PRO B CA 1
ATOM 22029 C C . PRO B 1 557 ? -13.906 -50.881 -67.455 1.00 18.87 565 PRO B C 1
ATOM 22030 O O . PRO B 1 557 ? -12.919 -50.420 -68.031 1.00 23.27 565 PRO B O 1
ATOM 22041 N N . TYR B 1 558 ? -15.137 -50.399 -67.611 1.00 16.91 566 TYR B N 1
ATOM 22042 C CA . TYR B 1 558 ? -15.418 -49.365 -68.576 1.00 19.01 566 TYR B CA 1
ATOM 22043 C C . TYR B 1 558 ? -15.063 -47.952 -68.066 1.00 21.16 566 TYR B C 1
ATOM 22044 O O . TYR B 1 558 ? -15.260 -46.972 -68.780 1.00 23.88 566 TYR B O 1
ATOM 22062 N N . ILE B 1 559 ? -14.496 -47.857 -66.865 1.00 20.89 567 ILE B N 1
ATOM 22063 C CA . ILE B 1 559 ? -13.927 -46.598 -66.390 1.00 19.43 567 ILE B CA 1
ATOM 22064 C C . ILE B 1 559 ? -12.436 -46.583 -66.708 1.00 16.25 567 ILE B C 1
ATOM 22065 O O . ILE B 1 559 ? -11.667 -47.368 -66.172 1.00 19.08 567 ILE B O 1
ATOM 22081 N N . CYS B 1 560 ? -12.030 -45.710 -67.616 1.00 16.54 568 CYS B N 1
ATOM 22082 C CA . CYS B 1 560 ? -10.629 -45.711 -68.029 1.00 20.05 568 CYS B CA 1
ATOM 22083 C C . CYS B 1 560 ? -9.716 -45.404 -66.847 1.00 16.41 568 CYS B C 1
ATOM 22084 O O . CYS B 1 560 ? -8.594 -45.937 -66.723 1.00 16.51 568 CYS B O 1
ATOM 22092 N N . GLY B 1 561 ? -10.242 -44.551 -65.976 1.00 17.43 569 GLY B N 1
ATOM 22093 C CA . GLY B 1 561 ? -9.623 -44.217 -64.699 1.00 16.96 569 GLY B CA 1
ATOM 22094 C C . GLY B 1 561 ? -10.207 -42.917 -64.199 1.00 14.59 569 GLY B C 1
ATOM 22095 O O . GLY B 1 561 ? -11.277 -42.486 -64.635 1.00 16.21 569 GLY B O 1
ATOM 22099 N N . GLY B 1 562 ? -9.502 -42.300 -63.270 1.00 21.01 570 GLY B N 1
ATOM 22100 C CA . GLY B 1 562 ? -9.974 -41.090 -62.626 1.00 18.04 570 GLY B CA 1
ATOM 22101 C C . GLY B 1 562 ? -8.811 -40.168 -62.351 1.00 13.87 570 GLY B C 1
ATOM 22102 O O . GLY B 1 562 ? -7.661 -40.614 -62.316 1.00 16.53 570 GLY B O 1
ATOM 22106 N N . THR B 1 563 ? -9.118 -38.877 -62.196 1.00 15.75 571 THR B N 1
ATOM 22107 C CA . THR B 1 563 ? -8.160 -37.909 -61.723 1.00 15.17 571 THR B CA 1
ATOM 22108 C C . THR B 1 563 ? -8.760 -37.201 -60.525 1.00 14.08 571 THR B C 1
ATOM 22109 O O . THR B 1 563 ? -9.698 -36.420 -60.646 1.00 17.04 571 THR B O 1
ATOM 22120 N N . HIS B 1 564 ? -8.187 -37.495 -59.368 1.00 12.64 572 HIS B N 1
ATOM 22121 C CA . HIS B 1 564 ? -8.648 -36.949 -58.110 1.00 14.32 572 HIS B CA 1
ATOM 22122 C C . HIS B 1 564 ? -8.532 -35.410 -58.061 1.00 15.16 572 HIS B C 1
ATOM 22123 O O . HIS B 1 564 ? -7.484 -34.836 -58.374 1.00 13.92 572 HIS B O 1
ATOM 22137 N N . TRP B 1 565 ? -9.605 -34.778 -57.605 1.00 14.31 573 TRP B N 1
ATOM 22138 C CA . TRP B 1 565 ? -9.694 -33.333 -57.475 1.00 13.00 573 TRP B CA 1
ATOM 22139 C C . TRP B 1 565 ? -9.599 -32.928 -56.004 1.00 15.13 573 TRP B C 1
ATOM 22140 O O . TRP B 1 565 ? -10.544 -33.176 -55.261 1.00 15.99 573 TRP B O 1
ATOM 22161 N N . ASN B 1 566 ? -8.506 -32.334 -55.541 1.00 15.15 574 ASN B N 1
ATOM 22162 C CA . ASN B 1 566 ? -7.295 -31.975 -56.269 1.00 16.47 574 ASN B CA 1
ATOM 22163 C C . ASN B 1 566 ? -6.126 -32.599 -55.505 1.00 16.20 574 ASN B C 1
ATOM 22164 O O . ASN B 1 566 ? -6.283 -32.997 -54.345 1.00 14.28 574 ASN B O 1
ATOM 22175 N N . PHE B 1 567 ? -4.934 -32.642 -56.086 1.00 14.47 575 PHE B N 1
ATOM 22176 C CA . PHE B 1 567 ? -3.810 -33.085 -55.288 1.00 14.91 575 PHE B CA 1
ATOM 22177 C C . PHE B 1 567 ? -3.590 -32.161 -54.086 1.00 16.50 575 PHE B C 1
ATOM 22178 O O . PHE B 1 567 ? -3.295 -32.629 -52.979 1.00 15.59 575 PHE B O 1
ATOM 22195 N N . ILE B 1 568 ? -3.738 -30.858 -54.302 1.00 15.66 576 ILE B N 1
ATOM 22196 C CA . ILE B 1 568 ? -3.471 -29.855 -53.258 1.00 11.93 576 ILE B CA 1
ATOM 22197 C C . ILE B 1 568 ? -4.707 -29.077 -52.838 1.00 11.15 576 ILE B C 1
ATOM 22198 O O . ILE B 1 568 ? -5.650 -28.913 -53.596 1.00 17.10 576 ILE B O 1
ATOM 22214 N N . ASP B 1 569 ? -4.686 -28.612 -51.588 1.00 12.49 577 ASP B N 1
ATOM 22215 C CA . ASP B 1 569 ? -5.534 -27.498 -51.183 1.00 13.44 577 ASP B CA 1
ATOM 22216 C C . ASP B 1 569 ? -5.030 -26.274 -51.962 1.00 15.00 577 ASP B C 1
ATOM 22217 O O . ASP B 1 569 ? -3.863 -25.925 -51.843 1.00 17.36 577 ASP B O 1
ATOM 22226 N N . PHE B 1 570 ? -5.886 -25.604 -52.723 1.00 13.97 578 PHE B N 1
ATOM 22227 C CA . PHE B 1 570 ? -5.419 -24.564 -53.631 1.00 13.35 578 PHE B CA 1
ATOM 22228 C C . PHE B 1 570 ? -6.224 -23.274 -53.498 1.00 18.83 578 PHE B C 1
ATOM 22229 O O . PHE B 1 570 ? -7.328 -23.268 -52.938 1.00 14.61 578 PHE B O 1
ATOM 22246 N N . SER B 1 571 ? -5.640 -22.182 -53.996 1.00 16.87 579 SER B N 1
ATOM 22247 C CA . SER B 1 571 ? -6.277 -20.867 -54.004 1.00 16.90 579 SER B CA 1
ATOM 22248 C C . SER B 1 571 ? -7.510 -20.750 -54.896 1.00 16.40 579 SER B C 1
ATOM 22249 O O . SER B 1 571 ? -7.450 -20.984 -56.102 1.00 14.89 579 SER B O 1
ATOM 22257 N N . SER B 1 572 ? -8.618 -20.349 -54.282 1.00 14.73 580 SER B N 1
ATOM 22258 C CA . SER B 1 572 ? -9.813 -19.946 -54.990 1.00 17.01 580 SER B CA 1
ATOM 22259 C C . SER B 1 572 ? -10.475 -18.872 -54.132 1.00 16.66 580 SER B C 1
ATOM 22260 O O . SER B 1 572 ? -11.210 -19.154 -53.190 1.00 16.46 580 SER B O 1
ATOM 22268 N N . ALA B 1 573 ? -10.197 -17.630 -54.503 1.00 16.08 581 ALA B N 1
ATOM 22269 C CA . ALA B 1 573 ? -10.500 -16.478 -53.680 1.00 19.85 581 ALA B CA 1
ATOM 22270 C C . ALA B 1 573 ? -11.992 -16.346 -53.396 1.00 20.17 581 ALA B C 1
ATOM 22271 O O . ALA B 1 573 ? -12.379 -15.846 -52.348 1.00 22.45 581 ALA B O 1
ATOM 22278 N N . LEU B 1 574 ? -12.829 -16.804 -54.311 1.00 18.64 582 LEU B N 1
ATOM 22279 C CA . LEU B 1 574 ? -14.277 -16.660 -54.126 1.00 23.69 582 LEU B CA 1
ATOM 22280 C C . LEU B 1 574 ? -14.891 -17.637 -53.104 1.00 29.07 582 LEU B C 1
ATOM 22281 O O . LEU B 1 574 ? -16.039 -17.455 -52.689 1.00 23.69 582 LEU B O 1
ATOM 22297 N N . ARG B 1 575 ? -14.134 -18.645 -52.685 1.00 23.24 583 ARG B N 1
ATOM 22298 C CA . ARG B 1 575 ? -14.644 -19.642 -51.752 1.00 20.95 583 ARG B CA 1
ATOM 22299 C C . ARG B 1 575 ? -14.684 -19.174 -50.313 1.00 23.34 583 ARG B C 1
ATOM 22300 O O . ARG B 1 575 ? -13.774 -18.510 -49.836 1.00 18.01 583 ARG B O 1
ATOM 22321 N N . ASP B 1 576 ? -15.758 -19.556 -49.635 1.00 17.70 584 ASP B N 1
ATOM 22322 C CA . ASP B 1 576 ? -15.859 -19.452 -48.189 1.00 25.76 584 ASP B CA 1
ATOM 22323 C C . ASP B 1 576 ? -15.678 -20.867 -47.613 1.00 23.70 584 ASP B C 1
ATOM 22324 O O . ASP B 1 576 ? -14.562 -21.402 -47.613 1.00 18.43 584 ASP B O 1
ATOM 22333 N N . GLU B 1 577 ? -16.771 -21.482 -47.146 1.00 17.09 585 GLU B N 1
ATOM 22334 C CA . GLU B 1 577 ? -16.724 -22.808 -46.511 1.00 17.57 585 GLU B CA 1
ATOM 22335 C C . GLU B 1 577 ? -15.739 -22.814 -45.336 1.00 19.56 585 GLU B C 1
ATOM 22336 O O . GLU B 1 577 ? -15.575 -21.777 -44.676 1.00 20.09 585 GLU B O 1
ATOM 22348 N N . SER B 1 578 ? -15.109 -23.946 -45.012 1.00 17.35 586 SER B N 1
ATOM 22349 C CA . SER B 1 578 ? -14.456 -24.025 -43.708 1.00 16.51 586 SER B CA 1
ATOM 22350 C C . SER B 1 578 ? -13.127 -23.276 -43.692 1.00 17.13 586 SER B C 1
ATOM 22351 O O . SER B 1 578 ? -12.676 -22.867 -42.625 1.00 18.89 586 SER B O 1
ATOM 22359 N N . MET B 1 579 ? -12.518 -23.121 -44.869 1.00 18.28 587 MET B N 1
ATOM 22360 C CA . MET B 1 579 ? -11.223 -22.443 -45.030 1.00 16.90 587 MET B CA 1
ATOM 22361 C C . MET B 1 579 ? -11.310 -21.392 -46.122 1.00 16.93 587 MET B C 1
ATOM 22362 O O . MET B 1 579 ? -10.969 -21.631 -47.290 1.00 16.36 587 MET B O 1
ATOM 22376 N N . PRO B 1 580 ? -11.808 -20.214 -45.761 1.00 19.51 588 PRO B N 1
ATOM 22377 C CA . PRO B 1 580 ? -12.061 -19.209 -46.800 1.00 18.15 588 PRO B CA 1
ATOM 22378 C C . PRO B 1 580 ? -10.823 -18.887 -47.647 1.00 17.14 588 PRO B C 1
ATOM 22379 O O . PRO B 1 580 ? -9.725 -18.839 -47.119 1.00 15.80 588 PRO B O 1
ATOM 22390 N N . ARG B 1 581 ? -11.065 -18.722 -48.948 1.00 16.19 589 ARG B N 1
ATOM 22391 C CA . ARG B 1 581 ? -10.068 -18.413 -49.998 1.00 16.58 589 ARG B CA 1
ATOM 22392 C C . ARG B 1 581 ? -9.386 -19.687 -50.535 1.00 19.91 589 ARG B C 1
ATOM 22393 O O . ARG B 1 581 ? -8.557 -19.595 -51.439 1.00 15.48 589 ARG B O 1
ATOM 22414 N N . ILE B 1 582 ? -9.713 -20.842 -49.955 1.00 17.91 590 ILE B N 1
ATOM 22415 C CA . ILE B 1 582 ? -9.035 -22.103 -50.252 1.00 17.29 590 ILE B CA 1
ATOM 22416 C C . ILE B 1 582 ? -10.035 -23.200 -50.630 1.00 19.10 590 ILE B C 1
ATOM 22417 O O . ILE B 1 582 ? -11.051 -23.417 -49.950 1.00 17.41 590 ILE B O 1
ATOM 22433 N N . ASN B 1 583 ? -9.757 -23.885 -51.734 1.00 15.41 591 ASN B N 1
ATOM 22434 C CA . ASN B 1 583 ? -10.463 -25.113 -52.023 1.00 16.70 591 ASN B CA 1
ATOM 22435 C C . ASN B 1 583 ? -9.734 -26.248 -51.305 1.00 17.54 591 ASN B C 1
ATOM 22436 O O . ASN B 1 583 ? -8.606 -26.577 -51.663 1.00 16.03 591 ASN B O 1
ATOM 22447 N N . ASN B 1 584 ? -10.369 -26.846 -50.299 1.00 14.87 592 ASN B N 1
ATOM 22448 C CA . ASN B 1 584 ? -9.661 -27.766 -49.406 1.00 16.79 592 ASN B CA 1
ATOM 22449 C C . ASN B 1 584 ? -9.953 -29.245 -49.680 1.00 13.63 592 ASN B C 1
ATOM 22450 O O . ASN B 1 584 ? -10.000 -30.055 -48.773 1.00 14.51 592 ASN B O 1
ATOM 22461 N N . LYS B 1 585 ? -10.149 -29.569 -50.946 1.00 13.10 593 LYS B N 1
ATOM 22462 C CA . LYS B 1 585 ? -10.279 -30.955 -51.372 1.00 13.75 593 LYS B CA 1
ATOM 22463 C C . LYS B 1 585 ? -8.951 -31.676 -51.653 1.00 15.07 593 LYS B C 1
ATOM 22464 O O . LYS B 1 585 ? -8.943 -32.767 -52.208 1.00 14.98 593 LYS B O 1
ATOM 22483 N N . GLY B 1 586 ? -7.844 -31.095 -51.234 1.00 14.64 594 GLY B N 1
ATOM 22484 C CA . GLY B 1 586 ? -6.546 -31.726 -51.432 1.00 16.65 594 GLY B CA 1
ATOM 22485 C C . GLY B 1 586 ? -6.335 -33.092 -50.774 1.00 18.19 594 GLY B C 1
ATOM 22486 O O . GLY B 1 586 ? -6.981 -33.439 -49.776 1.00 15.17 594 GLY B O 1
ATOM 22490 N N . LEU B 1 587 ? -5.413 -33.869 -51.350 1.00 14.70 595 LEU B N 1
ATOM 22491 C CA . LEU B 1 587 ? -4.788 -35.008 -50.669 1.00 13.79 595 LEU B CA 1
ATOM 22492 C C . LEU B 1 587 ? -3.611 -34.539 -49.821 1.00 14.58 595 LEU B C 1
ATOM 22493 O O . LEU B 1 587 ? -3.161 -35.253 -48.938 1.00 15.76 595 LEU B O 1
ATOM 22509 N N . VAL B 1 588 ? -3.109 -33.334 -50.102 1.00 13.74 596 VAL B N 1
ATOM 22510 C CA . VAL B 1 588 ? -2.056 -32.735 -49.306 1.00 14.79 596 VAL B CA 1
ATOM 22511 C C . VAL B 1 588 ? -2.465 -31.294 -48.996 1.00 15.49 596 VAL B C 1
ATOM 22512 O O . VAL B 1 588 ? -3.234 -30.688 -49.741 1.00 13.90 596 VAL B O 1
ATOM 22525 N N . TYR B 1 589 ? -1.970 -30.770 -47.875 1.00 14.56 597 TYR B N 1
ATOM 22526 C CA . TYR B 1 589 ? -2.221 -29.396 -47.471 1.00 14.53 597 TYR B CA 1
ATOM 22527 C C . TYR B 1 589 ? -1.514 -28.421 -48.422 1.00 17.41 597 TYR B C 1
ATOM 22528 O O . TYR B 1 589 ? -0.675 -28.817 -49.234 1.00 17.38 597 TYR B O 1
ATOM 22546 N N . ALA B 1 590 ? -1.893 -27.156 -48.342 1.00 15.20 598 ALA B N 1
ATOM 22547 C CA . ALA B 1 590 ? -1.334 -26.134 -49.224 1.00 12.66 598 ALA B CA 1
ATOM 22548 C C . ALA B 1 590 ? 0.181 -26.114 -49.130 1.00 17.14 598 ALA B C 1
ATOM 22549 O O . ALA B 1 590 ? 0.851 -25.875 -50.128 1.00 17.96 598 ALA B O 1
ATOM 22556 N N . ASP B 1 591 ? 0.729 -26.386 -47.942 1.00 15.58 599 ASP B N 1
ATOM 22557 C CA . ASP B 1 591 ? 2.175 -26.391 -47.779 1.00 16.67 599 ASP B CA 1
ATOM 22558 C C . ASP B 1 591 ? 2.819 -27.718 -48.205 1.00 22.04 599 ASP B C 1
ATOM 22559 O O . ASP B 1 591 ? 4.013 -27.903 -48.023 1.00 18.21 599 ASP B O 1
ATOM 22568 N N . ARG B 1 592 ? 1.998 -28.619 -48.751 1.00 17.62 600 ARG B N 1
ATOM 22569 C CA . ARG B 1 592 ? 2.398 -29.903 -49.345 1.00 13.93 600 ARG B CA 1
ATOM 22570 C C . ARG B 1 592 ? 2.711 -30.995 -48.311 1.00 15.73 600 ARG B C 1
ATOM 22571 O O . ARG B 1 592 ? 3.165 -32.082 -48.649 1.00 18.36 600 ARG B O 1
ATOM 22592 N N . THR B 1 593 ? 2.402 -30.736 -47.056 1.00 13.52 601 THR B N 1
ATOM 22593 C CA . THR B 1 593 ? 2.363 -31.818 -46.084 1.00 14.86 601 THR B CA 1
ATOM 22594 C C . THR B 1 593 ? 1.206 -32.727 -46.437 1.00 14.51 601 THR B C 1
ATOM 22595 O O . THR B 1 593 ? 0.098 -32.234 -46.582 1.00 13.94 601 THR B O 1
ATOM 22606 N N . PRO B 1 594 ? 1.444 -34.050 -46.583 1.00 16.75 602 PRO B N 1
ATOM 22607 C CA . PRO B 1 594 ? 0.300 -34.907 -46.932 1.00 18.24 602 PRO B CA 1
ATOM 22608 C C . PRO B 1 594 ? -0.737 -35.033 -45.805 1.00 15.55 602 PRO B C 1
ATOM 22609 O O . PRO B 1 594 ? -0.413 -35.053 -44.623 1.00 14.51 602 PRO B O 1
ATOM 22620 N N . LYS B 1 595 ? -1.996 -35.058 -46.198 1.00 13.87 603 LYS B N 1
ATOM 22621 C CA . LYS B 1 595 ? -3.059 -35.497 -45.310 1.00 19.47 603 LYS B CA 1
ATOM 22622 C C . LYS B 1 595 ? -2.933 -37.016 -45.146 1.00 19.16 603 LYS B C 1
ATOM 22623 O O . LYS B 1 595 ? -2.318 -37.684 -45.970 1.00 12.99 603 LYS B O 1
ATOM 22642 N N . ASP B 1 596 ? -3.517 -37.569 -44.089 1.00 19.80 604 ASP B N 1
ATOM 22643 C CA . ASP B 1 596 ? -3.415 -39.012 -43.877 1.00 17.15 604 ASP B CA 1
ATOM 22644 C C . ASP B 1 596 ? -3.956 -39.808 -45.060 1.00 14.63 604 ASP B C 1
ATOM 22645 O O . ASP B 1 596 ? -3.411 -40.878 -45.378 1.00 19.20 604 ASP B O 1
ATOM 22654 N N . VAL B 1 597 ? -4.996 -39.297 -45.730 1.00 11.88 605 VAL B N 1
ATOM 22655 C CA . VAL B 1 597 ? -5.663 -40.044 -46.790 1.00 12.83 605 VAL B CA 1
ATOM 22656 C C . VAL B 1 597 ? -4.764 -40.172 -48.033 1.00 13.49 605 VAL B C 1
ATOM 22657 O O . VAL B 1 597 ? -5.007 -41.021 -48.918 1.00 14.45 605 VAL B O 1
ATOM 22670 N N . TYR B 1 598 ? -3.709 -39.356 -48.102 1.00 17.48 606 TYR B N 1
ATOM 22671 C CA . TYR B 1 598 ? -2.646 -39.548 -49.111 1.00 15.14 606 TYR B CA 1
ATOM 22672 C C . TYR B 1 598 ? -2.153 -41.009 -49.059 1.00 14.35 606 TYR B C 1
ATOM 22673 O O . TYR B 1 598 ? -1.844 -41.617 -50.075 1.00 14.84 606 TYR B O 1
ATOM 22691 N N . HIS B 1 599 ? -2.112 -41.564 -47.853 1.00 12.48 607 HIS B N 1
ATOM 22692 C CA . HIS B 1 599 ? -1.533 -42.880 -47.623 1.00 16.51 607 HIS B CA 1
ATOM 22693 C C . HIS B 1 599 ? -2.547 -43.992 -47.847 1.00 16.50 607 HIS B C 1
ATOM 22694 O O . HIS B 1 599 ? -2.157 -45.141 -48.057 1.00 13.80 607 HIS B O 1
ATOM 22708 N N . TYR B 1 600 ? -3.829 -43.641 -47.902 1.00 16.18 608 TYR B N 1
ATOM 22709 C CA . TYR B 1 600 ? -4.809 -44.551 -48.481 1.00 12.97 608 TYR B CA 1
ATOM 22710 C C . TYR B 1 600 ? -4.493 -44.811 -49.958 1.00 15.31 608 TYR B C 1
ATOM 22711 O O . TYR B 1 600 ? -4.440 -45.969 -50.409 1.00 15.33 608 TYR B O 1
ATOM 22729 N N . TYR B 1 601 ? -4.320 -43.743 -50.727 1.00 15.32 609 TYR B N 1
ATOM 22730 C CA . TYR B 1 601 ? -3.920 -43.873 -52.134 1.00 14.39 609 TYR B CA 1
ATOM 22731 C C . TYR B 1 601 ? -2.604 -44.611 -52.254 1.00 12.47 609 TYR B C 1
ATOM 22732 O O . TYR B 1 601 ? -2.470 -45.509 -53.076 1.00 15.05 609 TYR B O 1
ATOM 22750 N N . GLN B 1 602 ? -1.642 -44.256 -51.410 1.00 12.82 610 GLN B N 1
ATOM 22751 C CA . GLN B 1 602 ? -0.341 -44.880 -51.499 1.00 12.89 610 GLN B CA 1
ATOM 22752 C C . GLN B 1 602 ? -0.430 -46.380 -51.261 1.00 15.45 610 GLN B C 1
ATOM 22753 O O . GLN B 1 602 ? 0.204 -47.175 -51.990 1.00 14.75 610 GLN B O 1
ATOM 22767 N N . ALA B 1 603 ? -1.209 -46.777 -50.258 1.00 15.38 611 ALA B N 1
ATOM 22768 C CA . ALA B 1 603 ? -1.381 -48.191 -49.967 1.00 16.82 611 ALA B CA 1
ATOM 22769 C C . ALA B 1 603 ? -2.023 -48.924 -51.142 1.00 17.14 611 ALA B C 1
ATOM 22770 O O . ALA B 1 603 ? -1.640 -50.052 -51.471 1.00 18.40 611 ALA B O 1
ATOM 22777 N N . ALA B 1 604 ? -3.014 -48.288 -51.768 1.00 15.43 612 ALA B N 1
ATOM 22778 C CA . ALA B 1 604 ? -3.766 -48.911 -52.831 1.00 17.94 612 ALA B CA 1
ATOM 22779 C C . ALA B 1 604 ? -2.970 -48.985 -54.127 1.00 20.00 612 ALA B C 1
ATOM 22780 O O . ALA B 1 604 ? -3.184 -49.866 -54.933 1.00 16.37 612 ALA B O 1
ATOM 22787 N N . TRP B 1 605 ? -2.085 -48.021 -54.330 1.00 18.46 613 TRP B N 1
ATOM 22788 C CA . TRP B 1 605 ? -1.415 -47.850 -55.609 1.00 15.65 613 TRP B CA 1
ATOM 22789 C C . TRP B 1 605 ? 0.091 -48.254 -55.584 1.00 18.63 613 TRP B C 1
ATOM 22790 O O . TRP B 1 605 ? 0.717 -48.337 -56.633 1.00 20.62 613 TRP B O 1
ATOM 22811 N N . ARG B 1 606 ? 0.694 -48.471 -54.414 1.00 17.16 614 ARG B N 1
ATOM 22812 C CA . ARG B 1 606 ? 2.090 -48.936 -54.372 1.00 18.61 614 ARG B CA 1
ATOM 22813 C C . ARG B 1 606 ? 2.158 -50.389 -53.871 1.00 23.60 614 ARG B C 1
ATOM 22814 O O . ARG B 1 606 ? 1.807 -50.675 -52.727 1.00 27.56 614 ARG B O 1
ATOM 22835 N N . LYS B 1 607 ? 2.616 -51.302 -54.714 1.00 21.91 615 LYS B N 1
ATOM 22836 C CA . LYS B 1 607 ? 2.814 -52.706 -54.316 1.00 24.91 615 LYS B CA 1
ATOM 22837 C C . LYS B 1 607 ? 4.280 -52.995 -54.022 1.00 29.45 615 LYS B C 1
ATOM 22838 O O . LYS B 1 607 ? 4.620 -53.961 -53.342 1.00 30.04 615 LYS B O 1
ATOM 22857 N N . ASP B 1 608 ? 5.155 -52.154 -54.547 1.00 25.39 616 ASP B N 1
ATOM 22858 C CA . ASP B 1 608 ? 6.595 -52.391 -54.478 1.00 20.50 616 ASP B CA 1
ATOM 22859 C C . ASP B 1 608 ? 7.238 -52.020 -53.163 1.00 26.29 616 ASP B C 1
ATOM 22860 O O . ASP B 1 608 ? 8.371 -52.404 -52.909 1.00 24.34 616 ASP B O 1
ATOM 22869 N N . ILE B 1 609 ? 6.532 -51.247 -52.342 1.00 22.19 617 ILE B N 1
ATOM 22870 C CA . ILE B 1 609 ? 7.000 -50.894 -51.013 1.00 20.00 617 ILE B CA 1
ATOM 22871 C C . ILE B 1 609 ? 5.910 -51.201 -49.990 1.00 17.97 617 ILE B C 1
ATOM 22872 O O . ILE B 1 609 ? 4.717 -51.150 -50.300 1.00 19.83 617 ILE B O 1
ATOM 22888 N N . PRO B 1 610 ? 6.316 -51.505 -48.761 1.00 22.28 618 PRO B N 1
ATOM 22889 C CA . PRO B 1 610 ? 5.322 -51.564 -47.705 1.00 19.97 618 PRO B CA 1
ATOM 22890 C C . PRO B 1 610 ? 4.794 -50.172 -47.416 1.00 19.09 618 PRO B C 1
ATOM 22891 O O . PRO B 1 610 ? 5.552 -49.200 -47.416 1.00 22.05 618 PRO B O 1
ATOM 22902 N N . VAL B 1 611 ? 3.489 -50.097 -47.194 1.00 16.10 619 VAL B N 1
ATOM 22903 C CA . VAL B 1 611 ? 2.848 -48.881 -46.729 1.00 16.98 619 VAL B CA 1
ATOM 22904 C C . VAL B 1 611 ? 2.146 -49.207 -45.426 1.00 22.38 619 VAL B C 1
ATOM 22905 O O . VAL B 1 611 ? 1.276 -50.073 -45.352 1.00 19.80 619 VAL B O 1
ATOM 22918 N N . LEU B 1 612 ? 2.580 -48.541 -44.369 1.00 16.86 620 LEU B N 1
ATOM 22919 C CA . LEU B 1 612 ? 1.933 -48.698 -43.064 1.00 19.31 620 LEU B CA 1
ATOM 22920 C C . LEU B 1 612 ? 1.876 -47.329 -42.406 1.00 16.14 620 LEU B C 1
ATOM 22921 O O . LEU B 1 612 ? 2.886 -46.811 -41.969 1.00 20.40 620 LEU B O 1
ATOM 22937 N N . HIS B 1 613 ? 0.692 -46.733 -42.411 1.00 15.14 621 HIS B N 1
ATOM 22938 C CA . HIS B 1 613 ? 0.516 -45.362 -41.966 1.00 16.98 621 HIS B CA 1
ATOM 22939 C C . HIS B 1 613 ? -0.573 -45.236 -40.923 1.00 15.58 621 HIS B C 1
ATOM 22940 O O . HIS B 1 613 ? -1.748 -45.410 -41.250 1.00 16.81 621 HIS B O 1
ATOM 22954 N N . ILE B 1 614 ? -0.184 -44.945 -39.681 1.00 15.01 622 ILE B N 1
ATOM 22955 C CA . ILE B 1 614 ? -1.153 -44.594 -38.652 1.00 14.64 622 ILE B CA 1
ATOM 22956 C C . ILE B 1 614 ? -1.765 -43.259 -39.058 1.00 16.63 622 ILE B C 1
ATOM 22957 O O . ILE B 1 614 ? -1.089 -42.234 -39.110 1.00 15.78 622 ILE B O 1
ATOM 22973 N N . ALA B 1 615 ? -3.053 -43.292 -39.358 1.00 16.48 623 ALA B N 1
ATOM 22974 C CA . ALA B 1 615 ? -3.737 -42.148 -39.893 1.00 15.39 623 ALA B CA 1
ATOM 22975 C C . ALA B 1 615 ? -4.212 -41.254 -38.783 1.00 15.86 623 ALA B C 1
ATOM 22976 O O . ALA B 1 615 ? -5.420 -41.098 -38.586 1.00 17.30 623 ALA B O 1
ATOM 22983 N N . SER B 1 616 ? -3.253 -40.681 -38.067 1.00 15.87 624 SER B N 1
ATOM 22984 C CA . SER B 1 616 ? -3.546 -39.733 -37.017 1.00 14.57 624 SER B CA 1
ATOM 22985 C C . SER B 1 616 ? -2.666 -38.485 -37.087 1.00 18.42 624 SER B C 1
ATOM 22986 O O . SER B 1 616 ? -2.646 -37.697 -36.148 1.00 15.59 624 SER B O 1
ATOM 22994 N N . ARG B 1 617 ? -1.925 -38.306 -38.178 1.00 16.15 625 ARG B N 1
ATOM 22995 C CA . ARG B 1 617 ? -1.155 -37.070 -38.311 1.00 15.61 625 ARG B CA 1
ATOM 22996 C C . ARG B 1 617 ? -2.123 -35.903 -38.480 1.00 15.00 625 ARG B C 1
ATOM 22997 O O . ARG B 1 617 ? -1.789 -34.777 -38.146 1.00 18.01 625 ARG B O 1
ATOM 23018 N N . ASP B 1 618 ? -3.329 -36.155 -38.967 1.00 17.90 626 ASP B N 1
ATOM 23019 C CA . ASP B 1 618 ? -4.323 -35.097 -39.064 1.00 13.45 626 ASP B CA 1
ATOM 23020 C C . ASP B 1 618 ? -5.052 -34.858 -37.749 1.00 17.82 626 ASP B C 1
ATOM 23021 O O . ASP B 1 618 ? -5.867 -33.943 -37.671 1.00 18.08 626 ASP B O 1
ATOM 23030 N N . TRP B 1 619 ? -4.785 -35.700 -36.747 1.00 15.00 627 TRP B N 1
ATOM 23031 C CA . TRP B 1 619 ? -5.557 -35.693 -35.493 1.00 19.14 627 TRP B CA 1
ATOM 23032 C C . TRP B 1 619 ? -4.623 -35.936 -34.328 1.00 19.49 627 TRP B C 1
ATOM 23033 O O . TRP B 1 619 ? -4.710 -36.955 -33.628 1.00 18.49 627 TRP B O 1
ATOM 23054 N N . THR B 1 620 ? -3.714 -34.986 -34.132 1.00 17.18 628 THR B N 1
ATOM 23055 C CA . THR B 1 620 ? -2.675 -35.130 -33.134 1.00 15.44 628 THR B CA 1
ATOM 23056 C C . THR B 1 620 ? -3.059 -34.494 -31.792 1.00 14.43 628 THR B C 1
ATOM 23057 O O . THR B 1 620 ? -2.319 -34.608 -30.813 1.00 21.90 628 THR B O 1
ATOM 23068 N N . ASP B 1 621 ? -4.180 -33.795 -31.758 1.00 22.49 629 ASP B N 1
ATOM 23069 C CA . ASP B 1 621 ? -4.606 -33.111 -30.547 1.00 21.73 629 ASP B CA 1
ATOM 23070 C C . ASP B 1 621 ? -6.032 -33.513 -30.257 1.00 20.63 629 ASP B C 1
ATOM 23071 O O . ASP B 1 621 ? -6.972 -32.985 -30.821 1.00 20.72 629 ASP B O 1
ATOM 23080 N N . ARG B 1 622 ? -6.141 -34.516 -29.397 1.00 19.38 630 ARG B N 1
ATOM 23081 C CA . ARG B 1 622 ? -7.383 -35.201 -29.106 1.00 19.66 630 ARG B CA 1
ATOM 23082 C C . ARG B 1 622 ? -7.901 -34.820 -27.726 1.00 19.34 630 ARG B C 1
ATOM 23083 O O . ARG B 1 622 ? -7.137 -34.426 -26.863 1.00 19.00 630 ARG B O 1
ATOM 23104 N N . ALA B 1 623 ? -9.208 -34.925 -27.574 1.00 26.00 631 ALA B N 1
ATOM 23105 C CA . ALA B 1 623 ? -9.886 -34.651 -26.319 1.00 23.76 631 ALA B CA 1
ATOM 23106 C C . ALA B 1 623 ? -11.157 -35.472 -26.314 1.00 25.59 631 ALA B C 1
ATOM 23107 O O . ALA B 1 623 ? -11.613 -35.946 -27.350 1.00 21.77 631 ALA B O 1
ATOM 23114 N N . GLY B 1 624 ? -11.721 -35.703 -25.143 1.00 20.41 632 GLY B N 1
ATOM 23115 C CA . GLY B 1 624 ? -13.006 -36.346 -25.121 1.00 21.97 632 GLY B CA 1
ATOM 23116 C C . GLY B 1 624 ? -13.525 -36.439 -23.703 1.00 16.58 632 GLY B C 1
ATOM 23117 O O . GLY B 1 624 ? -12.759 -36.313 -22.751 1.00 21.32 632 GLY B O 1
ATOM 23121 N N . VAL B 1 625 ? -14.828 -36.662 -23.598 1.00 24.86 633 VAL B N 1
ATOM 23122 C CA . VAL B 1 625 ? -15.507 -36.737 -22.312 1.00 28.60 633 VAL B CA 1
ATOM 23123 C C . VAL B 1 625 ? -15.204 -38.063 -21.623 1.00 24.42 633 VAL B C 1
ATOM 23124 O O . VAL B 1 625 ? -15.305 -39.135 -22.234 1.00 26.49 633 VAL B O 1
ATOM 23137 N N . GLN B 1 626 ? -14.816 -37.974 -20.349 1.00 19.70 634 GLN B N 1
ATOM 23138 C CA . GLN B 1 626 ? -14.371 -39.089 -19.570 1.00 23.44 634 GLN B CA 1
ATOM 23139 C C . GLN B 1 626 ? -15.328 -39.340 -18.404 1.00 34.88 634 GLN B C 1
ATOM 23140 O O . GLN B 1 626 ? -15.752 -38.394 -17.734 1.00 26.02 634 GLN B O 1
ATOM 23154 N N . GLN B 1 627 ? -15.653 -40.611 -18.171 1.00 30.85 635 GLN B N 1
ATOM 23155 C CA . GLN B 1 627 ? -16.464 -41.015 -17.015 1.00 30.26 635 GLN B CA 1
ATOM 23156 C C . GLN B 1 627 ? -15.518 -41.459 -15.911 1.00 34.21 635 GLN B C 1
ATOM 23157 O O . GLN B 1 627 ? -14.735 -42.397 -16.092 1.00 28.46 635 GLN B O 1
ATOM 23171 N N . GLY B 1 628 ? -15.560 -40.772 -14.773 1.00 33.04 636 GLY B N 1
ATOM 23172 C CA . GLY B 1 628 ? -14.648 -41.087 -13.697 1.00 32.56 636 GLY B CA 1
ATOM 23173 C C . GLY B 1 628 ? -13.220 -41.050 -14.179 1.00 26.81 636 GLY B C 1
ATOM 23174 O O . GLY B 1 628 ? -12.774 -40.024 -14.676 1.00 30.80 636 GLY B O 1
ATOM 23178 N N . ASN B 1 629 ? -12.511 -42.166 -14.042 1.00 26.55 637 ASN B N 1
ATOM 23179 C CA . ASN B 1 629 ? -11.131 -42.265 -14.510 1.00 32.43 637 ASN B CA 1
ATOM 23180 C C . ASN B 1 629 ? -11.024 -43.332 -15.604 1.00 24.63 637 ASN B C 1
ATOM 23181 O O . ASN B 1 629 ? -9.929 -43.805 -15.907 1.00 33.08 637 ASN B O 1
ATOM 23192 N N . ALA B 1 630 ? -12.166 -43.698 -16.183 1.00 25.90 638 ALA B N 1
ATOM 23193 C CA . ALA B 1 630 ? -12.219 -44.729 -17.217 1.00 28.73 638 ALA B CA 1
ATOM 23194 C C . ALA B 1 630 ? -11.650 -44.190 -18.531 1.00 28.61 638 ALA B C 1
ATOM 23195 O O . ALA B 1 630 ? -11.714 -42.988 -18.775 1.00 26.77 638 ALA B O 1
ATOM 23202 N N . PRO B 1 631 ? -11.117 -45.076 -19.390 1.00 24.97 639 PRO B N 1
ATOM 23203 C CA . PRO B 1 631 ? -10.550 -44.571 -20.650 1.00 25.83 639 PRO B CA 1
ATOM 23204 C C . PRO B 1 631 ? -11.592 -43.988 -21.574 1.00 23.48 639 PRO B C 1
ATOM 23205 O O . PRO B 1 631 ? -12.778 -44.328 -21.518 1.00 24.59 639 PRO B O 1
ATOM 23216 N N . VAL B 1 632 ? -11.120 -43.101 -22.449 1.00 25.07 640 VAL B N 1
ATOM 23217 C CA . VAL B 1 632 ? -11.945 -42.442 -23.431 1.00 22.01 640 VAL B CA 1
ATOM 23218 C C . VAL B 1 632 ? -11.631 -43.067 -24.778 1.00 27.68 640 VAL B C 1
ATOM 23219 O O . VAL B 1 632 ? -10.498 -42.981 -25.239 1.00 22.29 640 VAL B O 1
ATOM 23232 N N . TYR B 1 633 ? -12.614 -43.706 -25.394 1.00 23.12 641 TYR B N 1
ATOM 23233 C CA . TYR B 1 633 ? -12.381 -44.411 -26.645 1.00 25.74 641 TYR B CA 1
ATOM 23234 C C . TYR B 1 633 ? -12.539 -43.472 -27.826 1.00 22.50 641 TYR B C 1
ATOM 23235 O O . TYR B 1 633 ? -13.560 -42.820 -27.971 1.00 22.13 641 TYR B O 1
ATOM 23253 N N . LEU B 1 634 ? -11.503 -43.412 -28.648 1.00 24.05 642 LEU B N 1
ATOM 23254 C CA . LEU B 1 634 ? -11.560 -42.668 -29.901 1.00 19.06 642 LEU B CA 1
ATOM 23255 C C . LEU B 1 634 ? -10.984 -43.552 -30.992 1.00 19.36 642 LEU B C 1
ATOM 23256 O O . LEU B 1 634 ? -10.072 -44.329 -30.727 1.00 22.83 642 LEU B O 1
ATOM 23272 N N . PRO B 1 635 ? -11.524 -43.447 -32.214 1.00 20.62 643 PRO B N 1
ATOM 23273 C CA . PRO B 1 635 ? -10.982 -44.287 -33.291 1.00 23.30 643 PRO B CA 1
ATOM 23274 C C . PRO B 1 635 ? -9.606 -43.853 -33.753 1.00 21.08 643 PRO B C 1
ATOM 23275 O O . PRO B 1 635 ? -9.296 -42.654 -33.814 1.00 21.03 643 PRO B O 1
ATOM 23286 N N . VAL B 1 636 ? -8.786 -44.834 -34.104 1.00 20.75 644 VAL B N 1
ATOM 23287 C CA . VAL B 1 636 ? -7.511 -44.570 -34.755 1.00 17.43 644 VAL B CA 1
ATOM 23288 C C . VAL B 1 636 ? -7.472 -45.447 -35.999 1.00 19.12 644 VAL B C 1
ATOM 23289 O O . VAL B 1 636 ? -7.474 -46.668 -35.916 1.00 19.08 644 VAL B O 1
ATOM 23302 N N . LYS B 1 637 ? -7.503 -44.795 -37.148 1.00 16.07 645 LYS B N 1
ATOM 23303 C CA . LYS B 1 637 ? -7.451 -45.466 -38.434 1.00 15.48 645 LYS B CA 1
ATOM 23304 C C . LYS B 1 637 ? -5.998 -45.728 -38.895 1.00 16.93 645 LYS B C 1
ATOM 23305 O O . LYS B 1 637 ? -5.067 -44.989 -38.553 1.00 18.32 645 LYS B O 1
ATOM 23324 N N . ILE B 1 638 ? -5.818 -46.798 -39.661 1.00 16.06 646 ILE B N 1
ATOM 23325 C CA . ILE B 1 638 ? -4.525 -47.176 -40.250 1.00 12.23 646 ILE B CA 1
ATOM 23326 C C . ILE B 1 638 ? -4.780 -47.348 -41.744 1.00 19.01 646 ILE B C 1
ATOM 23327 O O . ILE B 1 638 ? -5.789 -47.930 -42.144 1.00 19.72 646 ILE B O 1
ATOM 23343 N N . TYR B 1 639 ? -3.879 -46.804 -42.550 1.00 14.74 647 TYR B N 1
ATOM 23344 C CA . TYR B 1 639 ? -3.881 -47.024 -43.986 1.00 15.20 647 TYR B CA 1
ATOM 23345 C C . TYR B 1 639 ? -2.663 -47.862 -44.317 1.00 15.36 647 TYR B C 1
ATOM 23346 O O . TYR B 1 639 ? -1.560 -47.542 -43.896 1.00 16.35 647 TYR B O 1
ATOM 23364 N N . THR B 1 640 ? -2.868 -48.959 -45.045 1.00 18.57 648 THR B N 1
ATOM 23365 C CA . THR B 1 640 ? -1.801 -49.939 -45.212 1.00 17.16 648 THR B CA 1
ATOM 23366 C C . THR B 1 640 ? -2.077 -50.923 -46.362 1.00 15.92 648 THR B C 1
ATOM 23367 O O . THR B 1 640 ? -3.229 -51.185 -46.686 1.00 15.80 648 THR B O 1
ATOM 23378 N N . ASN B 1 641 ? -1.021 -51.393 -47.025 1.00 15.38 649 ASN B N 1
ATOM 23379 C CA . ASN B 1 641 ? -1.165 -52.502 -47.966 1.00 20.25 649 ASN B CA 1
ATOM 23380 C C . ASN B 1 641 ? -0.808 -53.862 -47.323 1.00 20.62 649 ASN B C 1
ATOM 23381 O O . ASN B 1 641 ? -0.749 -54.881 -48.005 1.00 18.93 649 ASN B O 1
ATOM 23392 N N . LEU B 1 642 ? -0.591 -53.865 -46.014 1.00 17.16 650 LEU B N 1
ATOM 23393 C CA . LEU B 1 642 ? -0.460 -55.114 -45.251 1.00 18.91 650 LEU B CA 1
ATOM 23394 C C . LEU B 1 642 ? -1.816 -55.774 -45.098 1.00 22.95 650 LEU B C 1
ATOM 23395 O O . LEU B 1 642 ? -2.840 -55.099 -45.069 1.00 19.08 650 LEU B O 1
ATOM 23411 N N . SER B 1 643 ? -1.826 -57.101 -44.971 1.00 22.94 651 SER B N 1
ATOM 23412 C CA . SER B 1 643 ? -3.080 -57.825 -44.846 1.00 20.12 651 SER B CA 1
ATOM 23413 C C . SER B 1 643 ? -3.575 -57.813 -43.397 1.00 20.05 651 SER B C 1
ATOM 23414 O O . SER B 1 643 ? -4.766 -57.959 -43.129 1.00 23.46 651 SER B O 1
ATOM 23422 N N . GLU B 1 644 ? -2.651 -57.627 -42.469 1.00 20.00 652 GLU B N 1
ATOM 23423 C CA . GLU B 1 644 ? -2.973 -57.641 -41.056 1.00 22.48 652 GLU B CA 1
ATOM 23424 C C . GLU B 1 644 ? -2.060 -56.686 -40.302 1.00 22.84 652 GLU B C 1
ATOM 23425 O O . GLU B 1 644 ? -0.861 -56.604 -40.592 1.00 24.96 652 GLU B O 1
ATOM 23437 N N A VAL B 1 645 ? -2.625 -55.974 -39.333 0.73 21.40 653 VAL B N 1
ATOM 23438 N N B VAL B 1 645 ? -2.619 -55.962 -39.339 0.27 21.45 653 VAL B N 1
ATOM 23439 C CA A VAL B 1 645 ? -1.856 -55.003 -38.565 0.73 20.33 653 VAL B CA 1
ATOM 23440 C CA B VAL B 1 645 ? -1.840 -54.998 -38.573 0.27 20.39 653 VAL B CA 1
ATOM 23441 C C A VAL B 1 645 ? -2.202 -55.090 -37.089 0.73 21.01 653 VAL B C 1
ATOM 23442 C C B VAL B 1 645 ? -2.207 -55.056 -37.098 0.27 21.06 653 VAL B C 1
ATOM 23443 O O A VAL B 1 645 ? -3.322 -55.409 -36.723 0.73 21.70 653 VAL B O 1
ATOM 23444 O O B VAL B 1 645 ? -3.348 -55.330 -36.737 0.27 21.75 653 VAL B O 1
ATOM 23469 N N . GLU B 1 646 ? -1.212 -54.797 -36.257 1.00 18.29 654 GLU B N 1
ATOM 23470 C CA . GLU B 1 646 ? -1.409 -54.703 -34.812 1.00 22.59 654 GLU B CA 1
ATOM 23471 C C . GLU B 1 646 ? -1.125 -53.287 -34.347 1.00 24.02 654 GLU B C 1
ATOM 23472 O O . GLU B 1 646 ? -0.105 -52.723 -34.705 1.00 24.52 654 GLU B O 1
ATOM 23485 N N . LEU B 1 647 ? -2.022 -52.715 -33.561 1.00 21.74 655 LEU B N 1
ATOM 23486 C CA . LEU B 1 647 ? -1.811 -51.391 -32.992 1.00 20.61 655 LEU B CA 1
ATOM 23487 C C . LEU B 1 647 ? -1.605 -51.475 -31.475 1.00 21.81 655 LEU B C 1
ATOM 23488 O O . LEU B 1 647 ? -2.306 -52.213 -30.801 1.00 22.09 655 LEU B O 1
ATOM 23504 N N . PHE B 1 648 ? -0.650 -50.697 -30.973 1.00 20.90 656 PHE B N 1
ATOM 23505 C CA . PHE B 1 648 ? -0.352 -50.558 -29.552 1.00 20.19 656 PHE B CA 1
ATOM 23506 C C . PHE B 1 648 ? -0.593 -49.119 -29.101 1.00 26.33 656 PHE B C 1
ATOM 23507 O O . PHE B 1 648 ? -0.394 -48.181 -29.884 1.00 20.49 656 PHE B O 1
ATOM 23524 N N . ILE B 1 649 ? -0.983 -48.926 -27.844 1.00 22.21 657 ILE B N 1
ATOM 23525 C CA . ILE B 1 649 ? -0.945 -47.598 -27.254 1.00 18.77 657 ILE B CA 1
ATOM 23526 C C . ILE B 1 649 ? -0.206 -47.714 -25.947 1.00 25.73 657 ILE B C 1
ATOM 23527 O O . ILE B 1 649 ? -0.526 -48.554 -25.102 1.00 23.32 657 ILE B O 1
ATOM 23543 N N . ASP B 1 650 ? 0.834 -46.906 -25.840 1.00 21.12 658 ASP B N 1
ATOM 23544 C CA . ASP B 1 650 ? 1.766 -46.957 -24.729 1.00 27.86 658 ASP B CA 1
ATOM 23545 C C . ASP B 1 650 ? 2.156 -48.374 -24.354 1.00 31.94 658 ASP B C 1
ATOM 23546 O O . ASP B 1 650 ? 2.208 -48.737 -23.176 1.00 25.84 658 ASP B O 1
ATOM 23555 N N . GLY B 1 651 ? 2.443 -49.171 -25.374 1.00 28.05 659 GLY B N 1
ATOM 23556 C CA . GLY B 1 651 ? 3.075 -50.464 -25.176 1.00 26.11 659 GLY B CA 1
ATOM 23557 C C . GLY B 1 651 ? 2.065 -51.561 -25.009 1.00 24.27 659 GLY B C 1
ATOM 23558 O O . GLY B 1 651 ? 2.421 -52.745 -24.960 1.00 30.72 659 GLY B O 1
ATOM 23562 N N . ILE B 1 652 ? 0.802 -51.176 -24.927 1.00 23.31 660 ILE B N 1
ATOM 23563 C CA . ILE B 1 652 ? -0.262 -52.137 -24.728 1.00 25.27 660 ILE B CA 1
ATOM 23564 C C . ILE B 1 652 ? -0.887 -52.496 -26.067 1.00 25.16 660 ILE B C 1
ATOM 23565 O O . ILE B 1 652 ? -1.425 -51.636 -26.753 1.00 22.38 660 ILE B O 1
ATOM 23581 N N . SER B 1 653 ? -0.847 -53.777 -26.421 1.00 23.55 661 SER B N 1
ATOM 23582 C CA . SER B 1 653 ? -1.474 -54.239 -27.646 1.00 22.18 661 SER B CA 1
ATOM 23583 C C . SER B 1 653 ? -2.982 -54.123 -27.616 1.00 29.92 661 SER B C 1
ATOM 23584 O O . SER B 1 653 ? -3.643 -54.507 -26.651 1.00 23.53 661 SER B O 1
ATOM 23592 N N . LEU B 1 654 ? -3.530 -53.622 -28.713 1.00 21.02 662 LEU B N 1
ATOM 23593 C CA . LEU B 1 654 ? -4.975 -53.558 -28.907 1.00 20.73 662 LEU B CA 1
ATOM 23594 C C . LEU B 1 654 ? -5.435 -54.663 -29.835 1.00 21.95 662 LEU B C 1
ATOM 23595 O O . LEU B 1 654 ? -6.595 -54.670 -30.291 1.00 24.51 662 LEU B O 1
ATOM 23611 N N . GLY B 1 655 ? -4.540 -55.606 -30.115 1.00 25.84 663 GLY B N 1
ATOM 23612 C CA . GLY B 1 655 ? -4.880 -56.745 -30.962 1.00 27.65 663 GLY B CA 1
ATOM 23613 C C . GLY B 1 655 ? -4.549 -56.576 -32.431 1.00 27.03 663 GLY B C 1
ATOM 23614 O O . GLY B 1 655 ? -4.092 -55.512 -32.865 1.00 23.61 663 GLY B O 1
ATOM 23618 N N . LYS B 1 656 ? -4.760 -57.653 -33.183 1.00 23.57 664 LYS B N 1
ATOM 23619 C CA . LYS B 1 656 ? -4.527 -57.682 -34.627 1.00 23.83 664 LYS B CA 1
ATOM 23620 C C . LYS B 1 656 ? -5.836 -57.584 -35.345 1.00 31.48 664 LYS B C 1
ATOM 23621 O O . LYS B 1 656 ? -6.800 -58.221 -34.938 1.00 30.59 664 LYS B O 1
ATOM 23640 N N . GLN B 1 657 ? -5.867 -56.803 -36.423 1.00 26.41 665 GLN B N 1
ATOM 23641 C CA . GLN B 1 657 ? -7.026 -56.743 -37.303 1.00 24.51 665 GLN B CA 1
ATOM 23642 C C . GLN B 1 657 ? -6.632 -56.991 -38.736 1.00 24.63 665 GLN B C 1
ATOM 23643 O O . GLN B 1 657 ? -5.572 -56.555 -39.187 1.00 25.10 665 GLN B O 1
ATOM 23657 N N . LYS B 1 658 ? -7.515 -57.693 -39.432 1.00 22.71 666 LYS B N 1
ATOM 23658 C CA . LYS B 1 658 ? -7.405 -57.910 -40.863 1.00 25.58 666 LYS B CA 1
ATOM 23659 C C . LYS B 1 658 ? -7.789 -56.618 -41.568 1.00 22.64 666 LYS B C 1
ATOM 23660 O O . LYS B 1 658 ? -8.779 -55.969 -41.207 1.00 24.68 666 LYS B O 1
ATOM 23679 N N . THR B 1 659 ? -7.013 -56.240 -42.569 1.00 25.81 667 THR B N 1
ATOM 23680 C CA . THR B 1 659 ? -7.312 -55.015 -43.300 1.00 24.95 667 THR B CA 1
ATOM 23681 C C . THR B 1 659 ? -8.294 -55.294 -44.437 1.00 25.32 667 THR B C 1
ATOM 23682 O O . THR B 1 659 ? -8.325 -56.388 -44.986 1.00 22.35 667 THR B O 1
ATOM 23693 N N . GLU B 1 660 ? -9.144 -54.317 -44.729 1.00 20.43 668 GLU B N 1
ATOM 23694 C CA . GLU B 1 660 ? -10.041 -54.367 -45.868 1.00 25.58 668 GLU B CA 1
ATOM 23695 C C . GLU B 1 660 ? -9.971 -53.000 -46.527 1.00 19.33 668 GLU B C 1
ATOM 23696 O O . GLU B 1 660 ? -10.005 -51.998 -45.818 1.00 19.56 668 GLU B O 1
ATOM 23708 N N . ASN B 1 661 ? -9.888 -52.949 -47.861 1.00 17.50 669 ASN B N 1
ATOM 23709 C CA . ASN B 1 661 ? -9.795 -51.679 -48.569 1.00 20.02 669 ASN B CA 1
ATOM 23710 C C . ASN B 1 661 ? -8.690 -50.814 -47.971 1.00 16.11 669 ASN B C 1
ATOM 23711 O O . ASN B 1 661 ? -8.839 -49.592 -47.812 1.00 17.23 669 ASN B O 1
ATOM 23722 N N . TYR B 1 662 ? -7.561 -51.476 -47.713 1.00 16.56 670 TYR B N 1
ATOM 23723 C CA . TYR B 1 662 ? -6.296 -50.849 -47.355 1.00 16.28 670 TYR B CA 1
ATOM 23724 C C . TYR B 1 662 ? -6.393 -50.121 -46.022 1.00 18.88 670 TYR B C 1
ATOM 23725 O O . TYR B 1 662 ? -5.660 -49.176 -45.767 1.00 14.81 670 TYR B O 1
ATOM 23743 N N . THR B 1 663 ? -7.304 -50.564 -45.169 1.00 17.92 671 THR B N 1
ATOM 23744 C CA . THR B 1 663 ? -7.523 -49.849 -43.928 1.00 17.50 671 THR B CA 1
ATOM 23745 C C . THR B 1 663 ? -8.052 -50.739 -42.811 1.00 25.07 671 THR B C 1
ATOM 23746 O O . THR B 1 663 ? -8.648 -51.787 -43.064 1.00 20.43 671 THR B O 1
ATOM 23757 N N . ALA B 1 664 ? -7.759 -50.326 -41.581 1.00 20.96 672 ALA B N 1
ATOM 23758 C CA . ALA B 1 664 ? -8.346 -50.902 -40.366 1.00 21.48 672 ALA B CA 1
ATOM 23759 C C . ALA B 1 664 ? -8.519 -49.764 -39.384 1.00 21.75 672 ALA B C 1
ATOM 23760 O O . ALA B 1 664 ? -7.747 -48.805 -39.432 1.00 19.89 672 ALA B O 1
ATOM 23767 N N . THR B 1 665 ? -9.546 -49.834 -38.527 1.00 16.50 673 THR B N 1
ATOM 23768 C CA . THR B 1 665 ? -9.767 -48.822 -37.497 1.00 15.16 673 THR B CA 1
ATOM 23769 C C . THR B 1 665 ? -9.808 -49.519 -36.150 1.00 23.05 673 THR B C 1
ATOM 23770 O O . THR B 1 665 ? -10.417 -50.556 -36.007 1.00 23.98 673 THR B O 1
ATOM 23781 N N . PHE B 1 666 ? -9.093 -48.963 -35.193 1.00 22.23 674 PHE B N 1
ATOM 23782 C CA . PHE B 1 666 ? -9.113 -49.443 -33.819 1.00 21.97 674 PHE B CA 1
ATOM 23783 C C . PHE B 1 666 ? -9.842 -48.472 -32.933 1.00 26.60 674 PHE B C 1
ATOM 23784 O O . PHE B 1 666 ? -9.693 -47.255 -33.061 1.00 22.69 674 PHE B O 1
ATOM 23801 N N . GLU B 1 667 ? -10.614 -49.007 -31.999 1.00 26.23 675 GLU B N 1
ATOM 23802 C CA . GLU B 1 667 ? -11.119 -48.202 -30.909 1.00 23.31 675 GLU B CA 1
ATOM 23803 C C . GLU B 1 667 ? -10.059 -48.155 -29.825 1.00 24.35 675 GLU B C 1
ATOM 23804 O O . GLU B 1 667 ? -9.727 -49.180 -29.222 1.00 23.53 675 GLU B O 1
ATOM 23816 N N . VAL B 1 668 ? -9.508 -46.964 -29.594 1.00 20.86 676 VAL B N 1
ATOM 23817 C CA . VAL B 1 668 ? -8.322 -46.812 -28.760 1.00 19.69 676 VAL B CA 1
ATOM 23818 C C . VAL B 1 668 ? -8.694 -46.179 -27.401 1.00 18.68 676 VAL B C 1
ATOM 23819 O O . VAL B 1 668 ? -9.340 -45.136 -27.360 1.00 23.03 676 VAL B O 1
ATOM 23832 N N . PRO B 1 669 ? -8.301 -46.828 -26.296 1.00 23.25 677 PRO B N 1
ATOM 23833 C CA . PRO B 1 669 ? -8.516 -46.265 -24.960 1.00 23.61 677 PRO B CA 1
ATOM 23834 C C . PRO B 1 669 ? -7.500 -45.196 -24.609 1.00 18.46 677 PRO B C 1
ATOM 23835 O O . PRO B 1 669 ? -6.356 -45.504 -24.289 1.00 30.88 677 PRO B O 1
ATOM 23846 N N . PHE B 1 670 ? -7.911 -43.937 -24.683 1.00 22.73 678 PHE B N 1
ATOM 23847 C CA . PHE B 1 670 ? -7.034 -42.842 -24.303 1.00 21.95 678 PHE B CA 1
ATOM 23848 C C . PHE B 1 670 ? -7.207 -42.473 -22.821 1.00 25.34 678 PHE B C 1
ATOM 23849 O O . PHE B 1 670 ? -8.315 -42.484 -22.297 1.00 23.82 678 PHE B O 1
ATOM 23866 N N . SER B 1 671 ? -6.099 -42.128 -22.175 1.00 25.74 679 SER B N 1
ATOM 23867 C CA . SER B 1 671 ? -6.109 -41.690 -20.787 1.00 25.11 679 SER B CA 1
ATOM 23868 C C . SER B 1 671 ? -4.920 -40.776 -20.495 1.00 20.96 679 SER B C 1
ATOM 23869 O O . SER B 1 671 ? -5.112 -39.632 -20.138 1.00 26.91 679 SER B O 1
ATOM 23877 N N . ASN B 1 672 ? -3.704 -41.287 -20.675 1.00 23.94 680 ASN B N 1
ATOM 23878 C CA . ASN B 1 672 ? -2.483 -40.499 -20.525 1.00 28.15 680 ASN B CA 1
ATOM 23879 C C . ASN B 1 672 ? -2.446 -39.305 -21.484 1.00 26.04 680 ASN B C 1
ATOM 23880 O O . ASN B 1 672 ? -3.045 -39.353 -22.559 1.00 25.89 680 ASN B O 1
ATOM 23891 N N . ARG B 1 673 ? -1.696 -38.271 -21.121 1.00 22.89 681 ARG B N 1
ATOM 23892 C CA . ARG B 1 673 ? -1.708 -37.016 -21.883 1.00 25.61 681 ARG B CA 1
ATOM 23893 C C . ARG B 1 673 ? -0.898 -37.047 -23.185 1.00 18.94 681 ARG B C 1
ATOM 23894 O O . ARG B 1 673 ? -1.167 -36.261 -24.093 1.00 23.12 681 ARG B O 1
ATOM 23915 N N . ASN B 1 674 ? 0.109 -37.897 -23.258 1.00 22.51 682 ASN B N 1
ATOM 23916 C CA . ASN B 1 674 ? 1.002 -37.884 -24.413 1.00 23.03 682 ASN B CA 1
ATOM 23917 C C . ASN B 1 674 ? 1.296 -39.304 -24.903 1.00 19.21 682 ASN B C 1
ATOM 23918 O O . ASN B 1 674 ? 2.435 -39.755 -24.890 1.00 26.85 682 ASN B O 1
ATOM 23929 N N . PRO B 1 675 ? 0.255 -39.991 -25.362 1.00 19.42 683 PRO B N 1
ATOM 23930 C CA . PRO B 1 675 ? 0.409 -41.400 -25.727 1.00 22.88 683 PRO B CA 1
ATOM 23931 C C . PRO B 1 675 ? 1.257 -41.628 -26.976 1.00 26.14 683 PRO B C 1
ATOM 23932 O O . PRO B 1 675 ? 1.282 -40.792 -27.884 1.00 20.53 683 PRO B O 1
ATOM 23943 N N . PHE B 1 676 ? 1.938 -42.777 -26.990 1.00 21.86 684 PHE B N 1
ATOM 23944 C CA . PHE B 1 676 ? 2.713 -43.251 -28.125 1.00 21.60 684 PHE B CA 1
ATOM 23945 C C . PHE B 1 676 ? 1.916 -44.358 -28.802 1.00 27.39 684 PHE B C 1
ATOM 23946 O O . PHE B 1 676 ? 1.617 -45.388 -28.192 1.00 20.74 684 PHE B O 1
ATOM 23963 N N . LEU B 1 677 ? 1.502 -44.102 -30.037 1.00 19.97 685 LEU B N 1
ATOM 23964 C CA . LEU B 1 677 ? 0.842 -45.107 -30.890 1.00 19.50 685 LEU B CA 1
ATOM 23965 C C . LEU B 1 677 ? 1.866 -45.841 -31.742 1.00 21.01 685 LEU B C 1
ATOM 23966 O O . LEU B 1 677 ? 2.732 -45.220 -32.340 1.00 21.51 685 LEU B O 1
ATOM 23982 N N . PHE B 1 678 ? 1.771 -47.163 -31.797 1.00 21.55 686 PHE B N 1
ATOM 23983 C CA . PHE B 1 678 ? 2.731 -47.971 -32.547 1.00 18.98 686 PHE B CA 1
ATOM 23984 C C . PHE B 1 678 ? 1.984 -49.047 -33.308 1.00 21.39 686 PHE B C 1
ATOM 23985 O O . PHE B 1 678 ? 1.120 -49.713 -32.750 1.00 18.55 686 PHE B O 1
ATOM 24002 N N . ALA B 1 679 ? 2.318 -49.196 -34.591 1.00 19.26 687 ALA B N 1
ATOM 24003 C CA . ALA B 1 679 ? 1.679 -50.190 -35.442 1.00 18.65 687 ALA B CA 1
ATOM 24004 C C . ALA B 1 679 ? 2.721 -51.113 -36.082 1.00 22.54 687 ALA B C 1
ATOM 24005 O O . ALA B 1 679 ? 3.841 -50.708 -36.396 1.00 20.69 687 ALA B O 1
ATOM 24012 N N . GLN B 1 680 ? 2.334 -52.361 -36.291 1.00 19.04 688 GLN B N 1
ATOM 24013 C CA . GLN B 1 680 ? 3.266 -53.345 -36.799 1.00 18.18 688 GLN B CA 1
ATOM 24014 C C . GLN B 1 680 ? 2.582 -54.415 -37.631 1.00 15.54 688 GLN B C 1
ATOM 24015 O O . GLN B 1 680 ? 1.432 -54.766 -37.403 1.00 23.29 688 GLN B O 1
ATOM 24029 N N . GLY B 1 681 ? 3.304 -54.934 -38.606 1.00 21.17 689 GLY B N 1
ATOM 24030 C CA . GLY B 1 681 ? 2.817 -56.054 -39.395 1.00 24.51 689 GLY B CA 1
ATOM 24031 C C . GLY B 1 681 ? 3.917 -56.586 -40.291 1.00 23.24 689 GLY B C 1
ATOM 24032 O O . GLY B 1 681 ? 5.053 -56.120 -40.213 1.00 24.76 689 GLY B O 1
ATOM 24036 N N . ASN B 1 682 ? 3.585 -57.565 -41.129 1.00 22.28 690 ASN B N 1
ATOM 24037 C CA . ASN B 1 682 ? 4.550 -58.153 -42.054 1.00 25.20 690 ASN B CA 1
ATOM 24038 C C . ASN B 1 682 ? 4.147 -57.883 -43.477 1.00 21.52 690 ASN B C 1
ATOM 24039 O O . ASN B 1 682 ? 2.954 -57.931 -43.811 1.00 24.19 690 ASN B O 1
ATOM 24050 N N . TYR B 1 683 ? 5.136 -57.573 -44.312 1.00 25.20 691 TYR B N 1
ATOM 24051 C CA . TYR B 1 683 ? 4.908 -57.368 -45.752 1.00 26.38 691 TYR B CA 1
ATOM 24052 C C . TYR B 1 683 ? 6.071 -57.982 -46.511 1.00 24.62 691 TYR B C 1
ATOM 24053 O O . TYR B 1 683 ? 7.228 -57.731 -46.174 1.00 23.87 691 TYR B O 1
ATOM 24071 N N . GLN B 1 684 ? 5.740 -58.787 -47.519 1.00 28.46 692 GLN B N 1
ATOM 24072 C CA . GLN B 1 684 ? 6.728 -59.468 -48.339 1.00 25.31 692 GLN B CA 1
ATOM 24073 C C . GLN B 1 684 ? 7.874 -60.020 -47.489 1.00 25.30 692 GLN B C 1
ATOM 24074 O O . GLN B 1 684 ? 9.050 -59.814 -47.791 1.00 36.00 692 GLN B O 1
ATOM 24088 N N . GLY B 1 685 ? 7.511 -60.686 -46.403 1.00 28.03 693 GLY B N 1
ATOM 24089 C CA . GLY B 1 685 ? 8.470 -61.378 -45.568 1.00 28.30 693 GLY B CA 1
ATOM 24090 C C . GLY B 1 685 ? 9.281 -60.564 -44.577 1.00 40.92 693 GLY B C 1
ATOM 24091 O O . GLY B 1 685 ? 10.163 -61.135 -43.946 1.00 31.92 693 GLY B O 1
ATOM 24095 N N . LYS B 1 686 ? 9.004 -59.260 -44.422 1.00 36.05 694 LYS B N 1
ATOM 24096 C CA . LYS B 1 686 ? 9.774 -58.415 -43.487 1.00 32.47 694 LYS B CA 1
ATOM 24097 C C . LYS B 1 686 ? 8.848 -57.696 -42.520 1.00 28.89 694 LYS B C 1
ATOM 24098 O O . LYS B 1 686 ? 7.685 -57.448 -42.826 1.00 27.01 694 LYS B O 1
ATOM 24117 N N . THR B 1 687 ? 9.360 -57.371 -41.343 1.00 27.83 695 THR B N 1
ATOM 24118 C CA . THR B 1 687 ? 8.580 -56.598 -40.372 1.00 31.37 695 THR B CA 1
ATOM 24119 C C . THR B 1 687 ? 8.496 -55.130 -40.788 1.00 29.76 695 THR B C 1
ATOM 24120 O O . THR B 1 687 ? 9.463 -54.537 -41.241 1.00 30.32 695 THR B O 1
ATOM 24131 N N . VAL B 1 688 ? 7.301 -54.577 -40.644 1.00 27.11 696 VAL B N 1
ATOM 24132 C CA . VAL B 1 688 ? 7.017 -53.188 -40.995 1.00 26.79 696 VAL B CA 1
ATOM 24133 C C . VAL B 1 688 ? 6.460 -52.494 -39.762 1.00 23.89 696 VAL B C 1
ATOM 24134 O O . VAL B 1 688 ? 5.624 -53.066 -39.070 1.00 19.64 696 VAL B O 1
ATOM 24147 N N . GLN B 1 689 ? 6.910 -51.273 -39.494 1.00 23.62 697 GLN B N 1
ATOM 24148 C CA . GLN B 1 689 ? 6.476 -50.544 -38.313 1.00 20.52 697 GLN B CA 1
ATOM 24149 C C . GLN B 1 689 ? 6.190 -49.061 -38.603 1.00 26.06 697 GLN B C 1
ATOM 24150 O O . GLN B 1 689 ? 6.787 -48.448 -39.501 1.00 20.37 697 GLN B O 1
ATOM 24164 N N . ASP B 1 690 ? 5.282 -48.500 -37.810 1.00 21.24 698 ASP B N 1
ATOM 24165 C CA . ASP B 1 690 ? 5.036 -47.059 -37.793 1.00 21.16 698 ASP B CA 1
ATOM 24166 C C . ASP B 1 690 ? 4.755 -46.627 -36.355 1.00 22.96 698 ASP B C 1
ATOM 24167 O O . ASP B 1 690 ? 4.402 -47.451 -35.503 1.00 19.14 698 ASP B O 1
ATOM 24176 N N . GLY B 1 691 ? 4.907 -45.342 -36.068 1.00 18.60 699 GLY B N 1
ATOM 24177 C CA . GLY B 1 691 ? 4.496 -44.855 -34.765 1.00 19.46 699 GLY B CA 1
ATOM 24178 C C . GLY B 1 691 ? 4.561 -43.343 -34.664 1.00 21.02 699 GLY B C 1
ATOM 24179 O O . GLY B 1 691 ? 5.254 -42.682 -35.447 1.00 19.88 699 GLY B O 1
ATOM 24183 N N . LEU B 1 692 ? 3.846 -42.803 -33.691 1.00 19.29 700 LEU B N 1
ATOM 24184 C CA . LEU B 1 692 ? 3.911 -41.379 -33.407 1.00 18.07 700 LEU B CA 1
ATOM 24185 C C . LEU B 1 692 ? 3.294 -41.100 -32.053 1.00 18.89 700 LEU B C 1
ATOM 24186 O O . LEU B 1 692 ? 2.436 -41.851 -31.582 1.00 17.55 700 LEU B O 1
ATOM 24202 N N . ARG B 1 693 ? 3.714 -39.995 -31.441 1.00 18.85 701 ARG B N 1
ATOM 24203 C CA . ARG B 1 693 ? 3.007 -39.494 -30.276 1.00 21.16 701 ARG B CA 1
ATOM 24204 C C . ARG B 1 693 ? 1.947 -38.503 -30.656 1.00 21.56 701 ARG B C 1
ATOM 24205 O O . ARG B 1 693 ? 2.088 -37.767 -31.633 1.00 21.69 701 ARG B O 1
ATOM 24226 N N . ILE B 1 694 ? 0.881 -38.473 -29.865 1.00 16.35 702 ILE B N 1
ATOM 24227 C CA . ILE B 1 694 ? -0.148 -37.477 -30.045 1.00 19.81 702 ILE B CA 1
ATOM 24228 C C . ILE B 1 694 ? -0.487 -36.953 -28.649 1.00 22.15 702 ILE B C 1
ATOM 24229 O O . ILE B 1 694 ? 0.073 -37.396 -27.661 1.00 19.60 702 ILE B O 1
ATOM 24245 N N . ASN B 1 695 ? -1.357 -35.967 -28.604 1.00 18.03 703 ASN B N 1
ATOM 24246 C CA . ASN B 1 695 ? -1.777 -35.350 -27.344 1.00 20.95 703 ASN B CA 1
ATOM 24247 C C . ASN B 1 695 ? -3.207 -35.696 -27.052 1.00 20.19 703 ASN B C 1
ATOM 24248 O O . ASN B 1 695 ? -4.042 -35.689 -27.949 1.00 20.70 703 ASN B O 1
ATOM 24259 N N . PHE B 1 696 ? -3.488 -35.991 -25.791 1.00 19.24 704 PHE B N 1
ATOM 24260 C CA . PHE B 1 696 ? -4.841 -36.258 -25.377 1.00 20.66 704 PHE B CA 1
ATOM 24261 C C . PHE B 1 696 ? -5.221 -35.474 -24.121 1.00 21.18 704 PHE B C 1
ATOM 24262 O O . PHE B 1 696 ? -4.432 -35.383 -23.185 1.00 20.89 704 PHE B O 1
ATOM 24279 N N . THR B 1 697 ? -6.431 -34.919 -24.126 1.00 19.36 705 THR B N 1
ATOM 24280 C CA . THR B 1 697 ? -6.958 -34.170 -22.983 1.00 22.12 705 THR B CA 1
ATOM 24281 C C . THR B 1 697 ? -8.339 -34.704 -22.574 1.00 19.34 705 THR B C 1
ATOM 24282 O O . THR B 1 697 ? -9.319 -34.499 -23.288 1.00 20.87 705 THR B O 1
ATOM 24293 N N . PRO B 1 698 ? -8.434 -35.359 -21.395 1.00 22.03 706 PRO B N 1
ATOM 24294 C CA . PRO B 1 698 ? -9.752 -35.786 -20.912 1.00 19.22 706 PRO B CA 1
ATOM 24295 C C . PRO B 1 698 ? -10.522 -34.633 -20.283 1.00 23.35 706 PRO B C 1
ATOM 24296 O O . PRO B 1 698 ? -9.937 -33.789 -19.588 1.00 22.72 706 PRO B O 1
ATOM 24307 N N . ILE B 1 699 ? -11.817 -34.603 -20.568 1.00 23.37 707 ILE B N 1
ATOM 24308 C CA . ILE B 1 699 ? -12.749 -33.632 -20.028 1.00 20.66 707 ILE B CA 1
ATOM 24309 C C . ILE B 1 699 ? -13.810 -34.375 -19.198 1.00 23.20 707 ILE B C 1
ATOM 24310 O O . ILE B 1 699 ? -14.460 -35.289 -19.693 1.00 24.50 707 ILE B O 1
ATOM 24326 N N . PRO B 1 700 ? -14.009 -33.975 -17.940 1.00 27.42 708 PRO B N 1
ATOM 24327 C CA . PRO B 1 700 ? -14.940 -34.753 -17.099 1.00 22.92 708 PRO B CA 1
ATOM 24328 C C . PRO B 1 700 ? -16.413 -34.664 -17.522 1.00 22.21 708 PRO B C 1
ATOM 24329 O O . PRO B 1 700 ? -16.949 -33.612 -17.883 1.00 23.44 708 PRO B O 1
ATOM 24340 N N . ALA B 1 701 ? -17.093 -35.808 -17.474 1.00 23.83 709 ALA B N 1
ATOM 24341 C CA . ALA B 1 701 ? -18.530 -35.822 -17.714 1.00 22.77 709 ALA B CA 1
ATOM 24342 C C . ALA B 1 701 ? -19.247 -35.197 -16.511 1.00 24.54 709 ALA B C 1
ATOM 24343 O O . ALA B 1 701 ? -20.290 -34.576 -16.666 1.00 30.78 709 ALA B O 1
ATOM 24350 N N . CYS B 1 702 ? -18.663 -35.380 -15.332 1.00 29.35 710 CYS B N 1
ATOM 24351 C CA . CYS B 1 702 ? -19.254 -34.934 -14.055 1.00 30.61 710 CYS B CA 1
ATOM 24352 C C . CYS B 1 702 ? -18.323 -33.988 -13.317 1.00 24.86 710 CYS B C 1
ATOM 24353 O O . CYS B 1 702 ? -17.301 -34.399 -12.733 1.00 33.14 710 CYS B O 1
ATOM 24361 N N . LEU B 1 703 ? -18.653 -32.706 -13.364 1.00 28.07 711 LEU B N 1
ATOM 24362 C CA . LEU B 1 703 ? -17.810 -31.698 -12.732 1.00 27.58 711 LEU B CA 1
ATOM 24363 C C . LEU B 1 703 ? -17.874 -31.755 -11.207 1.00 32.24 711 LEU B C 1
ATOM 24364 O O . LEU B 1 703 ? -18.943 -31.893 -10.637 1.00 29.74 711 LEU B O 1
ATOM 24380 N N . ASP B 1 704 ? -16.726 -31.654 -10.553 1.00 27.74 712 ASP B N 1
ATOM 24381 C CA . ASP B 1 704 ? -16.690 -31.530 -9.108 1.00 37.35 712 ASP B CA 1
ATOM 24382 C C . ASP B 1 704 ? -15.505 -30.650 -8.757 1.00 38.43 712 ASP B C 1
ATOM 24383 O O . ASP B 1 704 ? -14.742 -30.267 -9.637 1.00 35.91 712 ASP B O 1
ATOM 24392 N N . ALA B 1 705 ? -15.348 -30.320 -7.480 1.00 34.82 713 ALA B N 1
ATOM 24393 C CA . ALA B 1 705 ? -14.336 -29.361 -7.067 1.00 38.58 713 ALA B CA 1
ATOM 24394 C C . ALA B 1 705 ? -12.929 -29.812 -7.423 1.00 34.40 713 ALA B C 1
ATOM 24395 O O . ALA B 1 705 ? -12.070 -28.987 -7.742 1.00 46.29 713 ALA B O 1
ATOM 24402 N N . ASN B 1 706 ? -12.697 -31.117 -7.406 1.00 34.21 714 ASN B N 1
ATOM 24403 C CA . ASN B 1 706 ? -11.371 -31.654 -7.718 1.00 42.98 714 ASN B CA 1
ATOM 24404 C C . ASN B 1 706 ? -10.993 -31.435 -9.192 1.00 37.41 714 ASN B C 1
ATOM 24405 O O . ASN B 1 706 ? -9.918 -30.912 -9.525 1.00 40.94 714 ASN B O 1
ATOM 24416 N N . ASN B 1 707 ? -11.901 -31.808 -10.070 1.00 26.75 715 ASN B N 1
ATOM 24417 C CA . ASN B 1 707 ? -11.568 -31.868 -11.490 1.00 32.24 715 ASN B CA 1
ATOM 24418 C C . ASN B 1 707 ? -11.874 -30.574 -12.251 1.00 34.29 715 ASN B C 1
ATOM 24419 O O . ASN B 1 707 ? -11.660 -30.494 -13.460 1.00 32.13 715 ASN B O 1
ATOM 24430 N N . LEU B 1 708 ? -12.325 -29.543 -11.535 1.00 28.94 716 LEU B N 1
ATOM 24431 C CA . LEU B 1 708 ? -12.440 -28.215 -12.115 1.00 31.70 716 LEU B CA 1
ATOM 24432 C C . LEU B 1 708 ? -11.090 -27.477 -12.101 1.00 28.64 716 LEU B C 1
ATOM 24433 O O . LEU B 1 708 ? -10.893 -26.508 -12.828 1.00 24.97 716 LEU B O 1
ATOM 24449 N N . LYS B 1 709 ? -10.155 -27.931 -11.281 1.00 23.79 717 LYS B N 1
ATOM 24450 C CA . LYS B 1 709 ? -8.863 -27.263 -11.205 1.00 24.80 717 LYS B CA 1
ATOM 24451 C C . LYS B 1 709 ? -8.137 -27.360 -12.563 1.00 31.19 717 LYS B C 1
ATOM 24452 O O . LYS B 1 709 ? -7.870 -28.448 -13.041 1.00 28.05 717 LYS B O 1
ATOM 24471 N N . GLY B 1 710 ? -7.837 -26.222 -13.177 1.00 30.75 718 GLY B N 1
ATOM 24472 C CA . GLY B 1 710 ? -7.117 -26.195 -14.451 1.00 29.04 718 GLY B CA 1
ATOM 24473 C C . GLY B 1 710 ? -7.949 -26.581 -15.659 1.00 27.79 718 GLY B C 1
ATOM 24474 O O . GLY B 1 710 ? -7.426 -26.680 -16.776 1.00 26.42 718 GLY B O 1
ATOM 24478 N N . LEU B 1 711 ? -9.238 -26.823 -15.439 1.00 25.09 719 LEU B N 1
ATOM 24479 C CA . LEU B 1 711 ? -10.149 -27.219 -16.507 1.00 23.72 719 LEU B CA 1
ATOM 24480 C C . LEU B 1 711 ? -10.639 -26.023 -17.319 1.00 23.88 719 LEU B C 1
ATOM 24481 O O . LEU B 1 711 ? -11.002 -24.987 -16.766 1.00 22.27 719 LEU B O 1
ATOM 24497 N N . GLU B 1 712 ? -10.639 -26.182 -18.640 1.00 21.52 720 GLU B N 1
ATOM 24498 C CA . GLU B 1 712 ? -11.232 -25.217 -19.549 1.00 17.58 720 GLU B CA 1
ATOM 24499 C C . GLU B 1 712 ? -12.190 -26.011 -20.430 1.00 23.72 720 GLU B C 1
ATOM 24500 O O . GLU B 1 712 ? -11.785 -26.677 -21.385 1.00 22.21 720 GLU B O 1
ATOM 24512 N N . LEU B 1 713 ? -13.466 -25.945 -20.098 1.00 19.54 721 LEU B N 1
ATOM 24513 C CA . LEU B 1 713 ? -14.468 -26.825 -20.692 1.00 20.76 721 LEU B CA 1
ATOM 24514 C C . LEU B 1 713 ? -15.086 -26.116 -21.874 1.00 22.48 721 LEU B C 1
ATOM 24515 O O . LEU B 1 713 ? -15.889 -25.196 -21.707 1.00 20.15 721 LEU B O 1
ATOM 24531 N N . ALA B 1 714 ? -14.659 -26.507 -23.080 1.00 20.39 722 ALA B N 1
ATOM 24532 C CA . ALA B 1 714 ? -15.034 -25.809 -24.294 1.00 17.32 722 ALA B CA 1
ATOM 24533 C C . ALA B 1 714 ? -15.858 -26.717 -25.207 1.00 17.24 722 ALA B C 1
ATOM 24534 O O . ALA B 1 714 ? -15.494 -27.850 -25.435 1.00 17.37 722 ALA B O 1
ATOM 24541 N N . VAL B 1 715 ? -16.947 -26.183 -25.741 1.00 17.93 723 VAL B N 1
ATOM 24542 C CA . VAL B 1 715 ? -17.890 -26.970 -26.497 1.00 19.75 723 VAL B CA 1
ATOM 24543 C C . VAL B 1 715 ? -18.281 -26.290 -27.785 1.00 18.22 723 VAL B C 1
ATOM 24544 O O . VAL B 1 715 ? -18.623 -25.120 -27.803 1.00 17.64 723 VAL B O 1
ATOM 24557 N N . ASN B 1 716 ? -18.188 -27.053 -28.871 1.00 19.12 724 ASN B N 1
ATOM 24558 C CA . ASN B 1 716 ? -18.650 -26.670 -30.202 1.00 16.44 724 ASN B CA 1
ATOM 24559 C C . ASN B 1 716 ? -20.153 -26.910 -30.323 1.00 20.82 724 ASN B C 1
ATOM 24560 O O . ASN B 1 716 ? -20.607 -27.919 -30.883 1.00 20.62 724 ASN B O 1
ATOM 24571 N N . VAL B 1 717 ? -20.921 -25.963 -29.797 1.00 22.37 725 VAL B N 1
ATOM 24572 C CA . VAL B 1 717 ? -22.363 -26.059 -29.763 1.00 19.07 725 VAL B CA 1
ATOM 24573 C C . VAL B 1 717 ? -22.940 -26.168 -31.161 1.00 23.06 725 VAL B C 1
ATOM 24574 O O . VAL B 1 717 ? -22.565 -25.453 -32.085 1.00 20.73 725 VAL B O 1
ATOM 24587 N N . GLY B 1 718 ? -23.832 -27.123 -31.328 1.00 21.48 726 GLY B N 1
ATOM 24588 C CA . GLY B 1 718 ? -24.508 -27.273 -32.595 1.00 19.29 726 GLY B CA 1
ATOM 24589 C C . GLY B 1 718 ? -23.786 -28.183 -33.563 1.00 27.52 726 GLY B C 1
ATOM 24590 O O . GLY B 1 718 ? -24.229 -28.351 -34.693 1.00 25.93 726 GLY B O 1
ATOM 24594 N N . SER B 1 719 ? -22.693 -28.790 -33.120 1.00 22.95 727 SER B N 1
ATOM 24595 C CA . SER B 1 719 ? -21.886 -29.619 -34.012 1.00 24.76 727 SER B CA 1
ATOM 24596 C C . SER B 1 719 ? -21.639 -30.994 -33.445 1.00 20.60 727 SER B C 1
ATOM 24597 O O . SER B 1 719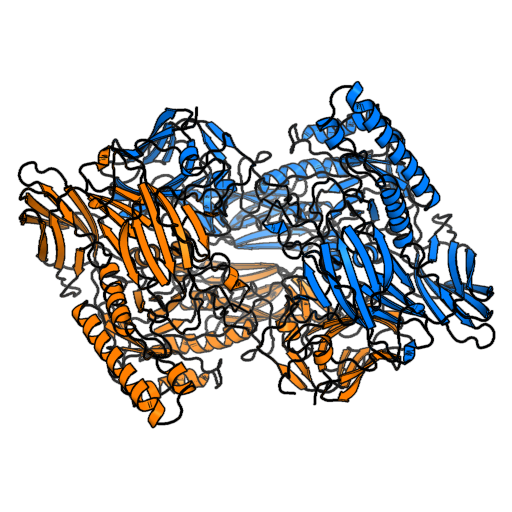 ? -21.558 -31.144 -32.232 1.00 22.16 727 SER B O 1
ATOM 24605 N N . GLN B 1 720 ? -21.457 -31.986 -34.317 1.00 18.33 728 GLN B N 1
ATOM 24606 C CA . GLN B 1 720 ? -20.979 -33.293 -33.877 1.00 23.96 728 GLN B CA 1
ATOM 24607 C C . GLN B 1 720 ? -19.468 -33.434 -34.107 1.00 26.23 728 GLN B C 1
ATOM 24608 O O . GLN B 1 720 ? -18.934 -34.525 -33.986 1.00 29.54 728 GLN B O 1
ATOM 24622 N N . CYS B 1 721 ? -18.788 -32.324 -34.412 1.00 19.01 729 CYS B N 1
ATOM 24623 C CA . CYS B 1 721 ? -17.338 -32.321 -34.620 1.00 14.09 729 CYS B CA 1
ATOM 24624 C C . CYS B 1 721 ? -16.499 -31.798 -33.455 1.00 18.37 729 CYS B C 1
ATOM 24625 O O . CYS B 1 721 ? -16.817 -30.765 -32.877 1.00 19.60 729 CYS B O 1
ATOM 24633 N N . PHE B 1 722 ? -15.399 -32.475 -33.164 1.00 15.93 730 PHE B N 1
ATOM 24634 C CA . PHE B 1 722 ? -14.329 -31.855 -32.404 1.00 17.22 730 PHE B CA 1
ATOM 24635 C C . PHE B 1 722 ? -13.735 -30.748 -33.286 1.00 17.69 730 PHE B C 1
ATOM 24636 O O . PHE B 1 722 ? -13.492 -30.955 -34.473 1.00 16.52 730 PHE B O 1
ATOM 24653 N N . PHE B 1 723 ? -13.543 -29.575 -32.703 1.00 16.48 731 PHE B N 1
ATOM 24654 C CA . PHE B 1 723 ? -12.833 -28.491 -33.382 1.00 15.61 731 PHE B CA 1
ATOM 24655 C C . PHE B 1 723 ? -11.637 -28.095 -32.564 1.00 18.38 731 PHE B C 1
ATOM 24656 O O . PHE B 1 723 ? -11.756 -27.688 -31.412 1.00 18.79 731 PHE B O 1
ATOM 24673 N N . THR B 1 724 ? -10.465 -28.270 -33.156 1.00 18.51 732 THR B N 1
ATOM 24674 C CA . THR B 1 724 ? -9.229 -27.845 -32.545 1.00 18.02 732 THR B CA 1
ATOM 24675 C C . THR B 1 724 ? -8.705 -26.613 -33.238 1.00 20.73 732 THR B C 1
ATOM 24676 O O . THR B 1 724 ? -8.392 -26.650 -34.426 1.00 16.12 732 THR B O 1
ATOM 24687 N N . SER B 1 725 ? -8.606 -25.515 -32.496 1.00 18.04 733 SER B N 1
ATOM 24688 C CA . SER B 1 725 ? -8.142 -24.266 -33.085 1.00 18.06 733 SER B CA 1
ATOM 24689 C C . SER B 1 725 ? -6.673 -24.389 -33.450 1.00 17.80 733 SER B C 1
ATOM 24690 O O . SER B 1 725 ? -5.874 -24.894 -32.647 1.00 17.58 733 SER B O 1
ATOM 24698 N N . ASP B 1 726 ? -6.313 -23.928 -34.647 1.00 15.79 734 ASP B N 1
ATOM 24699 C CA . ASP B 1 726 ? -4.923 -23.949 -35.041 1.00 19.13 734 ASP B CA 1
ATOM 24700 C C . ASP B 1 726 ? -4.240 -22.660 -34.587 1.00 25.97 734 ASP B C 1
ATOM 24701 O O . ASP B 1 726 ? -3.071 -22.431 -34.883 1.00 21.22 734 ASP B O 1
ATOM 24710 N N . GLU B 1 727 ? -4.977 -21.826 -33.855 1.00 20.77 735 GLU B N 1
ATOM 24711 C CA . GLU B 1 727 ? -4.437 -20.577 -33.346 1.00 22.04 735 GLU B CA 1
ATOM 24712 C C . GLU B 1 727 ? -4.182 -20.714 -31.864 1.00 22.80 735 GLU B C 1
ATOM 24713 O O . GLU B 1 727 ? -3.103 -20.381 -31.381 1.00 20.59 735 GLU B O 1
ATOM 24725 N N . SER B 1 728 ? -5.152 -21.281 -31.141 1.00 21.36 736 SER B N 1
ATOM 24726 C CA . SER B 1 728 ? -5.022 -21.437 -29.697 1.00 23.84 736 SER B CA 1
ATOM 24727 C C . SER B 1 728 ? -4.695 -22.836 -29.213 1.00 26.99 736 SER B C 1
ATOM 24728 O O . SER B 1 728 ? -4.367 -22.998 -28.055 1.00 20.90 736 SER B O 1
ATOM 24736 N N . GLN B 1 729 ? -4.810 -23.827 -30.105 1.00 20.37 737 GLN B N 1
ATOM 24737 C CA . GLN B 1 729 ? -4.616 -25.270 -29.847 1.00 19.93 737 GLN B CA 1
ATOM 24738 C C . GLN B 1 729 ? -5.672 -25.876 -28.902 1.00 23.34 737 GLN B C 1
ATOM 24739 O O . GLN B 1 729 ? -5.577 -27.035 -28.514 1.00 24.80 737 GLN B O 1
ATOM 24753 N N . LEU B 1 730 ? -6.703 -25.112 -28.576 1.00 20.38 738 LEU B N 1
ATOM 24754 C CA . LEU B 1 730 ? -7.785 -25.615 -27.726 1.00 17.39 738 LEU B CA 1
ATOM 24755 C C . LEU B 1 730 ? -8.763 -26.452 -28.540 1.00 16.84 738 LEU B C 1
ATOM 24756 O O . LEU B 1 730 ? -9.178 -26.042 -29.644 1.00 20.12 738 LEU B O 1
ATOM 24772 N N . THR B 1 731 ? -9.175 -27.598 -27.997 1.00 18.76 739 THR B N 1
ATOM 24773 C CA . THR B 1 731 ? -10.218 -28.397 -28.635 1.00 17.35 739 THR B CA 1
ATOM 24774 C C . THR B 1 731 ? -11.577 -28.132 -28.030 1.00 21.10 739 THR B C 1
ATOM 24775 O O . THR B 1 731 ? -11.743 -28.189 -26.806 1.00 18.84 739 THR B O 1
ATOM 24786 N N . TRP B 1 732 ? -12.536 -27.863 -28.911 1.00 16.51 740 TRP B N 1
ATOM 24787 C CA . TRP B 1 732 ? -13.927 -27.602 -28.554 1.00 20.29 740 TRP B CA 1
ATOM 24788 C C . TRP B 1 732 ? -14.700 -28.871 -28.836 1.00 23.04 740 TRP B C 1
ATOM 24789 O O . TRP B 1 732 ? -14.704 -29.337 -29.971 1.00 19.53 740 TRP B O 1
ATOM 24810 N N . LEU B 1 733 ? -15.338 -29.427 -27.810 1.00 17.08 741 LEU B N 1
ATOM 24811 C CA . LEU B 1 733 ? -15.960 -30.753 -27.915 1.00 19.39 741 LEU B CA 1
ATOM 24812 C C . LEU B 1 733 ? -17.246 -30.775 -28.706 1.00 20.20 741 LEU B C 1
ATOM 24813 O O . LEU B 1 733 ? -17.929 -29.758 -28.802 1.00 20.28 741 LEU B O 1
ATOM 24829 N N . PRO B 1 734 ? -17.613 -31.959 -29.263 1.00 22.17 742 PRO B N 1
ATOM 24830 C CA . PRO B 1 734 ? -18.954 -32.071 -29.846 1.00 18.86 742 PRO B CA 1
ATOM 24831 C C . PRO B 1 734 ? -20.019 -31.764 -28.805 1.00 18.96 742 PRO B C 1
ATOM 24832 O O . PRO B 1 734 ? -19.813 -32.060 -27.627 1.00 21.63 742 PRO B O 1
ATOM 24843 N N . ASP B 1 735 ? -21.113 -31.179 -29.256 1.00 20.77 743 ASP B N 1
ATOM 24844 C CA . ASP B 1 735 ? -22.231 -30.806 -28.391 1.00 23.46 743 ASP B CA 1
ATOM 24845 C C . ASP B 1 735 ? -22.868 -32.090 -27.844 1.00 29.74 743 ASP B C 1
ATOM 24846 O O . ASP B 1 735 ? -22.891 -33.104 -28.538 1.00 26.59 743 ASP B O 1
ATOM 24855 N N . GLN B 1 736 ? -23.373 -32.050 -26.613 1.00 28.73 744 GLN B N 1
ATOM 24856 C CA . GLN B 1 736 ? -24.044 -33.208 -25.999 1.00 22.31 744 GLN 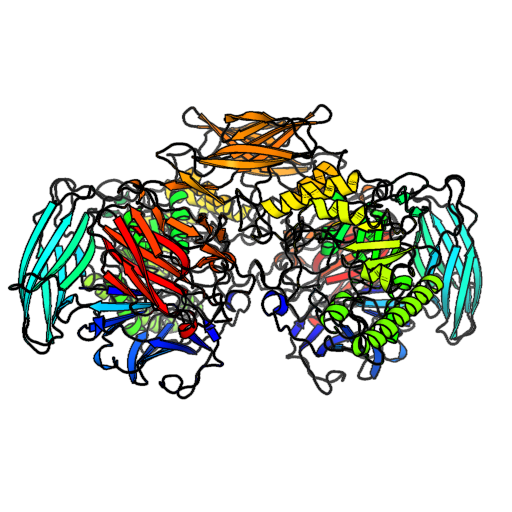B CA 1
ATOM 24857 C C . GLN B 1 736 ? -25.231 -32.694 -25.197 1.00 24.37 744 GLN B C 1
ATOM 24858 O O . GLN B 1 736 ? -25.209 -31.555 -24.708 1.00 23.75 744 GLN B O 1
ATOM 24872 N N . PRO B 1 737 ? -26.311 -33.491 -25.129 1.00 31.63 745 PRO B N 1
ATOM 24873 C CA . PRO B 1 737 ? -27.501 -33.060 -24.376 1.00 22.89 745 PRO B CA 1
ATOM 24874 C C . PRO B 1 737 ? -27.232 -33.057 -22.864 1.00 21.33 745 PRO B C 1
ATOM 24875 O O . PRO B 1 737 ? -26.422 -33.860 -22.370 1.00 27.37 745 PRO B O 1
ATOM 24886 N N . TYR B 1 738 ? -27.867 -32.136 -22.137 1.00 25.35 746 TYR B N 1
ATOM 24887 C CA . TYR B 1 738 ? -27.749 -32.132 -20.687 1.00 23.15 746 TYR B CA 1
ATOM 24888 C C . TYR B 1 738 ? -28.279 -33.474 -20.145 1.00 26.54 746 TYR B C 1
ATOM 24889 O O . TYR B 1 738 ? -29.284 -33.970 -20.635 1.00 25.57 746 TYR B O 1
ATOM 24907 N N . ALA B 1 739 ? -27.570 -34.056 -19.183 1.00 32.62 747 ALA B N 1
ATOM 24908 C CA . ALA B 1 739 ? -28.036 -35.216 -18.420 1.00 36.99 747 ALA B CA 1
ATOM 24909 C C . ALA B 1 739 ? -27.720 -34.973 -16.959 1.00 37.93 747 ALA B C 1
ATOM 24910 O O . ALA B 1 739 ? -26.724 -34.333 -16.647 1.00 28.61 747 ALA B O 1
ATOM 24917 N N . ALA B 1 740 ? -28.556 -35.491 -16.062 1.00 36.71 748 ALA B N 1
ATOM 24918 C CA . ALA B 1 740 ? -28.354 -35.311 -14.626 1.00 32.74 748 ALA B CA 1
ATOM 24919 C C . ALA B 1 740 ? -26.938 -35.622 -14.167 1.00 25.72 748 ALA B C 1
ATOM 24920 O O . ALA B 1 740 ? -26.416 -36.702 -14.410 1.00 29.17 748 ALA B O 1
ATOM 24927 N N . GLY B 1 741 ? -26.337 -34.663 -13.473 1.00 25.29 749 GLY B N 1
ATOM 24928 C CA . GLY B 1 741 ? -24.999 -34.817 -12.931 1.00 27.54 749 GLY B CA 1
ATOM 24929 C C . GLY B 1 741 ? -23.930 -34.361 -13.932 1.00 25.98 749 GLY B C 1
ATOM 24930 O O . GLY B 1 741 ? -22.750 -34.274 -13.613 1.00 30.37 749 GLY B O 1
ATOM 24934 N N . SER B 1 742 ? -24.353 -34.072 -15.147 1.00 27.88 750 SER B N 1
ATOM 24935 C CA . SER B 1 742 ? -23.394 -33.741 -16.195 1.00 33.15 750 SER B CA 1
ATOM 24936 C C . SER B 1 742 ? -23.637 -32.344 -16.728 1.00 25.69 750 SER B C 1
ATOM 24937 O O . SER B 1 742 ? -23.954 -31.424 -15.970 1.00 26.57 750 SER B O 1
ATOM 24945 N N . TRP B 1 743 ? -23.470 -32.184 -18.035 1.00 23.57 751 TRP B N 1
ATOM 24946 C CA . TRP B 1 743 ? -23.563 -30.889 -18.659 1.00 26.29 751 TRP B CA 1
ATOM 24947 C C . TRP B 1 743 ? -23.953 -31.046 -20.122 1.00 24.63 751 TRP B C 1
ATOM 24948 O O . TRP B 1 743 ? -23.678 -32.071 -20.728 1.00 25.23 751 TRP B O 1
ATOM 24969 N N . GLY B 1 744 ? -24.639 -30.051 -20.665 1.00 21.76 752 GLY B N 1
ATOM 24970 C CA . GLY B 1 744 ? -25.108 -30.142 -22.032 1.00 21.38 752 GLY B CA 1
ATOM 24971 C C . GLY B 1 744 ? -26.186 -29.169 -22.386 1.00 20.36 752 GLY B C 1
ATOM 24972 O O . GLY B 1 744 ? -26.621 -28.378 -21.546 1.00 27.67 752 GLY B O 1
ATOM 24976 N N . TYR B 1 745 ? -26.652 -29.230 -23.629 1.00 19.33 753 TYR B N 1
ATOM 24977 C CA . TYR B 1 745 ? -27.691 -28.342 -24.090 1.00 21.15 753 TYR B CA 1
ATOM 24978 C C . TYR B 1 745 ? -29.092 -28.821 -23.703 1.00 27.07 753 TYR B C 1
ATOM 24979 O O . TYR B 1 745 ? -29.307 -30.005 -23.395 1.00 23.43 753 TYR B O 1
ATOM 24997 N N . ILE B 1 746 ? -30.018 -27.870 -23.740 1.00 24.41 754 ILE B N 1
ATOM 24998 C CA . ILE B 1 746 ? -31.443 -28.131 -23.602 1.00 33.98 754 ILE B CA 1
ATOM 24999 C C . ILE B 1 746 ? -32.167 -27.468 -24.764 1.00 21.45 754 ILE B C 1
ATOM 25000 O O . ILE B 1 746 ? -32.106 -26.243 -24.957 1.00 28.67 754 ILE B O 1
ATOM 25016 N N . GLY B 1 747 ? -32.822 -28.284 -25.581 1.00 22.46 755 GLY B N 1
ATOM 25017 C CA . GLY B 1 747 ? -33.663 -27.764 -26.647 1.00 23.85 755 GLY B CA 1
ATOM 25018 C C . GLY B 1 747 ? -32.888 -27.433 -27.911 1.00 32.08 755 GLY B C 1
ATOM 25019 O O . GLY B 1 747 ? -31.681 -27.584 -27.959 1.00 34.53 755 GLY B O 1
ATOM 25023 N N . GLY B 1 748 ? -33.596 -26.993 -28.937 1.00 25.27 756 GLY B N 1
ATOM 25024 C CA . GLY B 1 748 ? -32.986 -26.535 -30.174 1.00 28.31 756 GLY B CA 1
ATOM 25025 C C . GLY B 1 748 ? -32.587 -27.610 -31.170 1.00 27.60 756 GLY B C 1
ATOM 25026 O O . GLY B 1 748 ? -32.709 -28.807 -30.929 1.00 30.09 756 GLY B O 1
ATOM 25030 N N . LYS B 1 749 ? -32.108 -27.158 -32.318 1.00 25.84 757 LYS B N 1
ATOM 25031 C CA . LYS B 1 749 ? -31.722 -28.042 -33.403 1.00 29.10 757 LYS B CA 1
ATOM 25032 C C . LYS B 1 749 ? -30.442 -27.494 -34.010 1.00 26.87 757 LYS B C 1
ATOM 25033 O O . LYS B 1 749 ? -30.183 -26.297 -33.900 1.00 26.29 757 LYS B O 1
ATOM 25052 N N . GLU B 1 750 ? -29.651 -28.365 -34.634 1.00 26.22 758 GLU B N 1
ATOM 25053 C CA . GLU B 1 750 ? -28.390 -27.955 -35.263 1.00 27.93 758 GLU B CA 1
ATOM 25054 C C . GLU B 1 750 ? -28.632 -27.050 -36.443 1.00 29.07 758 GLU B C 1
ATOM 25055 O O . GLU B 1 750 ? -29.619 -27.186 -37.142 1.00 30.00 758 GLU B O 1
ATOM 25067 N N . GLY B 1 751 ? -27.726 -26.102 -36.647 1.00 26.32 759 GLY B N 1
ATOM 25068 C CA . GLY B 1 751 ? -27.759 -25.233 -37.804 1.00 30.33 759 GLY B CA 1
ATOM 25069 C C . GLY B 1 751 ? -26.336 -25.086 -38.315 1.00 29.83 759 GLY B C 1
ATOM 25070 O O . GLY B 1 751 ? -25.387 -25.234 -37.542 1.00 25.55 759 GLY B O 1
ATOM 25074 N N . THR B 1 752 ? -26.192 -24.836 -39.613 1.00 28.72 760 THR B N 1
ATOM 25075 C CA . THR B 1 752 ? -24.891 -24.799 -40.275 1.00 31.60 760 THR B CA 1
ATOM 25076 C C . THR B 1 752 ? -24.889 -23.745 -41.354 1.00 33.26 760 THR B C 1
ATOM 25077 O O . THR B 1 752 ? -25.865 -23.603 -42.103 1.00 29.00 760 THR B O 1
ATOM 25088 N N . ALA B 1 753 ? -23.783 -23.016 -41.443 1.00 23.56 761 ALA B N 1
ATOM 25089 C CA . ALA B 1 753 ? -23.573 -22.074 -42.543 1.00 24.16 761 ALA B CA 1
ATOM 25090 C C . ALA B 1 753 ? -22.229 -22.342 -43.233 1.00 23.48 761 ALA B C 1
ATOM 25091 O O . ALA B 1 753 ? -21.307 -22.852 -42.602 1.00 22.01 761 ALA B O 1
ATOM 25098 N N . GLN B 1 754 ? -22.128 -21.990 -44.518 1.00 21.45 762 GLN B N 1
ATOM 25099 C CA . GLN B 1 754 ? -20.859 -22.091 -45.226 1.00 25.78 762 GLN B CA 1
ATOM 25100 C C . GLN B 1 754 ? -20.254 -20.723 -45.553 1.00 26.59 762 GLN B C 1
ATOM 25101 O O . GLN B 1 754 ? -19.145 -20.638 -46.072 1.00 24.73 762 GLN B O 1
ATOM 25115 N N . THR B 1 755 ? -20.951 -19.659 -45.189 1.00 22.22 763 THR B N 1
ATOM 25116 C CA . THR B 1 755 ? -20.440 -18.304 -45.362 1.00 20.45 763 THR B CA 1
ATOM 25117 C C . THR B 1 755 ? -19.292 -18.029 -44.389 1.00 16.64 763 THR B C 1
ATOM 25118 O O . THR B 1 755 ? -19.295 -18.501 -43.242 1.00 18.99 763 THR B O 1
ATOM 25129 N N . GLU B 1 756 ? -18.310 -17.263 -44.854 1.00 18.70 764 GLU B N 1
ATOM 25130 C CA . GLU B 1 756 ? -17.189 -16.841 -44.033 1.00 21.51 764 GLU B CA 1
ATOM 25131 C C . GLU B 1 756 ? -17.640 -16.053 -42.797 1.00 18.74 764 GLU B C 1
ATOM 25132 O O . GLU B 1 756 ? -18.488 -15.168 -42.890 1.00 20.06 764 GLU B O 1
ATOM 25144 N N . ILE B 1 757 ? -17.051 -16.371 -41.657 1.00 16.57 765 ILE B N 1
ATOM 25145 C CA . ILE B 1 757 ? -17.330 -15.627 -40.426 1.00 17.24 765 ILE B CA 1
ATOM 25146 C C . ILE B 1 757 ? -16.232 -14.608 -40.181 1.00 26.12 765 ILE B C 1
ATOM 25147 O O . ILE B 1 757 ? -15.056 -14.951 -40.114 1.00 19.60 765 ILE B O 1
ATOM 25163 N N . GLN B 1 758 ? -16.639 -13.347 -40.057 1.00 20.42 766 GLN B N 1
ATOM 25164 C CA . GLN B 1 758 ? -15.738 -12.243 -39.730 1.00 21.46 766 GLN B CA 1
ATOM 25165 C C . GLN B 1 758 ? -15.238 -12.293 -38.303 1.00 22.92 766 GLN B C 1
ATOM 25166 O O . GLN B 1 758 ? -15.947 -12.758 -37.393 1.00 20.46 766 GLN B O 1
ATOM 25180 N N . ASN B 1 759 ? -14.031 -11.770 -38.111 1.00 16.83 767 ASN B N 1
ATOM 25181 C CA . ASN B 1 759 ? -13.441 -11.531 -36.787 1.00 22.54 767 ASN B CA 1
ATOM 25182 C C . ASN B 1 759 ? -13.188 -12.785 -35.976 1.00 22.23 767 ASN B C 1
ATOM 25183 O O . ASN B 1 759 ? -13.336 -12.779 -34.744 1.00 19.11 767 ASN B O 1
ATOM 25194 N N . THR B 1 760 ? -12.809 -13.870 -36.647 1.00 17.08 768 THR B N 1
ATOM 25195 C CA . THR B 1 760 ? -12.299 -15.040 -35.956 1.00 18.11 768 THR B CA 1
ATOM 25196 C C . THR B 1 760 ? -11.379 -15.820 -36.875 1.00 17.09 768 THR B C 1
ATOM 25197 O O . THR B 1 760 ? -11.584 -15.857 -38.080 1.00 18.48 768 THR B O 1
ATOM 25208 N N . ALA B 1 761 ? -10.362 -16.422 -36.289 1.00 16.83 769 ALA B N 1
ATOM 25209 C CA . ALA B 1 761 ? -9.567 -17.432 -36.990 1.00 21.13 769 ALA B CA 1
ATOM 25210 C C . ALA B 1 761 ? -10.221 -18.798 -36.924 1.00 21.72 769 ALA B C 1
ATOM 25211 O O . ALA B 1 761 ? -9.804 -19.729 -37.613 1.00 19.74 769 ALA B O 1
ATOM 25218 N N . ASP B 1 762 ? -11.237 -18.925 -36.074 1.00 18.57 770 ASP B N 1
ATOM 25219 C CA . ASP B 1 762 ? -11.841 -20.223 -35.785 1.00 17.96 770 ASP B CA 1
ATOM 25220 C C . ASP B 1 762 ? -13.214 -20.349 -36.420 1.00 19.66 770 ASP B C 1
ATOM 25221 O O . ASP B 1 762 ? -14.176 -20.768 -35.781 1.00 19.60 770 ASP B O 1
ATOM 25230 N N . GLY B 1 763 ? -13.285 -20.013 -37.699 1.00 19.33 771 GLY B N 1
ATOM 25231 C CA . GLY B 1 763 ? -14.522 -20.021 -38.456 1.00 19.24 771 GLY B CA 1
ATOM 25232 C C . GLY B 1 763 ? -15.477 -21.193 -38.253 1.00 21.48 771 GLY B C 1
ATOM 25233 O O . GLY B 1 763 ? -16.662 -20.975 -38.051 1.00 21.09 771 GLY B O 1
ATOM 25237 N N . PRO B 1 764 ? -14.989 -22.445 -38.384 1.00 19.29 772 PRO B N 1
ATOM 25238 C CA . PRO B 1 764 ? -15.936 -23.570 -38.281 1.00 18.17 772 PRO B CA 1
ATOM 25239 C C . PRO B 1 764 ? -16.644 -23.686 -36.935 1.00 18.56 772 PRO B C 1
ATOM 25240 O O . PRO B 1 764 ? -17.750 -24.228 -36.895 1.00 21.60 772 PRO B O 1
ATOM 25251 N N . LEU B 1 765 ? -16.009 -23.222 -35.868 1.00 18.32 773 LEU B N 1
ATOM 25252 C CA . LEU B 1 765 ? -16.647 -23.138 -34.558 1.00 21.80 773 LEU B CA 1
ATOM 25253 C C . LEU B 1 765 ? -17.889 -22.245 -34.601 1.00 22.82 773 LEU B C 1
ATOM 25254 O O . LEU B 1 765 ? -18.922 -22.573 -34.030 1.00 22.53 773 LEU B O 1
ATOM 25270 N N . PHE B 1 766 ? -17.796 -21.125 -35.303 1.00 20.77 774 PHE B N 1
ATOM 25271 C CA . PHE B 1 766 ? -18.899 -20.181 -35.393 1.00 20.71 774 PHE B CA 1
ATOM 25272 C C . PHE B 1 766 ? -19.874 -20.534 -36.496 1.00 21.92 774 PHE B C 1
ATOM 25273 O O . PHE B 1 766 ? -21.002 -20.064 -36.483 1.00 19.85 774 PHE B O 1
ATOM 25290 N N . GLN B 1 767 ? -19.462 -21.373 -37.450 1.00 19.51 775 GLN B N 1
ATOM 25291 C CA . GLN B 1 767 ? -20.342 -21.692 -38.580 1.00 19.09 775 GLN B CA 1
ATOM 25292 C C . GLN B 1 767 ? -21.418 -22.717 -38.211 1.00 22.11 775 GLN B C 1
ATOM 25293 O O . GLN B 1 767 ? -22.305 -22.962 -38.989 1.00 23.63 775 GLN B O 1
ATOM 25307 N N . THR B 1 768 ? -21.292 -23.328 -37.045 1.00 20.40 776 THR B N 1
ATOM 25308 C CA . THR B 1 768 ? -22.282 -24.275 -36.561 1.00 19.20 776 THR B CA 1
ATOM 25309 C C . THR B 1 768 ? -22.907 -23.697 -35.283 1.00 23.45 776 THR B C 1
ATOM 25310 O O . THR B 1 768 ? -22.238 -23.044 -34.481 1.00 21.28 776 THR B O 1
ATOM 25320 N N . LEU B 1 769 ? -24.193 -23.952 -35.088 1.00 25.70 777 LEU B N 1
ATOM 25321 C CA . LEU B 1 769 ? -24.875 -23.435 -33.912 1.00 19.17 777 LEU B CA 1
ATOM 25322 C C . LEU B 1 769 ? -26.058 -24.314 -33.532 1.00 24.49 777 LEU B C 1
ATOM 25323 O O . LEU B 1 769 ? -26.488 -25.186 -34.300 1.00 20.50 777 LEU B O 1
ATOM 25339 N N . ARG B 1 770 ? -26.555 -24.098 -32.320 1.00 23.89 778 ARG B N 1
ATOM 25340 C CA . ARG B 1 770 ? -27.813 -24.700 -31.891 1.00 23.36 778 ARG B CA 1
ATOM 25341 C C . ARG B 1 770 ? -28.836 -23.588 -31.927 1.00 26.72 778 ARG B C 1
ATOM 25342 O O . ARG B 1 770 ? -28.728 -22.609 -31.185 1.00 24.07 778 ARG B O 1
ATOM 25363 N N . ASN B 1 771 ? -29.768 -23.719 -32.866 1.00 21.54 779 ASN B N 1
ATOM 25364 C CA . ASN B 1 771 ? -30.832 -22.756 -33.089 1.00 22.51 779 ASN B CA 1
ATOM 25365 C C . ASN B 1 771 ? -32.078 -23.107 -32.268 1.00 28.53 779 ASN B C 1
ATOM 25366 O O . ASN B 1 771 ? -32.370 -24.290 -32.064 1.00 25.70 779 ASN B O 1
ATOM 25377 N N . GLU B 1 772 ? -32.810 -22.085 -31.824 1.00 29.52 780 GLU B N 1
ATOM 25378 C CA . GLU B 1 772 ? -33.957 -22.278 -30.924 1.00 34.06 780 GLU B CA 1
ATOM 25379 C C . GLU B 1 772 ? -33.535 -22.978 -29.639 1.00 35.59 780 GLU B C 1
ATOM 25380 O O . GLU B 1 772 ? -34.308 -23.732 -29.019 1.00 28.06 780 GLU B O 1
ATOM 25392 N N . ILE B 1 773 ? -32.303 -22.707 -29.224 1.00 22.96 781 ILE B N 1
ATOM 25393 C CA . ILE B 1 773 ? -31.797 -23.281 -28.009 1.00 23.64 781 ILE B CA 1
ATOM 25394 C C . ILE B 1 773 ? -32.620 -22.757 -26.825 1.00 25.41 781 ILE B C 1
ATOM 25395 O O . ILE B 1 773 ? -33.051 -21.607 -26.834 1.00 24.37 781 ILE B O 1
ATOM 25411 N N . GLU B 1 774 ? -32.798 -23.595 -25.812 1.00 27.79 782 GLU B N 1
ATOM 25412 C CA . GLU B 1 774 ? -33.578 -23.200 -24.640 1.00 30.64 782 GLU B CA 1
ATOM 25413 C C . GLU B 1 774 ? -32.678 -22.947 -23.448 1.00 28.02 782 GLU B C 1
ATOM 25414 O O . GLU B 1 774 ? -32.891 -22.000 -22.680 1.00 27.93 782 GLU B O 1
ATOM 25426 N N . GLY B 1 775 ? -31.673 -23.788 -23.286 1.00 23.18 783 GLY B N 1
ATOM 25427 C CA . GLY B 1 775 ? -30.740 -23.613 -22.202 1.00 27.27 783 GLY B CA 1
ATOM 25428 C C . GLY B 1 775 ? -29.429 -24.325 -22.429 1.00 26.41 783 GLY B C 1
ATOM 25429 O O . GLY B 1 775 ? -29.270 -25.076 -23.391 1.00 25.34 783 GLY B O 1
ATOM 25433 N N . TYR B 1 776 ? -28.496 -24.074 -21.521 1.00 24.98 784 TYR B N 1
ATOM 25434 C CA . TYR B 1 776 ? -27.286 -24.853 -21.429 1.00 24.97 784 TYR B CA 1
ATOM 25435 C C . TYR B 1 776 ? -26.985 -25.017 -19.955 1.00 23.20 784 TYR B C 1
ATOM 25436 O O . TYR B 1 776 ? -26.974 -24.044 -19.212 1.00 25.77 784 TYR B O 1
ATOM 25454 N N . ARG B 1 777 ? -26.738 -26.239 -19.521 1.00 23.65 785 ARG B N 1
ATOM 25455 C CA . ARG B 1 777 ? -26.577 -26.474 -18.107 1.00 23.34 785 ARG B CA 1
ATOM 25456 C C . ARG B 1 777 ? -25.329 -27.264 -17.768 1.00 22.10 785 ARG B C 1
ATOM 25457 O O . ARG B 1 777 ? -24.946 -28.202 -18.459 1.00 23.30 785 ARG B O 1
ATOM 25478 N N . PHE B 1 778 ? -24.691 -26.835 -16.698 1.00 20.48 786 PHE B N 1
ATOM 25479 C CA . PHE B 1 778 ? -23.577 -27.540 -16.083 1.00 25.57 786 PHE B CA 1
ATOM 25480 C C . PHE B 1 778 ? -23.919 -27.820 -14.633 1.00 24.73 786 PHE B C 1
ATOM 25481 O O . PHE B 1 778 ? -24.154 -26.898 -13.874 1.00 27.36 786 PHE B O 1
ATOM 25498 N N . ASP B 1 779 ? -23.899 -29.079 -14.235 1.00 27.16 787 ASP B N 1
ATOM 25499 C CA . ASP B 1 779 ? -24.010 -29.398 -12.827 1.00 24.49 787 ASP B CA 1
ATOM 25500 C C . ASP B 1 779 ? -22.619 -29.226 -12.267 1.00 33.38 787 ASP B C 1
ATOM 25501 O O . ASP B 1 779 ? -21.682 -29.871 -12.711 1.00 32.63 787 ASP B O 1
ATOM 25510 N N . ALA B 1 780 ? -22.488 -28.312 -11.317 1.00 25.87 788 ALA B N 1
ATOM 25511 C CA . ALA B 1 780 ? -21.180 -27.877 -10.834 1.00 32.09 788 ALA B CA 1
ATOM 25512 C C . ALA B 1 780 ? -21.328 -27.257 -9.470 1.00 26.79 788 ALA B C 1
ATOM 25513 O O . ALA B 1 780 ? -22.361 -26.679 -9.171 1.00 27.93 788 ALA B O 1
ATOM 25520 N N . PRO B 1 781 ? -20.287 -27.352 -8.648 1.00 27.99 789 PRO B N 1
ATOM 25521 C CA . PRO B 1 781 ? -20.371 -26.856 -7.275 1.00 27.16 789 PRO B CA 1
ATOM 25522 C C . PRO B 1 781 ? -20.457 -25.339 -7.194 1.00 34.31 789 PRO B C 1
ATOM 25523 O O . PRO B 1 781 ? -20.224 -24.614 -8.168 1.00 27.11 789 PRO B O 1
ATOM 25534 N N . GLN B 1 782 ? -20.822 -24.844 -6.022 1.00 24.36 790 GLN B N 1
ATOM 25535 C CA . GLN B 1 782 ? -20.860 -23.406 -5.817 1.00 27.32 790 GLN B CA 1
ATOM 25536 C C . GLN B 1 782 ? -19.473 -22.834 -6.046 1.00 21.32 790 GLN B C 1
ATOM 25537 O O . GLN B 1 782 ? -18.457 -23.480 -5.766 1.00 27.04 790 GLN B O 1
ATOM 25551 N N . GLY B 1 783 ? -19.428 -21.620 -6.572 1.00 27.62 791 GLY B N 1
ATOM 25552 C CA . GLY B 1 783 ? -18.153 -20.970 -6.776 1.00 26.07 791 GLY B CA 1
ATOM 25553 C C . GLY B 1 783 ? -18.327 -19.812 -7.709 1.00 25.66 791 GLY B C 1
ATOM 25554 O O . GLY B 1 783 ? -19.457 -19.491 -8.095 1.00 23.54 791 GLY B O 1
ATOM 25558 N N . VAL B 1 784 ? -17.212 -19.183 -8.074 1.00 23.21 792 VAL B N 1
ATOM 25559 C CA . VAL B 1 784 ? -17.244 -18.137 -9.079 1.00 26.74 792 VAL B CA 1
ATOM 25560 C C . VAL B 1 784 ? -16.790 -18.760 -10.425 1.00 22.29 792 VAL B C 1
ATOM 25561 O O . VAL B 1 784 ? -15.782 -19.461 -10.470 1.00 22.70 792 VAL B O 1
ATOM 25574 N N . TYR B 1 785 ? -17.540 -18.509 -11.493 1.00 20.23 793 TYR B N 1
ATOM 25575 C CA . TYR B 1 785 ? -17.209 -19.072 -12.811 1.00 24.26 793 TYR B CA 1
ATOM 25576 C C . TYR B 1 785 ? -17.096 -18.012 -13.895 1.00 23.80 793 TYR B C 1
ATOM 25577 O O . TYR B 1 785 ? -17.771 -16.992 -13.861 1.00 22.72 793 TYR B O 1
ATOM 25595 N N . GLU B 1 786 ? -16.214 -18.280 -14.857 1.00 21.62 794 GLU B N 1
ATOM 25596 C CA . GLU B 1 786 ? -16.137 -17.501 -16.082 1.00 19.19 794 GLU B CA 1
ATOM 25597 C C . GLU B 1 786 ? -16.891 -18.283 -17.118 1.00 20.24 794 GLU B C 1
ATOM 25598 O O . GLU B 1 786 ? -16.577 -19.438 -17.347 1.00 22.58 794 GLU B O 1
ATOM 25610 N N . ILE B 1 787 ? -17.901 -17.669 -17.704 1.00 19.28 795 ILE B N 1
ATOM 25611 C CA . ILE B 1 787 ? -18.678 -18.293 -18.752 1.00 21.17 795 ILE B CA 1
ATOM 25612 C C . ILE B 1 787 ? -18.406 -17.479 -19.999 1.00 22.97 795 ILE B C 1
ATOM 25613 O O . ILE B 1 787 ? -18.551 -16.251 -19.968 1.00 21.97 795 ILE B O 1
ATOM 25629 N N . GLU B 1 788 ? -17.981 -18.141 -21.083 1.00 20.50 796 GLU B N 1
ATOM 25630 C CA . GLU B 1 788 ? -17.836 -17.468 -22.356 1.00 17.27 796 GLU B CA 1
ATOM 25631 C C . GLU B 1 788 ? -18.867 -18.012 -23.328 1.00 18.32 796 GLU B C 1
ATOM 25632 O O . GLU B 1 788 ? -19.008 -19.219 -23.505 1.00 21.69 796 GLU B O 1
ATOM 25644 N N . LEU B 1 789 ? -19.627 -17.102 -23.907 1.00 17.00 797 LEU B N 1
ATOM 25645 C CA . LEU B 1 789 ? -20.625 -17.448 -24.890 1.00 17.01 797 LEU B CA 1
ATOM 25646 C C . LEU B 1 789 ? -20.175 -16.961 -26.260 1.00 15.66 797 LEU B C 1
ATOM 25647 O O . LEU B 1 789 ? -19.753 -15.813 -26.406 1.00 19.15 797 LEU B O 1
ATOM 25663 N N . LEU B 1 790 ? -20.309 -17.833 -27.245 1.00 15.89 798 LEU B N 1
ATOM 25664 C CA . LEU B 1 790 ? -19.976 -17.505 -28.637 1.00 16.73 798 LEU B CA 1
ATOM 25665 C C . LEU B 1 790 ? -21.195 -17.438 -29.523 1.00 15.94 798 LEU B C 1
ATOM 25666 O O . LEU B 1 790 ? -22.003 -18.355 -29.562 1.00 21.06 798 LEU B O 1
ATOM 25682 N N . PHE B 1 791 ? -21.307 -16.337 -30.249 1.00 17.54 799 PHE B N 1
ATOM 25683 C CA . PHE B 1 791 ? -22.421 -16.092 -31.145 1.00 17.96 799 PHE B CA 1
ATOM 25684 C C . PHE B 1 791 ? -22.022 -15.681 -32.549 1.00 20.56 799 PHE B C 1
ATOM 25685 O O . PHE B 1 791 ? -21.055 -14.943 -32.757 1.00 20.93 799 PHE B O 1
ATOM 25702 N N . THR B 1 792 ? -22.823 -16.127 -33.503 1.00 18.91 800 THR B N 1
ATOM 25703 C CA . THR B 1 792 ? -22.834 -15.620 -34.855 1.00 19.50 800 THR B CA 1
ATOM 25704 C C . THR B 1 792 ? -24.222 -15.839 -35.436 1.00 20.47 800 THR B C 1
ATOM 25705 O O . THR B 1 792 ? -24.727 -16.950 -35.445 1.00 25.05 800 THR B O 1
ATOM 25716 N N . ASP B 1 793 ? -24.824 -14.788 -35.977 1.00 23.05 801 ASP B N 1
ATOM 25717 C CA . ASP B 1 793 ? -26.126 -14.928 -36.602 1.00 21.53 801 ASP B CA 1
ATOM 25718 C C . ASP B 1 793 ? -25.908 -15.324 -38.040 1.00 23.81 801 ASP B C 1
ATOM 25719 O O . ASP B 1 793 ? -25.307 -14.566 -38.800 1.00 24.73 801 ASP B O 1
ATOM 25728 N N . ILE B 1 794 ? -26.374 -16.521 -38.401 1.00 26.41 802 ILE B N 1
ATOM 25729 C CA . ILE B 1 794 ? -26.187 -17.034 -39.760 1.00 27.45 802 ILE B CA 1
ATOM 25730 C C . ILE B 1 794 ? -27.452 -16.977 -40.616 1.00 30.05 802 ILE B C 1
ATOM 25731 O O . ILE B 1 794 ? -27.443 -17.432 -41.758 1.00 28.93 802 ILE B O 1
ATOM 25747 N N . PHE B 1 795 ? -28.538 -16.411 -40.084 1.00 29.57 803 PHE B N 1
ATOM 25748 C CA . PHE B 1 795 ? -29.814 -16.395 -40.824 1.00 29.59 803 PHE B CA 1
ATOM 25749 C C . PHE B 1 795 ? -30.132 -15.022 -41.369 1.00 35.67 803 PHE B C 1
ATOM 25750 O O . PHE B 1 795 ? -31.134 -14.417 -41.003 1.00 43.04 803 PHE B O 1
ATOM 25767 N N . ARG B 1 796 ? -29.252 -14.556 -42.253 1.00 41.74 804 ARG B N 1
ATOM 25768 C CA . ARG B 1 796 ? -29.314 -13.226 -42.863 1.00 53.07 804 ARG B CA 1
ATOM 25769 C C . ARG B 1 796 ? -30.660 -12.959 -43.493 1.00 49.25 804 ARG B C 1
ATOM 25770 O O . ARG B 1 796 ? -31.104 -11.812 -43.590 1.00 56.48 804 ARG B O 1
ATOM 25791 N N . ARG B 1 797 ? -31.310 -14.027 -43.921 1.00 49.26 805 ARG B N 1
ATOM 25792 C CA . ARG B 1 797 ? -32.584 -13.895 -44.591 1.00 66.02 805 ARG B CA 1
ATOM 25793 C C . ARG B 1 797 ? -33.708 -13.502 -43.619 1.00 52.20 805 ARG B C 1
ATOM 25794 O O . ARG B 1 797 ? -34.860 -13.346 -44.024 1.00 59.47 805 ARG B O 1
ATOM 25815 N N . ASN B 1 798 ? -33.370 -13.324 -42.344 1.00 54.67 806 ASN B N 1
ATOM 25816 C CA . ASN B 1 798 ? -34.292 -12.681 -41.410 1.00 52.28 806 ASN B CA 1
ATOM 25817 C C . ASN B 1 798 ? -34.332 -11.181 -41.699 1.00 49.68 806 ASN B C 1
ATOM 25818 O O . ASN B 1 798 ? -35.149 -10.452 -41.140 1.00 54.06 806 ASN B O 1
ATOM 25829 N N . ARG B 1 814 ? -38.819 -11.982 -37.164 1.00 57.53 822 ARG B N 1
ATOM 25830 C CA . ARG B 1 814 ? -37.845 -11.069 -37.744 1.00 57.77 822 ARG B CA 1
ATOM 25831 C C . ARG B 1 814 ? -36.442 -11.340 -37.171 1.00 55.21 822 ARG B C 1
ATOM 25832 O O . ARG B 1 814 ? -36.049 -12.498 -37.005 1.00 54.76 822 ARG B O 1
ATOM 25852 N N . GLU B 1 815 ? -35.692 -10.284 -36.867 1.00 50.25 823 GLU B N 1
ATOM 25853 C CA . GLU B 1 815 ? -34.287 -10.436 -36.518 1.00 52.81 823 GLU B CA 1
ATOM 25854 C C . GLU B 1 815 ? -34.117 -10.882 -35.079 1.00 51.09 823 GLU B C 1
ATOM 25855 O O . GLU B 1 815 ? -34.854 -10.449 -34.185 1.00 49.01 823 GLU B O 1
ATOM 25867 N N . SER B 1 816 ? -33.135 -11.749 -34.855 1.00 36.09 824 SER B N 1
ATOM 25868 C CA . SER B 1 816 ? -32.995 -12.386 -33.561 1.00 28.87 824 SER B CA 1
ATOM 25869 C C . SER B 1 816 ? -32.507 -11.448 -32.459 1.00 39.38 824 SER B C 1
ATOM 25870 O O . SER B 1 816 ? -31.458 -10.813 -32.568 1.00 36.32 824 SER B O 1
ATOM 25878 N N . THR B 1 817 ? -33.306 -11.376 -31.404 1.00 30.51 825 THR B N 1
ATOM 25879 C CA . THR B 1 817 ? -32.993 -10.628 -30.201 1.00 27.74 825 THR B CA 1
ATOM 25880 C C . THR B 1 817 ? -33.411 -11.497 -29.032 1.00 27.83 825 THR B C 1
ATOM 25881 O O . THR B 1 817 ? -34.486 -12.081 -29.084 1.00 38.11 825 THR B O 1
ATOM 25892 N N . PHE B 1 818 ? -32.585 -11.625 -27.996 1.00 26.34 826 PHE B N 1
ATOM 25893 C CA . PHE B 1 818 ? -32.983 -12.431 -26.848 1.00 28.42 826 PHE B CA 1
ATOM 25894 C C . PHE B 1 818 ? -32.256 -12.050 -25.572 1.00 30.77 826 PHE B C 1
ATOM 25895 O O . PHE B 1 818 ? -31.191 -11.444 -25.594 1.00 27.28 826 PHE B O 1
ATOM 25912 N N . GLY B 1 819 ? -32.871 -12.406 -24.451 1.00 26.36 827 GLY B N 1
ATOM 25913 C CA . GLY B 1 819 ? -32.244 -12.282 -23.166 1.00 29.90 827 GLY B CA 1
ATOM 25914 C C . GLY B 1 819 ? -31.581 -13.575 -22.782 1.00 27.11 827 GLY B C 1
ATOM 25915 O O . GLY B 1 819 ? -31.888 -14.651 -23.322 1.00 31.51 827 GLY B O 1
ATOM 25919 N N . ILE B 1 820 ? -30.692 -13.472 -21.810 1.00 23.37 828 ILE B N 1
ATOM 25920 C CA . ILE B 1 820 ? -30.007 -14.611 -21.243 1.00 24.70 828 ILE B CA 1
ATOM 25921 C C . ILE B 1 820 ? -29.928 -14.444 -19.736 1.00 27.39 828 ILE B C 1
ATOM 25922 O O . ILE B 1 820 ? -29.531 -13.384 -19.242 1.00 28.00 828 ILE B O 1
ATOM 25938 N N . SER B 1 821 ? -30.283 -15.498 -19.010 1.00 27.60 829 SER B N 1
ATOM 25939 C CA . SER B 1 821 ? -30.141 -15.510 -17.577 1.00 24.37 829 SER B CA 1
ATOM 25940 C C . SER B 1 821 ? -29.303 -16.687 -17.137 1.00 28.29 829 SER B C 1
ATOM 25941 O O . SER B 1 821 ? -29.235 -17.711 -17.813 1.00 30.17 829 SER B O 1
ATOM 25949 N N . ILE B 1 822 ? -28.648 -16.547 -15.996 1.00 24.97 830 ILE B N 1
ATOM 25950 C CA . ILE B 1 822 ? -27.877 -17.646 -15.450 1.00 28.98 830 ILE B CA 1
ATOM 25951 C C . ILE B 1 822 ? -28.283 -17.817 -13.991 1.00 35.95 830 ILE B C 1
ATOM 25952 O O . ILE B 1 822 ? -28.031 -16.941 -13.167 1.00 36.72 830 ILE B O 1
ATOM 25968 N N . ASN B 1 823 ? -28.948 -18.935 -13.696 1.00 34.25 831 ASN B N 1
ATOM 25969 C CA . ASN B 1 823 ? -29.526 -19.160 -12.379 1.00 28.66 831 ASN B CA 1
ATOM 25970 C C . ASN B 1 823 ? -30.456 -18.006 -11.975 1.00 33.60 831 ASN B C 1
ATOM 25971 O O . ASN B 1 823 ? -30.480 -17.590 -10.821 1.00 37.63 831 ASN B O 1
ATOM 25982 N N . GLY B 1 824 ? -31.229 -17.488 -12.921 1.00 31.44 832 GLY B N 1
ATOM 25983 C CA . GLY B 1 824 ? -32.186 -16.443 -12.608 1.00 37.77 832 GLY B CA 1
ATOM 25984 C C . GLY B 1 824 ? -31.626 -15.041 -12.704 1.00 37.57 832 GLY B C 1
ATOM 25985 O O . GLY B 1 824 ? -32.393 -14.103 -12.810 1.00 45.11 832 GLY B O 1
ATOM 25989 N N . GLU B 1 825 ? -30.302 -14.895 -12.644 1.00 42.19 833 GLU B N 1
ATOM 25990 C CA . GLU B 1 825 ? -29.655 -13.594 -12.829 1.00 42.23 833 GLU B CA 1
ATOM 25991 C C . GLU B 1 825 ? -29.633 -13.233 -14.295 1.00 36.14 833 GLU B C 1
ATOM 25992 O O . GLU B 1 825 ? -29.153 -14.010 -15.117 1.00 31.39 833 GLU B O 1
ATOM 26004 N N . VAL B 1 826 ? -30.115 -12.044 -14.631 1.00 30.30 834 VAL B N 1
ATOM 26005 C CA . VAL B 1 826 ? -30.038 -11.596 -16.000 1.00 35.33 834 VAL B CA 1
ATOM 26006 C C . VAL B 1 826 ? -28.581 -11.238 -16.341 1.00 46.29 834 VAL B C 1
ATOM 26007 O O . VAL B 1 826 ? -27.938 -10.541 -15.560 1.00 44.91 834 VAL B O 1
ATOM 26020 N N . VAL B 1 827 ? -28.054 -11.731 -17.471 1.00 32.41 835 VAL B N 1
ATOM 26021 C CA . VAL B 1 827 ? -26.718 -11.310 -17.929 1.00 34.29 835 VAL B CA 1
ATOM 26022 C C . VAL B 1 827 ? -26.792 -10.576 -19.280 1.00 31.20 835 VAL B C 1
ATOM 26023 O O . VAL B 1 827 ? -25.878 -9.837 -19.650 1.00 34.92 835 VAL B O 1
ATOM 26036 N N . GLU B 1 828 ? -27.886 -10.780 -20.010 1.00 28.56 836 GLU B N 1
ATOM 26037 C CA . GLU B 1 828 ? -28.222 -9.991 -21.180 1.00 26.64 836 GLU B CA 1
ATOM 26038 C C . GLU B 1 828 ? -29.703 -9.784 -21.131 1.00 37.15 836 GLU B C 1
ATOM 26039 O O . GLU B 1 828 ? -30.428 -10.766 -21.077 1.00 30.46 836 GLU B O 1
ATOM 26051 N N . GLU B 1 829 ? -30.196 -8.555 -21.178 1.00 40.39 837 GLU B N 1
ATOM 26052 C CA . GLU B 1 829 ? -31.641 -8.421 -21.246 1.00 39.55 837 GLU B CA 1
ATOM 26053 C C . GLU B 1 829 ? -32.094 -8.279 -22.690 1.00 35.95 837 GLU B C 1
ATOM 26054 O O . GLU B 1 829 ? -33.245 -8.552 -23.000 1.00 48.53 837 GLU B O 1
ATOM 26066 N N . SER B 1 830 ? -31.203 -7.899 -23.595 1.00 31.71 838 SER B N 1
ATOM 26067 C CA . SER B 1 830 ? -31.604 -7.810 -24.987 1.00 30.87 838 SER B CA 1
ATOM 26068 C C . SER B 1 830 ? -30.458 -7.937 -26.002 1.00 40.78 838 SER B C 1
ATOM 26069 O O . SER B 1 830 ? -30.183 -6.997 -26.751 1.00 36.95 838 SER B O 1
ATOM 26077 N N . LEU B 1 831 ? -29.830 -9.112 -26.064 1.00 34.15 839 LEU B N 1
ATOM 26078 C CA . LEU B 1 831 ? -28.723 -9.332 -27.002 1.00 30.06 839 LEU B CA 1
ATOM 26079 C C . LEU B 1 831 ? -29.232 -9.633 -28.415 1.00 28.97 839 LEU B C 1
ATOM 26080 O O . LEU B 1 831 ? -30.042 -10.541 -28.628 1.00 27.32 839 LEU B O 1
ATOM 26096 N N . SER B 1 832 ? -28.769 -8.848 -29.378 1.00 26.03 840 SER B N 1
ATOM 26097 C CA . SER B 1 832 ? -28.999 -9.133 -30.789 1.00 26.36 840 SER B CA 1
ATOM 26098 C C . SER B 1 832 ? -27.696 -9.077 -31.589 1.00 28.86 840 SER B C 1
ATOM 26099 O O . SER B 1 832 ? -27.293 -8.013 -32.053 1.00 29.98 840 SER B O 1
ATOM 26107 N N . PRO B 1 833 ? -27.043 -10.231 -31.771 1.00 28.42 841 PRO B N 1
ATOM 26108 C CA . PRO B 1 833 ? -25.811 -10.299 -32.566 1.00 28.42 841 PRO B CA 1
ATOM 26109 C C . PRO B 1 833 ? -25.885 -9.565 -33.901 1.00 25.11 841 PRO B C 1
ATOM 26110 O O . PRO B 1 833 ? -24.947 -8.841 -34.262 1.00 26.83 841 PRO B O 1
ATOM 26121 N N . CYS B 1 834 ? -26.971 -9.728 -34.648 1.00 21.91 842 CYS B N 1
ATOM 26122 C CA . CYS B 1 834 ? -26.989 -9.153 -35.990 1.00 25.14 842 CYS B CA 1
ATOM 26123 C C . CYS B 1 834 ? -27.147 -7.654 -35.977 1.00 28.56 842 CYS B C 1
ATOM 26124 O O . CYS B 1 834 ? -26.753 -7.009 -36.923 1.00 31.38 842 CYS B O 1
ATOM 26132 N N . LYS B 1 835 ? -27.751 -7.106 -34.926 1.00 38.03 843 LYS B N 1
ATOM 26133 C CA . LYS B 1 835 ? -27.921 -5.663 -34.827 1.00 32.73 843 LYS B CA 1
ATOM 26134 C C . LYS B 1 835 ? -26.629 -5.025 -34.351 1.00 27.55 843 LYS B C 1
ATOM 26135 O O . LYS B 1 835 ? -26.232 -3.988 -34.856 1.00 32.30 843 LYS B O 1
ATOM 26154 N N . GLU B 1 836 ? -25.962 -5.676 -33.403 1.00 24.88 844 GLU B N 1
ATOM 26155 C CA . GLU B 1 836 ? -24.733 -5.132 -32.832 1.00 29.24 844 GLU B CA 1
ATOM 26156 C C . GLU B 1 836 ? -23.490 -5.343 -33.714 1.00 30.97 844 GLU B C 1
ATOM 26157 O O . GLU B 1 836 ? -22.673 -4.432 -33.864 1.00 25.71 844 GLU B O 1
ATOM 26169 N N . SER B 1 837 ? -23.358 -6.534 -34.297 1.00 28.97 845 SER B N 1
ATOM 26170 C CA . SER B 1 837 ? -22.201 -6.862 -35.145 1.00 26.12 845 SER B CA 1
ATOM 26171 C C . SER B 1 837 ? -22.577 -7.106 -36.608 1.00 28.87 845 SER B C 1
ATOM 26172 O O . SER B 1 837 ? -21.740 -6.994 -37.489 1.00 39.66 845 SER B O 1
ATOM 26180 N N . GLY B 1 838 ? -23.826 -7.457 -36.871 1.00 33.88 846 GLY B N 1
ATOM 26181 C CA . GLY B 1 838 ? -24.218 -7.822 -38.220 1.00 23.98 846 GLY B CA 1
ATOM 26182 C C . GLY B 1 838 ? -24.160 -9.327 -38.380 1.00 26.78 846 GLY B C 1
ATOM 26183 O O . GLY B 1 838 ? -23.712 -10.047 -37.480 1.00 22.01 846 GLY B O 1
ATOM 26187 N N . TYR B 1 839 ? -24.605 -9.805 -39.536 1.00 21.66 847 TYR B N 1
ATOM 26188 C CA . TYR B 1 839 ? -24.646 -11.244 -39.809 1.00 26.15 847 TYR B CA 1
ATOM 26189 C C . TYR B 1 839 ? -23.250 -11.787 -40.116 1.00 23.34 847 TYR B C 1
ATOM 26190 O O . TYR B 1 839 ? -22.410 -11.061 -40.606 1.00 22.64 847 TYR B O 1
ATOM 26208 N N . PHE B 1 840 ? -23.000 -13.048 -39.773 1.00 25.07 848 PHE B N 1
ATOM 26209 C CA . PHE B 1 840 ? -21.748 -13.737 -40.124 1.00 25.26 848 PHE B CA 1
ATOM 26210 C C . PHE B 1 840 ? -20.522 -13.055 -39.555 1.00 22.76 848 PHE B C 1
ATOM 26211 O O . PHE B 1 840 ? -19.478 -12.941 -40.209 1.00 24.22 848 PHE B O 1
ATOM 26228 N N . ARG B 1 841 ? -20.651 -12.624 -38.308 1.00 19.68 849 ARG B N 1
ATOM 26229 C CA . ARG B 1 841 ? -19.551 -12.020 -37.590 1.00 21.85 849 ARG B CA 1
ATOM 26230 C C . ARG B 1 841 ? -19.505 -12.576 -36.170 1.00 24.63 849 ARG B C 1
ATOM 26231 O O . ARG B 1 841 ? -20.539 -12.639 -35.490 1.00 23.75 849 ARG B O 1
ATOM 26252 N N . ALA B 1 842 ? -18.313 -12.984 -35.736 1.00 19.83 850 ALA B N 1
ATOM 26253 C CA . ALA B 1 842 ? -18.097 -13.559 -34.424 1.00 17.58 850 ALA B CA 1
ATOM 26254 C C . ALA B 1 842 ? -18.363 -12.544 -33.311 1.00 27.83 850 ALA B C 1
ATOM 26255 O O . ALA B 1 842 ? -17.926 -11.399 -33.411 1.00 23.27 850 ALA B O 1
ATOM 26262 N N . LEU B 1 843 ? -19.078 -12.992 -32.278 1.00 21.87 851 LEU B N 1
ATOM 26263 C CA . LEU B 1 843 ? -19.162 -12.316 -30.961 1.00 21.22 851 LEU B CA 1
ATOM 26264 C C . LEU B 1 843 ? -18.736 -13.287 -29.893 1.00 21.20 851 LEU B C 1
ATOM 26265 O O . LEU B 1 843 ? -19.255 -14.396 -29.825 1.00 25.11 851 LEU B O 1
ATOM 26281 N N . ARG B 1 844 ? -17.817 -12.866 -29.040 1.00 21.14 852 ARG B N 1
ATOM 26282 C CA . ARG B 1 844 ? -17.332 -13.696 -27.944 1.00 20.69 852 ARG B CA 1
ATOM 26283 C C . ARG B 1 844 ? -17.455 -12.829 -26.685 1.00 21.66 852 ARG B C 1
ATOM 26284 O O . ARG B 1 844 ? -16.835 -11.763 -26.598 1.00 19.48 852 ARG B O 1
ATOM 26305 N N . LYS B 1 845 ? -18.325 -13.258 -25.777 1.00 21.20 853 LYS B N 1
ATOM 26306 C CA . LYS B 1 845 ? -18.672 -12.507 -24.559 1.00 15.27 853 LYS B CA 1
ATOM 26307 C C . LYS B 1 845 ? -18.338 -13.338 -23.350 1.00 18.02 853 LYS B C 1
ATOM 26308 O O . LYS B 1 845 ? -18.684 -14.519 -23.285 1.00 19.73 853 LYS B O 1
ATOM 26327 N N . LYS B 1 846 ? -17.619 -12.730 -22.415 1.00 19.45 854 LYS B N 1
ATOM 26328 C CA . LYS B 1 846 ? -17.262 -13.383 -21.173 1.00 17.26 854 LYS B CA 1
ATOM 26329 C C . LYS B 1 846 ? -18.037 -12.741 -20.038 1.00 22.62 854 LYS B C 1
ATOM 26330 O O . LYS B 1 846 ? -18.195 -11.529 -20.006 1.00 21.67 854 LYS B O 1
ATOM 26349 N N . TYR B 1 847 ? -18.488 -13.587 -19.123 1.00 22.04 855 TYR B N 1
ATOM 26350 C CA . TYR B 1 847 ? -19.245 -13.169 -17.947 1.00 20.62 855 TYR B CA 1
ATOM 26351 C C . TYR B 1 847 ? -18.641 -13.836 -16.753 1.00 24.03 855 TYR B C 1
ATOM 26352 O O . TYR B 1 847 ? -18.266 -15.016 -16.805 1.00 24.31 855 TYR B O 1
ATOM 26370 N N . TYR B 1 848 ? -18.544 -13.092 -15.651 1.00 21.37 856 TYR B N 1
ATOM 26371 C CA . TYR B 1 848 ? -18.201 -13.678 -14.380 1.00 20.26 856 TYR B CA 1
ATOM 26372 C C . TYR B 1 848 ? -19.492 -13.842 -13.593 1.00 27.85 856 TYR B C 1
ATOM 26373 O O . TYR B 1 848 ? -20.226 -12.860 -13.408 1.00 28.34 856 TYR B O 1
ATOM 26391 N N . ILE B 1 849 ? -19.778 -15.059 -13.143 1.00 25.59 857 ILE B N 1
ATOM 26392 C CA . ILE B 1 849 ? -20.973 -15.272 -12.328 1.00 28.53 857 ILE B CA 1
ATOM 26393 C C . ILE B 1 849 ? -20.655 -16.044 -11.056 1.00 25.64 857 ILE B C 1
ATOM 26394 O O . ILE B 1 849 ? -19.737 -16.873 -10.981 1.00 25.72 857 ILE B O 1
ATOM 26410 N N . THR B 1 850 ? -21.447 -15.747 -10.037 1.00 29.06 858 THR B N 1
ATOM 26411 C CA . THR B 1 850 ? -21.305 -16.413 -8.757 1.00 26.71 858 THR B CA 1
ATOM 26412 C C . THR B 1 850 ? -22.439 -17.396 -8.623 1.00 28.37 858 THR B C 1
ATOM 26413 O O . THR B 1 850 ? -23.632 -17.023 -8.673 1.00 30.03 858 THR B O 1
ATOM 26424 N N . ASN B 1 851 ? -22.047 -18.653 -8.497 1.00 27.60 859 ASN B N 1
ATOM 26425 C CA . ASN B 1 851 ? -22.984 -19.746 -8.418 1.00 31.43 859 ASN B CA 1
ATOM 26426 C C . ASN B 1 851 ? -23.210 -20.120 -6.972 1.00 22.99 859 ASN B C 1
ATOM 26427 O O . ASN B 1 851 ? -22.315 -20.669 -6.348 1.00 25.70 859 ASN B O 1
ATOM 26438 N N . ASP B 1 852 ? -24.401 -19.866 -6.450 1.00 32.26 860 ASP B N 1
ATOM 26439 C CA . ASP B 1 852 ? -24.700 -20.316 -5.090 1.00 30.51 860 ASP B CA 1
ATOM 26440 C C . ASP B 1 852 ? -25.602 -21.556 -5.084 1.00 35.30 860 ASP B C 1
ATOM 26441 O O . ASP B 1 852 ? -26.122 -21.936 -4.034 1.00 31.41 860 ASP B O 1
ATOM 26450 N N . LYS B 1 853 ? -25.741 -22.193 -6.251 1.00 31.33 861 LYS B N 1
ATOM 26451 C CA . LYS B 1 853 ? -26.457 -23.473 -6.409 1.00 31.48 861 LYS B CA 1
ATOM 26452 C C . LYS B 1 853 ? -25.511 -24.627 -6.758 1.00 37.17 861 LYS B C 1
ATOM 26453 O O . LYS B 1 853 ? -24.285 -24.462 -6.783 1.00 34.04 861 LYS B O 1
ATOM 26472 N N . GLU B 1 854 ? -26.085 -25.793 -7.053 1.00 32.82 862 GLU B N 1
ATOM 26473 C CA . GLU B 1 854 ? -25.294 -26.978 -7.424 1.00 34.49 862 GLU B CA 1
ATOM 26474 C C . GLU B 1 854 ? -25.327 -27.180 -8.929 1.00 27.10 862 GLU B C 1
ATOM 26475 O O . GLU B 1 854 ? -24.955 -28.233 -9.423 1.00 26.56 862 GLU B O 1
ATOM 26487 N N . TYR B 1 855 ? -25.785 -26.163 -9.643 1.00 27.03 863 TYR B N 1
ATOM 26488 C CA . TYR B 1 855 ? -25.823 -26.183 -11.103 1.00 29.67 863 TYR B CA 1
ATOM 26489 C C . TYR B 1 855 ? -25.629 -24.779 -11.641 1.00 27.94 863 TYR B C 1
ATOM 26490 O O . TYR B 1 855 ? -25.857 -23.784 -10.937 1.00 28.92 863 TYR B O 1
ATOM 26508 N N . ILE B 1 856 ? -25.206 -24.707 -12.902 1.00 28.57 864 ILE B N 1
ATOM 26509 C CA . ILE B 1 856 ? -25.150 -23.470 -13.643 1.00 25.69 864 ILE B CA 1
ATOM 26510 C C . ILE B 1 856 ? -26.136 -23.574 -14.795 1.00 23.11 864 ILE B C 1
ATOM 26511 O O . ILE B 1 856 ? -25.917 -24.315 -15.755 1.00 25.90 864 ILE B O 1
ATOM 26527 N N . ASP B 1 857 ? -27.234 -22.840 -14.688 1.00 23.15 865 ASP B N 1
ATOM 26528 C CA . ASP B 1 857 ? -28.363 -23.024 -15.598 1.00 27.32 865 ASP B CA 1
ATOM 26529 C C . ASP B 1 857 ? -28.549 -21.818 -16.467 1.00 28.49 865 ASP B C 1
ATOM 26530 O O . ASP B 1 857 ? -29.163 -20.830 -16.062 1.00 32.21 865 ASP B O 1
ATOM 26539 N N . ILE B 1 858 ? -27.991 -21.871 -17.667 1.00 24.57 866 ILE B N 1
ATOM 26540 C CA . ILE B 1 858 ? -28.099 -20.766 -18.590 1.00 26.02 866 ILE B CA 1
ATOM 26541 C C . ILE B 1 858 ? -29.371 -20.919 -19.399 1.00 27.56 866 ILE B C 1
ATOM 26542 O O . ILE B 1 858 ? -29.620 -21.960 -19.987 1.00 25.87 866 ILE B O 1
ATOM 26558 N N . ARG B 1 859 ? -30.177 -19.866 -19.421 1.00 26.62 867 ARG B N 1
ATOM 26559 C CA . ARG B 1 859 ? -31.446 -19.886 -20.125 1.00 25.90 867 ARG B CA 1
ATOM 26560 C C . ARG B 1 859 ? -31.542 -18.753 -21.096 1.00 25.43 867 ARG B C 1
ATOM 26561 O O . ARG B 1 859 ? -31.079 -17.643 -20.820 1.00 28.68 867 ARG B O 1
ATOM 26582 N N . PHE B 1 860 ? -32.170 -19.041 -22.237 1.00 26.04 868 PHE B N 1
ATOM 26583 C CA . PHE B 1 860 ? -32.339 -18.084 -23.316 1.00 26.70 868 PHE B CA 1
ATOM 26584 C C . PHE B 1 860 ? -33.786 -17.683 -23.434 1.00 27.32 868 PHE B C 1
ATOM 26585 O O . PHE B 1 860 ? -34.669 -18.533 -23.447 1.00 31.45 868 PHE B O 1
ATOM 26602 N N . HIS B 1 861 ? -34.019 -16.385 -23.533 1.00 29.11 869 HIS B N 1
ATOM 26603 C CA . HIS B 1 861 ? -35.373 -15.848 -23.498 1.00 34.51 869 HIS B CA 1
ATOM 26604 C C . HIS B 1 861 ? -35.676 -15.064 -24.769 1.00 27.99 869 HIS B C 1
ATOM 26605 O O . HIS B 1 861 ? -35.212 -13.942 -24.956 1.00 32.86 869 HIS B O 1
ATOM 26619 N N . SER B 1 862 ? -36.465 -15.671 -25.646 1.00 29.76 870 SER B N 1
ATOM 26620 C CA . SER B 1 862 ? -36.765 -15.094 -26.949 1.00 28.28 870 SER B CA 1
ATOM 26621 C C . SER B 1 862 ? -37.529 -13.788 -26.810 1.00 39.43 870 SER B C 1
ATOM 26622 O O . SER B 1 862 ? -38.389 -13.640 -25.954 1.00 35.72 870 SER B O 1
ATOM 26630 N N . THR B 1 863 ? -37.192 -12.853 -27.674 1.00 31.02 871 THR B N 1
ATOM 26631 C CA . THR B 1 863 ? -37.851 -11.573 -27.755 1.00 32.91 871 THR B CA 1
ATOM 26632 C C . THR B 1 863 ? -38.276 -11.334 -29.185 1.00 38.95 871 THR B C 1
ATOM 26633 O O . THR B 1 863 ? -39.309 -10.742 -29.449 1.00 45.33 871 THR B O 1
ATOM 26644 N N . SER B 1 864 ? -37.450 -11.808 -30.104 1.00 35.25 872 SER B N 1
ATOM 26645 C CA . SER B 1 864 ? -37.645 -11.609 -31.525 1.00 30.64 872 SER B CA 1
ATOM 26646 C C . SER B 1 864 ? -36.759 -12.623 -32.257 1.00 36.99 872 SER B C 1
ATOM 26647 O O . SER B 1 864 ? -35.660 -12.931 -31.790 1.00 34.43 872 SER B O 1
ATOM 26655 N N . GLY B 1 865 ? -37.228 -13.152 -33.380 1.00 29.59 873 GLY B N 1
ATOM 26656 C CA . GLY B 1 865 ? -36.500 -14.200 -34.078 1.00 35.33 873 GLY B CA 1
ATOM 26657 C C . GLY B 1 865 ? -36.288 -15.426 -33.208 1.00 40.41 873 GLY B C 1
ATOM 26658 O O . GLY B 1 865 ? -37.158 -15.781 -32.425 1.00 37.02 873 GLY B O 1
ATOM 26662 N N . THR B 1 866 ? -35.125 -16.068 -33.333 1.00 29.66 874 THR B N 1
ATOM 26663 C CA . THR B 1 866 ? -34.794 -17.245 -32.531 1.00 30.74 874 THR B CA 1
ATOM 26664 C C . THR B 1 866 ? -33.574 -17.040 -31.626 1.00 29.07 874 THR B C 1
ATOM 26665 O O . THR B 1 866 ? -32.733 -16.189 -31.877 1.00 31.73 874 THR B O 1
ATOM 26676 N N . CYS B 1 867 ? -33.499 -17.826 -30.567 1.00 25.80 875 CYS B N 1
ATOM 26677 C CA . CYS B 1 867 ? -32.310 -17.881 -29.723 1.00 27.02 875 CYS B CA 1
ATOM 26678 C C . CYS B 1 867 ? -31.321 -18.869 -30.321 1.00 27.38 875 CYS B C 1
ATOM 26679 O O . CYS B 1 867 ? -31.724 -19.925 -30.811 1.00 22.92 875 CYS B O 1
ATOM 26687 N N . PHE B 1 868 ? -30.037 -18.546 -30.250 1.00 22.61 876 PHE B N 1
ATOM 26688 C CA . PHE B 1 868 ? -29.012 -19.450 -30.765 1.00 18.84 876 PHE B CA 1
ATOM 26689 C C . PHE B 1 868 ? -27.712 -19.272 -29.998 1.00 25.86 876 PHE B C 1
ATOM 26690 O O . PHE B 1 868 ? -27.497 -18.244 -29.355 1.00 22.79 876 PHE B O 1
ATOM 26707 N N . LEU B 1 869 ? -26.875 -20.308 -30.049 1.00 19.46 877 LEU B N 1
ATOM 26708 C CA . LEU B 1 869 ? -25.606 -20.355 -29.349 1.00 19.74 877 LEU B CA 1
ATOM 26709 C C . LEU B 1 869 ? -24.651 -21.140 -30.236 1.00 27.61 877 LEU B C 1
ATOM 26710 O O . LEU B 1 869 ? -25.032 -22.201 -30.734 1.00 20.91 877 LEU B O 1
ATOM 26726 N N . ASN B 1 870 ? -23.434 -20.622 -30.447 1.00 22.63 878 ASN B N 1
ATOM 26727 C CA . ASN B 1 870 ? -22.468 -21.242 -31.373 1.00 18.07 878 ASN B CA 1
ATOM 26728 C C . ASN B 1 870 ? -21.335 -21.968 -30.650 1.00 19.42 878 ASN B C 1
ATOM 26729 O O . ASN B 1 870 ? -20.698 -22.865 -31.205 1.00 19.70 878 ASN B O 1
ATOM 26740 N N . GLY B 1 871 ? -21.095 -21.579 -29.407 1.00 17.08 879 GLY B N 1
ATOM 26741 C CA . GLY B 1 871 ? -20.062 -22.157 -28.594 1.00 17.95 879 GLY B CA 1
ATOM 26742 C C . GLY B 1 871 ? -20.199 -21.688 -27.167 1.00 18.06 879 GLY B C 1
ATOM 26743 O O . GLY B 1 871 ? -20.766 -20.629 -26.894 1.00 22.58 879 GLY B O 1
ATOM 26747 N N . ILE B 1 872 ? -19.622 -22.449 -26.264 1.00 15.39 880 ILE B N 1
ATOM 26748 C CA . ILE B 1 872 ? -19.650 -22.098 -24.858 1.00 16.63 880 ILE B CA 1
ATOM 26749 C C . ILE B 1 872 ? -18.407 -22.656 -24.220 1.00 17.68 880 ILE B C 1
ATOM 26750 O O . ILE B 1 872 ? -17.941 -23.741 -24.583 1.00 20.14 880 ILE B O 1
ATOM 26766 N N . LYS B 1 873 ? -17.849 -21.902 -23.281 1.00 18.38 881 LYS B N 1
ATOM 26767 C CA . LYS B 1 873 ? -16.658 -22.316 -22.586 1.00 14.57 881 LYS B CA 1
ATOM 26768 C C . LYS B 1 873 ? -16.751 -21.928 -21.085 1.00 16.87 881 LYS B C 1
ATOM 26769 O O . LYS B 1 873 ? -17.070 -20.790 -20.751 1.00 22.56 881 LYS B O 1
ATOM 26788 N N . LEU B 1 874 ? -16.430 -22.865 -20.215 1.00 17.58 882 LEU B N 1
ATOM 26789 C CA . LEU B 1 874 ? -16.540 -22.648 -18.753 1.00 21.18 882 LEU B CA 1
ATOM 26790 C C . LEU B 1 874 ? -15.233 -22.909 -18.033 1.00 19.65 882 LEU B C 1
ATOM 26791 O O . LEU B 1 874 ? -14.509 -23.874 -18.335 1.00 20.21 882 LEU B O 1
ATOM 26807 N N . ARG B 1 875 ? -14.918 -22.020 -17.098 1.00 16.99 883 ARG B N 1
ATOM 26808 C CA . ARG B 1 875 ? -13.852 -22.248 -16.139 1.00 17.59 883 ARG B CA 1
ATOM 26809 C C . ARG B 1 875 ? -14.339 -21.877 -14.754 1.00 16.89 883 ARG B C 1
ATOM 26810 O O . ARG B 1 875 ? -15.134 -20.956 -14.589 1.00 19.88 883 ARG B O 1
ATOM 26831 N N . ASN B 1 876 ? -13.799 -22.570 -13.779 1.00 21.97 884 ASN B N 1
ATOM 26832 C CA . ASN B 1 876 ? -13.981 -22.165 -12.401 1.00 24.88 884 ASN B CA 1
ATOM 26833 C C . ASN B 1 876 ? -12.872 -21.216 -11.994 1.00 23.95 884 ASN B C 1
ATOM 26834 O O . ASN B 1 876 ? -11.703 -21.481 -12.234 1.00 24.53 884 ASN B O 1
ATOM 26845 N N . ILE B 1 877 ? -13.250 -20.099 -11.388 1.00 20.51 885 ILE B N 1
ATOM 26846 C CA . ILE B 1 877 ? -12.302 -19.098 -10.939 1.00 21.67 885 ILE B CA 1
ATOM 26847 C C . ILE B 1 877 ? -12.121 -19.140 -9.433 1.00 27.88 885 ILE B C 1
ATOM 26848 O O . ILE B 1 877 ? -11.005 -19.135 -8.944 1.00 26.33 885 ILE B O 1
ATOM 26864 N N . TYR B 1 878 ? -13.221 -19.202 -8.697 1.00 23.56 886 TYR B N 1
ATOM 26865 C CA . TYR B 1 878 ? -13.150 -19.354 -7.236 1.00 23.09 886 TYR B CA 1
ATOM 26866 C C . TYR B 1 878 ? -14.078 -20.454 -6.775 1.00 27.67 886 TYR B C 1
ATOM 26867 O O . TYR B 1 878 ? -13.712 -21.159 -5.834 1.00 30.96 886 TYR B O 1
#

Foldseek 3Di:
DKDKDFPQADKFKDPADDDCLLAPPDDRVVGDHDGPPAFPFLVLQPFLPTDFFKMKMKDKDADDPVLVQWFKKKKQQFFFAKKWKHKNSHTQDMAGGGHFMAMGRCVVRDDNPDIMMIMMMWGHNDCLGPPNDDQFDRIGGRQDTMMMMTFHQKEFDCGDLNAPFKFKDWPDFAQFWTKIKIKGKIWRQDQAKAKKKKKKWKAWLVGHTDDMDIDIDIGGHGDMDIDMDITDIGGSFDADALVRLTKMKIKMWMARPVVRDTTYIDIAIAGGWAKDAALAFAIDINRHQDAQQAAEADQQFPSRGNNDDLVVLVVLLVLCVLLQGQEYEDDDAHHDPSNLVCCNPNHHAYEHEHRHEQFDDPDPNNLVSLLSRLLRRCRRCNRRNSYAEYEYYAQHCRNVCVVAPDPVRNVVRLVSVQVSLLVNLVSNCVNDVRHFYEYEHELDCVCVVSVVQVRTQAYEYADEAQAVDHHLVVVLVSVVVCCVVPSRHQYEPAEYFAAADLQKAFPDDGHLLRHPVSRLVSVLSPPVSQVPRRSHNYYHYPHQEFGARSNFFFQSHRTRRRHCAYSNRHGQLCSLLSSQVNDQPDWGKAWRCPSPQQEEEEDEDQWFDWDKIKMFTNAQKKWKDKQRHTQDMDGDDSRMDIGGDGDHDFKIKMKMWDDHPHDIDIDIDIGGYYYDYQAEEDVRQVVDKAKAQALASIWGQQPVPRDTHHYADPDDPRGWGFADFHKDADRHAAADDSRGSSARIKGKLTFKIKGQYDFAKKKKKFKYAAAPPVAWWKWKAKPRHTPGPIDGCCVVPRHRYMDIDIDIDGDPDRMIMMGIGTDDHIDMTRMMIMHGDD/DKDKDFPQAFKFKDPDDDPCLQAPPDDRVVGDGDGPPAFPFLVLLPFLCTDFFKMKMKDKDADDPVQLQWWKKKKQQFFFAKKFKHKNNHTFDMAGGGHFMAMGRCNVRDDNVDIMMIMMMWGNNDPLGPDPDDQFDRIGGRQDTMMMMIFHQKEFDCGDLNASFKFKDWPDFAQFWTKIKIKGKIFRQDQAKAKKKKWKWKAWLVGHTDDIDIDIDIDGNGDIGIDMDIDDIGGRHDADALVRLTKMKIKMWMAGPPVRHTTYIDIFIAGGKAKDAFLAFAIDINNHQDAQQAAEADQQFPSRGNNDDLVVLVVLLVLCVLLQGQEYEDDDAHHDPSNLVCCNPNHHAYEHEHRHEQFDDPDPNNLVSLLSRLLSRCRRSNRRNSYAEYEYYAQHCHNVVVVDPDCVSNVVRLVSVVVSLQVNLVSNCVNDVRHFYEYEHELDCVCVVSPVLVRTQAYEYADEAQAPHHHLVVVLVSVVVCCVVPSGHQYEPAEYFAAADLQKAFPDDGHLLRHPVSRLVSCLSPQVSQVPRRSHNHYHYPHQEFGARSNFFRQSHRTDGRHCAYSNRHGQLCSLLSSQVNDQPDWRKAWRCPSPQEEEDEDEDQWFDWDKIKIFTVAQKKWKDKQNHTPDMDGDDSRMDIGGDGDHDFKIKMKMWDDGPHDIDIDIDIGGYYYDYQAAEPVRLVVDKAKAQALASIWGQQPVPRDTHHYADPDDPRGWGFDDFHKDADRHAAADDSRGSLARIKGKQTFKIKGQYAWAKKKKKFKYAAAPLVDVAWWKWKAKPNHTPGHTDGCCVVPRHRYMDIDIDIDTGPDRMTIMGIGTDDDIDMTRMMIMHGDD

Nearest PDB structures (foldseek):
  5uj6-assembly1_B  TM=1.001E+00  e=0.000E+00  Bacteroides uniformis str. 3978 T3 ii
  8dhl-assembly1_B  TM=9.464E-01  e=2.541E-101  Tannerella forsythia
  8dhl-assembly1_A  TM=9.483E-01  e=1.337E-100  Tannerella forsythia
  3fn9-assembly2_C  TM=9.006E-01  e=6.827E-68  Bacteroides fragilis NCTC 9343
  6d7j-assembly3_D  TM=7.737E-01  e=2.000E-62  Parabacteroides merdae CL03T12C32

CATH classification: 2.60.120.260 (+1 more: 3.20.20.80)

Sequence (1678 aa):
QRQTQTINDSWKFLKGECTAAADSAFDDSKWTSIHLPHTWNTTDAYTEKDYYRRGTGWYRRQLTLPQGWKEKQIILRLDAAGKSATIYINGKNVGEHAGGYTACSFNITPFLSFDTPNTLAVCVDNARQDIAPISGDFTFFGGIYYRDVWLTAVPNQHFNLTNHGSDGLFISTPQVSEEQATLSIRGEVKNDAPEKATLELTHTIYRPDGTLLQTLKKNIQLKAGETYAFSNEATPVLKPELWTPETPRLYRVETTLRNRKTKTLLDQSNHYTAFRWFRFDGDEGFFLNGKPYKLRGICRHQDQKPIGPALTDEMHRRDFLLMKEMGANFIRISHYPQDDALLEMCDKLGMLAWEEIPIIDIVPNTPGYGDNCERNLREMIRQHYNHPSIITWGYMNEILLVTQRKYKTEAELKPVLERTLALANRLERVLKEEDSTRISTMAFHGSNSYNETGLSKITDIVGWNLYQGWYGGDLTGFEKFLAQQHQNHPTHPMIVSEYGAGSDKRLHSLHPRAFDFSIEYQQKYLEHYLPVLEDTPYICGGTHWNFIDFSSALRDESMPRINNKGLVYADRTPKDVYHYYQAAWRKDIPVLHIASRDWTDRAGVQQGNAPVYLPVKIYTNLSEVELFIDGISLGKQKTENYTATFEVPFSNRNPFLFAQGNYQGKTVQDGLRINFTPIPACLDANNLKGLELAVNVGSQCFFTSDESQLTWLPDQPYAAGSWGYIGGKEGTAQTEIQNTADGPLFQTLRNEIEGYRFDAPQGVYEIELLFTDIFRRESTFGISINGEVVEESLSPCKESGYFRALLRKKYYITNDKEYIDIRFHSTSGTCFLNGIKLRNIYQRQTQTINDSWKFLKGECTAAADSAFDDSKWTSIHLPHTWNTDAYTEKDYYRGTGWYRRQLTLPQGWKEKQIILRLDAAGKSATIYINGKNVGEHAGGYTACSFNITPFLSFDTPNTLAVCVDNARQDIAPISGDFTFFGGIYYRDVWLTAVPNQHFNLTNHGSDGLFISTPQVSEEQATLSIRGEVKNDAPEKATLELTHTIYRPDGTLLQTLKKNIQLKAGETYAFSNEATPVLKPELWTPETPRLYRVETTLRNRKTKTLLDQSNHYTAFRRWFRFDGDEGFFLNGKPYKLRGICRHQDQKPIGPALTDEMHRRDFLLLMKEMGANFIRISHYPQDDALLEMCDKLGMLAWEEIPIIDIVPNTPGYGDNCERNLRREMIRQHYNHPSIITWGYMNEILLVTQRKYKTEAELKPVLERTLALANRLERVLKEEDSTRISTMAFHGSNSYNETGLSKITDIVGWNLYQGWYGGDLTGFEKFLAQQQHQNHPTHPMIVSEYGAGSDKRLHSLHPRAFDFSIEYQQKYLEHYLPVLEDTPYICGGTHWNFIDFSSALRDESMPRINNKGLVYADRTPKDVYHYYQAAWRKDIPVLHIASRDWTDRAGVQQGNAPVYLPVKIYTNLSEVVELFIDGISLGKQKTENYTATFEVPFSNRNPFLFAQGNYQGKTVQDGLRINFTPIPACLDANNLKGLELAVNVGSQCFFTSDESQLTWLPDQPYAAGSWGYIGGKEGTAQTEIQNTADGPLFQTLRNEIEGYRFDAPQGVYEIELLFTDIFRRNRESTFGISINGEVVEESLSPCKESGYFRALRKKYYITNDKEYIDIRFHSTSGTCFLNGIKLRNIY

Secondary structure (DSSP, 8-state):
--EEEE--SSEEEEES--TTTT-TT---TTSEEE-SS--S-GGGGT-SS---SEEEEEEEE---GGGTTSEEEEEES--BSEEEEEETTEEEEEEE-SSS-EEEE-GGG--SSSPEEEEEEEES--TTSS-SS-SS----B--S-EEEEEE-SEEE---STTS-SEEEE-S-B-SSEE--EEEEEEEE-SSS-EEEEEEEEEE-TTS-EEEEEEEEEEE-TT-EEEEEEEPPPEES--BB-SSSB--EEEEEEEEETTT--EEEEEEEEE-B--EEEETTTEEEETTEE--EEEEEE---BTTTBT---HHHHHHHHHHHHHTT--EEEE-SS---HHHHHHIIIII-EEEEEEEEES-----TTHHHHHHHHHHHHHHHTTT-TTEEEEEEEESTTHHHHHH--SHHHHHHHHHHHHHHHHHHHHHHHHH-SSSEEEEEE-S-THHHHTSGGGSSSEEEEE--TTBSBS-TTHHHHHHHHHHHH-TTS-EEEEE------TTEEESS--TTS--HHHHHHHHHHHHHHHHH-TTEEEEEES-SB-EE-TT--TTSTTEE---SB-TTSPBPTTHHHHHHHH--SS--EEEETTT--EEEEEESTTPPEEEEEEEEESSSEEEEEETTEEEEEEE-BTTEEEEEEEE-SSS-EEEEEEEETTEEEEEEEE-EEEEEESS--TTTTTT--EEEETT-SEEEE-TTT-PEEEEP-B--TTSEEEES-EEEE--SPPBT-S-HHHHSEEEET--EEEE---SEEEEEEEEE--------EEEEEETTEEEEEEE-HHHHH-TTB-EEEEEEEEE-SSSEEEEEEEEES--EE-EEEEEE--/--EEEE--SSEEEEES--TTTT-TT---TTSEEE-SS--S-GGGGT-SS---SEEEEEEEE---GGGTTSEEEEEES--BSEEEEEETTEEEEEEE-SSS-EEEE-GGG--SSS-EEEEEEEES--TTSS-SS-SS----B--S-EEEEEE-SEEE---STTS-SEEEE-S-B-SSEE--EEEEEEEE-SSS-EEEEEEEEEE-TTS-EEEEEEEEEEE-TT-EEEEEEEPPPEESPPBP-SSS---EEEEEEEEETTT--EEEEEEEEE-B--EEEETTTEEEETTEE--EEEEEE---BTTTBT---HHHHHHHHHHHHHTT--EEEE-SS---HHHHHHIIIII-EEEEEEEEES-----TTHHHHHHHHHHHHHHHHTT-TTEEEEEEEESTTHHHHHH--SHHHHHHHHHHHHHHHHHHHHHHHHH-SSSEEEEEEES-THHHHTSGGGTSSEEEEE--TTBSBS-TTHHHHHHHHHHHH-TTS-EEEEE------TTEEESS--TTS--HHHHHHHHHHHHHHHHH-TTEEEEEES-SB-EE-TT--TTSTTEE---SB-TTSPBPTTHHHHHHHH--SS--EEEETTT--EEEEEESTT--EEEEEEEEESSSEEEEEETTEEEEEEE-BTTEEEEEEEE-SSS-EEEEEEEETTEEEEEEEE-EEEEEESS--TTTTTT--EEEETT-SEEEE-TTT-PEEEEP-B--TTSEEEEEEEEEE--SPPBT-S-HHHHSEEEEEEEEEEEE--SEEEEEEEEE----TT----EEEEEETTEEEEEEE-HHHHT-TTB-EEEEEEEEE-SSEEEEEEEEEES--EESEEEEEE--

Solvent-accessible surface area: 58288 Å² total; per-residue (Å²): 124,60,35,21,17,0,6,6,0,15,1,43,15,55,97,16,151,38,120,54,1,11,64,55,102,47,108,31,75,201,23,84,18,12,14,1,18,29,10,16,0,69,45,0,11,93,98,85,134,21,67,76,12,12,0,20,0,7,17,91,2,112,11,28,105,58,10,102,134,35,22,0,6,0,44,2,13,0,5,1,4,6,3,30,0,43,0,38,24,126,92,26,18,122,19,13,2,0,18,5,5,11,15,29,45,0,28,111,73,20,35,34,128,87,84,0,2,0,0,0,26,0,33,0,41,72,92,32,0,4,0,31,25,14,55,13,4,12,17,0,0,0,5,14,11,0,15,5,13,0,0,17,40,24,6,0,18,15,65,24,61,4,3,62,1,1,28,9,15,20,88,69,20,30,112,111,65,0,26,0,12,0,66,7,52,0,53,0,39,12,129,122,151,13,45,0,33,1,8,1,14,0,37,86,43,106,47,68,98,51,24,67,23,140,79,81,7,126,2,150,47,48,50,63,58,71,6,79,20,120,7,92,57,5,131,156,9,71,37,0,25,1,113,58,9,84,16,7,52,0,30,0,3,0,72,45,120,181,80,145,75,48,24,0,38,8,21,11,34,7,3,0,23,81,28,119,26,40,12,83,111,2,3,17,3,14,50,145,104,38,50,3,57,1,0,0,0,2,8,7,9,101,80,35,0,5,15,3,32,17,23,3,4,12,25,0,0,75,40,0,53,87,0,13,3,9,0,0,0,0,0,8,7,4,2,8,55,5,0,0,30,7,0,7,26,23,0,0,0,0,0,0,1,3,5,0,5,12,13,5,26,123,39,121,36,3,17,79,9,0,31,101,9,0,39,9,1,0,60,26,9,12,22,30,10,0,0,0,0,0,1,0,2,5,23,0,0,36,30,0,53,156,122,54,150,70,158,81,84,34,124,62,6,42,104,64,0,36,62,10,0,79,72,0,19,117,0,0,77,105,28,2,103,50,12,37,0,0,1,0,0,29,40,26,68,15,0,22,141,34,15,0,3,161,27,13,58,2,4,0,4,3,1,30,35,4,3,113,50,66,98,26,63,18,0,51,127,38,0,43,106,7,43,138,86,54,61,114,40,9,7,0,0,0,8,1,0,0,0,0,3,100,24,5,4,2,78,115,36,100,41,51,25,3,0,4,24,13,1,6,104,0,0,32,46,0,3,40,25,7,47,111,24,86,38,1,1,0,2,0,0,10,0,0,0,2,0,1,2,2,128,36,24,30,2,47,39,7,10,2,5,4,0,0,0,30,16,80,7,74,39,0,2,1,8,33,1,0,22,1,8,16,35,154,100,55,63,5,10,14,0,9,0,62,5,15,36,52,4,5,3,42,27,119,74,141,45,64,11,120,3,27,0,36,0,0,0,24,2,84,81,1,25,0,38,12,59,40,117,52,49,31,128,63,149,13,113,53,87,22,9,59,2,108,0,34,0,56,93,138,70,1,3,0,23,0,47,9,105,31,131,82,152,87,20,46,0,0,16,61,3,72,1,52,33,12,20,4,71,15,68,78,136,50,8,107,42,22,25,0,1,0,0,0,3,8,64,3,10,0,19,1,100,36,4,68,30,19,7,2,28,20,40,79,55,59,96,36,16,0,0,50,37,27,33,114,69,13,71,13,50,54,61,7,89,40,36,48,20,12,7,2,4,8,21,0,12,13,87,3,94,0,0,54,0,20,3,36,106,9,17,0,4,0,18,0,3,0,0,1,16,85,198,247,78,9,26,0,6,0,10,4,33,68,112,84,15,19,70,64,10,2,0,11,123,55,12,26,45,20,10,0,0,39,8,13,2,86,23,84,2,91,89,110,67,0,23,0,85,17,89,67,102,34,37,38,6,0,0,0,0,0,3,2,11,27,22,60,103,65,50,19,17,0,4,7,1,13,1,43,16,55,107,16,141,28,128,49,0,12,67,57,103,51,102,29,75,195,24,82,19,12,13,1,19,28,10,22,0,68,43,0,11,95,98,80,136,22,57,79,12,9,0,19,0,7,14,90,2,87,16,32,109,54,7,85,139,37,23,0,5,0,42,2,13,1,4,0,4,5,2,30,0,45,0,40,30,130,88,24,19,128,15,13,3,1,18,4,4,11,16,27,41,0,28,109,63,21,36,34,127,79,86,0,2,0,0,1,25,0,35,0,40,83,97,33,0,5,0,34,26,14,56,14,4,10,16,0,0,0,4,14,13,1,14,5,12,0,0,18,43,21,5,0,12,16,54,21,62,4,4,58,1,1,28,9,14,17,81,123,24,39,117,118,70,0,18,0,9,0,64,5,46,0,57,0,48,13,126,134,138,6,45,0,24,1,7,1,13,1,36,88,41,105,48,65,95,56,43,60,14,106,114,92,10,102,0,145,46,55,54,61,67,71,10,79,19,104,5,88,58,8,131,172,8,71,38,0,24,1,113,55,12,86,17,7,45,0,30,0,2,0,56,39,117,194,90,96,72,45,21,0,40,8,21,9,31,7,3,0,22,78,32,119,25,45,9,86,114,2,3,15,4,15,50,146,104,38,50,3,62,0,0,0,0,1,10,7,8,100,81,35,0,6,15,4,32,18,22,4,4,12,22,0,0,72,31,0,56,72,0,14,3,9,0,0,0,0,0,9,7,3,2,8,55,6,0,0,30,8,0,6,23,24,0,0,0,0,0,0,2,3,5,0,4,12,18,5,25,122,41,122,34,3,16,74,12,0,33,102,11,0,42,8,1,0,62,26,9,12,23,30,9,0,0,0,0,0,1,0,2,4,24,0,0,38,30,0,49,158,127,52,159,70,153,86,85,35,144,63,7,42,111,59,0,35,60,10,0,58,74,0,19,146,6,0,78,130,30,2,105,42,14,37,0,0,1,1,0,31,37,29,60,14,0,10,142,37,16,0,2,140,27,14,58,3,4,0,3,3,1,30,34,4,3,117,50,62,107,24,59,18,0,53,137,34,1,48,102,5,41,132,81,46,62,114,41,10,6,0,0,0,8,1,0,0,0,1,3,90,26,7,3,2,81,120,37,103,33,46,20,4,0,5,24,12,1,6,104,0,0,32,43,0,3,40,23,6,50,111,24,89,37,1,1,0,2,0,0,10,0,0,0,2,0,1,2,2,127,34,25,26,2,46,40,7,8,3,4,4,0,0,0,27,18,84,6,72,40,0,1,2,6,30,1,0,22,3,12,17,46,168,102,59,64,6,6,15,0,10,0,59,4,12,36,49,5,4,3,41,28,118,77,138,45,67,11,122,4,27,0,36,0,0,0,26,3,82,82,0,27,0,39,13,57,42,116,50,48,31,130,63,143,14,108,55,82,21,8,60,4,107,0,31,0,55,91,148,72,1,4,0,24,0,50,11,106,34,129,82,156,87,16,42,0,0,16,62,3,70,1,52,29,11,20,5,73,14,62,78,130,49,7,109,42,20,24,0,1,0,0,0,2,9,86,4,9,0,21,1,99,35,4,67,31,19,7,1,30,20,39,83,55,56,98,35,13,0,0,48,46,26,34,120,72,12,57,12,51,55,60,8,91,37,35,47,20,13,6,1,2,7,18,0,11,12,87,4,85,0,0,62,0,20,4,36,110,16,19,0,2,0,16,0,4,0,0,0,15,65,143,248,75,164,38,0,13,0,6,0,10,3,47,69,60,76,10,19,71,68,1,4,0,12,114,73,14,23,28,22,10,0,0,40,8,13,2,80,6,80,2,92,93,109,72,0,32,0,85,13,87,82,98,24,33,37,3,0,0,0,0,0,2,0,10,27,21,62

InterPro domains:
  IPR006101 Glycoside hydrolase, family 2 [PR00132] (110-125)
  IPR006101 Glycoside hydrolase, family 2 [PR00132] (316-330)
  IPR006101 Glycoside hydrolase, family 2 [PR00132] (347-365)
  IPR006101 Glycoside hydrolase, family 2 [PR00132] (412-427)
  IPR006102 Glycoside hydrolase family 2, immunoglobulin-like beta-sandwich [PF00703] (201-304)
  IPR006103 Glycoside hydrolase family 2, catalytic domain [PF02836] (311-613)
  IPR006104 Glycosyl hydrolases family 2, sugar binding domain [PF02837] (37-183)
  IPR008979 Galactose-binding-like domain superfamily [SSF49785] (18-183)
  IPR013783 Immunoglobulin-like fold [G3DSA:2.60.40.10] (184-304)
  IPR013783 Immunoglobulin-like fold [G3DSA:2.60.40.10] (619-707)
  IPR017853 Glycoside hydrolase superfamily [SSF51445] (309-616)
  IPR021720 Malectin domain [PF11721] (721-875)
  IPR032311 Domain of unknown function DUF4982 [PF16355] (642-679)
  IPR036156 Beta-Galactosidase/glucuronidase domain superfamily [SSF49303] (195-304)
  IPR051913 Glycosyl Hydrolase 2 Domain-Containing Protein [PTHR42732] (16-674)